Protein 3A28 (pdb70)

Solvent-accessible surface area: 66334 Å² total; per-residue (Å²): 100,103,0,0,0,0,1,16,0,0,84,24,32,0,45,11,0,0,73,54,0,1,71,70,29,17,11,0,0,0,1,17,71,87,157,43,96,156,79,0,56,79,0,37,141,51,0,96,82,36,134,38,118,20,33,22,1,32,3,54,11,30,63,68,74,40,1,34,59,1,1,72,66,0,10,136,99,14,71,13,0,18,3,0,0,7,21,23,26,57,6,26,15,66,34,0,52,104,8,63,63,135,22,0,118,90,0,0,23,31,2,0,8,4,6,0,0,0,0,1,2,0,1,106,18,0,62,128,76,67,48,154,2,20,1,1,0,11,3,10,7,4,0,8,34,0,32,38,42,14,0,4,24,0,0,0,13,0,0,1,1,0,0,0,0,0,0,0,32,39,5,4,109,127,20,0,8,0,4,0,1,0,10,11,5,8,49,20,43,64,18,132,77,9,7,38,61,2,14,166,75,66,62,78,96,133,25,52,2,47,143,78,54,12,90,78,5,22,33,66,103,50,1,78,35,130,17,0,1,4,0,0,10,6,2,3,37,111,37,0,67,2,0,0,0,8,18,7,5,0,0,0,2,30,19,10,38,100,96,2,0,0,0,2,14,0,0,75,24,32,0,48,14,0,0,74,52,0,0,72,67,27,15,15,0,0,0,0,17,75,77,136,51,89,138,72,0,55,75,0,37,136,40,0,101,85,31,126,37,109,17,27,23,0,30,3,56,13,28,68,70,71,43,0,40,60,1,2,66,60,0,8,136,95,15,70,15,1,20,2,0,0,9,21,25,27,61,5,33,17,62,35,0,77,108,4,55,59,138,24,0,120,94,0,0,23,16,2,0,8,4,7,0,2,0,0,1,4,0,0,92,14,0,64,122,78,65,48,146,2,19,1,2,0,10,3,8,8,5,0,10,32,0,37,37,45,12,0,4,21,0,0,0,12,0,0,1,1,0,0,0,0,0,0,0,33,30,0,2,110,92,17,1,9,0,5,0,0,0,10,11,4,8,46,19,37,60,19,126,79,7,4,33,56,3,17,160,83,69,61,77,94,132,27,67,1,44,139,92,53,14,84,76,7,22,39,64,98,55,3,74,33,136,14,0,2,4,0,0,8,6,4,3,39,109,40,1,60,2,0,0,0,8,17,7,6,0,0,0,1,29,20,11,35,120,81,3,0,0,0,1,14,0,0,80,23,32,1,48,14,0,0,74,59,0,1,74,65,28,17,19,0,0,0,0,18,65,85,142,42,99,150,74,0,58,68,0,30,135,45,0,98,80,36,125,43,105,13,28,26,0,31,3,52,12,32,65,57,68,37,1,47,61,2,1,72,62,0,14,137,93,16,70,13,1,16,3,0,0,6,20,22,29,54,6,25,17,64,31,0,52,105,8,63,58,118,28,0,99,104,0,0,23,27,2,0,7,4,4,0,0,0,0,0,6,0,0,84,14,0,56,48,57,38,40,156,1,16,2,1,0,10,4,9,8,4,0,8,34,0,38,36,39,14,0,5,20,0,0,0,12,0,0,1,1,0,0,0,0,0,0,0,35,29,2,4,113,78,17,1,10,0,4,0,1,0,10,11,5,8,48,21,39,62,19,128,81,6,6,36,60,2,14,159,78,59,57,72,84,131,22,64,1,49,128,80,52,17,102,74,8,22,33,65,100,55,2,74,35,132,14,0,2,4,0,1,7,6,3,3,35,118,39,1,64,2,1,0,0,9,10,8,3,0,0,0,0,27,17,11,33,96,112,0,0,0,0,1,14,0,0,74,20,31,0,50,11,0,0,73,54,0,1,70,68,28,16,8,0,0,0,0,17,93,86,166,47,96,156,77,0,60,74,0,35,136,54,0,98,88,33,136,39,116,19,24,24,1,32,2,52,12,32,69,56,70,40,1,40,61,1,2,69,57,0,10,152,113,15,70,14,1,20,2,0,0,9,21,24,28,54,5,29,16,62,38,0,50,103,6,58,54,138,26,0,117,103,0,0,22,24,2,0,7,4,6,0,2,0,0,1,4,0,0,96,15,0,73,123,75,67,54,154,2,19,1,1,0,11,4,8,7,4,0,12,32,0,39,36,45,12,0,5,20,0,0,0,11,0,0,1,2,0,0,0,0,0,0,0,36,28,1,3,112,76,17,0,9,0,4,0,1,0,11,12,6,7,48,19,37,58,19,125,77,6,5,36,57,3,17,164,84,69,64,71,98,132,26,58,3,41,140,85,60,10,85,88,6,22,41,66,100,52,2,70,34,133,16,0,1,4,0,0,7,7,2,4,37,110,38,1,67,4,0,0,0,8,15,8,4,0,0,0,2,37,20,13,36,103,108,2,0,0,0,1,15,0,0,76,22,31,0,52,14,0,0,72,48,0,1,69,67,28,21,10,0,0,0,0,16,68,85,133,41,88,135,90,0,55,78,0,35,136,44,0,97,75,36,124,44,117,20,28,26,1,29,2,51,11,32,65,79,71,40,1,43,61,1,2,69,58,0,9,142,108,14,67,14,0,18,4,0,0,8,22,20,27,55,5,23,19,62,35,1,49,105,5,56,59,133,23,0,118,90,0,0,22,24,2,0,7,4,6,0,2,0,0,4,4,0,0,95,14,0,74,124,73,70,44,112,2,20,1,1,0,10,4,9,7,3,0,8,33,0,29,39,42,11,0,5,19,0,0,0,13,0,0,1,1,0,0,0,0,0,0,0,36,30,2,5,98,72,18,2,8,0,3,0,0,0,10,12,5,8,42,22,39,66,18,126,76,6,6,35,58,1,14,165,76,66,62,66,95,136,24,75,1,47,148,74,48,11,94,78,5,21,34,64,103,51,1,72,32,122,18,0,2,4,0,0,9,5,1,4,40,116,38,0,72,4,0,0,0,8,18,6,4,0,0,0,1,29,17,11,32,103,100,0,0,0,0,1,14,0,0,74,22,32,0,47,12,0,0,77,59,0,1,71,70,26,15,8,0,0,0,1,16,65,89,138,41,90,139,72,0,58,70,0,35,138,49,0,96,85,35,134,35,107,17,30,25,1,33,2,54,12,32,66,61,75,37,1,47,59,2,1,72,69,0,10,128,96,15,70,11,0,20,2,0,0,9,21,24,29,54,6,28,18,65,37,1,47,103,8,58,57,135,22,0,116,101,0,0,21,28,2,0,6,4,7,0,2,0,0,1,5,0,0,91,17,0,70,126,78,68,54,157,2,19,1,1,0,12,4,10,8,5,0,7,30,0,41,35,46,12,0,5,21,0,0,0,11,0,0,1,1,0,0,0,0,0,0,0,36,28,1,2,110,79,19,1,9,0,4,0,0,0,11,11,5,8,43,19,37,61,21,131,78,8,8,39,59,3,17,168,86,68,62,78,91,137,21,74,2,43,137,91,61,12,81,83,6,25,38,65,100,54,1,71,32,136,14,0,2,5,0,0,9,7,3,4,36,104,39,2,63,2,1,0,0,9,16,6,5,0,0,0,1,31,20,12,39,99,127,0,0,0,0,2,13,0,0,81,24,33,0,49,11,0,0,76,53,0,1,72,66,30,18,14,0,0,0,0,18,68,86,146,44,102,154,74,0,56,72,0,32,143,46,0,94,82,34,132,38,112,16,29,33,0,32,3,53,12,32,66,60,68,40,1,44,62,2,1,73,64,0,10,129,98,14,71,13,1,25,3,0,0,8,22,25,27,53,5,25,15,65,29,1,54,101,4,54,60,133,20,0,117,99,0,0,19,24,2,0,5,3,5,0,3,0,0,1,5,0,0,94,20,0,66,124,79,69,52,159,3,17,1,1,0,12,4,9,7,5,0,6,33,0,33,38,42,10,0,4,22,0,0,0,11,0,0,1,2,0,0,0,0,0,0,0,35,30,1,4,110,79,18,1,9,0,3,0,1,0,12,12,3,7,49,19,39,61,19,127,79,10,8,35,56,3,15,155,74,61,63,80,99,132,22,64,3,48,145,84,55,14,79,79,5,23,38,64,96,54,2,85,29,138,21,0,1,3,0,0,7,6,2,4,38,122,39,1,61,2,0,0,0,9,17,7,3,0,0,0,0,29,20,10,30,141,85,3,0,0,0,0,14,0,0,79,22,31,0,47,13,0,0,70,56,0,0,72,71,32,17,21,0,0,0,0,15,69,87,145,50,94,160,69,0,57,66,0,38,134,47,0,97,88,28,126,40,122,23,23,22,0,33,2,52,11,32,67,60,73,36,1,39,60,2,2,66,85,0,4,132,129,16,71,13,0,15,3,0,0,8,22,24,25,61,6,26,17,64,36,0,52,105,7,56,63,135,21,0,120,101,0,0,22,28,2,0,9,3,7,1,2,0,0,1,5,0,0,97,8,0,59,123,79,65,48,146,2,18,1,1,0,11,4,10,7,5,0,8,33,0,37,39,48,12,0,4,20,0,0,0,12,0,0,1,3,0,0,0,0,0,0,0,36,29,2,4,109,87,20,1,8,0,4,0,1,0,11,12,5,8,47,22,41,61,21,134,81,7,5,34,53,2,17,160,75,67,58,77,95,130,30,74,2,44,124,91,53,10,88,81,11,22,25,28,64,30,2,74,35,133,16,0,2,4,0,0,8,8,3,4,40,109,40,1,66,4,0,0,0,8,17,6,3,0,0,0,1,30,19,10,39

Organism: Corynebacterium glutamicum (NCBI:txid1718)

Structure (mmCIF, N/CA/C/O backbone):
data_3A28
#
_entry.id   3A28
#
_cell.length_a   60.8
_cell.length_b   69.2
_cell.length_c   127.4
_cell.angle_alpha   96.1
_cell.angle_beta   100.2
_cell.angle_gamma   109.6
#
_symmetry.space_group_name_H-M   'P 1'
#
loop_
_entity.id
_entity.type
_entity.pdbx_description
1 polymer 'L-2.3-butanediol dehydrogenase'
2 non-polymer NICOTINAMIDE-ADENINE-DINUCLEOTIDE
3 non-polymer BETA-MERCAPTOETHANOL
4 non-polymer 'MAGNESIUM ION'
5 water water
#
loop_
_atom_site.group_PDB
_atom_site.id
_atom_site.type_symbol
_atom_site.label_atom_id
_atom_site.label_alt_id
_atom_site.label_comp_id
_atom_site.label_asym_id
_atom_site.label_entity_id
_atom_site.label_seq_id
_atom_site.pdbx_PDB_ins_code
_atom_site.Cartn_x
_atom_site.Cartn_y
_atom_site.Cartn_z
_atom_site.occupancy
_atom_site.B_iso_or_equiv
_atom_site.auth_seq_id
_atom_site.auth_comp_id
_atom_site.auth_asym_id
_atom_site.auth_atom_id
_atom_site.pdbx_PDB_model_num
ATOM 1 N N . SER A 1 2 ? 21.077 -5.157 -31.965 1.00 28.26 2 SER C N 1
ATOM 2 C CA . SER A 1 2 ? 20.019 -4.408 -31.233 1.00 28.24 2 SER C CA 1
ATOM 3 C C . SER A 1 2 ? 19.491 -5.249 -30.058 1.00 27.83 2 SER C C 1
ATOM 4 O O . SER A 1 2 ? 19.512 -6.481 -30.112 1.00 26.41 2 SER C O 1
ATOM 7 N N . LYS A 1 3 ? 19.041 -4.583 -28.994 1.00 26.24 3 LYS C N 1
ATOM 8 C CA . LYS A 1 3 ? 18.490 -5.271 -27.825 1.00 25.33 3 LYS C CA 1
ATOM 9 C C . LYS A 1 3 ? 17.168 -5.924 -28.236 1.00 24.28 3 LYS C C 1
ATOM 10 O O . LYS A 1 3 ? 16.499 -5.445 -29.157 1.00 23.35 3 LYS C O 1
ATOM 16 N N . VAL A 1 4 ? 16.780 -6.997 -27.551 1.00 21.76 4 VAL C N 1
ATOM 17 C CA . VAL A 1 4 ? 15.545 -7.706 -27.898 1.00 20.50 4 VAL C CA 1
ATOM 18 C C . VAL A 1 4 ? 14.519 -7.775 -26.777 1.00 19.65 4 VAL C C 1
ATOM 19 O O . VAL A 1 4 ? 14.858 -8.017 -25.622 1.00 19.24 4 VAL C O 1
ATOM 23 N N . ALA A 1 5 ? 13.255 -7.568 -27.137 1.00 19.39 5 ALA C N 1
ATOM 24 C CA . ALA A 1 5 ? 12.166 -7.629 -26.181 1.00 19.09 5 ALA C CA 1
ATOM 25 C C . ALA A 1 5 ? 10.996 -8.433 -26.733 1.00 19.72 5 ALA C C 1
ATOM 26 O O . ALA A 1 5 ? 10.668 -8.339 -27.918 1.00 19.57 5 ALA C O 1
ATOM 28 N N . MET A 1 6 ? 10.381 -9.238 -25.871 1.00 20.57 6 MET C N 1
ATOM 29 C CA . MET A 1 6 ? 9.207 -10.016 -26.255 1.00 20.11 6 MET C CA 1
ATOM 30 C C . MET A 1 6 ? 8.020 -9.377 -25.565 1.00 19.54 6 MET C C 1
ATOM 31 O O . MET A 1 6 ? 8.075 -9.093 -24.368 1.00 20.54 6 MET C O 1
ATOM 36 N N . VAL A 1 7 ? 6.958 -9.128 -26.321 1.00 18.18 7 VAL C N 1
ATOM 37 C CA . VAL A 1 7 ? 5.746 -8.556 -25.755 1.00 18.25 7 VAL C CA 1
ATOM 38 C C . VAL A 1 7 ? 4.634 -9.572 -25.980 1.00 18.18 7 VAL C C 1
ATOM 39 O O . VAL A 1 7 ? 4.232 -9.815 -27.123 1.00 19.86 7 VAL C O 1
ATOM 43 N N . THR A 1 8 ? 4.154 -10.193 -24.908 1.00 16.34 8 THR C N 1
ATOM 44 C CA . THR A 1 8 ? 3.079 -11.164 -25.055 1.00 16.17 8 THR C CA 1
ATOM 45 C C . THR A 1 8 ? 1.783 -10.381 -25.216 1.00 15.10 8 THR C C 1
ATOM 46 O O . THR A 1 8 ? 1.646 -9.278 -24.682 1.00 15.07 8 THR C O 1
ATOM 50 N N . GLY A 1 9 ? 0.838 -10.943 -25.963 1.00 16.57 9 GLY C N 1
ATOM 51 C CA . GLY A 1 9 ? -0.416 -10.253 -26.203 1.00 14.79 9 GLY C CA 1
ATOM 52 C C . GLY A 1 9 ? -0.155 -8.991 -27.010 1.00 15.81 9 GLY C C 1
ATOM 53 O O . GLY A 1 9 ? -0.906 -8.021 -26.938 1.00 16.86 9 GLY C O 1
ATOM 54 N N . GLY A 1 10 ? 0.917 -9.010 -27.793 1.00 16.09 10 GLY C N 1
ATOM 55 C CA . GLY A 1 10 ? 1.270 -7.852 -28.588 1.00 18.60 10 GLY C CA 1
ATOM 56 C C . GLY A 1 10 ? 0.573 -7.695 -29.929 1.00 19.79 10 GLY C C 1
ATOM 57 O O . GLY A 1 10 ? 0.912 -6.788 -30.680 1.00 19.71 10 GLY C O 1
ATOM 58 N N . ALA A 1 11 ? -0.396 -8.560 -30.230 1.00 21.84 11 ALA C N 1
ATOM 59 C CA . ALA A 1 11 ? -1.124 -8.493 -31.499 1.00 23.02 11 ALA C CA 1
ATOM 60 C C . ALA A 1 11 ? -2.077 -7.307 -31.545 1.00 23.39 11 ALA C C 1
ATOM 61 O O . ALA A 1 11 ? -2.528 -6.906 -32.617 1.00 24.88 11 ALA C O 1
ATOM 63 N N . GLN A 1 12 ? -2.383 -6.739 -30.384 1.00 22.67 12 GLN C N 1
ATOM 64 C CA . GLN A 1 12 ? -3.302 -5.615 -30.341 1.00 21.22 12 GLN C CA 1
ATOM 65 C C . GLN A 1 12 ? -3.307 -4.941 -28.974 1.00 21.33 12 GLN C C 1
ATOM 66 O O . GLN A 1 12 ? -2.633 -5.388 -28.049 1.00 20.32 12 GLN C O 1
ATOM 72 N N . GLY A 1 13 ? -4.093 -3.874 -28.865 1.00 19.26 13 GLY C N 1
ATOM 73 C CA . GLY A 1 13 ? -4.231 -3.147 -27.616 1.00 19.65 13 GLY C CA 1
ATOM 74 C C . GLY A 1 13 ? -2.950 -2.556 -27.054 1.00 18.20 13 GLY C C 1
ATOM 75 O O . GLY A 1 13 ? -2.089 -2.080 -27.792 1.00 17.81 13 GLY C O 1
ATOM 76 N N . ILE A 1 14 ? -2.835 -2.582 -25.732 1.00 18.29 14 ILE C N 1
ATOM 77 C CA . ILE A 1 14 ? -1.661 -2.040 -25.065 1.00 18.11 14 ILE C CA 1
ATOM 78 C C . ILE A 1 14 ? -0.407 -2.793 -25.505 1.00 18.23 14 ILE C C 1
ATOM 79 O O . ILE A 1 14 ? 0.666 -2.206 -25.615 1.00 20.78 14 ILE C O 1
ATOM 84 N N . GLY A 1 15 ? -0.541 -4.089 -25.769 1.00 17.17 15 GLY C N 1
ATOM 85 C CA . GLY A 1 15 ? 0.604 -4.866 -26.207 1.00 18.00 15 GLY C CA 1
ATOM 86 C C . GLY A 1 15 ? 1.154 -4.318 -27.514 1.00 19.36 15 GLY C C 1
ATOM 87 O O . GLY A 1 15 ? 2.369 -4.221 -27.707 1.00 19.91 15 GLY C O 1
ATOM 88 N N . ARG A 1 16 ? 0.257 -3.954 -28.423 1.00 18.95 16 ARG C N 1
ATOM 89 C CA . ARG A 1 16 ? 0.684 -3.399 -29.695 1.00 19.01 16 ARG C CA 1
ATOM 90 C C . ARG A 1 16 ? 1.353 -2.054 -29.449 1.00 17.54 16 ARG C C 1
ATOM 91 O O . ARG A 1 16 ? 2.379 -1.749 -30.048 1.00 16.37 16 ARG C O 1
ATOM 99 N N . GLY A 1 17 ? 0.751 -1.249 -28.575 1.00 17.93 17 GLY C N 1
ATOM 100 C CA . GLY A 1 17 ? 1.307 0.056 -28.259 1.00 18.08 17 GLY C CA 1
ATOM 101 C C . GLY A 1 17 ? 2.710 -0.041 -27.683 1.00 17.38 17 GLY C C 1
ATOM 102 O O . GLY A 1 17 ? 3.579 0.771 -28.000 1.00 18.31 17 GLY C O 1
ATOM 103 N N . ILE A 1 18 ? 2.933 -1.040 -26.835 1.00 17.03 18 ILE C N 1
ATOM 104 C CA . ILE A 1 18 ? 4.241 -1.251 -26.226 1.00 16.39 18 ILE C CA 1
ATOM 105 C C . ILE A 1 18 ? 5.262 -1.693 -27.269 1.00 17.76 18 ILE C C 1
ATOM 106 O O . ILE A 1 18 ? 6.386 -1.191 -27.314 1.00 16.65 18 ILE C O 1
ATOM 111 N N . SER A 1 19 ? 4.868 -2.640 -28.110 1.00 18.40 19 SER C N 1
ATOM 112 C CA . SER A 1 19 ? 5.759 -3.137 -29.149 1.00 18.47 19 SER C CA 1
ATOM 113 C C . SER A 1 19 ? 6.246 -1.991 -30.029 1.00 18.83 19 SER C C 1
ATOM 114 O O . SER A 1 19 ? 7.441 -1.881 -30.316 1.00 18.84 19 SER C O 1
ATOM 117 N N . GLU A 1 20 ? 5.319 -1.136 -30.451 1.00 18.60 20 GLU C N 1
ATOM 118 C CA . GLU A 1 20 ? 5.670 0.006 -31.285 1.00 19.07 20 GLU C CA 1
ATOM 119 C C . GLU A 1 20 ? 6.635 0.955 -30.573 1.00 17.94 20 GLU C C 1
ATOM 120 O O . GLU A 1 20 ? 7.634 1.388 -31.147 1.00 16.65 20 GLU C O 1
ATOM 126 N N . LYS A 1 21 ? 6.329 1.275 -29.320 1.00 18.68 21 LYS C N 1
ATOM 127 C CA . LYS A 1 21 ? 7.170 2.178 -28.535 1.00 19.67 21 LYS C CA 1
ATOM 128 C C . LYS A 1 21 ? 8.580 1.619 -28.328 1.00 18.69 21 LYS C C 1
ATOM 129 O O . LYS A 1 21 ? 9.577 2.314 -28.566 1.00 19.92 21 LYS C O 1
ATOM 135 N N . LEU A 1 22 ? 8.671 0.371 -27.883 1.00 18.02 22 LEU C N 1
ATOM 136 C CA . LEU A 1 22 ? 9.981 -0.239 -27.664 1.00 18.46 22 LEU C CA 1
ATOM 137 C C . LEU A 1 22 ? 10.760 -0.282 -28.972 1.00 18.26 22 LEU C C 1
ATOM 138 O O . LEU A 1 22 ? 11.974 -0.069 -28.990 1.00 17.19 22 LEU C O 1
ATOM 143 N N . ALA A 1 23 ? 10.058 -0.549 -30.069 1.00 18.34 23 ALA C N 1
ATOM 144 C CA . ALA A 1 23 ? 10.696 -0.591 -31.382 1.00 17.44 23 ALA C CA 1
ATOM 145 C C . ALA A 1 23 ? 11.306 0.785 -31.624 1.00 17.45 23 ALA C C 1
ATOM 146 O O . ALA A 1 23 ? 12.443 0.905 -32.082 1.00 17.33 23 ALA C O 1
ATOM 148 N N . ALA A 1 24 ? 10.539 1.818 -31.297 1.00 17.07 24 ALA C N 1
ATOM 149 C CA . ALA A 1 24 ? 10.982 3.191 -31.466 1.00 17.82 24 ALA C CA 1
ATOM 150 C C . ALA A 1 24 ? 12.177 3.506 -30.567 1.00 19.13 24 ALA C C 1
ATOM 151 O O . ALA A 1 24 ? 12.991 4.358 -30.904 1.00 19.21 24 ALA C O 1
ATOM 153 N N . ASP A 1 25 ? 12.273 2.822 -29.427 1.00 20.11 25 ASP C N 1
ATOM 154 C CA . ASP A 1 25 ? 13.383 3.035 -28.498 1.00 19.08 25 ASP C CA 1
ATOM 155 C C . ASP A 1 25 ? 14.643 2.304 -28.947 1.00 19.02 25 ASP C C 1
ATOM 156 O O . ASP A 1 25 ? 15.714 2.512 -28.384 1.00 19.03 25 ASP C O 1
ATOM 161 N N . GLY A 1 26 ? 14.513 1.432 -29.943 1.00 18.43 26 GLY C N 1
ATOM 162 C CA . GLY A 1 26 ? 15.677 0.718 -30.429 1.00 17.56 26 GLY C CA 1
ATOM 163 C C . GLY A 1 26 ? 15.716 -0.791 -30.269 1.00 17.24 26 GLY C C 1
ATOM 164 O O . GLY A 1 26 ? 16.728 -1.401 -30.602 1.00 16.13 26 GLY C O 1
ATOM 165 N N . PHE A 1 27 ? 14.633 -1.391 -29.773 1.00 17.97 27 PHE C N 1
ATOM 166 C CA . PHE A 1 27 ? 14.558 -2.842 -29.589 1.00 18.64 27 PHE C CA 1
ATOM 167 C C . PHE A 1 27 ? 13.990 -3.577 -30.804 1.00 19.52 27 PHE C C 1
ATOM 168 O O . PHE A 1 27 ? 13.133 -3.051 -31.510 1.00 16.87 27 PHE C O 1
ATOM 176 N N . ASP A 1 28 ? 14.476 -4.796 -31.030 1.00 19.71 28 ASP C N 1
ATOM 177 C CA . ASP A 1 28 ? 13.935 -5.651 -32.080 1.00 21.24 28 ASP C CA 1
ATOM 178 C C . ASP A 1 28 ? 12.827 -6.310 -31.268 1.00 22.06 28 ASP C C 1
ATOM 179 O O . ASP A 1 28 ? 13.024 -6.578 -30.080 1.00 22.94 28 ASP C O 1
ATOM 184 N N . ILE A 1 29 ? 11.674 -6.569 -31.878 1.00 22.23 29 ILE C N 1
ATOM 185 C CA . ILE A 1 29 ? 10.555 -7.123 -31.128 1.00 21.48 29 ILE C CA 1
ATOM 186 C C . ILE A 1 29 ? 10.008 -8.486 -31.531 1.00 22.25 29 ILE C C 1
ATOM 187 O O . ILE A 1 29 ? 9.887 -8.822 -32.712 1.00 21.74 29 ILE C O 1
ATOM 192 N N . ALA A 1 30 ? 9.666 -9.269 -30.517 1.00 20.81 30 ALA C N 1
ATOM 193 C CA . ALA A 1 30 ? 9.079 -10.575 -30.732 1.00 20.14 30 ALA C CA 1
ATOM 194 C C . ALA A 1 30 ? 7.639 -10.397 -30.288 1.00 20.41 30 ALA C C 1
ATOM 195 O O . ALA A 1 30 ? 7.369 -10.210 -29.102 1.00 19.71 30 ALA C O 1
ATOM 197 N N . VAL A 1 31 ? 6.718 -10.397 -31.246 1.00 21.75 31 VAL C N 1
ATOM 198 C CA . VAL A 1 31 ? 5.306 -10.238 -30.924 1.00 20.18 31 VAL C CA 1
ATOM 199 C C . VAL A 1 31 ? 4.760 -11.623 -30.660 1.00 21.07 31 VAL C C 1
ATOM 200 O O . VAL A 1 31 ? 4.608 -12.417 -31.583 1.00 21.51 31 VAL C O 1
ATOM 204 N N . ALA A 1 32 ? 4.486 -11.915 -29.393 1.00 20.55 32 ALA C N 1
ATOM 205 C CA . ALA A 1 32 ? 3.973 -13.217 -29.004 1.00 21.65 32 ALA C CA 1
ATOM 206 C C . ALA A 1 32 ? 2.488 -13.118 -28.686 1.00 22.21 32 ALA C C 1
ATOM 207 O O . ALA A 1 32 ? 2.069 -12.275 -27.889 1.00 23.55 32 ALA C O 1
ATOM 209 N N . ASP A 1 33 ? 1.696 -13.987 -29.309 1.00 20.73 33 ASP C N 1
ATOM 210 C CA . ASP A 1 33 ? 0.254 -13.984 -29.113 1.00 19.83 33 ASP C CA 1
ATOM 211 C C . ASP A 1 33 ? -0.295 -15.305 -29.646 1.00 20.57 33 ASP C C 1
ATOM 212 O O . ASP A 1 33 ? 0.441 -16.100 -30.229 1.00 20.55 33 ASP C O 1
ATOM 217 N N . LEU A 1 34 ? -1.583 -15.538 -29.436 1.00 20.68 34 LEU C N 1
ATOM 218 C CA . LEU A 1 34 ? -2.222 -16.759 -29.903 1.00 22.48 34 LEU C CA 1
ATOM 219 C C . LEU A 1 34 ? -2.049 -16.912 -31.411 1.00 21.58 34 LEU C C 1
ATOM 220 O O . LEU A 1 34 ? -2.099 -15.933 -32.156 1.00 21.45 34 LEU C O 1
ATOM 225 N N . PRO A 1 35 ? -1.833 -18.147 -31.881 1.00 22.51 35 PRO C N 1
ATOM 226 C CA . PRO A 1 35 ? -1.661 -18.354 -33.322 1.00 23.17 35 PRO C CA 1
ATOM 227 C C . PRO A 1 35 ? -2.751 -17.659 -34.143 1.00 23.25 35 PRO C C 1
ATOM 228 O O . PRO A 1 35 ? -2.456 -16.991 -35.125 1.00 22.48 35 PRO C O 1
ATOM 232 N N . GLN A 1 36 ? -4.005 -17.796 -33.723 1.00 25.22 36 GLN C N 1
ATOM 233 C CA . GLN A 1 36 ? -5.114 -17.180 -34.450 1.00 27.78 36 GLN C CA 1
ATOM 234 C C . GLN A 1 36 ? -4.985 -15.668 -34.613 1.00 28.90 36 GLN C C 1
ATOM 235 O O . GLN A 1 36 ? -5.613 -15.072 -35.495 1.00 29.37 36 GLN C O 1
ATOM 241 N N . GLN A 1 37 ? -4.159 -15.050 -33.776 1.00 28.44 37 GLN C N 1
ATOM 242 C CA . GLN A 1 37 ? -3.958 -13.606 -33.827 1.00 28.06 37 GLN C CA 1
ATOM 243 C C . GLN A 1 37 ? -2.839 -13.162 -34.759 1.00 28.23 37 GLN C C 1
ATOM 244 O O . GLN A 1 37 ? -2.588 -11.965 -34.889 1.00 28.73 37 GLN C O 1
ATOM 250 N N . GLU A 1 38 ? -2.169 -14.109 -35.413 1.00 29.05 38 GLU C N 1
ATOM 251 C CA . GLU A 1 38 ? -1.060 -13.748 -36.288 1.00 29.72 38 GLU C CA 1
ATOM 252 C C . GLU A 1 38 ? -1.405 -12.670 -37.300 1.00 30.70 38 GLU C C 1
ATOM 253 O O . GLU A 1 38 ? -0.720 -11.651 -37.387 1.00 30.35 38 GLU C O 1
ATOM 259 N N . GLU A 1 39 ? -2.464 -12.893 -38.070 1.00 31.76 39 GLU C N 1
ATOM 260 C CA . GLU A 1 39 ? -2.886 -11.926 -39.077 1.00 32.13 39 GLU C CA 1
ATOM 261 C C . GLU A 1 39 ? -3.079 -10.567 -38.410 1.00 31.79 39 GLU C C 1
ATOM 262 O O . GLU A 1 39 ? -2.624 -9.536 -38.909 1.00 31.04 39 GLU C O 1
ATOM 268 N N . GLN A 1 40 ? -3.764 -10.581 -37.275 1.00 32.53 40 GLN C N 1
ATOM 269 C CA . GLN A 1 40 ? -4.021 -9.368 -36.510 1.00 34.16 40 GLN C CA 1
ATOM 270 C C . GLN A 1 40 ? -2.700 -8.699 -36.134 1.00 34.04 40 GLN C C 1
ATOM 271 O O . GLN A 1 40 ? -2.555 -7.485 -36.245 1.00 34.29 40 GLN C O 1
ATOM 277 N N . ALA A 1 41 ? -1.741 -9.507 -35.688 1.00 33.75 41 ALA C N 1
ATOM 278 C CA . ALA A 1 41 ? -0.427 -9.014 -35.284 1.00 34.28 41 ALA C CA 1
ATOM 279 C C . ALA A 1 41 ? 0.357 -8.385 -36.425 1.00 34.89 41 ALA C C 1
ATOM 280 O O . ALA A 1 41 ? 1.303 -7.634 -36.187 1.00 35.21 41 ALA C O 1
ATOM 282 N N . ALA A 1 42 ? -0.021 -8.695 -37.663 1.00 35.24 42 ALA C N 1
ATOM 283 C CA . ALA A 1 42 ? 0.668 -8.140 -38.824 1.00 35.09 42 ALA C CA 1
ATOM 284 C C . ALA A 1 42 ? 0.712 -6.617 -38.748 1.00 34.52 42 ALA C C 1
ATOM 285 O O . ALA A 1 42 ? 1.605 -5.985 -39.314 1.00 34.66 42 ALA C O 1
ATOM 287 N N . GLU A 1 43 ? -0.262 -6.032 -38.057 1.00 34.30 43 GLU C N 1
ATOM 288 C CA . GLU A 1 43 ? -0.329 -4.582 -37.901 1.00 34.40 43 GLU C CA 1
ATOM 289 C C . GLU A 1 43 ? 0.763 -4.126 -36.937 1.00 32.86 43 GLU C C 1
ATOM 290 O O . GLU A 1 43 ? 1.413 -3.104 -37.153 1.00 32.89 43 GLU C O 1
ATOM 296 N N . THR A 1 44 ? 0.948 -4.891 -35.866 1.00 31.32 44 THR C N 1
ATOM 297 C CA . THR A 1 44 ? 1.965 -4.589 -34.870 1.00 29.48 44 THR C CA 1
ATOM 298 C C . THR A 1 44 ? 3.332 -4.705 -35.525 1.00 29.66 44 THR C C 1
ATOM 299 O O . THR A 1 44 ? 4.204 -3.869 -35.316 1.00 29.60 44 THR C O 1
ATOM 303 N N . ILE A 1 45 ? 3.512 -5.752 -36.322 1.00 30.06 45 ILE C N 1
ATOM 304 C CA . ILE A 1 45 ? 4.773 -5.976 -37.015 1.00 30.38 45 ILE C CA 1
ATOM 305 C C . ILE A 1 45 ? 5.111 -4.804 -37.931 1.00 30.62 45 ILE C C 1
ATOM 306 O O . ILE A 1 45 ? 6.278 -4.426 -38.064 1.00 29.80 45 ILE C O 1
ATOM 311 N N . LYS A 1 46 ? 4.090 -4.223 -38.554 1.00 31.00 46 LYS C N 1
ATOM 312 C CA . LYS A 1 46 ? 4.309 -3.089 -39.444 1.00 31.37 46 LYS C CA 1
ATOM 313 C C . LYS A 1 46 ? 4.808 -1.877 -38.656 1.00 30.17 46 LYS C C 1
ATOM 314 O O . LYS A 1 46 ? 5.748 -1.203 -39.072 1.00 29.62 46 LYS C O 1
ATOM 320 N N . LEU A 1 47 ? 4.178 -1.603 -37.516 1.00 28.99 47 LEU C N 1
ATOM 321 C CA . LEU A 1 47 ? 4.582 -0.472 -36.686 1.00 28.19 47 LEU C CA 1
ATOM 322 C C . LEU A 1 47 ? 6.030 -0.627 -36.213 1.00 27.59 47 LEU C C 1
ATOM 323 O O . LEU A 1 47 ? 6.763 0.353 -36.091 1.00 28.28 47 LEU C O 1
ATOM 328 N N . ILE A 1 48 ? 6.445 -1.862 -35.953 1.00 26.71 48 ILE C N 1
ATOM 329 C CA . ILE A 1 48 ? 7.811 -2.124 -35.497 1.00 25.89 48 ILE C CA 1
ATOM 330 C C . ILE A 1 48 ? 8.840 -1.947 -36.616 1.00 25.99 48 ILE C C 1
ATOM 331 O O . ILE A 1 48 ? 9.857 -1.270 -36.435 1.00 22.80 48 ILE C O 1
ATOM 336 N N . GLU A 1 49 ? 8.570 -2.551 -37.771 1.00 25.30 49 GLU C N 1
ATOM 337 C CA . GLU A 1 49 ? 9.484 -2.460 -38.907 1.00 27.74 49 GLU C CA 1
ATOM 338 C C . GLU A 1 49 ? 9.596 -1.032 -39.425 1.00 28.10 49 GLU C C 1
ATOM 339 O O . GLU A 1 49 ? 10.608 -0.658 -40.017 1.00 27.41 49 GLU C O 1
ATOM 345 N N . ALA A 1 50 ? 8.558 -0.235 -39.191 1.00 29.14 50 ALA C N 1
ATOM 346 C CA . ALA A 1 50 ? 8.555 1.158 -39.629 1.00 31.15 50 ALA C CA 1
ATOM 347 C C . ALA A 1 50 ? 9.567 1.973 -38.826 1.00 31.65 50 ALA C C 1
ATOM 348 O O . ALA A 1 50 ? 9.839 3.133 -39.142 1.00 32.30 50 ALA C O 1
ATOM 350 N N . ALA A 1 51 ? 10.120 1.359 -37.784 1.00 32.25 51 ALA C N 1
ATOM 351 C CA . ALA A 1 51 ? 11.102 2.020 -36.933 1.00 31.32 51 ALA C CA 1
ATOM 352 C C . ALA A 1 51 ? 12.489 1.490 -37.268 1.00 31.82 51 ALA C C 1
ATOM 353 O O . ALA A 1 51 ? 13.468 1.770 -36.569 1.00 31.67 51 ALA C O 1
ATOM 355 N N . ASP A 1 52 ? 12.560 0.730 -38.355 1.00 31.09 52 ASP C N 1
ATOM 356 C CA . ASP A 1 52 ? 13.807 0.135 -38.808 1.00 30.58 52 ASP C CA 1
ATOM 357 C C . ASP A 1 52 ? 14.351 -0.833 -37.768 1.00 28.16 52 ASP C C 1
ATOM 358 O O . ASP A 1 52 ? 15.547 -0.863 -37.491 1.00 27.08 52 ASP C O 1
ATOM 363 N N . GLN A 1 53 ? 13.445 -1.610 -37.186 1.00 26.22 53 GLN C N 1
ATOM 364 C CA . GLN A 1 53 ? 13.793 -2.620 -36.197 1.00 24.85 53 GLN C CA 1
ATOM 365 C C . GLN A 1 53 ? 13.237 -3.930 -36.720 1.00 25.58 53 GLN C C 1
ATOM 366 O O . GLN A 1 53 ? 12.267 -3.934 -37.479 1.00 26.05 53 GLN C O 1
ATOM 372 N N . LYS A 1 54 ? 13.851 -5.037 -36.324 1.00 26.69 54 LYS C N 1
ATOM 373 C CA . LYS A 1 54 ? 13.390 -6.347 -36.754 1.00 27.32 54 LYS C CA 1
ATOM 374 C C . LYS A 1 54 ? 12.249 -6.808 -35.867 1.00 27.00 54 LYS C C 1
ATOM 375 O O . LYS A 1 54 ? 12.193 -6.474 -34.680 1.00 25.72 54 LYS C O 1
ATOM 381 N N . ALA A 1 55 ? 11.338 -7.578 -36.450 1.00 24.86 55 ALA C N 1
ATOM 382 C CA . ALA A 1 55 ? 10.198 -8.084 -35.710 1.00 24.69 55 ALA C CA 1
ATOM 383 C C . ALA A 1 55 ? 9.830 -9.466 -36.206 1.00 24.19 55 ALA C C 1
ATOM 384 O O . ALA A 1 55 ? 10.125 -9.830 -37.345 1.00 25.07 55 ALA C O 1
ATOM 386 N N . VAL A 1 56 ? 9.193 -10.239 -35.339 1.00 23.15 56 VAL C N 1
ATOM 387 C CA . VAL A 1 56 ? 8.760 -11.576 -35.695 1.00 23.71 56 VAL C CA 1
ATOM 388 C C . VAL A 1 56 ? 7.567 -11.940 -34.831 1.00 23.63 56 VAL C C 1
ATOM 389 O O . VAL A 1 56 ? 7.435 -11.451 -33.708 1.00 23.19 56 VAL C O 1
ATOM 393 N N . PHE A 1 57 ? 6.682 -12.778 -35.360 1.00 22.90 57 PHE C N 1
ATOM 394 C CA . PHE A 1 57 ? 5.532 -13.210 -34.589 1.00 21.96 57 PHE C CA 1
ATOM 395 C C . PHE A 1 57 ? 5.862 -14.568 -34.006 1.00 21.95 57 PHE C C 1
ATOM 396 O O . PHE A 1 57 ? 6.497 -15.398 -34.656 1.00 21.99 57 PHE C O 1
ATOM 404 N N . VAL A 1 58 ? 5.457 -14.786 -32.765 1.00 21.69 58 VAL C N 1
ATOM 405 C CA . VAL A 1 58 ? 5.680 -16.068 -32.134 1.00 22.34 58 VAL C CA 1
ATOM 406 C C . VAL A 1 58 ? 4.346 -16.528 -31.591 1.00 21.97 58 VAL C C 1
ATOM 407 O O . VAL A 1 58 ? 3.713 -15.826 -30.805 1.00 23.04 58 VAL C O 1
ATOM 411 N N . GLY A 1 59 ? 3.907 -17.696 -32.051 1.00 23.31 59 GLY C N 1
ATOM 412 C CA . GLY A 1 59 ? 2.647 -18.246 -31.598 1.00 22.32 59 GLY C CA 1
ATOM 413 C C . GLY A 1 59 ? 2.801 -18.699 -30.168 1.00 22.55 59 GLY C C 1
ATOM 414 O O . GLY A 1 59 ? 3.611 -19.574 -29.868 1.00 23.76 59 GLY C O 1
ATOM 415 N N . LEU A 1 60 ? 2.020 -18.110 -29.274 1.00 22.71 60 LEU C N 1
ATOM 416 C CA . LEU A 1 60 ? 2.122 -18.467 -27.871 1.00 22.26 60 LEU C CA 1
ATOM 417 C C . LEU A 1 60 ? 0.843 -18.322 -27.067 1.00 21.24 60 LEU C C 1
ATOM 418 O O . LEU A 1 60 ? 0.197 -17.283 -27.083 1.00 21.74 60 LEU C O 1
ATOM 423 N N . ASP A 1 61 ? 0.487 -19.387 -26.365 1.00 21.84 61 ASP C N 1
ATOM 424 C CA . ASP A 1 61 ? -0.659 -19.375 -25.476 1.00 21.76 61 ASP C CA 1
ATOM 425 C C . ASP A 1 61 ? 0.071 -19.343 -24.131 1.00 21.37 61 ASP C C 1
ATOM 426 O O . ASP A 1 61 ? 0.600 -20.356 -23.682 1.00 20.22 61 ASP C O 1
ATOM 431 N N . VAL A 1 62 ? 0.126 -18.167 -23.509 1.00 21.25 62 VAL C N 1
ATOM 432 C CA . VAL A 1 62 ? 0.851 -18.012 -22.248 1.00 20.97 62 VAL C CA 1
ATOM 433 C C . VAL A 1 62 ? 0.455 -18.962 -21.122 1.00 20.98 62 VAL C C 1
ATOM 434 O O . VAL A 1 62 ? 1.218 -19.128 -20.174 1.00 19.71 62 VAL C O 1
ATOM 438 N N . THR A 1 63 ? -0.717 -19.589 -21.217 1.00 20.50 63 THR C N 1
ATOM 439 C CA . THR A 1 63 ? -1.152 -20.518 -20.168 1.00 20.99 63 THR C CA 1
ATOM 440 C C . THR A 1 63 ? -0.381 -21.832 -20.228 1.00 22.25 63 THR C C 1
ATOM 441 O O . THR A 1 63 ? -0.391 -22.615 -19.279 1.00 23.09 63 THR C O 1
ATOM 445 N N . ASP A 1 64 ? 0.283 -22.065 -21.352 1.00 24.12 64 ASP C N 1
ATOM 446 C CA . ASP A 1 64 ? 1.055 -23.289 -21.571 1.00 25.02 64 ASP C CA 1
ATOM 447 C C . ASP A 1 64 ? 2.531 -23.059 -21.262 1.00 24.36 64 ASP C C 1
ATOM 448 O O . ASP A 1 64 ? 3.219 -22.382 -22.024 1.00 25.13 64 ASP C O 1
ATOM 453 N N . LYS A 1 65 ? 3.025 -23.622 -20.163 1.00 24.72 65 LYS C N 1
ATOM 454 C CA . LYS A 1 65 ? 4.428 -23.435 -19.805 1.00 24.92 65 LYS C CA 1
ATOM 455 C C . LYS A 1 65 ? 5.393 -23.928 -20.883 1.00 24.31 65 LYS C C 1
ATOM 456 O O . LYS A 1 65 ? 6.371 -23.255 -21.205 1.00 22.52 65 LYS C O 1
ATOM 462 N N . ALA A 1 66 ? 5.125 -25.105 -21.435 1.00 23.94 66 ALA C N 1
ATOM 463 C CA . ALA A 1 66 ? 5.990 -25.656 -22.474 1.00 24.26 66 ALA C CA 1
ATOM 464 C C . ALA A 1 66 ? 6.082 -24.694 -23.655 1.00 23.79 66 ALA C C 1
ATOM 465 O O . ALA A 1 66 ? 7.162 -24.446 -24.184 1.00 24.39 66 ALA C O 1
ATOM 467 N N . ASN A 1 67 ? 4.937 -24.157 -24.061 1.00 23.12 67 ASN C N 1
ATOM 468 C CA . ASN A 1 67 ? 4.870 -23.226 -25.179 1.00 22.56 67 ASN C CA 1
ATOM 469 C C . ASN A 1 67 ? 5.661 -21.943 -24.886 1.00 21.82 67 ASN C C 1
ATOM 470 O O . ASN A 1 67 ? 6.298 -21.377 -25.779 1.00 20.66 67 ASN C O 1
ATOM 475 N N . PHE A 1 68 ? 5.630 -21.495 -23.633 1.00 20.53 68 PHE C N 1
ATOM 476 C CA . PHE A 1 68 ? 6.342 -20.280 -23.246 1.00 20.21 68 PHE C CA 1
ATOM 477 C C . PHE A 1 68 ? 7.851 -20.509 -23.307 1.00 19.69 68 PHE C C 1
ATOM 478 O O . PHE A 1 68 ? 8.606 -19.620 -23.693 1.00 20.94 68 PHE C O 1
ATOM 486 N N . ASP A 1 69 ? 8.302 -21.698 -22.932 1.00 19.82 69 ASP C N 1
ATOM 487 C CA . ASP A 1 69 ? 9.726 -21.972 -22.992 1.00 20.26 69 ASP C CA 1
ATOM 488 C C . ASP A 1 69 ? 10.191 -21.980 -24.443 1.00 20.19 69 ASP C C 1
ATOM 489 O O . ASP A 1 69 ? 11.213 -21.384 -24.777 1.00 20.37 69 ASP C O 1
ATOM 494 N N . SER A 1 70 ? 9.428 -22.633 -25.314 1.00 21.35 70 SER C N 1
ATOM 495 C CA . SER A 1 70 ? 9.804 -22.700 -26.726 1.00 22.00 70 SER C CA 1
ATOM 496 C C . SER A 1 70 ? 9.666 -21.354 -27.432 1.00 20.49 70 SER C C 1
ATOM 497 O O . SER A 1 70 ? 10.412 -21.060 -28.367 1.00 22.28 70 SER C O 1
ATOM 500 N N . ALA A 1 71 ? 8.711 -20.540 -26.990 1.00 18.96 71 ALA C N 1
ATOM 501 C CA . ALA A 1 71 ? 8.488 -19.226 -27.583 1.00 17.98 71 ALA C CA 1
ATOM 502 C C . ALA A 1 71 ? 9.682 -18.308 -27.310 1.00 17.80 71 ALA C C 1
ATOM 503 O O . ALA A 1 71 ? 10.130 -17.571 -28.193 1.00 16.65 71 ALA C O 1
ATOM 505 N N . ILE A 1 72 ? 10.199 -18.348 -26.087 1.00 17.93 72 ILE C N 1
ATOM 506 C CA . ILE A 1 72 ? 11.345 -17.514 -25.748 1.00 19.41 72 ILE C CA 1
ATOM 507 C C . ILE A 1 72 ? 12.570 -18.047 -26.481 1.00 19.23 72 ILE C C 1
ATOM 508 O O . ILE A 1 72 ? 13.402 -17.278 -26.948 1.00 19.49 72 ILE C O 1
ATOM 513 N N . ASP A 1 73 ? 12.677 -19.363 -26.605 1.00 21.16 73 ASP C N 1
ATOM 514 C CA . ASP A 1 73 ? 13.800 -19.929 -27.348 1.00 23.59 73 ASP C CA 1
ATOM 515 C C . ASP A 1 73 ? 13.717 -19.442 -28.789 1.00 23.91 73 ASP C C 1
ATOM 516 O O . ASP A 1 73 ? 14.692 -18.940 -29.347 1.00 24.37 73 ASP C O 1
ATOM 521 N N . GLU A 1 74 ? 12.540 -19.597 -29.385 1.00 24.67 74 GLU C N 1
ATOM 522 C CA . GLU A 1 74 ? 12.330 -19.176 -30.764 1.00 24.96 74 GLU C CA 1
ATOM 523 C C . GLU A 1 74 ? 12.616 -17.685 -30.919 1.00 23.99 74 GLU C C 1
ATOM 524 O O . GLU A 1 74 ? 13.272 -17.265 -31.874 1.00 25.51 74 GLU C O 1
ATOM 530 N N . ALA A 1 75 ? 12.133 -16.889 -29.972 1.00 23.25 75 ALA C N 1
ATOM 531 C CA . ALA A 1 75 ? 12.346 -15.448 -30.003 1.00 22.16 75 ALA C CA 1
ATOM 532 C C . ALA A 1 75 ? 13.835 -15.119 -29.973 1.00 22.00 75 ALA C C 1
ATOM 533 O O . ALA A 1 75 ? 14.336 -14.407 -30.836 1.00 22.86 75 ALA C O 1
ATOM 535 N N . ALA A 1 76 ? 14.542 -15.643 -28.979 1.00 22.39 76 ALA C N 1
ATOM 536 C CA . ALA A 1 76 ? 15.970 -15.385 -28.844 1.00 23.29 76 ALA C CA 1
ATOM 537 C C . ALA A 1 76 ? 16.766 -15.865 -30.052 1.00 24.47 76 ALA C C 1
ATOM 538 O O . ALA A 1 76 ? 17.749 -15.237 -30.452 1.00 22.93 76 ALA C O 1
ATOM 540 N N . GLU A 1 77 ? 16.337 -16.983 -30.630 1.00 26.50 77 GLU C N 1
ATOM 541 C CA . GLU A 1 77 ? 17.025 -17.554 -31.780 1.00 28.30 77 GLU C CA 1
ATOM 542 C C . GLU A 1 77 ? 16.782 -16.729 -33.037 1.00 27.90 77 GLU C C 1
ATOM 543 O O . GLU A 1 77 ? 17.714 -16.448 -33.790 1.00 27.90 77 GLU C O 1
ATOM 549 N N . LYS A 1 78 ? 15.531 -16.333 -33.254 1.00 27.92 78 LYS C N 1
ATOM 550 C CA . LYS A 1 78 ? 15.165 -15.535 -34.421 1.00 27.20 78 LYS C CA 1
ATOM 551 C C . LYS A 1 78 ? 15.738 -14.116 -34.396 1.00 26.90 78 LYS C C 1
ATOM 552 O O . LYS A 1 78 ? 16.141 -13.586 -35.429 1.00 25.47 78 LYS C O 1
ATOM 558 N N . LEU A 1 79 ? 15.783 -13.503 -33.217 1.00 26.51 79 LEU C N 1
ATOM 559 C CA . LEU A 1 79 ? 16.280 -12.136 -33.104 1.00 24.94 79 LEU C CA 1
ATOM 560 C C . LEU A 1 79 ? 17.727 -11.991 -32.636 1.00 24.72 79 LEU C C 1
ATOM 561 O O . LEU A 1 79 ? 18.260 -10.885 -32.612 1.00 24.47 79 LEU C O 1
ATOM 566 N N . GLY A 1 80 ? 18.358 -13.103 -32.267 1.00 23.82 80 GLY C N 1
ATOM 567 C CA . GLY A 1 80 ? 19.744 -13.063 -31.832 1.00 22.33 80 GLY C CA 1
ATOM 568 C C . GLY A 1 80 ? 19.973 -12.440 -30.469 1.00 22.88 80 GLY C C 1
ATOM 569 O O . GLY A 1 80 ? 21.008 -11.821 -30.226 1.00 22.69 80 GLY C O 1
ATOM 570 N N . GLY A 1 81 ? 19.008 -12.598 -29.573 1.00 22.40 81 GLY C N 1
ATOM 571 C CA . GLY A 1 81 ? 19.155 -12.036 -28.247 1.00 21.49 81 GLY C CA 1
ATOM 572 C C . GLY A 1 81 ? 17.853 -12.095 -27.486 1.00 21.00 81 GLY C C 1
ATOM 573 O O . GLY A 1 81 ? 16.824 -12.491 -28.034 1.00 21.10 81 GLY C O 1
ATOM 574 N N . PHE A 1 82 ? 17.898 -11.707 -26.216 1.00 19.94 82 PHE C N 1
ATOM 575 C CA . PHE A 1 82 ? 16.711 -11.705 -25.373 1.00 18.91 82 PHE C CA 1
ATOM 576 C C . PHE A 1 82 ? 17.078 -10.945 -24.103 1.00 19.03 82 PHE C C 1
ATOM 577 O O . PHE A 1 82 ? 17.749 -11.478 -23.225 1.00 18.85 82 PHE C O 1
ATOM 585 N N . ASP A 1 83 ? 16.621 -9.702 -24.012 1.00 18.79 83 ASP C N 1
ATOM 586 C CA . ASP A 1 83 ? 16.943 -8.845 -22.880 1.00 18.66 83 ASP C CA 1
ATOM 587 C C . ASP A 1 83 ? 15.745 -8.379 -22.079 1.00 17.48 83 ASP C C 1
ATOM 588 O O . ASP A 1 83 ? 15.886 -7.993 -20.917 1.00 18.43 83 ASP C O 1
ATOM 593 N N . VAL A 1 84 ? 14.567 -8.404 -22.693 1.00 14.82 84 VAL C N 1
ATOM 594 C CA . VAL A 1 84 ? 13.366 -7.942 -22.015 1.00 14.92 84 VAL C CA 1
ATOM 595 C C . VAL A 1 84 ? 12.143 -8.797 -22.313 1.00 16.20 84 VAL C C 1
ATOM 596 O O . VAL A 1 84 ? 11.918 -9.205 -23.459 1.00 17.14 84 VAL C O 1
ATOM 600 N N . LEU A 1 85 ? 11.366 -9.078 -21.274 1.00 14.65 85 LEU C N 1
ATOM 601 C CA . LEU A 1 85 ? 10.132 -9.833 -21.423 1.00 15.44 85 LEU C CA 1
ATOM 602 C C . LEU A 1 85 ? 8.993 -9.026 -20.819 1.00 15.91 85 LEU C C 1
ATOM 603 O O . LEU A 1 85 ? 9.037 -8.662 -19.641 1.00 16.88 85 LEU C O 1
ATOM 608 N N . VAL A 1 86 ? 7.975 -8.735 -21.619 1.00 15.38 86 VAL C N 1
ATOM 609 C CA . VAL A 1 86 ? 6.826 -8.003 -21.110 1.00 15.47 86 VAL C CA 1
ATOM 610 C C . VAL A 1 86 ? 5.634 -8.967 -21.053 1.00 16.78 86 VAL C C 1
ATOM 611 O O . VAL A 1 86 ? 5.122 -9.401 -22.088 1.00 16.45 86 VAL C O 1
ATOM 615 N N . ASN A 1 87 ? 5.230 -9.324 -19.835 1.00 15.85 87 ASN C N 1
ATOM 616 C CA . ASN A 1 87 ? 4.098 -10.217 -19.600 1.00 16.83 87 ASN C CA 1
ATOM 617 C C . ASN A 1 87 ? 2.845 -9.366 -19.614 1.00 15.60 87 ASN C C 1
ATOM 618 O O . ASN A 1 87 ? 2.315 -8.977 -18.574 1.00 17.23 87 ASN C O 1
ATOM 623 N N . ASN A 1 88 ? 2.373 -9.094 -20.819 1.00 16.42 88 ASN C N 1
ATOM 624 C CA . ASN A 1 88 ? 1.220 -8.241 -21.046 1.00 15.38 88 ASN C CA 1
ATOM 625 C C . ASN A 1 88 ? -0.078 -9.007 -21.325 1.00 16.33 88 ASN C C 1
ATOM 626 O O . ASN A 1 88 ? -1.174 -8.498 -21.077 1.00 14.91 88 ASN C O 1
ATOM 631 N N . ALA A 1 89 ? 0.047 -10.226 -21.842 1.00 17.30 89 ALA C N 1
ATOM 632 C CA . ALA A 1 89 ? -1.117 -11.051 -22.154 1.00 17.58 89 ALA C CA 1
ATOM 633 C C . ALA A 1 89 ? -2.001 -11.250 -20.934 1.00 18.56 89 ALA C C 1
ATOM 634 O O . ALA A 1 89 ? -1.520 -11.575 -19.852 1.00 18.71 89 ALA C O 1
ATOM 636 N N . GLY A 1 90 ? -3.302 -11.061 -21.119 1.00 18.75 90 GLY C N 1
ATOM 637 C CA . GLY A 1 90 ? -4.241 -11.232 -20.026 1.00 18.47 90 GLY C CA 1
ATOM 638 C C . GLY A 1 90 ? -5.675 -11.035 -20.483 1.00 19.83 90 GLY C C 1
ATOM 639 O O . GLY A 1 90 ? -5.928 -10.535 -21.576 1.00 19.19 90 GLY C O 1
ATOM 640 N N . ILE A 1 91 ? -6.623 -11.438 -19.650 1.00 20.87 91 ILE C N 1
ATOM 641 C CA . ILE A 1 91 ? -8.026 -11.275 -19.985 1.00 22.25 91 ILE C CA 1
ATOM 642 C C . ILE A 1 91 ? -8.748 -10.632 -18.817 1.00 23.26 91 ILE C C 1
ATOM 643 O O . ILE A 1 91 ? -8.217 -10.539 -17.704 1.00 22.54 91 ILE C O 1
ATOM 648 N N . ALA A 1 92 ? -9.962 -10.183 -19.083 1.00 23.00 92 ALA C N 1
ATOM 649 C CA . ALA A 1 92 ? -10.785 -9.579 -18.060 1.00 23.93 92 ALA C CA 1
ATOM 650 C C . ALA A 1 92 ? -12.076 -10.382 -17.957 1.00 24.43 92 ALA C C 1
ATOM 651 O O . ALA A 1 92 ? -12.503 -11.017 -18.925 1.00 24.51 92 ALA C O 1
ATOM 653 N N . GLN A 1 93 ? -12.668 -10.380 -16.770 1.00 24.47 93 GLN C N 1
ATOM 654 C CA . GLN A 1 93 ? -13.939 -11.050 -16.535 1.00 24.91 93 GLN C CA 1
ATOM 655 C C . GLN A 1 93 ? -14.794 -10.015 -15.819 1.00 26.24 93 GLN C C 1
ATOM 656 O O . GLN A 1 93 ? -14.283 -9.216 -15.025 1.00 24.38 93 GLN C O 1
ATOM 662 N N . ILE A 1 94 ? -16.085 -10.002 -16.127 1.00 25.46 94 ILE C N 1
ATOM 663 C CA . ILE A 1 94 ? -16.996 -9.058 -15.505 1.00 26.45 94 ILE C CA 1
ATOM 664 C C . ILE A 1 94 ? -18.178 -9.859 -14.996 1.00 27.62 94 ILE C C 1
ATOM 665 O O . ILE A 1 94 ? -18.966 -10.372 -15.786 1.00 26.25 94 ILE C O 1
ATOM 670 N N . LYS A 1 95 ? -18.296 -9.974 -13.678 1.00 28.31 95 LYS C N 1
ATOM 671 C CA . LYS A 1 95 ? -19.381 -10.745 -13.094 1.00 29.05 95 LYS C CA 1
ATOM 672 C C . LYS A 1 95 ? -19.474 -10.558 -11.587 1.00 28.99 95 LYS C C 1
ATOM 673 O O . LYS A 1 95 ? -18.461 -10.540 -10.892 1.00 28.36 95 LYS C O 1
ATOM 679 N N . PRO A 1 96 ? -20.701 -10.423 -11.063 1.00 29.14 96 PRO C N 1
ATOM 680 C CA . PRO A 1 96 ? -20.912 -10.241 -9.624 1.00 28.22 96 PRO C CA 1
ATOM 681 C C . PRO A 1 96 ? -20.197 -11.336 -8.841 1.00 27.55 96 PRO C C 1
ATOM 682 O O . PRO A 1 96 ? -20.162 -12.486 -9.268 1.00 26.63 96 PRO C O 1
ATOM 686 N N . LEU A 1 97 ? -19.631 -10.973 -7.696 1.00 27.40 97 LEU C N 1
ATOM 687 C CA . LEU A 1 97 ? -18.909 -11.926 -6.861 1.00 26.87 97 LEU C CA 1
ATOM 688 C C . LEU A 1 97 ? -19.717 -13.197 -6.582 1.00 26.40 97 LEU C C 1
ATOM 689 O O . LEU A 1 97 ? -19.212 -14.310 -6.726 1.00 24.92 97 LEU C O 1
ATOM 694 N N . LEU A 1 98 ? -20.974 -13.030 -6.187 1.00 26.97 98 LEU C N 1
ATOM 695 C CA . LEU A 1 98 ? -21.828 -14.172 -5.877 1.00 27.67 98 LEU C CA 1
ATOM 696 C C . LEU A 1 98 ? -22.081 -15.118 -7.055 1.00 27.59 98 LEU C C 1
ATOM 697 O O . LEU A 1 98 ? -22.631 -16.202 -6.874 1.00 28.53 98 LEU C O 1
ATOM 702 N N . GLU A 1 99 ? -21.677 -14.716 -8.256 1.00 27.77 99 GLU C N 1
ATOM 703 C CA . GLU A 1 99 ? -21.877 -15.550 -9.437 1.00 28.02 99 GLU C CA 1
ATOM 704 C C . GLU A 1 99 ? -20.585 -16.168 -9.982 1.00 27.66 99 GLU C C 1
ATOM 705 O O . GLU A 1 99 ? -20.626 -17.002 -10.889 1.00 26.71 99 GLU C O 1
ATOM 711 N N . VAL A 1 100 ? -19.440 -15.758 -9.440 1.00 26.60 100 VAL C N 1
ATOM 712 C CA . VAL A 1 100 ? -18.160 -16.291 -9.899 1.00 25.02 100 VAL C CA 1
ATOM 713 C C . VAL A 1 100 ? -18.093 -17.796 -9.667 1.00 24.60 100 VAL C C 1
ATOM 714 O O . VAL A 1 100 ? -18.360 -18.280 -8.567 1.00 24.31 100 VAL C O 1
ATOM 718 N N . THR A 1 101 ? -17.731 -18.532 -10.712 1.00 24.38 101 THR C N 1
ATOM 719 C CA . THR A 1 101 ? -17.643 -19.986 -10.630 1.00 24.92 101 THR C CA 1
ATOM 720 C C . THR A 1 101 ? -16.197 -20.442 -10.580 1.00 25.09 101 THR C C 1
ATOM 721 O O . THR A 1 101 ? -15.282 -19.680 -10.894 1.00 26.10 101 THR C O 1
ATOM 725 N N . GLU A 1 102 ? -15.992 -21.697 -10.203 1.00 25.87 102 GLU C N 1
ATOM 726 C CA . GLU A 1 102 ? -14.645 -22.233 -10.134 1.00 26.74 102 GLU C CA 1
ATOM 727 C C . GLU A 1 102 ? -14.041 -22.258 -11.535 1.00 26.41 102 GLU C C 1
ATOM 728 O O . GLU A 1 102 ? -12.832 -22.085 -11.706 1.00 24.03 102 GLU C O 1
ATOM 734 N N . GLU A 1 103 ? -14.890 -22.459 -12.540 1.00 26.22 103 GLU C N 1
ATOM 735 C CA . GLU A 1 103 ? -14.417 -22.497 -13.915 1.00 26.73 103 GLU C CA 1
ATOM 736 C C . GLU A 1 103 ? -13.889 -21.123 -14.300 1.00 24.74 103 GLU C C 1
ATOM 737 O O . GLU A 1 103 ? -12.883 -21.007 -15.003 1.00 24.66 103 GLU C O 1
ATOM 743 N N . ASP A 1 104 ? -14.572 -20.080 -13.839 1.00 22.55 104 ASP C N 1
ATOM 744 C CA . ASP A 1 104 ? -14.133 -18.724 -14.130 1.00 23.10 104 ASP C CA 1
ATOM 745 C C . ASP A 1 104 ? -12.747 -18.508 -13.511 1.00 21.67 104 ASP C C 1
ATOM 746 O O . ASP A 1 104 ? -11.837 -18.015 -14.173 1.00 22.67 104 ASP C O 1
ATOM 751 N N . LEU A 1 105 ? -12.603 -18.894 -12.247 1.00 20.66 105 LEU C N 1
ATOM 752 C CA . LEU A 1 105 ? -11.350 -18.740 -11.510 1.00 21.28 105 LEU C CA 1
ATOM 753 C C . LEU A 1 105 ? -10.179 -19.500 -12.128 1.00 22.07 105 LEU C C 1
ATOM 754 O O . LEU A 1 105 ? -9.109 -18.928 -12.337 1.00 22.26 105 LEU C O 1
ATOM 759 N N . LYS A 1 106 ? -10.370 -20.786 -12.406 1.00 23.31 106 LYS C N 1
ATOM 760 C CA . LYS A 1 106 ? -9.304 -21.587 -13.005 1.00 24.09 106 LYS C CA 1
ATOM 761 C C . LYS A 1 106 ? -8.875 -20.927 -14.299 1.00 23.59 106 LYS C C 1
ATOM 762 O O . LYS A 1 106 ? -7.691 -20.818 -14.609 1.00 21.41 106 LYS C O 1
ATOM 768 N N . GLN A 1 107 ? -9.867 -20.488 -15.058 1.00 24.10 107 GLN C N 1
ATOM 769 C CA . GLN A 1 107 ? -9.621 -19.847 -16.334 1.00 24.68 107 GLN C CA 1
ATOM 770 C C . GLN A 1 107 ? -8.809 -18.558 -16.213 1.00 23.28 107 GLN C C 1
ATOM 771 O O . GLN A 1 107 ? -7.739 -18.435 -16.801 1.00 22.75 107 GLN C O 1
ATOM 777 N N . ILE A 1 108 ? -9.307 -17.605 -15.435 1.00 21.86 108 ILE C N 1
ATOM 778 C CA . ILE A 1 108 ? -8.626 -16.324 -15.312 1.00 22.00 108 ILE C CA 1
ATOM 779 C C . ILE A 1 108 ? -7.270 -16.369 -14.608 1.00 21.62 108 ILE C C 1
ATOM 780 O O . ILE A 1 108 ? -6.383 -15.571 -14.912 1.00 22.81 108 ILE C O 1
ATOM 785 N N . TYR A 1 109 ? -7.095 -17.290 -13.671 1.00 20.71 109 TYR C N 1
ATOM 786 C CA . TYR A 1 109 ? -5.812 -17.393 -12.998 1.00 19.90 109 TYR C CA 1
ATOM 787 C C . TYR A 1 109 ? -4.754 -18.023 -13.897 1.00 19.83 109 TYR C C 1
ATOM 788 O O . TYR A 1 109 ? -3.575 -17.665 -13.837 1.00 18.90 109 TYR C O 1
ATOM 797 N N . SER A 1 110 ? -5.171 -18.960 -14.737 1.00 18.35 110 SER C N 1
ATOM 798 C CA . SER A 1 110 ? -4.232 -19.599 -15.646 1.00 20.08 110 SER C CA 1
ATOM 799 C C . SER A 1 110 ? -3.645 -18.560 -16.601 1.00 19.36 110 SER C C 1
ATOM 800 O O . SER A 1 110 ? -2.423 -18.447 -16.755 1.00 19.09 110 SER C O 1
ATOM 803 N N . VAL A 1 111 ? -4.526 -17.784 -17.224 1.00 18.96 111 VAL C N 1
ATOM 804 C CA . VAL A 1 111 ? -4.102 -16.778 -18.182 1.00 19.25 111 VAL C CA 1
ATOM 805 C C . VAL A 1 111 ? -3.453 -15.543 -17.571 1.00 17.58 111 VAL C C 1
ATOM 806 O O . VAL A 1 111 ? -2.480 -15.032 -18.115 1.00 17.45 111 VAL C O 1
ATOM 810 N N . ASN A 1 112 ? -3.982 -15.073 -16.446 1.00 17.41 112 ASN C N 1
ATOM 811 C CA . ASN A 1 112 ? -3.465 -13.864 -15.809 1.00 16.60 112 ASN C CA 1
ATOM 812 C C . ASN A 1 112 ? -2.369 -14.013 -14.753 1.00 16.59 112 ASN C C 1
ATOM 813 O O . ASN A 1 112 ? -1.618 -13.066 -14.509 1.00 16.65 112 ASN C O 1
ATOM 818 N N . VAL A 1 113 ? -2.270 -15.176 -14.125 1.00 16.70 113 VAL C N 1
ATOM 819 C CA . VAL A 1 113 ? -1.264 -15.367 -13.086 1.00 16.98 113 VAL C CA 1
ATOM 820 C C . VAL A 1 113 ? -0.238 -16.462 -13.379 1.00 17.52 113 VAL C C 1
ATOM 821 O O . VAL A 1 113 ? 0.971 -16.209 -13.369 1.00 17.36 113 VAL C O 1
ATOM 825 N N . PHE A 1 114 ? -0.712 -17.676 -13.636 1.00 16.33 114 PHE C N 1
ATOM 826 C CA . PHE A 1 114 ? 0.194 -18.790 -13.901 1.00 16.97 114 PHE C CA 1
ATOM 827 C C . PHE A 1 114 ? 1.118 -18.487 -15.067 1.00 15.68 114 PHE C C 1
ATOM 828 O O . PHE A 1 114 ? 2.308 -18.799 -15.021 1.00 15.64 114 PHE C O 1
ATOM 836 N N . SER A 1 115 ? 0.566 -17.854 -16.098 1.00 15.86 115 SER C N 1
ATOM 837 C CA . SER A 1 115 ? 1.336 -17.485 -17.282 1.00 16.07 115 SER C CA 1
ATOM 838 C C . SER A 1 115 ? 2.522 -16.602 -16.904 1.00 15.93 115 SER C C 1
ATOM 839 O O . SER A 1 115 ? 3.597 -16.727 -17.481 1.00 15.24 115 SER C O 1
ATOM 842 N N . VAL A 1 116 ? 2.307 -15.706 -15.941 1.00 14.77 116 VAL C N 1
ATOM 843 C CA . VAL A 1 116 ? 3.355 -14.788 -15.503 1.00 15.24 116 VAL C CA 1
ATOM 844 C C . VAL A 1 116 ? 4.475 -15.539 -14.779 1.00 14.32 116 VAL C C 1
ATOM 845 O O . VAL A 1 116 ? 5.654 -15.203 -14.924 1.00 16.53 116 VAL C O 1
ATOM 849 N N . PHE A 1 117 ? 4.106 -16.547 -13.995 1.00 15.30 117 PHE C N 1
ATOM 850 C CA . PHE A 1 117 ? 5.097 -17.379 -13.320 1.00 15.96 117 PHE C CA 1
ATOM 851 C C . PHE A 1 117 ? 5.927 -18.023 -14.440 1.00 16.40 117 PHE C C 1
ATOM 852 O O . PHE A 1 117 ? 7.162 -17.986 -14.425 1.00 15.49 117 PHE C O 1
ATOM 860 N N . PHE A 1 118 ? 5.231 -18.587 -15.426 1.00 15.43 118 PHE C N 1
ATOM 861 C CA . PHE A 1 118 ? 5.871 -19.259 -16.565 1.00 16.99 118 PHE C CA 1
ATOM 862 C C . PHE A 1 118 ? 6.803 -18.340 -17.347 1.00 15.67 118 PHE C C 1
ATOM 863 O O . PHE A 1 118 ? 7.904 -18.738 -17.727 1.00 16.60 118 PHE C O 1
ATOM 871 N N . GLY A 1 119 ? 6.342 -17.123 -17.609 1.00 15.93 119 GLY C N 1
ATOM 872 C CA . GLY A 1 119 ? 7.154 -16.174 -18.347 1.00 15.81 119 GLY C CA 1
ATOM 873 C C . GLY A 1 119 ? 8.403 -15.787 -17.578 1.00 14.66 119 GLY C C 1
ATOM 874 O O . GLY A 1 119 ? 9.491 -15.738 -18.144 1.00 14.84 119 GLY C O 1
ATOM 875 N N . ILE A 1 120 ? 8.247 -15.495 -16.291 1.00 14.45 120 ILE C N 1
ATOM 876 C CA . ILE A 1 120 ? 9.387 -15.123 -15.453 1.00 14.77 120 ILE C CA 1
ATOM 877 C C . ILE A 1 120 ? 10.414 -16.242 -15.454 1.00 14.98 120 ILE C C 1
ATOM 878 O O . ILE A 1 120 ? 11.607 -15.997 -15.609 1.00 17.49 120 ILE C O 1
ATOM 883 N N . GLN A 1 121 ? 9.947 -17.476 -15.291 1.00 16.18 121 GLN C N 1
ATOM 884 C CA . GLN A 1 121 ? 10.848 -18.620 -15.269 1.00 15.80 121 GLN C CA 1
ATOM 885 C C . GLN A 1 121 ? 11.577 -18.796 -16.590 1.00 17.13 121 GLN C C 1
ATOM 886 O O . GLN A 1 121 ? 12.787 -18.994 -16.603 1.00 17.91 121 GLN C O 1
ATOM 892 N N . ALA A 1 122 ? 10.847 -18.719 -17.699 1.00 16.86 122 ALA C N 1
ATOM 893 C CA . ALA A 1 122 ? 11.461 -18.876 -19.016 1.00 17.08 122 ALA C CA 1
ATOM 894 C C . ALA A 1 122 ? 12.406 -17.714 -19.310 1.00 16.24 122 ALA C C 1
ATOM 895 O O . ALA A 1 122 ? 13.474 -17.908 -19.880 1.00 17.07 122 ALA C O 1
ATOM 897 N N . ALA A 1 123 ? 12.014 -16.508 -18.910 1.00 16.88 123 ALA C N 1
ATOM 898 C CA . ALA A 1 123 ? 12.844 -15.329 -19.122 1.00 16.70 123 ALA C CA 1
ATOM 899 C C . ALA A 1 123 ? 14.154 -15.465 -18.344 1.00 17.79 123 ALA C C 1
ATOM 900 O O . ALA A 1 123 ? 15.243 -15.276 -18.891 1.00 17.30 123 ALA C O 1
ATOM 902 N N . SER A 1 124 ? 14.035 -15.794 -17.064 1.00 17.17 124 SER C N 1
ATOM 903 C CA . SER A 1 124 ? 15.194 -15.962 -16.198 1.00 18.72 124 SER C CA 1
ATOM 904 C C . SER A 1 124 ? 16.151 -16.993 -16.780 1.00 18.32 124 SER C C 1
ATOM 905 O O . SER A 1 124 ? 17.358 -16.763 -16.866 1.00 17.97 124 SER C O 1
ATOM 908 N N . ARG A 1 125 ? 15.612 -18.138 -17.176 1.00 19.15 125 ARG C N 1
ATOM 909 C CA . ARG A 1 125 ? 16.449 -19.177 -17.745 1.00 21.65 125 ARG C CA 1
ATOM 910 C C . ARG A 1 125 ? 17.172 -18.703 -18.997 1.00 20.69 125 ARG C C 1
ATOM 911 O O . ARG A 1 125 ? 18.349 -18.996 -19.170 1.00 20.91 125 ARG C O 1
ATOM 919 N N . LYS A 1 126 ? 16.483 -17.963 -19.865 1.00 20.79 126 LYS C N 1
ATOM 920 C CA . LYS A 1 126 ? 17.122 -17.472 -21.087 1.00 19.98 126 LYS C CA 1
ATOM 921 C C . LYS A 1 126 ? 18.156 -16.387 -20.781 1.00 19.04 126 LYS C C 1
ATOM 922 O O . LYS A 1 126 ? 19.229 -16.362 -21.389 1.00 17.99 126 LYS C O 1
ATOM 928 N N . PHE A 1 127 ? 17.829 -15.485 -19.856 1.00 19.08 127 PHE C N 1
ATOM 929 C CA . PHE A 1 127 ? 18.761 -14.420 -19.479 1.00 18.36 127 PHE C CA 1
ATOM 930 C C . PHE A 1 127 ? 20.084 -15.047 -19.054 1.00 18.66 127 PHE C C 1
ATOM 931 O O . PHE A 1 127 ? 21.143 -14.691 -19.565 1.00 18.18 127 PHE C O 1
ATOM 939 N N . ASP A 1 128 ? 20.020 -15.988 -18.119 1.00 19.88 128 ASP C N 1
ATOM 940 C CA . ASP A 1 128 ? 21.233 -16.636 -17.637 1.00 21.79 128 ASP C CA 1
ATOM 941 C C . ASP A 1 128 ? 21.976 -17.390 -18.742 1.00 22.69 128 ASP C C 1
ATOM 942 O O . ASP A 1 128 ? 23.201 -17.327 -18.820 1.00 22.17 128 ASP C O 1
ATOM 947 N N . GLU A 1 129 ? 21.232 -18.081 -19.602 1.00 22.25 129 GLU C N 1
ATOM 948 C CA . GLU A 1 129 ? 21.830 -18.838 -20.699 1.00 23.06 129 GLU C CA 1
ATOM 949 C C . GLU A 1 129 ? 22.662 -17.924 -21.596 1.00 23.35 129 GLU C C 1
ATOM 950 O O . GLU A 1 129 ? 23.740 -18.302 -22.063 1.00 23.12 129 GLU C O 1
ATOM 956 N N . LEU A 1 130 ? 22.157 -16.716 -21.828 1.00 22.57 130 LEU C N 1
ATOM 957 C CA . LEU A 1 130 ? 22.848 -15.749 -22.668 1.00 21.92 130 LEU C CA 1
ATOM 958 C C . LEU A 1 130 ? 23.888 -14.963 -21.870 1.00 21.48 130 LEU C C 1
ATOM 959 O O . LEU A 1 130 ? 24.672 -14.202 -22.434 1.00 22.26 130 LEU C O 1
ATOM 964 N N . GLY A 1 131 ? 23.892 -15.146 -20.556 1.00 22.06 131 GLY C N 1
ATOM 965 C CA . GLY A 1 131 ? 24.853 -14.442 -19.725 1.00 21.19 131 GLY C CA 1
ATOM 966 C C . GLY A 1 131 ? 24.573 -12.955 -19.606 1.00 21.09 131 GLY C C 1
ATOM 967 O O . GLY A 1 131 ? 25.490 -12.157 -19.451 1.00 21.64 131 GLY C O 1
ATOM 968 N N . VAL A 1 132 ? 23.302 -12.577 -19.667 1.00 19.96 132 VAL C N 1
ATOM 969 C CA . VAL A 1 132 ? 22.920 -11.176 -19.563 1.00 18.21 132 VAL C CA 1
ATOM 970 C C . VAL A 1 132 ? 22.019 -10.924 -18.353 1.00 17.98 132 VAL C C 1
ATOM 971 O O . VAL A 1 132 ? 21.476 -11.853 -17.752 1.00 16.98 132 VAL C O 1
ATOM 975 N N . LYS A 1 133 ? 21.877 -9.654 -18.006 1.00 16.94 133 LYS C N 1
ATOM 976 C CA . LYS A 1 133 ? 21.005 -9.248 -16.917 1.00 18.12 133 LYS C CA 1
ATOM 977 C C . LYS A 1 133 ? 19.769 -8.769 -17.666 1.00 17.71 133 LYS C C 1
ATOM 978 O O . LYS A 1 133 ? 19.874 -7.959 -18.586 1.00 17.46 133 LYS C O 1
ATOM 984 N N . GLY A 1 134 ? 18.608 -9.294 -17.303 1.00 17.29 134 GLY C N 1
ATOM 985 C CA . GLY A 1 134 ? 17.400 -8.913 -18.008 1.00 16.74 134 GLY C CA 1
ATOM 986 C C . GLY A 1 134 ? 16.374 -8.159 -17.202 1.00 16.47 134 GLY C C 1
ATOM 987 O O . GLY A 1 134 ? 16.498 -7.999 -15.988 1.00 15.67 134 GLY C O 1
ATOM 988 N N . LYS A 1 135 ? 15.350 -7.686 -17.903 1.00 15.41 135 LYS C N 1
ATOM 989 C CA . LYS A 1 135 ? 14.263 -6.951 -17.287 1.00 15.52 135 LYS C CA 1
ATOM 990 C C . LYS A 1 135 ? 12.957 -7.671 -17.577 1.00 16.16 135 LYS C C 1
ATOM 991 O O . LYS A 1 135 ? 12.681 -8.035 -18.727 1.00 12.87 135 LYS C O 1
ATOM 997 N N . ILE A 1 136 ? 12.170 -7.890 -16.527 1.00 16.18 136 ILE C N 1
ATOM 998 C CA . ILE A 1 136 ? 10.869 -8.528 -16.675 1.00 15.03 136 ILE C CA 1
ATOM 999 C C . ILE A 1 136 ? 9.854 -7.468 -16.277 1.00 15.49 136 ILE C C 1
ATOM 1000 O O . ILE A 1 136 ? 9.950 -6.878 -15.197 1.00 16.22 136 ILE C O 1
ATOM 1005 N N . ILE A 1 137 ? 8.893 -7.215 -17.158 1.00 14.11 137 ILE C N 1
ATOM 1006 C CA . ILE A 1 137 ? 7.876 -6.196 -16.920 1.00 14.21 137 ILE C CA 1
ATOM 1007 C C . ILE A 1 137 ? 6.486 -6.815 -17.012 1.00 15.28 137 ILE C C 1
ATOM 1008 O O . ILE A 1 137 ? 6.090 -7.318 -18.068 1.00 13.71 137 ILE C O 1
ATOM 1013 N N . ASN A 1 138 ? 5.750 -6.770 -15.902 1.00 15.13 138 ASN C N 1
ATOM 1014 C CA . ASN A 1 138 ? 4.419 -7.354 -15.834 1.00 16.25 138 ASN C CA 1
ATOM 1015 C C . ASN A 1 138 ? 3.262 -6.359 -15.909 1.00 17.36 138 ASN C C 1
ATOM 1016 O O . ASN A 1 138 ? 3.346 -5.239 -15.399 1.00 16.78 138 ASN C O 1
ATOM 1021 N N . ALA A 1 139 ? 2.171 -6.784 -16.542 1.00 18.55 139 ALA C N 1
ATOM 1022 C CA . ALA A 1 139 ? 0.984 -5.946 -16.652 1.00 17.73 139 ALA C CA 1
ATOM 1023 C C . ALA A 1 139 ? 0.113 -6.104 -15.410 1.00 18.61 139 ALA C C 1
ATOM 1024 O O . ALA A 1 139 ? -0.606 -7.096 -15.268 1.00 18.11 139 ALA C O 1
ATOM 1026 N N . ALA A 1 140 ? 0.193 -5.135 -14.505 1.00 17.07 140 ALA C N 1
ATOM 1027 C CA . ALA A 1 140 ? -0.634 -5.143 -13.313 1.00 16.61 140 ALA C CA 1
ATOM 1028 C C . ALA A 1 140 ? -1.849 -4.325 -13.734 1.00 16.76 140 ALA C C 1
ATOM 1029 O O . ALA A 1 140 ? -2.301 -4.434 -14.870 1.00 16.01 140 ALA C O 1
ATOM 1031 N N . SER A 1 141 ? -2.345 -3.479 -12.836 1.00 16.45 141 SER C N 1
ATOM 1032 C CA . SER A 1 141 ? -3.519 -2.661 -13.125 1.00 15.78 141 SER C CA 1
ATOM 1033 C C . SER A 1 141 ? -3.888 -1.880 -11.878 1.00 16.05 141 SER C C 1
ATOM 1034 O O . SER A 1 141 ? -3.365 -2.152 -10.799 1.00 16.70 141 SER C O 1
ATOM 1037 N N . ILE A 1 142 ? -4.778 -0.903 -12.013 1.00 16.24 142 ILE C N 1
ATOM 1038 C CA . ILE A 1 142 ? -5.211 -0.178 -10.827 1.00 16.63 142 ILE C CA 1
ATOM 1039 C C . ILE A 1 142 ? -5.996 -1.185 -9.985 1.00 15.95 142 ILE C C 1
ATOM 1040 O O . ILE A 1 142 ? -6.136 -1.024 -8.773 1.00 15.99 142 ILE C O 1
ATOM 1045 N N . ALA A 1 143 ? -6.508 -2.230 -10.639 1.00 14.69 143 ALA C N 1
ATOM 1046 C CA . ALA A 1 143 ? -7.264 -3.270 -9.945 1.00 12.56 143 ALA C CA 1
ATOM 1047 C C . ALA A 1 143 ? -6.311 -4.137 -9.109 1.00 12.50 143 ALA C C 1
ATOM 1048 O O . ALA A 1 143 ? -6.744 -5.015 -8.364 1.00 11.51 143 ALA C O 1
ATOM 1050 N N . ALA A 1 144 ? -5.012 -3.896 -9.253 1.00 12.72 144 ALA C N 1
ATOM 1051 C CA . ALA A 1 144 ? -4.015 -4.624 -8.475 1.00 12.94 144 ALA C CA 1
ATOM 1052 C C . ALA A 1 144 ? -3.736 -3.818 -7.205 1.00 13.87 144 ALA C C 1
ATOM 1053 O O . ALA A 1 144 ? -3.136 -4.331 -6.253 1.00 13.35 144 ALA C O 1
ATOM 1055 N N . ILE A 1 145 ? -4.171 -2.555 -7.208 1.00 14.06 145 ILE C N 1
ATOM 1056 C CA . ILE A 1 145 ? -3.971 -1.650 -6.073 1.00 15.02 145 ILE C CA 1
ATOM 1057 C C . ILE A 1 145 ? -5.235 -1.482 -5.232 1.00 15.46 145 ILE C C 1
ATOM 1058 O O . ILE A 1 145 ? -5.171 -1.265 -4.021 1.00 13.13 145 ILE C O 1
ATOM 1063 N N . GLN A 1 146 ? -6.389 -1.558 -5.882 1.00 15.21 146 GLN C N 1
ATOM 1064 C CA . GLN A 1 146 ? -7.653 -1.478 -5.172 1.00 16.66 146 GLN C CA 1
ATOM 1065 C C . GLN A 1 146 ? -8.589 -2.428 -5.899 1.00 16.71 146 GLN C C 1
ATOM 1066 O O . GLN A 1 146 ? -8.767 -2.316 -7.113 1.00 15.86 146 GLN C O 1
ATOM 1072 N N . GLY A 1 147 ? -9.160 -3.371 -5.159 1.00 17.14 147 GLY C N 1
ATOM 1073 C CA . GLY A 1 147 ? -10.069 -4.327 -5.759 1.00 18.32 147 GLY C CA 1
ATOM 1074 C C . GLY A 1 147 ? -11.352 -3.644 -6.193 1.00 20.47 147 GLY C C 1
ATOM 1075 O O . GLY A 1 147 ? -11.909 -2.825 -5.458 1.00 20.10 147 GLY C O 1
ATOM 1076 N N . PHE A 1 148 ? -11.826 -3.981 -7.386 1.00 22.29 148 PHE C N 1
ATOM 1077 C CA . PHE A 1 148 ? -13.055 -3.386 -7.909 1.00 23.68 148 PHE C CA 1
ATOM 1078 C C . PHE A 1 148 ? -14.251 -4.324 -7.863 1.00 22.70 148 PHE C C 1
ATOM 1079 O O . PHE A 1 148 ? -14.152 -5.496 -8.225 1.00 20.83 148 PHE C O 1
ATOM 1087 N N . PRO A 1 149 ? -15.402 -3.813 -7.412 1.00 23.35 149 PRO C N 1
ATOM 1088 C CA . PRO A 1 149 ? -16.621 -4.618 -7.330 1.00 24.18 149 PRO C CA 1
ATOM 1089 C C . PRO A 1 149 ? -16.993 -5.038 -8.750 1.00 23.56 149 PRO C C 1
ATOM 1090 O O . PRO A 1 149 ? -16.735 -4.297 -9.696 1.00 23.59 149 PRO C O 1
ATOM 1094 N N . ILE A 1 150 ? -17.591 -6.218 -8.886 1.00 24.50 150 ILE C N 1
ATOM 1095 C CA . ILE A 1 150 ? -18.008 -6.762 -10.178 1.00 24.78 150 ILE C CA 1
ATOM 1096 C C . ILE A 1 150 ? -16.813 -7.227 -11.013 1.00 24.95 150 ILE C C 1
ATOM 1097 O O . ILE A 1 150 ? -16.977 -7.838 -12.069 1.00 23.72 150 ILE C O 1
ATOM 1102 N N . LEU A 1 151 ? -15.608 -6.937 -10.532 1.00 24.39 151 LEU C N 1
ATOM 1103 C CA . LEU A 1 151 ? -14.395 -7.354 -11.219 1.00 24.17 151 LEU C CA 1
ATOM 1104 C C . LEU A 1 151 ? -13.495 -8.051 -10.205 1.00 24.51 151 LEU C C 1
ATOM 1105 O O . LEU A 1 151 ? -12.265 -7.988 -10.290 1.00 22.69 151 LEU C O 1
ATOM 1110 N N . SER A 1 152 ? -14.131 -8.722 -9.250 1.00 23.37 152 SER C N 1
ATOM 1111 C CA . SER A 1 152 ? -13.426 -9.422 -8.188 1.00 23.14 152 SER C CA 1
ATOM 1112 C C . SER A 1 152 ? -12.408 -10.438 -8.676 1.00 22.14 152 SER C C 1
ATOM 1113 O O . SER A 1 152 ? -11.257 -10.405 -8.257 1.00 21.04 152 SER C O 1
ATOM 1116 N N . ALA A 1 153 ? -12.824 -11.347 -9.552 1.00 21.24 153 ALA C N 1
ATOM 1117 C CA . ALA A 1 153 ? -11.902 -12.367 -10.041 1.00 20.72 153 ALA C CA 1
ATOM 1118 C C . ALA A 1 153 ? -10.680 -11.716 -10.675 1.00 20.33 153 ALA C C 1
ATOM 1119 O O . ALA A 1 153 ? -9.542 -12.015 -10.317 1.00 19.40 153 ALA C O 1
ATOM 1121 N N . TYR A 1 154 ? -10.928 -10.819 -11.619 1.00 19.08 154 TYR C N 1
ATOM 1122 C CA . TYR A 1 154 ? -9.862 -10.117 -12.313 1.00 18.22 154 TYR C CA 1
ATOM 1123 C C . TYR A 1 154 ? -8.959 -9.340 -11.344 1.00 18.43 154 TYR C C 1
ATOM 1124 O O . TYR A 1 154 ? -7.731 -9.379 -11.459 1.00 17.41 154 TYR C O 1
ATOM 1133 N N . SER A 1 155 ? -9.572 -8.624 -10.406 1.00 17.77 155 SER C N 1
ATOM 1134 C CA . SER A 1 155 ? -8.816 -7.851 -9.427 1.00 17.98 155 SER C CA 1
ATOM 1135 C C . SER A 1 155 ? -7.863 -8.765 -8.667 1.00 17.55 155 SER C C 1
ATOM 1136 O O . SER A 1 155 ? -6.673 -8.479 -8.561 1.00 17.93 155 SER C O 1
ATOM 1139 N N . THR A 1 156 ? -8.385 -9.867 -8.138 1.00 17.26 156 THR C N 1
ATOM 1140 C CA . THR A 1 156 ? -7.547 -10.781 -7.379 1.00 18.40 156 THR C CA 1
ATOM 1141 C C . THR A 1 156 ? -6.361 -11.303 -8.187 1.00 17.64 156 THR C C 1
ATOM 1142 O O . THR A 1 156 ? -5.290 -11.522 -7.626 1.00 17.83 156 THR C O 1
ATOM 1146 N N . THR A 1 157 ? -6.528 -11.491 -9.495 1.00 17.75 157 THR C N 1
ATOM 1147 C CA . THR A 1 157 ? -5.404 -11.974 -10.298 1.00 16.13 157 THR C CA 1
ATOM 1148 C C . THR A 1 157 ? -4.343 -10.888 -10.408 1.00 15.93 157 THR C C 1
ATOM 1149 O O . THR A 1 157 ? -3.146 -11.171 -10.376 1.00 16.79 157 THR C O 1
ATOM 1153 N N . LYS A 1 158 ? -4.779 -9.640 -10.532 1.00 15.23 158 LYS C N 1
ATOM 1154 C CA . LYS A 1 158 ? -3.833 -8.543 -10.656 1.00 15.53 158 LYS C CA 1
ATOM 1155 C C . LYS A 1 158 ? -3.086 -8.297 -9.347 1.00 15.70 158 LYS C C 1
ATOM 1156 O O . LYS A 1 158 ? -1.917 -7.900 -9.359 1.00 16.29 158 LYS C O 1
ATOM 1162 N N . PHE A 1 159 ? -3.753 -8.537 -8.220 1.00 15.91 159 PHE C N 1
ATOM 1163 C CA . PHE A 1 159 ? -3.109 -8.392 -6.920 1.00 15.68 159 PHE C CA 1
ATOM 1164 C C . PHE A 1 159 ? -2.012 -9.456 -6.865 1.00 16.39 159 PHE C C 1
ATOM 1165 O O . PHE A 1 159 ? -0.900 -9.197 -6.404 1.00 16.45 159 PHE C O 1
ATOM 1173 N N . ALA A 1 160 ? -2.337 -10.654 -7.345 1.00 15.72 160 ALA C N 1
ATOM 1174 C CA . ALA A 1 160 ? -1.384 -11.750 -7.368 1.00 15.75 160 ALA C CA 1
ATOM 1175 C C . ALA A 1 160 ? -0.174 -11.362 -8.222 1.00 15.59 160 ALA C C 1
ATOM 1176 O O . ALA A 1 160 ? 0.968 -11.664 -7.867 1.00 15.47 160 ALA C O 1
ATOM 1178 N N . VAL A 1 161 ? -0.422 -10.685 -9.342 1.00 13.38 161 VAL C N 1
ATOM 1179 C CA . VAL A 1 161 ? 0.672 -10.265 -10.206 1.00 13.94 161 VAL C CA 1
ATOM 1180 C C . VAL A 1 161 ? 1.547 -9.261 -9.443 1.00 13.26 161 VAL C C 1
ATOM 1181 O O . VAL A 1 161 ? 2.769 -9.275 -9.563 1.00 12.39 161 VAL C O 1
ATOM 1185 N N . ARG A 1 162 ? 0.900 -8.404 -8.661 1.00 13.00 162 ARG C N 1
ATOM 1186 C CA . ARG A 1 162 ? 1.585 -7.409 -7.843 1.00 13.92 162 ARG C CA 1
ATOM 1187 C C . ARG A 1 162 ? 2.518 -8.148 -6.873 1.00 14.11 162 ARG C C 1
ATOM 1188 O O . ARG A 1 162 ? 3.715 -7.870 -6.814 1.00 16.00 162 ARG C O 1
ATOM 1196 N N . GLY A 1 163 ? 1.960 -9.096 -6.127 1.00 13.25 163 GLY C N 1
ATOM 1197 C CA . GLY A 1 163 ? 2.747 -9.875 -5.189 1.00 13.58 163 GLY C CA 1
ATOM 1198 C C . GLY A 1 163 ? 3.882 -10.616 -5.877 1.00 14.03 163 GLY C C 1
ATOM 1199 O O . GLY A 1 163 ? 5.017 -10.632 -5.393 1.00 13.30 163 GLY C O 1
ATOM 1200 N N . LEU A 1 164 ? 3.575 -11.230 -7.014 1.00 11.53 164 LEU C N 1
ATOM 1201 C CA . LEU A 1 164 ? 4.562 -11.978 -7.781 1.00 12.23 164 LEU C CA 1
ATOM 1202 C C . LEU A 1 164 ? 5.730 -11.092 -8.203 1.00 12.98 164 LEU C C 1
ATOM 1203 O O . LEU A 1 164 ? 6.893 -11.499 -8.127 1.00 12.28 164 LEU C O 1
ATOM 1208 N N . THR A 1 165 ? 5.408 -9.882 -8.648 1.00 11.89 165 THR C N 1
ATOM 1209 C CA . THR A 1 165 ? 6.409 -8.931 -9.094 1.00 12.99 165 THR C CA 1
ATOM 1210 C C . THR A 1 165 ? 7.393 -8.617 -7.961 1.00 13.56 165 THR C C 1
ATOM 1211 O O . THR A 1 165 ? 8.592 -8.519 -8.196 1.00 13.52 165 THR C O 1
ATOM 1215 N N . GLN A 1 166 ? 6.875 -8.483 -6.739 1.00 13.21 166 GLN C N 1
ATOM 1216 C CA . GLN A 1 166 ? 7.689 -8.200 -5.558 1.00 13.55 166 GLN C CA 1
ATOM 1217 C C . GLN A 1 166 ? 8.579 -9.384 -5.189 1.00 13.79 166 GLN C C 1
ATOM 1218 O O . GLN A 1 166 ? 9.783 -9.232 -4.989 1.00 13.65 166 GLN C O 1
ATOM 1224 N N . ALA A 1 167 ? 7.969 -10.561 -5.083 1.00 13.95 167 ALA C N 1
ATOM 1225 C CA . ALA A 1 167 ? 8.690 -11.779 -4.727 1.00 13.12 167 ALA C CA 1
ATOM 1226 C C . ALA A 1 167 ? 9.738 -12.167 -5.764 1.00 13.29 167 ALA C C 1
ATOM 1227 O O . ALA A 1 167 ? 10.857 -12.538 -5.403 1.00 13.96 167 ALA C O 1
ATOM 1229 N N . ALA A 1 168 ? 9.388 -12.080 -7.046 1.00 11.16 168 ALA C N 1
ATOM 1230 C CA . ALA A 1 168 ? 10.329 -12.431 -8.109 1.00 12.59 168 ALA C CA 1
ATOM 1231 C C . ALA A 1 168 ? 11.505 -11.462 -8.113 1.00 12.72 168 ALA C C 1
ATOM 1232 O O . ALA A 1 168 ? 12.653 -11.866 -8.291 1.00 9.75 168 ALA C O 1
ATOM 1234 N N . ALA A 1 169 ? 11.207 -10.180 -7.917 1.00 12.61 169 ALA C N 1
ATOM 1235 C CA . ALA A 1 169 ? 12.242 -9.155 -7.877 1.00 13.13 169 ALA C CA 1
ATOM 1236 C C . ALA A 1 169 ? 13.292 -9.512 -6.827 1.00 12.63 169 ALA C C 1
ATOM 1237 O O . ALA A 1 169 ? 14.484 -9.495 -7.103 1.00 12.91 169 ALA C O 1
ATOM 1239 N N . GLN A 1 170 ? 12.841 -9.846 -5.622 1.00 14.32 170 GLN C N 1
ATOM 1240 C CA . GLN A 1 170 ? 13.760 -10.203 -4.552 1.00 13.58 170 GLN C CA 1
ATOM 1241 C C . GLN A 1 170 ? 14.520 -11.503 -4.841 1.00 14.69 170 GLN C C 1
ATOM 1242 O O . GLN A 1 170 ? 15.703 -11.608 -4.548 1.00 13.05 170 GLN C O 1
ATOM 1248 N N . GLU A 1 171 ? 13.852 -12.487 -5.434 1.00 14.68 171 GLU C N 1
ATOM 1249 C CA . GLU A 1 171 ? 14.513 -13.753 -5.728 1.00 15.71 171 GLU C CA 1
ATOM 1250 C C . GLU A 1 171 ? 15.515 -13.711 -6.882 1.00 17.47 171 GLU C C 1
ATOM 1251 O O . GLU A 1 171 ? 16.538 -14.402 -6.855 1.00 18.68 171 GLU C O 1
ATOM 1257 N N . LEU A 1 172 ? 15.241 -12.891 -7.887 1.00 16.57 172 LEU C N 1
ATOM 1258 C CA . LEU A 1 172 ? 16.130 -12.808 -9.035 1.00 16.80 172 LEU C CA 1
ATOM 1259 C C . LEU A 1 172 ? 17.164 -11.687 -8.932 1.00 15.60 172 LEU C C 1
ATOM 1260 O O . LEU A 1 172 ? 18.075 -11.616 -9.744 1.00 15.43 172 LEU C O 1
ATOM 1265 N N . ALA A 1 173 ? 17.026 -10.826 -7.927 1.00 16.14 173 ALA C N 1
ATOM 1266 C CA . ALA A 1 173 ? 17.944 -9.702 -7.752 1.00 16.86 173 ALA C CA 1
ATOM 1267 C C . ALA A 1 173 ? 19.422 -10.114 -7.681 1.00 17.07 173 ALA C C 1
ATOM 1268 O O . ALA A 1 173 ? 20.282 -9.443 -8.244 1.00 16.39 173 ALA C O 1
ATOM 1270 N N . PRO A 1 174 ? 19.736 -11.221 -6.993 1.00 18.83 174 PRO C N 1
ATOM 1271 C CA . PRO A 1 174 ? 21.144 -11.632 -6.919 1.00 19.96 174 PRO C CA 1
ATOM 1272 C C . PRO A 1 174 ? 21.769 -11.869 -8.300 1.00 21.11 174 PRO C C 1
ATOM 1273 O O . PRO A 1 174 ? 22.966 -11.682 -8.491 1.00 20.88 174 PRO C O 1
ATOM 1277 N N . LYS A 1 175 ? 20.953 -12.276 -9.264 1.00 21.77 175 LYS C N 1
ATOM 1278 C CA . LYS A 1 175 ? 21.454 -12.522 -10.610 1.00 22.19 175 LYS C CA 1
ATOM 1279 C C . LYS A 1 175 ? 21.525 -11.246 -11.436 1.00 21.19 175 LYS C C 1
ATOM 1280 O O . LYS A 1 175 ? 22.081 -11.236 -12.533 1.00 22.24 175 LYS C O 1
ATOM 1286 N N . GLY A 1 176 ? 20.958 -10.166 -10.911 1.00 19.17 176 GLY C N 1
ATOM 1287 C CA . GLY A 1 176 ? 20.997 -8.908 -11.630 1.00 17.66 176 GLY C CA 1
ATOM 1288 C C . GLY A 1 176 ? 19.752 -8.594 -12.448 1.00 17.32 176 GLY C C 1
ATOM 1289 O O . GLY A 1 176 ? 19.663 -7.531 -13.058 1.00 17.70 176 GLY C O 1
ATOM 1290 N N . HIS A 1 177 ? 18.793 -9.511 -12.477 1.00 15.14 177 HIS C N 1
ATOM 1291 C CA . HIS A 1 177 ? 17.557 -9.271 -13.220 1.00 15.11 177 HIS C CA 1
ATOM 1292 C C . HIS A 1 177 ? 16.607 -8.488 -12.337 1.00 14.58 177 HIS C C 1
ATOM 1293 O O . HIS A 1 177 ? 16.633 -8.625 -11.113 1.00 12.96 177 HIS C O 1
ATOM 1300 N N . THR A 1 178 ? 15.783 -7.649 -12.953 1.00 14.21 178 THR C N 1
ATOM 1301 C CA . THR A 1 178 ? 14.808 -6.881 -12.203 1.00 13.53 178 THR C CA 1
ATOM 1302 C C . THR A 1 178 ? 13.429 -7.280 -12.690 1.00 13.66 178 THR C C 1
ATOM 1303 O O . THR A 1 178 ? 13.273 -7.788 -13.805 1.00 12.27 178 THR C O 1
ATOM 1307 N N . VAL A 1 179 ? 12.436 -7.055 -11.839 1.00 13.08 179 VAL C N 1
ATOM 1308 C CA . VAL A 1 179 ? 11.054 -7.359 -12.169 1.00 12.10 179 VAL C CA 1
ATOM 1309 C C . VAL A 1 179 ? 10.197 -6.211 -11.665 1.00 12.75 179 VAL C C 1
ATOM 1310 O O . VAL A 1 179 ? 10.198 -5.910 -10.467 1.00 13.52 179 VAL C O 1
ATOM 1314 N N . ASN A 1 180 ? 9.482 -5.560 -12.580 1.00 11.01 180 ASN C N 1
ATOM 1315 C CA . ASN A 1 180 ? 8.595 -4.462 -12.225 1.00 11.01 180 ASN C CA 1
ATOM 1316 C C . ASN A 1 180 ? 7.259 -4.657 -12.940 1.00 12.31 180 ASN C C 1
ATOM 1317 O O . ASN A 1 180 ? 7.105 -5.574 -13.749 1.00 14.24 180 ASN C O 1
ATOM 1322 N N . ALA A 1 181 ? 6.297 -3.797 -12.643 1.00 12.78 181 ALA C N 1
ATOM 1323 C CA . ALA A 1 181 ? 4.991 -3.900 -13.281 1.00 13.40 181 ALA C CA 1
ATOM 1324 C C . ALA A 1 181 ? 4.395 -2.527 -13.522 1.00 14.42 181 ALA C C 1
ATOM 1325 O O . ALA A 1 181 ? 4.677 -1.574 -12.784 1.00 14.20 181 ALA C O 1
ATOM 1327 N N . TYR A 1 182 ? 3.601 -2.427 -14.585 1.00 14.85 182 TYR C N 1
ATOM 1328 C CA . TYR A 1 182 ? 2.912 -1.195 -14.927 1.00 13.73 182 TYR C CA 1
ATOM 1329 C C . TYR A 1 182 ? 1.449 -1.405 -14.559 1.00 14.35 182 TYR C C 1
ATOM 1330 O O . TYR A 1 182 ? 0.911 -2.500 -14.707 1.00 14.67 182 TYR C O 1
ATOM 1339 N N . ALA A 1 183 ? 0.817 -0.372 -14.023 1.00 14.48 183 ALA C N 1
ATOM 1340 C CA . ALA A 1 183 ? -0.581 -0.482 -13.626 1.00 15.62 183 ALA C CA 1
ATOM 1341 C C . ALA A 1 183 ? -1.416 0.554 -14.366 1.00 14.62 183 ALA C C 1
ATOM 1342 O O . ALA A 1 183 ? -1.552 1.687 -13.924 1.00 15.65 183 ALA C O 1
ATOM 1344 N N . PRO A 1 184 ? -1.968 0.179 -15.531 1.00 16.42 184 PRO C N 1
ATOM 1345 C CA . PRO A 1 184 ? -2.790 1.111 -16.313 1.00 15.62 184 PRO C CA 1
ATOM 1346 C C . PRO A 1 184 ? -4.113 1.419 -15.624 1.00 15.87 184 PRO C C 1
ATOM 1347 O O . PRO A 1 184 ? -4.527 0.694 -14.722 1.00 17.30 184 PRO C O 1
ATOM 1351 N N . GLY A 1 185 ? -4.773 2.493 -16.053 1.00 15.78 185 GLY C N 1
ATOM 1352 C CA . GLY A 1 185 ? -6.048 2.863 -15.465 1.00 17.74 185 GLY C CA 1
ATOM 1353 C C . GLY A 1 185 ? -7.199 2.357 -16.324 1.00 18.98 185 GLY C C 1
ATOM 1354 O O . GLY A 1 185 ? -7.514 1.165 -16.313 1.00 18.62 185 GLY C O 1
ATOM 1355 N N . ILE A 1 186 ? -7.821 3.265 -17.072 1.00 19.74 186 ILE C N 1
ATOM 1356 C CA . ILE A 1 186 ? -8.927 2.915 -17.963 1.00 20.32 186 ILE C CA 1
ATOM 1357 C C . ILE A 1 186 ? -8.426 3.113 -19.390 1.00 20.65 186 ILE C C 1
ATOM 1358 O O . ILE A 1 186 ? -8.373 4.240 -19.876 1.00 22.64 186 ILE C O 1
ATOM 1363 N N . VAL A 1 187 ? -8.039 2.027 -20.054 1.00 20.22 187 VAL C N 1
ATOM 1364 C CA . VAL A 1 187 ? -7.538 2.120 -21.423 1.00 19.75 187 VAL C CA 1
ATOM 1365 C C . VAL A 1 187 ? -8.620 1.633 -22.385 1.00 20.86 187 VAL C C 1
ATOM 1366 O O . VAL A 1 187 ? -9.117 0.517 -22.251 1.00 19.85 187 VAL C O 1
ATOM 1370 N N . GLY A 1 188 ? -8.972 2.479 -23.350 1.00 22.77 188 GLY C N 1
ATOM 1371 C CA . GLY A 1 188 ? -10.013 2.144 -24.306 1.00 24.27 188 GLY C CA 1
ATOM 1372 C C . GLY A 1 188 ? -9.623 1.154 -25.385 1.00 24.78 188 GLY C C 1
ATOM 1373 O O . GLY A 1 188 ? -9.561 1.498 -26.561 1.00 28.04 188 GLY C O 1
ATOM 1374 N N . THR A 1 189 ? -9.366 -0.082 -24.985 1.00 23.94 189 THR C N 1
ATOM 1375 C CA . THR A 1 189 ? -8.990 -1.129 -25.924 1.00 22.85 189 THR C CA 1
ATOM 1376 C C . THR A 1 189 ? -10.190 -2.060 -26.055 1.00 23.37 189 THR C C 1
ATOM 1377 O O . THR A 1 189 ? -11.268 -1.784 -25.516 1.00 23.76 189 THR C O 1
ATOM 1381 N N . GLY A 1 190 ? -9.995 -3.172 -26.750 1.00 23.35 190 GLY C N 1
ATOM 1382 C CA . GLY A 1 190 ? -11.073 -4.129 -26.893 1.00 23.05 190 GLY C CA 1
ATOM 1383 C C . GLY A 1 190 ? -11.482 -4.649 -25.526 1.00 23.29 190 GLY C C 1
ATOM 1384 O O . GLY A 1 190 ? -12.623 -5.075 -25.336 1.00 22.29 190 GLY C O 1
ATOM 1385 N N . MET A 1 191 ? -10.560 -4.604 -24.561 1.00 21.26 191 MET C N 1
ATOM 1386 C CA . MET A 1 191 ? -10.863 -5.093 -23.218 1.00 20.58 191 MET C CA 1
ATOM 1387 C C . MET A 1 191 ? -11.924 -4.269 -22.515 1.00 19.40 191 MET C C 1
ATOM 1388 O O . MET A 1 191 ? -12.786 -4.815 -21.822 1.00 19.81 191 MET C O 1
ATOM 1393 N N . TRP A 1 192 ? -11.864 -2.952 -22.664 1.00 20.25 192 TRP C N 1
ATOM 1394 C CA . TRP A 1 192 ? -12.870 -2.131 -22.014 1.00 20.96 192 TRP C CA 1
ATOM 1395 C C . TRP A 1 192 ? -14.161 -2.116 -22.819 1.00 21.40 192 TRP C C 1
ATOM 1396 O O . TRP A 1 192 ? -15.218 -1.773 -22.295 1.00 20.86 192 TRP C O 1
ATOM 1407 N N . GLU A 1 193 ? -14.065 -2.485 -24.093 1.00 22.21 193 GLU C N 1
ATOM 1408 C CA . GLU A 1 193 ? -15.245 -2.559 -24.952 1.00 24.50 193 GLU C CA 1
ATOM 1409 C C . GLU A 1 193 ? -16.067 -3.670 -24.323 1.00 23.38 193 GLU C C 1
ATOM 1410 O O . GLU A 1 193 ? -17.284 -3.576 -24.168 1.00 23.07 193 GLU C O 1
ATOM 1416 N N . GLN A 1 194 ? -15.347 -4.722 -23.958 1.00 23.50 194 GLN C N 1
ATOM 1417 C CA . GLN A 1 194 ? -15.897 -5.906 -23.328 1.00 23.99 194 GLN C CA 1
ATOM 1418 C C . GLN A 1 194 ? -16.433 -5.585 -21.936 1.00 24.17 194 GLN C C 1
ATOM 1419 O O . GLN A 1 194 ? -17.571 -5.913 -21.614 1.00 23.45 194 GLN C O 1
ATOM 1425 N N . ILE A 1 195 ? -15.608 -4.950 -21.107 1.00 23.37 195 ILE C N 1
ATOM 1426 C CA . ILE A 1 195 ? -16.029 -4.620 -19.752 1.00 22.36 195 ILE C CA 1
ATOM 1427 C C . ILE A 1 195 ? -17.284 -3.753 -19.744 1.00 22.82 195 ILE C C 1
ATOM 1428 O O . ILE A 1 195 ? -18.202 -3.986 -18.961 1.00 22.92 195 ILE C O 1
ATOM 1433 N N . ASP A 1 196 ? -17.306 -2.745 -20.607 1.00 23.91 196 ASP C N 1
ATOM 1434 C CA . ASP A 1 196 ? -18.446 -1.844 -20.695 1.00 24.88 196 ASP C CA 1
ATOM 1435 C C . ASP A 1 196 ? -19.680 -2.628 -21.141 1.00 26.14 196 ASP C C 1
ATOM 1436 O O . ASP A 1 196 ? -20.748 -2.515 -20.538 1.00 27.20 196 ASP C O 1
ATOM 1441 N N . ALA A 1 197 ? -19.519 -3.438 -22.182 1.00 26.62 197 ALA C N 1
ATOM 1442 C CA . ALA A 1 197 ? -20.617 -4.245 -22.701 1.00 27.34 197 ALA C CA 1
ATOM 1443 C C . ALA A 1 197 ? -21.204 -5.141 -21.612 1.00 28.40 197 ALA C C 1
ATOM 1444 O O . ALA A 1 197 ? -22.423 -5.251 -21.485 1.00 27.30 197 ALA C O 1
ATOM 1446 N N . GLU A 1 198 ? -20.340 -5.774 -20.820 1.00 28.36 198 GLU C N 1
ATOM 1447 C CA . GLU A 1 198 ? -20.808 -6.651 -19.751 1.00 29.46 198 GLU C CA 1
ATOM 1448 C C . GLU A 1 198 ? -21.444 -5.882 -18.603 1.00 30.33 198 GLU C C 1
ATOM 1449 O O . GLU A 1 198 ? -22.437 -6.327 -18.021 1.00 29.62 198 GLU C O 1
ATOM 1455 N N . LEU A 1 199 ? -20.862 -4.736 -18.266 1.00 30.27 199 LEU C N 1
ATOM 1456 C CA . LEU A 1 199 ? -21.398 -3.900 -17.200 1.00 31.72 199 LEU C CA 1
ATOM 1457 C C . LEU A 1 199 ? -22.804 -3.452 -17.617 1.00 32.46 199 LEU C C 1
ATOM 1458 O O . LEU A 1 199 ? -23.732 -3.432 -16.808 1.00 31.92 199 LEU C O 1
ATOM 1463 N N . SER A 1 200 ? -22.947 -3.111 -18.894 1.00 33.45 200 SER C N 1
ATOM 1464 C CA . SER A 1 200 ? -24.220 -2.657 -19.450 1.00 34.59 200 SER C CA 1
ATOM 1465 C C . SER A 1 200 ? -25.357 -3.654 -19.204 1.00 34.56 200 SER C C 1
ATOM 1466 O O . SER A 1 200 ? -26.458 -3.268 -18.809 1.00 34.00 200 SER C O 1
ATOM 1469 N N . LYS A 1 201 ? -25.083 -4.934 -19.445 1.00 34.71 201 LYS C N 1
ATOM 1470 C CA . LYS A 1 201 ? -26.079 -5.987 -19.255 1.00 35.46 201 LYS C CA 1
ATOM 1471 C C . LYS A 1 201 ? -26.435 -6.150 -17.780 1.00 35.16 201 LYS C C 1
ATOM 1472 O O . LYS A 1 201 ? -27.524 -6.619 -17.444 1.00 35.08 201 LYS C O 1
ATOM 1478 N N . ILE A 1 202 ? -25.512 -5.765 -16.904 1.00 34.08 202 ILE C N 1
ATOM 1479 C CA . ILE A 1 202 ? -25.725 -5.888 -15.466 1.00 34.01 202 ILE C CA 1
ATOM 1480 C C . ILE A 1 202 ? -26.496 -4.729 -14.839 1.00 34.27 202 ILE C C 1
ATOM 1481 O O . ILE A 1 202 ? -27.475 -4.946 -14.121 1.00 33.38 202 ILE C O 1
ATOM 1486 N N . ASN A 1 203 ? -26.062 -3.500 -15.104 1.00 35.12 203 ASN C N 1
ATOM 1487 C CA . ASN A 1 203 ? -26.721 -2.340 -14.517 1.00 35.25 203 ASN C CA 1
ATOM 1488 C C . ASN A 1 203 ? -27.660 -1.605 -15.467 1.00 35.50 203 ASN C C 1
ATOM 1489 O O . ASN A 1 203 ? -28.210 -0.555 -15.126 1.00 34.62 203 ASN C O 1
ATOM 1494 N N . GLY A 1 204 ? -27.837 -2.162 -16.661 1.00 35.91 204 GLY C N 1
ATOM 1495 C CA . GLY A 1 204 ? -28.741 -1.569 -17.633 1.00 36.12 204 GLY C CA 1
ATOM 1496 C C . GLY A 1 204 ? -28.327 -0.286 -18.334 1.00 36.17 204 GLY C C 1
ATOM 1497 O O . GLY A 1 204 ? -28.962 0.099 -19.320 1.00 35.65 204 GLY C O 1
ATOM 1498 N N . LYS A 1 205 ? -27.282 0.381 -17.845 1.00 35.29 205 LYS C N 1
ATOM 1499 C CA . LYS A 1 205 ? -26.832 1.621 -18.469 1.00 36.06 205 LYS C CA 1
ATOM 1500 C C . LYS A 1 205 ? -26.534 1.390 -19.947 1.00 36.46 205 LYS C C 1
ATOM 1501 O O . LYS A 1 205 ? -26.038 0.330 -20.329 1.00 37.51 205 LYS C O 1
ATOM 1507 N N . PRO A 1 206 ? -26.842 2.378 -20.802 1.00 36.33 206 PRO C N 1
ATOM 1508 C CA . PRO A 1 206 ? -26.590 2.246 -22.241 1.00 35.84 206 PRO C CA 1
ATOM 1509 C C . PRO A 1 206 ? -25.124 1.994 -22.560 1.00 35.51 206 PRO C C 1
ATOM 1510 O O . PRO A 1 206 ? -24.244 2.276 -21.747 1.00 34.49 206 PRO C O 1
ATOM 1514 N N . ILE A 1 207 ? -24.870 1.463 -23.752 1.00 35.54 207 ILE C N 1
ATOM 1515 C CA . ILE A 1 207 ? -23.511 1.177 -24.193 1.00 35.10 207 ILE C CA 1
ATOM 1516 C C . ILE A 1 207 ? -22.655 2.440 -24.150 1.00 34.97 207 ILE C C 1
ATOM 1517 O O . ILE A 1 207 ? -23.112 3.523 -24.516 1.00 33.82 207 ILE C O 1
ATOM 1522 N N . GLY A 1 208 ? -21.415 2.296 -23.690 1.00 34.62 208 GLY C N 1
ATOM 1523 C CA . GLY A 1 208 ? -20.513 3.432 -23.618 1.00 34.01 208 GLY C CA 1
ATOM 1524 C C . GLY A 1 208 ? -20.571 4.234 -22.332 1.00 34.36 208 GLY C C 1
ATOM 1525 O O . GLY A 1 208 ? -19.578 4.845 -21.939 1.00 35.16 208 GLY C O 1
ATOM 1526 N N . GLU A 1 209 ? -21.724 4.237 -21.673 1.00 34.17 209 GLU C N 1
ATOM 1527 C CA . GLU A 1 209 ? -21.890 4.987 -20.434 1.00 35.41 209 GLU C CA 1
ATOM 1528 C C . GLU A 1 209 ? -21.021 4.475 -19.285 1.00 34.65 209 GLU C C 1
ATOM 1529 O O . GLU A 1 209 ? -20.549 5.259 -18.459 1.00 33.87 209 GLU C O 1
ATOM 1535 N N . ASN A 1 210 ? -20.818 3.165 -19.222 1.00 33.34 210 ASN C N 1
ATOM 1536 C CA . ASN A 1 210 ? -19.999 2.600 -18.160 1.00 32.75 210 ASN C CA 1
ATOM 1537 C C . ASN A 1 210 ? -18.539 3.007 -18.321 1.00 32.06 210 ASN C C 1
ATOM 1538 O O . ASN A 1 210 ? -17.840 3.235 -17.338 1.00 32.47 210 ASN C O 1
ATOM 1543 N N . PHE A 1 211 ? -18.091 3.113 -19.566 1.00 31.57 211 PHE C N 1
ATOM 1544 C CA . PHE A 1 211 ? -16.727 3.525 -19.854 1.00 31.21 211 PHE C CA 1
ATOM 1545 C C . PHE A 1 211 ? -16.561 4.979 -19.396 1.00 33.09 211 PHE C C 1
ATOM 1546 O O . PHE A 1 211 ? -15.581 5.328 -18.727 1.00 31.32 211 PHE C O 1
ATOM 1554 N N . LYS A 1 212 ? -17.523 5.826 -19.759 1.00 33.77 212 LYS C N 1
ATOM 1555 C CA . LYS A 1 212 ? -17.474 7.233 -19.372 1.00 36.49 212 LYS C CA 1
ATOM 1556 C C . LYS A 1 212 ? -17.531 7.337 -17.858 1.00 36.32 212 LYS C C 1
ATOM 1557 O O . LYS A 1 212 ? -16.732 8.043 -17.244 1.00 36.78 212 LYS C O 1
ATOM 1563 N N . GLU A 1 213 ? -18.485 6.626 -17.265 1.00 36.26 213 GLU C N 1
ATOM 1564 C CA . GLU A 1 213 ? -18.668 6.637 -15.819 1.00 37.15 213 GLU C CA 1
ATOM 1565 C C . GLU A 1 213 ? -17.374 6.323 -15.075 1.00 36.17 213 GLU C C 1
ATOM 1566 O O . GLU A 1 213 ? -16.958 7.076 -14.196 1.00 35.80 213 GLU C O 1
ATOM 1572 N N . TYR A 1 214 ? -16.741 5.209 -15.425 1.00 35.41 214 TYR C N 1
ATOM 1573 C CA . TYR A 1 214 ? -15.495 4.817 -14.778 1.00 34.84 214 TYR C CA 1
ATOM 1574 C C . TYR A 1 214 ? -14.366 5.808 -15.066 1.00 33.63 214 TYR C C 1
ATOM 1575 O O . TYR A 1 214 ? -13.452 5.965 -14.257 1.00 33.70 214 TYR C O 1
ATOM 1584 N N . SER A 1 215 ? -14.439 6.477 -16.213 1.00 32.40 215 SER C N 1
ATOM 1585 C CA . SER A 1 215 ? -13.422 7.448 -16.604 1.00 32.52 215 SER C CA 1
ATOM 1586 C C . SER A 1 215 ? -13.598 8.814 -15.949 1.00 33.16 215 SER C C 1
ATOM 1587 O O . SER A 1 215 ? -12.625 9.540 -15.743 1.00 33.91 215 SER C O 1
ATOM 1590 N N . SER A 1 216 ? -14.836 9.162 -15.624 1.00 33.61 216 SER C N 1
ATOM 1591 C CA . SER A 1 216 ? -15.143 10.460 -15.024 1.00 34.15 216 SER C CA 1
ATOM 1592 C C . SER A 1 216 ? -14.161 10.926 -13.947 1.00 33.63 216 SER C C 1
ATOM 1593 O O . SER A 1 216 ? -13.827 12.105 -13.875 1.00 34.86 216 SER C O 1
ATOM 1596 N N . SER A 1 217 ? -13.693 9.993 -13.126 1.00 33.51 217 SER C N 1
ATOM 1597 C CA . SER A 1 217 ? -12.785 10.296 -12.027 1.00 32.52 217 SER C CA 1
ATOM 1598 C C . SER A 1 217 ? -11.297 10.538 -12.338 1.00 30.77 217 SER C C 1
ATOM 1599 O O . SER A 1 217 ? -10.560 11.024 -11.476 1.00 31.74 217 SER C O 1
ATOM 1602 N N . ILE A 1 218 ? -10.849 10.210 -13.546 1.00 28.37 218 ILE C N 1
ATOM 1603 C CA . ILE A 1 218 ? -9.443 10.393 -13.919 1.00 25.49 218 ILE C CA 1
ATOM 1604 C C . ILE A 1 218 ? -8.967 11.839 -13.780 1.00 24.90 218 ILE C C 1
ATOM 1605 O O . ILE A 1 218 ? -9.461 12.735 -14.462 1.00 25.65 218 ILE C O 1
ATOM 1610 N N . ALA A 1 219 ? -7.987 12.058 -12.911 1.00 22.91 219 ALA C N 1
ATOM 1611 C CA . ALA A 1 219 ? -7.469 13.401 -12.672 1.00 21.27 219 ALA C CA 1
ATOM 1612 C C . ALA A 1 219 ? -7.128 14.186 -13.937 1.00 20.19 219 ALA C C 1
ATOM 1613 O O . ALA A 1 219 ? -7.561 15.327 -14.094 1.00 20.52 219 ALA C O 1
ATOM 1615 N N . LEU A 1 220 ? -6.360 13.587 -14.840 1.00 19.38 220 LEU C N 1
ATOM 1616 C CA . LEU A 1 220 ? -5.977 14.277 -16.063 1.00 18.97 220 LEU C CA 1
ATOM 1617 C C . LEU A 1 220 ? -7.125 14.524 -17.043 1.00 20.67 220 LEU C C 1
ATOM 1618 O O . LEU A 1 220 ? -6.904 14.961 -18.166 1.00 21.20 220 LEU C O 1
ATOM 1623 N N . GLY A 1 221 ? -8.347 14.237 -16.614 1.00 21.60 221 GLY C N 1
ATOM 1624 C CA . GLY A 1 221 ? -9.508 14.505 -17.450 1.00 24.61 221 GLY C CA 1
ATOM 1625 C C . GLY A 1 221 ? -9.822 13.704 -18.701 1.00 25.52 221 GLY C C 1
ATOM 1626 O O . GLY A 1 221 ? -10.688 14.115 -19.474 1.00 26.24 221 GLY C O 1
ATOM 1627 N N . ARG A 1 222 ? -9.141 12.586 -18.930 1.00 26.98 222 ARG C N 1
ATOM 1628 C CA . ARG A 1 222 ? -9.452 11.777 -20.102 1.00 27.05 222 ARG C CA 1
ATOM 1629 C C . ARG A 1 222 ? -8.941 10.348 -19.994 1.00 26.55 222 ARG C C 1
ATOM 1630 O O . ARG A 1 222 ? -7.923 10.086 -19.351 1.00 26.91 222 ARG C O 1
ATOM 1638 N N . PRO A 1 223 ? -9.671 9.394 -20.601 1.00 26.36 223 PRO C N 1
ATOM 1639 C CA . PRO A 1 223 ? -9.299 7.974 -20.588 1.00 24.03 223 PRO C CA 1
ATOM 1640 C C . PRO A 1 223 ? -7.943 7.763 -21.244 1.00 22.12 223 PRO C C 1
ATOM 1641 O O . PRO A 1 223 ? -7.433 8.645 -21.924 1.00 20.06 223 PRO C O 1
ATOM 1645 N N . SER A 1 224 ? -7.371 6.583 -21.044 1.00 20.38 224 SER C N 1
ATOM 1646 C CA . SER A 1 224 ? -6.056 6.278 -21.575 1.00 19.93 224 SER C CA 1
ATOM 1647 C C . SER A 1 224 ? -6.030 5.533 -22.903 1.00 19.00 224 SER C C 1
ATOM 1648 O O . SER A 1 224 ? -6.977 4.842 -23.259 1.00 18.67 224 SER C O 1
ATOM 1651 N N . VAL A 1 225 ? -4.931 5.696 -23.631 1.00 19.30 225 VAL C N 1
ATOM 1652 C CA . VAL A 1 225 ? -4.721 4.999 -24.893 1.00 20.53 225 VAL C CA 1
ATOM 1653 C C . VAL A 1 225 ? -3.418 4.219 -24.717 1.00 21.70 225 VAL C C 1
ATOM 1654 O O . VAL A 1 225 ? -2.604 4.554 -23.855 1.00 21.32 225 VAL C O 1
ATOM 1658 N N . PRO A 1 226 ? -3.212 3.158 -25.514 1.00 22.58 226 PRO C N 1
ATOM 1659 C CA . PRO A 1 226 ? -1.999 2.339 -25.423 1.00 22.50 226 PRO C CA 1
ATOM 1660 C C . PRO A 1 226 ? -0.698 3.120 -25.252 1.00 23.06 226 PRO C C 1
ATOM 1661 O O . PRO A 1 226 ? 0.180 2.723 -24.479 1.00 22.56 226 PRO C O 1
ATOM 1665 N N . GLU A 1 227 ? -0.571 4.226 -25.972 1.00 23.08 227 GLU C N 1
ATOM 1666 C CA . GLU A 1 227 ? 0.634 5.039 -25.896 1.00 23.92 227 GLU C CA 1
ATOM 1667 C C . GLU A 1 227 ? 0.918 5.583 -24.494 1.00 22.35 227 GLU C C 1
ATOM 1668 O O . GLU A 1 227 ? 2.079 5.742 -24.121 1.00 21.02 227 GLU C O 1
ATOM 1674 N N . ASP A 1 228 ? -0.129 5.865 -23.721 1.00 21.20 228 ASP C N 1
ATOM 1675 C CA . ASP A 1 228 ? 0.045 6.372 -22.358 1.00 21.58 228 ASP C CA 1
ATOM 1676 C C . ASP A 1 228 ? 0.786 5.354 -21.503 1.00 21.01 228 ASP C C 1
ATOM 1677 O O . ASP A 1 228 ? 1.623 5.711 -20.671 1.00 20.99 228 ASP C O 1
ATOM 1682 N N . VAL A 1 229 ? 0.448 4.086 -21.713 1.00 20.60 229 VAL C N 1
ATOM 1683 C CA . VAL A 1 229 ? 1.041 2.970 -20.984 1.00 19.09 229 VAL C CA 1
ATOM 1684 C C . VAL A 1 229 ? 2.438 2.666 -21.509 1.00 18.69 229 VAL C C 1
ATOM 1685 O O . VAL A 1 229 ? 3.354 2.378 -20.733 1.00 18.56 229 VAL C O 1
ATOM 1689 N N . ALA A 1 230 ? 2.591 2.724 -22.831 1.00 16.99 230 ALA C N 1
ATOM 1690 C CA . ALA A 1 230 ? 3.872 2.468 -23.470 1.00 16.88 230 ALA C CA 1
ATOM 1691 C C . ALA A 1 230 ? 4.946 3.419 -22.931 1.00 16.88 230 ALA C C 1
ATOM 1692 O O . ALA A 1 230 ? 6.125 3.074 -22.898 1.00 16.10 230 ALA C O 1
ATOM 1694 N N . GLY A 1 231 ? 4.528 4.614 -22.517 1.00 17.37 231 GLY C N 1
ATOM 1695 C CA . GLY A 1 231 ? 5.466 5.589 -21.980 1.00 17.17 231 GLY C CA 1
ATOM 1696 C C . GLY A 1 231 ? 6.185 5.071 -20.744 1.00 17.18 231 GLY C C 1
ATOM 1697 O O . GLY A 1 231 ? 7.407 5.222 -20.620 1.00 16.60 231 GLY C O 1
ATOM 1698 N N . LEU A 1 232 ? 5.432 4.460 -19.830 1.00 16.03 232 LEU C N 1
ATOM 1699 C CA . LEU A 1 232 ? 6.012 3.900 -18.614 1.00 15.09 232 LEU C CA 1
ATOM 1700 C C . LEU A 1 232 ? 6.814 2.641 -18.924 1.00 16.21 232 LEU C C 1
ATOM 1701 O O . LEU A 1 232 ? 7.889 2.422 -18.354 1.00 15.78 232 LEU C O 1
ATOM 1706 N N . VAL A 1 233 ? 6.298 1.808 -19.824 1.00 15.76 233 VAL C N 1
ATOM 1707 C CA . VAL A 1 233 ? 6.999 0.585 -20.181 1.00 14.67 233 VAL C CA 1
ATOM 1708 C C . VAL A 1 233 ? 8.345 0.935 -20.803 1.00 15.77 233 VAL C C 1
ATOM 1709 O O . VAL A 1 233 ? 9.333 0.226 -20.597 1.00 14.06 233 VAL C O 1
ATOM 1713 N N . SER A 1 234 ? 8.383 2.033 -21.555 1.00 13.96 234 SER C N 1
ATOM 1714 C CA . SER A 1 234 ? 9.624 2.477 -22.171 1.00 14.81 234 SER C CA 1
ATOM 1715 C C . SER A 1 234 ? 10.658 2.707 -21.059 1.00 14.74 234 SER C C 1
ATOM 1716 O O . SER A 1 234 ? 11.813 2.298 -21.178 1.00 13.12 234 SER C O 1
ATOM 1719 N N . PHE A 1 235 ? 10.239 3.361 -19.978 1.00 14.97 235 PHE C N 1
ATOM 1720 C CA . PHE A 1 235 ? 11.146 3.599 -18.853 1.00 16.64 235 PHE C CA 1
ATOM 1721 C C . PHE A 1 235 ? 11.579 2.257 -18.270 1.00 15.57 235 PHE C C 1
ATOM 1722 O O . PHE A 1 235 ? 12.766 2.012 -18.050 1.00 16.89 235 PHE C O 1
ATOM 1730 N N . LEU A 1 236 ? 10.599 1.386 -18.048 1.00 15.47 236 LEU C N 1
ATOM 1731 C CA . LEU A 1 236 ? 10.838 0.073 -17.475 1.00 14.55 236 LEU C CA 1
ATOM 1732 C C . LEU A 1 236 ? 11.747 -0.829 -18.299 1.00 15.09 236 LEU C C 1
ATOM 1733 O O . LEU A 1 236 ? 12.398 -1.725 -17.757 1.00 12.48 236 LEU C O 1
ATOM 1738 N N . ALA A 1 237 ? 11.810 -0.582 -19.602 1.00 13.43 237 ALA C N 1
ATOM 1739 C CA . ALA A 1 237 ? 12.654 -1.387 -20.476 1.00 15.18 237 ALA C CA 1
ATOM 1740 C C . ALA A 1 237 ? 14.020 -0.738 -20.700 1.00 14.77 237 ALA C C 1
ATOM 1741 O O . ALA A 1 237 ? 14.930 -1.376 -21.228 1.00 13.84 237 ALA C O 1
ATOM 1743 N N . SER A 1 238 ? 14.156 0.525 -20.296 1.00 14.59 238 SER C N 1
ATOM 1744 C CA . SER A 1 238 ? 15.411 1.262 -20.477 1.00 15.32 238 SER C CA 1
ATOM 1745 C C . SER A 1 238 ? 16.385 1.131 -19.314 1.00 14.49 238 SER C C 1
ATOM 1746 O O . SER A 1 238 ? 16.039 0.650 -18.235 1.00 13.09 238 SER C O 1
ATOM 1749 N N . GLU A 1 239 ? 17.607 1.590 -19.559 1.00 16.23 239 GLU C N 1
ATOM 1750 C CA . GLU A 1 239 ? 18.669 1.565 -18.566 1.00 16.71 239 GLU C CA 1
ATOM 1751 C C . GLU A 1 239 ? 18.371 2.538 -17.433 1.00 15.73 239 GLU C C 1
ATOM 1752 O O . GLU A 1 239 ? 18.942 2.421 -16.360 1.00 15.98 239 GLU C O 1
ATOM 1758 N N . ASN A 1 240 ? 17.483 3.501 -17.677 1.00 16.17 240 ASN C N 1
ATOM 1759 C CA . ASN A 1 240 ? 17.124 4.483 -16.649 1.00 15.19 240 ASN C CA 1
ATOM 1760 C C . ASN A 1 240 ? 16.456 3.817 -15.440 1.00 14.53 240 ASN C C 1
ATOM 1761 O O . ASN A 1 240 ? 16.489 4.351 -14.329 1.00 14.90 240 ASN C O 1
ATOM 1766 N N . SER A 1 241 ? 15.845 2.657 -15.655 1.00 13.49 241 SER C N 1
ATOM 1767 C CA . SER A 1 241 ? 15.175 1.944 -14.573 1.00 12.98 241 SER C CA 1
ATOM 1768 C C . SER A 1 241 ? 16.039 0.861 -13.916 1.00 11.93 241 SER C C 1
ATOM 1769 O O . SER A 1 241 ? 15.535 0.040 -13.153 1.00 11.65 241 SER C O 1
ATOM 1772 N N . ASN A 1 242 ? 17.337 0.864 -14.197 1.00 13.43 242 ASN C N 1
ATOM 1773 C CA . ASN A 1 242 ? 18.235 -0.148 -13.642 1.00 13.80 242 ASN C CA 1
ATOM 1774 C C . ASN A 1 242 ? 18.226 -0.322 -12.123 1.00 13.96 242 ASN C C 1
ATOM 1775 O O . ASN A 1 242 ? 18.479 -1.417 -11.627 1.00 16.23 242 ASN C O 1
ATOM 1780 N N . TYR A 1 243 ? 17.926 0.734 -11.379 1.00 14.59 243 TYR C N 1
ATOM 1781 C CA . TYR A 1 243 ? 17.924 0.623 -9.923 1.00 14.02 243 TYR C CA 1
ATOM 1782 C C . TYR A 1 243 ? 16.508 0.581 -9.340 1.00 14.11 243 TYR C C 1
ATOM 1783 O O . TYR A 1 243 ? 16.305 0.866 -8.158 1.00 12.51 243 TYR C O 1
ATOM 1792 N N . VAL A 1 244 ? 15.533 0.223 -10.177 1.00 12.96 244 VAL C N 1
ATOM 1793 C CA . VAL A 1 244 ? 14.140 0.097 -9.753 1.00 12.78 244 VAL C CA 1
ATOM 1794 C C . VAL A 1 244 ? 13.753 -1.376 -9.884 1.00 14.17 244 VAL C C 1
ATOM 1795 O O . VAL A 1 244 ? 13.929 -1.976 -10.949 1.00 12.49 244 VAL C O 1
ATOM 1799 N N . THR A 1 245 ? 13.216 -1.962 -8.820 1.00 14.26 245 THR C N 1
ATOM 1800 C CA . THR A 1 245 ? 12.816 -3.357 -8.902 1.00 13.78 245 THR C CA 1
ATOM 1801 C C . THR A 1 245 ? 11.760 -3.705 -7.859 1.00 14.46 245 THR C C 1
ATOM 1802 O O . THR A 1 245 ? 11.743 -3.135 -6.773 1.00 15.64 245 THR C O 1
ATOM 1806 N N . GLY A 1 246 ? 10.865 -4.624 -8.219 1.00 14.16 246 GLY C N 1
ATOM 1807 C CA . GLY A 1 246 ? 9.803 -5.060 -7.332 1.00 13.50 246 GLY C CA 1
ATOM 1808 C C . GLY A 1 246 ? 8.662 -4.073 -7.206 1.00 13.09 246 GLY C C 1
ATOM 1809 O O . GLY A 1 246 ? 7.795 -4.228 -6.353 1.00 14.73 246 GLY C O 1
ATOM 1810 N N . GLN A 1 247 ? 8.650 -3.071 -8.076 1.00 11.58 247 GLN C N 1
ATOM 1811 C CA . GLN A 1 247 ? 7.637 -2.028 -8.034 1.00 11.62 247 GLN C CA 1
ATOM 1812 C C . GLN A 1 247 ? 6.486 -2.189 -9.019 1.00 12.77 247 GLN C C 1
ATOM 1813 O O . GLN A 1 247 ? 6.636 -2.764 -10.092 1.00 12.70 247 GLN C O 1
ATOM 1819 N N . VAL A 1 248 ? 5.335 -1.664 -8.632 1.00 13.71 248 VAL C N 1
ATOM 1820 C CA . VAL A 1 248 ? 4.158 -1.672 -9.484 1.00 15.22 248 VAL C CA 1
ATOM 1821 C C . VAL A 1 248 ? 3.848 -0.196 -9.640 1.00 13.96 248 VAL C C 1
ATOM 1822 O O . VAL A 1 248 ? 3.332 0.432 -8.727 1.00 13.95 248 VAL C O 1
ATOM 1826 N N . MET A 1 249 ? 4.195 0.363 -10.794 1.00 14.57 249 MET C N 1
ATOM 1827 C CA . MET A 1 249 ? 3.984 1.780 -11.034 1.00 14.69 249 MET C CA 1
ATOM 1828 C C . MET A 1 249 ? 2.688 2.071 -11.785 1.00 15.60 249 MET C C 1
ATOM 1829 O O . MET A 1 249 ? 2.414 1.474 -12.818 1.00 15.61 249 MET C O 1
ATOM 1834 N N . LEU A 1 250 ? 1.911 3.002 -11.248 1.00 14.51 250 LEU C N 1
ATOM 1835 C CA . LEU A 1 250 ? 0.628 3.393 -11.824 1.00 17.08 250 LEU C CA 1
ATOM 1836 C C . LEU A 1 250 ? 0.728 4.429 -12.940 1.00 17.04 250 LEU C C 1
ATOM 1837 O O . LEU A 1 250 ? 1.384 5.460 -12.773 1.00 16.76 250 LEU C O 1
ATOM 1842 N N . VAL A 1 251 ? 0.080 4.140 -14.070 1.00 16.56 251 VAL C N 1
ATOM 1843 C CA . VAL A 1 251 ? 0.011 5.054 -15.223 1.00 17.46 251 VAL C CA 1
ATOM 1844 C C . VAL A 1 251 ? -1.485 5.125 -15.449 1.00 17.36 251 VAL C C 1
ATOM 1845 O O . VAL A 1 251 ? -1.981 4.609 -16.447 1.00 17.84 251 VAL C O 1
ATOM 1849 N N . ASP A 1 252 ? -2.199 5.751 -14.524 1.00 17.78 252 ASP C N 1
ATOM 1850 C CA . ASP A 1 252 ? -3.649 5.806 -14.601 1.00 18.09 252 ASP C CA 1
ATOM 1851 C C . ASP A 1 252 ? -4.239 7.199 -14.774 1.00 18.88 252 ASP C C 1
ATOM 1852 O O . ASP A 1 252 ? -5.450 7.377 -14.639 1.00 19.83 252 ASP C O 1
ATOM 1857 N N . GLY A 1 253 ? -3.393 8.182 -15.066 1.00 18.37 253 GLY C N 1
ATOM 1858 C CA . GLY A 1 253 ? -3.878 9.538 -15.239 1.00 17.89 253 GLY C CA 1
ATOM 1859 C C . GLY A 1 253 ? -4.360 10.145 -13.933 1.00 17.20 253 GLY C C 1
ATOM 1860 O O . GLY A 1 253 ? -4.933 11.229 -13.921 1.00 17.42 253 GLY C O 1
ATOM 1861 N N . GLY A 1 254 ? -4.130 9.445 -12.829 1.00 17.36 254 GLY C N 1
ATOM 1862 C CA . GLY A 1 254 ? -4.545 9.961 -11.536 1.00 17.93 254 GLY C CA 1
ATOM 1863 C C . GLY A 1 254 ? -5.855 9.376 -11.041 1.00 17.91 254 GLY C C 1
ATOM 1864 O O . GLY A 1 254 ? -6.880 10.058 -11.000 1.00 18.38 254 GLY C O 1
ATOM 1865 N N . MET A 1 255 ? -5.821 8.103 -10.667 1.00 17.51 255 MET C N 1
ATOM 1866 C CA . MET A 1 255 ? -7.004 7.424 -10.170 1.00 16.81 255 MET C CA 1
ATOM 1867 C C . MET A 1 255 ? -6.724 6.897 -8.777 1.00 16.73 255 MET C C 1
ATOM 1868 O O . MET A 1 255 ? -7.523 7.094 -7.859 1.00 16.02 255 MET C O 1
ATOM 1873 N N . LEU A 1 256 ? -5.588 6.214 -8.636 1.00 15.39 256 LEU C N 1
ATOM 1874 C CA . LEU A 1 256 ? -5.157 5.673 -7.354 1.00 15.86 256 LEU C CA 1
ATOM 1875 C C . LEU A 1 256 ? -3.759 6.247 -7.096 1.00 16.84 256 LEU C C 1
ATOM 1876 O O . LEU A 1 256 ? -3.042 6.579 -8.040 1.00 15.98 256 LEU C O 1
ATOM 1881 N N . TYR A 1 257 ? -3.373 6.355 -5.827 1.00 18.14 257 TYR C N 1
ATOM 1882 C CA . TYR A 1 257 ? -2.072 6.919 -5.486 1.00 20.15 257 TYR C CA 1
ATOM 1883 C C . TYR A 1 257 ? -1.208 6.029 -4.598 1.00 22.39 257 TYR C C 1
ATOM 1884 O O . TYR A 1 257 ? -0.019 6.285 -4.424 1.00 24.67 257 TYR C O 1
ATOM 1893 N N . ASN A 1 258 ? -1.808 4.986 -4.038 1.00 23.90 258 ASN C N 1
ATOM 1894 C CA . ASN A 1 258 ? -1.068 4.033 -3.219 1.00 24.98 258 ASN C CA 1
ATOM 1895 C C . ASN A 1 258 ? -0.258 4.738 -2.130 1.00 26.24 258 ASN C C 1
ATOM 1896 O O . ASN A 1 258 ? -0.891 5.384 -1.270 1.00 26.43 258 ASN C O 1
ATOM 1902 N N . SER B 1 2 ? -26.527 -17.146 21.883 1.00 36.86 2 SER D N 1
ATOM 1903 C CA . SER B 1 2 ? -25.158 -16.655 21.554 1.00 36.91 2 SER D CA 1
ATOM 1904 C C . SER B 1 2 ? -25.033 -16.442 20.056 1.00 36.96 2 SER D C 1
ATOM 1905 O O . SER B 1 2 ? -25.774 -17.035 19.263 1.00 37.31 2 SER D O 1
ATOM 1908 N N . LYS B 1 3 ? -24.095 -15.585 19.673 1.00 35.23 3 LYS D N 1
ATOM 1909 C CA . LYS B 1 3 ? -23.834 -15.329 18.267 1.00 33.12 3 LYS D CA 1
ATOM 1910 C C . LYS B 1 3 ? -23.127 -16.585 17.767 1.00 30.09 3 LYS D C 1
ATOM 1911 O O . LYS B 1 3 ? -22.550 -17.332 18.564 1.00 28.67 3 LYS D O 1
ATOM 1917 N N . VAL B 1 4 ? -23.171 -16.822 16.462 1.00 26.92 4 VAL D N 1
ATOM 1918 C CA . VAL B 1 4 ? -22.539 -18.004 15.894 1.00 24.41 4 VAL D CA 1
ATOM 1919 C C . VAL B 1 4 ? -21.451 -17.665 14.878 1.00 23.58 4 VAL D C 1
ATOM 1920 O O . VAL B 1 4 ? -21.646 -16.848 13.983 1.00 22.85 4 VAL D O 1
ATOM 1924 N N . ALA B 1 5 ? -20.302 -18.306 15.028 1.00 23.63 5 ALA D N 1
ATOM 1925 C CA . ALA B 1 5 ? -19.188 -18.075 14.125 1.00 24.14 5 ALA D CA 1
ATOM 1926 C C . ALA B 1 5 ? -18.540 -19.388 13.712 1.00 22.66 5 ALA D C 1
ATOM 1927 O O . ALA B 1 5 ? -18.384 -20.293 14.523 1.00 23.55 5 ALA D O 1
ATOM 1929 N N . MET B 1 6 ? -18.176 -19.492 12.441 1.00 22.50 6 MET D N 1
ATOM 1930 C CA . MET B 1 6 ? -17.500 -20.685 11.948 1.00 21.77 6 MET D CA 1
ATOM 1931 C C . MET B 1 6 ? -16.042 -20.328 11.706 1.00 20.59 6 MET D C 1
ATOM 1932 O O . MET B 1 6 ? -15.743 -19.295 11.117 1.00 20.98 6 MET D O 1
ATOM 1937 N N . VAL B 1 7 ? -15.138 -21.173 12.175 1.00 20.28 7 VAL D N 1
ATOM 1938 C CA . VAL B 1 7 ? -13.716 -20.946 11.964 1.00 19.74 7 VAL D CA 1
ATOM 1939 C C . VAL B 1 7 ? -13.159 -22.129 11.182 1.00 19.88 7 VAL D C 1
ATOM 1940 O O . VAL B 1 7 ? -13.068 -23.239 11.708 1.00 20.64 7 VAL D O 1
ATOM 1944 N N . THR B 1 8 ? -12.817 -21.903 9.916 1.00 19.51 8 THR D N 1
ATOM 1945 C CA . THR B 1 8 ? -12.263 -22.973 9.100 1.00 18.65 8 THR D CA 1
ATOM 1946 C C . THR B 1 8 ? -10.809 -23.133 9.523 1.00 18.32 8 THR D C 1
ATOM 1947 O O . THR B 1 8 ? -10.179 -22.168 9.954 1.00 18.57 8 THR D O 1
ATOM 1951 N N . GLY B 1 9 ? -10.287 -24.350 9.414 1.00 19.05 9 GLY D N 1
ATOM 1952 C CA . GLY B 1 9 ? -8.923 -24.613 9.833 1.00 19.70 9 GLY D CA 1
ATOM 1953 C C . GLY B 1 9 ? -8.841 -24.446 11.339 1.00 20.61 9 GLY D C 1
ATOM 1954 O O . GLY B 1 9 ? -7.766 -24.222 11.897 1.00 21.67 9 GLY D O 1
ATOM 1955 N N . GLY B 1 10 ? -9.991 -24.563 11.998 1.00 20.97 10 GLY D N 1
ATOM 1956 C CA . GLY B 1 10 ? -10.054 -24.398 13.439 1.00 21.44 10 GLY D CA 1
ATOM 1957 C C . GLY B 1 10 ? -9.611 -25.591 14.264 1.00 22.79 10 GLY D C 1
ATOM 1958 O O . GLY B 1 10 ? -9.667 -25.553 15.494 1.00 22.87 10 GLY D O 1
ATOM 1959 N N . ALA B 1 11 ? -9.159 -26.647 13.600 1.00 22.38 11 ALA D N 1
ATOM 1960 C CA . ALA B 1 11 ? -8.713 -27.841 14.303 1.00 24.02 11 ALA D CA 1
ATOM 1961 C C . ALA B 1 11 ? -7.422 -27.586 15.080 1.00 24.61 11 ALA D C 1
ATOM 1962 O O . ALA B 1 11 ? -7.170 -28.222 16.104 1.00 23.83 11 ALA D O 1
ATOM 1964 N N . GLN B 1 12 ? -6.609 -26.647 14.602 1.00 23.57 12 GLN D N 1
ATOM 1965 C CA . GLN B 1 12 ? -5.346 -26.357 15.267 1.00 23.85 12 GLN D CA 1
ATOM 1966 C C . GLN B 1 12 ? -4.819 -24.964 14.925 1.00 23.19 12 GLN D C 1
ATOM 1967 O O . GLN B 1 12 ? -5.506 -24.167 14.287 1.00 23.13 12 GLN D O 1
ATOM 1973 N N . GLY B 1 13 ? -3.593 -24.691 15.368 1.00 22.61 13 GLY D N 1
ATOM 1974 C CA . GLY B 1 13 ? -2.939 -23.421 15.100 1.00 20.77 13 GLY D CA 1
ATOM 1975 C C . GLY B 1 13 ? -3.738 -22.156 15.354 1.00 19.85 13 GLY D C 1
ATOM 1976 O O . GLY B 1 13 ? -4.448 -22.038 16.348 1.00 18.86 13 GLY D O 1
ATOM 1977 N N . ILE B 1 14 ? -3.604 -21.194 14.450 1.00 19.21 14 ILE D N 1
ATOM 1978 C CA . ILE B 1 14 ? -4.315 -19.930 14.579 1.00 18.89 14 ILE D CA 1
ATOM 1979 C C . ILE B 1 14 ? -5.825 -20.162 14.656 1.00 19.36 14 ILE D C 1
ATOM 1980 O O . ILE B 1 14 ? -6.522 -19.493 15.418 1.00 19.66 14 ILE D O 1
ATOM 1985 N N . GLY B 1 15 ? -6.323 -21.113 13.869 1.00 19.66 15 GLY D N 1
ATOM 1986 C CA . GLY B 1 15 ? -7.747 -21.412 13.876 1.00 19.28 15 GLY D CA 1
ATOM 1987 C C . GLY B 1 15 ? -8.266 -21.749 15.269 1.00 20.74 15 GLY D C 1
ATOM 1988 O O . GLY B 1 15 ? -9.282 -21.206 15.709 1.00 19.79 15 GLY D O 1
ATOM 1989 N N . ARG B 1 16 ? -7.568 -22.643 15.968 1.00 20.96 16 ARG D N 1
ATOM 1990 C CA . ARG B 1 16 ? -7.964 -23.034 17.314 1.00 21.60 16 ARG D CA 1
ATOM 1991 C C . ARG B 1 16 ? -7.905 -21.843 18.266 1.00 21.81 16 ARG D C 1
ATOM 1992 O O . ARG B 1 16 ? -8.804 -21.650 19.087 1.00 22.40 16 ARG D O 1
ATOM 2000 N N . GLY B 1 17 ? -6.840 -21.051 18.162 1.00 21.87 17 GLY D N 1
ATOM 2001 C CA . GLY B 1 17 ? -6.703 -19.891 19.028 1.00 22.16 17 GLY D CA 1
ATOM 2002 C C . GLY B 1 17 ? -7.855 -18.924 18.838 1.00 21.79 17 GLY D C 1
ATOM 2003 O O . GLY B 1 17 ? -8.377 -18.351 19.797 1.00 21.90 17 GLY D O 1
ATOM 2004 N N . ILE B 1 18 ? -8.252 -18.736 17.585 1.00 21.75 18 ILE D N 1
ATOM 2005 C CA . ILE B 1 18 ? -9.355 -17.840 17.266 1.00 21.09 18 ILE D CA 1
ATOM 2006 C C . ILE B 1 18 ? -10.647 -18.405 17.849 1.00 21.41 18 ILE D C 1
ATOM 2007 O O . ILE B 1 18 ? -11.437 -17.680 18.453 1.00 21.76 18 ILE D O 1
ATOM 2012 N N . SER B 1 19 ? -10.848 -19.706 17.671 1.00 21.31 19 SER D N 1
ATOM 2013 C CA . SER B 1 19 ? -12.040 -20.375 18.184 1.00 21.61 19 SER D CA 1
ATOM 2014 C C . SER B 1 19 ? -12.169 -20.208 19.699 1.00 21.11 19 SER D C 1
ATOM 2015 O O . SER B 1 19 ? -13.242 -19.876 20.198 1.00 20.54 19 SER D O 1
ATOM 2018 N N . GLU B 1 20 ? -11.076 -20.429 20.428 1.00 21.94 20 GLU D N 1
ATOM 2019 C CA . GLU B 1 20 ? -11.102 -20.287 21.877 1.00 22.30 20 GLU D CA 1
ATOM 2020 C C . GLU B 1 20 ? -11.445 -18.858 22.274 1.00 22.88 20 GLU D C 1
ATOM 2021 O O . GLU B 1 20 ? -12.262 -18.633 23.164 1.00 23.27 20 GLU D O 1
ATOM 2027 N N . LYS B 1 21 ? -10.824 -17.894 21.602 1.00 23.18 21 LYS D N 1
ATOM 2028 C CA . LYS B 1 21 ? -11.060 -16.487 21.892 1.00 22.19 21 LYS D CA 1
ATOM 2029 C C . LYS B 1 21 ? -12.491 -16.056 21.581 1.00 21.37 21 LYS D C 1
ATOM 2030 O O . LYS B 1 21 ? -13.141 -15.419 22.405 1.00 20.91 21 LYS D O 1
ATOM 2036 N N . LEU B 1 22 ? -12.985 -16.390 20.393 1.00 21.28 22 LEU D N 1
ATOM 2037 C CA . LEU B 1 22 ? -14.346 -16.005 20.041 1.00 21.64 22 LEU D CA 1
ATOM 2038 C C . LEU B 1 22 ? -15.358 -16.616 21.012 1.00 23.42 22 LEU D C 1
ATOM 2039 O O . LEU B 1 22 ? -16.416 -16.035 21.265 1.00 25.07 22 LEU D O 1
ATOM 2044 N N . ALA B 1 23 ? -15.027 -17.780 21.564 1.00 23.89 23 ALA D N 1
ATOM 2045 C CA . ALA B 1 23 ? -15.909 -18.443 22.523 1.00 24.89 23 ALA D CA 1
ATOM 2046 C C . ALA B 1 23 ? -15.923 -17.625 23.811 1.00 24.46 23 ALA D C 1
ATOM 2047 O O . ALA B 1 23 ? -16.975 -17.399 24.405 1.00 24.99 23 ALA D O 1
ATOM 2049 N N . ALA B 1 24 ? -14.748 -17.179 24.241 1.00 25.28 24 ALA D N 1
ATOM 2050 C CA . ALA B 1 24 ? -14.652 -16.377 25.452 1.00 25.63 24 ALA D CA 1
ATOM 2051 C C . ALA B 1 24 ? -15.456 -15.089 25.264 1.00 25.69 24 ALA D C 1
ATOM 2052 O O . ALA B 1 24 ? -15.973 -14.519 26.225 1.00 25.69 24 ALA D O 1
ATOM 2054 N N . ASP B 1 25 ? -15.567 -14.643 24.016 1.00 26.11 25 ASP D N 1
ATOM 2055 C CA . ASP B 1 25 ? -16.308 -13.430 23.699 1.00 26.51 25 ASP D CA 1
ATOM 2056 C C . ASP B 1 25 ? -17.810 -13.654 23.647 1.00 26.78 25 ASP D C 1
ATOM 2057 O O . ASP B 1 25 ? -18.569 -12.707 23.453 1.00 27.37 25 ASP D O 1
ATOM 2062 N N . GLY B 1 26 ? -18.241 -14.900 23.801 1.00 26.27 26 GLY D N 1
ATOM 2063 C CA . GLY B 1 26 ? -19.665 -15.180 23.778 1.00 26.71 26 GLY D CA 1
ATOM 2064 C C . GLY B 1 26 ? -20.218 -15.817 22.515 1.00 27.23 26 GLY D C 1
ATOM 2065 O O . GLY B 1 26 ? -21.437 -15.874 22.336 1.00 27.46 26 GLY D O 1
ATOM 2066 N N . PHE B 1 27 ? -19.344 -16.288 21.631 1.00 26.74 27 PHE D N 1
ATOM 2067 C CA . PHE B 1 27 ? -19.799 -16.927 20.398 1.00 24.86 27 PHE D CA 1
ATOM 2068 C C . PHE B 1 27 ? -19.862 -18.436 20.553 1.00 23.74 27 PHE D C 1
ATOM 2069 O O . PHE B 1 27 ? -19.046 -19.033 21.256 1.00 22.80 27 PHE D O 1
ATOM 2077 N N . ASP B 1 28 ? -20.845 -19.051 19.911 1.00 23.99 28 ASP D N 1
ATOM 2078 C CA . ASP B 1 28 ? -20.923 -20.503 19.902 1.00 24.13 28 ASP D CA 1
ATOM 2079 C C . ASP B 1 28 ? -20.078 -20.757 18.666 1.00 24.65 28 ASP D C 1
ATOM 2080 O O . ASP B 1 28 ? -20.157 -19.991 17.700 1.00 24.26 28 ASP D O 1
ATOM 2085 N N . ILE B 1 29 ? -19.274 -21.812 18.678 1.00 24.40 29 ILE D N 1
ATOM 2086 C CA . ILE B 1 29 ? -18.386 -22.048 17.552 1.00 24.97 29 ILE D CA 1
ATOM 2087 C C . ILE B 1 29 ? -18.579 -23.305 16.721 1.00 24.82 29 ILE D C 1
ATOM 2088 O O . ILE B 1 29 ? -18.812 -24.387 17.244 1.00 25.72 29 ILE D O 1
ATOM 2093 N N . ALA B 1 30 ? -18.463 -23.132 15.412 1.00 24.48 30 ALA D N 1
ATOM 2094 C CA . ALA B 1 30 ? -18.561 -24.222 14.465 1.00 24.41 30 ALA D CA 1
ATOM 2095 C C . ALA B 1 30 ? -17.128 -24.423 14.003 1.00 25.08 30 ALA D C 1
ATOM 2096 O O . ALA B 1 30 ? -16.610 -23.628 13.219 1.00 26.35 30 ALA D O 1
ATOM 2098 N N . VAL B 1 31 ? -16.475 -25.459 14.517 1.00 24.65 31 VAL D N 1
ATOM 2099 C CA . VAL B 1 31 ? -15.098 -25.749 14.144 1.00 24.83 31 VAL D CA 1
ATOM 2100 C C . VAL B 1 31 ? -15.093 -26.533 12.839 1.00 25.34 31 VAL D C 1
ATOM 2101 O O . VAL B 1 31 ? -15.385 -27.726 12.828 1.00 24.93 31 VAL D O 1
ATOM 2105 N N . ALA B 1 32 ? -14.766 -25.854 11.742 1.00 25.62 32 ALA D N 1
ATOM 2106 C CA . ALA B 1 32 ? -14.731 -26.485 10.428 1.00 25.01 32 ALA D CA 1
ATOM 2107 C C . ALA B 1 32 ? -13.295 -26.785 10.019 1.00 25.19 32 ALA D C 1
ATOM 2108 O O . ALA B 1 32 ? -12.414 -25.926 10.121 1.00 25.62 32 ALA D O 1
ATOM 2110 N N . ASP B 1 33 ? -13.063 -28.006 9.552 1.00 24.07 33 ASP D N 1
ATOM 2111 C CA . ASP B 1 33 ? -11.728 -28.427 9.138 1.00 23.14 33 ASP D CA 1
ATOM 2112 C C . ASP B 1 33 ? -11.882 -29.766 8.429 1.00 23.79 33 ASP D C 1
ATOM 2113 O O . ASP B 1 33 ? -12.964 -30.347 8.433 1.00 22.53 33 ASP D O 1
ATOM 2118 N N . LEU B 1 34 ? -10.809 -30.249 7.811 1.00 24.05 34 LEU D N 1
ATOM 2119 C CA . LEU B 1 34 ? -10.859 -31.527 7.114 1.00 25.27 34 LEU D CA 1
ATOM 2120 C C . LEU B 1 34 ? -11.416 -32.617 8.039 1.00 26.96 34 LEU D C 1
ATOM 2121 O O . LEU B 1 34 ? -11.132 -32.636 9.240 1.00 26.47 34 LEU D O 1
ATOM 2126 N N . PRO B 1 35 ? -12.236 -33.530 7.491 1.00 27.90 35 PRO D N 1
ATOM 2127 C CA . PRO B 1 35 ? -12.819 -34.609 8.297 1.00 28.84 35 PRO D CA 1
ATOM 2128 C C . PRO B 1 35 ? -11.800 -35.406 9.120 1.00 29.03 35 PRO D C 1
ATOM 2129 O O . PRO B 1 35 ? -12.064 -35.758 10.271 1.00 28.47 35 PRO D O 1
ATOM 2133 N N . GLN B 1 36 ? -10.636 -35.677 8.536 1.00 29.23 36 GLN D N 1
ATOM 2134 C CA . GLN B 1 36 ? -9.594 -36.432 9.230 1.00 30.90 36 GLN D CA 1
ATOM 2135 C C . GLN B 1 36 ? -9.028 -35.690 10.441 1.00 31.21 36 GLN D C 1
ATOM 2136 O O . GLN B 1 36 ? -8.372 -36.296 11.293 1.00 30.57 36 GLN D O 1
ATOM 2142 N N . GLN B 1 37 ? -9.273 -34.382 10.506 1.00 31.35 37 GLN D N 1
ATOM 2143 C CA . GLN B 1 37 ? -8.784 -33.541 11.600 1.00 31.42 37 GLN D CA 1
ATOM 2144 C C . GLN B 1 37 ? -9.744 -33.457 12.784 1.00 31.81 37 GLN D C 1
ATOM 2145 O O . GLN B 1 37 ? -9.527 -32.668 13.701 1.00 30.96 37 GLN D O 1
ATOM 2151 N N . GLU B 1 38 ? -10.796 -34.270 12.777 1.00 33.34 38 GLU D N 1
ATOM 2152 C CA . GLU B 1 38 ? -11.766 -34.228 13.866 1.00 33.49 38 GLU D CA 1
ATOM 2153 C C . GLU B 1 38 ? -11.175 -34.562 15.228 1.00 33.90 38 GLU D C 1
ATOM 2154 O O . GLU B 1 38 ? -11.483 -33.897 16.220 1.00 33.78 38 GLU D O 1
ATOM 2160 N N . GLU B 1 39 ? -10.331 -35.587 15.286 1.00 34.35 39 GLU D N 1
ATOM 2161 C CA . GLU B 1 39 ? -9.716 -35.969 16.553 1.00 35.04 39 GLU D CA 1
ATOM 2162 C C . GLU B 1 39 ? -8.842 -34.826 17.038 1.00 34.14 39 GLU D C 1
ATOM 2163 O O . GLU B 1 39 ? -8.839 -34.493 18.219 1.00 33.30 39 GLU D O 1
ATOM 2169 N N . GLN B 1 40 ? -8.101 -34.223 16.113 1.00 34.18 40 GLN D N 1
ATOM 2170 C CA . GLN B 1 40 ? -7.236 -33.099 16.443 1.00 33.38 40 GLN D CA 1
ATOM 2171 C C . GLN B 1 40 ? -8.082 -31.947 16.964 1.00 32.43 40 GLN D C 1
ATOM 2172 O O . GLN B 1 40 ? -7.684 -31.245 17.886 1.00 33.04 40 GLN D O 1
ATOM 2178 N N . ALA B 1 41 ? -9.253 -31.764 16.363 1.00 32.38 41 ALA D N 1
ATOM 2179 C CA . ALA B 1 41 ? -10.170 -30.696 16.743 1.00 32.45 41 ALA D CA 1
ATOM 2180 C C . ALA B 1 41 ? -10.736 -30.874 18.150 1.00 32.83 41 ALA D C 1
ATOM 2181 O O . ALA B 1 41 ? -11.239 -29.922 18.750 1.00 33.08 41 ALA D O 1
ATOM 2183 N N . ALA B 1 42 ? -10.655 -32.093 18.670 1.00 32.29 42 ALA D N 1
ATOM 2184 C CA . ALA B 1 42 ? -11.167 -32.390 19.998 1.00 32.13 42 ALA D CA 1
ATOM 2185 C C . ALA B 1 42 ? -10.718 -31.351 21.021 1.00 32.30 42 ALA D C 1
ATOM 2186 O O . ALA B 1 42 ? -11.531 -30.836 21.791 1.00 32.75 42 ALA D O 1
ATOM 2188 N N . GLU B 1 43 ? -9.425 -31.044 21.037 1.00 32.59 43 GLU D N 1
ATOM 2189 C CA . GLU B 1 43 ? -8.898 -30.064 21.982 1.00 33.21 43 GLU D CA 1
ATOM 2190 C C . GLU B 1 43 ? -9.551 -28.707 21.768 1.00 31.70 43 GLU D C 1
ATOM 2191 O O . GLU B 1 43 ? -9.968 -28.049 22.719 1.00 32.44 43 GLU D O 1
ATOM 2197 N N . THR B 1 44 ? -9.632 -28.283 20.514 1.00 30.42 44 THR D N 1
ATOM 2198 C CA . THR B 1 44 ? -10.251 -27.003 20.200 1.00 28.69 44 THR D CA 1
ATOM 2199 C C . THR B 1 44 ? -11.662 -26.994 20.781 1.00 28.22 44 THR D C 1
ATOM 2200 O O . THR B 1 44 ? -12.097 -26.011 21.380 1.00 27.56 44 THR D O 1
ATOM 2204 N N . ILE B 1 45 ? -12.376 -28.097 20.592 1.00 28.28 45 ILE D N 1
ATOM 2205 C CA . ILE B 1 45 ? -13.733 -28.218 21.109 1.00 28.74 45 ILE D CA 1
ATOM 2206 C C . ILE B 1 45 ? -13.732 -28.107 22.632 1.00 27.94 45 ILE D C 1
ATOM 2207 O O . ILE B 1 45 ? -14.558 -27.405 23.217 1.00 27.40 45 ILE D O 1
ATOM 2212 N N . LYS B 1 46 ? -12.793 -28.789 23.273 1.00 28.49 46 LYS D N 1
ATOM 2213 C CA . LYS B 1 46 ? -12.701 -28.742 24.722 1.00 29.80 46 LYS D CA 1
ATOM 2214 C C . LYS B 1 46 ? -12.501 -27.306 25.200 1.00 30.04 46 LYS D C 1
ATOM 2215 O O . LYS B 1 46 ? -13.036 -26.908 26.232 1.00 30.65 46 LYS D O 1
ATOM 2221 N N . LEU B 1 47 ? -11.734 -26.526 24.444 1.00 30.78 47 LEU D N 1
ATOM 2222 C CA . LEU B 1 47 ? -11.466 -25.140 24.814 1.00 31.00 47 LEU D CA 1
ATOM 2223 C C . LEU B 1 47 ? -12.709 -24.275 24.688 1.00 30.40 47 LEU D C 1
ATOM 2224 O O . LEU B 1 47 ? -12.966 -23.412 25.527 1.00 31.71 47 LEU D O 1
ATOM 2229 N N . ILE B 1 48 ? -13.484 -24.509 23.639 1.00 29.74 48 ILE D N 1
ATOM 2230 C CA . ILE B 1 48 ? -14.706 -23.754 23.428 1.00 29.03 48 ILE D CA 1
ATOM 2231 C C . ILE B 1 48 ? -15.668 -24.016 24.584 1.00 30.18 48 ILE D C 1
ATOM 2232 O O . ILE B 1 48 ? -16.260 -23.087 25.138 1.00 29.76 48 ILE D O 1
ATOM 2237 N N . GLU B 1 49 ? -15.807 -25.286 24.953 1.00 30.69 49 GLU D N 1
ATOM 2238 C CA . GLU B 1 49 ? -16.710 -25.672 26.029 1.00 31.89 49 GLU D CA 1
ATOM 2239 C C . GLU B 1 49 ? -16.225 -25.218 27.402 1.00 31.87 49 GLU D C 1
ATOM 2240 O O . GLU B 1 49 ? -17.023 -25.053 28.319 1.00 32.88 49 GLU D O 1
ATOM 2246 N N . ALA B 1 50 ? -14.920 -25.010 27.545 1.00 32.53 50 ALA D N 1
ATOM 2247 C CA . ALA B 1 50 ? -14.375 -24.542 28.816 1.00 32.87 50 ALA D CA 1
ATOM 2248 C C . ALA B 1 50 ? -14.729 -23.060 28.965 1.00 33.64 50 ALA D C 1
ATOM 2249 O O . ALA B 1 50 ? -14.726 -22.515 30.071 1.00 34.11 50 ALA D O 1
ATOM 2251 N N . ALA B 1 51 ? -15.035 -22.416 27.840 1.00 33.84 51 ALA D N 1
ATOM 2252 C CA . ALA B 1 51 ? -15.406 -21.003 27.828 1.00 34.26 51 ALA D CA 1
ATOM 2253 C C . ALA B 1 51 ? -16.916 -20.872 27.966 1.00 34.12 51 ALA D C 1
ATOM 2254 O O . ALA B 1 51 ? -17.482 -19.792 27.784 1.00 34.95 51 ALA D O 1
ATOM 2256 N N . ASP B 1 52 ? -17.565 -21.991 28.267 1.00 34.61 52 ASP D N 1
ATOM 2257 C CA . ASP B 1 52 ? -19.008 -22.028 28.468 1.00 34.13 52 ASP D CA 1
ATOM 2258 C C . ASP B 1 52 ? -19.838 -21.695 27.222 1.00 33.32 52 ASP D C 1
ATOM 2259 O O . ASP B 1 52 ? -20.847 -20.991 27.305 1.00 32.48 52 ASP D O 1
ATOM 2264 N N . GLN B 1 53 ? -19.413 -22.213 26.071 1.00 32.47 53 GLN D N 1
ATOM 2265 C CA . GLN B 1 53 ? -20.126 -21.990 24.813 1.00 30.97 53 GLN D CA 1
ATOM 2266 C C . GLN B 1 53 ? -20.357 -23.313 24.072 1.00 30.91 53 GLN D C 1
ATOM 2267 O O . GLN B 1 53 ? -19.730 -24.326 24.384 1.00 30.21 53 GLN D O 1
ATOM 2273 N N . LYS B 1 54 ? -21.250 -23.291 23.087 1.00 30.58 54 LYS D N 1
ATOM 2274 C CA . LYS B 1 54 ? -21.583 -24.481 22.303 1.00 32.04 54 LYS D CA 1
ATOM 2275 C C . LYS B 1 54 ? -20.616 -24.677 21.133 1.00 31.78 54 LYS D C 1
ATOM 2276 O O . LYS B 1 54 ? -20.358 -23.751 20.366 1.00 32.06 54 LYS D O 1
ATOM 2282 N N . ALA B 1 55 ? -20.084 -25.884 20.989 1.00 30.95 55 ALA D N 1
ATOM 2283 C CA . ALA B 1 55 ? -19.150 -26.148 19.903 1.00 31.52 55 ALA D CA 1
ATOM 2284 C C . ALA B 1 55 ? -19.504 -27.403 19.126 1.00 31.62 55 ALA D C 1
ATOM 2285 O O . ALA B 1 55 ? -19.974 -28.390 19.691 1.00 33.15 55 ALA D O 1
ATOM 2287 N N . VAL B 1 56 ? -19.277 -27.353 17.820 1.00 30.43 56 VAL D N 1
ATOM 2288 C CA . VAL B 1 56 ? -19.543 -28.486 16.955 1.00 29.40 56 VAL D CA 1
ATOM 2289 C C . VAL B 1 56 ? -18.508 -28.530 15.843 1.00 29.07 56 VAL D C 1
ATOM 2290 O O . VAL B 1 56 ? -18.114 -27.495 15.301 1.00 28.30 56 VAL D O 1
ATOM 2294 N N . PHE B 1 57 ? -18.056 -29.734 15.523 1.00 28.37 57 PHE D N 1
ATOM 2295 C CA . PHE B 1 57 ? -17.091 -29.916 14.455 1.00 27.89 57 PHE D CA 1
ATOM 2296 C C . PHE B 1 57 ? -17.879 -30.109 13.167 1.00 27.95 57 PHE D C 1
ATOM 2297 O O . PHE B 1 57 ? -18.899 -30.797 13.154 1.00 27.40 57 PHE D O 1
ATOM 2305 N N . VAL B 1 58 ? -17.409 -29.491 12.089 1.00 26.91 58 VAL D N 1
ATOM 2306 C CA . VAL B 1 58 ? -18.069 -29.609 10.797 1.00 26.39 58 VAL D CA 1
ATOM 2307 C C . VAL B 1 58 ? -17.020 -30.006 9.770 1.00 25.28 58 VAL D C 1
ATOM 2308 O O . VAL B 1 58 ? -16.077 -29.256 9.520 1.00 24.26 58 VAL D O 1
ATOM 2312 N N . GLY B 1 59 ? -17.182 -31.191 9.190 1.00 24.37 59 GLY D N 1
ATOM 2313 C CA . GLY B 1 59 ? -16.234 -31.667 8.199 1.00 23.22 59 GLY D CA 1
ATOM 2314 C C . GLY B 1 59 ? -16.294 -30.830 6.942 1.00 22.99 59 GLY D C 1
ATOM 2315 O O . GLY B 1 59 ? -17.368 -30.641 6.364 1.00 22.28 59 GLY D O 1
ATOM 2316 N N . LEU B 1 60 ? -15.145 -30.323 6.510 1.00 23.08 60 LEU D N 1
ATOM 2317 C CA . LEU B 1 60 ? -15.107 -29.488 5.315 1.00 23.69 60 LEU D CA 1
ATOM 2318 C C . LEU B 1 60 ? -13.763 -29.394 4.617 1.00 23.38 60 LEU D C 1
ATOM 2319 O O . LEU B 1 60 ? -12.712 -29.309 5.257 1.00 24.73 60 LEU D O 1
ATOM 2324 N N . ASP B 1 61 ? -13.821 -29.413 3.292 1.00 22.14 61 ASP D N 1
ATOM 2325 C CA . ASP B 1 61 ? -12.645 -29.248 2.450 1.00 21.52 61 ASP D CA 1
ATOM 2326 C C . ASP B 1 61 ? -13.019 -27.955 1.737 1.00 20.45 61 ASP D C 1
ATOM 2327 O O . ASP B 1 61 ? -13.832 -27.963 0.817 1.00 20.26 61 ASP D O 1
ATOM 2332 N N . VAL B 1 62 ? -12.447 -26.846 2.201 1.00 18.93 62 VAL D N 1
ATOM 2333 C CA . VAL B 1 62 ? -12.743 -25.529 1.661 1.00 18.43 62 VAL D CA 1
ATOM 2334 C C . VAL B 1 62 ? -12.529 -25.364 0.165 1.00 18.54 62 VAL D C 1
ATOM 2335 O O . VAL B 1 62 ? -13.045 -24.421 -0.432 1.00 18.31 62 VAL D O 1
ATOM 2339 N N . THR B 1 63 ? -11.787 -26.280 -0.445 1.00 18.75 63 THR D N 1
ATOM 2340 C CA . THR B 1 63 ? -11.538 -26.204 -1.881 1.00 18.81 63 THR D CA 1
ATOM 2341 C C . THR B 1 63 ? -12.779 -26.599 -2.678 1.00 19.43 63 THR D C 1
ATOM 2342 O O . THR B 1 63 ? -12.827 -26.406 -3.889 1.00 21.28 63 THR D O 1
ATOM 2346 N N . ASP B 1 64 ? -13.785 -27.131 -1.991 1.00 19.31 64 ASP D N 1
ATOM 2347 C CA . ASP B 1 64 ? -15.012 -27.599 -2.638 1.00 18.39 64 ASP D CA 1
ATOM 2348 C C . ASP B 1 64 ? -16.227 -26.764 -2.248 1.00 18.49 64 ASP D C 1
ATOM 2349 O O . ASP B 1 64 ? -16.702 -26.830 -1.113 1.00 17.60 64 ASP D O 1
ATOM 2354 N N . LYS B 1 65 ? -16.732 -25.996 -3.208 1.00 19.15 65 LYS D N 1
ATOM 2355 C CA . LYS B 1 65 ? -17.885 -25.130 -2.998 1.00 20.81 65 LYS D CA 1
ATOM 2356 C C . LYS B 1 65 ? -19.080 -25.846 -2.371 1.00 21.73 65 LYS D C 1
ATOM 2357 O O . LYS B 1 65 ? -19.600 -25.414 -1.340 1.00 20.33 65 LYS D O 1
ATOM 2363 N N . ALA B 1 66 ? -19.521 -26.935 -3.000 1.00 21.63 66 ALA D N 1
ATOM 2364 C CA . ALA B 1 66 ? -20.665 -27.681 -2.491 1.00 22.17 66 ALA D CA 1
ATOM 2365 C C . ALA B 1 66 ? -20.449 -28.062 -1.034 1.00 21.43 66 ALA D C 1
ATOM 2366 O O . ALA B 1 66 ? -21.351 -27.941 -0.211 1.00 21.46 66 ALA D O 1
ATOM 2368 N N . ASN B 1 67 ? -19.251 -28.526 -0.710 1.00 22.37 67 ASN D N 1
ATOM 2369 C CA . ASN B 1 67 ? -18.961 -28.911 0.660 1.00 23.01 67 ASN D CA 1
ATOM 2370 C C . ASN B 1 67 ? -19.039 -27.682 1.570 1.00 25.05 67 ASN D C 1
ATOM 2371 O O . ASN B 1 67 ? -19.516 -27.768 2.702 1.00 26.38 67 ASN D O 1
ATOM 2376 N N . PHE B 1 68 ? -18.587 -26.533 1.072 1.00 26.01 68 PHE D N 1
ATOM 2377 C CA . PHE B 1 68 ? -18.623 -25.314 1.872 1.00 25.98 68 PHE D CA 1
ATOM 2378 C C . PHE B 1 68 ? -20.072 -24.894 2.123 1.00 27.05 68 PHE D C 1
ATOM 2379 O O . PHE B 1 68 ? -20.422 -24.498 3.235 1.00 26.62 68 PHE D O 1
ATOM 2387 N N . ASP B 1 69 ? -20.918 -24.991 1.100 1.00 27.13 69 ASP D N 1
ATOM 2388 C CA . ASP B 1 69 ? -22.326 -24.625 1.260 1.00 27.61 69 ASP D CA 1
ATOM 2389 C C . ASP B 1 69 ? -23.029 -25.489 2.311 1.00 27.13 69 ASP D C 1
ATOM 2390 O O . ASP B 1 69 ? -23.746 -24.971 3.162 1.00 26.70 69 ASP D O 1
ATOM 2395 N N . SER B 1 70 ? -22.827 -26.802 2.257 1.00 27.88 70 SER D N 1
ATOM 2396 C CA . SER B 1 70 ? -23.453 -27.690 3.232 1.00 28.52 70 SER D CA 1
ATOM 2397 C C . SER B 1 70 ? -22.769 -27.545 4.592 1.00 28.95 70 SER D C 1
ATOM 2398 O O . SER B 1 70 ? -23.394 -27.731 5.638 1.00 28.09 70 SER D O 1
ATOM 2401 N N . ALA B 1 71 ? -21.484 -27.202 4.577 1.00 28.86 71 ALA D N 1
ATOM 2402 C CA . ALA B 1 71 ? -20.751 -27.015 5.821 1.00 28.33 71 ALA D CA 1
ATOM 2403 C C . ALA B 1 71 ? -21.378 -25.859 6.595 1.00 27.58 71 ALA D C 1
ATOM 2404 O O . ALA B 1 71 ? -21.545 -25.934 7.812 1.00 28.55 71 ALA D O 1
ATOM 2406 N N . ILE B 1 72 ? -21.732 -24.789 5.891 1.00 27.77 72 ILE D N 1
ATOM 2407 C CA . ILE B 1 72 ? -22.343 -23.638 6.545 1.00 28.07 72 ILE D CA 1
ATOM 2408 C C . ILE B 1 72 ? -23.799 -23.897 6.944 1.00 29.32 72 ILE D C 1
ATOM 2409 O O . ILE B 1 72 ? -24.260 -23.394 7.972 1.00 29.55 72 ILE D O 1
ATOM 2414 N N . ASP B 1 73 ? -24.524 -24.680 6.147 1.00 30.54 73 ASP D N 1
ATOM 2415 C CA . ASP B 1 73 ? -25.913 -24.998 6.487 1.00 31.09 73 ASP D CA 1
ATOM 2416 C C . ASP B 1 73 ? -25.917 -25.841 7.760 1.00 30.89 73 ASP D C 1
ATOM 2417 O O . ASP B 1 73 ? -26.692 -25.588 8.679 1.00 31.15 73 ASP D O 1
ATOM 2422 N N . GLU B 1 74 ? -25.044 -26.844 7.810 1.00 31.22 74 GLU D N 1
ATOM 2423 C CA . GLU B 1 74 ? -24.958 -27.711 8.980 1.00 31.22 74 GLU D CA 1
ATOM 2424 C C . GLU B 1 74 ? -24.621 -26.900 10.225 1.00 30.73 74 GLU D C 1
ATOM 2425 O O . GLU B 1 74 ? -25.258 -27.053 11.264 1.00 30.04 74 GLU D O 1
ATOM 2431 N N . ALA B 1 75 ? -23.619 -26.032 10.114 1.00 30.44 75 ALA D N 1
ATOM 2432 C CA . ALA B 1 75 ? -23.207 -25.197 11.235 1.00 29.67 75 ALA D CA 1
ATOM 2433 C C . ALA B 1 75 ? -24.366 -24.346 11.754 1.00 29.77 75 ALA D C 1
ATOM 2434 O O . ALA B 1 75 ? -24.620 -24.302 12.956 1.00 29.99 75 ALA D O 1
ATOM 2436 N N . ALA B 1 76 ? -25.070 -23.673 10.849 1.00 29.05 76 ALA D N 1
ATOM 2437 C CA . ALA B 1 76 ? -26.191 -22.830 11.245 1.00 30.82 76 ALA D CA 1
ATOM 2438 C C . ALA B 1 76 ? -27.305 -23.655 11.892 1.00 32.16 76 ALA D C 1
ATOM 2439 O O . ALA B 1 76 ? -27.918 -23.232 12.874 1.00 32.12 76 ALA D O 1
ATOM 2441 N N . GLU B 1 77 ? -27.556 -24.835 11.336 1.00 33.80 77 GLU D N 1
ATOM 2442 C CA . GLU B 1 77 ? -28.593 -25.727 11.849 1.00 35.29 77 GLU D CA 1
ATOM 2443 C C . GLU B 1 77 ? -28.270 -26.191 13.270 1.00 34.93 77 GLU D C 1
ATOM 2444 O O . GLU B 1 77 ? -29.080 -26.038 14.184 1.00 35.10 77 GLU D O 1
ATOM 2450 N N . LYS B 1 78 ? -27.082 -26.757 13.456 1.00 35.03 78 LYS D N 1
ATOM 2451 C CA . LYS B 1 78 ? -26.677 -27.240 14.768 1.00 35.98 78 LYS D CA 1
ATOM 2452 C C . LYS B 1 78 ? -26.581 -26.152 15.831 1.00 35.11 78 LYS D C 1
ATOM 2453 O O . LYS B 1 78 ? -26.999 -26.362 16.966 1.00 35.57 78 LYS D O 1
ATOM 2459 N N . LEU B 1 79 ? -26.033 -24.994 15.470 1.00 34.01 79 LEU D N 1
ATOM 2460 C CA . LEU B 1 79 ? -25.873 -23.906 16.431 1.00 32.89 79 LEU D CA 1
ATOM 2461 C C . LEU B 1 79 ? -27.008 -22.885 16.441 1.00 32.43 79 LEU D C 1
ATOM 2462 O O . LEU B 1 79 ? -27.023 -21.972 17.267 1.00 32.57 79 LEU D O 1
ATOM 2467 N N . GLY B 1 80 ? -27.960 -23.044 15.526 1.00 32.25 80 GLY D N 1
ATOM 2468 C CA . GLY B 1 80 ? -29.103 -22.147 15.474 1.00 31.90 80 GLY D CA 1
ATOM 2469 C C . GLY B 1 80 ? -28.826 -20.714 15.072 1.00 32.03 80 GLY D C 1
ATOM 2470 O O . GLY B 1 80 ? -29.422 -19.783 15.618 1.00 32.77 80 GLY D O 1
ATOM 2471 N N . GLY B 1 81 ? -27.930 -20.536 14.107 1.00 31.27 81 GLY D N 1
ATOM 2472 C CA . GLY B 1 81 ? -27.598 -19.204 13.643 1.00 30.20 81 GLY D CA 1
ATOM 2473 C C . GLY B 1 81 ? -26.278 -19.176 12.895 1.00 29.69 81 GLY D C 1
ATOM 2474 O O . GLY B 1 81 ? -25.559 -20.175 12.839 1.00 30.02 81 GLY D O 1
ATOM 2475 N N . PHE B 1 82 ? -25.963 -18.029 12.309 1.00 28.61 82 PHE D N 1
ATOM 2476 C CA . PHE B 1 82 ? -24.718 -17.863 11.573 1.00 27.53 82 PHE D CA 1
ATOM 2477 C C . PHE B 1 82 ? -24.467 -16.364 11.426 1.00 26.30 82 PHE D C 1
ATOM 2478 O O . PHE B 1 82 ? -25.170 -15.678 10.687 1.00 25.35 82 PHE D O 1
ATOM 2486 N N . ASP B 1 83 ? -23.452 -15.862 12.122 1.00 25.33 83 ASP D N 1
ATOM 2487 C CA . ASP B 1 83 ? -23.167 -14.435 12.097 1.00 24.88 83 ASP D CA 1
ATOM 2488 C C . ASP B 1 83 ? -21.769 -14.068 11.606 1.00 24.47 83 ASP D C 1
ATOM 2489 O O . ASP B 1 83 ? -21.568 -13.007 11.019 1.00 24.56 83 ASP D O 1
ATOM 2494 N N . VAL B 1 84 ? -20.804 -14.944 11.850 1.00 22.70 84 VAL D N 1
ATOM 2495 C CA . VAL B 1 84 ? -19.435 -14.680 11.440 1.00 22.29 84 VAL D CA 1
ATOM 2496 C C . VAL B 1 84 ? -18.811 -15.885 10.742 1.00 20.96 84 VAL D C 1
ATOM 2497 O O . VAL B 1 84 ? -19.084 -17.030 11.091 1.00 21.85 84 VAL D O 1
ATOM 2501 N N . LEU B 1 85 ? -18.003 -15.605 9.726 1.00 20.55 85 LEU D N 1
ATOM 2502 C CA . LEU B 1 85 ? -17.280 -16.632 8.999 1.00 19.54 85 LEU D CA 1
ATOM 2503 C C . LEU B 1 85 ? -15.824 -16.202 9.015 1.00 19.67 85 LEU D C 1
ATOM 2504 O O . LEU B 1 85 ? -15.500 -15.077 8.632 1.00 20.05 85 LEU D O 1
ATOM 2509 N N . VAL B 1 86 ? -14.949 -17.082 9.477 1.00 20.05 86 VAL D N 1
ATOM 2510 C CA . VAL B 1 86 ? -13.526 -16.772 9.499 1.00 19.31 86 VAL D CA 1
ATOM 2511 C C . VAL B 1 86 ? -12.854 -17.739 8.536 1.00 18.22 86 VAL D C 1
ATOM 2512 O O . VAL B 1 86 ? -12.717 -18.923 8.837 1.00 18.29 86 VAL D O 1
ATOM 2516 N N . ASN B 1 87 ? -12.474 -17.241 7.362 1.00 18.60 87 ASN D N 1
ATOM 2517 C CA . ASN B 1 87 ? -11.794 -18.069 6.369 1.00 19.41 87 ASN D CA 1
ATOM 2518 C C . ASN B 1 87 ? -10.329 -18.159 6.773 1.00 19.48 87 ASN D C 1
ATOM 2519 O O . ASN B 1 87 ? -9.478 -17.425 6.259 1.00 20.29 87 ASN D O 1
ATOM 2524 N N . ASN B 1 88 ? -10.050 -19.076 7.692 1.00 17.96 88 ASN D N 1
ATOM 2525 C CA . ASN B 1 88 ? -8.712 -19.267 8.232 1.00 17.68 88 ASN D CA 1
ATOM 2526 C C . ASN B 1 88 ? -7.946 -20.407 7.573 1.00 18.48 88 ASN D C 1
ATOM 2527 O O . ASN B 1 88 ? -6.726 -20.366 7.497 1.00 17.86 88 ASN D O 1
ATOM 2532 N N . ALA B 1 89 ? -8.662 -21.418 7.088 1.00 17.80 89 ALA D N 1
ATOM 2533 C CA . ALA B 1 89 ? -8.015 -22.565 6.451 1.00 19.34 89 ALA D CA 1
ATOM 2534 C C . ALA B 1 89 ? -7.096 -22.164 5.301 1.00 18.71 89 ALA D C 1
ATOM 2535 O O . ALA B 1 89 ? -7.460 -21.364 4.445 1.00 19.19 89 ALA D O 1
ATOM 2537 N N . GLY B 1 90 ? -5.896 -22.729 5.298 1.00 19.06 90 GLY D N 1
ATOM 2538 C CA . GLY B 1 90 ? -4.944 -22.433 4.250 1.00 19.29 90 GLY D CA 1
ATOM 2539 C C . GLY B 1 90 ? -3.684 -23.248 4.431 1.00 20.12 90 GLY D C 1
ATOM 2540 O O . GLY B 1 90 ? -3.475 -23.854 5.482 1.00 20.85 90 GLY D O 1
ATOM 2541 N N . ILE B 1 91 ? -2.844 -23.272 3.403 1.00 19.92 91 ILE D N 1
ATOM 2542 C CA . ILE B 1 91 ? -1.592 -24.006 3.467 1.00 20.88 91 ILE D CA 1
ATOM 2543 C C . ILE B 1 91 ? -0.458 -23.113 3.008 1.00 20.79 91 ILE D C 1
ATOM 2544 O O . ILE B 1 91 ? -0.676 -22.022 2.481 1.00 20.15 91 ILE D O 1
ATOM 2549 N N . ALA B 1 92 ? 0.760 -23.596 3.202 1.00 21.09 92 ALA D N 1
ATOM 2550 C CA . ALA B 1 92 ? 1.935 -22.858 2.792 1.00 21.55 92 ALA D CA 1
ATOM 2551 C C . ALA B 1 92 ? 2.785 -23.726 1.881 1.00 21.79 92 ALA D C 1
ATOM 2552 O O . ALA B 1 92 ? 2.773 -24.953 1.981 1.00 22.25 92 ALA D O 1
ATOM 2554 N N . GLN B 1 93 ? 3.498 -23.082 0.969 1.00 20.51 93 GLN D N 1
ATOM 2555 C CA . GLN B 1 93 ? 4.401 -23.792 0.090 1.00 19.63 93 GLN D CA 1
ATOM 2556 C C . GLN B 1 93 ? 5.725 -23.046 0.174 1.00 19.21 93 GLN D C 1
ATOM 2557 O O . GLN B 1 93 ? 5.754 -21.813 0.197 1.00 19.28 93 GLN D O 1
ATOM 2563 N N . ILE B 1 94 ? 6.814 -23.795 0.271 1.00 19.53 94 ILE D N 1
ATOM 2564 C CA . ILE B 1 94 ? 8.137 -23.195 0.330 1.00 21.16 94 ILE D CA 1
ATOM 2565 C C . ILE B 1 94 ? 8.909 -23.794 -0.829 1.00 22.46 94 ILE D C 1
ATOM 2566 O O . ILE B 1 94 ? 9.157 -25.000 -0.858 1.00 23.92 94 ILE D O 1
ATOM 2571 N N . LYS B 1 95 ? 9.278 -22.958 -1.791 1.00 22.16 95 LYS D N 1
ATOM 2572 C CA . LYS B 1 95 ? 10.005 -23.441 -2.952 1.00 23.45 95 LYS D CA 1
ATOM 2573 C C . LYS B 1 95 ? 10.521 -22.301 -3.820 1.00 22.72 95 LYS D C 1
ATOM 2574 O O . LYS B 1 95 ? 9.793 -21.355 -4.107 1.00 23.05 95 LYS D O 1
ATOM 2580 N N . PRO B 1 96 ? 11.792 -22.376 -4.243 1.00 23.08 96 PRO D N 1
ATOM 2581 C CA . PRO B 1 96 ? 12.353 -21.321 -5.088 1.00 22.38 96 PRO D CA 1
ATOM 2582 C C . PRO B 1 96 ? 11.453 -21.051 -6.294 1.00 21.58 96 PRO D C 1
ATOM 2583 O O . PRO B 1 96 ? 10.885 -21.974 -6.888 1.00 19.54 96 PRO D O 1
ATOM 2587 N N . LEU B 1 97 ? 11.321 -19.777 -6.635 1.00 20.32 97 LEU D N 1
ATOM 2588 C CA . LEU B 1 97 ? 10.487 -19.352 -7.751 1.00 22.33 97 LEU D CA 1
ATOM 2589 C C . LEU B 1 97 ? 10.697 -20.158 -9.039 1.00 22.11 97 LEU D C 1
ATOM 2590 O O . LEU B 1 97 ? 9.736 -20.586 -9.674 1.00 21.51 97 LEU D O 1
ATOM 2595 N N . LEU B 1 98 ? 11.953 -20.360 -9.422 1.00 22.98 98 LEU D N 1
ATOM 2596 C CA . LEU B 1 98 ? 12.262 -21.089 -10.647 1.00 22.80 98 LEU D CA 1
ATOM 2597 C C . LEU B 1 98 ? 11.886 -22.568 -10.599 1.00 23.65 98 LEU D C 1
ATOM 2598 O O . LEU B 1 98 ? 11.987 -23.276 -11.606 1.00 23.17 98 LEU D O 1
ATOM 2603 N N . GLU B 1 99 ? 11.445 -23.033 -9.434 1.00 23.86 99 GLU D N 1
ATOM 2604 C CA . GLU B 1 99 ? 11.059 -24.431 -9.277 1.00 24.60 99 GLU D CA 1
ATOM 2605 C C . GLU B 1 99 ? 9.554 -24.664 -9.139 1.00 23.33 99 GLU D C 1
ATOM 2606 O O . GLU B 1 99 ? 9.091 -25.805 -9.195 1.00 23.87 99 GLU D O 1
ATOM 2612 N N . VAL B 1 100 ? 8.793 -23.586 -8.969 1.00 22.17 100 VAL D N 1
ATOM 2613 C CA . VAL B 1 100 ? 7.340 -23.682 -8.833 1.00 20.55 100 VAL D CA 1
ATOM 2614 C C . VAL B 1 100 ? 6.699 -24.272 -10.097 1.00 21.48 100 VAL D C 1
ATOM 2615 O O . VAL B 1 100 ? 6.982 -23.824 -11.210 1.00 21.00 100 VAL D O 1
ATOM 2619 N N . THR B 1 101 ? 5.834 -25.271 -9.920 1.00 20.72 101 THR D N 1
ATOM 2620 C CA . THR B 1 101 ? 5.167 -25.925 -11.048 1.00 21.74 101 THR D CA 1
ATOM 2621 C C . THR B 1 101 ? 3.707 -25.512 -11.166 1.00 21.35 101 THR D C 1
ATOM 2622 O O . THR B 1 101 ? 3.135 -24.922 -10.248 1.00 20.88 101 THR D O 1
ATOM 2626 N N . GLU B 1 102 ? 3.101 -25.820 -12.304 1.00 22.26 102 GLU D N 1
ATOM 2627 C CA . GLU B 1 102 ? 1.699 -25.494 -12.497 1.00 23.89 102 GLU D CA 1
ATOM 2628 C C . GLU B 1 102 ? 0.892 -26.288 -11.466 1.00 24.66 102 GLU D C 1
ATOM 2629 O O . GLU B 1 102 ? -0.137 -25.823 -10.975 1.00 24.90 102 GLU D O 1
ATOM 2635 N N . GLU B 1 103 ? 1.373 -27.482 -11.133 1.00 25.14 103 GLU D N 1
ATOM 2636 C CA . GLU B 1 103 ? 0.693 -28.317 -10.146 1.00 25.58 103 GLU D CA 1
ATOM 2637 C C . GLU B 1 103 ? 0.663 -27.596 -8.798 1.00 23.80 103 GLU D C 1
ATOM 2638 O O . GLU B 1 103 ? -0.376 -27.541 -8.139 1.00 22.44 103 GLU D O 1
ATOM 2644 N N . ASP B 1 104 ? 1.805 -27.053 -8.386 1.00 22.82 104 ASP D N 1
ATOM 2645 C CA . ASP B 1 104 ? 1.875 -26.324 -7.122 1.00 22.78 104 ASP D CA 1
ATOM 2646 C C . ASP B 1 104 ? 0.840 -25.204 -7.138 1.00 22.01 104 ASP D C 1
ATOM 2647 O O . ASP B 1 104 ? 0.016 -25.085 -6.236 1.00 22.77 104 ASP D O 1
ATOM 2652 N N . LEU B 1 105 ? 0.906 -24.382 -8.179 1.00 21.19 105 LEU D N 1
ATOM 2653 C CA . LEU B 1 105 ? 0.005 -23.252 -8.349 1.00 20.29 105 LEU D CA 1
ATOM 2654 C C . LEU B 1 105 ? -1.463 -23.642 -8.242 1.00 20.89 105 LEU D C 1
ATOM 2655 O O . LEU B 1 105 ? -2.201 -23.088 -7.422 1.00 21.03 105 LEU D O 1
ATOM 2660 N N . LYS B 1 106 ? -1.884 -24.596 -9.068 1.00 20.81 106 LYS D N 1
ATOM 2661 C CA . LYS B 1 106 ? -3.272 -25.040 -9.054 1.00 21.38 106 LYS D CA 1
ATOM 2662 C C . LYS B 1 106 ? -3.717 -25.376 -7.638 1.00 20.18 106 LYS D C 1
ATOM 2663 O O . LYS B 1 106 ? -4.743 -24.885 -7.173 1.00 19.79 106 LYS D O 1
ATOM 2669 N N . GLN B 1 107 ? -2.918 -26.189 -6.954 1.00 19.47 107 GLN D N 1
ATOM 2670 C CA . GLN B 1 107 ? -3.213 -26.627 -5.591 1.00 21.55 107 GLN D CA 1
ATOM 2671 C C . GLN B 1 107 ? -3.308 -25.511 -4.543 1.00 20.38 107 GLN D C 1
ATOM 2672 O O . GLN B 1 107 ? -4.298 -25.427 -3.815 1.00 20.21 107 GLN D O 1
ATOM 2678 N N . ILE B 1 108 ? -2.293 -24.653 -4.456 1.00 18.69 108 ILE D N 1
ATOM 2679 C CA . ILE B 1 108 ? -2.326 -23.595 -3.456 1.00 16.53 108 ILE D CA 1
ATOM 2680 C C . ILE B 1 108 ? -3.403 -22.533 -3.739 1.00 16.72 108 ILE D C 1
ATOM 2681 O O . ILE B 1 108 ? -3.992 -21.977 -2.811 1.00 15.61 108 ILE D O 1
ATOM 2686 N N . TYR B 1 109 ? -3.677 -22.252 -5.008 1.00 16.88 109 TYR D N 1
ATOM 2687 C CA . TYR B 1 109 ? -4.707 -21.268 -5.309 1.00 18.22 109 TYR D CA 1
ATOM 2688 C C . TYR B 1 109 ? -6.088 -21.810 -4.979 1.00 19.08 109 TYR D C 1
ATOM 2689 O O . TYR B 1 109 ? -7.000 -21.055 -4.636 1.00 20.18 109 TYR D O 1
ATOM 2698 N N . SER B 1 110 ? -6.231 -23.127 -5.074 1.00 19.52 110 SER D N 1
ATOM 2699 C CA . SER B 1 110 ? -7.498 -23.776 -4.774 1.00 19.36 110 SER D CA 1
ATOM 2700 C C . SER B 1 110 ? -7.783 -23.689 -3.274 1.00 18.47 110 SER D C 1
ATOM 2701 O O . SER B 1 110 ? -8.866 -23.280 -2.861 1.00 16.59 110 SER D O 1
ATOM 2704 N N . VAL B 1 111 ? -6.794 -24.053 -2.464 1.00 18.70 111 VAL D N 1
ATOM 2705 C CA . VAL B 1 111 ? -6.928 -24.028 -1.008 1.00 19.88 111 VAL D CA 1
ATOM 2706 C C . VAL B 1 111 ? -6.885 -22.626 -0.388 1.00 19.39 111 VAL D C 1
ATOM 2707 O O . VAL B 1 111 ? -7.580 -22.346 0.586 1.00 19.17 111 VAL D O 1
ATOM 2711 N N . ASN B 1 112 ? -6.072 -21.742 -0.951 1.00 20.21 112 ASN D N 1
ATOM 2712 C CA . ASN B 1 112 ? -5.921 -20.408 -0.382 1.00 19.46 112 ASN D CA 1
ATOM 2713 C C . ASN B 1 112 ? -6.757 -19.277 -0.941 1.00 19.26 112 ASN D C 1
ATOM 2714 O O . ASN B 1 112 ? -7.019 -18.299 -0.239 1.00 20.54 112 ASN D O 1
ATOM 2719 N N . VAL B 1 113 ? -7.166 -19.397 -2.194 1.00 17.74 113 VAL D N 1
ATOM 2720 C CA . VAL B 1 113 ? -7.933 -18.343 -2.829 1.00 17.82 113 VAL D CA 1
ATOM 2721 C C . VAL B 1 113 ? -9.356 -18.751 -3.204 1.00 18.71 113 VAL D C 1
ATOM 2722 O O . VAL B 1 113 ? -10.326 -18.137 -2.753 1.00 17.81 113 VAL D O 1
ATOM 2726 N N . PHE B 1 114 ? -9.479 -19.784 -4.029 1.00 18.26 114 PHE D N 1
ATOM 2727 C CA . PHE B 1 114 ? -10.793 -20.241 -4.464 1.00 18.92 114 PHE D CA 1
ATOM 2728 C C . PHE B 1 114 ? -11.697 -20.484 -3.258 1.00 18.78 114 PHE D C 1
ATOM 2729 O O . PHE B 1 114 ? -12.860 -20.094 -3.254 1.00 18.77 114 PHE D O 1
ATOM 2737 N N . SER B 1 115 ? -11.141 -21.122 -2.234 1.00 19.32 115 SER D N 1
ATOM 2738 C CA . SER B 1 115 ? -11.866 -21.420 -1.005 1.00 18.95 115 SER D CA 1
ATOM 2739 C C . SER B 1 115 ? -12.484 -20.163 -0.394 1.00 20.28 115 SER D C 1
ATOM 2740 O O . SER B 1 115 ? -13.619 -20.190 0.087 1.00 21.05 115 SER D O 1
ATOM 2743 N N . VAL B 1 116 ? -11.734 -19.064 -0.413 1.00 19.25 116 VAL D N 1
ATOM 2744 C CA . VAL B 1 116 ? -12.217 -17.811 0.158 1.00 18.56 116 VAL D CA 1
ATOM 2745 C C . VAL B 1 116 ? -13.400 -17.278 -0.644 1.00 17.86 116 VAL D C 1
ATOM 2746 O O . VAL B 1 116 ? -14.330 -16.708 -0.075 1.00 18.41 116 VAL D O 1
ATOM 2750 N N . PHE B 1 117 ? -13.357 -17.455 -1.963 1.00 17.03 117 PHE D N 1
ATOM 2751 C CA . PHE B 1 117 ? -14.467 -17.033 -2.822 1.00 18.29 117 PHE D CA 1
ATOM 2752 C C . PHE B 1 117 ? -15.709 -17.839 -2.429 1.00 17.32 117 PHE D C 1
ATOM 2753 O O . PHE B 1 117 ? -16.800 -17.296 -2.301 1.00 17.73 117 PHE D O 1
ATOM 2761 N N . PHE B 1 118 ? -15.525 -19.146 -2.256 1.00 18.02 118 PHE D N 1
ATOM 2762 C CA . PHE B 1 118 ? -16.615 -20.057 -1.901 1.00 18.73 118 PHE D CA 1
ATOM 2763 C C . PHE B 1 118 ? -17.172 -19.761 -0.516 1.00 19.25 118 PHE D C 1
ATOM 2764 O O . PHE B 1 118 ? -18.387 -19.756 -0.313 1.00 19.13 118 PHE D O 1
ATOM 2772 N N . GLY B 1 119 ? -16.276 -19.523 0.439 1.00 19.05 119 GLY D N 1
ATOM 2773 C CA . GLY B 1 119 ? -16.701 -19.225 1.793 1.00 19.12 119 GLY D CA 1
ATOM 2774 C C . GLY B 1 119 ? -17.445 -17.908 1.866 1.00 20.15 119 GLY D C 1
ATOM 2775 O O . GLY B 1 119 ? -18.428 -17.770 2.612 1.00 18.63 119 GLY D O 1
ATOM 2776 N N . ILE B 1 120 ? -16.972 -16.931 1.097 1.00 20.58 120 ILE D N 1
ATOM 2777 C CA . ILE B 1 120 ? -17.612 -15.621 1.063 1.00 21.41 120 ILE D CA 1
ATOM 2778 C C . ILE B 1 120 ? -19.021 -15.754 0.479 1.00 22.98 120 ILE D C 1
ATOM 2779 O O . ILE B 1 120 ? -19.975 -15.174 1.005 1.00 22.25 120 ILE D O 1
ATOM 2784 N N . GLN B 1 121 ? -19.140 -16.513 -0.609 1.00 22.47 121 GLN D N 1
ATOM 2785 C CA . GLN B 1 121 ? -20.430 -16.718 -1.262 1.00 23.94 121 GLN D CA 1
ATOM 2786 C C . GLN B 1 121 ? -21.415 -17.449 -0.355 1.00 23.82 121 GLN D C 1
ATOM 2787 O O . GLN B 1 121 ? -22.561 -17.044 -0.232 1.00 25.47 121 GLN D O 1
ATOM 2793 N N . ALA B 1 122 ? -20.960 -18.522 0.285 1.00 24.92 122 ALA D N 1
ATOM 2794 C CA . ALA B 1 122 ? -21.813 -19.303 1.176 1.00 25.30 122 ALA D CA 1
ATOM 2795 C C . ALA B 1 122 ? -22.228 -18.491 2.395 1.00 25.79 122 ALA D C 1
ATOM 2796 O O . ALA B 1 122 ? -23.384 -18.534 2.815 1.00 24.66 122 ALA D O 1
ATOM 2798 N N . ALA B 1 123 ? -21.279 -17.756 2.967 1.00 25.92 123 ALA D N 1
ATOM 2799 C CA . ALA B 1 123 ? -21.557 -16.938 4.141 1.00 26.03 123 ALA D CA 1
ATOM 2800 C C . ALA B 1 123 ? -22.641 -15.929 3.797 1.00 26.63 123 ALA D C 1
ATOM 2801 O O . ALA B 1 123 ? -23.574 -15.710 4.571 1.00 27.43 123 ALA D O 1
ATOM 2803 N N . SER B 1 124 ? -22.510 -15.332 2.619 1.00 26.39 124 SER D N 1
ATOM 2804 C CA . SER B 1 124 ? -23.451 -14.337 2.131 1.00 26.76 124 SER D CA 1
ATOM 2805 C C . SER B 1 124 ? -24.866 -14.906 2.002 1.00 28.23 124 SER D C 1
ATOM 2806 O O . SER B 1 124 ? -25.832 -14.290 2.449 1.00 27.98 124 SER D O 1
ATOM 2809 N N . ARG B 1 125 ? -24.984 -16.078 1.382 1.00 30.16 125 ARG D N 1
ATOM 2810 C CA . ARG B 1 125 ? -26.286 -16.717 1.196 1.00 31.66 125 ARG D CA 1
ATOM 2811 C C . ARG B 1 125 ? -26.924 -16.962 2.550 1.00 30.99 125 ARG D C 1
ATOM 2812 O O . ARG B 1 125 ? -28.091 -16.647 2.766 1.00 31.98 125 ARG D O 1
ATOM 2820 N N . LYS B 1 126 ? -26.148 -17.530 3.465 1.00 30.34 126 LYS D N 1
ATOM 2821 C CA . LYS B 1 126 ? -26.657 -17.825 4.794 1.00 29.79 126 LYS D CA 1
ATOM 2822 C C . LYS B 1 126 ? -27.096 -16.564 5.524 1.00 29.66 126 LYS D C 1
ATOM 2823 O O . LYS B 1 126 ? -28.215 -16.502 6.030 1.00 30.63 126 LYS D O 1
ATOM 2829 N N . PHE B 1 127 ? -26.221 -15.560 5.577 1.00 29.31 127 PHE D N 1
ATOM 2830 C CA . PHE B 1 127 ? -26.541 -14.295 6.243 1.00 28.59 127 PHE D CA 1
ATOM 2831 C C . PHE B 1 127 ? -27.912 -13.786 5.794 1.00 29.47 127 PHE D C 1
ATOM 2832 O O . PHE B 1 127 ? -28.795 -13.527 6.613 1.00 28.94 127 PHE D O 1
ATOM 2840 N N . ASP B 1 128 ? -28.076 -13.634 4.484 1.00 30.43 128 ASP D N 1
ATOM 2841 C CA . ASP B 1 128 ? -29.331 -13.138 3.935 1.00 31.59 128 ASP D CA 1
ATOM 2842 C C . ASP B 1 128 ? -30.497 -14.054 4.293 1.00 32.46 128 ASP D C 1
ATOM 2843 O O . ASP B 1 128 ? -31.541 -13.589 4.743 1.00 33.15 128 ASP D O 1
ATOM 2848 N N . GLU B 1 129 ? -30.309 -15.353 4.095 1.00 33.22 129 GLU D N 1
ATOM 2849 C CA . GLU B 1 129 ? -31.338 -16.336 4.406 1.00 33.56 129 GLU D CA 1
ATOM 2850 C C . GLU B 1 129 ? -31.857 -16.123 5.832 1.00 32.75 129 GLU D C 1
ATOM 2851 O O . GLU B 1 129 ? -33.067 -16.058 6.061 1.00 31.58 129 GLU D O 1
ATOM 2857 N N . LEU B 1 130 ? -30.936 -16.014 6.785 1.00 30.24 130 LEU D N 1
ATOM 2858 C CA . LEU B 1 130 ? -31.300 -15.819 8.185 1.00 29.18 130 LEU D CA 1
ATOM 2859 C C . LEU B 1 130 ? -31.750 -14.387 8.454 1.00 28.60 130 LEU D C 1
ATOM 2860 O O . LEU B 1 130 ? -32.219 -14.069 9.544 1.00 29.38 130 LEU D O 1
ATOM 2865 N N . GLY B 1 131 ? -31.606 -13.528 7.453 1.00 29.37 131 GLY D N 1
ATOM 2866 C CA . GLY B 1 131 ? -32.006 -12.142 7.600 1.00 30.73 131 GLY D CA 1
ATOM 2867 C C . GLY B 1 131 ? -31.169 -11.392 8.618 1.00 31.71 131 GLY D C 1
ATOM 2868 O O . GLY B 1 131 ? -31.708 -10.763 9.529 1.00 31.29 131 GLY D O 1
ATOM 2869 N N . VAL B 1 132 ? -29.849 -11.450 8.461 1.00 31.67 132 VAL D N 1
ATOM 2870 C CA . VAL B 1 132 ? -28.943 -10.775 9.384 1.00 31.42 132 VAL D CA 1
ATOM 2871 C C . VAL B 1 132 ? -27.725 -10.201 8.662 1.00 31.57 132 VAL D C 1
ATOM 2872 O O . VAL B 1 132 ? -27.410 -10.600 7.537 1.00 31.29 132 VAL D O 1
ATOM 2876 N N . LYS B 1 133 ? -27.052 -9.255 9.312 1.00 31.26 133 LYS D N 1
ATOM 2877 C CA . LYS B 1 133 ? -25.845 -8.644 8.763 1.00 30.39 133 LYS D CA 1
ATOM 2878 C C . LYS B 1 133 ? -24.693 -9.461 9.318 1.00 29.53 133 LYS D C 1
ATOM 2879 O O . LYS B 1 133 ? -24.547 -9.586 10.535 1.00 28.78 133 LYS D O 1
ATOM 2885 N N . GLY B 1 134 ? -23.874 -10.017 8.431 1.00 28.56 134 GLY D N 1
ATOM 2886 C CA . GLY B 1 134 ? -22.769 -10.839 8.886 1.00 27.07 134 GLY D CA 1
ATOM 2887 C C . GLY B 1 134 ? -21.384 -10.241 8.764 1.00 26.36 134 GLY D C 1
ATOM 2888 O O . GLY B 1 134 ? -21.189 -9.174 8.179 1.00 25.87 134 GLY D O 1
ATOM 2889 N N . LYS B 1 135 ? -20.419 -10.948 9.341 1.00 25.60 135 LYS D N 1
ATOM 2890 C CA . LYS B 1 135 ? -19.024 -10.542 9.305 1.00 23.76 135 LYS D CA 1
ATOM 2891 C C . LYS B 1 135 ? -18.184 -11.668 8.714 1.00 23.20 135 LYS D C 1
ATOM 2892 O O . LYS B 1 135 ? -18.215 -12.798 9.196 1.00 21.40 135 LYS D O 1
ATOM 2898 N N . ILE B 1 136 ? -17.448 -11.351 7.655 1.00 23.98 136 ILE D N 1
ATOM 2899 C CA . ILE B 1 136 ? -16.567 -12.311 7.015 1.00 22.67 136 ILE D CA 1
ATOM 2900 C C . ILE B 1 136 ? -15.132 -11.847 7.305 1.00 21.88 136 ILE D C 1
ATOM 2901 O O . ILE B 1 136 ? -14.771 -10.694 7.055 1.00 23.13 136 ILE D O 1
ATOM 2906 N N . ILE B 1 137 ? -14.331 -12.752 7.852 1.00 21.68 137 ILE D N 1
ATOM 2907 C CA . ILE B 1 137 ? -12.955 -12.458 8.226 1.00 20.41 137 ILE D CA 1
ATOM 2908 C C . ILE B 1 137 ? -12.005 -13.438 7.545 1.00 19.96 137 ILE D C 1
ATOM 2909 O O . ILE B 1 137 ? -12.057 -14.641 7.798 1.00 19.84 137 ILE D O 1
ATOM 2914 N N . ASN B 1 138 ? -11.141 -12.921 6.677 1.00 18.62 138 ASN D N 1
ATOM 2915 C CA . ASN B 1 138 ? -10.196 -13.769 5.963 1.00 19.11 138 ASN D CA 1
ATOM 2916 C C . ASN B 1 138 ? -8.778 -13.680 6.507 1.00 18.83 138 ASN D C 1
ATOM 2917 O O . ASN B 1 138 ? -8.352 -12.649 7.026 1.00 19.46 138 ASN D O 1
ATOM 2922 N N . ALA B 1 139 ? -8.047 -14.777 6.377 1.00 17.97 139 ALA D N 1
ATOM 2923 C CA . ALA B 1 139 ? -6.676 -14.818 6.839 1.00 16.99 139 ALA D CA 1
ATOM 2924 C C . ALA B 1 139 ? -5.730 -14.367 5.735 1.00 17.00 139 ALA D C 1
ATOM 2925 O O . ALA B 1 139 ? -5.510 -15.087 4.752 1.00 17.01 139 ALA D O 1
ATOM 2927 N N . ALA B 1 140 ? -5.205 -13.157 5.883 1.00 15.25 140 ALA D N 1
ATOM 2928 C CA . ALA B 1 140 ? -4.235 -12.640 4.936 1.00 14.50 140 ALA D CA 1
ATOM 2929 C C . ALA B 1 140 ? -2.908 -13.032 5.578 1.00 15.16 140 ALA D C 1
ATOM 2930 O O . ALA B 1 140 ? -2.802 -14.110 6.158 1.00 15.13 140 ALA D O 1
ATOM 2932 N N . SER B 1 141 ? -1.920 -12.147 5.515 1.00 15.23 141 SER D N 1
ATOM 2933 C CA . SER B 1 141 ? -0.602 -12.427 6.062 1.00 15.93 141 SER D CA 1
ATOM 2934 C C . SER B 1 141 ? 0.304 -11.272 5.713 1.00 16.23 141 SER D C 1
ATOM 2935 O O . SER B 1 141 ? -0.049 -10.438 4.882 1.00 17.14 141 SER D O 1
ATOM 2938 N N . ILE B 1 142 ? 1.474 -11.226 6.337 1.00 15.66 142 ILE D N 1
ATOM 2939 C CA . ILE B 1 142 ? 2.430 -10.179 6.006 1.00 15.89 142 ILE D CA 1
ATOM 2940 C C . ILE B 1 142 ? 2.854 -10.438 4.552 1.00 14.81 142 ILE D C 1
ATOM 2941 O O . ILE B 1 142 ? 3.339 -9.541 3.871 1.00 16.02 142 ILE D O 1
ATOM 2946 N N . ALA B 1 143 ? 2.665 -11.675 4.093 1.00 13.16 143 ALA D N 1
ATOM 2947 C CA . ALA B 1 143 ? 3.020 -12.060 2.732 1.00 12.99 143 ALA D CA 1
ATOM 2948 C C . ALA B 1 143 ? 1.974 -11.547 1.743 1.00 13.91 143 ALA D C 1
ATOM 2949 O O . ALA B 1 143 ? 2.107 -11.737 0.537 1.00 12.27 143 ALA D O 1
ATOM 2951 N N . ALA B 1 144 ? 0.926 -10.919 2.268 1.00 13.02 144 ALA D N 1
ATOM 2952 C CA . ALA B 1 144 ? -0.107 -10.334 1.426 1.00 15.04 144 ALA D CA 1
ATOM 2953 C C . ALA B 1 144 ? 0.239 -8.849 1.239 1.00 15.78 144 ALA D C 1
ATOM 2954 O O . ALA B 1 144 ? -0.289 -8.190 0.346 1.00 14.57 144 ALA D O 1
ATOM 2956 N N . ILE B 1 145 ? 1.145 -8.340 2.078 1.00 15.30 145 ILE D N 1
ATOM 2957 C CA . ILE B 1 145 ? 1.556 -6.937 2.020 1.00 15.31 145 ILE D CA 1
ATOM 2958 C C . ILE B 1 145 ? 2.914 -6.771 1.325 1.00 15.86 145 ILE D C 1
ATOM 2959 O O . ILE B 1 145 ? 3.172 -5.761 0.671 1.00 14.61 145 ILE D O 1
ATOM 2964 N N . GLN B 1 146 ? 3.780 -7.765 1.487 1.00 16.31 146 GLN D N 1
ATOM 2965 C CA . GLN B 1 146 ? 5.084 -7.766 0.846 1.00 16.50 146 GLN D CA 1
ATOM 2966 C C . GLN B 1 146 ? 5.354 -9.191 0.394 1.00 16.85 146 GLN D C 1
ATOM 2967 O O . GLN B 1 146 ? 5.300 -10.115 1.203 1.00 17.11 146 GLN D O 1
ATOM 2973 N N . GLY B 1 147 ? 5.645 -9.370 -0.893 1.00 16.32 147 GLY D N 1
ATOM 2974 C CA . GLY B 1 147 ? 5.928 -10.702 -1.395 1.00 16.07 147 GLY D CA 1
ATOM 2975 C C . GLY B 1 147 ? 7.208 -11.212 -0.754 1.00 17.85 147 GLY D C 1
ATOM 2976 O O . GLY B 1 147 ? 8.158 -10.450 -0.582 1.00 17.48 147 GLY D O 1
ATOM 2977 N N . PHE B 1 148 ? 7.241 -12.490 -0.395 1.00 18.53 148 PHE D N 1
ATOM 2978 C CA . PHE B 1 148 ? 8.432 -13.054 0.231 1.00 21.03 148 PHE D CA 1
ATOM 2979 C C . PHE B 1 148 ? 9.143 -14.068 -0.645 1.00 21.16 148 PHE D C 1
ATOM 2980 O O . PHE B 1 148 ? 8.526 -15.016 -1.137 1.00 21.22 148 PHE D O 1
ATOM 2988 N N . PRO B 1 149 ? 10.462 -13.878 -0.847 1.00 20.97 149 PRO D N 1
ATOM 2989 C CA . PRO B 1 149 ? 11.282 -14.773 -1.669 1.00 19.90 149 PRO D CA 1
ATOM 2990 C C . PRO B 1 149 ? 11.168 -16.187 -1.123 1.00 18.83 149 PRO D C 1
ATOM 2991 O O . PRO B 1 149 ? 11.025 -16.377 0.089 1.00 18.61 149 PRO D O 1
ATOM 2995 N N . ILE B 1 150 ? 11.232 -17.164 -2.024 1.00 18.31 150 ILE D N 1
ATOM 2996 C CA . ILE B 1 150 ? 11.143 -18.582 -1.682 1.00 19.01 150 ILE D CA 1
ATOM 2997 C C . ILE B 1 150 ? 9.718 -18.989 -1.323 1.00 19.60 150 ILE D C 1
ATOM 2998 O O . ILE B 1 150 ? 9.404 -20.178 -1.265 1.00 20.21 150 ILE D O 1
ATOM 3003 N N . LEU B 1 151 ? 8.859 -18.002 -1.078 1.00 19.43 151 LEU D N 1
ATOM 3004 C CA . LEU B 1 151 ? 7.454 -18.263 -0.772 1.00 18.24 151 LEU D CA 1
ATOM 3005 C C . LEU B 1 151 ? 6.575 -17.488 -1.758 1.00 17.03 151 LEU D C 1
ATOM 3006 O O . LEU B 1 151 ? 5.524 -16.969 -1.390 1.00 17.18 151 LEU D O 1
ATOM 3011 N N . SER B 1 152 ? 7.019 -17.421 -3.014 1.00 15.80 152 SER D N 1
ATOM 3012 C CA . SER B 1 152 ? 6.301 -16.694 -4.062 1.00 15.51 152 SER D CA 1
ATOM 3013 C C . SER B 1 152 ? 4.869 -17.174 -4.326 1.00 15.29 152 SER D C 1
ATOM 3014 O O . SER B 1 152 ? 3.948 -16.363 -4.450 1.00 14.97 152 SER D O 1
ATOM 3017 N N . ALA B 1 153 ? 4.679 -18.482 -4.437 1.00 14.77 153 ALA D N 1
ATOM 3018 C CA . ALA B 1 153 ? 3.336 -19.010 -4.695 1.00 14.05 153 ALA D CA 1
ATOM 3019 C C . ALA B 1 153 ? 2.414 -18.620 -3.544 1.00 14.12 153 ALA D C 1
ATOM 3020 O O . ALA B 1 153 ? 1.334 -18.087 -3.754 1.00 13.09 153 ALA D O 1
ATOM 3022 N N . TYR B 1 154 ? 2.857 -18.886 -2.322 1.00 14.50 154 TYR D N 1
ATOM 3023 C CA . TYR B 1 154 ? 2.079 -18.558 -1.135 1.00 14.79 154 TYR D CA 1
ATOM 3024 C C . TYR B 1 154 ? 1.783 -17.062 -1.079 1.00 15.26 154 TYR D C 1
ATOM 3025 O O . TYR B 1 154 ? 0.636 -16.660 -0.878 1.00 14.29 154 TYR D O 1
ATOM 3034 N N . SER B 1 155 ? 2.822 -16.244 -1.254 1.00 14.55 155 SER D N 1
ATOM 3035 C CA . SER B 1 155 ? 2.662 -14.794 -1.218 1.00 14.64 155 SER D CA 1
ATOM 3036 C C . SER B 1 155 ? 1.578 -14.330 -2.199 1.00 14.64 155 SER D C 1
ATOM 3037 O O . SER B 1 155 ? 0.697 -13.554 -1.832 1.00 13.50 155 SER D O 1
ATOM 3040 N N . THR B 1 156 ? 1.644 -14.806 -3.443 1.00 13.60 156 THR D N 1
ATOM 3041 C CA . THR B 1 156 ? 0.663 -14.398 -4.442 1.00 14.36 156 THR D CA 1
ATOM 3042 C C . THR B 1 156 ? -0.776 -14.753 -4.065 1.00 13.31 156 THR D C 1
ATOM 3043 O O . THR B 1 156 ? -1.687 -13.997 -4.382 1.00 14.91 156 THR D O 1
ATOM 3047 N N . THR B 1 157 ? -0.993 -15.880 -3.389 1.00 13.80 157 THR D N 1
ATOM 3048 C CA . THR B 1 157 ? -2.364 -16.240 -2.996 1.00 13.43 157 THR D CA 1
ATOM 3049 C C . THR B 1 157 ? -2.858 -15.313 -1.883 1.00 14.14 157 THR D C 1
ATOM 3050 O O . THR B 1 157 ? -4.049 -15.003 -1.804 1.00 11.95 157 THR D O 1
ATOM 3054 N N . LYS B 1 158 ? -1.939 -14.875 -1.024 1.00 12.53 158 LYS D N 1
ATOM 3055 C CA . LYS B 1 158 ? -2.309 -13.981 0.067 1.00 12.19 158 LYS D CA 1
ATOM 3056 C C . LYS B 1 158 ? -2.590 -12.591 -0.481 1.00 11.59 158 LYS D C 1
ATOM 3057 O O . LYS B 1 158 ? -3.451 -11.887 0.036 1.00 14.06 158 LYS D O 1
ATOM 3063 N N . PHE B 1 159 ? -1.864 -12.188 -1.524 1.00 11.93 159 PHE D N 1
ATOM 3064 C CA . PHE B 1 159 ? -2.130 -10.902 -2.137 1.00 12.11 159 PHE D CA 1
ATOM 3065 C C . PHE B 1 159 ? -3.546 -11.010 -2.718 1.00 13.20 159 PHE D C 1
ATOM 3066 O O . PHE B 1 159 ? -4.357 -10.097 -2.587 1.00 13.54 159 PHE D O 1
ATOM 3074 N N . ALA B 1 160 ? -3.832 -12.140 -3.355 1.00 13.84 160 ALA D N 1
ATOM 3075 C CA . ALA B 1 160 ? -5.153 -12.366 -3.948 1.00 14.60 160 ALA D CA 1
ATOM 3076 C C . ALA B 1 160 ? -6.246 -12.242 -2.891 1.00 14.01 160 ALA D C 1
ATOM 3077 O O . ALA B 1 160 ? -7.306 -11.669 -3.154 1.00 14.79 160 ALA D O 1
ATOM 3079 N N . VAL B 1 161 ? -5.984 -12.769 -1.694 1.00 15.26 161 VAL D N 1
ATOM 3080 C CA . VAL B 1 161 ? -6.953 -12.702 -0.600 1.00 14.83 161 VAL D CA 1
ATOM 3081 C C . VAL B 1 161 ? -7.170 -11.245 -0.203 1.00 15.42 161 VAL D C 1
ATOM 3082 O O . VAL B 1 161 ? -8.294 -10.823 0.082 1.00 15.44 161 VAL D O 1
ATOM 3086 N N . ARG B 1 162 ? -6.083 -10.481 -0.194 1.00 14.41 162 ARG D N 1
ATOM 3087 C CA . ARG B 1 162 ? -6.136 -9.062 0.141 1.00 14.30 162 ARG D CA 1
ATOM 3088 C C . ARG B 1 162 ? -7.064 -8.365 -0.858 1.00 14.48 162 ARG D C 1
ATOM 3089 O O . ARG B 1 162 ? -7.975 -7.631 -0.473 1.00 13.37 162 ARG D O 1
ATOM 3097 N N . GLY B 1 163 ? -6.824 -8.619 -2.143 1.00 14.28 163 GLY D N 1
ATOM 3098 C CA . GLY B 1 163 ? -7.629 -8.019 -3.192 1.00 14.18 163 GLY D CA 1
ATOM 3099 C C . GLY B 1 163 ? -9.080 -8.464 -3.150 1.00 14.62 163 GLY D C 1
ATOM 3100 O O . GLY B 1 163 ? -9.982 -7.695 -3.487 1.00 14.63 163 GLY D O 1
ATOM 3101 N N . LEU B 1 164 ? -9.299 -9.710 -2.745 1.00 15.32 164 LEU D N 1
ATOM 3102 C CA . LEU B 1 164 ? -10.646 -10.264 -2.639 1.00 16.36 164 LEU D CA 1
ATOM 3103 C C . LEU B 1 164 ? -11.389 -9.611 -1.475 1.00 17.31 164 LEU D C 1
ATOM 3104 O O . LEU B 1 164 ? -12.582 -9.311 -1.578 1.00 18.34 164 LEU D O 1
ATOM 3109 N N . THR B 1 165 ? -10.681 -9.397 -0.371 1.00 16.62 165 THR D N 1
ATOM 3110 C CA . THR B 1 165 ? -11.263 -8.767 0.810 1.00 16.49 165 THR D CA 1
ATOM 3111 C C . THR B 1 165 ? -11.812 -7.392 0.453 1.00 17.37 165 THR D C 1
ATOM 3112 O O . THR B 1 165 ? -12.878 -6.996 0.925 1.00 19.15 165 THR D O 1
ATOM 3116 N N . GLN B 1 166 ? -11.073 -6.672 -0.385 1.00 17.27 166 GLN D N 1
ATOM 3117 C CA . GLN B 1 166 ? -11.454 -5.334 -0.815 1.00 17.83 166 GLN D CA 1
ATOM 3118 C C . GLN B 1 166 ? -12.653 -5.328 -1.753 1.00 18.60 166 GLN D C 1
ATOM 3119 O O . GLN B 1 166 ? -13.608 -4.581 -1.539 1.00 19.82 166 GLN D O 1
ATOM 3125 N N . ALA B 1 167 ? -12.594 -6.151 -2.793 1.00 18.71 167 ALA D N 1
ATOM 3126 C CA . ALA B 1 167 ? -13.672 -6.224 -3.768 1.00 19.43 167 ALA D CA 1
ATOM 3127 C C . ALA B 1 167 ? -14.954 -6.759 -3.147 1.00 19.60 167 ALA D C 1
ATOM 3128 O O . ALA B 1 167 ? -16.032 -6.209 -3.362 1.00 20.62 167 ALA D O 1
ATOM 3130 N N . ALA B 1 168 ? -14.833 -7.832 -2.374 1.00 20.99 168 ALA D N 1
ATOM 3131 C CA . ALA B 1 168 ? -15.991 -8.439 -1.737 1.00 20.86 168 ALA D CA 1
ATOM 3132 C C . ALA B 1 168 ? -16.663 -7.503 -0.744 1.00 21.52 168 ALA D C 1
ATOM 3133 O O . ALA B 1 168 ? -17.885 -7.462 -0.672 1.00 20.87 168 ALA D O 1
ATOM 3135 N N . ALA B 1 169 ? -15.875 -6.752 0.023 1.00 21.60 169 ALA D N 1
ATOM 3136 C CA . ALA B 1 169 ? -16.447 -5.827 1.002 1.00 21.86 169 ALA D CA 1
ATOM 3137 C C . ALA B 1 169 ? -17.275 -4.762 0.296 1.00 21.59 169 ALA D C 1
ATOM 3138 O O . ALA B 1 169 ? -18.304 -4.312 0.807 1.00 21.94 169 ALA D O 1
ATOM 3140 N N . GLN B 1 170 ? -16.823 -4.359 -0.884 1.00 22.31 170 GLN D N 1
ATOM 3141 C CA . GLN B 1 170 ? -17.538 -3.348 -1.648 1.00 23.60 170 GLN D CA 1
ATOM 3142 C C . GLN B 1 170 ? -18.825 -3.903 -2.261 1.00 23.52 170 GLN D C 1
ATOM 3143 O O . GLN B 1 170 ? -19.833 -3.208 -2.311 1.00 22.86 170 GLN D O 1
ATOM 3149 N N . GLU B 1 171 ? -18.800 -5.152 -2.715 1.00 23.67 171 GLU D N 1
ATOM 3150 C CA . GLU B 1 171 ? -20.005 -5.736 -3.311 1.00 24.81 171 GLU D CA 1
ATOM 3151 C C . GLU B 1 171 ? -21.049 -6.133 -2.273 1.00 24.19 171 GLU D C 1
ATOM 3152 O O . GLU B 1 171 ? -22.246 -6.075 -2.538 1.00 25.32 171 GLU D O 1
ATOM 3158 N N . LEU B 1 172 ? -20.601 -6.533 -1.088 1.00 23.46 172 LEU D N 1
ATOM 3159 C CA . LEU B 1 172 ? -21.534 -6.945 -0.047 1.00 23.84 172 LEU D CA 1
ATOM 3160 C C . LEU B 1 172 ? -21.960 -5.826 0.900 1.00 24.53 172 LEU D C 1
ATOM 3161 O O . LEU B 1 172 ? -22.896 -6.001 1.681 1.00 24.06 172 LEU D O 1
ATOM 3166 N N . ALA B 1 173 ? -21.281 -4.682 0.831 1.00 24.91 173 ALA D N 1
ATOM 3167 C CA . ALA B 1 173 ? -21.588 -3.550 1.706 1.00 25.65 173 ALA D CA 1
ATOM 3168 C C . ALA B 1 173 ? -23.053 -3.092 1.687 1.00 27.16 173 ALA D C 1
ATOM 3169 O O . ALA B 1 173 ? -23.655 -2.885 2.742 1.00 27.10 173 ALA D O 1
ATOM 3171 N N . PRO B 1 174 ? -23.644 -2.913 0.494 1.00 28.89 174 PRO D N 1
ATOM 3172 C CA . PRO B 1 174 ? -25.046 -2.476 0.491 1.00 30.20 174 PRO D CA 1
ATOM 3173 C C . PRO B 1 174 ? -25.990 -3.412 1.250 1.00 32.14 174 PRO D C 1
ATOM 3174 O O . PRO B 1 174 ? -27.049 -2.988 1.715 1.00 32.57 174 PRO D O 1
ATOM 3178 N N . LYS B 1 175 ? -25.603 -4.677 1.396 1.00 32.51 175 LYS D N 1
ATOM 3179 C CA . LYS B 1 175 ? -26.431 -5.617 2.139 1.00 32.70 175 LYS D CA 1
ATOM 3180 C C . LYS B 1 175 ? -26.096 -5.554 3.632 1.00 31.76 175 LYS D C 1
ATOM 3181 O O . LYS B 1 175 ? -26.725 -6.232 4.444 1.00 32.05 175 LYS D O 1
ATOM 3187 N N . GLY B 1 176 ? -25.097 -4.746 3.988 1.00 30.26 176 GLY D N 1
ATOM 3188 C CA . GLY B 1 176 ? -24.723 -4.600 5.388 1.00 26.81 176 GLY D CA 1
ATOM 3189 C C . GLY B 1 176 ? -23.691 -5.580 5.921 1.00 25.85 176 GLY D C 1
ATOM 3190 O O . GLY B 1 176 ? -23.411 -5.599 7.124 1.00 23.67 176 GLY D O 1
ATOM 3191 N N . HIS B 1 177 ? -23.132 -6.405 5.038 1.00 24.37 177 HIS D N 1
ATOM 3192 C CA . HIS B 1 177 ? -22.116 -7.376 5.442 1.00 22.31 177 HIS D CA 1
ATOM 3193 C C . HIS B 1 177 ? -20.746 -6.721 5.286 1.00 21.27 177 HIS D C 1
ATOM 3194 O O . HIS B 1 177 ? -20.544 -5.907 4.394 1.00 20.03 177 HIS D O 1
ATOM 3201 N N . THR B 1 178 ? -19.810 -7.077 6.156 1.00 20.66 178 THR D N 1
ATOM 3202 C CA . THR B 1 178 ? -18.477 -6.510 6.078 1.00 20.35 178 THR D CA 1
ATOM 3203 C C . THR B 1 178 ? -17.451 -7.613 5.857 1.00 20.23 178 THR D C 1
ATOM 3204 O O . THR B 1 178 ? -17.634 -8.748 6.297 1.00 20.96 178 THR D O 1
ATOM 3208 N N . VAL B 1 179 ? -16.374 -7.277 5.157 1.00 19.95 179 VAL D N 1
ATOM 3209 C CA . VAL B 1 179 ? -15.323 -8.248 4.888 1.00 17.57 179 VAL D CA 1
ATOM 3210 C C . VAL B 1 179 ? -13.978 -7.606 5.205 1.00 16.93 179 VAL D C 1
ATOM 3211 O O . VAL B 1 179 ? -13.617 -6.591 4.622 1.00 16.38 179 VAL D O 1
ATOM 3215 N N . ASN B 1 180 ? -13.249 -8.210 6.132 1.00 17.51 180 ASN D N 1
ATOM 3216 C CA . ASN B 1 180 ? -11.941 -7.714 6.538 1.00 18.21 180 ASN D CA 1
ATOM 3217 C C . ASN B 1 180 ? -11.016 -8.914 6.637 1.00 17.62 180 ASN D C 1
ATOM 3218 O O . ASN B 1 180 ? -11.462 -10.051 6.552 1.00 17.40 180 ASN D O 1
ATOM 3223 N N . ALA B 1 181 ? -9.728 -8.662 6.812 1.00 17.63 181 ALA D N 1
ATOM 3224 C CA . ALA B 1 181 ? -8.771 -9.743 6.924 1.00 18.06 181 ALA D CA 1
ATOM 3225 C C . ALA B 1 181 ? -7.716 -9.376 7.949 1.00 18.38 181 ALA D C 1
ATOM 3226 O O . ALA B 1 181 ? -7.456 -8.192 8.201 1.00 18.05 181 ALA D O 1
ATOM 3228 N N . TYR B 1 182 ? -7.137 -10.399 8.561 1.00 17.99 182 TYR D N 1
ATOM 3229 C CA . TYR B 1 182 ? -6.083 -10.202 9.546 1.00 18.82 182 TYR D CA 1
ATOM 3230 C C . TYR B 1 182 ? -4.795 -10.703 8.912 1.00 18.16 182 TYR D C 1
ATOM 3231 O O . TYR B 1 182 ? -4.798 -11.685 8.166 1.00 16.78 182 TYR D O 1
ATOM 3240 N N . ALA B 1 183 ? -3.695 -10.014 9.185 1.00 17.33 183 ALA D N 1
ATOM 3241 C CA . ALA B 1 183 ? -2.424 -10.411 8.612 1.00 16.95 183 ALA D CA 1
ATOM 3242 C C . ALA B 1 183 ? -1.391 -10.663 9.694 1.00 16.69 183 ALA D C 1
ATOM 3243 O O . ALA B 1 183 ? -0.747 -9.736 10.182 1.00 16.21 183 ALA D O 1
ATOM 3245 N N . PRO B 1 184 ? -1.241 -11.924 10.106 1.00 17.19 184 PRO D N 1
ATOM 3246 C CA . PRO B 1 184 ? -0.239 -12.182 11.146 1.00 17.05 184 PRO D CA 1
ATOM 3247 C C . PRO B 1 184 ? 1.194 -12.214 10.613 1.00 17.91 184 PRO D C 1
ATOM 3248 O O . PRO B 1 184 ? 1.427 -12.254 9.397 1.00 17.79 184 PRO D O 1
ATOM 3252 N N . GLY B 1 185 ? 2.153 -12.168 11.531 1.00 17.68 185 GLY D N 1
ATOM 3253 C CA . GLY B 1 185 ? 3.548 -12.184 11.138 1.00 18.73 185 GLY D CA 1
ATOM 3254 C C . GLY B 1 185 ? 4.124 -13.582 11.144 1.00 19.62 185 GLY D C 1
ATOM 3255 O O . GLY B 1 185 ? 3.838 -14.384 10.252 1.00 19.23 185 GLY D O 1
ATOM 3256 N N . ILE B 1 186 ? 4.947 -13.868 12.149 1.00 19.09 186 ILE D N 1
ATOM 3257 C CA . ILE B 1 186 ? 5.582 -15.173 12.287 1.00 21.17 186 ILE D CA 1
ATOM 3258 C C . ILE B 1 186 ? 4.962 -15.825 13.515 1.00 21.37 186 ILE D C 1
ATOM 3259 O O . ILE B 1 186 ? 5.293 -15.466 14.649 1.00 21.65 186 ILE D O 1
ATOM 3264 N N . VAL B 1 187 ? 4.054 -16.769 13.279 1.00 21.52 187 VAL D N 1
ATOM 3265 C CA . VAL B 1 187 ? 3.349 -17.465 14.357 1.00 21.41 187 VAL D CA 1
ATOM 3266 C C . VAL B 1 187 ? 3.863 -18.895 14.466 1.00 22.71 187 VAL D C 1
ATOM 3267 O O . VAL B 1 187 ? 3.773 -19.674 13.511 1.00 21.60 187 VAL D O 1
ATOM 3271 N N . GLY B 1 188 ? 4.402 -19.233 15.635 1.00 22.81 188 GLY D N 1
ATOM 3272 C CA . GLY B 1 188 ? 4.951 -20.562 15.847 1.00 23.59 188 GLY D CA 1
ATOM 3273 C C . GLY B 1 188 ? 3.949 -21.700 15.841 1.00 25.02 188 GLY D C 1
ATOM 3274 O O . GLY B 1 188 ? 3.680 -22.293 16.885 1.00 26.95 188 GLY D O 1
ATOM 3275 N N . THR B 1 189 ? 3.404 -22.007 14.667 1.00 23.86 189 THR D N 1
ATOM 3276 C CA . THR B 1 189 ? 2.436 -23.083 14.512 1.00 22.52 189 THR D CA 1
ATOM 3277 C C . THR B 1 189 ? 3.045 -24.162 13.628 1.00 22.42 189 THR D C 1
ATOM 3278 O O . THR B 1 189 ? 4.215 -24.087 13.259 1.00 22.01 189 THR D O 1
ATOM 3282 N N . GLY B 1 190 ? 2.234 -25.158 13.283 1.00 23.04 190 GLY D N 1
ATOM 3283 C CA . GLY B 1 190 ? 2.702 -26.232 12.431 1.00 23.49 190 GLY D CA 1
ATOM 3284 C C . GLY B 1 190 ? 3.099 -25.693 11.070 1.00 24.36 190 GLY D C 1
ATOM 3285 O O . GLY B 1 190 ? 3.974 -26.251 10.400 1.00 24.62 190 GLY D O 1
ATOM 3286 N N . MET B 1 191 ? 2.459 -24.605 10.653 1.00 23.45 191 MET D N 1
ATOM 3287 C CA . MET B 1 191 ? 2.783 -24.019 9.361 1.00 23.85 191 MET D CA 1
ATOM 3288 C C . MET B 1 191 ? 4.228 -23.547 9.338 1.00 23.81 191 MET D C 1
ATOM 3289 O O . MET B 1 191 ? 4.902 -23.663 8.316 1.00 25.16 191 MET D O 1
ATOM 3294 N N . TRP B 1 192 ? 4.714 -23.015 10.456 1.00 23.61 192 TRP D N 1
ATOM 3295 C CA . TRP B 1 192 ? 6.096 -22.561 10.480 1.00 24.15 192 TRP D CA 1
ATOM 3296 C C . TRP B 1 192 ? 7.091 -23.681 10.759 1.00 24.78 192 TRP D C 1
ATOM 3297 O O . TRP B 1 192 ? 8.259 -23.595 10.372 1.00 24.72 192 TRP D O 1
ATOM 3308 N N . GLU B 1 193 ? 6.641 -24.738 11.424 1.00 26.38 193 GLU D N 1
ATOM 3309 C CA . GLU B 1 193 ? 7.536 -25.861 11.672 1.00 26.70 193 GLU D CA 1
ATOM 3310 C C . GLU B 1 193 ? 7.848 -26.406 10.276 1.00 25.41 193 GLU D C 1
ATOM 3311 O O . GLU B 1 193 ? 8.976 -26.807 9.983 1.00 25.11 193 GLU D O 1
ATOM 3317 N N . GLN B 1 194 ? 6.836 -26.391 9.411 1.00 24.09 194 GLN D N 1
ATOM 3318 C CA . GLN B 1 194 ? 6.993 -26.847 8.035 1.00 24.26 194 GLN D CA 1
ATOM 3319 C C . GLN B 1 194 ? 7.862 -25.869 7.245 1.00 23.23 194 GLN D C 1
ATOM 3320 O O . GLN B 1 194 ? 8.798 -26.274 6.561 1.00 24.19 194 GLN D O 1
ATOM 3326 N N . ILE B 1 195 ? 7.539 -24.582 7.326 1.00 22.69 195 ILE D N 1
ATOM 3327 C CA . ILE B 1 195 ? 8.304 -23.567 6.606 1.00 22.80 195 ILE D CA 1
ATOM 3328 C C . ILE B 1 195 ? 9.770 -23.641 7.008 1.00 23.15 195 ILE D C 1
ATOM 3329 O O . ILE B 1 195 ? 10.659 -23.689 6.157 1.00 22.06 195 ILE D O 1
ATOM 3334 N N . ASP B 1 196 ? 10.007 -23.636 8.314 1.00 23.95 196 ASP D N 1
ATOM 3335 C CA . ASP B 1 196 ? 11.358 -23.706 8.851 1.00 24.12 196 ASP D CA 1
ATOM 3336 C C . ASP B 1 196 ? 12.048 -24.990 8.396 1.00 24.42 196 ASP D C 1
ATOM 3337 O O . ASP B 1 196 ? 13.239 -24.988 8.081 1.00 24.71 196 ASP D O 1
ATOM 3342 N N . ALA B 1 197 ? 11.292 -26.084 8.355 1.00 25.05 197 ALA D N 1
ATOM 3343 C CA . ALA B 1 197 ? 11.843 -27.369 7.939 1.00 24.98 197 ALA D CA 1
ATOM 3344 C C . ALA B 1 197 ? 12.205 -27.343 6.460 1.00 25.26 197 ALA D C 1
ATOM 3345 O O . ALA B 1 197 ? 13.264 -27.828 6.069 1.00 25.93 197 ALA D O 1
ATOM 3347 N N . GLU B 1 198 ? 11.327 -26.775 5.639 1.00 24.89 198 GLU D N 1
ATOM 3348 C CA . GLU B 1 198 ? 11.586 -26.696 4.206 1.00 25.17 198 GLU D CA 1
ATOM 3349 C C . GLU B 1 198 ? 12.696 -25.703 3.879 1.00 25.71 198 GLU D C 1
ATOM 3350 O O . GLU B 1 198 ? 13.444 -25.889 2.917 1.00 25.92 198 GLU D O 1
ATOM 3356 N N . LEU B 1 199 ? 12.801 -24.650 4.683 1.00 25.42 199 LEU D N 1
ATOM 3357 C CA . LEU B 1 199 ? 13.831 -23.638 4.488 1.00 26.97 199 LEU D CA 1
ATOM 3358 C C . LEU B 1 199 ? 15.190 -24.266 4.780 1.00 27.48 199 LEU D C 1
ATOM 3359 O O . LEU B 1 199 ? 16.161 -24.047 4.058 1.00 26.98 199 LEU D O 1
ATOM 3364 N N . SER B 1 200 ? 15.236 -25.048 5.852 1.00 28.45 200 SER D N 1
ATOM 3365 C CA . SER B 1 200 ? 16.449 -25.735 6.275 1.00 30.29 200 SER D CA 1
ATOM 3366 C C . SER B 1 200 ? 16.998 -26.625 5.165 1.00 30.22 200 SER D C 1
ATOM 3367 O O . SER B 1 200 ? 18.205 -26.672 4.933 1.00 30.67 200 SER D O 1
ATOM 3370 N N . LYS B 1 201 ? 16.106 -27.328 4.479 1.00 30.54 201 LYS D N 1
ATOM 3371 C CA . LYS B 1 201 ? 16.507 -28.212 3.395 1.00 31.72 201 LYS D CA 1
ATOM 3372 C C . LYS B 1 201 ? 17.141 -27.430 2.253 1.00 32.29 201 LYS D C 1
ATOM 3373 O O . LYS B 1 201 ? 17.874 -27.990 1.442 1.00 32.90 201 LYS D O 1
ATOM 3379 N N . ILE B 1 202 ? 16.876 -26.129 2.203 1.00 32.51 202 ILE D N 1
ATOM 3380 C CA . ILE B 1 202 ? 17.428 -25.289 1.147 1.00 33.25 202 ILE D CA 1
ATOM 3381 C C . ILE B 1 202 ? 18.694 -24.538 1.547 1.00 34.30 202 ILE D C 1
ATOM 3382 O O . ILE B 1 202 ? 19.721 -24.664 0.881 1.00 35.46 202 ILE D O 1
ATOM 3387 N N . ASN B 1 203 ? 18.630 -23.762 2.626 1.00 35.09 203 ASN D N 1
ATOM 3388 C CA . ASN B 1 203 ? 19.794 -22.991 3.063 1.00 35.85 203 ASN D CA 1
ATOM 3389 C C . ASN B 1 203 ? 20.745 -23.729 3.996 1.00 36.84 203 ASN D C 1
ATOM 3390 O O . ASN B 1 203 ? 21.837 -23.238 4.284 1.00 37.81 203 ASN D O 1
ATOM 3395 N N . GLY B 1 204 ? 20.339 -24.900 4.470 1.00 37.65 204 GLY D N 1
ATOM 3396 C CA . GLY B 1 204 ? 21.202 -25.672 5.346 1.00 39.23 204 GLY D CA 1
ATOM 3397 C C . GLY B 1 204 ? 21.206 -25.292 6.817 1.00 40.64 204 GLY D C 1
ATOM 3398 O O . GLY B 1 204 ? 21.795 -26.002 7.636 1.00 41.19 204 GLY D O 1
ATOM 3399 N N . LYS B 1 205 ? 20.569 -24.179 7.169 1.00 40.21 205 LYS D N 1
ATOM 3400 C CA . LYS B 1 205 ? 20.525 -23.767 8.567 1.00 40.17 205 LYS D CA 1
ATOM 3401 C C . LYS B 1 205 ? 19.836 -24.870 9.365 1.00 39.42 205 LYS D C 1
ATOM 3402 O O . LYS B 1 205 ? 18.902 -25.502 8.880 1.00 40.00 205 LYS D O 1
ATOM 3408 N N . PRO B 1 206 ? 20.292 -25.118 10.601 1.00 39.23 206 PRO D N 1
ATOM 3409 C CA . PRO B 1 206 ? 19.692 -26.161 11.438 1.00 38.83 206 PRO D CA 1
ATOM 3410 C C . PRO B 1 206 ? 18.221 -25.894 11.762 1.00 38.65 206 PRO D C 1
ATOM 3411 O O . PRO B 1 206 ? 17.781 -24.746 11.792 1.00 38.26 206 PRO D O 1
ATOM 3415 N N . ILE B 1 207 ? 17.467 -26.963 11.999 1.00 38.76 207 ILE D N 1
ATOM 3416 C CA . ILE B 1 207 ? 16.045 -26.855 12.315 1.00 38.24 207 ILE D CA 1
ATOM 3417 C C . ILE B 1 207 ? 15.762 -25.815 13.399 1.00 38.30 207 ILE D C 1
ATOM 3418 O O . ILE B 1 207 ? 16.461 -25.751 14.417 1.00 38.57 207 ILE D O 1
ATOM 3423 N N . GLY B 1 208 ? 14.734 -25.000 13.168 1.00 36.83 208 GLY D N 1
ATOM 3424 C CA . GLY B 1 208 ? 14.362 -23.968 14.119 1.00 34.88 208 GLY D CA 1
ATOM 3425 C C . GLY B 1 208 ? 15.123 -22.670 13.927 1.00 34.13 208 GLY D C 1
ATOM 3426 O O . GLY B 1 208 ? 14.665 -21.608 14.346 1.00 33.37 208 GLY D O 1
ATOM 3427 N N . GLU B 1 209 ? 16.282 -22.748 13.281 1.00 33.38 209 GLU D N 1
ATOM 3428 C CA . GLU B 1 209 ? 17.111 -21.570 13.055 1.00 32.87 209 GLU D CA 1
ATOM 3429 C C . GLU B 1 209 ? 16.503 -20.557 12.087 1.00 31.41 209 GLU D C 1
ATOM 3430 O O . GLU B 1 209 ? 16.665 -19.348 12.260 1.00 30.29 209 GLU D O 1
ATOM 3436 N N . ASN B 1 210 ? 15.823 -21.041 11.056 1.00 29.80 210 ASN D N 1
ATOM 3437 C CA . ASN B 1 210 ? 15.198 -20.130 10.107 1.00 28.39 210 ASN D CA 1
ATOM 3438 C C . ASN B 1 210 ? 14.073 -19.376 10.810 1.00 27.68 210 ASN D C 1
ATOM 3439 O O . ASN B 1 210 ? 13.901 -18.180 10.610 1.00 27.22 210 ASN D O 1
ATOM 3444 N N . PHE B 1 211 ? 13.322 -20.082 11.645 1.00 28.33 211 PHE D N 1
ATOM 3445 C CA . PHE B 1 211 ? 12.232 -19.470 12.397 1.00 29.03 211 PHE D CA 1
ATOM 3446 C C . PHE B 1 211 ? 12.752 -18.275 13.191 1.00 29.45 211 PHE D C 1
ATOM 3447 O O . PHE B 1 211 ? 12.116 -17.225 13.224 1.00 28.97 211 PHE D O 1
ATOM 3455 N N . LYS B 1 212 ? 13.909 -18.449 13.827 1.00 30.51 212 LYS D N 1
ATOM 3456 C CA . LYS B 1 212 ? 14.526 -17.400 14.636 1.00 32.19 212 LYS D CA 1
ATOM 3457 C C . LYS B 1 212 ? 14.983 -16.199 13.820 1.00 32.05 212 LYS D C 1
ATOM 3458 O O . LYS B 1 212 ? 14.838 -15.060 14.259 1.00 33.00 212 LYS D O 1
ATOM 3464 N N . GLU B 1 213 ? 15.542 -16.454 12.640 1.00 32.29 213 GLU D N 1
ATOM 3465 C CA . GLU B 1 213 ? 16.019 -15.382 11.771 1.00 32.90 213 GLU D CA 1
ATOM 3466 C C . GLU B 1 213 ? 14.854 -14.547 11.240 1.00 32.22 213 GLU D C 1
ATOM 3467 O O . GLU B 1 213 ? 14.900 -13.315 11.267 1.00 32.09 213 GLU D O 1
ATOM 3473 N N . TYR B 1 214 ? 13.813 -15.213 10.749 1.00 31.12 214 TYR D N 1
ATOM 3474 C CA . TYR B 1 214 ? 12.650 -14.499 10.238 1.00 29.97 214 TYR D CA 1
ATOM 3475 C C . TYR B 1 214 ? 11.958 -13.755 11.378 1.00 29.72 214 TYR D C 1
ATOM 3476 O O . TYR B 1 214 ? 11.197 -12.818 11.142 1.00 29.59 214 TYR D O 1
ATOM 3485 N N . SER B 1 215 ? 12.235 -14.180 12.611 1.00 30.56 215 SER D N 1
ATOM 3486 C CA . SER B 1 215 ? 11.652 -13.583 13.819 1.00 31.08 215 SER D CA 1
ATOM 3487 C C . SER B 1 215 ? 12.492 -12.473 14.438 1.00 32.04 215 SER D C 1
ATOM 3488 O O . SER B 1 215 ? 12.009 -11.735 15.298 1.00 32.31 215 SER D O 1
ATOM 3491 N N . SER B 1 216 ? 13.746 -12.362 14.015 1.00 33.17 216 SER D N 1
ATOM 3492 C CA . SER B 1 216 ? 14.661 -11.364 14.570 1.00 34.30 216 SER D CA 1
ATOM 3493 C C . SER B 1 216 ? 14.311 -9.907 14.286 1.00 34.21 216 SER D C 1
ATOM 3494 O O . SER B 1 216 ? 14.855 -9.003 14.917 1.00 35.00 216 SER D O 1
ATOM 3497 N N . SER B 1 217 ? 13.398 -9.680 13.350 1.00 34.07 217 SER D N 1
ATOM 3498 C CA . SER B 1 217 ? 13.010 -8.325 12.974 1.00 31.84 217 SER D CA 1
ATOM 3499 C C . SER B 1 217 ? 11.748 -7.777 13.641 1.00 29.47 217 SER D C 1
ATOM 3500 O O . SER B 1 217 ? 11.436 -6.595 13.499 1.00 29.97 217 SER D O 1
ATOM 3503 N N . ILE B 1 218 ? 11.016 -8.618 14.360 1.00 26.44 218 ILE D N 1
ATOM 3504 C CA . ILE B 1 218 ? 9.795 -8.160 15.007 1.00 23.79 218 ILE D CA 1
ATOM 3505 C C . ILE B 1 218 ? 10.081 -7.049 16.024 1.00 23.76 218 ILE D C 1
ATOM 3506 O O . ILE B 1 218 ? 10.863 -7.227 16.956 1.00 22.51 218 ILE D O 1
ATOM 3511 N N . ALA B 1 219 ? 9.439 -5.900 15.832 1.00 21.67 219 ALA D N 1
ATOM 3512 C CA . ALA B 1 219 ? 9.639 -4.753 16.704 1.00 22.12 219 ALA D CA 1
ATOM 3513 C C . ALA B 1 219 ? 9.469 -5.092 18.175 1.00 23.45 219 ALA D C 1
ATOM 3514 O O . ALA B 1 219 ? 10.326 -4.752 18.993 1.00 21.83 219 ALA D O 1
ATOM 3516 N N . LEU B 1 220 ? 8.371 -5.767 18.508 1.00 23.46 220 LEU D N 1
ATOM 3517 C CA . LEU B 1 220 ? 8.104 -6.140 19.892 1.00 24.43 220 LEU D CA 1
ATOM 3518 C C . LEU B 1 220 ? 9.054 -7.211 20.419 1.00 25.06 220 LEU D C 1
ATOM 3519 O O . LEU B 1 220 ? 8.916 -7.661 21.554 1.00 26.11 220 LEU D O 1
ATOM 3524 N N . GLY B 1 221 ? 10.010 -7.612 19.582 1.00 26.00 221 GLY D N 1
ATOM 3525 C CA . GLY B 1 221 ? 11.020 -8.588 19.968 1.00 25.82 221 GLY D CA 1
ATOM 3526 C C . GLY B 1 221 ? 10.584 -9.976 20.391 1.00 26.43 221 GLY D C 1
ATOM 3527 O O . GLY B 1 221 ? 11.250 -10.619 21.204 1.00 26.20 221 GLY D O 1
ATOM 3528 N N . ARG B 1 222 ? 9.492 -10.463 19.818 1.00 25.88 222 ARG D N 1
ATOM 3529 C CA . ARG B 1 222 ? 8.987 -11.774 20.174 1.00 25.21 222 ARG D CA 1
ATOM 3530 C C . ARG B 1 222 ? 8.151 -12.399 19.058 1.00 24.42 222 ARG D C 1
ATOM 3531 O O . ARG B 1 222 ? 7.307 -11.734 18.464 1.00 23.46 222 ARG D O 1
ATOM 3539 N N . PRO B 1 223 ? 8.392 -13.684 18.747 1.00 23.02 223 PRO D N 1
ATOM 3540 C CA . PRO B 1 223 ? 7.601 -14.322 17.694 1.00 23.03 223 PRO D CA 1
ATOM 3541 C C . PRO B 1 223 ? 6.156 -14.377 18.189 1.00 22.67 223 PRO D C 1
ATOM 3542 O O . PRO B 1 223 ? 5.894 -14.132 19.366 1.00 22.83 223 PRO D O 1
ATOM 3546 N N . SER B 1 224 ? 5.221 -14.713 17.310 1.00 21.29 224 SER D N 1
ATOM 3547 C CA . SER B 1 224 ? 3.818 -14.727 17.693 1.00 20.75 224 SER D CA 1
ATOM 3548 C C . SER B 1 224 ? 3.222 -16.086 18.051 1.00 20.88 224 SER D C 1
ATOM 3549 O O . SER B 1 224 ? 3.745 -17.133 17.679 1.00 20.66 224 SER D O 1
ATOM 3552 N N . VAL B 1 225 ? 2.122 -16.037 18.795 1.00 22.40 225 VAL D N 1
ATOM 3553 C CA . VAL B 1 225 ? 1.364 -17.217 19.200 1.00 22.80 225 VAL D CA 1
ATOM 3554 C C . VAL B 1 225 ? -0.068 -16.901 18.769 1.00 23.47 225 VAL D C 1
ATOM 3555 O O . VAL B 1 225 ? -0.434 -15.731 18.663 1.00 21.83 225 VAL D O 1
ATOM 3559 N N . PRO B 1 226 ? -0.891 -17.935 18.515 1.00 24.19 226 PRO D N 1
ATOM 3560 C CA . PRO B 1 226 ? -2.284 -17.760 18.090 1.00 24.55 226 PRO D CA 1
ATOM 3561 C C . PRO B 1 226 ? -3.073 -16.716 18.874 1.00 24.89 226 PRO D C 1
ATOM 3562 O O . PRO B 1 226 ? -3.917 -16.018 18.312 1.00 24.53 226 PRO D O 1
ATOM 3566 N N . GLU B 1 227 ? -2.800 -16.606 20.168 1.00 25.67 227 GLU D N 1
ATOM 3567 C CA . GLU B 1 227 ? -3.498 -15.639 21.005 1.00 25.93 227 GLU D CA 1
ATOM 3568 C C . GLU B 1 227 ? -3.330 -14.208 20.479 1.00 23.95 227 GLU D C 1
ATOM 3569 O O . GLU B 1 227 ? -4.275 -13.420 20.504 1.00 22.19 227 GLU D O 1
ATOM 3575 N N . ASP B 1 228 ? -2.132 -13.871 20.006 1.00 23.68 228 ASP D N 1
ATOM 3576 C CA . ASP B 1 228 ? -1.893 -12.528 19.476 1.00 21.72 228 ASP D CA 1
ATOM 3577 C C . ASP B 1 228 ? -2.839 -12.260 18.307 1.00 20.97 228 ASP D C 1
ATOM 3578 O O . ASP B 1 228 ? -3.460 -11.201 18.225 1.00 19.16 228 ASP D O 1
ATOM 3583 N N . VAL B 1 229 ? -2.946 -13.226 17.401 1.00 20.20 229 VAL D N 1
ATOM 3584 C CA . VAL B 1 229 ? -3.819 -13.071 16.246 1.00 19.69 229 VAL D CA 1
ATOM 3585 C C . VAL B 1 229 ? -5.272 -13.055 16.691 1.00 19.48 229 VAL D C 1
ATOM 3586 O O . VAL B 1 229 ? -6.094 -12.325 16.138 1.00 18.61 229 VAL D O 1
ATOM 3590 N N . ALA B 1 230 ? -5.583 -13.864 17.698 1.00 18.99 230 ALA D N 1
ATOM 3591 C CA . ALA B 1 230 ? -6.946 -13.944 18.210 1.00 19.29 230 ALA D CA 1
ATOM 3592 C C . ALA B 1 230 ? -7.451 -12.583 18.671 1.00 19.10 230 ALA D C 1
ATOM 3593 O O . ALA B 1 230 ? -8.620 -12.247 18.467 1.00 19.11 230 ALA D O 1
ATOM 3595 N N . GLY B 1 231 ? -6.566 -11.804 19.288 1.00 18.19 231 GLY D N 1
ATOM 3596 C CA . GLY B 1 231 ? -6.940 -10.486 19.774 1.00 18.19 231 GLY D CA 1
ATOM 3597 C C . GLY B 1 231 ? -7.507 -9.583 18.697 1.00 18.70 231 GLY D C 1
ATOM 3598 O O . GLY B 1 231 ? -8.478 -8.861 18.935 1.00 18.19 231 GLY D O 1
ATOM 3599 N N . LEU B 1 232 ? -6.901 -9.611 17.513 1.00 18.15 232 LEU D N 1
ATOM 3600 C CA . LEU B 1 232 ? -7.378 -8.791 16.405 1.00 18.00 232 LEU D CA 1
ATOM 3601 C C . LEU B 1 232 ? -8.671 -9.364 15.850 1.00 17.77 232 LEU D C 1
ATOM 3602 O O . LEU B 1 232 ? -9.606 -8.624 15.537 1.00 18.81 232 LEU D O 1
ATOM 3607 N N . VAL B 1 233 ? -8.714 -10.684 15.702 1.00 18.11 233 VAL D N 1
ATOM 3608 C CA . VAL B 1 233 ? -9.910 -11.325 15.173 1.00 18.91 233 VAL D CA 1
ATOM 3609 C C . VAL B 1 233 ? -11.081 -11.092 16.121 1.00 19.59 233 VAL D C 1
ATOM 3610 O O . VAL B 1 233 ? -12.224 -10.964 15.688 1.00 19.35 233 VAL D O 1
ATOM 3614 N N . SER B 1 234 ? -10.792 -11.026 17.417 1.00 20.15 234 SER D N 1
ATOM 3615 C CA . SER B 1 234 ? -11.842 -10.772 18.397 1.00 20.62 234 SER D CA 1
ATOM 3616 C C . SER B 1 234 ? -12.498 -9.443 18.024 1.00 20.33 234 SER D C 1
ATOM 3617 O O . SER B 1 234 ? -13.720 -9.334 17.979 1.00 20.87 234 SER D O 1
ATOM 3620 N N . PHE B 1 235 ? -11.670 -8.437 17.744 1.00 19.55 235 PHE D N 1
ATOM 3621 C CA . PHE B 1 235 ? -12.161 -7.120 17.356 1.00 19.14 235 PHE D CA 1
ATOM 3622 C C . PHE B 1 235 ? -12.964 -7.196 16.054 1.00 19.33 235 PHE D C 1
ATOM 3623 O O . PHE B 1 235 ? -14.036 -6.597 15.936 1.00 19.60 235 PHE D O 1
ATOM 3631 N N . LEU B 1 236 ? -12.440 -7.936 15.079 1.00 18.69 236 LEU D N 1
ATOM 3632 C CA . LEU B 1 236 ? -13.093 -8.059 13.780 1.00 19.20 236 LEU D CA 1
ATOM 3633 C C . LEU B 1 236 ? -14.435 -8.779 13.835 1.00 20.41 236 LEU D C 1
ATOM 3634 O O . LEU B 1 236 ? -15.257 -8.640 12.930 1.00 20.84 236 LEU D O 1
ATOM 3639 N N . ALA B 1 237 ? -14.658 -9.546 14.896 1.00 21.56 237 ALA D N 1
ATOM 3640 C CA . ALA B 1 237 ? -15.916 -10.265 15.045 1.00 22.98 237 ALA D CA 1
ATOM 3641 C C . ALA B 1 237 ? -16.897 -9.508 15.944 1.00 23.41 237 ALA D C 1
ATOM 3642 O O . ALA B 1 237 ? -18.100 -9.760 15.905 1.00 24.01 237 ALA D O 1
ATOM 3644 N N . SER B 1 238 ? -16.386 -8.574 16.741 1.00 23.63 238 SER D N 1
ATOM 3645 C CA . SER B 1 238 ? -17.238 -7.810 17.654 1.00 23.79 238 SER D CA 1
ATOM 3646 C C . SER B 1 238 ? -17.950 -6.643 16.984 1.00 23.34 238 SER D C 1
ATOM 3647 O O . SER B 1 238 ? -17.669 -6.306 15.834 1.00 22.83 238 SER D O 1
ATOM 3650 N N . GLU B 1 239 ? -18.870 -6.026 17.722 1.00 22.30 239 GLU D N 1
ATOM 3651 C CA . GLU B 1 239 ? -19.622 -4.884 17.218 1.00 22.52 239 GLU D CA 1
ATOM 3652 C C . GLU B 1 239 ? -18.727 -3.652 17.063 1.00 22.18 239 GLU D C 1
ATOM 3653 O O . GLU B 1 239 ? -19.041 -2.741 16.302 1.00 22.14 239 GLU D O 1
ATOM 3659 N N . ASN B 1 240 ? -17.610 -3.628 17.784 1.00 21.79 240 ASN D N 1
ATOM 3660 C CA . ASN B 1 240 ? -16.677 -2.502 17.722 1.00 21.71 240 ASN D CA 1
ATOM 3661 C C . ASN B 1 240 ? -16.085 -2.270 16.329 1.00 21.47 240 ASN D C 1
ATOM 3662 O O . ASN B 1 240 ? -15.578 -1.183 16.039 1.00 21.05 240 ASN D O 1
ATOM 3667 N N . SER B 1 241 ? -16.148 -3.285 15.470 1.00 20.71 241 SER D N 1
ATOM 3668 C CA . SER B 1 241 ? -15.601 -3.168 14.124 1.00 21.12 241 SER D CA 1
ATOM 3669 C C . SER B 1 241 ? -16.674 -2.978 13.058 1.00 20.94 241 SER D C 1
ATOM 3670 O O . SER B 1 241 ? -16.397 -3.097 11.868 1.00 21.06 241 SER D O 1
ATOM 3673 N N . ASN B 1 242 ? -17.894 -2.670 13.482 1.00 23.18 242 ASN D N 1
ATOM 3674 C CA . ASN B 1 242 ? -18.997 -2.486 12.543 1.00 23.43 242 ASN D CA 1
ATOM 3675 C C . ASN B 1 242 ? -18.752 -1.490 11.415 1.00 24.38 242 ASN D C 1
ATOM 3676 O O . ASN B 1 242 ? -19.334 -1.626 10.336 1.00 24.17 242 ASN D O 1
ATOM 3681 N N . TYR B 1 243 ? -17.898 -0.496 11.642 1.00 23.15 243 TYR D N 1
ATOM 3682 C CA . TYR B 1 243 ? -17.642 0.487 10.596 1.00 22.13 243 TYR D CA 1
ATOM 3683 C C . TYR B 1 243 ? -16.322 0.269 9.851 1.00 21.25 243 TYR D C 1
ATOM 3684 O O . TYR B 1 243 ? -15.869 1.139 9.110 1.00 22.98 243 TYR D O 1
ATOM 3693 N N . VAL B 1 244 ? -15.710 -0.892 10.054 1.00 21.15 244 VAL D N 1
ATOM 3694 C CA . VAL B 1 244 ? -14.471 -1.244 9.372 1.00 19.52 244 VAL D CA 1
ATOM 3695 C C . VAL B 1 244 ? -14.788 -2.297 8.314 1.00 19.57 244 VAL D C 1
ATOM 3696 O O . VAL B 1 244 ? -15.368 -3.336 8.629 1.00 19.17 244 VAL D O 1
ATOM 3700 N N . THR B 1 245 ? -14.427 -2.035 7.062 1.00 19.15 245 THR D N 1
ATOM 3701 C CA . THR B 1 245 ? -14.673 -3.017 6.012 1.00 17.89 245 THR D CA 1
ATOM 3702 C C . THR B 1 245 ? -13.705 -2.865 4.840 1.00 17.87 245 THR D C 1
ATOM 3703 O O . THR B 1 245 ? -13.300 -1.754 4.486 1.00 16.94 245 THR D O 1
ATOM 3707 N N . GLY B 1 246 ? -13.321 -3.995 4.257 1.00 16.49 246 GLY D N 1
ATOM 3708 C CA . GLY B 1 246 ? -12.400 -3.979 3.133 1.00 17.22 246 GLY D CA 1
ATOM 3709 C C . GLY B 1 246 ? -10.941 -3.804 3.538 1.00 16.65 246 GLY D C 1
ATOM 3710 O O . GLY B 1 246 ? -10.081 -3.600 2.687 1.00 16.63 246 GLY D O 1
ATOM 3711 N N . GLN B 1 247 ? -10.653 -3.909 4.832 1.00 17.60 247 GLN D N 1
ATOM 3712 C CA . GLN B 1 247 ? -9.288 -3.728 5.312 1.00 17.26 247 GLN D CA 1
ATOM 3713 C C . GLN B 1 247 ? -8.549 -5.026 5.626 1.00 18.88 247 GLN D C 1
ATOM 3714 O O . GLN B 1 247 ? -9.158 -6.054 5.912 1.00 18.27 247 GLN D O 1
ATOM 3720 N N . VAL B 1 248 ? -7.222 -4.962 5.558 1.00 18.88 248 VAL D N 1
ATOM 3721 C CA . VAL B 1 248 ? -6.363 -6.093 5.894 1.00 19.03 248 VAL D CA 1
ATOM 3722 C C . VAL B 1 248 ? -5.486 -5.542 7.014 1.00 20.22 248 VAL D C 1
ATOM 3723 O O . VAL B 1 248 ? -4.561 -4.773 6.764 1.00 20.05 248 VAL D O 1
ATOM 3727 N N . MET B 1 249 ? -5.781 -5.932 8.246 1.00 19.21 249 MET D N 1
ATOM 3728 C CA . MET B 1 249 ? -5.032 -5.431 9.385 1.00 20.07 249 MET D CA 1
ATOM 3729 C C . MET B 1 249 ? -3.883 -6.304 9.860 1.00 17.72 249 MET D C 1
ATOM 3730 O O . MET B 1 249 ? -4.043 -7.494 10.094 1.00 17.88 249 MET D O 1
ATOM 3735 N N . LEU B 1 250 ? -2.721 -5.685 10.013 1.00 16.54 250 LEU D N 1
ATOM 3736 C CA . LEU B 1 250 ? -1.524 -6.383 10.460 1.00 15.60 250 LEU D CA 1
ATOM 3737 C C . LEU B 1 250 ? -1.458 -6.556 11.973 1.00 15.84 250 LEU D C 1
ATOM 3738 O O . LEU B 1 250 ? -1.679 -5.608 12.723 1.00 15.77 250 LEU D O 1
ATOM 3743 N N . VAL B 1 251 ? -1.159 -7.782 12.400 1.00 16.95 251 VAL D N 1
ATOM 3744 C CA . VAL B 1 251 ? -0.986 -8.146 13.814 1.00 18.30 251 VAL D CA 1
ATOM 3745 C C . VAL B 1 251 ? 0.337 -8.878 13.742 1.00 17.65 251 VAL D C 1
ATOM 3746 O O . VAL B 1 251 ? 0.372 -10.093 13.935 1.00 18.92 251 VAL D O 1
ATOM 3750 N N . ASP B 1 252 ? 1.414 -8.157 13.442 1.00 16.91 252 ASP D N 1
ATOM 3751 C CA . ASP B 1 252 ? 2.705 -8.803 13.284 1.00 16.72 252 ASP D CA 1
ATOM 3752 C C . ASP B 1 252 ? 3.775 -8.412 14.286 1.00 16.56 252 ASP D C 1
ATOM 3753 O O . ASP B 1 252 ? 4.951 -8.693 14.067 1.00 18.10 252 ASP D O 1
ATOM 3758 N N . GLY B 1 253 ? 3.373 -7.777 15.382 1.00 14.79 253 GLY D N 1
ATOM 3759 C CA . GLY B 1 253 ? 4.339 -7.381 16.391 1.00 15.99 253 GLY D CA 1
ATOM 3760 C C . GLY B 1 253 ? 5.285 -6.309 15.901 1.00 17.52 253 GLY D C 1
ATOM 3761 O O . GLY B 1 253 ? 6.254 -5.966 16.584 1.00 17.72 253 GLY D O 1
ATOM 3762 N N . GLY B 1 254 ? 4.989 -5.771 14.719 1.00 17.86 254 GLY D N 1
ATOM 3763 C CA . GLY B 1 254 ? 5.818 -4.740 14.128 1.00 17.38 254 GLY D CA 1
ATOM 3764 C C . GLY B 1 254 ? 6.789 -5.297 13.096 1.00 17.16 254 GLY D C 1
ATOM 3765 O O . GLY B 1 254 ? 7.968 -5.495 13.391 1.00 16.16 254 GLY D O 1
ATOM 3766 N N . MET B 1 255 ? 6.298 -5.567 11.890 1.00 17.05 255 MET D N 1
ATOM 3767 C CA . MET B 1 255 ? 7.147 -6.089 10.814 1.00 15.98 255 MET D CA 1
ATOM 3768 C C . MET B 1 255 ? 6.959 -5.270 9.541 1.00 16.04 255 MET D C 1
ATOM 3769 O O . MET B 1 255 ? 7.929 -4.849 8.914 1.00 15.44 255 MET D O 1
ATOM 3774 N N . LEU B 1 256 ? 5.706 -5.067 9.150 1.00 15.07 256 LEU D N 1
ATOM 3775 C CA . LEU B 1 256 ? 5.397 -4.259 7.976 1.00 16.20 256 LEU D CA 1
ATOM 3776 C C . LEU B 1 256 ? 4.468 -3.174 8.499 1.00 16.23 256 LEU D C 1
ATOM 3777 O O . LEU B 1 256 ? 3.822 -3.362 9.525 1.00 16.29 256 LEU D O 1
ATOM 3782 N N . TYR B 1 257 ? 4.396 -2.045 7.808 1.00 15.38 257 TYR D N 1
ATOM 3783 C CA . TYR B 1 257 ? 3.553 -0.973 8.288 1.00 18.93 257 TYR D CA 1
ATOM 3784 C C . TYR B 1 257 ? 2.526 -0.475 7.285 1.00 21.11 257 TYR D C 1
ATOM 3785 O O . TYR B 1 257 ? 1.670 0.320 7.625 1.00 23.88 257 TYR D O 1
ATOM 3794 N N . ASN B 1 258 ? 2.614 -0.974 6.058 1.00 27.18 258 ASN D N 1
ATOM 3795 C CA . ASN B 1 258 ? 1.678 -0.631 4.981 1.00 30.51 258 ASN D CA 1
ATOM 3796 C C . ASN B 1 258 ? 1.120 0.793 5.038 1.00 31.67 258 ASN D C 1
ATOM 3797 O O . ASN B 1 258 ? 1.670 1.666 4.336 1.00 32.09 258 ASN D O 1
ATOM 3803 N N . SER C 1 2 ? -7.005 0.157 38.634 1.00 42.27 2 SER A N 1
ATOM 3804 C CA . SER C 1 2 ? -7.703 0.362 37.328 1.00 42.01 2 SER A CA 1
ATOM 3805 C C . SER C 1 2 ? -6.723 0.826 36.248 1.00 41.47 2 SER A C 1
ATOM 3806 O O . SER C 1 2 ? -5.507 0.843 36.458 1.00 41.90 2 SER A O 1
ATOM 3809 N N . LYS C 1 3 ? -7.259 1.188 35.088 1.00 40.03 3 LYS A N 1
ATOM 3810 C CA . LYS C 1 3 ? -6.438 1.662 33.981 1.00 37.65 3 LYS A CA 1
ATOM 3811 C C . LYS C 1 3 ? -6.802 3.107 33.684 1.00 35.59 3 LYS A C 1
ATOM 3812 O O . LYS C 1 3 ? -7.975 3.488 33.733 1.00 34.03 3 LYS A O 1
ATOM 3818 N N . VAL C 1 4 ? -5.786 3.906 33.374 1.00 33.43 4 VAL A N 1
ATOM 3819 C CA . VAL C 1 4 ? -5.971 5.325 33.101 1.00 31.26 4 VAL A CA 1
ATOM 3820 C C . VAL C 1 4 ? -5.612 5.715 31.667 1.00 30.34 4 VAL A C 1
ATOM 3821 O O . VAL C 1 4 ? -4.567 5.330 31.151 1.00 29.16 4 VAL A O 1
ATOM 3825 N N . ALA C 1 5 ? -6.483 6.495 31.038 1.00 29.27 5 ALA A N 1
ATOM 3826 C CA . ALA C 1 5 ? -6.249 6.943 29.676 1.00 28.94 5 ALA A CA 1
ATOM 3827 C C . ALA C 1 5 ? -6.531 8.429 29.529 1.00 28.60 5 ALA A C 1
ATOM 3828 O O . ALA C 1 5 ? -7.470 8.955 30.131 1.00 29.18 5 ALA A O 1
ATOM 3830 N N . MET C 1 6 ? -5.702 9.106 28.741 1.00 27.62 6 MET A N 1
ATOM 3831 C CA . MET C 1 6 ? -5.898 10.526 28.469 1.00 26.30 6 MET A CA 1
ATOM 3832 C C . MET C 1 6 ? -6.361 10.665 27.024 1.00 24.74 6 MET A C 1
ATOM 3833 O O . MET C 1 6 ? -5.814 10.030 26.118 1.00 24.44 6 MET A O 1
ATOM 3838 N N . VAL C 1 7 ? -7.374 11.490 26.810 1.00 24.09 7 VAL A N 1
ATOM 3839 C CA . VAL C 1 7 ? -7.890 11.713 25.469 1.00 23.54 7 VAL A CA 1
ATOM 3840 C C . VAL C 1 7 ? -7.852 13.212 25.187 1.00 23.54 7 VAL A C 1
ATOM 3841 O O . VAL C 1 7 ? -8.655 13.968 25.735 1.00 24.14 7 VAL A O 1
ATOM 3845 N N . THR C 1 8 ? -6.906 13.649 24.358 1.00 21.21 8 THR A N 1
ATOM 3846 C CA . THR C 1 8 ? -6.815 15.065 24.027 1.00 21.30 8 THR A CA 1
ATOM 3847 C C . THR C 1 8 ? -7.965 15.393 23.081 1.00 21.54 8 THR A C 1
ATOM 3848 O O . THR C 1 8 ? -8.410 14.533 22.324 1.00 21.50 8 THR A O 1
ATOM 3852 N N . GLY C 1 9 ? -8.448 16.631 23.136 1.00 21.13 9 GLY A N 1
ATOM 3853 C CA . GLY C 1 9 ? -9.564 17.018 22.294 1.00 22.23 9 GLY A CA 1
ATOM 3854 C C . GLY C 1 9 ? -10.784 16.208 22.694 1.00 24.57 9 GLY A C 1
ATOM 3855 O O . GLY C 1 9 ? -11.672 15.946 21.879 1.00 24.11 9 GLY A O 1
ATOM 3856 N N . GLY C 1 10 ? -10.825 15.812 23.964 1.00 24.90 10 GLY A N 1
ATOM 3857 C CA . GLY C 1 10 ? -11.932 15.012 24.458 1.00 26.03 10 GLY A CA 1
ATOM 3858 C C . GLY C 1 10 ? -13.167 15.772 24.903 1.00 26.30 10 GLY A C 1
ATOM 3859 O O . GLY C 1 10 ? -14.125 15.166 25.376 1.00 25.57 10 GLY A O 1
ATOM 3860 N N . ALA C 1 11 ? -13.159 17.092 24.750 1.00 27.46 11 ALA A N 1
ATOM 3861 C CA . ALA C 1 11 ? -14.303 17.905 25.152 1.00 28.18 11 ALA A CA 1
ATOM 3862 C C . ALA C 1 11 ? -15.477 17.765 24.192 1.00 28.62 11 ALA A C 1
ATOM 3863 O O . ALA C 1 11 ? -16.602 18.135 24.527 1.00 29.24 11 ALA A O 1
ATOM 3865 N N . GLN C 1 12 ? -15.228 17.221 23.003 1.00 28.15 12 GLN A N 1
ATOM 3866 C CA . GLN C 1 12 ? -16.301 17.081 22.024 1.00 27.09 12 GLN A CA 1
ATOM 3867 C C . GLN C 1 12 ? -15.937 16.176 20.854 1.00 27.24 12 GLN A C 1
ATOM 3868 O O . GLN C 1 12 ? -14.833 15.628 20.788 1.00 28.60 12 GLN A O 1
ATOM 3874 N N . GLY C 1 13 ? -16.883 16.047 19.929 1.00 26.67 13 GLY A N 1
ATOM 3875 C CA . GLY C 1 13 ? -16.696 15.238 18.738 1.00 25.08 13 GLY A CA 1
ATOM 3876 C C . GLY C 1 13 ? -16.165 13.843 18.983 1.00 24.56 13 GLY A C 1
ATOM 3877 O O . GLY C 1 13 ? -16.537 13.177 19.951 1.00 24.41 13 GLY A O 1
ATOM 3878 N N . ILE C 1 14 ? -15.289 13.399 18.088 1.00 23.46 14 ILE A N 1
ATOM 3879 C CA . ILE C 1 14 ? -14.690 12.079 18.192 1.00 22.60 14 ILE A CA 1
ATOM 3880 C C . ILE C 1 14 ? -14.032 11.883 19.551 1.00 22.53 14 ILE A C 1
ATOM 3881 O O . ILE C 1 14 ? -14.113 10.803 20.127 1.00 22.26 14 ILE A O 1
ATOM 3886 N N . GLY C 1 15 ? -13.389 12.930 20.064 1.00 23.20 15 GLY A N 1
ATOM 3887 C CA . GLY C 1 15 ? -12.731 12.839 21.357 1.00 24.19 15 GLY A CA 1
ATOM 3888 C C . GLY C 1 15 ? -13.676 12.468 22.490 1.00 26.19 15 GLY A C 1
ATOM 3889 O O . GLY C 1 15 ? -13.328 11.667 23.362 1.00 26.16 15 GLY A O 1
ATOM 3890 N N . ARG C 1 16 ? -14.872 13.053 22.491 1.00 26.53 16 ARG A N 1
ATOM 3891 C CA . ARG C 1 16 ? -15.857 12.752 23.528 1.00 27.31 16 ARG A CA 1
ATOM 3892 C C . ARG C 1 16 ? -16.287 11.291 23.418 1.00 27.53 16 ARG A C 1
ATOM 3893 O O . ARG C 1 16 ? -16.299 10.564 24.409 1.00 29.50 16 ARG A O 1
ATOM 3901 N N . GLY C 1 17 ? -16.639 10.869 22.207 1.00 27.34 17 GLY A N 1
ATOM 3902 C CA . GLY C 1 17 ? -17.056 9.494 21.990 1.00 26.49 17 GLY A CA 1
ATOM 3903 C C . GLY C 1 17 ? -16.018 8.484 22.446 1.00 25.51 17 GLY A C 1
ATOM 3904 O O . GLY C 1 17 ? -16.355 7.448 23.023 1.00 25.10 17 GLY A O 1
ATOM 3905 N N . ILE C 1 18 ? -14.748 8.779 22.186 1.00 25.21 18 ILE A N 1
ATOM 3906 C CA . ILE C 1 18 ? -13.667 7.886 22.584 1.00 24.27 18 ILE A CA 1
ATOM 3907 C C . ILE C 1 18 ? -13.593 7.812 24.106 1.00 24.95 18 ILE A C 1
ATOM 3908 O O . ILE C 1 18 ? -13.361 6.744 24.673 1.00 25.72 18 ILE A O 1
ATOM 3913 N N . SER C 1 19 ? -13.796 8.950 24.761 1.00 26.01 19 SER A N 1
ATOM 3914 C CA . SER C 1 19 ? -13.743 9.016 26.222 1.00 25.50 19 SER A CA 1
ATOM 3915 C C . SER C 1 19 ? -14.879 8.203 26.834 1.00 26.15 19 SER A C 1
ATOM 3916 O O . SER C 1 19 ? -14.688 7.486 27.813 1.00 25.65 19 SER A O 1
ATOM 3919 N N . GLU C 1 20 ? -16.063 8.325 26.250 1.00 27.29 20 GLU A N 1
ATOM 3920 C CA . GLU C 1 20 ? -17.232 7.598 26.730 1.00 29.10 20 GLU A CA 1
ATOM 3921 C C . GLU C 1 20 ? -17.034 6.099 26.518 1.00 28.10 20 GLU A C 1
ATOM 3922 O O . GLU C 1 20 ? -17.360 5.290 27.387 1.00 27.51 20 GLU A O 1
ATOM 3928 N N . LYS C 1 21 ? -16.489 5.736 25.361 1.00 28.18 21 LYS A N 1
ATOM 3929 C CA . LYS C 1 21 ? -16.250 4.333 25.038 1.00 27.13 21 LYS A CA 1
ATOM 3930 C C . LYS C 1 21 ? -15.254 3.691 25.990 1.00 27.09 21 LYS A C 1
ATOM 3931 O O . LYS C 1 21 ? -15.513 2.622 26.546 1.00 26.38 21 LYS A O 1
ATOM 3937 N N . LEU C 1 22 ? -14.108 4.338 26.165 1.00 26.91 22 LEU A N 1
ATOM 3938 C CA . LEU C 1 22 ? -13.077 3.824 27.053 1.00 27.75 22 LEU A CA 1
ATOM 3939 C C . LEU C 1 22 ? -13.558 3.790 28.505 1.00 27.78 22 LEU A C 1
ATOM 3940 O O . LEU C 1 22 ? -13.101 2.970 29.296 1.00 28.41 22 LEU A O 1
ATOM 3945 N N . ALA C 1 23 ? -14.471 4.689 28.856 1.00 28.87 23 ALA A N 1
ATOM 3946 C CA . ALA C 1 23 ? -15.006 4.719 30.213 1.00 29.13 23 ALA A CA 1
ATOM 3947 C C . ALA C 1 23 ? -15.803 3.430 30.383 1.00 29.50 23 ALA A C 1
ATOM 3948 O O . ALA C 1 23 ? -15.666 2.720 31.383 1.00 29.98 23 ALA A O 1
ATOM 3950 N N . ALA C 1 24 ? -16.620 3.124 29.382 1.00 29.86 24 ALA A N 1
ATOM 3951 C CA . ALA C 1 24 ? -17.432 1.914 29.400 1.00 30.89 24 ALA A CA 1
ATOM 3952 C C . ALA C 1 24 ? -16.518 0.693 29.484 1.00 30.74 24 ALA A C 1
ATOM 3953 O O . ALA C 1 24 ? -16.871 -0.318 30.093 1.00 31.50 24 ALA A O 1
ATOM 3955 N N . ASP C 1 25 ? -15.337 0.795 28.882 1.00 29.79 25 ASP A N 1
ATOM 3956 C CA . ASP C 1 25 ? -14.384 -0.303 28.903 1.00 29.69 25 ASP A CA 1
ATOM 3957 C C . ASP C 1 25 ? -13.735 -0.445 30.266 1.00 30.33 25 ASP A C 1
ATOM 3958 O O . ASP C 1 25 ? -12.995 -1.395 30.508 1.00 30.74 25 ASP A O 1
ATOM 3963 N N . GLY C 1 26 ? -14.003 0.509 31.152 1.00 30.95 26 GLY A N 1
ATOM 3964 C CA . GLY C 1 26 ? -13.428 0.452 32.483 1.00 31.34 26 GLY A CA 1
ATOM 3965 C C . GLY C 1 26 ? -12.189 1.303 32.684 1.00 31.38 26 GLY A C 1
ATOM 3966 O O . GLY C 1 26 ? -11.341 0.975 33.515 1.00 31.31 26 GLY A O 1
ATOM 3967 N N . PHE C 1 27 ? -12.073 2.391 31.926 1.00 31.12 27 PHE A N 1
ATOM 3968 C CA . PHE C 1 27 ? -10.924 3.286 32.052 1.00 30.42 27 PHE A CA 1
ATOM 3969 C C . PHE C 1 27 ? -11.285 4.571 32.796 1.00 30.40 27 PHE A C 1
ATOM 3970 O O . PHE C 1 27 ? -12.353 5.146 32.573 1.00 29.26 27 PHE A O 1
ATOM 3978 N N . ASP C 1 28 ? -10.400 5.015 33.685 1.00 30.60 28 ASP A N 1
ATOM 3979 C CA . ASP C 1 28 ? -10.613 6.291 34.356 1.00 31.18 28 ASP A CA 1
ATOM 3980 C C . ASP C 1 28 ? -10.066 7.244 33.292 1.00 31.10 28 ASP A C 1
ATOM 3981 O O . ASP C 1 28 ? -9.000 6.991 32.725 1.00 30.42 28 ASP A O 1
ATOM 3986 N N . ILE C 1 29 ? -10.795 8.321 33.008 1.00 30.98 29 ILE A N 1
ATOM 3987 C CA . ILE C 1 29 ? -10.398 9.246 31.949 1.00 30.34 29 ILE A CA 1
ATOM 3988 C C . ILE C 1 29 ? -9.961 10.657 32.336 1.00 30.43 29 ILE A C 1
ATOM 3989 O O . ILE C 1 29 ? -10.508 11.278 33.250 1.00 29.52 29 ILE A O 1
ATOM 3994 N N . ALA C 1 30 ? -8.960 11.150 31.614 1.00 29.54 30 ALA A N 1
ATOM 3995 C CA . ALA C 1 30 ? -8.461 12.501 31.801 1.00 28.65 30 ALA A CA 1
ATOM 3996 C C . ALA C 1 30 ? -8.829 13.188 30.496 1.00 29.43 30 ALA A C 1
ATOM 3997 O O . ALA C 1 30 ? -8.258 12.886 29.441 1.00 29.24 30 ALA A O 1
ATOM 3999 N N . VAL C 1 31 ? -9.818 14.074 30.558 1.00 28.80 31 VAL A N 1
ATOM 4000 C CA . VAL C 1 31 ? -10.262 14.797 29.376 1.00 28.65 31 VAL A CA 1
ATOM 4001 C C . VAL C 1 31 ? -9.388 16.031 29.203 1.00 28.81 31 VAL A C 1
ATOM 4002 O O . VAL C 1 31 ? -9.581 17.049 29.875 1.00 28.33 31 VAL A O 1
ATOM 4006 N N . ALA C 1 32 ? -8.420 15.924 28.298 1.00 28.73 32 ALA A N 1
ATOM 4007 C CA . ALA C 1 32 ? -7.499 17.015 28.022 1.00 27.87 32 ALA A CA 1
ATOM 4008 C C . ALA C 1 32 ? -7.994 17.833 26.835 1.00 28.70 32 ALA A C 1
ATOM 4009 O O . ALA C 1 32 ? -8.241 17.295 25.759 1.00 27.91 32 ALA A O 1
ATOM 4011 N N . ASP C 1 33 ? -8.156 19.136 27.039 1.00 29.07 33 ASP A N 1
ATOM 4012 C CA . ASP C 1 33 ? -8.610 20.014 25.968 1.00 29.71 33 ASP A CA 1
ATOM 4013 C C . ASP C 1 33 ? -8.210 21.440 26.327 1.00 29.63 33 ASP A C 1
ATOM 4014 O O . ASP C 1 33 ? -7.594 21.672 27.371 1.00 29.01 33 ASP A O 1
ATOM 4019 N N . LEU C 1 34 ? -8.548 22.391 25.464 1.00 29.29 34 LEU A N 1
ATOM 4020 C CA . LEU C 1 34 ? -8.211 23.782 25.722 1.00 29.81 34 LEU A CA 1
ATOM 4021 C C . LEU C 1 34 ? -9.003 24.290 26.926 1.00 30.90 34 LEU A C 1
ATOM 4022 O O . LEU C 1 34 ? -10.192 23.998 27.067 1.00 29.40 34 LEU A O 1
ATOM 4027 N N . PRO C 1 35 ? -8.346 25.049 27.821 1.00 32.09 35 PRO A N 1
ATOM 4028 C CA . PRO C 1 35 ? -9.021 25.582 29.009 1.00 33.03 35 PRO A CA 1
ATOM 4029 C C . PRO C 1 35 ? -10.423 26.098 28.685 1.00 33.92 35 PRO A C 1
ATOM 4030 O O . PRO C 1 35 ? -11.379 25.814 29.400 1.00 33.81 35 PRO A O 1
ATOM 4034 N N . GLN C 1 36 ? -10.528 26.842 27.589 1.00 35.88 36 GLN A N 1
ATOM 4035 C CA . GLN C 1 36 ? -11.788 27.422 27.122 1.00 37.08 36 GLN A CA 1
ATOM 4036 C C . GLN C 1 36 ? -12.903 26.395 26.939 1.00 37.40 36 GLN A C 1
ATOM 4037 O O . GLN C 1 36 ? -14.083 26.739 26.960 1.00 36.89 36 GLN A O 1
ATOM 4043 N N . GLN C 1 37 ? -12.521 25.137 26.753 1.00 38.28 37 GLN A N 1
ATOM 4044 C CA . GLN C 1 37 ? -13.481 24.056 26.541 1.00 39.01 37 GLN A CA 1
ATOM 4045 C C . GLN C 1 37 ? -13.868 23.284 27.801 1.00 39.79 37 GLN A C 1
ATOM 4046 O O . GLN C 1 37 ? -14.615 22.312 27.718 1.00 39.26 37 GLN A O 1
ATOM 4052 N N . GLU C 1 38 ? -13.373 23.712 28.962 1.00 40.81 38 GLU A N 1
ATOM 4053 C CA . GLU C 1 38 ? -13.679 23.020 30.212 1.00 41.92 38 GLU A CA 1
ATOM 4054 C C . GLU C 1 38 ? -15.178 22.887 30.435 1.00 43.15 38 GLU A C 1
ATOM 4055 O O . GLU C 1 38 ? -15.646 21.912 31.026 1.00 43.21 38 GLU A O 1
ATOM 4061 N N . GLU C 1 39 ? -15.930 23.873 29.965 1.00 44.10 39 GLU A N 1
ATOM 4062 C CA . GLU C 1 39 ? -17.374 23.846 30.114 1.00 45.26 39 GLU A CA 1
ATOM 4063 C C . GLU C 1 39 ? -17.949 22.853 29.107 1.00 45.47 39 GLU A C 1
ATOM 4064 O O . GLU C 1 39 ? -18.739 21.972 29.459 1.00 45.58 39 GLU A O 1
ATOM 4070 N N . GLN C 1 40 ? -17.541 23.002 27.851 1.00 44.63 40 GLN A N 1
ATOM 4071 C CA . GLN C 1 40 ? -17.990 22.121 26.782 1.00 44.12 40 GLN A CA 1
ATOM 4072 C C . GLN C 1 40 ? -17.666 20.672 27.143 1.00 43.37 40 GLN A C 1
ATOM 4073 O O . GLN C 1 40 ? -18.366 19.743 26.734 1.00 43.12 40 GLN A O 1
ATOM 4079 N N . ALA C 1 41 ? -16.608 20.493 27.928 1.00 42.17 41 ALA A N 1
ATOM 4080 C CA . ALA C 1 41 ? -16.165 19.171 28.348 1.00 41.71 41 ALA A CA 1
ATOM 4081 C C . ALA C 1 41 ? -16.955 18.626 29.536 1.00 41.98 41 ALA A C 1
ATOM 4082 O O . ALA C 1 41 ? -16.746 17.481 29.953 1.00 41.36 41 ALA A O 1
ATOM 4084 N N . ALA C 1 42 ? -17.855 19.438 30.083 1.00 41.30 42 ALA A N 1
ATOM 4085 C CA . ALA C 1 42 ? -18.657 19.006 31.222 1.00 41.50 42 ALA A CA 1
ATOM 4086 C C . ALA C 1 42 ? -19.441 17.756 30.855 1.00 41.56 42 ALA A C 1
ATOM 4087 O O . ALA C 1 42 ? -19.415 16.760 31.578 1.00 41.25 42 ALA A O 1
ATOM 4089 N N . GLU C 1 43 ? -20.133 17.815 29.721 1.00 41.59 43 GLU A N 1
ATOM 4090 C CA . GLU C 1 43 ? -20.930 16.692 29.245 1.00 42.01 43 GLU A CA 1
ATOM 4091 C C . GLU C 1 43 ? -20.076 15.431 29.141 1.00 41.60 43 GLU A C 1
ATOM 4092 O O . GLU C 1 43 ? -20.478 14.361 29.595 1.00 41.40 43 GLU A O 1
ATOM 4098 N N . THR C 1 44 ? -18.895 15.559 28.543 1.00 41.33 44 THR A N 1
ATOM 4099 C CA . THR C 1 44 ? -18.000 14.417 28.390 1.00 40.94 44 THR A CA 1
ATOM 4100 C C . THR C 1 44 ? -17.709 13.757 29.735 1.00 41.11 44 THR A C 1
ATOM 4101 O O . THR C 1 44 ? -17.809 12.536 29.869 1.00 40.93 44 THR A O 1
ATOM 4105 N N . ILE C 1 45 ? -17.352 14.564 30.729 1.00 41.47 45 ILE A N 1
ATOM 4106 C CA . ILE C 1 45 ? -17.056 14.044 32.060 1.00 41.47 45 ILE A CA 1
ATOM 4107 C C . ILE C 1 45 ? -18.316 13.441 32.674 1.00 41.51 45 ILE A C 1
ATOM 4108 O O . ILE C 1 45 ? -18.247 12.532 33.503 1.00 40.96 45 ILE A O 1
ATOM 4113 N N . LYS C 1 46 ? -19.465 13.954 32.247 1.00 41.34 46 LYS A N 1
ATOM 4114 C CA . LYS C 1 46 ? -20.759 13.483 32.722 1.00 41.86 46 LYS A CA 1
ATOM 4115 C C . LYS C 1 46 ? -20.995 12.077 32.184 1.00 41.48 46 LYS A C 1
ATOM 4116 O O . LYS C 1 46 ? -21.435 11.185 32.909 1.00 42.44 46 LYS A O 1
ATOM 4122 N N . LEU C 1 47 ? -20.688 11.890 30.906 1.00 40.66 47 LEU A N 1
ATOM 4123 C CA . LEU C 1 47 ? -20.849 10.603 30.247 1.00 39.54 47 LEU A CA 1
ATOM 4124 C C . LEU C 1 47 ? -19.910 9.562 30.836 1.00 39.09 47 LEU A C 1
ATOM 4125 O O . LEU C 1 47 ? -20.234 8.378 30.879 1.00 39.65 47 LEU A O 1
ATOM 4130 N N . ILE C 1 48 ? -18.747 10.012 31.296 1.00 38.26 48 ILE A N 1
A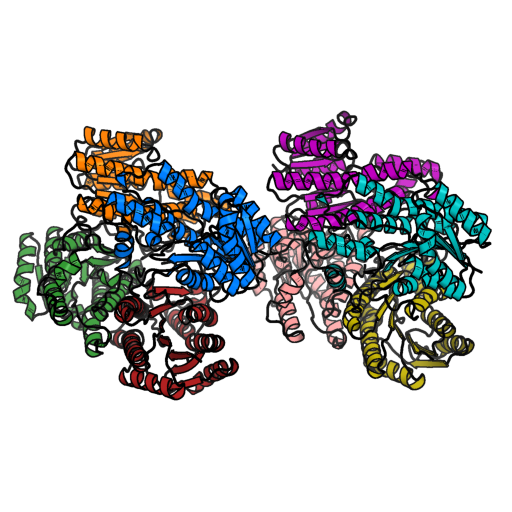TOM 4131 C CA . ILE C 1 48 ? -17.751 9.123 31.884 1.00 37.64 48 ILE A CA 1
ATOM 4132 C C . ILE C 1 48 ? -18.174 8.643 33.271 1.00 38.94 48 ILE A C 1
ATOM 4133 O O . ILE C 1 48 ? -18.154 7.444 33.558 1.00 38.94 48 ILE A O 1
ATOM 4138 N N . GLU C 1 49 ? -18.552 9.584 34.131 1.00 39.27 49 GLU A N 1
ATOM 4139 C CA . GLU C 1 49 ? -18.967 9.252 35.490 1.00 39.73 49 GLU A CA 1
ATOM 4140 C C . GLU C 1 49 ? -20.239 8.403 35.481 1.00 40.42 49 GLU A C 1
ATOM 4141 O O . GLU C 1 49 ? -20.495 7.639 36.415 1.00 40.83 49 GLU A O 1
ATOM 4147 N N . ALA C 1 50 ? -21.020 8.528 34.412 1.00 40.67 50 ALA A N 1
ATOM 4148 C CA . ALA C 1 50 ? -22.250 7.759 34.264 1.00 41.02 50 ALA A CA 1
ATOM 4149 C C . ALA C 1 50 ? -21.912 6.288 34.024 1.00 41.42 50 ALA A C 1
ATOM 4150 O O . ALA C 1 50 ? -22.712 5.400 34.322 1.00 42.43 50 ALA A O 1
ATOM 4152 N N . ALA C 1 51 ? -20.727 6.038 33.475 1.00 41.06 51 ALA A N 1
ATOM 4153 C CA . ALA C 1 51 ? -20.270 4.678 33.217 1.00 40.43 51 ALA A CA 1
ATOM 4154 C C . ALA C 1 51 ? -19.479 4.224 34.439 1.00 40.74 51 ALA A C 1
ATOM 4155 O O . ALA C 1 51 ? -18.750 3.233 34.400 1.00 40.77 51 ALA A O 1
ATOM 4157 N N . ASP C 1 52 ? -19.634 4.979 35.523 1.00 40.56 52 ASP A N 1
ATOM 4158 C CA . ASP C 1 52 ? -18.970 4.711 36.791 1.00 40.60 52 ASP A CA 1
ATOM 4159 C C . ASP C 1 52 ? -17.451 4.625 36.771 1.00 40.23 52 ASP A C 1
ATOM 4160 O O . ASP C 1 52 ? -16.858 3.685 37.303 1.00 40.27 52 ASP A O 1
ATOM 4165 N N . GLN C 1 53 ? -16.828 5.625 36.164 1.00 39.23 53 GLN A N 1
ATOM 4166 C CA . GLN C 1 53 ? -15.380 5.697 36.100 1.00 38.52 53 GLN A CA 1
ATOM 4167 C C . GLN C 1 53 ? -14.995 7.098 36.566 1.00 38.16 53 GLN A C 1
ATOM 4168 O O . GLN C 1 53 ? -15.827 8.003 36.574 1.00 37.20 53 GLN A O 1
ATOM 4174 N N . LYS C 1 54 ? -13.743 7.272 36.969 1.00 38.36 54 LYS A N 1
ATOM 4175 C CA . LYS C 1 54 ? -13.277 8.570 37.438 1.00 38.36 54 LYS A CA 1
ATOM 4176 C C . LYS C 1 54 ? -12.878 9.461 36.263 1.00 37.96 54 LYS A C 1
ATOM 4177 O O . LYS C 1 54 ? -12.196 9.016 35.339 1.00 37.86 54 LYS A O 1
ATOM 4183 N N . ALA C 1 55 ? -13.314 10.717 36.293 1.00 37.22 55 ALA A N 1
ATOM 4184 C CA . ALA C 1 55 ? -12.994 11.653 35.220 1.00 36.22 55 ALA A CA 1
ATOM 4185 C C . ALA C 1 55 ? -12.560 13.011 35.753 1.00 35.79 55 ALA A C 1
ATOM 4186 O O . ALA C 1 55 ? -13.171 13.552 36.676 1.00 35.53 55 ALA A O 1
ATOM 4188 N N . VAL C 1 56 ? -11.501 13.557 35.165 1.00 34.20 56 VAL A N 1
ATOM 4189 C CA . VAL C 1 56 ? -10.993 14.861 35.565 1.00 33.28 56 VAL A CA 1
ATOM 4190 C C . VAL C 1 56 ? -10.599 15.657 34.328 1.00 33.01 56 VAL A C 1
ATOM 4191 O O . VAL C 1 56 ? -10.076 15.097 33.358 1.00 32.03 56 VAL A O 1
ATOM 4195 N N . PHE C 1 57 ? -10.861 16.960 34.357 1.00 32.00 57 PHE A N 1
ATOM 4196 C CA . PHE C 1 57 ? -10.509 17.815 33.235 1.00 31.73 57 PHE A CA 1
ATOM 4197 C C . PHE C 1 57 ? -9.085 18.299 33.415 1.00 31.24 57 PHE A C 1
ATOM 4198 O O . PHE C 1 57 ? -8.648 18.583 34.532 1.00 31.13 57 PHE A O 1
ATOM 4206 N N . VAL C 1 58 ? -8.367 18.388 32.304 1.00 30.33 58 VAL A N 1
ATOM 4207 C CA . VAL C 1 58 ? -6.989 18.846 32.318 1.00 29.83 58 VAL A CA 1
ATOM 4208 C C . VAL C 1 58 ? -6.806 19.886 31.215 1.00 28.76 58 VAL A C 1
ATOM 4209 O O . VAL C 1 58 ? -6.977 19.589 30.032 1.00 27.99 58 VAL A O 1
ATOM 4213 N N . GLY C 1 59 ? -6.478 21.110 31.616 1.00 27.42 59 GLY A N 1
ATOM 4214 C CA . GLY C 1 59 ? -6.274 22.172 30.648 1.00 26.19 59 GLY A CA 1
ATOM 4215 C C . GLY C 1 59 ? -5.045 21.850 29.825 1.00 25.15 59 GLY A C 1
ATOM 4216 O O . GLY C 1 59 ? -3.957 21.669 30.373 1.00 24.09 59 GLY A O 1
ATOM 4217 N N . LEU C 1 60 ? -5.205 21.758 28.511 1.00 24.55 60 LEU A N 1
ATOM 4218 C CA . LEU C 1 60 ? -4.064 21.445 27.664 1.00 23.76 60 LEU A CA 1
ATOM 4219 C C . LEU C 1 60 ? -4.136 21.988 26.254 1.00 24.11 60 LEU A C 1
ATOM 4220 O O . LEU C 1 60 ? -5.137 21.838 25.562 1.00 23.44 60 LEU A O 1
ATOM 4225 N N . ASP C 1 61 ? -3.058 22.644 25.847 1.00 24.40 61 ASP A N 1
ATOM 4226 C CA . ASP C 1 61 ? -2.937 23.155 24.494 1.00 24.31 61 ASP A CA 1
ATOM 4227 C C . ASP C 1 61 ? -1.857 22.215 24.007 1.00 23.24 61 ASP A C 1
ATOM 4228 O O . ASP C 1 61 ? -0.686 22.360 24.366 1.00 24.29 61 ASP A O 1
ATOM 4233 N N . VAL C 1 62 ? -2.262 21.219 23.230 1.00 20.74 62 VAL A N 1
ATOM 4234 C CA . VAL C 1 62 ? -1.326 20.227 22.730 1.00 19.79 62 VAL A CA 1
ATOM 4235 C C . VAL C 1 62 ? -0.130 20.787 21.971 1.00 19.34 62 VAL A C 1
ATOM 4236 O O . VAL C 1 62 ? 0.857 20.076 21.784 1.00 20.42 62 VAL A O 1
ATOM 4240 N N . THR C 1 63 ? -0.203 22.047 21.545 1.00 21.30 63 THR A N 1
ATOM 4241 C CA . THR C 1 63 ? 0.900 22.657 20.798 1.00 21.66 63 THR A CA 1
ATOM 4242 C C . THR C 1 63 ? 2.027 23.114 21.711 1.00 23.75 63 THR A C 1
ATOM 4243 O O . THR C 1 63 ? 3.117 23.454 21.243 1.00 22.32 63 THR A O 1
ATOM 4247 N N . ASP C 1 64 ? 1.764 23.122 23.015 1.00 25.31 64 ASP A N 1
ATOM 4248 C CA . ASP C 1 64 ? 2.760 23.556 23.991 1.00 26.16 64 ASP A CA 1
ATOM 4249 C C . ASP C 1 64 ? 3.355 22.365 24.730 1.00 25.84 64 ASP A C 1
ATOM 4250 O O . ASP C 1 64 ? 2.708 21.764 25.590 1.00 25.95 64 ASP A O 1
ATOM 4255 N N . LYS C 1 65 ? 4.596 22.035 24.394 1.00 24.63 65 LYS A N 1
ATOM 4256 C CA . LYS C 1 65 ? 5.276 20.902 24.998 1.00 25.90 65 LYS A CA 1
ATOM 4257 C C . LYS C 1 65 ? 5.212 20.875 26.519 1.00 26.00 65 LYS A C 1
ATOM 4258 O O . LYS C 1 65 ? 4.866 19.853 27.105 1.00 25.51 65 LYS A O 1
ATOM 4264 N N . ALA C 1 66 ? 5.558 21.993 27.151 1.00 25.94 66 ALA A N 1
ATOM 4265 C CA . ALA C 1 66 ? 5.555 22.089 28.609 1.00 26.39 66 ALA A CA 1
ATOM 4266 C C . ALA C 1 66 ? 4.190 21.741 29.188 1.00 25.58 66 ALA A C 1
ATOM 4267 O O . ALA C 1 66 ? 4.085 20.994 30.161 1.00 25.85 66 ALA A O 1
ATOM 4269 N N . ASN C 1 67 ? 3.147 22.294 28.584 1.00 25.27 67 ASN A N 1
ATOM 4270 C CA . ASN C 1 67 ? 1.788 22.049 29.037 1.00 26.04 67 ASN A CA 1
ATOM 4271 C C . ASN C 1 67 ? 1.448 20.563 28.917 1.00 26.33 67 ASN A C 1
ATOM 4272 O O . ASN C 1 67 ? 0.733 20.018 29.759 1.00 26.79 67 ASN A O 1
ATOM 4277 N N . PHE C 1 68 ? 1.971 19.902 27.885 1.00 26.74 68 PHE A N 1
ATOM 4278 C CA . PHE C 1 68 ? 1.693 18.481 27.692 1.00 26.16 68 PHE A CA 1
ATOM 4279 C C . PHE C 1 68 ? 2.417 17.650 28.748 1.00 27.00 68 PHE A C 1
ATOM 4280 O O . PHE C 1 68 ? 1.889 16.647 29.229 1.00 26.36 68 PHE A O 1
ATOM 4288 N N . ASP C 1 69 ? 3.623 18.063 29.122 1.00 28.29 69 ASP A N 1
ATOM 4289 C CA . ASP C 1 69 ? 4.361 17.324 30.140 1.00 30.18 69 ASP A CA 1
ATOM 4290 C C . ASP C 1 69 ? 3.606 17.400 31.469 1.00 30.42 69 ASP A C 1
ATOM 4291 O O . ASP C 1 69 ? 3.320 16.380 32.099 1.00 30.60 69 ASP A O 1
ATOM 4296 N N . SER C 1 70 ? 3.269 18.615 31.883 1.00 30.14 70 SER A N 1
ATOM 4297 C CA . SER C 1 70 ? 2.559 18.805 33.139 1.00 29.96 70 SER A CA 1
ATOM 4298 C C . SER C 1 70 ? 1.135 18.248 33.080 1.00 29.73 70 SER A C 1
ATOM 4299 O O . SER C 1 70 ? 0.604 17.778 34.086 1.00 29.09 70 SER A O 1
ATOM 4302 N N . ALA C 1 71 ? 0.522 18.294 31.901 1.00 29.98 71 ALA A N 1
ATOM 4303 C CA . ALA C 1 71 ? -0.836 17.784 31.732 1.00 29.30 71 ALA A CA 1
ATOM 4304 C C . ALA C 1 71 ? -0.886 16.304 32.106 1.00 29.80 71 ALA A C 1
ATOM 4305 O O . ALA C 1 71 ? -1.803 15.856 32.806 1.00 30.63 71 ALA A O 1
ATOM 4307 N N . ILE C 1 72 ? 0.109 15.554 31.639 1.00 28.61 72 ILE A N 1
ATOM 4308 C CA . ILE C 1 72 ? 0.198 14.128 31.917 1.00 28.45 72 ILE A CA 1
ATOM 4309 C C . ILE C 1 72 ? 0.606 13.858 33.365 1.00 29.34 72 ILE A C 1
ATOM 4310 O O . ILE C 1 72 ? 0.197 12.857 33.957 1.00 27.98 72 ILE A O 1
ATOM 4315 N N . ASP C 1 73 ? 1.423 14.735 33.939 1.00 30.32 73 ASP A N 1
ATOM 4316 C CA . ASP C 1 73 ? 1.811 14.547 35.330 1.00 31.49 73 ASP A CA 1
ATOM 4317 C C . ASP C 1 73 ? 0.544 14.677 36.171 1.00 32.25 73 ASP A C 1
ATOM 4318 O O . ASP C 1 73 ? 0.301 13.881 37.074 1.00 32.58 73 ASP A O 1
ATOM 4323 N N . GLU C 1 74 ? -0.264 15.681 35.847 1.00 33.21 74 GLU A N 1
ATOM 4324 C CA . GLU C 1 74 ? -1.513 15.949 36.551 1.00 34.41 74 GLU A CA 1
ATOM 4325 C C . GLU C 1 74 ? -2.498 14.792 36.421 1.00 35.04 74 GLU A C 1
ATOM 4326 O O . GLU C 1 74 ? -3.093 14.356 37.407 1.00 35.17 74 GLU A O 1
ATOM 4332 N N . ALA C 1 75 ? -2.675 14.302 35.199 1.00 34.88 75 ALA A N 1
ATOM 4333 C CA . ALA C 1 75 ? -3.593 13.202 34.946 1.00 34.74 75 ALA A CA 1
ATOM 4334 C C . ALA C 1 75 ? -3.170 11.959 35.712 1.00 35.24 75 ALA A C 1
ATOM 4335 O O . ALA C 1 75 ? -4.007 11.258 36.282 1.00 35.42 75 ALA A O 1
ATOM 4337 N N . ALA C 1 76 ? -1.869 11.689 35.729 1.00 34.92 76 ALA A N 1
ATOM 4338 C CA . ALA C 1 76 ? -1.348 10.514 36.416 1.00 35.89 76 ALA A CA 1
ATOM 4339 C C . ALA C 1 76 ? -1.455 10.644 37.931 1.00 37.14 76 ALA A C 1
ATOM 4340 O O . ALA C 1 76 ? -1.516 9.640 38.642 1.00 37.48 76 ALA A O 1
ATOM 4342 N N . GLU C 1 77 ? -1.471 11.880 38.421 1.00 38.08 77 GLU A N 1
ATOM 4343 C CA . GLU C 1 77 ? -1.565 12.126 39.854 1.00 38.73 77 GLU A CA 1
ATOM 4344 C C . GLU C 1 77 ? -3.017 12.099 40.316 1.00 37.85 77 GLU A C 1
ATOM 4345 O O . GLU C 1 77 ? -3.337 11.530 41.358 1.00 38.04 77 GLU A O 1
ATOM 4351 N N . LYS C 1 78 ? -3.895 12.712 39.531 1.00 37.02 78 LYS A N 1
ATOM 4352 C CA . LYS C 1 78 ? -5.313 12.754 39.856 1.00 36.42 78 LYS A CA 1
ATOM 4353 C C . LYS C 1 78 ? -5.983 11.385 39.777 1.00 35.96 78 LYS A C 1
ATOM 4354 O O . LYS C 1 78 ? -6.767 11.017 40.654 1.00 35.01 78 LYS A O 1
ATOM 4360 N N . LEU C 1 79 ? -5.672 10.637 38.722 1.00 34.31 79 LEU A N 1
ATOM 4361 C CA . LEU C 1 79 ? -6.277 9.328 38.508 1.00 33.20 79 LEU A CA 1
ATOM 4362 C C . LEU C 1 79 ? -5.478 8.143 39.041 1.00 32.67 79 LEU A C 1
ATOM 4363 O O . LEU C 1 79 ? -5.933 7.006 38.969 1.00 33.08 79 LEU A O 1
ATOM 4368 N N . GLY C 1 80 ? -4.289 8.407 39.569 1.00 32.30 80 GLY A N 1
ATOM 4369 C CA . GLY C 1 80 ? -3.473 7.342 40.128 1.00 32.21 80 GLY A CA 1
ATOM 4370 C C . GLY C 1 80 ? -2.770 6.427 39.141 1.00 32.51 80 GLY A C 1
ATOM 4371 O O . GLY C 1 80 ? -2.271 5.368 39.524 1.00 31.56 80 GLY A O 1
ATOM 4372 N N . GLY C 1 81 ? -2.721 6.827 37.874 1.00 32.00 81 GLY A N 1
ATOM 4373 C CA . GLY C 1 81 ? -2.058 6.004 36.879 1.00 30.91 81 GLY A CA 1
ATOM 4374 C C . GLY C 1 81 ? -2.066 6.630 35.498 1.00 30.12 81 GLY A C 1
ATOM 4375 O O . GLY C 1 81 ? -2.674 7.678 35.293 1.00 30.08 81 GLY A O 1
ATOM 4376 N N . PHE C 1 82 ? -1.379 5.989 34.555 1.00 29.31 82 PHE A N 1
ATOM 4377 C CA . PHE C 1 82 ? -1.308 6.466 33.174 1.00 29.12 82 PHE A CA 1
ATOM 4378 C C . PHE C 1 82 ? -0.931 5.282 32.291 1.00 27.97 82 PHE A C 1
ATOM 4379 O O . PHE C 1 82 ? 0.220 4.839 32.283 1.00 28.38 82 PHE A O 1
ATOM 4387 N N . ASP C 1 83 ? -1.899 4.773 31.543 1.00 27.32 83 ASP A N 1
ATOM 4388 C CA . ASP C 1 83 ? -1.653 3.611 30.705 1.00 26.97 83 ASP A CA 1
ATOM 4389 C C . ASP C 1 83 ? -1.897 3.830 29.215 1.00 26.31 83 ASP A C 1
ATOM 4390 O O . ASP C 1 83 ? -1.307 3.146 28.380 1.00 25.73 83 ASP A O 1
ATOM 4395 N N . VAL C 1 84 ? -2.761 4.782 28.884 1.00 25.46 84 VAL A N 1
ATOM 4396 C CA . VAL C 1 84 ? -3.087 5.043 27.488 1.00 25.54 84 VAL A CA 1
ATOM 4397 C C . VAL C 1 84 ? -3.211 6.528 27.168 1.00 24.97 84 VAL A C 1
ATOM 4398 O O . VAL C 1 84 ? -3.784 7.295 27.942 1.00 25.14 84 VAL A O 1
ATOM 4402 N N . LEU C 1 85 ? -2.659 6.924 26.025 1.00 23.88 85 LEU A N 1
ATOM 4403 C CA . LEU C 1 85 ? -2.739 8.306 25.570 1.00 21.94 85 LEU A CA 1
ATOM 4404 C C . LEU C 1 85 ? -3.323 8.301 24.170 1.00 21.79 85 LEU A C 1
ATOM 4405 O O . LEU C 1 85 ? -2.860 7.561 23.297 1.00 20.58 85 LEU A O 1
ATOM 4410 N N . VAL C 1 86 ? -4.336 9.130 23.956 1.00 20.77 86 VAL A N 1
ATOM 4411 C CA . VAL C 1 86 ? -4.966 9.222 22.651 1.00 20.99 86 VAL A CA 1
ATOM 4412 C C . VAL C 1 86 ? -4.789 10.632 22.111 1.00 21.50 86 VAL A C 1
ATOM 4413 O O . VAL C 1 86 ? -5.499 11.553 22.530 1.00 22.83 86 VAL A O 1
ATOM 4417 N N . ASN C 1 87 ? -3.841 10.799 21.191 1.00 21.72 87 ASN A N 1
ATOM 4418 C CA . ASN C 1 87 ? -3.573 12.100 20.576 1.00 20.14 87 ASN A CA 1
ATOM 4419 C C . ASN C 1 87 ? -4.663 12.390 19.554 1.00 19.98 87 ASN A C 1
ATOM 4420 O O . ASN C 1 87 ? -4.445 12.281 18.345 1.00 21.22 87 ASN A O 1
ATOM 4425 N N . ASN C 1 88 ? -5.831 12.774 20.056 1.00 19.74 88 ASN A N 1
ATOM 4426 C CA . ASN C 1 88 ? -6.999 13.057 19.226 1.00 19.43 88 ASN A CA 1
ATOM 4427 C C . ASN C 1 88 ? -7.148 14.526 18.843 1.00 19.70 88 ASN A C 1
ATOM 4428 O O . ASN C 1 88 ? -7.660 14.839 17.772 1.00 19.71 88 ASN A O 1
ATOM 4433 N N . ALA C 1 89 ? -6.713 15.427 19.720 1.00 20.87 89 ALA A N 1
ATOM 4434 C CA . ALA C 1 89 ? -6.801 16.857 19.442 1.00 20.87 89 ALA A CA 1
ATOM 4435 C C . ALA C 1 89 ? -6.228 17.138 18.058 1.00 21.74 89 ALA A C 1
ATOM 4436 O O . ALA C 1 89 ? -5.207 16.568 17.681 1.00 21.72 89 ALA A O 1
ATOM 4438 N N . GLY C 1 90 ? -6.896 18.012 17.310 1.00 21.69 90 GLY A N 1
ATOM 4439 C CA . GLY C 1 90 ? -6.444 18.356 15.973 1.00 22.89 90 GLY A CA 1
ATOM 4440 C C . GLY C 1 90 ? -7.401 19.322 15.299 1.00 22.98 90 GLY A C 1
ATOM 4441 O O . GLY C 1 90 ? -8.516 19.526 15.773 1.00 23.06 90 GLY A O 1
ATOM 4442 N N . ILE C 1 91 ? -6.974 19.918 14.188 1.00 23.50 91 ILE A N 1
ATOM 4443 C CA . ILE C 1 91 ? -7.816 20.864 13.468 1.00 22.84 91 ILE A CA 1
ATOM 4444 C C . ILE C 1 91 ? -7.795 20.617 11.971 1.00 22.97 91 ILE A C 1
ATOM 4445 O O . ILE C 1 91 ? -6.930 19.911 11.448 1.00 23.37 91 ILE A O 1
ATOM 4450 N N . ALA C 1 92 ? -8.753 21.217 11.280 1.00 22.87 92 ALA A N 1
ATOM 4451 C CA . ALA C 1 92 ? -8.835 21.086 9.837 1.00 22.90 92 ALA A CA 1
ATOM 4452 C C . ALA C 1 92 ? -8.738 22.446 9.166 1.00 22.82 92 ALA A C 1
ATOM 4453 O O . ALA C 1 92 ? -9.116 23.469 9.739 1.00 23.57 92 ALA A O 1
ATOM 4455 N N . GLN C 1 93 ? -8.199 22.457 7.955 1.00 22.61 93 GLN A N 1
ATOM 4456 C CA . GLN C 1 93 ? -8.113 23.678 7.175 1.00 21.72 93 GLN A CA 1
ATOM 4457 C C . GLN C 1 93 ? -8.668 23.305 5.817 1.00 20.97 93 GLN A C 1
ATOM 4458 O O . GLN C 1 93 ? -8.445 22.189 5.333 1.00 19.50 93 GLN A O 1
ATOM 4464 N N . ILE C 1 94 ? -9.413 24.227 5.221 1.00 20.98 94 ILE A N 1
ATOM 4465 C CA . ILE C 1 94 ? -9.996 24.013 3.904 1.00 21.08 94 ILE A CA 1
ATOM 4466 C C . ILE C 1 94 ? -9.536 25.195 3.072 1.00 21.43 94 ILE A C 1
ATOM 4467 O O . ILE C 1 94 ? -9.945 26.323 3.325 1.00 22.16 94 ILE A O 1
ATOM 4472 N N . LYS C 1 95 ? -8.682 24.943 2.086 1.00 21.49 95 LYS A N 1
ATOM 4473 C CA . LYS C 1 95 ? -8.160 26.019 1.254 1.00 22.92 95 LYS A CA 1
ATOM 4474 C C . LYS C 1 95 ? -7.416 25.482 0.042 1.00 22.21 95 LYS A C 1
ATOM 4475 O O . LYS C 1 95 ? -6.622 24.559 0.159 1.00 23.65 95 LYS A O 1
ATOM 4481 N N . PRO C 1 96 ? -7.660 26.063 -1.141 1.00 22.78 96 PRO A N 1
ATOM 4482 C CA . PRO C 1 96 ? -6.984 25.613 -2.362 1.00 22.89 96 PRO A CA 1
ATOM 4483 C C . PRO C 1 96 ? -5.475 25.709 -2.158 1.00 22.91 96 PRO A C 1
ATOM 4484 O O . PRO C 1 96 ? -4.987 26.676 -1.572 1.00 23.71 96 PRO A O 1
ATOM 4488 N N . LEU C 1 97 ? -4.749 24.708 -2.643 1.00 22.33 97 LEU A N 1
ATOM 4489 C CA . LEU C 1 97 ? -3.298 24.651 -2.500 1.00 23.07 97 LEU A CA 1
ATOM 4490 C C . LEU C 1 97 ? -2.622 25.993 -2.783 1.00 23.20 97 LEU A C 1
ATOM 4491 O O . LEU C 1 97 ? -1.867 26.508 -1.958 1.00 22.29 97 LEU A O 1
ATOM 4496 N N . LEU C 1 98 ? -2.903 26.557 -3.951 1.00 23.12 98 LEU A N 1
ATOM 4497 C CA . LEU C 1 98 ? -2.313 27.825 -4.355 1.00 24.44 98 LEU A CA 1
ATOM 4498 C C . LEU C 1 98 ? -2.578 28.998 -3.413 1.00 24.34 98 LEU A C 1
ATOM 4499 O O . LEU C 1 98 ? -1.973 30.055 -3.563 1.00 24.89 98 LEU A O 1
ATOM 4504 N N . GLU C 1 99 ? -3.468 28.812 -2.443 1.00 24.42 99 GLU A N 1
ATOM 4505 C CA . GLU C 1 99 ? -3.785 29.870 -1.485 1.00 25.05 99 GLU A CA 1
ATOM 4506 C C . GLU C 1 99 ? -3.186 29.619 -0.098 1.00 23.56 99 GLU A C 1
ATOM 4507 O O . GLU C 1 99 ? -3.177 30.508 0.752 1.00 24.65 99 GLU A O 1
ATOM 4513 N N . VAL C 1 100 ? -2.686 28.412 0.129 1.00 21.24 100 VAL A N 1
ATOM 4514 C CA . VAL C 1 100 ? -2.097 28.073 1.420 1.00 20.39 100 VAL A CA 1
ATOM 4515 C C . VAL C 1 100 ? -0.911 28.980 1.748 1.00 19.55 100 VAL A C 1
ATOM 4516 O O . VAL C 1 100 ? -0.013 29.153 0.929 1.00 17.86 100 VAL A O 1
ATOM 4520 N N . THR C 1 101 ? -0.914 29.541 2.955 1.00 18.13 101 THR A N 1
ATOM 4521 C CA . THR C 1 101 ? 0.151 30.438 3.398 1.00 18.22 101 THR A CA 1
ATOM 4522 C C . THR C 1 101 ? 1.097 29.751 4.381 1.00 18.34 101 THR A C 1
ATOM 4523 O O . THR C 1 101 ? 0.797 28.678 4.913 1.00 18.62 101 THR A O 1
ATOM 4527 N N . GLU C 1 102 ? 2.244 30.375 4.621 1.00 18.27 102 GLU A N 1
ATOM 4528 C CA . GLU C 1 102 ? 3.213 29.815 5.550 1.00 19.08 102 GLU A CA 1
ATOM 4529 C C . GLU C 1 102 ? 2.614 29.809 6.950 1.00 19.86 102 GLU A C 1
ATOM 4530 O O . GLU C 1 102 ? 2.919 28.936 7.759 1.00 19.86 102 GLU A O 1
ATOM 4536 N N . GLU C 1 103 ? 1.754 30.786 7.226 1.00 20.02 103 GLU A N 1
ATOM 4537 C CA . GLU C 1 103 ? 1.107 30.880 8.525 1.00 21.76 103 GLU A CA 1
ATOM 4538 C C . GLU C 1 103 ? 0.106 29.733 8.696 1.00 21.04 103 GLU A C 1
ATOM 4539 O O . GLU C 1 103 ? -0.034 29.180 9.791 1.00 19.89 103 GLU A O 1
ATOM 4545 N N . ASP C 1 104 ? -0.592 29.382 7.615 1.00 21.17 104 ASP A N 1
ATOM 4546 C CA . ASP C 1 104 ? -1.544 28.278 7.668 1.00 20.97 104 ASP A CA 1
ATOM 4547 C C . ASP C 1 104 ? -0.741 27.038 8.027 1.00 19.71 104 ASP A C 1
ATOM 4548 O O . ASP C 1 104 ? -1.115 26.275 8.914 1.00 18.62 104 ASP A O 1
ATOM 4553 N N . LEU C 1 105 ? 0.379 26.860 7.330 1.00 19.32 105 LEU A N 1
ATOM 4554 C CA . LEU C 1 105 ? 1.251 25.713 7.538 1.00 18.39 105 LEU A CA 1
ATOM 4555 C C . LEU C 1 105 ? 1.796 25.633 8.956 1.00 18.17 105 LEU A C 1
ATOM 4556 O O . LEU C 1 105 ? 1.721 24.585 9.587 1.00 14.84 105 LEU A O 1
ATOM 4561 N N . LYS C 1 106 ? 2.346 26.737 9.456 1.00 19.26 106 LYS A N 1
ATOM 4562 C CA . LYS C 1 106 ? 2.897 26.752 10.805 1.00 21.06 106 LYS A CA 1
ATOM 4563 C C . LYS C 1 106 ? 1.817 26.402 11.826 1.00 20.52 106 LYS A C 1
ATOM 4564 O O . LYS C 1 106 ? 2.046 25.620 12.744 1.00 19.01 106 LYS A O 1
ATOM 4570 N N . GLN C 1 107 ? 0.632 26.974 11.651 1.00 21.09 107 GLN A N 1
ATOM 4571 C CA . GLN C 1 107 ? -0.468 26.729 12.575 1.00 23.24 107 GLN A CA 1
ATOM 4572 C C . GLN C 1 107 ? -0.918 25.274 12.583 1.00 22.35 107 GLN A C 1
ATOM 4573 O O . GLN C 1 107 ? -0.939 24.622 13.632 1.00 21.88 107 GLN A O 1
ATOM 4579 N N . ILE C 1 108 ? -1.264 24.755 11.412 1.00 20.99 108 ILE A N 1
ATOM 4580 C CA . ILE C 1 108 ? -1.754 23.390 11.347 1.00 19.65 108 ILE A CA 1
ATOM 4581 C C . ILE C 1 108 ? -0.717 22.341 11.728 1.00 19.44 108 ILE A C 1
ATOM 4582 O O . ILE C 1 108 ? -1.047 21.369 12.398 1.00 19.43 108 ILE A O 1
ATOM 4587 N N . TYR C 1 109 ? 0.536 22.524 11.328 1.00 19.95 109 TYR A N 1
ATOM 4588 C CA . TYR C 1 109 ? 1.547 21.539 11.694 1.00 19.88 109 TYR A CA 1
ATOM 4589 C C . TYR C 1 109 ? 1.826 21.519 13.196 1.00 19.87 109 TYR A C 1
ATOM 4590 O O . TYR C 1 109 ? 2.195 20.486 13.750 1.00 18.80 109 TYR A O 1
ATOM 4599 N N . SER C 1 110 ? 1.644 22.657 13.856 1.00 20.58 110 SER A N 1
ATOM 4600 C CA . SER C 1 110 ? 1.876 22.711 15.292 1.00 21.72 110 SER A CA 1
ATOM 4601 C C . SER C 1 110 ? 0.821 21.894 16.030 1.00 21.03 110 SER A C 1
ATOM 4602 O O . SER C 1 110 ? 1.150 21.070 16.879 1.00 21.31 110 SER A O 1
ATOM 4605 N N . VAL C 1 111 ? -0.444 22.119 15.690 1.00 21.41 111 VAL A N 1
ATOM 4606 C CA . VAL C 1 111 ? -1.556 21.426 16.338 1.00 21.29 111 VAL A CA 1
ATOM 4607 C C . VAL C 1 111 ? -1.739 19.973 15.909 1.00 20.49 111 VAL A C 1
ATOM 4608 O O . VAL C 1 111 ? -2.087 19.119 16.725 1.00 21.77 111 VAL A O 1
ATOM 4612 N N . ASN C 1 112 ? -1.515 19.693 14.630 1.00 18.61 112 ASN A N 1
ATOM 4613 C CA . ASN C 1 112 ? -1.706 18.348 14.104 1.00 17.58 112 ASN A CA 1
ATOM 4614 C C . ASN C 1 112 ? -0.522 17.409 14.097 1.00 17.37 112 ASN A C 1
ATOM 4615 O O . ASN C 1 112 ? -0.710 16.197 14.052 1.00 17.00 112 ASN A O 1
ATOM 4620 N N . VAL C 1 113 ? 0.689 17.954 14.139 1.00 17.53 113 VAL A N 1
ATOM 4621 C CA . VAL C 1 113 ? 1.883 17.124 14.095 1.00 16.37 113 VAL A CA 1
ATOM 4622 C C . VAL C 1 113 ? 2.841 17.271 15.275 1.00 16.47 113 VAL A C 1
ATOM 4623 O O . VAL C 1 113 ? 3.175 16.289 15.921 1.00 16.58 113 VAL A O 1
ATOM 4627 N N . PHE C 1 114 ? 3.296 18.490 15.550 1.00 17.72 114 PHE A N 1
ATOM 4628 C CA . PHE C 1 114 ? 4.240 18.702 16.647 1.00 18.11 114 PHE A CA 1
ATOM 4629 C C . PHE C 1 114 ? 3.649 18.224 17.972 1.00 18.73 114 PHE A C 1
ATOM 4630 O O . PHE C 1 114 ? 4.362 17.713 18.838 1.00 20.72 114 PHE A O 1
ATOM 4638 N N . SER C 1 115 ? 2.341 18.395 18.113 1.00 18.83 115 SER A N 1
ATOM 4639 C CA . SER C 1 115 ? 1.620 17.998 19.316 1.00 19.31 115 SER A CA 1
ATOM 4640 C C . SER C 1 115 ? 1.704 16.495 19.559 1.00 20.23 115 SER A C 1
ATOM 4641 O O . SER C 1 115 ? 1.836 16.044 20.700 1.00 21.89 115 SER A O 1
ATOM 4644 N N . VAL C 1 116 ? 1.622 15.717 18.484 1.00 18.76 116 VAL A N 1
ATOM 4645 C CA . VAL C 1 116 ? 1.692 14.270 18.598 1.00 18.14 116 VAL A CA 1
ATOM 4646 C C . VAL C 1 116 ? 3.095 13.870 19.045 1.00 18.11 116 VAL A C 1
ATOM 4647 O O . VAL C 1 116 ? 3.255 12.922 19.806 1.00 19.65 116 VAL A O 1
ATOM 4651 N N . PHE C 1 117 ? 4.111 14.596 18.580 1.00 18.66 117 PHE A N 1
ATOM 4652 C CA . PHE C 1 117 ? 5.484 14.314 18.995 1.00 16.82 117 PHE A CA 1
ATOM 4653 C C . PHE C 1 117 ? 5.568 14.568 20.510 1.00 17.22 117 PHE A C 1
ATOM 4654 O O . PHE C 1 117 ? 6.081 13.744 21.262 1.00 17.40 117 PHE A O 1
ATOM 4662 N N . PHE C 1 118 ? 5.057 15.719 20.943 1.00 17.98 118 PHE A N 1
ATOM 4663 C CA . PHE C 1 118 ? 5.079 16.091 22.359 1.00 18.95 118 PHE A CA 1
ATOM 4664 C C . PHE C 1 118 ? 4.334 15.067 23.211 1.00 19.42 118 PHE A C 1
ATOM 4665 O O . PHE C 1 118 ? 4.834 14.627 24.247 1.00 20.59 118 PHE A O 1
ATOM 4673 N N . GLY C 1 119 ? 3.138 14.694 22.770 1.00 19.14 119 GLY A N 1
ATOM 4674 C CA . GLY C 1 119 ? 2.358 13.713 23.500 1.00 19.01 119 GLY A CA 1
ATOM 4675 C C . GLY C 1 119 ? 3.080 12.382 23.584 1.00 18.73 119 GLY A C 1
ATOM 4676 O O . GLY C 1 119 ? 3.166 11.781 24.654 1.00 18.27 119 GLY A O 1
ATOM 4677 N N . ILE C 1 120 ? 3.606 11.911 22.456 1.00 18.49 120 ILE A N 1
ATOM 4678 C CA . ILE C 1 120 ? 4.320 10.642 22.445 1.00 17.94 120 ILE A CA 1
ATOM 4679 C C . ILE C 1 120 ? 5.503 10.651 23.425 1.00 19.10 120 ILE A C 1
ATOM 4680 O O . ILE C 1 120 ? 5.750 9.660 24.113 1.00 19.67 120 ILE A O 1
ATOM 4685 N N . GLN C 1 121 ? 6.230 11.765 23.485 1.00 19.06 121 GLN A N 1
ATOM 4686 C CA . GLN C 1 121 ? 7.387 11.879 24.380 1.00 19.98 121 GLN A CA 1
ATOM 4687 C C . GLN C 1 121 ? 6.987 11.871 25.854 1.00 19.67 121 GLN A C 1
ATOM 4688 O O . GLN C 1 121 ? 7.566 11.147 26.655 1.00 20.23 121 GLN A O 1
ATOM 4694 N N . ALA C 1 122 ? 6.001 12.685 26.209 1.00 21.08 122 ALA A N 1
ATOM 4695 C CA . ALA C 1 122 ? 5.543 12.750 27.591 1.00 21.36 122 ALA A CA 1
ATOM 4696 C C . ALA C 1 122 ? 4.974 11.405 28.044 1.00 22.72 122 ALA A C 1
ATOM 4697 O O . ALA C 1 122 ? 5.299 10.921 29.129 1.00 22.05 122 ALA A O 1
ATOM 4699 N N . ALA C 1 123 ? 4.133 10.801 27.206 1.00 23.00 123 ALA A N 1
ATOM 4700 C CA . ALA C 1 123 ? 3.521 9.514 27.525 1.00 23.44 123 ALA A CA 1
ATOM 4701 C C . ALA C 1 123 ? 4.571 8.437 27.758 1.00 23.58 123 ALA A C 1
ATOM 4702 O O . ALA C 1 123 ? 4.491 7.675 28.726 1.00 22.97 123 ALA A O 1
ATOM 4704 N N . SER C 1 124 ? 5.546 8.372 26.858 1.00 23.75 124 SER A N 1
ATOM 4705 C CA . SER C 1 124 ? 6.630 7.399 26.940 1.00 24.77 124 SER A CA 1
ATOM 4706 C C . SER C 1 124 ? 7.425 7.556 28.247 1.00 25.86 124 SER A C 1
ATOM 4707 O O . SER C 1 124 ? 7.809 6.570 28.881 1.00 25.28 124 SER A O 1
ATOM 4710 N N . ARG C 1 125 ? 7.670 8.801 28.642 1.00 26.17 125 ARG A N 1
ATOM 4711 C CA . ARG C 1 125 ? 8.407 9.073 29.871 1.00 26.91 125 ARG A CA 1
ATOM 4712 C C . ARG C 1 125 ? 7.579 8.684 31.094 1.00 26.65 125 ARG A C 1
ATOM 4713 O O . ARG C 1 125 ? 8.108 8.121 32.046 1.00 25.51 125 ARG A O 1
ATOM 4721 N N . LYS C 1 126 ? 6.283 8.981 31.057 1.00 26.55 126 LYS A N 1
ATOM 4722 C CA . LYS C 1 126 ? 5.395 8.651 32.167 1.00 27.31 126 LYS A CA 1
ATOM 4723 C C . LYS C 1 126 ? 5.221 7.133 32.295 1.00 27.37 126 LYS A C 1
ATOM 4724 O O . LYS C 1 126 ? 5.124 6.606 33.405 1.00 26.56 126 LYS A O 1
ATOM 4730 N N . PHE C 1 127 ? 5.178 6.431 31.163 1.00 26.57 127 PHE A N 1
ATOM 4731 C CA . PHE C 1 127 ? 5.045 4.975 31.187 1.00 26.50 127 PHE A CA 1
ATOM 4732 C C . PHE C 1 127 ? 6.275 4.397 31.876 1.00 26.72 127 PHE A C 1
ATOM 4733 O O . PHE C 1 127 ? 6.160 3.546 32.758 1.00 27.82 127 PHE A O 1
ATOM 4741 N N . ASP C 1 128 ? 7.453 4.863 31.469 1.00 26.45 128 ASP A N 1
ATOM 4742 C CA . ASP C 1 128 ? 8.705 4.378 32.044 1.00 27.99 128 ASP A CA 1
ATOM 4743 C C . ASP C 1 128 ? 8.851 4.660 33.543 1.00 29.44 128 ASP A C 1
ATOM 4744 O O . ASP C 1 128 ? 9.358 3.818 34.282 1.00 30.49 128 ASP A O 1
ATOM 4749 N N . GLU C 1 129 ? 8.426 5.840 33.988 1.00 30.44 129 GLU A N 1
ATOM 4750 C CA . GLU C 1 129 ? 8.521 6.196 35.406 1.00 32.69 129 GLU A CA 1
ATOM 4751 C C . GLU C 1 129 ? 7.658 5.256 36.241 1.00 32.91 129 GLU A C 1
ATOM 4752 O O . GLU C 1 129 ? 8.073 4.788 37.299 1.00 33.51 129 GLU A O 1
ATOM 4758 N N . LEU C 1 130 ? 6.446 4.997 35.757 1.00 33.27 130 LEU A N 1
ATOM 4759 C CA . LEU C 1 130 ? 5.497 4.137 36.457 1.00 33.30 130 LEU A CA 1
ATOM 4760 C C . LEU C 1 130 ? 5.816 2.653 36.339 1.00 33.75 130 LEU A C 1
ATOM 4761 O O . LEU C 1 130 ? 5.383 1.853 37.171 1.00 34.35 130 LEU A O 1
ATOM 4766 N N . GLY C 1 131 ? 6.579 2.288 35.314 1.00 33.85 131 GLY A N 1
ATOM 4767 C CA . GLY C 1 131 ? 6.914 0.891 35.112 1.00 33.43 131 GLY A CA 1
ATOM 4768 C C . GLY C 1 131 ? 5.781 0.206 34.379 1.00 34.47 131 GLY A C 1
ATOM 4769 O O . GLY C 1 131 ? 5.444 -0.944 34.657 1.00 34.85 131 GLY A O 1
ATOM 4770 N N . VAL C 1 132 ? 5.190 0.925 33.431 1.00 34.30 132 VAL A N 1
ATOM 4771 C CA . VAL C 1 132 ? 4.078 0.401 32.654 1.00 34.27 132 VAL A CA 1
ATOM 4772 C C . VAL C 1 132 ? 4.397 0.349 31.159 1.00 33.73 132 VAL A C 1
ATOM 4773 O O . VAL C 1 132 ? 5.200 1.136 30.657 1.00 32.71 132 VAL A O 1
ATOM 4777 N N . LYS C 1 133 ? 3.784 -0.602 30.459 1.00 33.01 133 LYS A N 1
ATOM 4778 C CA . LYS C 1 133 ? 3.951 -0.710 29.014 1.00 32.30 133 LYS A CA 1
ATOM 4779 C C . LYS C 1 133 ? 2.691 -0.050 28.474 1.00 31.31 133 LYS A C 1
ATOM 4780 O O . LYS C 1 133 ? 1.603 -0.626 28.529 1.00 32.48 133 LYS A O 1
ATOM 4786 N N . GLY C 1 134 ? 2.837 1.172 27.973 1.00 29.69 134 GLY A N 1
ATOM 4787 C CA . GLY C 1 134 ? 1.683 1.906 27.493 1.00 27.13 134 GLY A CA 1
ATOM 4788 C C . GLY C 1 134 ? 1.272 1.788 26.043 1.00 25.97 134 GLY A C 1
ATOM 4789 O O . GLY C 1 134 ? 1.958 1.190 25.216 1.00 26.06 134 GLY A O 1
ATOM 4790 N N . LYS C 1 135 ? 0.118 2.375 25.750 1.00 24.96 135 LYS A N 1
ATOM 4791 C CA . LYS C 1 135 ? -0.433 2.385 24.408 1.00 23.88 135 LYS A CA 1
ATOM 4792 C C . LYS C 1 135 ? -0.682 3.827 23.989 1.00 23.20 135 LYS A C 1
ATOM 4793 O O . LYS C 1 135 ? -1.360 4.590 24.691 1.00 22.29 135 LYS A O 1
ATOM 4799 N N . ILE C 1 136 ? -0.121 4.202 22.848 1.00 20.89 136 ILE A N 1
ATOM 4800 C CA . ILE C 1 136 ? -0.311 5.536 22.311 1.00 20.04 136 ILE A CA 1
ATOM 4801 C C . ILE C 1 136 ? -1.153 5.357 21.044 1.00 19.29 136 ILE A C 1
ATOM 4802 O O . ILE C 1 136 ? -0.830 4.534 20.178 1.00 19.13 136 ILE A O 1
ATOM 4807 N N . ILE C 1 137 ? -2.238 6.118 20.955 1.00 17.91 137 ILE A N 1
ATOM 4808 C CA . ILE C 1 137 ? -3.168 6.041 19.830 1.00 18.13 137 ILE A CA 1
ATOM 4809 C C . ILE C 1 137 ? -3.299 7.414 19.189 1.00 18.41 137 ILE A C 1
ATOM 4810 O O . ILE C 1 137 ? -3.738 8.369 19.836 1.00 19.03 137 ILE A O 1
ATOM 4815 N N . ASN C 1 138 ? -2.934 7.509 17.913 1.00 17.30 138 ASN A N 1
ATOM 4816 C CA . ASN C 1 138 ? -3.001 8.783 17.214 1.00 17.56 138 ASN A CA 1
ATOM 4817 C C . ASN C 1 138 ? -4.159 8.896 16.242 1.00 17.65 138 ASN A C 1
ATOM 4818 O O . ASN C 1 138 ? -4.582 7.910 15.635 1.00 18.48 138 ASN A O 1
ATOM 4823 N N . ALA C 1 139 ? -4.667 10.115 16.098 1.00 17.47 139 ALA A N 1
ATOM 4824 C CA . ALA C 1 139 ? -5.765 10.369 15.182 1.00 16.94 139 ALA A CA 1
ATOM 4825 C C . ALA C 1 139 ? -5.270 10.610 13.756 1.00 16.70 139 ALA A C 1
ATOM 4826 O O . ALA C 1 139 ? -4.820 11.704 13.425 1.00 17.97 139 ALA A O 1
ATOM 4828 N N . ALA C 1 140 ? -5.333 9.582 12.920 1.00 16.32 140 ALA A N 1
ATOM 4829 C CA . ALA C 1 140 ? -4.944 9.733 11.527 1.00 15.61 140 ALA A CA 1
ATOM 4830 C C . ALA C 1 140 ? -6.234 10.119 10.793 1.00 16.34 140 ALA A C 1
ATOM 4831 O O . ALA C 1 140 ? -7.065 10.841 11.342 1.00 15.95 140 ALA A O 1
ATOM 4833 N N . SER C 1 141 ? -6.412 9.621 9.575 1.00 17.14 141 SER A N 1
ATOM 4834 C CA . SER C 1 141 ? -7.596 9.939 8.776 1.00 17.36 141 SER A CA 1
ATOM 4835 C C . SER C 1 141 ? -7.423 9.375 7.380 1.00 17.75 141 SER A C 1
ATOM 4836 O O . SER C 1 141 ? -6.306 9.061 6.977 1.00 16.88 141 SER A O 1
ATOM 4839 N N . ILE C 1 142 ? -8.520 9.249 6.633 1.00 17.30 142 ILE A N 1
ATOM 4840 C CA . ILE C 1 142 ? -8.408 8.753 5.265 1.00 16.79 142 ILE A CA 1
ATOM 4841 C C . ILE C 1 142 ? -7.472 9.695 4.502 1.00 16.08 142 ILE A C 1
ATOM 4842 O O . ILE C 1 142 ? -6.794 9.287 3.559 1.00 17.26 142 ILE A O 1
ATOM 4847 N N . ALA C 1 143 ? -7.441 10.958 4.926 1.00 15.92 143 ALA A N 1
ATOM 4848 C CA . ALA C 1 143 ? -6.583 11.975 4.315 1.00 15.91 143 ALA A CA 1
ATOM 4849 C C . ALA C 1 143 ? -5.099 11.689 4.574 1.00 15.88 143 ALA A C 1
ATOM 4850 O O . ALA C 1 143 ? -4.228 12.382 4.051 1.00 15.77 143 ALA A O 1
ATOM 4852 N N . ALA C 1 144 ? -4.823 10.675 5.389 1.00 16.61 144 ALA A N 1
ATOM 4853 C CA . ALA C 1 144 ? -3.450 10.267 5.695 1.00 17.89 144 ALA A CA 1
ATOM 4854 C C . ALA C 1 144 ? -3.065 9.104 4.773 1.00 18.08 144 ALA A C 1
ATOM 4855 O O . ALA C 1 144 ? -1.911 8.668 4.742 1.00 16.93 144 ALA A O 1
ATOM 4857 N N . ILE C 1 145 ? -4.045 8.609 4.024 1.00 16.82 145 ILE A N 1
ATOM 4858 C CA . ILE C 1 145 ? -3.834 7.487 3.117 1.00 16.76 145 ILE A CA 1
ATOM 4859 C C . ILE C 1 145 ? -3.909 7.956 1.670 1.00 16.15 145 ILE A C 1
ATOM 4860 O O . ILE C 1 145 ? -3.218 7.437 0.803 1.00 17.54 145 ILE A O 1
ATOM 4865 N N . GLN C 1 146 ? -4.775 8.929 1.414 1.00 16.87 146 GLN A N 1
ATOM 4866 C CA . GLN C 1 146 ? -4.918 9.508 0.087 1.00 18.45 146 GLN A CA 1
ATOM 4867 C C . GLN C 1 146 ? -5.086 11.003 0.287 1.00 19.81 146 GLN A C 1
ATOM 4868 O O . GLN C 1 146 ? -6.032 11.444 0.945 1.00 19.59 146 GLN A O 1
ATOM 4874 N N . GLY C 1 147 ? -4.163 11.778 -0.272 1.00 19.34 147 GLY A N 1
ATOM 4875 C CA . GLY C 1 147 ? -4.242 13.215 -0.136 1.00 20.76 147 GLY A CA 1
ATOM 4876 C C . GLY C 1 147 ? -5.506 13.729 -0.789 1.00 22.58 147 GLY A C 1
ATOM 4877 O O . GLY C 1 147 ? -5.933 13.208 -1.822 1.00 22.65 147 GLY A O 1
ATOM 4878 N N . PHE C 1 148 ? -6.116 14.742 -0.188 1.00 22.84 148 PHE A N 1
ATOM 4879 C CA . PHE C 1 148 ? -7.333 15.308 -0.745 1.00 24.83 148 PHE A CA 1
ATOM 4880 C C . PHE C 1 148 ? -7.156 16.736 -1.216 1.00 24.97 148 PHE A C 1
ATOM 4881 O O . PHE C 1 148 ? -6.581 17.569 -0.513 1.00 24.61 148 PHE A O 1
ATOM 4889 N N . PRO C 1 149 ? -7.657 17.038 -2.423 1.00 24.75 149 PRO A N 1
ATOM 4890 C CA . PRO C 1 149 ? -7.563 18.379 -2.997 1.00 24.18 149 PRO A CA 1
ATOM 4891 C C . PRO C 1 149 ? -8.371 19.319 -2.111 1.00 23.61 149 PRO A C 1
ATOM 4892 O O . PRO C 1 149 ? -9.376 18.909 -1.528 1.00 23.64 149 PRO A O 1
ATOM 4896 N N . ILE C 1 150 ? -7.921 20.567 -2.019 1.00 23.18 150 ILE A N 1
ATOM 4897 C CA . ILE C 1 150 ? -8.556 21.606 -1.211 1.00 23.11 150 ILE A CA 1
ATOM 4898 C C . ILE C 1 150 ? -8.283 21.416 0.281 1.00 22.91 150 ILE A C 1
ATOM 4899 O O . ILE C 1 150 ? -8.513 22.324 1.083 1.00 22.24 150 ILE A O 1
ATOM 4904 N N . LEU C 1 151 ? -7.795 20.235 0.648 1.00 22.06 151 LEU A N 1
ATOM 4905 C CA . LEU C 1 151 ? -7.450 19.940 2.035 1.00 22.23 151 LEU A CA 1
ATOM 4906 C C . LEU C 1 151 ? -6.011 19.429 2.090 1.00 20.51 151 LEU A C 1
ATOM 4907 O O . LEU C 1 151 ? -5.681 18.568 2.905 1.00 20.96 151 LEU A O 1
ATOM 4912 N N . SER C 1 152 ? -5.163 19.979 1.221 1.00 19.21 152 SER A N 1
ATOM 4913 C CA . SER C 1 152 ? -3.761 19.585 1.133 1.00 18.74 152 SER A CA 1
ATOM 4914 C C . SER C 1 152 ? -2.975 19.776 2.427 1.00 18.21 152 SER A C 1
ATOM 4915 O O . SER C 1 152 ? -2.284 18.858 2.866 1.00 17.75 152 SER A O 1
ATOM 4918 N N . ALA C 1 153 ? -3.069 20.954 3.042 1.00 18.66 153 ALA A N 1
ATOM 4919 C CA . ALA C 1 153 ? -2.341 21.195 4.291 1.00 18.10 153 ALA A CA 1
ATOM 4920 C C . ALA C 1 153 ? -2.761 20.159 5.325 1.00 17.65 153 ALA A C 1
ATOM 4921 O O . ALA C 1 153 ? -1.925 19.540 5.974 1.00 17.42 153 ALA A O 1
ATOM 4923 N N . TYR C 1 154 ? -4.068 19.976 5.474 1.00 17.35 154 TYR A N 1
ATOM 4924 C CA . TYR C 1 154 ? -4.597 19.001 6.419 1.00 16.79 154 TYR A CA 1
ATOM 4925 C C . TYR C 1 154 ? -4.095 17.601 6.065 1.00 17.41 154 TYR A C 1
ATOM 4926 O O . TYR C 1 154 ? -3.596 16.867 6.926 1.00 15.65 154 TYR A O 1
ATOM 4935 N N . SER C 1 155 ? -4.240 17.231 4.793 1.00 16.50 155 SER A N 1
ATOM 4936 C CA . SER C 1 155 ? -3.797 15.918 4.332 1.00 16.10 155 SER A CA 1
ATOM 4937 C C . SER C 1 155 ? -2.330 15.669 4.684 1.00 14.66 155 SER A C 1
ATOM 4938 O O . SER C 1 155 ? -1.980 14.616 5.212 1.00 14.77 155 SER A O 1
ATOM 4941 N N . THR C 1 156 ? -1.472 16.636 4.390 1.00 14.52 156 THR A N 1
ATOM 4942 C CA . THR C 1 156 ? -0.058 16.462 4.674 1.00 13.89 156 THR A CA 1
ATOM 4943 C C . THR C 1 156 ? 0.230 16.217 6.161 1.00 14.38 156 THR A C 1
ATOM 4944 O O . THR C 1 156 ? 1.058 15.368 6.485 1.00 14.97 156 THR A O 1
ATOM 4948 N N . THR C 1 157 ? -0.454 16.924 7.065 1.00 13.67 157 THR A N 1
ATOM 4949 C CA . THR C 1 157 ? -0.214 16.701 8.494 1.00 14.34 157 THR A CA 1
ATOM 4950 C C . THR C 1 157 ? -0.634 15.294 8.905 1.00 14.07 157 THR A C 1
ATOM 4951 O O . THR C 1 157 ? 0.016 14.661 9.730 1.00 14.02 157 THR A O 1
ATOM 4955 N N . LYS C 1 158 ? -1.727 14.804 8.331 1.00 13.40 158 LYS A N 1
ATOM 4956 C CA . LYS C 1 158 ? -2.195 13.469 8.660 1.00 12.14 158 LYS A CA 1
ATOM 4957 C C . LYS C 1 158 ? -1.241 12.411 8.112 1.00 11.68 158 LYS A C 1
ATOM 4958 O O . LYS C 1 158 ? -1.050 11.369 8.732 1.00 12.88 158 LYS A O 1
ATOM 4964 N N . PHE C 1 159 ? -0.639 12.683 6.955 1.00 11.32 159 PHE A N 1
ATOM 4965 C CA . PHE C 1 159 ? 0.340 11.772 6.391 1.00 12.09 159 PHE A CA 1
ATOM 4966 C C . PHE C 1 159 ? 1.533 11.772 7.362 1.00 12.42 159 PHE A C 1
ATOM 4967 O O . PHE C 1 159 ? 2.156 10.747 7.585 1.00 12.66 159 PHE A O 1
ATOM 4975 N N . ALA C 1 160 ? 1.833 12.932 7.943 1.00 13.47 160 ALA A N 1
ATOM 4976 C CA . ALA C 1 160 ? 2.955 13.042 8.880 1.00 14.61 160 ALA A CA 1
ATOM 4977 C C . ALA C 1 160 ? 2.686 12.188 10.121 1.00 14.76 160 ALA A C 1
ATOM 4978 O O . ALA C 1 160 ? 3.594 11.541 10.644 1.00 14.74 160 ALA A O 1
ATOM 4980 N N . VAL C 1 161 ? 1.435 12.192 10.577 1.00 14.61 161 VAL A N 1
ATOM 4981 C CA . VAL C 1 161 ? 1.027 11.414 11.751 1.00 16.09 161 VAL A CA 1
ATOM 4982 C C . VAL C 1 161 ? 1.179 9.932 11.437 1.00 15.93 161 VAL A C 1
ATOM 4983 O O . VAL C 1 161 ? 1.584 9.143 12.282 1.00 18.33 161 VAL A O 1
ATOM 4987 N N . ARG C 1 162 ? 0.846 9.566 10.209 1.00 16.34 162 ARG A N 1
ATOM 4988 C CA . ARG C 1 162 ? 0.969 8.187 9.762 1.00 15.59 162 ARG A CA 1
ATOM 4989 C C . ARG C 1 162 ? 2.433 7.778 9.857 1.00 14.78 162 ARG A C 1
ATOM 4990 O O . ARG C 1 162 ? 2.756 6.728 10.404 1.00 16.71 162 ARG A O 1
ATOM 4998 N N . GLY C 1 163 ? 3.315 8.618 9.322 1.00 15.37 163 GLY A N 1
ATOM 4999 C CA . GLY C 1 163 ? 4.737 8.327 9.364 1.00 14.45 163 GLY A CA 1
ATOM 5000 C C . GLY C 1 163 ? 5.274 8.322 10.783 1.00 13.61 163 GLY A C 1
ATOM 5001 O O . GLY C 1 163 ? 6.122 7.503 11.130 1.00 14.55 163 GLY A O 1
ATOM 5002 N N . LEU C 1 164 ? 4.787 9.242 11.607 1.00 14.32 164 LEU A N 1
ATOM 5003 C CA . LEU C 1 164 ? 5.223 9.319 12.998 1.00 13.64 164 LEU A CA 1
ATOM 5004 C C . LEU C 1 164 ? 4.828 8.054 13.748 1.00 13.05 164 LEU A C 1
ATOM 5005 O O . LEU C 1 164 ? 5.621 7.482 14.509 1.00 12.45 164 LEU A O 1
ATOM 5010 N N . THR C 1 165 ? 3.595 7.619 13.528 1.00 12.51 165 THR A N 1
ATOM 5011 C CA . THR C 1 165 ? 3.082 6.416 14.170 1.00 12.89 165 THR A CA 1
ATOM 5012 C C . THR C 1 165 ? 3.992 5.232 13.882 1.00 12.30 165 THR A C 1
ATOM 5013 O O . THR C 1 165 ? 4.298 4.451 14.780 1.00 13.27 165 THR A O 1
ATOM 5017 N N . GLN C 1 166 ? 4.442 5.103 12.634 1.00 12.70 166 GLN A N 1
ATOM 5018 C CA . GLN C 1 166 ? 5.330 4.004 12.266 1.00 12.20 166 GLN A CA 1
ATOM 5019 C C . GLN C 1 166 ? 6.715 4.134 12.916 1.00 13.34 166 GLN A C 1
ATOM 5020 O O . GLN C 1 166 ? 7.258 3.167 13.459 1.00 13.95 166 GLN A O 1
ATOM 5026 N N . ALA C 1 167 ? 7.287 5.329 12.846 1.00 11.40 167 ALA A N 1
ATOM 5027 C CA . ALA C 1 167 ? 8.615 5.569 13.406 1.00 12.97 167 ALA A CA 1
ATOM 5028 C C . ALA C 1 167 ? 8.632 5.394 14.925 1.00 12.87 167 ALA A C 1
ATOM 5029 O O . ALA C 1 167 ? 9.482 4.692 15.464 1.00 16.42 167 ALA A O 1
ATOM 5031 N N . ALA C 1 168 ? 7.698 6.041 15.609 1.00 13.39 168 ALA A N 1
ATOM 5032 C CA . ALA C 1 168 ? 7.608 5.944 17.063 1.00 15.11 168 ALA A CA 1
ATOM 5033 C C . ALA C 1 168 ? 7.376 4.501 17.522 1.00 15.90 168 ALA A C 1
ATOM 5034 O O . ALA C 1 168 ? 7.953 4.059 18.520 1.00 15.73 168 ALA A O 1
ATOM 5036 N N . ALA C 1 169 ? 6.529 3.765 16.802 1.00 15.81 169 ALA A N 1
ATOM 5037 C CA . ALA C 1 169 ? 6.258 2.375 17.165 1.00 15.35 169 ALA A CA 1
ATOM 5038 C C . ALA C 1 169 ? 7.554 1.566 17.175 1.00 15.99 169 ALA A C 1
ATOM 5039 O O . ALA C 1 169 ? 7.835 0.840 18.125 1.00 16.24 169 ALA A O 1
ATOM 5041 N N . GLN C 1 170 ? 8.349 1.692 16.115 1.00 17.36 170 GLN A N 1
ATOM 5042 C CA . GLN C 1 170 ? 9.605 0.959 16.032 1.00 15.43 170 GLN A CA 1
ATOM 5043 C C . GLN C 1 170 ? 10.608 1.427 17.084 1.00 16.43 170 GLN A C 1
ATOM 5044 O O . GLN C 1 170 ? 11.324 0.623 17.673 1.00 16.12 170 GLN A O 1
ATOM 5050 N N . GLU C 1 171 ? 10.655 2.727 17.330 1.00 16.72 171 GLU A N 1
ATOM 5051 C CA . GLU C 1 171 ? 11.604 3.242 18.306 1.00 19.94 171 GLU A CA 1
ATOM 5052 C C . GLU C 1 171 ? 11.243 2.879 19.744 1.00 19.63 171 GLU A C 1
ATOM 5053 O O . GLU C 1 171 ? 12.121 2.574 20.535 1.00 20.07 171 GLU A O 1
ATOM 5059 N N . LEU C 1 172 ? 9.954 2.870 20.073 1.00 20.87 172 LEU A N 1
ATOM 5060 C CA . LEU C 1 172 ? 9.526 2.560 21.442 1.00 21.93 172 LEU A CA 1
ATOM 5061 C C . LEU C 1 172 ? 9.238 1.083 21.722 1.00 22.45 172 LEU A C 1
ATOM 5062 O O . LEU C 1 172 ? 8.974 0.710 22.866 1.00 23.36 172 LEU A O 1
ATOM 5067 N N . ALA C 1 173 ? 9.302 0.244 20.691 1.00 22.68 173 ALA A N 1
ATOM 5068 C CA . ALA C 1 173 ? 9.031 -1.189 20.847 1.00 24.26 173 ALA A CA 1
ATOM 5069 C C . ALA C 1 173 ? 9.841 -1.890 21.947 1.00 25.25 173 ALA A C 1
ATOM 5070 O O . ALA C 1 173 ? 9.302 -2.705 22.693 1.00 25.76 173 ALA A O 1
ATOM 5072 N N . PRO C 1 174 ? 11.148 -1.601 22.048 1.00 25.49 174 PRO A N 1
ATOM 5073 C CA . PRO C 1 174 ? 11.946 -2.258 23.091 1.00 25.75 174 PRO A CA 1
ATOM 5074 C C . PRO C 1 174 ? 11.499 -1.968 24.530 1.00 26.15 174 PRO A C 1
ATOM 5075 O O . PRO C 1 174 ? 11.751 -2.771 25.429 1.00 26.27 174 PRO A O 1
ATOM 5079 N N . LYS C 1 175 ? 10.844 -0.830 24.746 1.00 25.47 175 LYS A N 1
ATOM 5080 C CA . LYS C 1 175 ? 10.338 -0.483 26.074 1.00 25.37 175 LYS A CA 1
ATOM 5081 C C . LYS C 1 175 ? 8.996 -1.190 26.271 1.00 25.47 175 LYS A C 1
ATOM 5082 O O . LYS C 1 175 ? 8.444 -1.206 27.370 1.00 25.17 175 LYS A O 1
ATOM 5088 N N . GLY C 1 176 ? 8.465 -1.754 25.188 1.00 25.26 176 GLY A N 1
ATOM 5089 C CA . GLY C 1 176 ? 7.200 -2.460 25.262 1.00 24.60 176 GLY A CA 1
ATOM 5090 C C . GLY C 1 176 ? 5.981 -1.608 24.985 1.00 24.33 176 GLY A C 1
ATOM 5091 O O . GLY C 1 176 ? 4.852 -2.070 25.124 1.00 24.89 176 GLY A O 1
ATOM 5092 N N . HIS C 1 177 ? 6.197 -0.357 24.601 1.00 24.58 177 HIS A N 1
ATOM 5093 C CA . HIS C 1 177 ? 5.087 0.538 24.303 1.00 23.94 177 HIS A CA 1
ATOM 5094 C C . HIS C 1 177 ? 4.696 0.374 22.840 1.00 23.53 177 HIS A C 1
ATOM 5095 O O . HIS C 1 177 ? 5.545 0.101 21.991 1.00 23.11 177 HIS A O 1
ATOM 5102 N N . THR C 1 178 ? 3.409 0.520 22.546 1.00 22.28 178 THR A N 1
ATOM 5103 C CA . THR C 1 178 ? 2.951 0.397 21.175 1.00 19.90 178 THR A CA 1
ATOM 5104 C C . THR C 1 178 ? 2.403 1.737 20.728 1.00 19.40 178 THR A C 1
ATOM 5105 O O . THR C 1 178 ? 1.972 2.545 21.549 1.00 19.98 178 THR A O 1
ATOM 5109 N N . VAL C 1 179 ? 2.441 1.977 19.424 1.00 18.41 179 VAL A N 1
ATOM 5110 C CA . VAL C 1 179 ? 1.935 3.216 18.860 1.00 17.98 179 VAL A CA 1
ATOM 5111 C C . VAL C 1 179 ? 1.122 2.877 17.614 1.00 17.41 179 VAL A C 1
ATOM 5112 O O . VAL C 1 179 ? 1.646 2.303 16.659 1.00 17.17 179 VAL A O 1
ATOM 5116 N N . ASN C 1 180 ? -0.162 3.217 17.634 1.00 16.67 180 ASN A N 1
ATOM 5117 C CA . ASN C 1 180 ? -1.044 2.953 16.499 1.00 15.75 180 ASN A CA 1
ATOM 5118 C C . ASN C 1 180 ? -1.906 4.163 16.207 1.00 15.45 180 ASN A C 1
ATOM 5119 O O . ASN C 1 180 ? -1.921 5.125 16.971 1.00 14.97 180 ASN A O 1
ATOM 5124 N N . ALA C 1 181 ? -2.645 4.107 15.107 1.00 14.17 181 ALA A N 1
ATOM 5125 C CA . ALA C 1 181 ? -3.500 5.218 14.746 1.00 14.95 181 ALA A CA 1
ATOM 5126 C C . ALA C 1 181 ? -4.800 4.750 14.133 1.00 13.46 181 ALA A C 1
ATOM 5127 O O . ALA C 1 181 ? -4.880 3.654 13.579 1.00 12.53 181 ALA A O 1
ATOM 5129 N N . TYR C 1 182 ? -5.823 5.584 14.273 1.00 15.09 182 TYR A N 1
ATOM 5130 C CA . TYR C 1 182 ? -7.121 5.295 13.694 1.00 16.61 182 TYR A CA 1
ATOM 5131 C C . TYR C 1 182 ? -7.317 6.290 12.572 1.00 17.66 182 TYR A C 1
ATOM 5132 O O . TYR C 1 182 ? -6.894 7.449 12.667 1.00 16.95 182 TYR A O 1
ATOM 5141 N N . ALA C 1 183 ? -7.935 5.827 11.495 1.00 17.95 183 ALA A N 1
ATOM 5142 C CA . ALA C 1 183 ? -8.161 6.675 10.341 1.00 18.63 183 ALA A CA 1
ATOM 5143 C C . ALA C 1 183 ? -9.623 6.656 9.946 1.00 19.60 183 ALA A C 1
ATOM 5144 O O . ALA C 1 183 ? -10.044 5.819 9.160 1.00 19.40 183 ALA A O 1
ATOM 5146 N N . PRO C 1 184 ? -10.420 7.577 10.500 1.00 21.94 184 PRO A N 1
ATOM 5147 C CA . PRO C 1 184 ? -11.845 7.617 10.157 1.00 22.45 184 PRO A CA 1
ATOM 5148 C C . PRO C 1 184 ? -12.117 8.310 8.827 1.00 22.28 184 PRO A C 1
ATOM 5149 O O . PRO C 1 184 ? -11.267 9.039 8.316 1.00 20.88 184 PRO A O 1
ATOM 5153 N N . GLY C 1 185 ? -13.300 8.071 8.266 1.00 22.98 185 GLY A N 1
ATOM 5154 C CA . GLY C 1 185 ? -13.663 8.684 6.997 1.00 23.55 185 GLY A CA 1
ATOM 5155 C C . GLY C 1 185 ? -14.398 10.005 7.154 1.00 24.54 185 GLY A C 1
ATOM 5156 O O . GLY C 1 185 ? -13.797 11.013 7.515 1.00 25.07 185 GLY A O 1
ATOM 5157 N N . ILE C 1 186 ? -15.699 10.007 6.873 1.00 25.21 186 ILE A N 1
ATOM 5158 C CA . ILE C 1 186 ? -16.512 11.216 6.993 1.00 25.08 186 ILE A CA 1
ATOM 5159 C C . ILE C 1 186 ? -17.312 11.150 8.291 1.00 25.72 186 ILE A C 1
ATOM 5160 O O . ILE C 1 186 ? -18.322 10.446 8.375 1.00 26.12 186 ILE A O 1
ATOM 5165 N N . VAL C 1 187 ? -16.855 11.877 9.307 1.00 25.92 187 VAL A N 1
ATOM 5166 C CA . VAL C 1 187 ? -17.530 11.878 10.603 1.00 26.27 187 VAL A CA 1
ATOM 5167 C C . VAL C 1 187 ? -18.256 13.197 10.845 1.00 27.53 187 VAL A C 1
ATOM 5168 O O . VAL C 1 187 ? -17.627 14.251 10.980 1.00 28.09 187 VAL A O 1
ATOM 5172 N N . GLY C 1 188 ? -19.584 13.127 10.900 1.00 29.11 188 GLY A N 1
ATOM 5173 C CA . GLY C 1 188 ? -20.397 14.315 11.104 1.00 30.26 188 GLY A CA 1
ATOM 5174 C C . GLY C 1 188 ? -20.241 15.042 12.429 1.00 31.20 188 GLY A C 1
ATOM 5175 O O . GLY C 1 188 ? -21.158 15.049 13.247 1.00 33.14 188 GLY A O 1
ATOM 5176 N N . THR C 1 189 ? -19.086 15.663 12.646 1.00 31.39 189 THR A N 1
ATOM 5177 C CA . THR C 1 189 ? -18.835 16.406 13.876 1.00 30.14 189 THR A CA 1
ATOM 5178 C C . THR C 1 189 ? -18.705 17.880 13.510 1.00 29.64 189 THR A C 1
ATOM 5179 O O . THR C 1 189 ? -18.983 18.273 12.375 1.00 29.59 189 THR A O 1
ATOM 5183 N N . GLY C 1 190 ? -18.270 18.691 14.468 1.00 29.40 190 GLY A N 1
ATOM 5184 C CA . GLY C 1 190 ? -18.102 20.109 14.204 1.00 29.15 190 GLY A CA 1
ATOM 5185 C C . GLY C 1 190 ? -17.093 20.364 13.099 1.00 29.10 190 GLY A C 1
ATOM 5186 O O . GLY C 1 190 ? -17.225 21.313 12.325 1.00 28.75 190 GLY A O 1
ATOM 5187 N N . MET C 1 191 ? -16.082 19.508 13.011 1.00 28.94 191 MET A N 1
ATOM 5188 C CA . MET C 1 191 ? -15.058 19.672 11.993 1.00 28.64 191 MET A CA 1
ATOM 5189 C C . MET C 1 191 ? -15.615 19.595 10.578 1.00 28.13 191 MET A C 1
ATOM 5190 O O . MET C 1 191 ? -15.145 20.306 9.690 1.00 28.91 191 MET A O 1
ATOM 5195 N N . TRP C 1 192 ? -16.606 18.738 10.353 1.00 28.44 192 TRP A N 1
ATOM 5196 C CA . TRP C 1 192 ? -17.165 18.628 9.012 1.00 28.08 192 TRP A CA 1
ATOM 5197 C C . TRP C 1 192 ? -18.208 19.696 8.723 1.00 29.14 192 TRP A C 1
ATOM 5198 O O . TRP C 1 192 ? -18.483 20.001 7.560 1.00 29.79 192 TRP A O 1
ATOM 5209 N N . GLU C 1 193 ? -18.803 20.263 9.767 1.00 30.11 193 GLU A N 1
ATOM 5210 C CA . GLU C 1 193 ? -19.762 21.339 9.546 1.00 31.21 193 GLU A CA 1
ATOM 5211 C C . GLU C 1 193 ? -18.870 22.395 8.902 1.00 30.08 193 GLU A C 1
ATOM 5212 O O . GLU C 1 193 ? -19.188 22.962 7.855 1.00 30.14 193 GLU A O 1
ATOM 5218 N N . GLN C 1 194 ? -17.725 22.618 9.543 1.00 27.91 194 GLN A N 1
ATOM 5219 C CA . GLN C 1 194 ? -16.731 23.574 9.081 1.00 27.67 194 GLN A CA 1
ATOM 5220 C C . GLN C 1 194 ? -16.254 23.269 7.666 1.00 26.36 194 GLN A C 1
ATOM 5221 O O . GLN C 1 194 ? -16.221 24.152 6.814 1.00 26.98 194 GLN A O 1
ATOM 5227 N N . ILE C 1 195 ? -15.872 22.021 7.418 1.00 25.95 195 ILE A N 1
ATOM 5228 C CA . ILE C 1 195 ? -15.398 21.642 6.095 1.00 25.17 195 ILE A CA 1
ATOM 5229 C C . ILE C 1 195 ? -16.463 21.879 5.025 1.00 25.56 195 ILE A C 1
ATOM 5230 O O . ILE C 1 195 ? -16.176 22.465 3.977 1.00 25.01 195 ILE A O 1
ATOM 5235 N N . ASP C 1 196 ? -17.688 21.430 5.288 1.00 26.58 196 ASP A N 1
ATOM 5236 C CA . ASP C 1 196 ? -18.784 21.607 4.335 1.00 26.97 196 ASP A CA 1
ATOM 5237 C C . ASP C 1 196 ? -19.069 23.086 4.111 1.00 27.54 196 ASP A C 1
ATOM 5238 O O . ASP C 1 196 ? -19.279 23.519 2.980 1.00 27.30 196 ASP A O 1
ATOM 5243 N N . ALA C 1 197 ? -19.063 23.860 5.193 1.00 29.39 197 ALA A N 1
ATOM 5244 C CA . ALA C 1 197 ? -19.316 25.297 5.108 1.00 31.20 197 ALA A CA 1
ATOM 5245 C C . ALA C 1 197 ? -18.281 25.988 4.228 1.00 31.97 197 ALA A C 1
ATOM 5246 O O . ALA C 1 197 ? -18.632 26.722 3.304 1.00 33.91 197 ALA A O 1
ATOM 5248 N N . GLU C 1 198 ? -17.003 25.755 4.512 1.00 32.15 198 GLU A N 1
ATOM 5249 C CA . GLU C 1 198 ? -15.937 26.371 3.731 1.00 31.74 198 GLU A CA 1
ATOM 5250 C C . GLU C 1 198 ? -15.901 25.885 2.286 1.00 30.67 198 GLU A C 1
ATOM 5251 O O . GLU C 1 198 ? -15.623 26.661 1.375 1.00 29.29 198 GLU A O 1
ATOM 5257 N N . LEU C 1 199 ? -16.174 24.601 2.072 1.00 30.48 199 LEU A N 1
ATOM 5258 C CA . LEU C 1 199 ? -16.171 24.063 0.717 1.00 31.07 199 LEU A CA 1
ATOM 5259 C C . LEU C 1 199 ? -17.346 24.673 -0.034 1.00 32.51 199 LEU A C 1
ATOM 5260 O O . LEU C 1 199 ? -17.294 24.851 -1.252 1.00 31.57 199 LEU A O 1
ATOM 5265 N N . SER C 1 200 ? -18.399 24.998 0.712 1.00 34.21 200 SER A N 1
ATOM 5266 C CA . SER C 1 200 ? -19.598 25.601 0.137 1.00 36.49 200 SER A CA 1
ATOM 5267 C C . SER C 1 200 ? -19.238 26.954 -0.465 1.00 37.34 200 SER A C 1
ATOM 5268 O O . SER C 1 200 ? -19.554 27.231 -1.621 1.00 38.82 200 SER A O 1
ATOM 5271 N N . LYS C 1 201 ? -18.569 27.788 0.326 1.00 38.13 201 LYS A N 1
ATOM 5272 C CA . LYS C 1 201 ? -18.158 29.113 -0.125 1.00 38.56 201 LYS A CA 1
ATOM 5273 C C . LYS C 1 201 ? -17.310 29.004 -1.385 1.00 38.44 201 LYS A C 1
ATOM 5274 O O . LYS C 1 201 ? -17.453 29.802 -2.315 1.00 38.16 201 LYS A O 1
ATOM 5280 N N . ILE C 1 202 ? -16.430 28.008 -1.408 1.00 37.45 202 ILE A N 1
ATOM 5281 C CA . ILE C 1 202 ? -15.537 27.795 -2.537 1.00 36.82 202 ILE A CA 1
ATOM 5282 C C . ILE C 1 202 ? -16.226 27.329 -3.821 1.00 37.35 202 ILE A C 1
ATOM 5283 O O . ILE C 1 202 ? -16.181 28.024 -4.834 1.00 36.78 202 ILE A O 1
ATOM 5288 N N . ASN C 1 203 ? -16.859 26.159 -3.783 1.00 38.24 203 ASN A N 1
ATOM 5289 C CA . ASN C 1 203 ? -17.512 25.627 -4.975 1.00 39.06 203 ASN A CA 1
ATOM 5290 C C . ASN C 1 203 ? -18.952 26.093 -5.179 1.00 40.14 203 ASN A C 1
ATOM 5291 O O . ASN C 1 203 ? -19.539 25.853 -6.233 1.00 40.82 203 ASN A O 1
ATOM 5296 N N . GLY C 1 204 ? -19.520 26.748 -4.172 1.00 41.12 204 GLY A N 1
ATOM 5297 C CA . GLY C 1 204 ? -20.876 27.252 -4.297 1.00 42.32 204 GLY A CA 1
ATOM 5298 C C . GLY C 1 204 ? -22.008 26.309 -3.932 1.00 43.20 204 GLY A C 1
ATOM 5299 O O . GLY C 1 204 ? -23.125 26.761 -3.667 1.00 43.32 204 GLY A O 1
ATOM 5300 N N . LYS C 1 205 ? -21.742 25.007 -3.918 1.00 43.01 205 LYS A N 1
ATOM 5301 C CA . LYS C 1 205 ? -22.781 24.039 -3.578 1.00 42.87 205 LYS A CA 1
ATOM 5302 C C . LYS C 1 205 ? -23.480 24.416 -2.274 1.00 42.45 205 LYS A C 1
ATOM 5303 O O . LYS C 1 205 ? -22.871 24.996 -1.373 1.00 42.17 205 LYS A O 1
ATOM 5309 N N . PRO C 1 206 ? -24.779 24.101 -2.162 1.00 42.18 206 PRO A N 1
ATOM 5310 C CA . PRO C 1 206 ? -25.547 24.420 -0.954 1.00 41.37 206 PRO A CA 1
ATOM 5311 C C . PRO C 1 206 ? -25.012 23.740 0.303 1.00 40.57 206 PRO A C 1
ATOM 5312 O O . PRO C 1 206 ? -24.328 22.722 0.225 1.00 40.65 206 PRO A O 1
ATOM 5316 N N . ILE C 1 207 ? -25.327 24.314 1.458 1.00 39.42 207 ILE A N 1
ATOM 5317 C CA . ILE C 1 207 ? -24.884 23.762 2.729 1.00 39.11 207 ILE A CA 1
ATOM 5318 C C . ILE C 1 207 ? -25.335 22.313 2.868 1.00 39.04 207 ILE A C 1
ATOM 5319 O O . ILE C 1 207 ? -26.472 21.965 2.529 1.00 38.43 207 ILE A O 1
ATOM 5324 N N . GLY C 1 208 ? -24.425 21.474 3.356 1.00 37.58 208 GLY A N 1
ATOM 5325 C CA . GLY C 1 208 ? -24.726 20.069 3.545 1.00 37.23 208 GLY A CA 1
ATOM 5326 C C . GLY C 1 208 ? -24.455 19.222 2.318 1.00 36.60 208 GLY A C 1
ATOM 5327 O O . GLY C 1 208 ? -24.142 18.038 2.438 1.00 36.80 208 GLY A O 1
ATOM 5328 N N . GLU C 1 209 ? -24.564 19.827 1.139 1.00 35.99 209 GLU A N 1
ATOM 5329 C CA . GLU C 1 209 ? -24.349 19.109 -0.113 1.00 36.14 209 GLU A CA 1
ATOM 5330 C C . GLU C 1 209 ? -22.940 18.522 -0.223 1.00 35.49 209 GLU A C 1
ATOM 5331 O O . GLU C 1 209 ? -22.774 17.386 -0.671 1.00 35.22 209 GLU A O 1
ATOM 5337 N N . ASN C 1 210 ? -21.924 19.288 0.171 1.00 34.40 210 ASN A N 1
ATOM 5338 C CA . ASN C 1 210 ? -20.557 18.777 0.117 1.00 33.47 210 ASN A CA 1
ATOM 5339 C C . ASN C 1 210 ? -20.438 17.551 1.015 1.00 33.35 210 ASN A C 1
ATOM 5340 O O . ASN C 1 210 ? -19.876 16.527 0.617 1.00 33.96 210 ASN A O 1
ATOM 5345 N N . PHE C 1 211 ? -20.976 17.660 2.225 1.00 33.43 211 PHE A N 1
ATOM 5346 C CA . PHE C 1 211 ? -20.952 16.558 3.180 1.00 34.06 211 PHE A CA 1
ATOM 5347 C C . PHE C 1 211 ? -21.529 15.301 2.528 1.00 35.17 211 PHE A C 1
ATOM 5348 O O . PHE C 1 211 ? -20.961 14.213 2.650 1.00 35.33 211 PHE A O 1
ATOM 5356 N N . LYS C 1 212 ? -22.659 15.457 1.838 1.00 35.39 212 LYS A N 1
ATOM 5357 C CA . LYS C 1 212 ? -23.308 14.338 1.158 1.00 36.82 212 LYS A CA 1
ATOM 5358 C C . LYS C 1 212 ? -22.419 13.849 0.023 1.00 37.03 212 LYS A C 1
ATOM 5359 O O . LYS C 1 212 ? -22.258 12.647 -0.192 1.00 36.62 212 LYS A O 1
ATOM 5365 N N . GLU C 1 213 ? -21.858 14.806 -0.707 1.00 37.12 213 GLU A N 1
ATOM 5366 C CA . GLU C 1 213 ? -20.987 14.531 -1.840 1.00 38.04 213 GLU A CA 1
ATOM 5367 C C . GLU C 1 213 ? -19.814 13.639 -1.433 1.00 37.35 213 GLU A C 1
ATOM 5368 O O . GLU C 1 213 ? -19.582 12.591 -2.036 1.00 36.47 213 GLU A O 1
ATOM 5374 N N . TYR C 1 214 ? -19.084 14.058 -0.404 1.00 36.09 214 TYR A N 1
ATOM 5375 C CA . TYR C 1 214 ? -17.937 13.301 0.076 1.00 36.18 214 TYR A CA 1
ATOM 5376 C C . TYR C 1 214 ? -18.325 11.971 0.713 1.00 36.10 214 TYR A C 1
ATOM 5377 O O . TYR C 1 214 ? -17.465 11.131 0.976 1.00 36.24 214 TYR A O 1
ATOM 5386 N N . SER C 1 215 ? -19.619 11.772 0.942 1.00 36.23 215 SER A N 1
ATOM 5387 C CA . SER C 1 215 ? -20.101 10.541 1.561 1.00 36.38 215 SER A CA 1
ATOM 5388 C C . SER C 1 215 ? -20.651 9.508 0.579 1.00 36.06 215 SER A C 1
ATOM 5389 O O . SER C 1 215 ? -20.810 8.337 0.931 1.00 35.96 215 SER A O 1
ATOM 5392 N N . SER C 1 216 ? -20.933 9.933 -0.646 1.00 36.17 216 SER A N 1
ATOM 5393 C CA . SER C 1 216 ? -21.500 9.041 -1.655 1.00 36.22 216 SER A CA 1
ATOM 5394 C C . SER C 1 216 ? -20.602 7.875 -2.073 1.00 36.16 216 SER A C 1
ATOM 5395 O O . SER C 1 216 ? -21.002 7.043 -2.884 1.00 36.81 216 SER A O 1
ATOM 5398 N N . SER C 1 217 ? -19.394 7.810 -1.528 1.00 34.90 217 SER A N 1
ATOM 5399 C CA . SER C 1 217 ? -18.474 6.734 -1.886 1.00 34.16 217 SER A CA 1
ATOM 5400 C C . SER C 1 217 ? -18.337 5.660 -0.804 1.00 31.99 217 SER A C 1
ATOM 5401 O O . SER C 1 217 ? -17.791 4.587 -1.057 1.00 33.52 217 SER A O 1
ATOM 5404 N N . ILE C 1 218 ? -18.841 5.953 0.390 1.00 28.71 218 ILE A N 1
ATOM 5405 C CA . ILE C 1 218 ? -18.766 5.034 1.525 1.00 25.75 218 ILE A CA 1
ATOM 5406 C C . ILE C 1 218 ? -19.523 3.732 1.264 1.00 26.98 218 ILE A C 1
ATOM 5407 O O . ILE C 1 218 ? -20.758 3.715 1.192 1.00 26.16 218 ILE A O 1
ATOM 5412 N N . ALA C 1 219 ? -18.774 2.642 1.131 1.00 25.25 219 ALA A N 1
ATOM 5413 C CA . ALA C 1 219 ? -19.365 1.340 0.856 1.00 25.30 219 ALA A CA 1
ATOM 5414 C C . ALA C 1 219 ? -20.573 1.032 1.728 1.00 24.90 219 ALA A C 1
ATOM 5415 O O . ALA C 1 219 ? -21.607 0.622 1.221 1.00 25.50 219 ALA A O 1
ATOM 5417 N N . LEU C 1 220 ? -20.453 1.234 3.036 1.00 24.83 220 LEU A N 1
ATOM 5418 C CA . LEU C 1 220 ? -21.561 0.934 3.925 1.00 25.93 220 LEU A CA 1
ATOM 5419 C C . LEU C 1 220 ? -22.773 1.840 3.741 1.00 26.87 220 LEU A C 1
ATOM 5420 O O . LEU C 1 220 ? -23.813 1.620 4.359 1.00 26.73 220 LEU A O 1
ATOM 5425 N N . GLY C 1 221 ? -22.629 2.856 2.895 1.00 27.37 221 GLY A N 1
ATOM 5426 C CA . GLY C 1 221 ? -23.734 3.756 2.608 1.00 28.43 221 GLY A CA 1
ATOM 5427 C C . GLY C 1 221 ? -24.210 4.746 3.658 1.00 28.56 221 GLY A C 1
ATOM 5428 O O . GLY C 1 221 ? -25.315 5.273 3.534 1.00 29.53 221 GLY A O 1
ATOM 5429 N N . ARG C 1 222 ? -23.407 5.004 4.686 1.00 27.69 222 ARG A N 1
ATOM 5430 C CA . ARG C 1 222 ? -23.791 5.964 5.719 1.00 26.32 222 ARG A CA 1
ATOM 5431 C C . ARG C 1 222 ? -22.557 6.677 6.258 1.00 26.15 222 ARG A C 1
ATOM 5432 O O . ARG C 1 222 ? -21.498 6.073 6.380 1.00 24.45 222 ARG A O 1
ATOM 5440 N N . PRO C 1 223 ? -22.679 7.979 6.571 1.00 26.35 223 PRO A N 1
ATOM 5441 C CA . PRO C 1 223 ? -21.539 8.727 7.104 1.00 25.79 223 PRO A CA 1
ATOM 5442 C C . PRO C 1 223 ? -21.229 8.161 8.481 1.00 25.51 223 PRO A C 1
ATOM 5443 O O . PRO C 1 223 ? -21.945 7.284 8.970 1.00 26.09 223 PRO A O 1
ATOM 5447 N N . SER C 1 224 ? -20.186 8.668 9.119 1.00 24.58 224 SER A N 1
ATOM 5448 C CA . SER C 1 224 ? -19.786 8.149 10.416 1.00 23.56 224 SER A CA 1
ATOM 5449 C C . SER C 1 224 ? -20.133 9.029 11.609 1.00 23.02 224 SER A C 1
ATOM 5450 O O . SER C 1 224 ? -20.320 10.229 11.469 1.00 22.81 224 SER A O 1
ATOM 5453 N N . VAL C 1 225 ? -20.221 8.402 12.779 1.00 23.93 225 VAL A N 1
ATOM 5454 C CA . VAL C 1 225 ? -20.487 9.096 14.037 1.00 24.10 225 VAL A CA 1
ATOM 5455 C C . VAL C 1 225 ? -19.325 8.758 14.969 1.00 23.72 225 VAL A C 1
ATOM 5456 O O . VAL C 1 225 ? -18.621 7.766 14.764 1.00 22.40 225 VAL A O 1
ATOM 5460 N N . PRO C 1 226 ? -19.101 9.582 16.003 1.00 24.68 226 PRO A N 1
ATOM 5461 C CA . PRO C 1 226 ? -18.004 9.332 16.942 1.00 24.43 226 PRO A CA 1
ATOM 5462 C C . PRO C 1 226 ? -17.962 7.893 17.447 1.00 24.90 226 PRO A C 1
ATOM 5463 O O . PRO C 1 226 ? -16.889 7.350 17.725 1.00 24.67 226 PRO A O 1
ATOM 5467 N N . GLU C 1 227 ? -19.136 7.277 17.554 1.00 24.44 227 GLU A N 1
ATOM 5468 C CA . GLU C 1 227 ? -19.233 5.907 18.034 1.00 24.33 227 GLU A CA 1
ATOM 5469 C C . GLU C 1 227 ? -18.485 4.934 17.124 1.00 21.89 227 GLU A C 1
ATOM 5470 O O . GLU C 1 227 ? -17.794 4.048 17.607 1.00 20.41 227 GLU A O 1
ATOM 5476 N N . ASP C 1 228 ? -18.623 5.101 15.811 1.00 22.16 228 ASP A N 1
ATOM 5477 C CA . ASP C 1 228 ? -17.940 4.218 14.861 1.00 22.91 228 ASP A CA 1
ATOM 5478 C C . ASP C 1 228 ? -16.437 4.218 15.111 1.00 22.01 228 ASP A C 1
ATOM 5479 O O . ASP C 1 228 ? -15.804 3.167 15.139 1.00 21.59 228 ASP A O 1
ATOM 5484 N N . VAL C 1 229 ? -15.868 5.407 15.292 1.00 22.64 229 VAL A N 1
ATOM 5485 C CA . VAL C 1 229 ? -14.434 5.531 15.531 1.00 22.08 229 VAL A CA 1
ATOM 5486 C C . VAL C 1 229 ? -14.093 4.987 16.904 1.00 21.83 229 VAL A C 1
ATOM 5487 O O . VAL C 1 229 ? -13.065 4.333 17.083 1.00 22.00 229 VAL A O 1
ATOM 5491 N N . ALA C 1 230 ? -14.965 5.249 17.872 1.00 21.23 230 ALA A N 1
ATOM 5492 C CA . ALA C 1 230 ? -14.749 4.776 19.231 1.00 21.16 230 ALA A CA 1
ATOM 5493 C C . ALA C 1 230 ? -14.548 3.263 19.254 1.00 20.31 230 ALA A C 1
ATOM 5494 O O . ALA C 1 230 ? -13.771 2.746 20.054 1.00 19.79 230 ALA A O 1
ATOM 5496 N N . GLY C 1 231 ? -15.251 2.557 18.372 1.00 19.98 231 GLY A N 1
ATOM 5497 C CA . GLY C 1 231 ? -15.133 1.109 18.325 1.00 19.52 231 GLY A CA 1
ATOM 5498 C C . GLY C 1 231 ? -13.713 0.651 18.055 1.00 20.55 231 GLY A C 1
ATOM 5499 O O . GLY C 1 231 ? -13.205 -0.250 18.719 1.00 19.96 231 GLY A O 1
ATOM 5500 N N . LEU C 1 232 ? -13.068 1.274 17.073 1.00 20.29 232 LEU A N 1
ATOM 5501 C CA . LEU C 1 232 ? -11.698 0.927 16.732 1.00 20.29 232 LEU A CA 1
ATOM 5502 C C . LEU C 1 232 ? -10.760 1.297 17.871 1.00 20.36 232 LEU A C 1
ATOM 5503 O O . LEU C 1 232 ? -9.904 0.510 18.258 1.00 21.83 232 LEU A O 1
ATOM 5508 N N . VAL C 1 233 ? -10.921 2.500 18.408 1.00 21.38 233 VAL A N 1
ATOM 5509 C CA . VAL C 1 233 ? -10.069 2.957 19.501 1.00 21.19 233 VAL A CA 1
ATOM 5510 C C . VAL C 1 233 ? -10.196 2.036 20.716 1.00 21.92 233 VAL A C 1
ATOM 5511 O O . VAL C 1 233 ? -9.228 1.837 21.460 1.00 21.11 233 VAL A O 1
ATOM 5515 N N . SER C 1 234 ? -11.384 1.460 20.905 1.00 21.43 234 SER A N 1
ATOM 5516 C CA . SER C 1 234 ? -11.617 0.540 22.018 1.00 20.98 234 SER A CA 1
ATOM 5517 C C . SER C 1 234 ? -10.669 -0.647 21.873 1.00 20.19 234 SER A C 1
ATOM 5518 O O . SER C 1 234 ? -10.040 -1.082 22.839 1.00 20.26 234 SER A O 1
ATOM 5521 N N . PHE C 1 235 ? -10.573 -1.170 20.657 1.00 19.26 235 PHE A N 1
ATOM 5522 C CA . PHE C 1 235 ? -9.678 -2.286 20.381 1.00 18.31 235 PHE A CA 1
ATOM 5523 C C . PHE C 1 235 ? -8.225 -1.855 20.576 1.00 17.38 235 PHE A C 1
ATOM 5524 O O . PHE C 1 235 ? -7.423 -2.598 21.131 1.00 18.33 235 PHE A O 1
ATOM 5532 N N . LEU C 1 236 ? -7.892 -0.652 20.119 1.00 18.03 236 LEU A N 1
ATOM 5533 C CA . LEU C 1 236 ? -6.524 -0.151 20.236 1.00 18.06 236 LEU A CA 1
ATOM 5534 C C . LEU C 1 236 ? -6.096 0.133 21.671 1.00 19.80 236 LEU A C 1
ATOM 5535 O O . LEU C 1 236 ? -4.907 0.103 21.986 1.00 19.93 236 LEU A O 1
ATOM 5540 N N . ALA C 1 237 ? -7.060 0.407 22.544 1.00 21.45 237 ALA A N 1
ATOM 5541 C CA . ALA C 1 237 ? -6.748 0.675 23.945 1.00 23.14 237 ALA A CA 1
ATOM 5542 C C . ALA C 1 237 ? -6.813 -0.614 24.769 1.00 24.21 237 ALA A C 1
ATOM 5543 O O . ALA C 1 237 ? -6.303 -0.672 25.890 1.00 24.15 237 ALA A O 1
ATOM 5545 N N . SER C 1 238 ? -7.430 -1.648 24.200 1.00 24.98 238 SER A N 1
ATOM 5546 C CA . SER C 1 238 ? -7.586 -2.931 24.888 1.00 26.41 238 SER A CA 1
ATOM 5547 C C . SER C 1 238 ? -6.380 -3.853 24.759 1.00 26.76 238 SER A C 1
ATOM 5548 O O . SER C 1 238 ? -5.491 -3.626 23.935 1.00 26.58 238 SER A O 1
ATOM 5551 N N . GLU C 1 239 ? -6.380 -4.910 25.567 1.00 25.88 239 GLU A N 1
ATOM 5552 C CA . GLU C 1 239 ? -5.307 -5.899 25.564 1.00 25.89 239 GLU A CA 1
ATOM 5553 C C . GLU C 1 239 ? -5.293 -6.727 24.285 1.00 24.59 239 GLU A C 1
ATOM 5554 O O . GLU C 1 239 ? -4.275 -7.336 23.949 1.00 24.11 239 GLU A O 1
ATOM 5560 N N . ASN C 1 240 ? -6.429 -6.759 23.589 1.00 23.26 240 ASN A N 1
ATOM 5561 C CA . ASN C 1 240 ? -6.563 -7.518 22.347 1.00 22.53 240 ASN A CA 1
ATOM 5562 C C . ASN C 1 240 ? -5.644 -6.995 21.255 1.00 22.36 240 ASN A C 1
ATOM 5563 O O . ASN C 1 240 ? -5.320 -7.713 20.309 1.00 21.51 240 ASN A O 1
ATOM 5568 N N . SER C 1 241 ? -5.230 -5.740 21.378 1.00 22.03 241 SER A N 1
ATOM 5569 C CA . SER C 1 241 ? -4.360 -5.145 20.369 1.00 22.27 241 SER A CA 1
ATOM 5570 C C . SER C 1 241 ? -2.882 -5.173 20.744 1.00 21.31 241 SER A C 1
ATOM 5571 O O . SER C 1 241 ? -2.066 -4.552 20.068 1.00 21.17 241 SER A O 1
ATOM 5574 N N . ASN C 1 242 ? -2.535 -5.906 21.800 1.00 20.75 242 ASN A N 1
ATOM 5575 C CA . ASN C 1 242 ? -1.147 -5.977 22.263 1.00 21.55 242 ASN A CA 1
ATOM 5576 C C . ASN C 1 242 ? -0.070 -6.283 21.217 1.00 21.64 242 ASN A C 1
ATOM 5577 O O . ASN C 1 242 ? 1.027 -5.742 21.296 1.00 22.00 242 ASN A O 1
ATOM 5582 N N . TYR C 1 243 ? -0.365 -7.147 20.248 1.00 21.09 243 TYR A N 1
ATOM 5583 C CA . TYR C 1 243 ? 0.636 -7.500 19.236 1.00 20.59 243 TYR A CA 1
ATOM 5584 C C . TYR C 1 243 ? 0.492 -6.691 17.949 1.00 19.93 243 TYR A C 1
ATOM 5585 O O . TYR C 1 243 ? 0.957 -7.103 16.882 1.00 21.18 243 TYR A O 1
ATOM 5594 N N . VAL C 1 244 ? -0.158 -5.540 18.059 1.00 18.93 244 VAL A N 1
ATOM 5595 C CA . VAL C 1 244 ? -0.349 -4.641 16.931 1.00 17.38 244 VAL A CA 1
ATOM 5596 C C . VAL C 1 244 ? 0.387 -3.335 17.241 1.00 17.84 244 VAL A C 1
ATOM 5597 O O . VAL C 1 244 ? 0.165 -2.731 18.289 1.00 16.08 244 VAL A O 1
ATOM 5601 N N . THR C 1 245 ? 1.258 -2.901 16.334 1.00 16.90 245 THR A N 1
ATOM 5602 C CA . THR C 1 245 ? 1.987 -1.656 16.547 1.00 14.78 245 THR A CA 1
ATOM 5603 C C . THR C 1 245 ? 2.454 -1.055 15.216 1.00 15.24 245 THR A C 1
ATOM 5604 O O . THR C 1 245 ? 2.712 -1.778 14.245 1.00 14.63 245 THR A O 1
ATOM 5608 N N . GLY C 1 246 ? 2.525 0.274 15.186 1.00 12.70 246 GLY A N 1
ATOM 5609 C CA . GLY C 1 246 ? 2.946 0.999 14.001 1.00 13.11 246 GLY A CA 1
ATOM 5610 C C . GLY C 1 246 ? 1.890 1.051 12.908 1.00 13.24 246 GLY A C 1
ATOM 5611 O O . GLY C 1 246 ? 2.153 1.533 11.821 1.00 11.17 246 GLY A O 1
ATOM 5612 N N . GLN C 1 247 ? 0.685 0.583 13.199 1.00 14.31 247 GLN A N 1
ATOM 5613 C CA . GLN C 1 247 ? -0.368 0.556 12.186 1.00 14.61 247 GLN A CA 1
ATOM 5614 C C . GLN C 1 247 ? -1.325 1.743 12.175 1.00 15.74 247 GLN A C 1
ATOM 5615 O O . GLN C 1 247 ? -1.584 2.362 13.208 1.00 16.21 247 GLN A O 1
ATOM 5621 N N . VAL C 1 248 ? -1.828 2.064 10.985 1.00 16.86 248 VAL A N 1
ATOM 5622 C CA . VAL C 1 248 ? -2.808 3.134 10.794 1.00 18.50 248 VAL A CA 1
ATOM 5623 C C . VAL C 1 248 ? -4.030 2.390 10.260 1.00 19.30 248 VAL A C 1
ATOM 5624 O O . VAL C 1 248 ? -4.069 1.999 9.097 1.00 18.87 248 VAL A O 1
ATOM 5628 N N . MET C 1 249 ? -5.015 2.181 11.123 1.00 18.78 249 MET A N 1
ATOM 5629 C CA . MET C 1 249 ? -6.206 1.430 10.754 1.00 19.72 249 MET A CA 1
ATOM 5630 C C . MET C 1 249 ? -7.417 2.259 10.359 1.00 19.30 249 MET A C 1
ATOM 5631 O O . MET C 1 249 ? -7.890 3.111 11.115 1.00 19.98 249 MET A O 1
ATOM 5636 N N . LEU C 1 250 ? -7.920 1.982 9.162 1.00 17.19 250 LEU A N 1
ATOM 5637 C CA . LEU C 1 250 ? -9.069 2.682 8.615 1.00 17.41 250 LEU A CA 1
ATOM 5638 C C . LEU C 1 250 ? -10.419 2.222 9.175 1.00 17.54 250 LEU A C 1
ATOM 5639 O O . LEU C 1 250 ? -10.719 1.028 9.201 1.00 17.02 250 LEU A O 1
ATOM 5644 N N . VAL C 1 251 ? -11.206 3.190 9.639 1.00 18.24 251 VAL A N 1
ATOM 5645 C CA . VAL C 1 251 ? -12.561 2.974 10.156 1.00 18.98 251 VAL A CA 1
ATOM 5646 C C . VAL C 1 251 ? -13.381 3.962 9.347 1.00 18.12 251 VAL A C 1
ATOM 5647 O O . VAL C 1 251 ? -13.920 4.921 9.893 1.00 18.46 251 VAL A O 1
ATOM 5651 N N . ASP C 1 252 ? -13.470 3.720 8.045 1.00 17.31 252 ASP A N 1
ATOM 5652 C CA . ASP C 1 252 ? -14.163 4.627 7.148 1.00 17.43 252 ASP A CA 1
ATOM 5653 C C . ASP C 1 252 ? -15.419 4.104 6.465 1.00 16.38 252 ASP A C 1
ATOM 5654 O O . ASP C 1 252 ? -15.893 4.720 5.520 1.00 16.40 252 ASP A O 1
ATOM 5659 N N . GLY C 1 253 ? -15.951 2.981 6.934 1.00 17.25 253 GLY A N 1
ATOM 5660 C CA . GLY C 1 253 ? -17.143 2.428 6.318 1.00 17.31 253 GLY A CA 1
ATOM 5661 C C . GLY C 1 253 ? -16.896 1.947 4.897 1.00 17.88 253 GLY A C 1
ATOM 5662 O O . GLY C 1 253 ? -17.831 1.543 4.206 1.00 17.76 253 GLY A O 1
ATOM 5663 N N . GLY C 1 254 ? -15.635 1.988 4.465 1.00 17.11 254 GLY A N 1
ATOM 5664 C CA . GLY C 1 254 ? -15.278 1.558 3.123 1.00 19.00 254 GLY A CA 1
ATOM 5665 C C . GLY C 1 254 ? -15.078 2.702 2.142 1.00 19.70 254 GLY A C 1
ATOM 5666 O O . GLY C 1 254 ? -15.971 3.016 1.360 1.00 21.00 254 GLY A O 1
ATOM 5667 N N . MET C 1 255 ? -13.909 3.339 2.184 1.00 18.77 255 MET A N 1
ATOM 5668 C CA . MET C 1 255 ? -13.614 4.450 1.283 1.00 18.47 255 MET A CA 1
ATOM 5669 C C . MET C 1 255 ? -12.256 4.209 0.649 1.00 18.22 255 MET A C 1
ATOM 5670 O O . MET C 1 255 ? -12.087 4.327 -0.564 1.00 16.88 255 MET A O 1
ATOM 5675 N N . LEU C 1 256 ? -11.284 3.880 1.491 1.00 18.86 256 LEU A N 1
ATOM 5676 C CA . LEU C 1 256 ? -9.932 3.577 1.032 1.00 19.00 256 LEU A CA 1
ATOM 5677 C C . LEU C 1 256 ? -9.634 2.186 1.557 1.00 19.02 256 LEU A C 1
ATOM 5678 O O . LEU C 1 256 ? -10.151 1.792 2.603 1.00 18.23 256 LEU A O 1
ATOM 5683 N N . TYR C 1 257 ? -8.798 1.446 0.842 1.00 19.16 257 TYR A N 1
ATOM 5684 C CA . TYR C 1 257 ? -8.486 0.093 1.255 1.00 21.61 257 TYR A CA 1
ATOM 5685 C C . TYR C 1 257 ? -7.013 -0.146 1.559 1.00 22.41 257 TYR A C 1
ATOM 5686 O O . TYR C 1 257 ? -6.651 -1.145 2.163 1.00 24.20 257 TYR A O 1
ATOM 5695 N N . ASN C 1 258 ? -6.173 0.793 1.153 1.00 26.30 258 ASN A N 1
ATOM 5696 C CA . ASN C 1 258 ? -4.739 0.725 1.436 1.00 28.51 258 ASN A CA 1
ATOM 5697 C C . ASN C 1 258 ? -4.048 -0.530 0.901 1.00 29.40 258 ASN A C 1
ATOM 5698 O O . ASN C 1 258 ? -3.856 -0.608 -0.331 1.00 29.84 258 ASN A O 1
ATOM 5704 N N . SER D 1 2 ? 15.212 25.643 -25.677 1.00 31.00 2 SER B N 1
ATOM 5705 C CA . SER D 1 2 ? 15.414 24.318 -25.035 1.00 28.85 2 SER B CA 1
ATOM 5706 C C . SER D 1 2 ? 14.503 24.199 -23.818 1.00 27.60 2 SER B C 1
ATOM 5707 O O . SER D 1 2 ? 14.179 25.201 -23.189 1.00 26.26 2 SER B O 1
ATOM 5710 N N . LYS D 1 3 ? 14.070 22.977 -23.513 1.00 26.55 3 LYS B N 1
ATOM 5711 C CA . LYS D 1 3 ? 13.221 22.729 -22.352 1.00 25.28 3 LYS B CA 1
ATOM 5712 C C . LYS D 1 3 ? 13.996 23.166 -21.111 1.00 23.54 3 LYS B C 1
ATOM 5713 O O . LYS D 1 3 ? 15.217 23.023 -21.049 1.00 21.05 3 LYS B O 1
ATOM 5719 N N . VAL D 1 4 ? 13.292 23.692 -20.118 1.00 21.60 4 VAL B N 1
ATOM 5720 C CA . VAL D 1 4 ? 13.973 24.161 -18.923 1.00 19.75 4 VAL B CA 1
ATOM 5721 C C . VAL D 1 4 ? 13.493 23.516 -17.638 1.00 18.42 4 VAL B C 1
ATOM 5722 O O . VAL D 1 4 ? 12.289 23.345 -17.414 1.00 16.09 4 VAL B O 1
ATOM 5726 N N . ALA D 1 5 ? 14.455 23.167 -16.795 1.00 16.52 5 ALA B N 1
ATOM 5727 C CA . ALA D 1 5 ? 14.166 22.552 -15.509 1.00 15.50 5 ALA B CA 1
ATOM 5728 C C . ALA D 1 5 ? 14.962 23.205 -14.390 1.00 14.79 5 ALA B C 1
ATOM 5729 O O . ALA D 1 5 ? 16.140 23.511 -14.550 1.00 15.41 5 ALA B O 1
ATOM 5731 N N . MET D 1 6 ? 14.306 23.440 -13.262 1.00 14.85 6 MET B N 1
ATOM 5732 C CA . MET D 1 6 ? 15.004 23.980 -12.107 1.00 14.77 6 MET B CA 1
ATOM 5733 C C . MET D 1 6 ? 15.200 22.815 -11.147 1.00 13.21 6 MET B C 1
ATOM 5734 O O . MET D 1 6 ? 14.272 22.052 -10.887 1.00 12.72 6 MET B O 1
ATOM 5739 N N . VAL D 1 7 ? 16.409 22.675 -10.626 1.00 13.81 7 VAL B N 1
ATOM 5740 C CA . VAL D 1 7 ? 16.690 21.614 -9.673 1.00 13.50 7 VAL B CA 1
ATOM 5741 C C . VAL D 1 7 ? 17.176 22.266 -8.385 1.00 13.95 7 VAL B C 1
ATOM 5742 O O . VAL D 1 7 ? 18.301 22.764 -8.325 1.00 14.58 7 VAL B O 1
ATOM 5746 N N . THR D 1 8 ? 16.323 22.292 -7.368 1.00 13.90 8 THR B N 1
ATOM 5747 C CA . THR D 1 8 ? 16.712 22.890 -6.099 1.00 13.97 8 THR B CA 1
ATOM 5748 C C . THR D 1 8 ? 17.674 21.915 -5.431 1.00 12.64 8 THR B C 1
ATOM 5749 O O . THR D 1 8 ? 17.607 20.715 -5.663 1.00 12.69 8 THR B O 1
ATOM 5753 N N . GLY D 1 9 ? 18.588 22.429 -4.619 1.00 13.74 9 GLY B N 1
ATOM 5754 C CA . GLY D 1 9 ? 19.562 21.557 -3.987 1.00 11.96 9 GLY B CA 1
ATOM 5755 C C . GLY D 1 9 ? 20.470 20.940 -5.046 1.00 12.35 9 GLY B C 1
ATOM 5756 O O . GLY D 1 9 ? 21.091 19.900 -4.826 1.00 12.49 9 GLY B O 1
ATOM 5757 N N . GLY D 1 10 ? 20.568 21.594 -6.198 1.00 12.66 10 GLY B N 1
ATOM 5758 C CA . GLY D 1 10 ? 21.388 21.062 -7.272 1.00 14.91 10 GLY B CA 1
ATOM 5759 C C . GLY D 1 10 ? 22.897 21.234 -7.195 1.00 16.11 10 GLY B C 1
ATOM 5760 O O . GLY D 1 10 ? 23.604 20.821 -8.107 1.00 15.77 10 GLY B O 1
ATOM 5761 N N . ALA D 1 11 ? 23.405 21.819 -6.117 1.00 14.68 11 ALA B N 1
ATOM 5762 C CA . ALA D 1 11 ? 24.843 22.028 -6.003 1.00 15.98 11 ALA B CA 1
ATOM 5763 C C . ALA D 1 11 ? 25.652 20.753 -5.768 1.00 15.15 11 ALA B C 1
ATOM 5764 O O . ALA D 1 11 ? 26.846 20.715 -6.060 1.00 15.77 11 ALA B O 1
ATOM 5766 N N . GLN D 1 12 ? 25.001 19.710 -5.257 1.00 15.35 12 GLN B N 1
ATOM 5767 C CA . GLN D 1 12 ? 25.696 18.471 -4.949 1.00 14.76 12 GLN B CA 1
ATOM 5768 C C . GLN D 1 12 ? 24.743 17.278 -4.810 1.00 14.40 12 GLN B C 1
ATOM 5769 O O . GLN D 1 12 ? 23.534 17.398 -5.006 1.00 14.57 12 GLN B O 1
ATOM 5775 N N . GLY D 1 13 ? 25.314 16.127 -4.465 1.00 13.14 13 GLY B N 1
ATOM 5776 C CA . GLY D 1 13 ? 24.537 14.916 -4.270 1.00 14.15 13 GLY B CA 1
ATOM 5777 C C . GLY D 1 13 ? 23.558 14.584 -5.383 1.00 14.99 13 GLY B C 1
ATOM 5778 O O . GLY D 1 13 ? 23.855 14.745 -6.567 1.00 14.18 13 GLY B O 1
ATOM 5779 N N . ILE D 1 14 ? 22.380 14.115 -4.990 1.00 15.18 14 ILE B N 1
ATOM 5780 C CA . ILE D 1 14 ? 21.339 13.741 -5.938 1.00 15.26 14 ILE B CA 1
ATOM 5781 C C . ILE D 1 14 ? 20.943 14.897 -6.861 1.00 14.76 14 ILE B C 1
ATOM 5782 O O . ILE D 1 14 ? 20.706 14.693 -8.053 1.00 17.56 14 ILE B O 1
ATOM 5787 N N . GLY D 1 15 ? 20.869 16.106 -6.312 1.00 13.69 15 GLY B N 1
ATOM 5788 C CA . GLY D 1 15 ? 20.514 17.263 -7.115 1.00 13.66 15 GLY B CA 1
ATOM 5789 C C . GLY D 1 15 ? 21.479 17.448 -8.278 1.00 14.44 15 GLY B C 1
ATOM 5790 O O . GLY D 1 15 ? 21.064 17.755 -9.397 1.00 14.85 15 GLY B O 1
ATOM 5791 N N . ARG D 1 16 ? 22.770 17.272 -8.015 1.00 12.82 16 ARG B N 1
ATOM 5792 C CA . ARG D 1 16 ? 23.780 17.392 -9.063 1.00 12.88 16 ARG B CA 1
ATOM 5793 C C . ARG D 1 16 ? 23.622 16.289 -10.115 1.00 13.35 16 ARG B C 1
ATOM 5794 O O . ARG D 1 16 ? 23.766 16.536 -11.314 1.00 13.10 16 ARG B O 1
ATOM 5802 N N . GLY D 1 17 ? 23.357 15.068 -9.655 1.00 14.09 17 GLY B N 1
ATOM 5803 C CA . GLY D 1 17 ? 23.186 13.949 -10.564 1.00 14.39 17 GLY B CA 1
ATOM 5804 C C . GLY D 1 17 ? 21.989 14.158 -11.469 1.00 15.42 17 GLY B C 1
ATOM 5805 O O . GLY D 1 17 ? 22.045 13.864 -12.660 1.00 15.46 17 GLY B O 1
ATOM 5806 N N . ILE D 1 18 ? 20.899 14.662 -10.895 1.00 16.37 18 ILE B N 1
ATOM 5807 C CA . ILE D 1 18 ? 19.677 14.935 -11.645 1.00 15.05 18 ILE B CA 1
ATOM 5808 C C . ILE D 1 18 ? 19.926 16.029 -12.684 1.00 17.54 18 ILE B C 1
ATOM 5809 O O . ILE D 1 18 ? 19.467 15.934 -13.828 1.00 17.20 18 ILE B O 1
ATOM 5814 N N . SER D 1 19 ? 20.646 17.071 -12.280 1.00 17.26 19 SER B N 1
ATOM 5815 C CA . SER D 1 19 ? 20.962 18.170 -13.179 1.00 17.89 19 SER B CA 1
ATOM 5816 C C . SER D 1 19 ? 21.726 17.673 -14.409 1.00 19.45 19 SER B C 1
ATOM 5817 O O . SER D 1 19 ? 21.347 17.960 -15.547 1.00 20.07 19 SER B O 1
ATOM 5820 N N . GLU D 1 20 ? 22.801 16.930 -14.178 1.00 19.50 20 GLU B N 1
ATOM 5821 C CA . GLU D 1 20 ? 23.605 16.407 -15.272 1.00 20.49 20 GLU B CA 1
ATOM 5822 C C . GLU D 1 20 ? 22.781 15.507 -16.187 1.00 20.80 20 GLU B C 1
ATOM 5823 O O . GLU D 1 20 ? 22.908 15.571 -17.413 1.00 19.31 20 GLU B O 1
ATOM 5829 N N . LYS D 1 21 ? 21.943 14.667 -15.586 1.00 18.15 21 LYS B N 1
ATOM 5830 C CA . LYS D 1 21 ? 21.107 13.757 -16.352 1.00 19.04 21 LYS B CA 1
ATOM 5831 C C . LYS D 1 21 ? 20.093 14.509 -17.212 1.00 18.50 21 LYS B C 1
ATOM 5832 O O . LYS D 1 21 ? 19.972 14.241 -18.408 1.00 19.43 21 LYS B O 1
ATOM 5838 N N . LEU D 1 22 ? 19.369 15.447 -16.609 1.00 17.57 22 LEU B N 1
ATOM 5839 C CA . LEU D 1 22 ? 18.379 16.217 -17.351 1.00 18.06 22 LEU B CA 1
ATOM 5840 C C . LEU D 1 22 ? 19.039 17.032 -18.464 1.00 17.99 22 LEU B C 1
ATOM 5841 O O . LEU D 1 22 ? 18.419 17.304 -19.489 1.00 17.53 22 LEU B O 1
ATOM 5846 N N . ALA D 1 23 ? 20.293 17.424 -18.258 1.00 16.51 23 ALA B N 1
ATOM 5847 C CA . ALA D 1 23 ? 21.024 18.173 -19.279 1.00 17.71 23 ALA B CA 1
ATOM 5848 C C . ALA D 1 23 ? 21.254 17.218 -20.445 1.00 17.34 23 ALA B C 1
ATOM 5849 O O . ALA D 1 23 ? 21.003 17.554 -21.602 1.00 19.08 23 ALA B O 1
ATOM 5851 N N . ALA D 1 24 ? 21.731 16.022 -20.127 1.00 16.17 24 ALA B N 1
ATOM 5852 C CA . ALA D 1 24 ? 21.976 15.013 -21.139 1.00 16.45 24 ALA B CA 1
ATOM 5853 C C . ALA D 1 24 ? 20.681 14.774 -21.920 1.00 17.61 24 ALA B C 1
ATOM 5854 O O . ALA D 1 24 ? 20.719 14.509 -23.114 1.00 17.68 24 ALA B O 1
ATOM 5856 N N . ASP D 1 25 ? 19.542 14.875 -21.241 1.00 17.74 25 ASP B N 1
ATOM 5857 C CA . ASP D 1 25 ? 18.245 14.673 -21.888 1.00 18.76 25 ASP B CA 1
ATOM 5858 C C . ASP D 1 25 ? 17.816 15.860 -22.747 1.00 20.02 25 ASP B C 1
ATOM 5859 O O . ASP D 1 25 ? 16.800 15.785 -23.440 1.00 19.89 25 ASP B O 1
ATOM 5864 N N . GLY D 1 26 ? 18.562 16.961 -22.674 1.00 19.94 26 GLY B N 1
ATOM 5865 C CA . GLY D 1 26 ? 18.233 18.130 -23.473 1.00 19.81 26 GLY B CA 1
ATOM 5866 C C . GLY D 1 26 ? 17.716 19.344 -22.723 1.00 20.21 26 GLY B C 1
ATOM 5867 O O . GLY D 1 26 ? 17.332 20.343 -23.335 1.00 20.05 26 GLY B O 1
ATOM 5868 N N . PHE D 1 27 ? 17.696 19.279 -21.397 1.00 19.91 27 PHE B N 1
ATOM 5869 C CA . PHE D 1 27 ? 17.218 20.412 -20.620 1.00 18.98 27 PHE B CA 1
ATOM 5870 C C . PHE D 1 27 ? 18.319 21.399 -20.282 1.00 17.49 27 PHE B C 1
ATOM 5871 O O . PHE D 1 27 ? 19.475 21.012 -20.088 1.00 17.38 27 PHE B O 1
ATOM 5879 N N . ASP D 1 28 ? 17.951 22.673 -20.228 1.00 16.35 28 ASP B N 1
ATOM 5880 C CA . ASP D 1 28 ? 18.866 23.713 -19.781 1.00 17.28 28 ASP B CA 1
ATOM 5881 C C . ASP D 1 28 ? 18.514 23.641 -18.294 1.00 17.16 28 ASP B C 1
ATOM 5882 O O . ASP D 1 28 ? 17.356 23.381 -17.951 1.00 17.07 28 ASP B O 1
ATOM 5887 N N . ILE D 1 29 ? 19.480 23.860 -17.412 1.00 16.81 29 ILE B N 1
ATOM 5888 C CA . ILE D 1 29 ? 19.210 23.719 -15.984 1.00 16.24 29 ILE B CA 1
ATOM 5889 C C . ILE D 1 29 ? 19.460 24.940 -15.104 1.00 17.43 29 ILE B C 1
ATOM 5890 O O . ILE D 1 29 ? 20.478 25.619 -15.227 1.00 16.28 29 ILE B O 1
ATOM 5895 N N . ALA D 1 30 ? 18.517 25.202 -14.206 1.00 17.33 30 ALA B N 1
ATOM 5896 C CA . ALA D 1 30 ? 18.665 26.290 -13.255 1.00 18.08 30 ALA B CA 1
ATOM 5897 C C . ALA D 1 30 ? 19.025 25.585 -11.953 1.00 18.59 30 ALA B C 1
ATOM 5898 O O . ALA D 1 30 ? 18.165 24.974 -11.310 1.00 19.11 30 ALA B O 1
ATOM 5900 N N . VAL D 1 31 ? 20.303 25.640 -11.594 1.00 18.37 31 VAL B N 1
ATOM 5901 C CA . VAL D 1 31 ? 20.796 25.007 -10.375 1.00 18.36 31 VAL B CA 1
ATOM 5902 C C . VAL D 1 31 ? 20.522 25.925 -9.198 1.00 18.32 31 VAL B C 1
ATOM 5903 O O . VAL D 1 31 ? 21.279 26.860 -8.943 1.00 19.13 31 VAL B O 1
ATOM 5907 N N . ALA D 1 32 ? 19.440 25.641 -8.483 1.00 17.35 32 ALA B N 1
ATOM 5908 C CA . ALA D 1 32 ? 19.028 26.447 -7.347 1.00 17.59 32 ALA B CA 1
ATOM 5909 C C . ALA D 1 32 ? 19.534 25.862 -6.037 1.00 16.91 32 ALA B C 1
ATOM 5910 O O . ALA D 1 32 ? 19.309 24.689 -5.740 1.00 16.20 32 ALA B O 1
ATOM 5912 N N . ASP D 1 33 ? 20.214 26.688 -5.252 1.00 16.06 33 ASP B N 1
ATOM 5913 C CA . ASP D 1 33 ? 20.749 26.233 -3.983 1.00 15.96 33 ASP B CA 1
ATOM 5914 C C . ASP D 1 33 ? 21.111 27.433 -3.116 1.00 16.47 33 ASP B C 1
ATOM 5915 O O . ASP D 1 33 ? 21.061 28.574 -3.569 1.00 16.99 33 ASP B O 1
ATOM 5920 N N . LEU D 1 34 ? 21.472 27.173 -1.866 1.00 17.19 34 LEU B N 1
ATOM 5921 C CA . LEU D 1 34 ? 21.844 28.246 -0.956 1.00 17.74 34 LEU B CA 1
ATOM 5922 C C . LEU D 1 34 ? 23.018 29.022 -1.539 1.00 16.74 34 LEU B C 1
ATOM 5923 O O . LEU D 1 34 ? 23.920 28.447 -2.141 1.00 16.93 34 LEU B O 1
ATOM 5928 N N . PRO D 1 35 ? 23.012 30.348 -1.374 1.00 17.15 35 PRO B N 1
ATOM 5929 C CA . PRO D 1 35 ? 24.076 31.222 -1.878 1.00 17.74 35 PRO B CA 1
ATOM 5930 C C . PRO D 1 35 ? 25.499 30.710 -1.609 1.00 17.64 35 PRO B C 1
ATOM 5931 O O . PRO D 1 35 ? 26.342 30.716 -2.500 1.00 18.08 35 PRO B O 1
ATOM 5935 N N . GLN D 1 36 ? 25.769 30.274 -0.385 1.00 18.51 36 GLN B N 1
ATOM 5936 C CA . GLN D 1 36 ? 27.107 29.785 -0.049 1.00 18.80 36 GLN B CA 1
ATOM 5937 C C . GLN D 1 36 ? 27.498 28.498 -0.772 1.00 19.35 36 GLN B C 1
ATOM 5938 O O . GLN D 1 36 ? 28.641 28.052 -0.678 1.00 19.34 36 GLN B O 1
ATOM 5944 N N . GLN D 1 37 ? 26.554 27.917 -1.509 1.00 18.18 37 GLN B N 1
ATOM 5945 C CA . GLN D 1 37 ? 26.798 26.676 -2.239 1.00 18.26 37 GLN B CA 1
ATOM 5946 C C . GLN D 1 37 ? 27.173 26.878 -3.706 1.00 18.35 37 GLN B C 1
ATOM 5947 O O . GLN D 1 37 ? 27.303 25.904 -4.449 1.00 19.07 37 GLN B O 1
ATOM 5953 N N . GLU D 1 38 ? 27.343 28.128 -4.131 1.00 19.28 38 GLU B N 1
ATOM 5954 C CA . GLU D 1 38 ? 27.680 28.393 -5.528 1.00 20.30 38 GLU B CA 1
ATOM 5955 C C . GLU D 1 38 ? 29.008 27.772 -5.931 1.00 21.14 38 GLU B C 1
ATOM 5956 O O . GLU D 1 38 ? 29.118 27.177 -7.004 1.00 20.26 38 GLU B O 1
ATOM 5962 N N . GLU D 1 39 ? 30.017 27.908 -5.076 1.00 21.86 39 GLU B N 1
ATOM 5963 C CA . GLU D 1 39 ? 31.325 27.331 -5.369 1.00 23.81 39 GLU B CA 1
ATOM 5964 C C . GLU D 1 39 ? 31.177 25.829 -5.579 1.00 22.30 39 GLU B C 1
ATOM 5965 O O . GLU D 1 39 ? 31.713 25.265 -6.529 1.00 22.90 39 GLU B O 1
ATOM 5971 N N . GLN D 1 40 ? 30.438 25.189 -4.683 1.00 21.75 40 GLN B N 1
ATOM 5972 C CA . GLN D 1 40 ? 30.203 23.753 -4.750 1.00 21.19 40 GLN B CA 1
ATOM 5973 C C . GLN D 1 40 ? 29.444 23.411 -6.034 1.00 20.69 40 GLN B C 1
ATOM 5974 O O . GLN D 1 40 ? 29.693 22.384 -6.656 1.00 21.08 40 GLN B O 1
ATOM 5980 N N . ALA D 1 41 ? 28.528 24.290 -6.427 1.00 21.40 41 ALA B N 1
ATOM 5981 C CA . ALA D 1 41 ? 27.722 24.095 -7.629 1.00 22.45 41 ALA B CA 1
ATOM 5982 C C . ALA D 1 41 ? 28.540 24.230 -8.906 1.00 23.47 41 ALA B C 1
ATOM 5983 O O . ALA D 1 41 ? 28.059 23.905 -9.994 1.00 22.34 41 ALA B O 1
ATOM 5985 N N . ALA D 1 42 ? 29.771 24.713 -8.775 1.00 23.55 42 ALA B N 1
ATOM 5986 C CA . ALA D 1 42 ? 30.638 24.892 -9.931 1.00 24.85 42 ALA B CA 1
ATOM 5987 C C . ALA D 1 42 ? 30.779 23.596 -10.707 1.00 25.55 42 ALA B C 1
ATOM 5988 O O . ALA D 1 42 ? 30.796 23.603 -11.937 1.00 26.03 42 ALA B O 1
ATOM 5990 N N . GLU D 1 43 ? 30.882 22.478 -9.999 1.00 26.05 43 GLU B N 1
ATOM 5991 C CA . GLU D 1 43 ? 31.016 21.203 -10.686 1.00 27.60 43 GLU B CA 1
ATOM 5992 C C . GLU D 1 43 ? 29.717 20.823 -11.389 1.00 26.12 43 GLU B C 1
ATOM 5993 O O . GLU D 1 43 ? 29.747 20.372 -12.529 1.00 25.68 43 GLU B O 1
ATOM 5999 N N . THR D 1 44 ? 28.583 21.003 -10.712 1.00 25.06 44 THR B N 1
ATOM 6000 C CA . THR D 1 44 ? 27.283 20.695 -11.313 1.00 23.76 44 THR B CA 1
ATOM 6001 C C . THR D 1 44 ? 27.172 21.445 -12.639 1.00 24.67 44 THR B C 1
ATOM 6002 O O . THR D 1 44 ? 26.823 20.866 -13.667 1.00 24.82 44 THR B O 1
ATOM 6006 N N . ILE D 1 45 ? 27.476 22.739 -12.606 1.00 24.85 45 ILE B N 1
ATOM 6007 C CA . ILE D 1 45 ? 27.405 23.576 -13.801 1.00 25.46 45 ILE B CA 1
ATOM 6008 C C . ILE D 1 45 ? 28.340 23.096 -14.902 1.00 26.76 45 ILE B C 1
ATOM 6009 O O . ILE D 1 45 ? 28.019 23.185 -16.090 1.00 25.86 45 ILE B O 1
ATOM 6014 N N . LYS D 1 46 ? 29.503 22.597 -14.502 1.00 27.92 46 LYS B N 1
ATOM 6015 C CA . LYS D 1 46 ? 30.482 22.105 -15.453 1.00 30.08 46 LYS B CA 1
ATOM 6016 C C . LYS D 1 46 ? 29.879 20.908 -16.183 1.00 29.37 46 LYS B C 1
ATOM 6017 O O . LYS D 1 46 ? 29.858 20.857 -17.411 1.00 28.90 46 LYS B O 1
ATOM 6023 N N . LEU D 1 47 ? 29.377 19.954 -15.405 1.00 29.09 47 LEU B N 1
ATOM 6024 C CA . LEU D 1 47 ? 28.765 18.747 -15.941 1.00 29.16 47 LEU B CA 1
ATOM 6025 C C . LEU D 1 47 ? 27.624 19.058 -16.910 1.00 29.54 47 LEU B C 1
ATOM 6026 O O . LEU D 1 47 ? 27.446 18.363 -17.911 1.00 30.40 47 LEU B O 1
ATOM 6031 N N . ILE D 1 48 ? 26.857 20.103 -16.606 1.00 29.16 48 ILE B N 1
ATOM 6032 C CA . ILE D 1 48 ? 25.726 20.503 -17.440 1.00 27.76 48 ILE B CA 1
ATOM 6033 C C . ILE D 1 48 ? 26.159 21.110 -18.768 1.00 29.99 48 ILE B C 1
ATOM 6034 O O . ILE D 1 48 ? 25.630 20.758 -19.825 1.00 30.03 48 ILE B O 1
ATOM 6039 N N . GLU D 1 49 ? 27.117 22.030 -18.715 1.00 30.12 49 GLU B N 1
ATOM 6040 C CA . GLU D 1 49 ? 27.593 22.685 -19.927 1.00 31.65 49 GLU B CA 1
ATOM 6041 C C . GLU D 1 49 ? 28.284 21.712 -20.881 1.00 32.07 49 GLU B C 1
ATOM 6042 O O . GLU D 1 49 ? 28.331 21.947 -22.089 1.00 33.00 49 GLU B O 1
ATOM 6048 N N . ALA D 1 50 ? 28.803 20.615 -20.334 1.00 32.78 50 ALA B N 1
ATOM 6049 C CA . ALA D 1 50 ? 29.489 19.597 -21.127 1.00 32.93 50 ALA B CA 1
ATOM 6050 C C . ALA D 1 50 ? 28.526 18.806 -22.017 1.00 33.46 50 ALA B C 1
ATOM 6051 O O . ALA D 1 50 ? 28.953 18.012 -22.858 1.00 34.26 50 ALA B O 1
ATOM 6053 N N . ALA D 1 51 ? 27.230 19.011 -21.820 1.00 32.94 51 ALA B N 1
ATOM 6054 C CA . ALA D 1 51 ? 26.218 18.326 -22.616 1.00 33.12 51 ALA B CA 1
ATOM 6055 C C . ALA D 1 51 ? 25.583 19.326 -23.573 1.00 33.04 51 ALA B C 1
ATOM 6056 O O . ALA D 1 51 ? 24.444 19.148 -24.008 1.00 33.47 51 ALA B O 1
ATOM 6058 N N . ASP D 1 52 ? 26.335 20.378 -23.889 1.00 32.80 52 ASP B N 1
ATOM 6059 C CA . ASP D 1 52 ? 25.882 21.441 -24.779 1.00 33.09 52 ASP B CA 1
ATOM 6060 C C . ASP D 1 52 ? 24.571 22.043 -24.295 1.00 31.09 52 ASP B C 1
ATOM 6061 O O . ASP D 1 52 ? 23.663 22.284 -25.083 1.00 30.91 52 ASP B O 1
ATOM 6066 N N . GLN D 1 53 ? 24.471 22.280 -22.993 1.00 30.07 53 GLN B N 1
ATOM 6067 C CA . GLN D 1 53 ? 23.263 22.862 -22.424 1.00 27.58 53 GLN B CA 1
ATOM 6068 C C . GLN D 1 53 ? 23.609 24.047 -21.540 1.00 26.57 53 GLN B C 1
ATOM 6069 O O . GLN D 1 53 ? 24.718 24.141 -21.021 1.00 25.28 53 GLN B O 1
ATOM 6075 N N . LYS D 1 54 ? 22.648 24.946 -21.369 1.00 26.26 54 LYS B N 1
ATOM 6076 C CA . LYS D 1 54 ? 22.850 26.117 -20.531 1.00 26.75 54 LYS B CA 1
ATOM 6077 C C . LYS D 1 54 ? 22.615 25.729 -19.079 1.00 26.45 54 LYS B C 1
ATOM 6078 O O . LYS D 1 54 ? 21.787 24.869 -18.781 1.00 25.16 54 LYS B O 1
ATOM 6084 N N . ALA D 1 55 ? 23.365 26.360 -18.186 1.00 25.68 55 ALA B N 1
ATOM 6085 C CA . ALA D 1 55 ? 23.247 26.117 -16.756 1.00 26.12 55 ALA B CA 1
ATOM 6086 C C . ALA D 1 55 ? 23.416 27.457 -16.064 1.00 26.22 55 ALA B C 1
ATOM 6087 O O . ALA D 1 55 ? 24.285 28.244 -16.431 1.00 28.12 55 ALA B O 1
ATOM 6089 N N . VAL D 1 56 ? 22.583 27.723 -15.069 1.00 25.94 56 VAL B N 1
ATOM 6090 C CA . VAL D 1 56 ? 22.674 28.973 -14.340 1.00 24.90 56 VAL B CA 1
ATOM 6091 C C . VAL D 1 56 ? 22.394 28.749 -12.864 1.00 24.88 56 VAL B C 1
ATOM 6092 O O . VAL D 1 56 ? 21.396 28.122 -12.499 1.00 23.95 56 VAL B O 1
ATOM 6096 N N . PHE D 1 57 ? 23.282 29.253 -12.014 1.00 23.97 57 PHE B N 1
ATOM 6097 C CA . PHE D 1 57 ? 23.080 29.111 -10.586 1.00 22.43 57 PHE B CA 1
ATOM 6098 C C . PHE D 1 57 ? 22.128 30.200 -10.126 1.00 22.82 57 PHE B C 1
ATOM 6099 O O . PHE D 1 57 ? 22.252 31.353 -10.531 1.00 22.94 57 PHE B O 1
ATOM 6107 N N . VAL D 1 58 ? 21.173 29.828 -9.284 1.00 21.24 58 VAL B N 1
ATOM 6108 C CA . VAL D 1 58 ? 20.220 30.784 -8.752 1.00 21.02 58 VAL B CA 1
ATOM 6109 C C . VAL D 1 58 ? 20.198 30.643 -7.238 1.00 21.06 58 VAL B C 1
ATOM 6110 O O . VAL D 1 58 ? 19.884 29.578 -6.714 1.00 22.11 58 VAL B O 1
ATOM 6114 N N . GLY D 1 59 ? 20.549 31.718 -6.539 1.00 21.20 59 GLY B N 1
ATOM 6115 C CA . GLY D 1 59 ? 20.554 31.681 -5.093 1.00 19.73 59 GLY B CA 1
ATOM 6116 C C . GLY D 1 59 ? 19.145 31.467 -4.584 1.00 19.55 59 GLY B C 1
ATOM 6117 O O . GLY D 1 59 ? 18.246 32.252 -4.881 1.00 20.23 59 GLY B O 1
ATOM 6118 N N . LEU D 1 60 ? 18.948 30.409 -3.807 1.00 18.06 60 LEU B N 1
ATOM 6119 C CA . LEU D 1 60 ? 17.624 30.114 -3.283 1.00 17.63 60 LEU B CA 1
ATOM 6120 C C . LEU D 1 60 ? 17.632 29.368 -1.965 1.00 15.69 60 LEU B C 1
ATOM 6121 O O . LEU D 1 60 ? 18.322 28.360 -1.813 1.00 16.89 60 LEU B O 1
ATOM 6126 N N . ASP D 1 61 ? 16.872 29.888 -1.009 1.00 14.65 61 ASP B N 1
ATOM 6127 C CA . ASP D 1 61 ? 16.700 29.235 0.280 1.00 15.86 61 ASP B CA 1
ATOM 6128 C C . ASP D 1 61 ? 15.226 28.835 0.179 1.00 15.04 61 ASP B C 1
ATOM 6129 O O . ASP D 1 61 ? 14.335 29.660 0.373 1.00 15.00 61 ASP B O 1
ATOM 6134 N N . VAL D 1 62 ? 14.985 27.572 -0.159 1.00 13.90 62 VAL B N 1
ATOM 6135 C CA . VAL D 1 62 ? 13.630 27.067 -0.361 1.00 13.20 62 VAL B CA 1
ATOM 6136 C C . VAL D 1 62 ? 12.650 27.289 0.783 1.00 14.95 62 VAL B C 1
ATOM 6137 O O . VAL D 1 62 ? 11.445 27.150 0.597 1.00 15.57 62 VAL B O 1
ATOM 6141 N N . THR D 1 63 ? 13.157 27.649 1.959 1.00 16.73 63 THR B N 1
ATOM 6142 C CA . THR D 1 63 ? 12.300 27.874 3.122 1.00 18.56 63 THR B CA 1
ATOM 6143 C C . THR D 1 63 ? 11.598 29.221 3.067 1.00 20.02 63 THR B C 1
ATOM 6144 O O . THR D 1 63 ? 10.701 29.499 3.867 1.00 19.53 63 THR B O 1
ATOM 6148 N N . ASP D 1 64 ? 12.021 30.061 2.130 1.00 20.49 64 ASP B N 1
ATOM 6149 C CA . ASP D 1 64 ? 11.432 31.380 1.983 1.00 21.89 64 ASP B CA 1
ATOM 6150 C C . ASP D 1 64 ? 10.583 31.463 0.723 1.00 20.71 64 ASP B C 1
ATOM 6151 O O . ASP D 1 64 ? 11.090 31.361 -0.394 1.00 20.71 64 ASP B O 1
ATOM 6156 N N . LYS D 1 65 ? 9.285 31.659 0.923 1.00 21.46 65 LYS B N 1
ATOM 6157 C CA . LYS D 1 65 ? 8.313 31.762 -0.158 1.00 21.43 65 LYS B CA 1
ATOM 6158 C C . LYS D 1 65 ? 8.707 32.783 -1.231 1.00 21.18 65 LYS B C 1
ATOM 6159 O O . LYS D 1 65 ? 8.774 32.454 -2.418 1.00 20.90 65 LYS B O 1
ATOM 6165 N N . ALA D 1 66 ? 8.969 34.016 -0.809 1.00 19.22 66 ALA B N 1
ATOM 6166 C CA . ALA D 1 66 ? 9.335 35.087 -1.734 1.00 19.97 66 ALA B CA 1
ATOM 6167 C C . ALA D 1 66 ? 10.568 34.751 -2.570 1.00 18.95 66 ALA B C 1
ATOM 6168 O O . ALA D 1 66 ? 10.624 35.062 -3.754 1.00 19.63 66 ALA B O 1
ATOM 6170 N N . ASN D 1 67 ? 11.558 34.118 -1.952 1.00 18.07 67 ASN B N 1
ATOM 6171 C CA . ASN D 1 67 ? 12.779 33.759 -2.662 1.00 17.29 67 ASN B CA 1
ATOM 6172 C C . ASN D 1 67 ? 12.502 32.697 -3.724 1.00 16.39 67 ASN B C 1
ATOM 6173 O O . ASN D 1 67 ? 13.100 32.703 -4.800 1.00 16.18 67 ASN B O 1
ATOM 6178 N N . PHE D 1 68 ? 11.589 31.781 -3.424 1.00 17.27 68 PHE B N 1
ATOM 6179 C CA . PHE D 1 68 ? 11.261 30.731 -4.374 1.00 17.84 68 PHE B CA 1
ATOM 6180 C C . PHE D 1 68 ? 10.589 31.365 -5.595 1.00 18.90 68 PHE B C 1
ATOM 6181 O O . PHE D 1 68 ? 10.890 31.007 -6.734 1.00 18.14 68 PHE B O 1
ATOM 6189 N N . ASP D 1 69 ? 9.700 32.327 -5.362 1.00 20.19 69 ASP B N 1
ATOM 6190 C CA . ASP D 1 69 ? 9.036 33.000 -6.475 1.00 20.32 69 ASP B CA 1
ATOM 6191 C C . ASP D 1 69 ? 10.044 33.731 -7.349 1.00 20.07 69 ASP B C 1
ATOM 6192 O O . ASP D 1 69 ? 10.047 33.577 -8.569 1.00 18.54 69 ASP B O 1
ATOM 6197 N N . SER D 1 70 ? 10.913 34.518 -6.720 1.00 20.34 70 SER B N 1
ATOM 6198 C CA . SER D 1 70 ? 11.899 35.280 -7.472 1.00 20.41 70 SER B CA 1
ATOM 6199 C C . SER D 1 70 ? 12.870 34.369 -8.201 1.00 19.62 70 SER B C 1
ATOM 6200 O O . SER D 1 70 ? 13.293 34.676 -9.316 1.00 17.76 70 SER B O 1
ATOM 6203 N N . ALA D 1 71 ? 13.209 33.249 -7.565 1.00 18.56 71 ALA B N 1
ATOM 6204 C CA . ALA D 1 71 ? 14.137 32.283 -8.140 1.00 17.81 71 ALA B CA 1
ATOM 6205 C C . ALA D 1 71 ? 13.580 31.666 -9.417 1.00 17.53 71 ALA B C 1
ATOM 6206 O O . ALA D 1 71 ? 14.288 31.541 -10.414 1.00 16.75 71 ALA B O 1
ATOM 6208 N N . ILE D 1 72 ? 12.312 31.279 -9.390 1.00 18.05 72 ILE B N 1
ATOM 6209 C CA . ILE D 1 72 ? 11.706 30.691 -10.570 1.00 20.03 72 ILE B CA 1
ATOM 6210 C C . ILE D 1 72 ? 11.533 31.764 -11.641 1.00 20.84 72 ILE B C 1
ATOM 6211 O O . ILE D 1 72 ? 11.657 31.482 -12.833 1.00 22.30 72 ILE B O 1
ATOM 6216 N N . ASP D 1 73 ? 11.272 33.001 -11.226 1.00 21.99 73 ASP B N 1
ATOM 6217 C CA . ASP D 1 73 ? 11.145 34.082 -12.198 1.00 22.12 73 ASP B CA 1
ATOM 6218 C C . ASP D 1 73 ? 12.498 34.289 -12.862 1.00 22.78 73 ASP B C 1
ATOM 6219 O O . ASP D 1 73 ? 12.585 34.434 -14.084 1.00 22.75 73 ASP B O 1
ATOM 6224 N N . GLU D 1 74 ? 13.559 34.293 -12.056 1.00 22.21 74 GLU B N 1
ATOM 6225 C CA . GLU D 1 74 ? 14.903 34.485 -12.587 1.00 22.54 74 GLU B CA 1
ATOM 6226 C C . GLU D 1 74 ? 15.284 33.345 -13.525 1.00 23.25 74 GLU B C 1
ATOM 6227 O O . GLU D 1 74 ? 15.866 33.568 -14.586 1.00 23.07 74 GLU B O 1
ATOM 6233 N N . ALA D 1 75 ? 14.960 32.120 -13.127 1.00 23.19 75 ALA B N 1
ATOM 6234 C CA . ALA D 1 75 ? 15.273 30.958 -13.951 1.00 23.92 75 ALA B CA 1
ATOM 6235 C C . ALA D 1 75 ? 14.533 31.035 -15.292 1.00 23.41 75 ALA B C 1
ATOM 6236 O O . ALA D 1 75 ? 15.131 30.839 -16.353 1.00 23.34 75 ALA B O 1
ATOM 6238 N N . ALA D 1 76 ? 13.238 31.328 -15.238 1.00 23.37 76 ALA B N 1
ATOM 6239 C CA . ALA D 1 76 ? 12.426 31.422 -16.446 1.00 24.35 76 ALA B CA 1
ATOM 6240 C C . ALA D 1 76 ? 12.941 32.491 -17.404 1.00 26.08 76 ALA B C 1
ATOM 6241 O O . ALA D 1 76 ? 12.978 32.279 -18.622 1.00 25.64 76 ALA B O 1
ATOM 6243 N N . GLU D 1 77 ? 13.346 33.636 -16.858 1.00 26.72 77 GLU B N 1
ATOM 6244 C CA . GLU D 1 77 ? 13.843 34.719 -17.694 1.00 28.06 77 GLU B CA 1
ATOM 6245 C C . GLU D 1 77 ? 15.219 34.447 -18.302 1.00 27.51 77 GLU B C 1
ATOM 6246 O O . GLU D 1 77 ? 15.449 34.755 -19.468 1.00 27.89 77 GLU B O 1
ATOM 6252 N N . LYS D 1 78 ? 16.126 33.856 -17.531 1.00 25.97 78 LYS B N 1
ATOM 6253 C CA . LYS D 1 78 ? 17.468 33.580 -18.039 1.00 25.52 78 LYS B CA 1
ATOM 6254 C C . LYS D 1 78 ? 17.579 32.385 -18.977 1.00 25.33 78 LYS B C 1
ATOM 6255 O O . LYS D 1 78 ? 18.484 32.331 -19.812 1.00 25.77 78 LYS B O 1
ATOM 6261 N N . LEU D 1 79 ? 16.670 31.428 -18.848 1.00 24.83 79 LEU B N 1
ATOM 6262 C CA . LEU D 1 79 ? 16.711 30.250 -19.702 1.00 24.93 79 LEU B CA 1
ATOM 6263 C C . LEU D 1 79 ? 15.623 30.282 -20.777 1.00 25.32 79 LEU B C 1
ATOM 6264 O O . LEU D 1 79 ? 15.594 29.437 -21.672 1.00 24.22 79 LEU B O 1
ATOM 6269 N N . GLY D 1 80 ? 14.730 31.265 -20.681 1.00 25.01 80 GLY B N 1
ATOM 6270 C CA . GLY D 1 80 ? 13.681 31.427 -21.675 1.00 23.67 80 GLY B CA 1
ATOM 6271 C C . GLY D 1 80 ? 12.506 30.477 -21.616 1.00 23.95 80 GLY B C 1
ATOM 6272 O O . GLY D 1 80 ? 11.862 30.216 -22.636 1.00 22.78 80 GLY B O 1
ATOM 6273 N N . GLY D 1 81 ? 12.217 29.974 -20.422 1.00 23.14 81 GLY B N 1
ATOM 6274 C CA . GLY D 1 81 ? 11.109 29.055 -20.249 1.00 22.42 81 GLY B CA 1
ATOM 6275 C C . GLY D 1 81 ? 11.165 28.407 -18.878 1.00 21.90 81 GLY B C 1
ATOM 6276 O O . GLY D 1 81 ? 12.085 28.660 -18.100 1.00 21.07 81 GLY B O 1
ATOM 6277 N N . PHE D 1 82 ? 10.172 27.579 -18.577 1.00 21.12 82 PHE B N 1
ATOM 6278 C CA . PHE D 1 82 ? 10.111 26.884 -17.298 1.00 19.16 82 PHE B CA 1
ATOM 6279 C C . PHE D 1 82 ? 9.147 25.715 -17.460 1.00 19.07 82 PHE B C 1
ATOM 6280 O O . PHE D 1 82 ? 7.931 25.881 -17.398 1.00 17.78 82 PHE B O 1
ATOM 6288 N N . ASP D 1 83 ? 9.708 24.529 -17.654 1.00 17.86 83 ASP B N 1
ATOM 6289 C CA . ASP D 1 83 ? 8.924 23.325 -17.880 1.00 18.57 83 ASP B CA 1
ATOM 6290 C C . ASP D 1 83 ? 8.906 22.283 -16.769 1.00 18.32 83 ASP B C 1
ATOM 6291 O O . ASP D 1 83 ? 7.940 21.530 -16.646 1.00 16.66 83 ASP B O 1
ATOM 6296 N N . VAL D 1 84 ? 9.971 22.234 -15.971 1.00 17.54 84 VAL B N 1
ATOM 6297 C CA . VAL D 1 84 ? 10.074 21.240 -14.912 1.00 16.80 84 VAL B CA 1
ATOM 6298 C C . VAL D 1 84 ? 10.695 21.778 -13.631 1.00 17.38 84 VAL B C 1
ATOM 6299 O O . VAL D 1 84 ? 11.709 22.472 -13.676 1.00 17.62 84 VAL B O 1
ATOM 6303 N N . LEU D 1 85 ? 10.082 21.460 -12.492 1.00 16.12 85 LEU B N 1
ATOM 6304 C CA . LEU D 1 85 ? 10.637 21.859 -11.202 1.00 15.28 85 LEU B CA 1
ATOM 6305 C C . LEU D 1 85 ? 10.875 20.604 -10.379 1.00 14.40 85 LEU B C 1
ATOM 6306 O O . LEU D 1 85 ? 9.967 19.807 -10.166 1.00 14.29 85 LEU B O 1
ATOM 6311 N N . VAL D 1 86 ? 12.111 20.420 -9.945 1.00 14.69 86 VAL B N 1
ATOM 6312 C CA . VAL D 1 86 ? 12.461 19.284 -9.116 1.00 13.24 86 VAL B CA 1
ATOM 6313 C C . VAL D 1 86 ? 12.711 19.837 -7.707 1.00 13.64 86 VAL B C 1
ATOM 6314 O O . VAL D 1 86 ? 13.685 20.555 -7.470 1.00 13.83 86 VAL B O 1
ATOM 6318 N N . ASN D 1 87 ? 11.804 19.532 -6.790 1.00 12.54 87 ASN B N 1
ATOM 6319 C CA . ASN D 1 87 ? 11.929 19.976 -5.408 1.00 13.10 87 ASN B CA 1
ATOM 6320 C C . ASN D 1 87 ? 12.784 18.953 -4.681 1.00 12.44 87 ASN B C 1
ATOM 6321 O O . ASN D 1 87 ? 12.280 18.128 -3.931 1.00 12.61 87 ASN B O 1
ATOM 6326 N N . ASN D 1 88 ? 14.090 19.028 -4.920 1.00 12.57 88 ASN B N 1
ATOM 6327 C CA . ASN D 1 88 ? 15.060 18.100 -4.348 1.00 10.93 88 ASN B CA 1
ATOM 6328 C C . ASN D 1 88 ? 15.739 18.578 -3.057 1.00 13.05 88 ASN B C 1
ATOM 6329 O O . ASN D 1 88 ? 16.147 17.762 -2.238 1.00 13.07 88 ASN B O 1
ATOM 6334 N N . ALA D 1 89 ? 15.870 19.890 -2.876 1.00 14.47 89 ALA B N 1
ATOM 6335 C CA . ALA D 1 89 ? 16.516 20.418 -1.679 1.00 14.46 89 ALA B CA 1
ATOM 6336 C C . ALA D 1 89 ? 15.856 19.891 -0.412 1.00 14.48 89 ALA B C 1
ATOM 6337 O O . ALA D 1 89 ? 14.633 19.802 -0.327 1.00 15.00 89 ALA B O 1
ATOM 6339 N N . GLY D 1 90 ? 16.680 19.540 0.569 1.00 14.43 90 GLY B N 1
ATOM 6340 C CA . GLY D 1 90 ? 16.171 19.032 1.831 1.00 15.10 90 GLY B CA 1
ATOM 6341 C C . GLY D 1 90 ? 17.298 18.697 2.794 1.00 15.16 90 GLY B C 1
ATOM 6342 O O . GLY D 1 90 ? 18.468 18.679 2.405 1.00 15.98 90 GLY B O 1
ATOM 6343 N N . ILE D 1 91 ? 16.946 18.432 4.047 1.00 15.00 91 ILE B N 1
ATOM 6344 C CA . ILE D 1 91 ? 17.932 18.088 5.069 1.00 13.96 91 ILE B CA 1
ATOM 6345 C C . ILE D 1 91 ? 17.510 16.859 5.865 1.00 15.59 91 ILE B C 1
ATOM 6346 O O . ILE D 1 91 ? 16.339 16.458 5.867 1.00 14.60 91 ILE B O 1
ATOM 6351 N N . ALA D 1 92 ? 18.482 16.277 6.558 1.00 15.36 92 ALA B N 1
ATOM 6352 C CA . ALA D 1 92 ? 18.234 15.125 7.395 1.00 15.59 92 ALA B CA 1
ATOM 6353 C C . ALA D 1 92 ? 18.546 15.495 8.841 1.00 17.88 92 ALA B C 1
ATOM 6354 O O . ALA D 1 92 ? 19.382 16.365 9.118 1.00 17.62 92 ALA B O 1
ATOM 6356 N N . GLN D 1 93 ? 17.842 14.843 9.756 1.00 17.26 93 GLN B N 1
ATOM 6357 C CA . GLN D 1 93 ? 18.062 15.029 11.181 1.00 16.61 93 GLN B CA 1
ATOM 6358 C C . GLN D 1 93 ? 18.147 13.620 11.735 1.00 16.55 93 GLN B C 1
ATOM 6359 O O . GLN D 1 93 ? 17.404 12.734 11.316 1.00 15.44 93 GLN B O 1
ATOM 6365 N N . ILE D 1 94 ? 19.083 13.397 12.647 1.00 16.29 94 ILE B N 1
ATOM 6366 C CA . ILE D 1 94 ? 19.247 12.083 13.244 1.00 16.35 94 ILE B CA 1
ATOM 6367 C C . ILE D 1 94 ? 19.223 12.301 14.746 1.00 18.11 94 ILE B C 1
ATOM 6368 O O . ILE D 1 94 ? 20.109 12.951 15.296 1.00 16.93 94 ILE B O 1
ATOM 6373 N N . LYS D 1 95 ? 18.206 11.760 15.406 1.00 19.25 95 LYS B N 1
ATOM 6374 C CA . LYS D 1 95 ? 18.070 11.941 16.842 1.00 21.47 95 LYS B CA 1
ATOM 6375 C C . LYS D 1 95 ? 16.932 11.117 17.416 1.00 21.88 95 LYS B C 1
ATOM 6376 O O . LYS D 1 95 ? 15.824 11.102 16.868 1.00 22.19 95 LYS B O 1
ATOM 6382 N N . PRO D 1 96 ? 17.187 10.419 18.533 1.00 22.06 96 PRO B N 1
ATOM 6383 C CA . PRO D 1 96 ? 16.136 9.610 19.149 1.00 22.11 96 PRO B CA 1
ATOM 6384 C C . PRO D 1 96 ? 14.879 10.458 19.295 1.00 21.19 96 PRO B C 1
ATOM 6385 O O . PRO D 1 96 ? 14.954 11.650 19.605 1.00 20.77 96 PRO B O 1
ATOM 6389 N N . LEU D 1 97 ? 13.731 9.839 19.050 1.00 20.75 97 LEU B N 1
ATOM 6390 C CA . LEU D 1 97 ? 12.438 10.507 19.131 1.00 21.52 97 LEU B CA 1
ATOM 6391 C C . LEU D 1 97 ? 12.264 11.317 20.418 1.00 22.11 97 LEU B C 1
ATOM 6392 O O . LEU D 1 97 ? 11.747 12.436 20.394 1.00 21.49 97 LEU B O 1
ATOM 6397 N N . LEU D 1 98 ? 12.690 10.748 21.540 1.00 23.54 98 LEU B N 1
ATOM 6398 C CA . LEU D 1 98 ? 12.550 11.413 22.832 1.00 25.22 98 LEU B CA 1
ATOM 6399 C C . LEU D 1 98 ? 13.376 12.687 22.970 1.00 25.73 98 LEU B C 1
ATOM 6400 O O . LEU D 1 98 ? 13.113 13.502 23.852 1.00 27.50 98 LEU B O 1
ATOM 6405 N N . GLU D 1 99 ? 14.357 12.871 22.091 1.00 25.84 99 GLU B N 1
ATOM 6406 C CA . GLU D 1 99 ? 15.203 14.063 22.134 1.00 25.38 99 GLU B CA 1
ATOM 6407 C C . GLU D 1 99 ? 14.794 15.144 21.134 1.00 24.96 99 GLU B C 1
ATOM 6408 O O . GLU D 1 99 ? 15.300 16.266 21.185 1.00 26.33 99 GLU B O 1
ATOM 6414 N N . VAL D 1 100 ? 13.880 14.810 20.229 1.00 23.11 100 VAL B N 1
ATOM 6415 C CA . VAL D 1 100 ? 13.417 15.762 19.222 1.00 21.73 100 VAL B CA 1
ATOM 6416 C C . VAL D 1 100 ? 12.769 16.990 19.855 1.00 21.47 100 VAL B C 1
ATOM 6417 O O . VAL D 1 100 ? 11.790 16.878 20.595 1.00 22.61 100 VAL B O 1
ATOM 6421 N N . THR D 1 101 ? 13.312 18.162 19.543 1.00 20.43 101 THR B N 1
ATOM 6422 C CA . THR D 1 101 ? 12.810 19.416 20.085 1.00 19.72 101 THR B CA 1
ATOM 6423 C C . THR D 1 101 ? 11.859 20.098 19.123 1.00 20.23 101 THR B C 1
ATOM 6424 O O . THR D 1 101 ? 11.768 19.735 17.944 1.00 20.16 101 THR B O 1
ATOM 6428 N N . GLU D 1 102 ? 11.155 21.099 19.632 1.00 19.42 102 GLU B N 1
ATOM 6429 C CA . GLU D 1 102 ? 10.235 21.858 18.807 1.00 20.73 102 GLU B CA 1
ATOM 6430 C C . GLU D 1 102 ? 11.055 22.650 17.786 1.00 20.61 102 GLU B C 1
ATOM 6431 O O . GLU D 1 102 ? 10.614 22.868 16.653 1.00 18.73 102 GLU B O 1
ATOM 6437 N N . GLU D 1 103 ? 12.257 23.065 18.181 1.00 20.17 103 GLU B N 1
ATOM 6438 C CA . GLU D 1 103 ? 13.123 23.810 17.267 1.00 20.97 103 GLU B CA 1
ATOM 6439 C C . GLU D 1 103 ? 13.508 22.925 16.073 1.00 19.32 103 GLU B C 1
ATOM 6440 O O . GLU D 1 103 ? 13.491 23.379 14.928 1.00 20.61 103 GLU B O 1
ATOM 6446 N N . ASP D 1 104 ? 13.847 21.666 16.345 1.00 18.25 104 ASP B N 1
ATOM 6447 C CA . ASP D 1 104 ? 14.216 20.728 15.290 1.00 18.43 104 ASP B CA 1
ATOM 6448 C C . ASP D 1 104 ? 13.044 20.574 14.320 1.00 17.78 104 ASP B C 1
ATOM 6449 O O . ASP D 1 104 ? 13.222 20.587 13.102 1.00 17.63 104 ASP B O 1
ATOM 6454 N N . LEU D 1 105 ? 11.851 20.414 14.879 1.00 17.24 105 LEU B N 1
ATOM 6455 C CA . LEU D 1 105 ? 10.638 20.236 14.085 1.00 18.66 105 LEU B CA 1
ATOM 6456 C C . LEU D 1 105 ? 10.346 21.411 13.170 1.00 18.21 105 LEU B C 1
ATOM 6457 O O . LEU D 1 105 ? 10.090 21.227 11.982 1.00 18.44 105 LEU B O 1
ATOM 6462 N N . LYS D 1 106 ? 10.380 22.621 13.718 1.00 19.15 106 LYS B N 1
ATOM 6463 C CA . LYS D 1 106 ? 10.110 23.800 12.909 1.00 20.02 106 LYS B CA 1
ATOM 6464 C C . LYS D 1 106 ? 11.118 23.910 11.772 1.00 19.44 106 LYS B C 1
ATOM 6465 O O . LYS D 1 106 ? 10.753 24.241 10.647 1.00 17.58 106 LYS B O 1
ATOM 6471 N N . GLN D 1 107 ? 12.382 23.620 12.063 1.00 17.72 107 GLN B N 1
ATOM 6472 C CA . GLN D 1 107 ? 13.419 23.709 11.044 1.00 19.41 107 GLN B CA 1
ATOM 6473 C C . GLN D 1 107 ? 13.277 22.691 9.916 1.00 17.92 107 GLN B C 1
ATOM 6474 O O . GLN D 1 107 ? 13.316 23.053 8.747 1.00 19.52 107 GLN B O 1
ATOM 6480 N N . ILE D 1 108 ? 13.120 21.419 10.263 1.00 16.36 108 ILE B N 1
ATOM 6481 C CA . ILE D 1 108 ? 13.022 20.388 9.244 1.00 15.69 108 ILE B CA 1
ATOM 6482 C C . ILE D 1 108 ? 11.729 20.478 8.442 1.00 15.51 108 ILE B C 1
ATOM 6483 O O . ILE D 1 108 ? 11.722 20.231 7.235 1.00 15.24 108 ILE B O 1
ATOM 6488 N N . TYR D 1 109 ? 10.636 20.857 9.088 1.00 15.95 109 TYR B N 1
ATOM 6489 C CA . TYR D 1 109 ? 9.396 20.980 8.341 1.00 16.95 109 TYR B CA 1
ATOM 6490 C C . TYR D 1 109 ? 9.459 22.158 7.379 1.00 17.77 109 TYR B C 1
ATOM 6491 O O . TYR D 1 109 ? 8.905 22.105 6.281 1.00 17.07 109 TYR B O 1
ATOM 6500 N N . SER D 1 110 ? 10.165 23.208 7.784 1.00 16.52 110 SER B N 1
ATOM 6501 C CA . SER D 1 110 ? 10.312 24.383 6.945 1.00 15.50 110 SER B CA 1
ATOM 6502 C C . SER D 1 110 ? 11.057 24.003 5.661 1.00 15.59 110 SER B C 1
ATOM 6503 O O . SER D 1 110 ? 10.575 24.247 4.552 1.00 13.89 110 SER B O 1
ATOM 6506 N N . VAL D 1 111 ? 12.218 23.377 5.827 1.00 13.18 111 VAL B N 1
ATOM 6507 C CA . VAL D 1 111 ? 13.056 22.985 4.700 1.00 14.60 111 VAL B CA 1
ATOM 6508 C C . VAL D 1 111 ? 12.532 21.837 3.828 1.00 12.46 111 VAL B C 1
ATOM 6509 O O . VAL D 1 111 ? 12.635 21.890 2.610 1.00 13.18 111 VAL B O 1
ATOM 6513 N N . ASN D 1 112 ? 11.990 20.798 4.452 1.00 11.88 112 ASN B N 1
ATOM 6514 C CA . ASN D 1 112 ? 11.513 19.627 3.715 1.00 12.21 112 ASN B CA 1
ATOM 6515 C C . ASN D 1 112 ? 10.061 19.634 3.292 1.00 12.98 112 ASN B C 1
ATOM 6516 O O . ASN D 1 112 ? 9.684 18.885 2.399 1.00 12.86 112 ASN B O 1
ATOM 6521 N N . VAL D 1 113 ? 9.237 20.451 3.936 1.00 14.23 113 VAL B N 1
ATOM 6522 C CA . VAL D 1 113 ? 7.818 20.463 3.593 1.00 14.40 113 VAL B CA 1
ATOM 6523 C C . VAL D 1 113 ? 7.253 21.796 3.109 1.00 15.53 113 VAL B C 1
ATOM 6524 O O . VAL D 1 113 ? 6.692 21.872 2.011 1.00 16.11 113 VAL B O 1
ATOM 6528 N N . PHE D 1 114 ? 7.375 22.843 3.918 1.00 15.31 114 PHE B N 1
ATOM 6529 C CA . PHE D 1 114 ? 6.840 24.141 3.515 1.00 15.60 114 PHE B CA 1
ATOM 6530 C C . PHE D 1 114 ? 7.436 24.534 2.170 1.00 15.30 114 PHE B C 1
ATOM 6531 O O . PHE D 1 114 ? 6.742 25.064 1.294 1.00 15.77 114 PHE B O 1
ATOM 6539 N N . SER D 1 115 ? 8.728 24.253 2.018 1.00 15.14 115 SER B N 1
ATOM 6540 C CA . SER D 1 115 ? 9.465 24.539 0.794 1.00 14.82 115 SER B CA 1
ATOM 6541 C C . SER D 1 115 ? 8.795 23.921 -0.437 1.00 16.13 115 SER B C 1
ATOM 6542 O O . SER D 1 115 ? 8.764 24.528 -1.505 1.00 17.21 115 SER B O 1
ATOM 6545 N N . VAL D 1 116 ? 8.272 22.709 -0.289 1.00 17.20 116 VAL B N 1
ATOM 6546 C CA . VAL D 1 116 ? 7.625 22.028 -1.408 1.00 17.43 116 VAL B CA 1
ATOM 6547 C C . VAL D 1 116 ? 6.286 22.684 -1.754 1.00 17.59 116 VAL B C 1
ATOM 6548 O O . VAL D 1 116 ? 5.897 22.728 -2.925 1.00 17.55 116 VAL B O 1
ATOM 6552 N N . PHE D 1 117 ? 5.582 23.193 -0.741 1.00 16.64 117 PHE B N 1
ATOM 6553 C CA . PHE D 1 117 ? 4.327 23.889 -0.991 1.00 16.99 117 PHE B CA 1
ATOM 6554 C C . PHE D 1 117 ? 4.676 25.109 -1.843 1.00 16.61 117 PHE B C 1
ATOM 6555 O O . PHE D 1 117 ? 4.105 25.316 -2.912 1.00 15.75 117 PHE B O 1
ATOM 6563 N N . PHE D 1 118 ? 5.633 25.902 -1.355 1.00 16.00 118 PHE B N 1
ATOM 6564 C CA . PHE D 1 118 ? 6.073 27.115 -2.040 1.00 14.68 118 PHE B CA 1
ATOM 6565 C C . PHE D 1 118 ? 6.536 26.805 -3.450 1.00 14.99 118 PHE B C 1
ATOM 6566 O O . PHE D 1 118 ? 6.186 27.517 -4.389 1.00 15.73 118 PHE B O 1
ATOM 6574 N N . GLY D 1 119 ? 7.340 25.751 -3.589 1.00 15.49 119 GLY B N 1
ATOM 6575 C CA . GLY D 1 119 ? 7.840 25.362 -4.893 1.00 14.28 119 GLY B CA 1
ATOM 6576 C C . GLY D 1 119 ? 6.702 25.043 -5.850 1.00 15.48 119 GLY B C 1
ATOM 6577 O O . GLY D 1 119 ? 6.682 25.522 -6.985 1.00 14.12 119 GLY B O 1
ATOM 6578 N N . ILE D 1 120 ? 5.756 24.229 -5.391 1.00 14.08 120 ILE B N 1
ATOM 6579 C CA . ILE D 1 120 ? 4.612 23.847 -6.213 1.00 15.53 120 ILE B CA 1
ATOM 6580 C C . ILE D 1 120 ? 3.815 25.079 -6.643 1.00 16.38 120 ILE B C 1
ATOM 6581 O O . ILE D 1 120 ? 3.443 25.214 -7.811 1.00 16.62 120 ILE B O 1
ATOM 6586 N N . GLN D 1 121 ? 3.561 25.972 -5.691 1.00 16.50 121 GLN B N 1
ATOM 6587 C CA . GLN D 1 121 ? 2.806 27.185 -5.965 1.00 17.35 121 GLN B CA 1
ATOM 6588 C C . GLN D 1 121 ? 3.506 28.044 -7.008 1.00 18.42 121 GLN B C 1
ATOM 6589 O O . GLN D 1 121 ? 2.882 28.491 -7.967 1.00 17.65 121 GLN B O 1
ATOM 6595 N N . ALA D 1 122 ? 4.807 28.259 -6.822 1.00 17.10 122 ALA B N 1
ATOM 6596 C CA . ALA D 1 122 ? 5.590 29.069 -7.743 1.00 18.81 122 ALA B CA 1
ATOM 6597 C C . ALA D 1 122 ? 5.671 28.433 -9.128 1.00 18.31 122 ALA B C 1
ATOM 6598 O O . ALA D 1 122 ? 5.566 29.124 -10.142 1.00 18.19 122 ALA B O 1
ATOM 6600 N N . ALA D 1 123 ? 5.861 27.118 -9.170 1.00 18.01 123 ALA B N 1
ATOM 6601 C CA . ALA D 1 123 ? 5.956 26.417 -10.445 1.00 17.77 123 ALA B CA 1
ATOM 6602 C C . ALA D 1 123 ? 4.630 26.520 -11.195 1.00 18.97 123 ALA B C 1
ATOM 6603 O O . ALA D 1 123 ? 4.604 26.811 -12.391 1.00 17.50 123 ALA B O 1
ATOM 6605 N N . SER D 1 124 ? 3.534 26.282 -10.483 1.00 20.49 124 SER B N 1
ATOM 6606 C CA . SER D 1 124 ? 2.199 26.349 -11.071 1.00 22.61 124 SER B CA 1
ATOM 6607 C C . SER D 1 124 ? 1.922 27.722 -11.692 1.00 24.03 124 SER B C 1
ATOM 6608 O O . SER D 1 124 ? 1.363 27.815 -12.788 1.00 24.84 124 SER B O 1
ATOM 6611 N N . ARG D 1 125 ? 2.303 28.781 -10.980 1.00 25.09 125 ARG B N 1
ATOM 6612 C CA . ARG D 1 125 ? 2.115 30.150 -11.458 1.00 24.99 125 ARG B CA 1
ATOM 6613 C C . ARG D 1 125 ? 2.866 30.357 -12.763 1.00 23.76 125 ARG B C 1
ATOM 6614 O O . ARG D 1 125 ? 2.291 30.798 -13.755 1.00 22.47 125 ARG B O 1
ATOM 6622 N N . LYS D 1 126 ? 4.161 30.049 -12.747 1.00 21.94 126 LYS B N 1
ATOM 6623 C CA . LYS D 1 126 ? 5.002 30.221 -13.925 1.00 22.25 126 LYS B CA 1
ATOM 6624 C C . LYS D 1 126 ? 4.487 29.423 -15.115 1.00 22.72 126 LYS B C 1
ATOM 6625 O O . LYS D 1 126 ? 4.431 29.933 -16.235 1.00 24.27 126 LYS B O 1
ATOM 6631 N N . PHE D 1 127 ? 4.116 28.170 -14.880 1.00 21.81 127 PHE B N 1
ATOM 6632 C CA . PHE D 1 127 ? 3.595 27.346 -15.960 1.00 20.65 127 PHE B CA 1
ATOM 6633 C C . PHE D 1 127 ? 2.432 28.088 -16.618 1.00 21.23 127 PHE B C 1
ATOM 6634 O O . PHE D 1 127 ? 2.450 28.333 -17.821 1.00 19.33 127 PHE B O 1
ATOM 6642 N N . ASP D 1 128 ? 1.436 28.454 -15.812 1.00 22.16 128 ASP B N 1
ATOM 6643 C CA . ASP D 1 128 ? 0.253 29.157 -16.303 1.00 24.03 128 ASP B CA 1
ATOM 6644 C C . ASP D 1 128 ? 0.605 30.468 -16.986 1.00 25.96 128 ASP B C 1
ATOM 6645 O O . ASP D 1 128 ? 0.031 30.822 -18.018 1.00 26.43 128 ASP B O 1
ATOM 6650 N N . GLU D 1 129 ? 1.545 31.192 -16.395 1.00 26.74 129 GLU B N 1
ATOM 6651 C CA . GLU D 1 129 ? 1.980 32.462 -16.942 1.00 28.12 129 GLU B CA 1
ATOM 6652 C C . GLU D 1 129 ? 2.527 32.236 -18.346 1.00 27.96 129 GLU B C 1
ATOM 6653 O O . GLU D 1 129 ? 2.264 33.015 -19.259 1.00 26.86 129 GLU B O 1
ATOM 6659 N N . LEU D 1 130 ? 3.276 31.150 -18.512 1.00 27.51 130 LEU B N 1
ATOM 6660 C CA . LEU D 1 130 ? 3.868 30.814 -19.799 1.00 27.57 130 LEU B CA 1
ATOM 6661 C C . LEU D 1 130 ? 2.900 30.085 -20.719 1.00 27.61 130 LEU B C 1
ATOM 6662 O O . LEU D 1 130 ? 3.202 29.863 -21.889 1.00 28.05 130 LEU B O 1
ATOM 6667 N N . GLY D 1 131 ? 1.742 29.709 -20.183 1.00 28.18 131 GLY B N 1
ATOM 6668 C CA . GLY D 1 131 ? 0.742 29.016 -20.976 1.00 28.38 131 GLY B CA 1
ATOM 6669 C C . GLY D 1 131 ? 1.125 27.590 -21.314 1.00 28.92 131 GLY B C 1
ATOM 6670 O O . GLY D 1 131 ? 0.701 27.055 -22.341 1.00 30.25 131 GLY B O 1
ATOM 6671 N N . VAL D 1 132 ? 1.929 26.969 -20.455 1.00 27.31 132 VAL B N 1
ATOM 6672 C CA . VAL D 1 132 ? 2.369 25.599 -20.683 1.00 25.20 132 VAL B CA 1
ATOM 6673 C C . VAL D 1 132 ? 1.886 24.654 -19.591 1.00 24.03 132 VAL B C 1
ATOM 6674 O O . VAL D 1 132 ? 1.426 25.083 -18.534 1.00 22.99 132 VAL B O 1
ATOM 6678 N N . LYS D 1 133 ? 1.977 23.360 -19.868 1.00 23.08 133 LYS B N 1
ATOM 6679 C CA . LYS D 1 133 ? 1.608 22.349 -18.894 1.00 23.34 133 LYS B CA 1
ATOM 6680 C C . LYS D 1 133 ? 2.968 21.923 -18.348 1.00 22.86 133 LYS B C 1
ATOM 6681 O O . LYS D 1 133 ? 3.872 21.579 -19.115 1.00 21.99 133 LYS B O 1
ATOM 6687 N N . GLY D 1 134 ? 3.128 21.973 -17.032 1.00 20.63 134 GLY B N 1
ATOM 6688 C CA . GLY D 1 134 ? 4.419 21.631 -16.463 1.00 19.77 134 GLY B CA 1
ATOM 6689 C C . GLY D 1 134 ? 4.490 20.347 -15.673 1.00 18.64 134 GLY B C 1
ATOM 6690 O O . GLY D 1 134 ? 3.485 19.670 -15.455 1.00 19.12 134 GLY B O 1
ATOM 6691 N N . LYS D 1 135 ? 5.701 20.014 -15.244 1.00 16.83 135 LYS B N 1
ATOM 6692 C CA . LYS D 1 135 ? 5.934 18.818 -14.459 1.00 16.09 135 LYS B CA 1
ATOM 6693 C C . LYS D 1 135 ? 6.640 19.203 -13.164 1.00 15.51 135 LYS B C 1
ATOM 6694 O O . LYS D 1 135 ? 7.687 19.850 -13.196 1.00 15.41 135 LYS B O 1
ATOM 6700 N N . ILE D 1 136 ? 6.048 18.830 -12.036 1.00 15.19 136 ILE B N 1
ATOM 6701 C CA . ILE D 1 136 ? 6.650 19.093 -10.734 1.00 15.56 136 ILE B CA 1
ATOM 6702 C C . ILE D 1 136 ? 7.051 17.724 -10.181 1.00 14.63 136 ILE B C 1
ATOM 6703 O O . ILE D 1 136 ? 6.229 16.813 -10.099 1.00 14.77 136 ILE B O 1
ATOM 6708 N N . ILE D 1 137 ? 8.322 17.587 -9.818 1.00 13.70 137 ILE B N 1
ATOM 6709 C CA . ILE D 1 137 ? 8.863 16.331 -9.320 1.00 12.35 137 ILE B CA 1
ATOM 6710 C C . ILE D 1 137 ? 9.475 16.547 -7.935 1.00 14.31 137 ILE B C 1
ATOM 6711 O O . ILE D 1 137 ? 10.445 17.297 -7.797 1.00 12.77 137 ILE B O 1
ATOM 6716 N N . ASN D 1 138 ? 8.913 15.894 -6.916 1.00 13.36 138 ASN B N 1
ATOM 6717 C CA . ASN D 1 138 ? 9.416 16.064 -5.554 1.00 13.32 138 ASN B CA 1
ATOM 6718 C C . ASN D 1 138 ? 10.291 14.932 -5.034 1.00 11.94 138 ASN B C 1
ATOM 6719 O O . ASN D 1 138 ? 10.163 13.786 -5.450 1.00 10.66 138 ASN B O 1
ATOM 6724 N N . ALA D 1 139 ? 11.186 15.274 -4.114 1.00 11.27 139 ALA B N 1
ATOM 6725 C CA . ALA D 1 139 ? 12.066 14.292 -3.508 1.00 11.71 139 ALA B CA 1
ATOM 6726 C C . ALA D 1 139 ? 11.407 13.675 -2.281 1.00 12.85 139 ALA B C 1
ATOM 6727 O O . ALA D 1 139 ? 11.251 14.329 -1.245 1.00 12.04 139 ALA B O 1
ATOM 6729 N N . ALA D 1 140 ? 10.991 12.420 -2.422 1.00 12.07 140 ALA B N 1
ATOM 6730 C CA . ALA D 1 140 ? 10.404 11.681 -1.321 1.00 12.92 140 ALA B CA 1
ATOM 6731 C C . ALA D 1 140 ? 11.562 10.834 -0.805 1.00 12.93 140 ALA B C 1
ATOM 6732 O O . ALA D 1 140 ? 12.712 11.276 -0.826 1.00 14.64 140 ALA B O 1
ATOM 6734 N N . SER D 1 141 ? 11.273 9.617 -0.378 1.00 12.70 141 SER B N 1
ATOM 6735 C CA . SER D 1 141 ? 12.302 8.734 0.168 1.00 13.52 141 SER B CA 1
ATOM 6736 C C . SER D 1 141 ? 11.638 7.451 0.607 1.00 13.08 141 SER B C 1
ATOM 6737 O O . SER D 1 141 ? 10.417 7.400 0.732 1.00 14.71 141 SER B O 1
ATOM 6740 N N . ILE D 1 142 ? 12.439 6.418 0.835 1.00 13.17 142 ILE B N 1
ATOM 6741 C CA . ILE D 1 142 ? 11.899 5.166 1.334 1.00 13.15 142 ILE B CA 1
ATOM 6742 C C . ILE D 1 142 ? 11.274 5.534 2.694 1.00 13.51 142 ILE B C 1
ATOM 6743 O O . ILE D 1 142 ? 10.311 4.910 3.150 1.00 10.52 142 ILE B O 1
ATOM 6748 N N . ALA D 1 143 ? 11.829 6.571 3.321 1.00 11.52 143 ALA B N 1
ATOM 6749 C CA . ALA D 1 143 ? 11.355 7.042 4.622 1.00 11.50 143 ALA B CA 1
ATOM 6750 C C . ALA D 1 143 ? 9.969 7.671 4.536 1.00 10.99 143 ALA B C 1
ATOM 6751 O O . ALA D 1 143 ? 9.379 8.024 5.553 1.00 12.29 143 ALA B O 1
ATOM 6753 N N . ALA D 1 144 ? 9.464 7.841 3.320 1.00 11.26 144 ALA B N 1
ATOM 6754 C CA . ALA D 1 144 ? 8.130 8.395 3.136 1.00 10.85 144 ALA B CA 1
ATOM 6755 C C . ALA D 1 144 ? 7.149 7.229 3.005 1.00 11.44 144 ALA B C 1
ATOM 6756 O O . ALA D 1 144 ? 5.935 7.418 3.066 1.00 11.63 144 ALA B O 1
ATOM 6758 N N . ILE D 1 145 ? 7.684 6.023 2.828 1.00 12.24 145 ILE B N 1
ATOM 6759 C CA . ILE D 1 145 ? 6.854 4.829 2.675 1.00 13.41 145 ILE B CA 1
ATOM 6760 C C . ILE D 1 145 ? 6.854 4.013 3.980 1.00 14.39 145 ILE B C 1
ATOM 6761 O O . ILE D 1 145 ? 5.858 3.376 4.335 1.00 12.32 145 ILE B O 1
ATOM 6766 N N . GLN D 1 146 ? 7.981 4.030 4.685 1.00 14.09 146 GLN B N 1
ATOM 6767 C CA . GLN D 1 146 ? 8.097 3.358 5.974 1.00 16.15 146 GLN B CA 1
ATOM 6768 C C . GLN D 1 146 ? 8.916 4.258 6.886 1.00 16.18 146 GLN B C 1
ATOM 6769 O O . GLN D 1 146 ? 10.054 4.593 6.569 1.00 15.58 146 GLN B O 1
ATOM 6775 N N . GLY D 1 147 ? 8.335 4.656 8.010 1.00 16.19 147 GLY B N 1
ATOM 6776 C CA . GLY D 1 147 ? 9.058 5.513 8.930 1.00 17.25 147 GLY B CA 1
ATOM 6777 C C . GLY D 1 147 ? 10.241 4.776 9.526 1.00 16.70 147 GLY B C 1
ATOM 6778 O O . GLY D 1 147 ? 10.163 3.577 9.786 1.00 16.97 147 GLY B O 1
ATOM 6779 N N . PHE D 1 148 ? 11.350 5.477 9.726 1.00 17.98 148 PHE B N 1
ATOM 6780 C CA . PHE D 1 148 ? 12.529 4.848 10.311 1.00 18.84 148 PHE B CA 1
ATOM 6781 C C . PHE D 1 148 ? 12.803 5.391 11.704 1.00 18.71 148 PHE B C 1
ATOM 6782 O O . PHE D 1 148 ? 12.710 6.597 11.938 1.00 15.96 148 PHE B O 1
ATOM 6790 N N . PRO D 1 149 ? 13.157 4.503 12.648 1.00 19.21 149 PRO B N 1
ATOM 6791 C CA . PRO D 1 149 ? 13.446 4.928 14.018 1.00 19.21 149 PRO B CA 1
ATOM 6792 C C . PRO D 1 149 ? 14.741 5.737 13.959 1.00 18.50 149 PRO B C 1
ATOM 6793 O O . PRO D 1 149 ? 15.572 5.497 13.083 1.00 18.92 149 PRO B O 1
ATOM 6797 N N . ILE D 1 150 ? 14.897 6.679 14.884 1.00 17.97 150 ILE B N 1
ATOM 6798 C CA . ILE D 1 150 ? 16.080 7.543 14.964 1.00 18.72 150 ILE B CA 1
ATOM 6799 C C . ILE D 1 150 ? 16.044 8.669 13.932 1.00 19.41 150 ILE B C 1
ATOM 6800 O O . ILE D 1 150 ? 16.738 9.668 14.062 1.00 17.66 150 ILE B O 1
ATOM 6805 N N . LEU D 1 151 ? 15.216 8.502 12.905 1.00 20.19 151 LEU B N 1
ATOM 6806 C CA . LEU D 1 151 ? 15.047 9.523 11.890 1.00 18.67 151 LEU B CA 1
ATOM 6807 C C . LEU D 1 151 ? 13.551 9.798 11.800 1.00 18.74 151 LEU B C 1
ATOM 6808 O O . LEU D 1 151 ? 12.993 9.930 10.713 1.00 17.72 151 LEU B O 1
ATOM 6813 N N . SER D 1 152 ? 12.903 9.891 12.960 1.00 18.45 152 SER B N 1
ATOM 6814 C CA . SER D 1 152 ? 11.466 10.121 13.004 1.00 17.38 152 SER B CA 1
ATOM 6815 C C . SER D 1 152 ? 11.051 11.472 12.428 1.00 16.49 152 SER B C 1
ATOM 6816 O O . SER D 1 152 ? 10.107 11.547 11.647 1.00 14.69 152 SER B O 1
ATOM 6819 N N . ALA D 1 153 ? 11.749 12.538 12.804 1.00 13.70 153 ALA B N 1
ATOM 6820 C CA . ALA D 1 153 ? 11.399 13.856 12.288 1.00 13.82 153 ALA B CA 1
ATOM 6821 C C . ALA D 1 153 ? 11.544 13.850 10.766 1.00 13.52 153 ALA B C 1
ATOM 6822 O O . ALA D 1 153 ? 10.654 14.298 10.042 1.00 12.38 153 ALA B O 1
ATOM 6824 N N . TYR D 1 154 ? 12.666 13.330 10.289 1.00 12.89 154 TYR B N 1
ATOM 6825 C CA . TYR D 1 154 ? 12.916 13.264 8.854 1.00 13.71 154 TYR B CA 1
ATOM 6826 C C . TYR D 1 154 ? 11.804 12.485 8.147 1.00 12.45 154 TYR B C 1
ATOM 6827 O O . TYR D 1 154 ? 11.247 12.947 7.161 1.00 11.83 154 TYR B O 1
ATOM 6836 N N . SER D 1 155 ? 11.508 11.296 8.660 1.00 13.01 155 SER B N 1
ATOM 6837 C CA . SER D 1 155 ? 10.483 10.438 8.085 1.00 13.93 155 SER B CA 1
ATOM 6838 C C . SER D 1 155 ? 9.138 11.130 7.975 1.00 13.50 155 SER B C 1
ATOM 6839 O O . SER D 1 155 ? 8.491 11.065 6.934 1.00 13.25 155 SER B O 1
ATOM 6842 N N . THR D 1 156 ? 8.708 11.791 9.045 1.00 13.24 156 THR B N 1
ATOM 6843 C CA . THR D 1 156 ? 7.423 12.463 9.005 1.00 14.58 156 THR B CA 1
ATOM 6844 C C . THR D 1 156 ? 7.380 13.547 7.928 1.00 13.96 156 THR B C 1
ATOM 6845 O O . THR D 1 156 ? 6.334 13.767 7.312 1.00 13.19 156 THR B O 1
ATOM 6849 N N . THR D 1 157 ? 8.502 14.221 7.682 1.00 12.50 157 THR B N 1
ATOM 6850 C CA . THR D 1 157 ? 8.496 15.246 6.648 1.00 13.01 157 THR B CA 1
ATOM 6851 C C . THR D 1 157 ? 8.344 14.588 5.277 1.00 11.75 157 THR B C 1
ATOM 6852 O O . THR D 1 157 ? 7.639 15.103 4.417 1.00 14.30 157 THR B O 1
ATOM 6856 N N . LYS D 1 158 ? 8.988 13.442 5.072 1.00 13.11 158 LYS B N 1
ATOM 6857 C CA . LYS D 1 158 ? 8.888 12.762 3.777 1.00 11.99 158 LYS B CA 1
ATOM 6858 C C . LYS D 1 158 ? 7.479 12.198 3.532 1.00 12.49 158 LYS B C 1
ATOM 6859 O O . LYS D 1 158 ? 7.009 12.158 2.397 1.00 11.35 158 LYS B O 1
ATOM 6865 N N . PHE D 1 159 ? 6.808 11.774 4.597 1.00 12.15 159 PHE B N 1
ATOM 6866 C CA . PHE D 1 159 ? 5.441 11.285 4.471 1.00 11.94 159 PHE B CA 1
ATOM 6867 C C . PHE D 1 159 ? 4.572 12.467 4.073 1.00 11.51 159 PHE B C 1
ATOM 6868 O O . PHE D 1 159 ? 3.642 12.330 3.278 1.00 14.30 159 PHE B O 1
ATOM 6876 N N . ALA D 1 160 ? 4.871 13.632 4.637 1.00 11.88 160 ALA B N 1
ATOM 6877 C CA . ALA D 1 160 ? 4.116 14.836 4.329 1.00 11.63 160 ALA B CA 1
ATOM 6878 C C . ALA D 1 160 ? 4.308 15.165 2.849 1.00 12.81 160 ALA B C 1
ATOM 6879 O O . ALA D 1 160 ? 3.345 15.518 2.160 1.00 11.14 160 ALA B O 1
ATOM 6881 N N . VAL D 1 161 ? 5.545 15.034 2.362 1.00 11.99 161 VAL B N 1
ATOM 6882 C CA . VAL D 1 161 ? 5.837 15.306 0.950 1.00 12.29 161 VAL B CA 1
ATOM 6883 C C . VAL D 1 161 ? 5.062 14.332 0.062 1.00 13.57 161 VAL B C 1
ATOM 6884 O O . VAL D 1 161 ? 4.599 14.692 -1.027 1.00 12.89 161 VAL B O 1
ATOM 6888 N N . ARG D 1 162 ? 4.938 13.097 0.539 1.00 13.86 162 ARG B N 1
ATOM 6889 C CA . ARG D 1 162 ? 4.211 12.052 -0.171 1.00 14.92 162 ARG B CA 1
ATOM 6890 C C . ARG D 1 162 ? 2.749 12.478 -0.322 1.00 15.82 162 ARG B C 1
ATOM 6891 O O . ARG D 1 162 ? 2.181 12.414 -1.411 1.00 15.54 162 ARG B O 1
ATOM 6899 N N . GLY D 1 163 ? 2.153 12.911 0.784 1.00 15.37 163 GLY B N 1
ATOM 6900 C CA . GLY D 1 163 ? 0.772 13.344 0.770 1.00 15.75 163 GLY B CA 1
ATOM 6901 C C . GLY D 1 163 ? 0.591 14.584 -0.080 1.00 16.84 163 GLY B C 1
ATOM 6902 O O . GLY D 1 163 ? -0.405 14.705 -0.800 1.00 16.90 163 GLY B O 1
ATOM 6903 N N . LEU D 1 164 ? 1.548 15.508 0.006 1.00 13.90 164 LEU B N 1
ATOM 6904 C CA . LEU D 1 164 ? 1.494 16.738 -0.773 1.00 14.23 164 LEU B CA 1
ATOM 6905 C C . LEU D 1 164 ? 1.494 16.428 -2.267 1.00 13.31 164 LEU B C 1
ATOM 6906 O O . LEU D 1 164 ? 0.771 17.067 -3.032 1.00 13.13 164 LEU B O 1
ATOM 6911 N N . THR D 1 165 ? 2.304 15.448 -2.665 1.00 11.99 165 THR B N 1
ATOM 6912 C CA . THR D 1 165 ? 2.411 15.049 -4.068 1.00 12.48 165 THR B CA 1
ATOM 6913 C C . THR D 1 165 ? 1.052 14.569 -4.578 1.00 13.27 165 THR B C 1
ATOM 6914 O O . THR D 1 165 ? 0.649 14.890 -5.693 1.00 14.07 165 THR B O 1
ATOM 6918 N N . GLN D 1 166 ? 0.353 13.804 -3.748 1.00 14.19 166 GLN B N 1
ATOM 6919 C CA . GLN D 1 166 ? -0.973 13.286 -4.100 1.00 15.37 166 GLN B CA 1
ATOM 6920 C C . GLN D 1 166 ? -2.013 14.410 -4.186 1.00 15.35 166 GLN B C 1
ATOM 6921 O O . GLN D 1 166 ? -2.703 14.558 -5.198 1.00 15.84 166 GLN B O 1
ATOM 6927 N N . ALA D 1 167 ? -2.120 15.200 -3.122 1.00 15.38 167 ALA B N 1
ATOM 6928 C CA . ALA D 1 167 ? -3.080 16.300 -3.080 1.00 15.51 167 ALA B CA 1
ATOM 6929 C C . ALA D 1 167 ? -2.881 17.291 -4.215 1.00 17.10 167 ALA B C 1
ATOM 6930 O O . ALA D 1 167 ? -3.842 17.676 -4.891 1.00 17.31 167 ALA B O 1
ATOM 6932 N N . ALA D 1 168 ? -1.634 17.707 -4.418 1.00 15.63 168 ALA B N 1
ATOM 6933 C CA . ALA D 1 168 ? -1.309 18.662 -5.467 1.00 17.11 168 ALA B CA 1
ATOM 6934 C C . ALA D 1 168 ? -1.597 18.113 -6.867 1.00 16.94 168 ALA B C 1
ATOM 6935 O O . ALA D 1 168 ? -2.102 18.830 -7.733 1.00 14.44 168 ALA B O 1
ATOM 6937 N N . ALA D 1 169 ? -1.271 16.847 -7.092 1.00 17.09 169 ALA B N 1
ATOM 6938 C CA . ALA D 1 169 ? -1.503 16.251 -8.406 1.00 16.86 169 ALA B CA 1
ATOM 6939 C C . ALA D 1 169 ? -2.974 16.357 -8.772 1.00 16.76 169 ALA B C 1
ATOM 6940 O O . ALA D 1 169 ? -3.316 16.715 -9.897 1.00 16.77 169 ALA B O 1
ATOM 6942 N N . GLN D 1 170 ? -3.839 16.050 -7.811 1.00 17.59 170 GLN B N 1
ATOM 6943 C CA . GLN D 1 170 ? -5.273 16.100 -8.040 1.00 18.68 170 GLN B CA 1
ATOM 6944 C C . GLN D 1 170 ? -5.759 17.526 -8.225 1.00 19.37 170 GLN B C 1
ATOM 6945 O O . GLN D 1 170 ? -6.611 17.785 -9.068 1.00 18.59 170 GLN B O 1
ATOM 6951 N N . GLU D 1 171 ? -5.210 18.454 -7.448 1.00 17.92 171 GLU B N 1
ATOM 6952 C CA . GLU D 1 171 ? -5.623 19.843 -7.558 1.00 19.40 171 GLU B CA 1
ATOM 6953 C C . GLU D 1 171 ? -5.151 20.553 -8.821 1.00 18.90 171 GLU B C 1
ATOM 6954 O O . GLU D 1 171 ? -5.868 21.394 -9.362 1.00 17.11 171 GLU B O 1
ATOM 6960 N N . LEU D 1 172 ? -3.960 20.217 -9.302 1.00 17.33 172 LEU B N 1
ATOM 6961 C CA . LEU D 1 172 ? -3.444 20.875 -10.496 1.00 17.74 172 LEU B CA 1
ATOM 6962 C C . LEU D 1 172 ? -3.743 20.145 -11.807 1.00 17.35 172 LEU B C 1
ATOM 6963 O O . LEU D 1 172 ? -3.495 20.682 -12.885 1.00 16.49 172 LEU B O 1
ATOM 6968 N N . ALA D 1 173 ? -4.279 18.930 -11.718 1.00 18.08 173 ALA B N 1
ATOM 6969 C CA . ALA D 1 173 ? -4.574 18.139 -12.913 1.00 20.11 173 ALA B CA 1
ATOM 6970 C C . ALA D 1 173 ? -5.419 18.870 -13.974 1.00 22.33 173 ALA B C 1
ATOM 6971 O O . ALA D 1 173 ? -5.092 18.842 -15.155 1.00 21.69 173 ALA B O 1
ATOM 6973 N N . PRO D 1 174 ? -6.516 19.529 -13.567 1.00 23.88 174 PRO B N 1
ATOM 6974 C CA . PRO D 1 174 ? -7.327 20.230 -14.577 1.00 25.09 174 PRO B CA 1
ATOM 6975 C C . PRO D 1 174 ? -6.554 21.245 -15.429 1.00 25.99 174 PRO B C 1
ATOM 6976 O O . PRO D 1 174 ? -6.967 21.566 -16.543 1.00 25.56 174 PRO B O 1
ATOM 6980 N N . LYS D 1 175 ? -5.426 21.735 -14.913 1.00 26.02 175 LYS B N 1
ATOM 6981 C CA . LYS D 1 175 ? -4.602 22.682 -15.660 1.00 24.15 175 LYS B CA 1
ATOM 6982 C C . LYS D 1 175 ? -3.593 21.929 -16.525 1.00 23.29 175 LYS B C 1
ATOM 6983 O O . LYS D 1 175 ? -2.847 22.533 -17.290 1.00 23.18 175 LYS B O 1
ATOM 6989 N N . GLY D 1 176 ? -3.562 20.608 -16.393 1.00 21.70 176 GLY B N 1
ATOM 6990 C CA . GLY D 1 176 ? -2.641 19.817 -17.188 1.00 20.46 176 GLY B CA 1
ATOM 6991 C C . GLY D 1 176 ? -1.261 19.616 -16.573 1.00 19.90 176 GLY B C 1
ATOM 6992 O O . GLY D 1 176 ? -0.378 19.044 -17.207 1.00 19.11 176 GLY B O 1
ATOM 6993 N N . HIS D 1 177 ? -1.066 20.092 -15.347 1.00 19.25 177 HIS B N 1
ATOM 6994 C CA . HIS D 1 177 ? 0.219 19.925 -14.671 1.00 18.66 177 HIS B CA 1
ATOM 6995 C C . HIS D 1 177 ? 0.176 18.620 -13.894 1.00 18.03 177 HIS B C 1
ATOM 6996 O O . HIS D 1 177 ? -0.885 18.210 -13.421 1.00 19.32 177 HIS B O 1
ATOM 7003 N N . THR D 1 178 ? 1.323 17.958 -13.780 1.00 17.97 178 THR B N 1
ATOM 7004 C CA . THR D 1 178 ? 1.411 16.704 -13.043 1.00 16.58 178 THR B CA 1
ATOM 7005 C C . THR D 1 178 ? 2.397 16.878 -11.895 1.00 16.76 178 THR B C 1
ATOM 7006 O O . THR D 1 178 ? 3.336 17.664 -11.987 1.00 16.07 178 THR B O 1
ATOM 7010 N N . VAL D 1 179 ? 2.168 16.148 -10.812 1.00 16.21 179 VAL B N 1
ATOM 7011 C CA . VAL D 1 179 ? 3.041 16.208 -9.652 1.00 15.99 179 VAL B CA 1
ATOM 7012 C C . VAL D 1 179 ? 3.348 14.789 -9.223 1.00 14.52 179 VAL B C 1
ATOM 7013 O O . VAL D 1 179 ? 2.444 14.046 -8.837 1.00 14.29 179 VAL B O 1
ATOM 7017 N N . ASN D 1 180 ? 4.623 14.418 -9.298 1.00 12.74 180 ASN B N 1
ATOM 7018 C CA . ASN D 1 180 ? 5.074 13.087 -8.916 1.00 11.93 180 ASN B CA 1
ATOM 7019 C C . ASN D 1 180 ? 6.311 13.228 -8.042 1.00 11.96 180 ASN B C 1
ATOM 7020 O O . ASN D 1 180 ? 6.866 14.317 -7.921 1.00 11.11 180 ASN B O 1
ATOM 7025 N N . ALA D 1 181 ? 6.743 12.124 -7.444 1.00 11.90 181 ALA B N 1
ATOM 7026 C CA . ALA D 1 181 ? 7.921 12.151 -6.586 1.00 12.03 181 ALA B CA 1
ATOM 7027 C C . ALA D 1 181 ? 8.782 10.909 -6.770 1.00 12.82 181 ALA B C 1
ATOM 7028 O O . ALA D 1 181 ? 8.300 9.863 -7.206 1.00 12.46 181 ALA B O 1
ATOM 7030 N N . TYR D 1 182 ? 10.068 11.042 -6.460 1.00 13.07 182 TYR B N 1
ATOM 7031 C CA . TYR D 1 182 ? 10.996 9.921 -6.531 1.00 12.42 182 TYR B CA 1
ATOM 7032 C C . TYR D 1 182 ? 11.366 9.574 -5.095 1.00 13.21 182 TYR B C 1
ATOM 7033 O O . TYR D 1 182 ? 11.485 10.458 -4.238 1.00 13.30 182 TYR B O 1
ATOM 7042 N N . ALA D 1 183 ? 11.507 8.284 -4.826 1.00 12.89 183 ALA B N 1
ATOM 7043 C CA . ALA D 1 183 ? 11.837 7.822 -3.487 1.00 15.14 183 ALA B CA 1
ATOM 7044 C C . ALA D 1 183 ? 13.098 6.971 -3.501 1.00 13.19 183 ALA B C 1
ATOM 7045 O O . ALA D 1 183 ? 13.040 5.763 -3.676 1.00 12.29 183 ALA B O 1
ATOM 7047 N N . PRO D 1 184 ? 14.267 7.605 -3.338 1.00 15.79 184 PRO B N 1
ATOM 7048 C CA . PRO D 1 184 ? 15.500 6.812 -3.340 1.00 14.93 184 PRO B CA 1
ATOM 7049 C C . PRO D 1 184 ? 15.708 6.031 -2.044 1.00 14.98 184 PRO B C 1
ATOM 7050 O O . PRO D 1 184 ? 14.997 6.254 -1.065 1.00 15.04 184 PRO B O 1
ATOM 7054 N N . GLY D 1 185 ? 16.665 5.103 -2.050 1.00 13.50 185 GLY B N 1
ATOM 7055 C CA . GLY D 1 185 ? 16.930 4.296 -0.872 1.00 13.45 185 GLY B CA 1
ATOM 7056 C C . GLY D 1 185 ? 18.081 4.853 -0.051 1.00 13.67 185 GLY B C 1
ATOM 7057 O O . GLY D 1 185 ? 17.912 5.844 0.653 1.00 13.42 185 GLY B O 1
ATOM 7058 N N . ILE D 1 186 ? 19.239 4.201 -0.131 1.00 14.47 186 ILE B N 1
ATOM 7059 C CA . ILE D 1 186 ? 20.438 4.642 0.585 1.00 13.82 186 ILE B CA 1
ATOM 7060 C C . ILE D 1 186 ? 21.407 5.124 -0.491 1.00 13.14 186 ILE B C 1
ATOM 7061 O O . ILE D 1 186 ? 21.975 4.316 -1.225 1.00 13.29 186 ILE B O 1
ATOM 7066 N N . VAL D 1 187 ? 21.575 6.439 -0.594 1.00 12.90 187 VAL B N 1
ATOM 7067 C CA . VAL D 1 187 ? 22.455 7.021 -1.601 1.00 14.38 187 VAL B CA 1
ATOM 7068 C C . VAL D 1 187 ? 23.659 7.662 -0.918 1.00 13.47 187 VAL B C 1
ATOM 7069 O O . VAL D 1 187 ? 23.503 8.471 -0.005 1.00 14.80 187 VAL B O 1
ATOM 7073 N N . GLY D 1 188 ? 24.853 7.294 -1.365 1.00 16.04 188 GLY B N 1
ATOM 7074 C CA . GLY D 1 188 ? 26.066 7.831 -0.767 1.00 16.30 188 GLY B CA 1
ATOM 7075 C C . GLY D 1 188 ? 26.349 9.282 -1.105 1.00 18.15 188 GLY B C 1
ATOM 7076 O O . GLY D 1 188 ? 27.087 9.574 -2.041 1.00 19.73 188 GLY B O 1
ATOM 7077 N N . THR D 1 189 ? 25.757 10.195 -0.343 1.00 16.89 189 THR B N 1
ATOM 7078 C CA . THR D 1 189 ? 25.954 11.624 -0.553 1.00 17.16 189 THR B CA 1
ATOM 7079 C C . THR D 1 189 ? 26.361 12.237 0.776 1.00 17.14 189 THR B C 1
ATOM 7080 O O . THR D 1 189 ? 26.533 11.531 1.762 1.00 18.48 189 THR B O 1
ATOM 7084 N N . GLY D 1 190 ? 26.493 13.559 0.789 1.00 18.34 190 GLY B N 1
ATOM 7085 C CA . GLY D 1 190 ? 26.845 14.255 2.009 1.00 18.01 190 GLY B CA 1
ATOM 7086 C C . GLY D 1 190 ? 25.774 14.033 3.062 1.00 18.92 190 GLY B C 1
ATOM 7087 O O . GLY D 1 190 ? 26.059 14.081 4.260 1.00 17.12 190 GLY B O 1
ATOM 7088 N N . MET D 1 191 ? 24.536 13.789 2.628 1.00 16.13 191 MET B N 1
ATOM 7089 C CA . MET D 1 191 ? 23.459 13.551 3.581 1.00 15.22 191 MET B CA 1
ATOM 7090 C C . MET D 1 191 ? 23.655 12.234 4.314 1.00 14.04 191 MET B C 1
ATOM 7091 O O . MET D 1 191 ? 23.359 12.143 5.505 1.00 16.08 191 MET B O 1
ATOM 7096 N N . TRP D 1 192 ? 24.118 11.197 3.620 1.00 12.89 192 TRP B N 1
ATOM 7097 C CA . TRP D 1 192 ? 24.341 9.952 4.331 1.00 13.84 192 TRP B CA 1
ATOM 7098 C C . TRP D 1 192 ? 25.665 10.000 5.102 1.00 14.42 192 TRP B C 1
ATOM 7099 O O . TRP D 1 192 ? 25.867 9.240 6.046 1.00 13.31 192 TRP B O 1
ATOM 7110 N N . GLU D 1 193 ? 26.565 10.895 4.708 1.00 15.40 193 GLU B N 1
ATOM 7111 C CA . GLU D 1 193 ? 27.810 11.031 5.455 1.00 18.23 193 GLU B CA 1
ATOM 7112 C C . GLU D 1 193 ? 27.386 11.536 6.844 1.00 17.62 193 GLU B C 1
ATOM 7113 O O . GLU D 1 193 ? 27.862 11.054 7.871 1.00 18.47 193 GLU B O 1
ATOM 7119 N N . GLN D 1 194 ? 26.465 12.497 6.854 1.00 18.20 194 GLN B N 1
ATOM 7120 C CA . GLN D 1 194 ? 25.936 13.086 8.090 1.00 17.84 194 GLN B CA 1
ATOM 7121 C C . GLN D 1 194 ? 25.090 12.094 8.902 1.00 17.94 194 GLN B C 1
ATOM 7122 O O . GLN D 1 194 ? 25.153 12.069 10.133 1.00 17.61 194 GLN B O 1
ATOM 7128 N N . ILE D 1 195 ? 24.287 11.285 8.217 1.00 17.40 195 ILE B N 1
ATOM 7129 C CA . ILE D 1 195 ? 23.444 10.314 8.907 1.00 16.69 195 ILE B CA 1
ATOM 7130 C C . ILE D 1 195 ? 24.316 9.256 9.578 1.00 16.60 195 ILE B C 1
ATOM 7131 O O . ILE D 1 195 ? 24.116 8.918 10.744 1.00 14.66 195 ILE B O 1
ATOM 7136 N N . ASP D 1 196 ? 25.274 8.737 8.818 1.00 16.28 196 ASP B N 1
ATOM 7137 C CA . ASP D 1 196 ? 26.208 7.735 9.299 1.00 17.28 196 ASP B CA 1
ATOM 7138 C C . ASP D 1 196 ? 27.005 8.286 10.489 1.00 19.08 196 ASP B C 1
ATOM 7139 O O . ASP D 1 196 ? 27.195 7.602 11.502 1.00 18.03 196 ASP B O 1
ATOM 7144 N N . ALA D 1 197 ? 27.459 9.528 10.360 1.00 18.72 197 ALA B N 1
ATOM 7145 C CA . ALA D 1 197 ? 28.233 10.171 11.412 1.00 19.19 197 ALA B CA 1
ATOM 7146 C C . ALA D 1 197 ? 27.421 10.335 12.690 1.00 19.66 197 ALA B C 1
ATOM 7147 O O . ALA D 1 197 ? 27.930 10.088 13.778 1.00 18.07 197 ALA B O 1
ATOM 7149 N N . GLU D 1 198 ? 26.159 10.742 12.568 1.00 19.45 198 GLU B N 1
ATOM 7150 C CA . GLU D 1 198 ? 25.326 10.930 13.753 1.00 21.29 198 GLU B CA 1
ATOM 7151 C C . GLU D 1 198 ? 24.944 9.596 14.362 1.00 21.68 198 GLU B C 1
ATOM 7152 O O . GLU D 1 198 ? 24.839 9.475 15.576 1.00 23.84 198 GLU B O 1
ATOM 7158 N N . LEU D 1 199 ? 24.747 8.592 13.515 1.00 21.72 199 LEU B N 1
ATOM 7159 C CA . LEU D 1 199 ? 24.407 7.262 13.990 1.00 20.93 199 LEU B CA 1
ATOM 7160 C C . LEU D 1 199 ? 25.610 6.724 14.766 1.00 21.88 199 LEU B C 1
ATOM 7161 O O . LEU D 1 199 ? 25.459 6.118 15.829 1.00 21.20 199 LEU B O 1
ATOM 7166 N N . SER D 1 200 ? 26.803 6.962 14.227 1.00 20.76 200 SER B N 1
ATOM 7167 C CA . SER D 1 200 ? 28.037 6.518 14.860 1.00 22.20 200 SER B CA 1
ATOM 7168 C C . SER D 1 200 ? 28.138 7.061 16.291 1.00 22.17 200 SER B C 1
ATOM 7169 O O . SER D 1 200 ? 28.486 6.331 17.215 1.00 22.53 200 SER B O 1
ATOM 7172 N N . LYS D 1 201 ? 27.824 8.339 16.471 1.00 24.49 201 LYS B N 1
ATOM 7173 C CA . LYS D 1 201 ? 27.876 8.951 17.796 1.00 26.39 201 LYS B CA 1
ATOM 7174 C C . LYS D 1 201 ? 26.949 8.218 18.759 1.00 27.20 201 LYS B C 1
ATOM 7175 O O . LYS D 1 201 ? 27.225 8.123 19.956 1.00 27.02 201 LYS B O 1
ATOM 7181 N N . ILE D 1 202 ? 25.850 7.693 18.221 1.00 27.56 202 ILE B N 1
ATOM 7182 C CA . ILE D 1 202 ? 24.860 6.982 19.016 1.00 26.35 202 ILE B CA 1
ATOM 7183 C C . ILE D 1 202 ? 25.199 5.527 19.329 1.00 26.79 202 ILE B C 1
ATOM 7184 O O . ILE D 1 202 ? 25.078 5.098 20.476 1.00 27.09 202 ILE B O 1
ATOM 7189 N N . ASN D 1 203 ? 25.619 4.763 18.326 1.00 25.31 203 ASN B N 1
ATOM 7190 C CA . ASN D 1 203 ? 25.919 3.358 18.561 1.00 25.02 203 ASN B CA 1
ATOM 7191 C C . ASN D 1 203 ? 27.395 2.974 18.569 1.00 24.48 203 ASN B C 1
ATOM 7192 O O . ASN D 1 203 ? 27.730 1.795 18.659 1.00 24.62 203 ASN B O 1
ATOM 7197 N N . GLY D 1 204 ? 28.272 3.970 18.479 1.00 24.58 204 GLY B N 1
ATOM 7198 C CA . GLY D 1 204 ? 29.703 3.710 18.525 1.00 23.27 204 GLY B CA 1
ATOM 7199 C C . GLY D 1 204 ? 30.343 2.965 17.369 1.00 23.59 204 GLY B C 1
ATOM 7200 O O . GLY D 1 204 ? 31.548 2.702 17.403 1.00 21.46 204 GLY B O 1
ATOM 7201 N N . LYS D 1 205 ? 29.567 2.617 16.345 1.00 22.05 205 LYS B N 1
ATOM 7202 C CA . LYS D 1 205 ? 30.146 1.910 15.206 1.00 22.79 205 LYS B CA 1
ATOM 7203 C C . LYS D 1 205 ? 31.131 2.821 14.483 1.00 22.44 205 LYS B C 1
ATOM 7204 O O . LYS D 1 205 ? 30.985 4.039 14.494 1.00 21.97 205 LYS B O 1
ATOM 7210 N N . PRO D 1 206 ? 32.172 2.244 13.866 1.00 23.31 206 PRO B N 1
ATOM 7211 C CA . PRO D 1 206 ? 33.114 3.122 13.168 1.00 23.39 206 PRO B CA 1
ATOM 7212 C C . PRO D 1 206 ? 32.440 3.842 12.004 1.00 23.57 206 PRO B C 1
ATOM 7213 O O . PRO D 1 206 ? 31.371 3.436 11.541 1.00 22.96 206 PRO B O 1
ATOM 7217 N N . ILE D 1 207 ? 33.058 4.927 11.556 1.00 22.84 207 ILE B N 1
ATOM 7218 C CA . ILE D 1 207 ? 32.524 5.703 10.451 1.00 22.92 207 ILE B CA 1
ATOM 7219 C C . ILE D 1 207 ? 32.380 4.806 9.222 1.00 22.14 207 ILE B C 1
ATOM 7220 O O . ILE D 1 207 ? 33.265 3.999 8.932 1.00 20.46 207 ILE B O 1
ATOM 7225 N N . GLY D 1 208 ? 31.251 4.940 8.526 1.00 21.57 208 GLY B N 1
ATOM 7226 C CA . GLY D 1 208 ? 30.999 4.149 7.331 1.00 21.83 208 GLY B CA 1
ATOM 7227 C C . GLY D 1 208 ? 30.236 2.854 7.562 1.00 22.30 208 GLY B C 1
ATOM 7228 O O . GLY D 1 208 ? 29.615 2.315 6.639 1.00 22.44 208 GLY B O 1
ATOM 7229 N N . GLU D 1 209 ? 30.267 2.352 8.793 1.00 21.53 209 GLU B N 1
ATOM 7230 C CA . GLU D 1 209 ? 29.590 1.102 9.115 1.00 21.45 209 GLU B CA 1
ATOM 7231 C C . GLU D 1 209 ? 28.065 1.198 9.165 1.00 20.08 209 GLU B C 1
ATOM 7232 O O . GLU D 1 209 ? 27.366 0.246 8.818 1.00 19.41 209 GLU B O 1
ATOM 7238 N N . ASN D 1 210 ? 27.541 2.329 9.619 1.00 18.13 210 ASN B N 1
ATOM 7239 C CA . ASN D 1 210 ? 26.097 2.480 9.672 1.00 18.15 210 ASN B CA 1
ATOM 7240 C C . ASN D 1 210 ? 25.576 2.528 8.235 1.00 17.87 210 ASN B C 1
ATOM 7241 O O . ASN D 1 210 ? 24.548 1.932 7.920 1.00 18.02 210 ASN B O 1
ATOM 7246 N N . PHE D 1 211 ? 26.309 3.214 7.363 1.00 17.35 211 PHE B N 1
ATOM 7247 C CA . PHE D 1 211 ? 25.930 3.306 5.957 1.00 18.77 211 PHE B CA 1
ATOM 7248 C C . PHE D 1 211 ? 25.909 1.888 5.386 1.00 18.82 211 PHE B C 1
ATOM 7249 O O . PHE D 1 211 ? 24.953 1.484 4.722 1.00 16.19 211 PHE B O 1
ATOM 7257 N N . LYS D 1 212 ? 26.969 1.133 5.659 1.00 19.16 212 LYS B N 1
ATOM 7258 C CA . LYS D 1 212 ? 27.077 -0.236 5.176 1.00 21.59 212 LYS B CA 1
ATOM 7259 C C . LYS D 1 212 ? 25.953 -1.120 5.707 1.00 23.06 212 LYS B C 1
ATOM 7260 O O . LYS D 1 212 ? 25.359 -1.899 4.955 1.00 23.36 212 LYS B O 1
ATOM 7266 N N . GLU D 1 213 ? 25.665 -0.998 7.000 1.00 22.11 213 GLU B N 1
ATOM 7267 C CA . GLU D 1 213 ? 24.624 -1.803 7.624 1.00 24.21 213 GLU B CA 1
ATOM 7268 C C . GLU D 1 213 ? 23.254 -1.526 7.022 1.00 22.98 213 GLU B C 1
ATOM 7269 O O . GLU D 1 213 ? 22.532 -2.450 6.659 1.00 23.98 213 GLU B O 1
ATOM 7275 N N . TYR D 1 214 ? 22.896 -0.250 6.933 1.00 22.86 214 TYR B N 1
ATOM 7276 C CA . TYR D 1 214 ? 21.610 0.144 6.374 1.00 23.31 214 TYR B CA 1
ATOM 7277 C C . TYR D 1 214 ? 21.470 -0.267 4.905 1.00 23.04 214 TYR B C 1
ATOM 7278 O O . TYR D 1 214 ? 20.355 -0.398 4.404 1.00 21.98 214 TYR B O 1
ATOM 7287 N N . SER D 1 215 ? 22.601 -0.469 4.230 1.00 22.14 215 SER B N 1
ATOM 7288 C CA . SER D 1 215 ? 22.615 -0.851 2.812 1.00 24.02 215 SER B CA 1
ATOM 7289 C C . SER D 1 215 ? 22.707 -2.351 2.567 1.00 23.92 215 SER B C 1
ATOM 7290 O O . SER D 1 215 ? 22.456 -2.816 1.453 1.00 24.16 215 SER B O 1
ATOM 7293 N N . SER D 1 216 ? 23.062 -3.102 3.605 1.00 24.63 216 SER B N 1
ATOM 7294 C CA . SER D 1 216 ? 23.241 -4.546 3.484 1.00 25.21 216 SER B CA 1
ATOM 7295 C C . SER D 1 216 ? 22.059 -5.358 2.966 1.00 25.11 216 SER B C 1
ATOM 7296 O O . SER D 1 216 ? 22.258 -6.476 2.497 1.00 26.41 216 SER B O 1
ATOM 7299 N N . SER D 1 217 ? 20.846 -4.812 3.042 1.00 23.32 217 SER B N 1
ATOM 7300 C CA . SER D 1 217 ? 19.661 -5.543 2.590 1.00 23.53 217 SER B CA 1
ATOM 7301 C C . SER D 1 217 ? 19.052 -5.084 1.257 1.00 21.82 217 SER B C 1
ATOM 7302 O O . SER D 1 217 ? 17.948 -5.489 0.901 1.00 22.42 217 SER B O 1
ATOM 7305 N N . ILE D 1 218 ? 19.766 -4.238 0.525 1.00 20.73 218 ILE B N 1
ATOM 7306 C CA . ILE D 1 218 ? 19.286 -3.769 -0.770 1.00 18.14 218 ILE B CA 1
ATOM 7307 C C . ILE D 1 218 ? 19.295 -4.981 -1.705 1.00 17.24 218 ILE B C 1
ATOM 7308 O O . ILE D 1 218 ? 20.324 -5.636 -1.870 1.00 15.22 218 ILE B O 1
ATOM 7313 N N . ALA D 1 219 ? 18.142 -5.286 -2.299 1.00 15.92 219 ALA B N 1
ATOM 7314 C CA . ALA D 1 219 ? 18.017 -6.437 -3.187 1.00 15.26 219 ALA B CA 1
ATOM 7315 C C . ALA D 1 219 ? 19.066 -6.490 -4.293 1.00 14.25 219 ALA B C 1
ATOM 7316 O O . ALA D 1 219 ? 19.646 -7.537 -4.549 1.00 15.39 219 ALA B O 1
ATOM 7318 N N . LEU D 1 220 ? 19.318 -5.367 -4.948 1.00 13.13 220 LEU B N 1
ATOM 7319 C CA . LEU D 1 220 ? 20.293 -5.368 -6.023 1.00 14.40 220 LEU B CA 1
ATOM 7320 C C . LEU D 1 220 ? 21.730 -5.462 -5.508 1.00 15.83 220 LEU B C 1
ATOM 7321 O O . LEU D 1 220 ? 22.677 -5.442 -6.288 1.00 14.15 220 LEU B O 1
ATOM 7326 N N . GLY D 1 221 ? 21.865 -5.580 -4.187 1.00 16.43 221 GLY B N 1
ATOM 7327 C CA . GLY D 1 221 ? 23.167 -5.754 -3.553 1.00 18.77 221 GLY B CA 1
ATOM 7328 C C . GLY D 1 221 ? 24.183 -4.636 -3.583 1.00 19.03 221 GLY B C 1
ATOM 7329 O O . GLY D 1 221 ? 25.388 -4.880 -3.447 1.00 20.21 221 GLY B O 1
ATOM 7330 N N . ARG D 1 222 ? 23.716 -3.404 -3.711 1.00 19.05 222 ARG B N 1
ATOM 7331 C CA . ARG D 1 222 ? 24.630 -2.275 -3.773 1.00 20.42 222 ARG B CA 1
ATOM 7332 C C . ARG D 1 222 ? 23.965 -0.979 -3.333 1.00 19.75 222 ARG B C 1
ATOM 7333 O O . ARG D 1 222 ? 22.787 -0.763 -3.611 1.00 19.75 222 ARG B O 1
ATOM 7341 N N . PRO D 1 223 ? 24.703 -0.115 -2.607 1.00 19.58 223 PRO B N 1
ATOM 7342 C CA . PRO D 1 223 ? 24.117 1.156 -2.176 1.00 18.71 223 PRO B CA 1
ATOM 7343 C C . PRO D 1 223 ? 23.916 1.974 -3.448 1.00 18.26 223 PRO B C 1
ATOM 7344 O O . PRO D 1 223 ? 24.437 1.625 -4.508 1.00 17.63 223 PRO B O 1
ATOM 7348 N N . SER D 1 224 ? 23.183 3.072 -3.343 1.00 17.77 224 SER B N 1
ATOM 7349 C CA . SER D 1 224 ? 22.891 3.889 -4.507 1.00 16.25 224 SER B CA 1
ATOM 7350 C C . SER D 1 224 ? 23.815 5.077 -4.755 1.00 17.20 224 SER B C 1
ATOM 7351 O O . SER D 1 224 ? 24.498 5.556 -3.852 1.00 15.89 224 SER B O 1
ATOM 7354 N N . VAL D 1 225 ? 23.842 5.519 -6.011 1.00 16.73 225 VAL B N 1
ATOM 7355 C CA . VAL D 1 225 ? 24.604 6.691 -6.426 1.00 17.30 225 VAL B CA 1
ATOM 7356 C C . VAL D 1 225 ? 23.574 7.600 -7.103 1.00 18.64 225 VAL B C 1
ATOM 7357 O O . VAL D 1 225 ? 22.539 7.122 -7.580 1.00 19.41 225 VAL B O 1
ATOM 7361 N N . PRO D 1 226 ? 23.828 8.919 -7.131 1.00 18.08 226 PRO B N 1
ATOM 7362 C CA . PRO D 1 226 ? 22.921 9.895 -7.740 1.00 17.56 226 PRO B CA 1
ATOM 7363 C C . PRO D 1 226 ? 22.371 9.469 -9.094 1.00 18.08 226 PRO B C 1
ATOM 7364 O O . PRO D 1 226 ? 21.188 9.660 -9.388 1.00 16.69 226 PRO B O 1
ATOM 7368 N N . GLU D 1 227 ? 23.242 8.887 -9.908 1.00 18.80 227 GLU B N 1
ATOM 7369 C CA . GLU D 1 227 ? 22.880 8.423 -11.242 1.00 19.99 227 GLU B CA 1
ATOM 7370 C C . GLU D 1 227 ? 21.674 7.487 -11.231 1.00 19.65 227 GLU B C 1
ATOM 7371 O O . GLU D 1 227 ? 20.845 7.525 -12.142 1.00 18.60 227 GLU B O 1
ATOM 7377 N N . ASP D 1 228 ? 21.580 6.641 -10.208 1.00 19.20 228 ASP B N 1
ATOM 7378 C CA . ASP D 1 228 ? 20.460 5.708 -10.108 1.00 18.34 228 ASP B CA 1
ATOM 7379 C C . ASP D 1 228 ? 19.155 6.470 -9.999 1.00 17.89 228 ASP B C 1
ATOM 7380 O O . ASP D 1 228 ? 18.173 6.144 -10.663 1.00 16.79 228 ASP B O 1
ATOM 7385 N N . VAL D 1 229 ? 19.152 7.489 -9.148 1.00 17.37 229 VAL B N 1
ATOM 7386 C CA . VAL D 1 229 ? 17.965 8.296 -8.940 1.00 15.56 229 VAL B CA 1
ATOM 7387 C C . VAL D 1 229 ? 17.654 9.123 -10.178 1.00 15.52 229 VAL B C 1
ATOM 7388 O O . VAL D 1 229 ? 16.491 9.262 -10.572 1.00 15.50 229 VAL B O 1
ATOM 7392 N N . ALA D 1 230 ? 18.703 9.671 -10.783 1.00 13.94 230 ALA B N 1
ATOM 7393 C CA . ALA D 1 230 ? 18.563 10.477 -11.982 1.00 13.83 230 ALA B CA 1
ATOM 7394 C C . ALA D 1 230 ? 17.798 9.690 -13.050 1.00 13.18 230 ALA B C 1
ATOM 7395 O O . ALA D 1 230 ? 17.052 10.269 -13.832 1.00 13.90 230 ALA B O 1
ATOM 7397 N N . GLY D 1 231 ? 17.988 8.373 -13.061 1.00 14.73 231 GLY B N 1
ATOM 7398 C CA . GLY D 1 231 ? 17.324 7.514 -14.031 1.00 15.30 231 GLY B CA 1
ATOM 7399 C C . GLY D 1 231 ? 15.817 7.649 -13.999 1.00 15.79 231 GLY B C 1
ATOM 7400 O O . GLY D 1 231 ? 15.175 7.744 -15.044 1.00 16.29 231 GLY B O 1
ATOM 7401 N N . LEU D 1 232 ? 15.257 7.651 -12.792 1.00 15.06 232 LEU B N 1
ATOM 7402 C CA . LEU D 1 232 ? 13.819 7.785 -12.596 1.00 13.66 232 LEU B CA 1
ATOM 7403 C C . LEU D 1 232 ? 13.357 9.208 -12.875 1.00 13.83 232 LEU B C 1
ATOM 7404 O O . LEU D 1 232 ? 12.325 9.424 -13.516 1.00 10.93 232 LEU B O 1
ATOM 7409 N N . VAL D 1 233 ? 14.121 10.180 -12.388 1.00 12.89 233 VAL B N 1
ATOM 7410 C CA . VAL D 1 233 ? 13.753 11.569 -12.581 1.00 14.32 233 VAL B CA 1
ATOM 7411 C C . VAL D 1 233 ? 13.765 11.899 -14.075 1.00 14.57 233 VAL B C 1
ATOM 7412 O O . VAL D 1 233 ? 12.996 12.738 -14.531 1.00 13.78 233 VAL B O 1
ATOM 7416 N N . SER D 1 234 ? 14.632 11.225 -14.828 1.00 15.42 234 SER B N 1
ATOM 7417 C CA . SER D 1 234 ? 14.711 11.429 -16.272 1.00 15.33 234 SER B CA 1
ATOM 7418 C C . SER D 1 234 ? 13.344 11.060 -16.864 1.00 16.48 234 SER B C 1
ATOM 7419 O O . SER D 1 234 ? 12.783 11.796 -17.680 1.00 16.91 234 SER B O 1
ATOM 7422 N N . PHE D 1 235 ? 12.810 9.919 -16.438 1.00 16.28 235 PHE B N 1
ATOM 7423 C CA . PHE D 1 235 ? 11.501 9.465 -16.907 1.00 16.30 235 PHE B CA 1
ATOM 7424 C C . PHE D 1 235 ? 10.445 10.483 -16.504 1.00 16.23 235 PHE B C 1
ATOM 7425 O O . PHE D 1 235 ? 9.636 10.921 -17.328 1.00 16.90 235 PHE B O 1
ATOM 7433 N N . LEU D 1 236 ? 10.467 10.868 -15.229 1.00 15.10 236 LEU B N 1
ATOM 7434 C CA . LEU D 1 236 ? 9.504 11.819 -14.698 1.00 14.53 236 LEU B CA 1
ATOM 7435 C C . LEU D 1 236 ? 9.546 13.197 -15.346 1.00 15.14 236 LEU B C 1
ATOM 7436 O O . LEU D 1 236 ? 8.557 13.931 -15.306 1.00 16.08 236 LEU B O 1
ATOM 7441 N N . ALA D 1 237 ? 10.681 13.554 -15.938 1.00 14.76 237 ALA B N 1
ATOM 7442 C CA . ALA D 1 237 ? 10.800 14.851 -16.599 1.00 15.76 237 ALA B CA 1
ATOM 7443 C C . ALA D 1 237 ? 10.494 14.737 -18.096 1.00 15.72 237 ALA B C 1
ATOM 7444 O O . ALA D 1 237 ? 10.339 15.748 -18.776 1.00 15.32 237 ALA B O 1
ATOM 7446 N N . SER D 1 238 ? 10.396 13.503 -18.589 1.00 15.78 238 SER B N 1
ATOM 7447 C CA . SER D 1 238 ? 10.152 13.247 -20.004 1.00 17.80 238 SER B CA 1
ATOM 7448 C C . SER D 1 238 ? 8.684 13.114 -20.387 1.00 16.85 238 SER B C 1
ATOM 7449 O O . SER D 1 238 ? 7.808 12.958 -19.541 1.00 17.26 238 SER B O 1
ATOM 7452 N N . GLU D 1 239 ? 8.434 13.160 -21.690 1.00 17.82 239 GLU B N 1
ATOM 7453 C CA . GLU D 1 239 ? 7.081 13.039 -22.217 1.00 19.17 239 GLU B CA 1
ATOM 7454 C C . GLU D 1 239 ? 6.512 11.654 -21.938 1.00 17.59 239 GLU B C 1
ATOM 7455 O O . GLU D 1 239 ? 5.300 11.462 -21.958 1.00 18.26 239 GLU B O 1
ATOM 7461 N N . ASN D 1 240 ? 7.396 10.696 -21.673 1.00 16.16 240 ASN B N 1
ATOM 7462 C CA . ASN D 1 240 ? 6.993 9.325 -21.386 1.00 16.10 240 ASN B CA 1
ATOM 7463 C C . ASN D 1 240 ? 6.150 9.186 -20.113 1.00 16.23 240 ASN B C 1
ATOM 7464 O O . ASN D 1 240 ? 5.413 8.217 -19.957 1.00 16.29 240 ASN B O 1
ATOM 7469 N N . SER D 1 241 ? 6.237 10.164 -19.219 1.00 14.22 241 SER B N 1
ATOM 7470 C CA . SER D 1 241 ? 5.483 10.119 -17.966 1.00 15.00 241 SER B CA 1
ATOM 7471 C C . SER D 1 241 ? 4.247 11.017 -17.973 1.00 14.92 241 SER B C 1
ATOM 7472 O O . SER D 1 241 ? 3.646 11.253 -16.926 1.00 13.79 241 SER B O 1
ATOM 7475 N N . ASN D 1 242 ? 3.856 11.504 -19.146 1.00 17.10 242 ASN B N 1
ATOM 7476 C CA . ASN D 1 242 ? 2.700 12.395 -19.239 1.00 18.55 242 ASN B CA 1
ATOM 7477 C C . ASN D 1 242 ? 1.415 11.890 -18.608 1.00 18.45 242 ASN B C 1
ATOM 7478 O O . ASN D 1 242 ? 0.618 12.685 -18.120 1.00 19.99 242 ASN B O 1
ATOM 7483 N N . TYR D 1 243 ? 1.195 10.581 -18.607 1.00 18.68 243 TYR B N 1
ATOM 7484 C CA . TYR D 1 243 ? -0.034 10.064 -18.021 1.00 17.20 243 TYR B CA 1
ATOM 7485 C C . TYR D 1 243 ? 0.169 9.551 -16.596 1.00 16.75 243 TYR B C 1
ATOM 7486 O O . TYR D 1 243 ? -0.657 8.805 -16.078 1.00 16.18 243 TYR B O 1
ATOM 7495 N N . VAL D 1 244 ? 1.272 9.954 -15.968 1.00 16.41 244 VAL B N 1
ATOM 7496 C CA . VAL D 1 244 ? 1.554 9.559 -14.590 1.00 15.71 244 VAL B CA 1
ATOM 7497 C C . VAL D 1 244 ? 1.442 10.777 -13.672 1.00 16.04 244 VAL B C 1
ATOM 7498 O O . VAL D 1 244 ? 2.093 11.788 -13.906 1.00 16.66 244 VAL B O 1
ATOM 7502 N N . THR D 1 245 ? 0.631 10.686 -12.625 1.00 16.83 245 THR B N 1
ATOM 7503 C CA . THR D 1 245 ? 0.520 11.804 -11.702 1.00 16.22 245 THR B CA 1
ATOM 7504 C C . THR D 1 245 ? 0.079 11.402 -10.299 1.00 15.81 245 THR B C 1
ATOM 7505 O O . THR D 1 245 ? -0.712 10.475 -10.127 1.00 16.84 245 THR B O 1
ATOM 7509 N N . GLY D 1 246 ? 0.613 12.111 -9.304 1.00 14.11 246 GLY B N 1
ATOM 7510 C CA . GLY D 1 246 ? 0.291 11.857 -7.909 1.00 13.29 246 GLY B CA 1
ATOM 7511 C C . GLY D 1 246 ? 1.011 10.656 -7.322 1.00 14.11 246 GLY B C 1
ATOM 7512 O O . GLY D 1 246 ? 0.706 10.219 -6.208 1.00 13.63 246 GLY B O 1
ATOM 7513 N N . GLN D 1 247 ? 1.982 10.130 -8.061 1.00 12.90 247 GLN B N 1
ATOM 7514 C CA . GLN D 1 247 ? 2.709 8.946 -7.626 1.00 12.37 247 GLN B CA 1
ATOM 7515 C C . GLN D 1 247 ? 4.041 9.211 -6.917 1.00 12.82 247 GLN B C 1
ATOM 7516 O O . GLN D 1 247 ? 4.697 10.221 -7.154 1.00 12.11 247 GLN B O 1
ATOM 7522 N N . VAL D 1 248 ? 4.417 8.290 -6.034 1.00 12.36 248 VAL B N 1
ATOM 7523 C CA . VAL D 1 248 ? 5.689 8.360 -5.314 1.00 13.56 248 VAL B CA 1
ATOM 7524 C C . VAL D 1 248 ? 6.390 7.076 -5.739 1.00 13.93 248 VAL B C 1
ATOM 7525 O O . VAL D 1 248 ? 6.072 5.994 -5.251 1.00 14.98 248 VAL B O 1
ATOM 7529 N N . MET D 1 249 ? 7.326 7.192 -6.673 1.00 12.70 249 MET B N 1
ATOM 7530 C CA . MET D 1 249 ? 8.005 6.018 -7.192 1.00 12.26 249 MET B CA 1
ATOM 7531 C C . MET D 1 249 ? 9.355 5.689 -6.564 1.00 13.84 249 MET B C 1
ATOM 7532 O O . MET D 1 249 ? 10.260 6.526 -6.508 1.00 12.10 249 MET B O 1
ATOM 7537 N N . LEU D 1 250 ? 9.469 4.443 -6.115 1.00 13.91 250 LEU B N 1
ATOM 7538 C CA . LEU D 1 250 ? 10.672 3.929 -5.471 1.00 15.58 250 LEU B CA 1
ATOM 7539 C C . LEU D 1 250 ? 11.790 3.532 -6.440 1.00 16.18 250 LEU B C 1
ATOM 7540 O O . LEU D 1 250 ? 11.566 2.769 -7.388 1.00 18.11 250 LEU B O 1
ATOM 7545 N N . VAL D 1 251 ? 12.985 4.067 -6.184 1.00 15.25 251 VAL B N 1
ATOM 7546 C CA . VAL D 1 251 ? 14.208 3.770 -6.945 1.00 15.44 251 VAL B CA 1
ATOM 7547 C C . VAL D 1 251 ? 15.204 3.469 -5.830 1.00 13.81 251 VAL B C 1
ATOM 7548 O O . VAL D 1 251 ? 16.140 4.236 -5.611 1.00 11.89 251 VAL B O 1
ATOM 7552 N N . ASP D 1 252 ? 14.986 2.356 -5.134 1.00 14.47 252 ASP B N 1
ATOM 7553 C CA . ASP D 1 252 ? 15.796 1.978 -3.986 1.00 13.61 252 ASP B CA 1
ATOM 7554 C C . ASP D 1 252 ? 16.587 0.681 -4.123 1.00 13.20 252 ASP B C 1
ATOM 7555 O O . ASP D 1 252 ? 17.042 0.125 -3.125 1.00 13.80 252 ASP B O 1
ATOM 7560 N N . GLY D 1 253 ? 16.738 0.197 -5.351 1.00 11.16 253 GLY B N 1
ATOM 7561 C CA . GLY D 1 253 ? 17.488 -1.026 -5.574 1.00 9.59 253 GLY B CA 1
ATOM 7562 C C . GLY D 1 253 ? 16.809 -2.242 -4.987 1.00 10.31 253 GLY B C 1
ATOM 7563 O O . GLY D 1 253 ? 17.352 -3.346 -5.027 1.00 10.44 253 GLY B O 1
ATOM 7564 N N . GLY D 1 254 ? 15.610 -2.040 -4.449 1.00 9.63 254 GLY B N 1
ATOM 7565 C CA . GLY D 1 254 ? 14.865 -3.134 -3.860 1.00 10.93 254 GLY B CA 1
ATOM 7566 C C . GLY D 1 254 ? 14.919 -3.122 -2.339 1.00 11.36 254 GLY B C 1
ATOM 7567 O O . GLY D 1 254 ? 15.668 -3.888 -1.740 1.00 12.21 254 GLY B O 1
ATOM 7568 N N . MET D 1 255 ? 14.137 -2.248 -1.717 1.00 11.75 255 MET B N 1
ATOM 7569 C CA . MET D 1 255 ? 14.106 -2.161 -0.250 1.00 13.31 255 MET B CA 1
ATOM 7570 C C . MET D 1 255 ? 12.674 -2.228 0.256 1.00 13.48 255 MET B C 1
ATOM 7571 O O . MET D 1 255 ? 12.359 -3.001 1.158 1.00 13.92 255 MET B O 1
ATOM 7576 N N . LEU D 1 256 ? 11.814 -1.392 -0.320 1.00 14.26 256 LEU B N 1
ATOM 7577 C CA . LEU D 1 256 ? 10.400 -1.364 0.043 1.00 14.24 256 LEU B CA 1
ATOM 7578 C C . LEU D 1 256 ? 9.629 -1.577 -1.255 1.00 14.73 256 LEU B C 1
ATOM 7579 O O . LEU D 1 256 ? 10.124 -1.250 -2.334 1.00 13.75 256 LEU B O 1
ATOM 7584 N N . TYR D 1 257 ? 8.420 -2.110 -1.157 1.00 15.18 257 TYR B N 1
ATOM 7585 C CA . TYR D 1 257 ? 7.661 -2.391 -2.365 1.00 17.87 257 TYR B CA 1
ATOM 7586 C C . TYR D 1 257 ? 6.280 -1.756 -2.434 1.00 18.69 257 TYR B C 1
ATOM 7587 O O . TYR D 1 257 ? 5.636 -1.765 -3.478 1.00 20.98 257 TYR B O 1
ATOM 7596 N N . ASN D 1 258 ? 5.840 -1.181 -1.324 1.00 21.68 258 ASN B N 1
ATOM 7597 C CA . ASN D 1 258 ? 4.545 -0.512 -1.276 1.00 22.55 258 ASN B CA 1
ATOM 7598 C C . ASN D 1 258 ? 3.437 -1.465 -1.743 1.00 23.39 258 ASN B C 1
ATOM 7599 O O . ASN D 1 258 ? 3.346 -2.562 -1.160 1.00 23.49 258 ASN B O 1
ATOM 7605 N N . SER E 1 2 ? 27.079 21.313 32.507 1.00 45.68 2 SER E N 1
ATOM 7606 C CA . SER E 1 2 ? 27.679 20.828 33.781 1.00 45.01 2 SER E CA 1
ATOM 7607 C C . SER E 1 2 ? 26.668 20.971 34.921 1.00 44.06 2 SER E C 1
ATOM 7608 O O . SER E 1 2 ? 26.339 22.081 35.337 1.00 44.25 2 SER E O 1
ATOM 7611 N N . LYS E 1 3 ? 26.174 19.839 35.414 1.00 43.19 3 LYS E N 1
ATOM 7612 C CA . LYS E 1 3 ? 25.196 19.823 36.500 1.00 41.82 3 LYS E CA 1
ATOM 7613 C C . LYS E 1 3 ? 25.586 20.728 37.667 1.00 40.04 3 LYS E C 1
ATOM 7614 O O . LYS E 1 3 ? 26.768 20.998 37.896 1.00 39.39 3 LYS E O 1
ATOM 7620 N N . VAL E 1 4 ? 24.579 21.179 38.409 1.00 38.86 4 VAL E N 1
ATOM 7621 C CA . VAL E 1 4 ? 24.794 22.073 39.542 1.00 37.05 4 VAL E CA 1
ATOM 7622 C C . VAL E 1 4 ? 24.285 21.496 40.859 1.00 36.16 4 VAL E C 1
ATOM 7623 O O . VAL E 1 4 ? 23.200 20.921 40.920 1.00 35.69 4 VAL E O 1
ATOM 7627 N N . ALA E 1 5 ? 25.073 21.664 41.913 1.00 34.70 5 ALA E N 1
ATOM 7628 C CA . ALA E 1 5 ? 24.695 21.169 43.228 1.00 33.72 5 ALA E CA 1
ATOM 7629 C C . ALA E 1 5 ? 25.043 22.185 44.307 1.00 33.12 5 ALA E C 1
ATOM 7630 O O . ALA E 1 5 ? 26.161 22.708 44.349 1.00 32.12 5 ALA E O 1
ATOM 7632 N N . MET E 1 6 ? 24.076 22.471 45.174 1.00 31.69 6 MET E N 1
ATOM 7633 C CA . MET E 1 6 ? 24.298 23.407 46.266 1.00 30.60 6 MET E CA 1
ATOM 7634 C C . MET E 1 6 ? 24.689 22.638 47.511 1.00 29.48 6 MET E C 1
ATOM 7635 O O . MET E 1 6 ? 24.078 21.620 47.835 1.00 28.61 6 MET E O 1
ATOM 7640 N N . VAL E 1 7 ? 25.713 23.120 48.204 1.00 28.88 7 VAL E N 1
ATOM 7641 C CA . VAL E 1 7 ? 26.169 22.483 49.433 1.00 28.64 7 VAL E CA 1
ATOM 7642 C C . VAL E 1 7 ? 26.125 23.501 50.569 1.00 28.38 7 VAL E C 1
ATOM 7643 O O . VAL E 1 7 ? 26.936 24.426 50.609 1.00 28.36 7 VAL E O 1
ATOM 7647 N N . THR E 1 8 ? 25.176 23.339 51.487 1.00 28.36 8 THR E N 1
ATOM 7648 C CA . THR E 1 8 ? 25.067 24.260 52.610 1.00 27.01 8 THR E CA 1
ATOM 7649 C C . THR E 1 8 ? 26.166 23.928 53.604 1.00 27.14 8 THR E C 1
ATOM 7650 O O . THR E 1 8 ? 26.548 22.768 53.751 1.00 27.18 8 THR E O 1
ATOM 7654 N N . GLY E 1 9 ? 26.676 24.947 54.286 1.00 26.37 9 GLY E N 1
ATOM 7655 C CA . GLY E 1 9 ? 27.745 24.725 55.239 1.00 27.09 9 GLY E CA 1
ATOM 7656 C C . GLY E 1 9 ? 28.984 24.251 54.504 1.00 27.66 9 GLY E C 1
ATOM 7657 O O . GLY E 1 9 ? 29.825 23.556 55.069 1.00 27.72 9 GLY E O 1
ATOM 7658 N N . GLY E 1 10 ? 29.095 24.638 53.235 1.00 29.02 10 GLY E N 1
ATOM 7659 C CA . GLY E 1 10 ? 30.233 24.230 52.427 1.00 30.32 10 GLY E CA 1
ATOM 7660 C C . GLY E 1 10 ? 31.500 25.045 52.598 1.00 31.33 10 GLY E C 1
ATOM 7661 O O . GLY E 1 10 ? 32.505 24.781 51.932 1.00 30.91 10 GLY E O 1
ATOM 7662 N N . ALA E 1 11 ? 31.467 26.026 53.492 1.00 31.45 11 ALA E N 1
ATOM 7663 C CA . ALA E 1 11 ? 32.624 26.883 53.720 1.00 33.13 11 ALA E CA 1
ATOM 7664 C C . ALA E 1 11 ? 33.795 26.140 54.351 1.00 32.96 11 ALA E C 1
ATOM 7665 O O . ALA E 1 11 ? 34.946 26.552 54.203 1.00 33.46 11 ALA E O 1
ATOM 7667 N N . GLN E 1 12 ? 33.509 25.045 55.049 1.00 32.71 12 GLN E N 1
ATOM 7668 C CA . GLN E 1 12 ? 34.569 24.278 55.697 1.00 33.00 12 GLN E CA 1
ATOM 7669 C C . GLN E 1 12 ? 34.134 22.849 56.018 1.00 32.91 12 GLN E C 1
ATOM 7670 O O . GLN E 1 12 ? 33.030 22.433 55.664 1.00 32.75 12 GLN E O 1
ATOM 7676 N N . GLY E 1 13 ? 35.022 22.110 56.681 1.00 32.50 13 GLY E N 1
ATOM 7677 C CA . GLY E 1 13 ? 34.743 20.742 57.082 1.00 31.90 13 GLY E CA 1
ATOM 7678 C C . GLY E 1 13 ? 34.168 19.814 56.030 1.00 31.66 13 GLY E C 1
ATOM 7679 O O . GLY E 1 13 ? 34.602 19.811 54.879 1.00 31.80 13 GLY E O 1
ATOM 7680 N N . ILE E 1 14 ? 33.194 19.006 56.438 1.00 30.76 14 ILE E N 1
ATOM 7681 C CA . ILE E 1 14 ? 32.557 18.064 55.532 1.00 30.41 14 ILE E CA 1
ATOM 7682 C C . ILE E 1 14 ? 31.968 18.796 54.332 1.00 30.15 14 ILE E C 1
ATOM 7683 O O . ILE E 1 14 ? 31.936 18.260 53.222 1.00 29.76 14 ILE E O 1
ATOM 7688 N N . GLY E 1 15 ? 31.501 20.021 54.557 1.00 29.10 15 GLY E N 1
ATOM 7689 C CA . GLY E 1 15 ? 30.928 20.795 53.473 1.00 29.21 15 GLY E CA 1
ATOM 7690 C C . GLY E 1 15 ? 31.955 21.071 52.391 1.00 30.71 15 GLY E C 1
ATOM 7691 O O . GLY E 1 15 ? 31.669 20.963 51.196 1.00 30.35 15 GLY E O 1
ATOM 7692 N N . ARG E 1 16 ? 33.163 21.430 52.808 1.00 31.96 16 ARG E N 1
ATOM 7693 C CA . ARG E 1 16 ? 34.222 21.715 51.854 1.00 32.12 16 ARG E CA 1
ATOM 7694 C C . ARG E 1 16 ? 34.542 20.442 51.082 1.00 31.92 16 ARG E C 1
ATOM 7695 O O . ARG E 1 16 ? 34.443 20.408 49.854 1.00 32.41 16 ARG E O 1
ATOM 7703 N N . GLY E 1 17 ? 34.911 19.396 51.814 1.00 31.84 17 GLY E N 1
ATOM 7704 C CA . GLY E 1 17 ? 35.240 18.125 51.190 1.00 31.51 17 GLY E CA 1
ATOM 7705 C C . GLY E 1 17 ? 34.214 17.682 50.165 1.00 30.80 17 GLY E C 1
ATOM 7706 O O . GLY E 1 17 ? 34.568 17.239 49.072 1.00 29.92 17 GLY E O 1
ATOM 7707 N N . ILE E 1 18 ? 32.937 17.800 50.515 1.00 31.15 18 ILE E N 1
ATOM 7708 C CA . ILE E 1 18 ? 31.862 17.410 49.610 1.00 30.41 18 ILE E CA 1
ATOM 7709 C C . ILE E 1 18 ? 31.861 18.309 48.380 1.00 31.17 18 ILE E C 1
ATOM 7710 O O . ILE E 1 18 ? 31.499 17.879 47.281 1.00 31.15 18 ILE E O 1
ATOM 7715 N N . SER E 1 19 ? 32.272 19.558 48.566 1.00 31.41 19 SER E N 1
ATOM 7716 C CA . SER E 1 19 ? 32.308 20.510 47.464 1.00 32.19 19 SER E CA 1
ATOM 7717 C C . SER E 1 19 ? 33.424 20.158 46.481 1.00 32.65 19 SER E C 1
ATOM 7718 O O . SER E 1 19 ? 33.195 20.091 45.272 1.00 31.61 19 SER E O 1
ATOM 7721 N N . GLU E 1 20 ? 34.626 19.930 47.001 1.00 33.77 20 GLU E N 1
ATOM 7722 C CA . GLU E 1 20 ? 35.755 19.575 46.149 1.00 36.62 20 GLU E CA 1
ATOM 7723 C C . GLU E 1 20 ? 35.469 18.276 45.409 1.00 36.71 20 GLU E C 1
ATOM 7724 O O . GLU E 1 20 ? 35.759 18.156 44.219 1.00 37.34 20 GLU E O 1
ATOM 7730 N N . LYS E 1 21 ? 34.888 17.310 46.112 1.00 36.83 21 LYS E N 1
ATOM 7731 C CA . LYS E 1 21 ? 34.569 16.019 45.510 1.00 36.40 21 LYS E CA 1
ATOM 7732 C C . LYS E 1 21 ? 33.543 16.133 44.380 1.00 35.75 21 LYS E C 1
ATOM 7733 O O . LYS E 1 21 ? 33.749 15.594 43.287 1.00 35.25 21 LYS E O 1
ATOM 7739 N N . LEU E 1 22 ? 32.437 16.823 44.637 1.00 34.43 22 LEU E N 1
ATOM 7740 C CA . LEU E 1 22 ? 31.407 16.980 43.620 1.00 34.57 22 LEU E CA 1
ATOM 7741 C C . LEU E 1 22 ? 31.942 17.769 42.431 1.00 34.51 22 LEU E C 1
ATOM 7742 O O . LEU E 1 22 ? 31.473 17.598 41.302 1.00 33.62 22 LEU E O 1
ATOM 7747 N N . ALA E 1 23 ? 32.919 18.634 42.688 1.00 33.90 23 ALA E N 1
ATOM 7748 C CA . ALA E 1 23 ? 33.531 19.424 41.625 1.00 35.40 23 ALA E CA 1
ATOM 7749 C C . ALA E 1 23 ? 34.271 18.449 40.716 1.00 35.35 23 ALA E C 1
ATOM 7750 O O . ALA E 1 23 ? 34.152 18.499 39.493 1.00 35.82 23 ALA E O 1
ATOM 7752 N N . ALA E 1 24 ? 35.029 17.553 41.337 1.00 36.12 24 ALA E N 1
ATOM 7753 C CA . ALA E 1 24 ? 35.788 16.552 40.609 1.00 36.84 24 ALA E CA 1
ATOM 7754 C C . ALA E 1 24 ? 34.856 15.679 39.781 1.00 37.81 24 ALA E C 1
ATOM 7755 O O . ALA E 1 24 ? 35.183 15.308 38.651 1.00 38.19 24 ALA E O 1
ATOM 7757 N N . ASP E 1 25 ? 33.692 15.364 40.343 1.00 38.49 25 ASP E N 1
ATOM 7758 C CA . ASP E 1 25 ? 32.703 14.530 39.668 1.00 39.12 25 ASP E CA 1
ATOM 7759 C C . ASP E 1 25 ? 32.061 15.249 38.488 1.00 38.89 25 ASP E C 1
ATOM 7760 O O . ASP E 1 25 ? 31.237 14.671 37.776 1.00 39.30 25 ASP E O 1
ATOM 7765 N N . GLY E 1 26 ? 32.425 16.512 38.287 1.00 38.44 26 GLY E N 1
ATOM 7766 C CA . GLY E 1 26 ? 31.864 17.261 37.176 1.00 38.03 26 GLY E CA 1
ATOM 7767 C C . GLY E 1 26 ? 30.724 18.196 37.538 1.00 37.35 26 GLY E C 1
ATOM 7768 O O . GLY E 1 26 ? 29.895 18.531 36.689 1.00 37.01 26 GLY E O 1
ATOM 7769 N N . PHE E 1 27 ? 30.677 18.621 38.798 1.00 36.74 27 PHE E N 1
ATOM 7770 C CA . PHE E 1 27 ? 29.629 19.529 39.252 1.00 35.65 27 PHE E CA 1
ATOM 7771 C C . PHE E 1 27 ? 30.130 20.942 39.516 1.00 34.55 27 PHE E C 1
ATOM 7772 O O . PHE E 1 27 ? 31.245 21.134 40.007 1.00 32.89 27 PHE E O 1
ATOM 7780 N N . ASP E 1 28 ? 29.297 21.923 39.180 1.00 34.57 28 ASP E N 1
ATOM 7781 C CA . ASP E 1 28 ? 29.601 23.320 39.470 1.00 35.08 28 ASP E CA 1
ATOM 7782 C C . ASP E 1 28 ? 28.917 23.468 40.831 1.00 35.10 28 ASP E C 1
ATOM 7783 O O . ASP E 1 28 ? 27.717 23.229 40.946 1.00 35.02 28 ASP E O 1
ATOM 7788 N N . ILE E 1 29 ? 29.678 23.835 41.857 1.00 36.02 29 ILE E N 1
ATOM 7789 C CA . ILE E 1 29 ? 29.134 23.960 43.209 1.00 36.26 29 ILE E CA 1
ATOM 7790 C C . ILE E 1 29 ? 28.725 25.360 43.658 1.00 36.42 29 ILE E C 1
ATOM 7791 O O . ILE E 1 29 ? 29.433 26.341 43.425 1.00 36.54 29 ILE E O 1
ATOM 7796 N N . ALA E 1 30 ? 27.572 25.436 44.313 1.00 35.63 30 ALA E N 1
ATOM 7797 C CA . ALA E 1 30 ? 27.075 26.689 44.856 1.00 34.80 30 ALA E CA 1
ATOM 7798 C C . ALA E 1 30 ? 27.331 26.554 46.352 1.00 34.55 30 ALA E C 1
ATOM 7799 O O . ALA E 1 30 ? 26.567 25.906 47.067 1.00 35.04 30 ALA E O 1
ATOM 7801 N N . VAL E 1 31 ? 28.429 27.142 46.812 1.00 33.56 31 VAL E N 1
ATOM 7802 C CA . VAL E 1 31 ? 28.814 27.075 48.216 1.00 33.37 31 VAL E CA 1
ATOM 7803 C C . VAL E 1 31 ? 27.972 27.999 49.087 1.00 33.56 31 VAL E C 1
ATOM 7804 O O . VAL E 1 31 ? 28.252 29.195 49.180 1.00 33.50 31 VAL E O 1
ATOM 7808 N N . ALA E 1 32 ? 26.950 27.436 49.728 1.00 32.73 32 ALA E N 1
ATOM 7809 C CA . ALA E 1 32 ? 26.056 28.205 50.593 1.00 32.63 32 ALA E CA 1
ATOM 7810 C C . ALA E 1 32 ? 26.487 28.121 52.050 1.00 32.54 32 ALA E C 1
ATOM 7811 O O . ALA E 1 32 ? 26.752 27.035 52.570 1.00 32.14 32 ALA E O 1
ATOM 7813 N N . ASP E 1 33 ? 26.553 29.274 52.707 1.00 32.07 33 ASP E N 1
ATOM 7814 C CA . ASP E 1 33 ? 26.951 29.325 54.101 1.00 32.27 33 ASP E CA 1
ATOM 7815 C C . ASP E 1 33 ? 26.626 30.705 54.671 1.00 32.65 33 ASP E C 1
ATOM 7816 O O . ASP E 1 33 ? 26.103 31.568 53.966 1.00 32.37 33 ASP E O 1
ATOM 7821 N N . LEU E 1 34 ? 26.925 30.907 55.948 1.00 32.62 34 LEU E N 1
ATOM 7822 C CA . LEU E 1 34 ? 26.664 32.190 56.592 1.00 32.83 34 LEU E CA 1
ATOM 7823 C C . LEU E 1 34 ? 27.606 33.252 56.029 1.00 33.61 34 LEU E C 1
ATOM 7824 O O . LEU E 1 34 ? 28.799 32.994 55.841 1.00 32.40 34 LEU E O 1
ATOM 7829 N N . PRO E 1 35 ? 27.080 34.459 55.751 1.00 34.27 35 PRO E N 1
ATOM 7830 C CA . PRO E 1 35 ? 27.852 35.582 55.209 1.00 35.88 35 PRO E CA 1
ATOM 7831 C C . PRO E 1 35 ? 29.244 35.722 55.826 1.00 36.53 35 PRO E C 1
ATOM 7832 O O . PRO E 1 35 ? 30.230 35.853 55.113 1.00 38.20 35 PRO E O 1
ATOM 7836 N N . GLN E 1 36 ? 29.313 35.686 57.151 1.00 37.38 36 GLN E N 1
ATOM 7837 C CA . GLN E 1 36 ? 30.577 35.793 57.876 1.00 38.79 36 GLN E CA 1
ATOM 7838 C C . GLN E 1 36 ? 31.611 34.767 57.396 1.00 38.87 36 GLN E C 1
ATOM 7839 O O . GLN E 1 36 ? 32.810 34.923 57.626 1.00 37.27 36 GLN E O 1
ATOM 7845 N N . GLN E 1 37 ? 31.134 33.721 56.732 1.00 39.85 37 GLN E N 1
ATOM 7846 C CA . GLN E 1 37 ? 31.993 32.641 56.252 1.00 41.26 37 GLN E CA 1
ATOM 7847 C C . GLN E 1 37 ? 32.457 32.750 54.807 1.00 41.86 37 GLN E C 1
ATOM 7848 O O . GLN E 1 37 ? 33.075 31.819 54.286 1.00 41.66 37 GLN E O 1
ATOM 7854 N N . GLU E 1 38 ? 32.170 33.873 54.156 1.00 42.38 38 GLU E N 1
ATOM 7855 C CA . GLU E 1 38 ? 32.580 34.029 52.770 1.00 42.87 38 GLU E CA 1
ATOM 7856 C C . GLU E 1 38 ? 34.096 34.017 52.674 1.00 43.22 38 GLU E C 1
ATOM 7857 O O . GLU E 1 38 ? 34.659 33.609 51.659 1.00 43.08 38 GLU E O 1
ATOM 7863 N N . GLU E 1 39 ? 34.752 34.454 53.743 1.00 43.75 39 GLU E N 1
ATOM 7864 C CA . GLU E 1 39 ? 36.207 34.488 53.784 1.00 44.62 39 GLU E CA 1
ATOM 7865 C C . GLU E 1 39 ? 36.729 33.054 53.774 1.00 44.07 39 GLU E C 1
ATOM 7866 O O . GLU E 1 39 ? 37.449 32.649 52.860 1.00 43.66 39 GLU E O 1
ATOM 7872 N N . GLN E 1 40 ? 36.351 32.288 54.795 1.00 43.60 40 GLN E N 1
ATOM 7873 C CA . GLN E 1 40 ? 36.774 30.895 54.920 1.00 42.85 40 GLN E CA 1
ATOM 7874 C C . GLN E 1 40 ? 36.370 30.078 53.688 1.00 42.11 40 GLN E C 1
ATOM 7875 O O . GLN E 1 40 ? 37.097 29.172 53.271 1.00 41.71 40 GLN E O 1
ATOM 7881 N N . ALA E 1 41 ? 35.220 30.408 53.104 1.00 40.75 41 ALA E N 1
ATOM 7882 C CA . ALA E 1 41 ? 34.716 29.695 51.931 1.00 40.94 41 ALA E CA 1
ATOM 7883 C C . ALA E 1 41 ? 35.613 29.833 50.706 1.00 41.34 41 ALA E C 1
ATOM 7884 O O . ALA E 1 41 ? 35.537 29.020 49.784 1.00 40.87 41 ALA E O 1
ATOM 7886 N N . ALA E 1 42 ? 36.456 30.862 50.695 1.00 41.70 42 ALA E N 1
ATOM 7887 C CA . ALA E 1 42 ? 37.361 31.100 49.571 1.00 42.43 42 ALA E CA 1
ATOM 7888 C C . ALA E 1 42 ? 38.164 29.855 49.202 1.00 42.55 42 ALA E C 1
ATOM 7889 O O . ALA E 1 42 ? 38.269 29.503 48.027 1.00 42.61 42 ALA E O 1
ATOM 7891 N N . GLU E 1 43 ? 38.730 29.188 50.201 1.00 42.93 43 GLU E N 1
ATOM 7892 C CA . GLU E 1 43 ? 39.513 27.991 49.933 1.00 43.75 43 GLU E CA 1
ATOM 7893 C C . GLU E 1 43 ? 38.668 26.949 49.219 1.00 43.39 43 GLU E C 1
ATOM 7894 O O . GLU E 1 43 ? 39.123 26.313 48.265 1.00 43.92 43 GLU E O 1
ATOM 7900 N N . THR E 1 44 ? 37.433 26.782 49.680 1.00 42.81 44 THR E N 1
ATOM 7901 C CA . THR E 1 44 ? 36.522 25.818 49.080 1.00 41.92 44 THR E CA 1
ATOM 7902 C C . THR E 1 44 ? 36.314 26.168 47.611 1.00 42.11 44 THR E C 1
ATOM 7903 O O . THR E 1 44 ? 36.224 25.289 46.753 1.00 41.68 44 THR E O 1
ATOM 7907 N N . ILE E 1 45 ? 36.239 27.462 47.326 1.00 42.43 45 ILE E N 1
ATOM 7908 C CA . ILE E 1 45 ? 36.051 27.916 45.956 1.00 43.18 45 ILE E CA 1
ATOM 7909 C C . ILE E 1 45 ? 37.322 27.623 45.158 1.00 43.16 45 ILE E C 1
ATOM 7910 O O . ILE E 1 45 ? 37.260 27.283 43.976 1.00 42.60 45 ILE E O 1
ATOM 7915 N N . LYS E 1 46 ? 38.471 27.740 45.819 1.00 44.05 46 LYS E N 1
ATOM 7916 C CA . LYS E 1 46 ? 39.758 27.486 45.176 1.00 44.36 46 LYS E CA 1
ATOM 7917 C C . LYS E 1 46 ? 39.922 26.005 44.847 1.00 44.29 46 LYS E C 1
ATOM 7918 O O . LYS E 1 46 ? 40.643 25.644 43.913 1.00 44.87 46 LYS E O 1
ATOM 7924 N N . LEU E 1 47 ? 39.258 25.149 45.619 1.00 43.53 47 LEU E N 1
ATOM 7925 C CA . LEU E 1 47 ? 39.333 23.709 45.395 1.00 42.43 47 LEU E CA 1
ATOM 7926 C C . LEU E 1 47 ? 38.374 23.282 44.295 1.00 41.83 47 LEU E C 1
ATOM 7927 O O . LEU E 1 47 ? 38.607 22.286 43.611 1.00 42.43 47 LEU E O 1
ATOM 7932 N N . ILE E 1 48 ? 37.296 24.039 44.129 1.00 40.46 48 ILE E N 1
ATOM 7933 C CA . ILE E 1 48 ? 36.300 23.735 43.112 1.00 40.13 48 ILE E CA 1
ATOM 7934 C C . ILE E 1 48 ? 36.813 24.120 41.732 1.00 40.98 48 ILE E C 1
ATOM 7935 O O . ILE E 1 48 ? 36.727 23.342 40.781 1.00 40.58 48 ILE E O 1
ATOM 7940 N N . GLU E 1 49 ? 37.338 25.336 41.634 1.00 41.45 49 GLU E N 1
ATOM 7941 C CA . GLU E 1 49 ? 37.866 25.845 40.379 1.00 42.00 49 GLU E CA 1
ATOM 7942 C C . GLU E 1 49 ? 39.124 25.071 39.997 1.00 42.22 49 GLU E C 1
ATOM 7943 O O . GLU E 1 49 ? 39.380 24.839 38.818 1.00 41.66 49 GLU E O 1
ATOM 7949 N N . ALA E 1 50 ? 39.893 24.668 41.007 1.00 42.76 50 ALA E N 1
ATOM 7950 C CA . ALA E 1 50 ? 41.119 23.906 40.795 1.00 43.40 50 ALA E CA 1
ATOM 7951 C C . ALA E 1 50 ? 40.819 22.632 40.009 1.00 44.37 50 ALA E C 1
ATOM 7952 O O . ALA E 1 50 ? 41.670 22.126 39.275 1.00 45.03 50 ALA E O 1
ATOM 7954 N N . ALA E 1 51 ? 39.604 22.116 40.172 1.00 45.10 51 ALA E N 1
ATOM 7955 C CA . ALA E 1 51 ? 39.178 20.911 39.470 1.00 44.93 51 ALA E CA 1
ATOM 7956 C C . ALA E 1 51 ? 38.362 21.311 38.244 1.00 44.75 51 ALA E C 1
ATOM 7957 O O . ALA E 1 51 ? 37.397 20.641 37.879 1.00 44.54 51 ALA E O 1
ATOM 7959 N N . ASP E 1 52 ? 38.759 22.418 37.622 1.00 44.70 52 ASP E N 1
ATOM 7960 C CA . ASP E 1 52 ? 38.092 22.929 36.428 1.00 44.85 52 ASP E CA 1
ATOM 7961 C C . ASP E 1 52 ? 36.573 22.858 36.528 1.00 44.32 52 ASP E C 1
ATOM 7962 O O . ASP E 1 52 ? 35.939 22.044 35.860 1.00 44.20 52 ASP E O 1
ATOM 7967 N N . GLN E 1 53 ? 36.001 23.718 37.367 1.00 44.23 53 GLN E N 1
ATOM 7968 C CA . GLN E 1 53 ? 34.553 23.780 37.571 1.00 43.63 53 GLN E CA 1
ATOM 7969 C C . GLN E 1 53 ? 34.155 25.149 38.123 1.00 42.96 53 GLN E C 1
ATOM 7970 O O . GLN E 1 53 ? 34.919 25.777 38.859 1.00 42.60 53 GLN E O 1
ATOM 7976 N N . LYS E 1 54 ? 32.952 25.598 37.768 1.00 43.03 54 LYS E N 1
ATOM 7977 C CA . LYS E 1 54 ? 32.426 26.884 38.222 1.00 43.16 54 LYS E CA 1
ATOM 7978 C C . LYS E 1 54 ? 31.936 26.845 39.672 1.00 43.31 54 LYS E C 1
ATOM 7979 O O . LYS E 1 54 ? 31.148 25.977 40.048 1.00 42.52 54 LYS E O 1
ATOM 7985 N N . ALA E 1 55 ? 32.402 27.795 40.478 1.00 42.87 55 ALA E N 1
ATOM 7986 C CA . ALA E 1 55 ? 32.003 27.884 41.877 1.00 42.71 55 ALA E CA 1
ATOM 7987 C C . ALA E 1 55 ? 31.441 29.280 42.147 1.00 43.13 55 ALA E C 1
ATOM 7988 O O . ALA E 1 55 ? 31.753 30.232 41.426 1.00 42.75 55 ALA E O 1
ATOM 7990 N N . VAL E 1 56 ? 30.610 29.396 43.180 1.00 42.51 56 VAL E N 1
ATOM 7991 C CA . VAL E 1 56 ? 30.002 30.674 43.538 1.00 42.08 56 VAL E CA 1
ATOM 7992 C C . VAL E 1 56 ? 29.433 30.651 44.954 1.00 41.75 56 VAL E C 1
ATOM 7993 O O . VAL E 1 56 ? 28.681 29.744 45.321 1.00 41.62 56 VAL E O 1
ATOM 7997 N N . PHE E 1 57 ? 29.792 31.656 45.745 1.00 40.27 57 PHE E N 1
ATOM 7998 C CA . PHE E 1 57 ? 29.311 31.743 47.113 1.00 38.85 57 PHE E CA 1
ATOM 7999 C C . PHE E 1 57 ? 27.908 32.335 47.150 1.00 38.48 57 PHE E C 1
ATOM 8000 O O . PHE E 1 57 ? 27.545 33.170 46.317 1.00 37.95 57 PHE E O 1
ATOM 8008 N N . VAL E 1 58 ? 27.119 31.878 48.116 1.00 37.39 58 VAL E N 1
ATOM 8009 C CA . VAL E 1 58 ? 25.762 32.364 48.306 1.00 35.61 58 VAL E CA 1
ATOM 8010 C C . VAL E 1 58 ? 25.552 32.495 49.809 1.00 34.87 58 VAL E C 1
ATOM 8011 O O . VAL E 1 58 ? 25.535 31.494 50.537 1.00 34.06 58 VAL E O 1
ATOM 8015 N N . GLY E 1 59 ? 25.420 33.732 50.274 1.00 33.45 59 GLY E N 1
ATOM 8016 C CA . GLY E 1 59 ? 25.214 33.961 51.690 1.00 31.96 59 GLY E CA 1
ATOM 8017 C C . GLY E 1 59 ? 23.900 33.329 52.088 1.00 30.80 59 GLY E C 1
ATOM 8018 O O . GLY E 1 59 ? 22.870 33.591 51.462 1.00 30.21 59 GLY E O 1
ATOM 8019 N N . LEU E 1 60 ? 23.922 32.490 53.117 1.00 29.46 60 LEU E N 1
ATOM 8020 C CA . LEU E 1 60 ? 22.692 31.842 53.542 1.00 29.52 60 LEU E CA 1
ATOM 8021 C C . LEU E 1 60 ? 22.699 31.303 54.967 1.00 27.83 60 LEU E C 1
ATOM 8022 O O . LEU E 1 60 ? 23.594 30.565 55.371 1.00 28.16 60 LEU E O 1
ATOM 8027 N N . ASP E 1 61 ? 21.693 31.712 55.728 1.00 27.09 61 ASP E N 1
ATOM 8028 C CA . ASP E 1 61 ? 21.500 31.242 57.095 1.00 26.19 61 ASP E CA 1
ATOM 8029 C C . ASP E 1 61 ? 20.366 30.246 56.881 1.00 24.62 61 ASP E C 1
ATOM 8030 O O . ASP E 1 61 ? 19.248 30.658 56.581 1.00 24.04 61 ASP E O 1
ATOM 8035 N N . VAL E 1 62 ? 20.653 28.949 57.009 1.00 24.28 62 VAL E N 1
ATOM 8036 C CA . VAL E 1 62 ? 19.639 27.916 56.774 1.00 24.40 62 VAL E CA 1
ATOM 8037 C C . VAL E 1 62 ? 18.409 27.969 57.674 1.00 25.37 62 VAL E C 1
ATOM 8038 O O . VAL E 1 62 ? 17.376 27.384 57.344 1.00 25.10 62 VAL E O 1
ATOM 8042 N N . THR E 1 63 ? 18.504 28.668 58.801 1.00 25.91 63 THR E N 1
ATOM 8043 C CA . THR E 1 63 ? 17.370 28.763 59.722 1.00 26.46 63 THR E CA 1
ATOM 8044 C C . THR E 1 63 ? 16.309 29.729 59.211 1.00 26.59 63 THR E C 1
ATOM 8045 O O . THR E 1 63 ? 15.200 29.786 59.741 1.00 25.96 63 THR E O 1
ATOM 8049 N N . ASP E 1 64 ? 16.651 30.485 58.172 1.00 27.44 64 ASP E N 1
ATOM 8050 C CA . ASP E 1 64 ? 15.727 31.463 57.597 1.00 28.24 64 ASP E CA 1
ATOM 8051 C C . ASP E 1 64 ? 15.164 30.952 56.273 1.00 27.62 64 ASP E C 1
ATOM 8052 O O . ASP E 1 64 ? 15.864 30.943 55.260 1.00 26.40 64 ASP E O 1
ATOM 8057 N N . LYS E 1 65 ? 13.897 30.545 56.282 1.00 28.55 65 LYS E N 1
ATOM 8058 C CA . LYS E 1 65 ? 13.241 30.022 55.085 1.00 29.26 65 LYS E CA 1
ATOM 8059 C C . LYS E 1 65 ? 13.337 30.956 53.878 1.00 30.22 65 LYS E C 1
ATOM 8060 O O . LYS E 1 65 ? 13.650 30.522 52.771 1.00 29.57 65 LYS E O 1
ATOM 8066 N N . ALA E 1 66 ? 13.053 32.235 54.097 1.00 30.38 66 ALA E N 1
ATOM 8067 C CA . ALA E 1 66 ? 13.100 33.226 53.030 1.00 30.92 66 ALA E CA 1
ATOM 8068 C C . ALA E 1 66 ? 14.485 33.254 52.378 1.00 30.59 66 ALA E C 1
ATOM 8069 O O . ALA E 1 66 ? 14.605 33.228 51.150 1.00 30.89 66 ALA E O 1
ATOM 8071 N N . ASN E 1 67 ? 15.522 33.304 53.212 1.00 29.87 67 ASN E N 1
ATOM 8072 C CA . ASN E 1 67 ? 16.900 33.331 52.739 1.00 29.74 67 ASN E CA 1
ATOM 8073 C C . ASN E 1 67 ? 17.217 32.052 51.973 1.00 30.11 67 ASN E C 1
ATOM 8074 O O . ASN E 1 67 ? 17.903 32.085 50.952 1.00 30.12 67 ASN E O 1
ATOM 8079 N N . PHE E 1 68 ? 16.712 30.924 52.461 1.00 30.34 68 PHE E N 1
ATOM 8080 C CA . PHE E 1 68 ? 16.957 29.652 51.794 1.00 30.87 68 PHE E CA 1
ATOM 8081 C C . PHE E 1 68 ? 16.346 29.688 50.393 1.00 31.02 68 PHE E C 1
ATOM 8082 O O . PHE E 1 68 ? 16.989 29.293 49.419 1.00 31.08 68 PHE E O 1
ATOM 8090 N N . ASP E 1 69 ? 15.111 30.170 50.287 1.00 30.79 69 ASP E N 1
ATOM 8091 C CA . ASP E 1 69 ? 14.457 30.255 48.983 1.00 31.54 69 ASP E CA 1
ATOM 8092 C C . ASP E 1 69 ? 15.266 31.123 48.011 1.00 31.60 69 ASP E C 1
ATOM 8093 O O . ASP E 1 69 ? 15.536 30.714 46.884 1.00 31.08 69 ASP E O 1
ATOM 8098 N N . SER E 1 70 ? 15.660 32.314 48.448 1.00 31.04 70 SER E N 1
ATOM 8099 C CA . SER E 1 70 ? 16.432 33.193 47.585 1.00 31.49 70 SER E CA 1
ATOM 8100 C C . SER E 1 70 ? 17.839 32.644 47.345 1.00 31.72 70 SER E C 1
ATOM 8101 O O . SER E 1 70 ? 18.458 32.935 46.321 1.00 31.86 70 SER E O 1
ATOM 8104 N N . ALA E 1 71 ? 18.339 31.841 48.279 1.00 31.45 71 ALA E N 1
ATOM 8105 C CA . ALA E 1 71 ? 19.671 31.265 48.138 1.00 30.93 71 ALA E CA 1
ATOM 8106 C C . ALA E 1 71 ? 19.672 30.299 46.964 1.00 31.74 71 ALA E C 1
ATOM 8107 O O . ALA E 1 71 ? 20.623 30.254 46.181 1.00 31.00 71 ALA E O 1
ATOM 8109 N N . ILE E 1 72 ? 18.594 29.531 46.844 1.00 32.37 72 ILE E N 1
ATOM 8110 C CA . ILE E 1 72 ? 18.466 28.562 45.768 1.00 33.60 72 ILE E CA 1
ATOM 8111 C C . ILE E 1 72 ? 18.215 29.237 44.425 1.00 34.49 72 ILE E C 1
ATOM 8112 O O . ILE E 1 72 ? 18.689 28.754 43.397 1.00 35.65 72 ILE E O 1
ATOM 8117 N N . ASP E 1 73 ? 17.477 30.345 44.423 1.00 35.16 73 ASP E N 1
ATOM 8118 C CA . ASP E 1 73 ? 17.219 31.052 43.171 1.00 35.61 73 ASP E CA 1
ATOM 8119 C C . ASP E 1 73 ? 18.516 31.660 42.651 1.00 36.53 73 ASP E C 1
ATOM 8120 O O . ASP E 1 73 ? 18.792 31.627 41.454 1.00 36.50 73 ASP E O 1
ATOM 8125 N N . GLU E 1 74 ? 19.309 32.217 43.561 1.00 37.62 74 GLU E N 1
ATOM 8126 C CA . GLU E 1 74 ? 20.573 32.840 43.194 1.00 39.06 74 GLU E CA 1
ATOM 8127 C C . GLU E 1 74 ? 21.567 31.829 42.627 1.00 39.32 74 GLU E C 1
ATOM 8128 O O . GLU E 1 74 ? 22.238 32.104 41.632 1.00 38.53 74 GLU E O 1
ATOM 8134 N N . ALA E 1 75 ? 21.664 30.664 43.261 1.00 39.62 75 ALA E N 1
ATOM 8135 C CA . ALA E 1 75 ? 22.585 29.628 42.797 1.00 40.06 75 ALA E CA 1
ATOM 8136 C C . ALA E 1 75 ? 22.098 29.063 41.469 1.00 39.90 75 ALA E C 1
ATOM 8137 O O . ALA E 1 75 ? 22.894 28.757 40.585 1.00 40.22 75 ALA E O 1
ATOM 8139 N N . ALA E 1 76 ? 20.782 28.933 41.341 1.00 39.93 76 ALA E N 1
ATOM 8140 C CA . ALA E 1 76 ? 20.172 28.409 40.126 1.00 40.02 76 ALA E CA 1
ATOM 8141 C C . ALA E 1 76 ? 20.421 29.363 38.963 1.00 41.05 76 ALA E C 1
ATOM 8142 O O . ALA E 1 76 ? 20.705 28.936 37.842 1.00 41.08 76 ALA E O 1
ATOM 8144 N N . GLU E 1 77 ? 20.315 30.659 39.241 1.00 41.30 77 GLU E N 1
ATOM 8145 C CA . GLU E 1 77 ? 20.526 31.685 38.229 1.00 41.48 77 GLU E CA 1
ATOM 8146 C C . GLU E 1 77 ? 22.008 31.791 37.881 1.00 40.70 77 GLU E C 1
ATOM 8147 O O . GLU E 1 77 ? 22.390 31.674 36.719 1.00 41.13 77 GLU E O 1
ATOM 8153 N N . LYS E 1 78 ? 22.832 32.004 38.903 1.00 39.97 78 LYS E N 1
ATOM 8154 C CA . LYS E 1 78 ? 24.277 32.138 38.745 1.00 39.45 78 LYS E CA 1
ATOM 8155 C C . LYS E 1 78 ? 24.943 30.989 37.995 1.00 39.44 78 LYS E C 1
ATOM 8156 O O . LYS E 1 78 ? 25.768 31.210 37.107 1.00 39.32 78 LYS E O 1
ATOM 8162 N N . LEU E 1 79 ? 24.596 29.761 38.360 1.00 39.38 79 LEU E N 1
ATOM 8163 C CA . LEU E 1 79 ? 25.195 28.593 37.730 1.00 38.59 79 LEU E CA 1
ATOM 8164 C C . LEU E 1 79 ? 24.355 28.005 36.597 1.00 38.32 79 LEU E C 1
ATOM 8165 O O . LEU E 1 79 ? 24.734 27.007 35.990 1.00 38.98 79 LEU E O 1
ATOM 8170 N N . GLY E 1 80 ? 23.215 28.625 36.317 1.00 37.77 80 GLY E N 1
ATOM 8171 C CA . GLY E 1 80 ? 22.360 28.153 35.241 1.00 38.03 80 GLY E CA 1
ATOM 8172 C C . GLY E 1 80 ? 21.775 26.763 35.413 1.00 38.42 80 GLY E C 1
ATOM 8173 O O . GLY E 1 80 ? 21.761 25.965 34.472 1.00 37.96 80 GLY E O 1
ATOM 8174 N N . GLY E 1 81 ? 21.279 26.473 36.612 1.00 37.80 81 GLY E N 1
ATOM 8175 C CA . GLY E 1 81 ? 20.694 25.171 36.865 1.00 36.71 81 GLY E CA 1
ATOM 8176 C C . GLY E 1 81 ? 20.718 24.793 38.330 1.00 35.81 81 GLY E C 1
ATOM 8177 O O . GLY E 1 81 ? 21.358 25.457 39.143 1.00 35.74 81 GLY E O 1
ATOM 8178 N N . PHE E 1 82 ? 20.014 23.715 38.660 1.00 35.49 82 PHE E N 1
ATOM 8179 C CA . PHE E 1 82 ? 19.934 23.215 40.032 1.00 34.55 82 PHE E CA 1
ATOM 8180 C C . PHE E 1 82 ? 19.529 21.743 39.953 1.00 33.43 82 PHE E C 1
ATOM 8181 O O . PHE E 1 82 ? 18.397 21.420 39.595 1.00 32.31 82 PHE E O 1
ATOM 8189 N N . ASP E 1 83 ? 20.452 20.852 40.290 1.00 33.29 83 ASP E N 1
ATOM 8190 C CA . ASP E 1 83 ? 20.168 19.425 40.206 1.00 33.64 83 ASP E CA 1
ATOM 8191 C C . ASP E 1 83 ? 20.304 18.676 41.524 1.00 33.37 83 ASP E C 1
ATOM 8192 O O . ASP E 1 83 ? 19.660 17.645 41.728 1.00 34.68 83 ASP E O 1
ATOM 8197 N N . VAL E 1 84 ? 21.140 19.191 42.417 1.00 32.06 84 VAL E N 1
ATOM 8198 C CA . VAL E 1 84 ? 21.377 18.532 43.692 1.00 31.10 84 VAL E CA 1
ATOM 8199 C C . VAL E 1 84 ? 21.490 19.513 44.853 1.00 31.01 84 VAL E C 1
ATOM 8200 O O . VAL E 1 84 ? 22.110 20.568 44.724 1.00 31.12 84 VAL E O 1
ATOM 8204 N N . LEU E 1 85 ? 20.877 19.161 45.982 1.00 29.57 85 LEU E N 1
ATOM 8205 C CA . LEU E 1 85 ? 20.938 19.987 47.184 1.00 27.96 85 LEU E CA 1
ATOM 8206 C C . LEU E 1 85 ? 21.524 19.160 48.313 1.00 27.02 85 LEU E C 1
ATOM 8207 O O . LEU E 1 85 ? 21.039 18.067 48.609 1.00 27.79 85 LEU E O 1
ATOM 8212 N N . VAL E 1 86 ? 22.575 19.673 48.936 1.00 25.18 86 VAL E N 1
ATOM 8213 C CA . VAL E 1 86 ? 23.199 18.981 50.047 1.00 24.31 86 VAL E CA 1
ATOM 8214 C C . VAL E 1 86 ? 22.940 19.776 51.329 1.00 24.97 86 VAL E C 1
ATOM 8215 O O . VAL E 1 86 ? 23.525 20.841 51.534 1.00 24.53 86 VAL E O 1
ATOM 8219 N N . ASN E 1 87 ? 22.051 19.262 52.177 1.00 23.89 87 ASN E N 1
ATOM 8220 C CA . ASN E 1 87 ? 21.726 19.919 53.441 1.00 23.06 87 ASN E CA 1
ATOM 8221 C C . ASN E 1 87 ? 22.753 19.494 54.476 1.00 22.49 87 ASN E C 1
ATOM 8222 O O . ASN E 1 87 ? 22.478 18.675 55.355 1.00 20.78 87 ASN E O 1
ATOM 8227 N N . ASN E 1 88 ? 23.944 20.068 54.350 1.00 21.32 88 ASN E N 1
ATOM 8228 C CA . ASN E 1 88 ? 25.066 19.759 55.222 1.00 22.50 88 ASN E CA 1
ATOM 8229 C C . ASN E 1 88 ? 25.165 20.703 56.417 1.00 22.76 88 ASN E C 1
ATOM 8230 O O . ASN E 1 88 ? 25.717 20.339 57.450 1.00 22.49 88 ASN E O 1
ATOM 8235 N N . ALA E 1 89 ? 24.632 21.911 56.272 1.00 23.33 89 ALA E N 1
ATOM 8236 C CA . ALA E 1 89 ? 24.687 22.903 57.346 1.00 23.78 89 ALA E CA 1
ATOM 8237 C C . ALA E 1 89 ? 24.093 22.390 58.656 1.00 23.49 89 ALA E C 1
ATOM 8238 O O . ALA E 1 89 ? 23.027 21.777 58.675 1.00 23.22 89 ALA E O 1
ATOM 8240 N N . GLY E 1 90 ? 24.794 22.647 59.754 1.00 23.82 90 GLY E N 1
ATOM 8241 C CA . GLY E 1 90 ? 24.309 22.212 61.049 1.00 24.99 90 GLY E CA 1
ATOM 8242 C C . GLY E 1 90 ? 25.252 22.576 62.174 1.00 25.99 90 GLY E C 1
ATOM 8243 O O . GLY E 1 90 ? 26.341 23.108 61.942 1.00 26.73 90 GLY E O 1
ATOM 8244 N N . ILE E 1 91 ? 24.835 22.304 63.405 1.00 25.80 91 ILE E N 1
ATOM 8245 C CA . ILE E 1 91 ? 25.676 22.599 64.551 1.00 24.66 91 ILE E CA 1
ATOM 8246 C C . ILE E 1 91 ? 25.570 21.485 65.569 1.00 25.93 91 ILE E C 1
ATOM 8247 O O . ILE E 1 91 ? 24.657 20.661 65.519 1.00 25.78 91 ILE E O 1
ATOM 8252 N N . ALA E 1 92 ? 26.510 21.470 66.502 1.00 26.07 92 ALA E N 1
ATOM 8253 C CA . ALA E 1 92 ? 26.507 20.473 67.552 1.00 26.61 92 ALA E CA 1
ATOM 8254 C C . ALA E 1 92 ? 26.312 21.188 68.881 1.00 27.25 92 ALA E C 1
ATOM 8255 O O . ALA E 1 92 ? 26.615 22.375 69.008 1.00 28.17 92 ALA E O 1
ATOM 8257 N N . GLN E 1 93 ? 25.766 20.470 69.853 1.00 26.59 93 GLN E N 1
ATOM 8258 C CA . GLN E 1 93 ? 25.586 21.001 71.191 1.00 25.82 93 GLN E CA 1
ATOM 8259 C C . GLN E 1 93 ? 26.080 19.884 72.088 1.00 25.92 93 GLN E C 1
ATOM 8260 O O . GLN E 1 93 ? 25.833 18.709 71.817 1.00 27.44 93 GLN E O 1
ATOM 8266 N N . ILE E 1 94 ? 26.806 20.250 73.133 1.00 25.56 94 ILE E N 1
ATOM 8267 C CA . ILE E 1 94 ? 27.322 19.277 74.077 1.00 25.65 94 ILE E CA 1
ATOM 8268 C C . ILE E 1 94 ? 26.828 19.738 75.429 1.00 25.67 94 ILE E C 1
ATOM 8269 O O . ILE E 1 94 ? 27.212 20.808 75.902 1.00 26.82 94 ILE E O 1
ATOM 8274 N N . LYS E 1 95 ? 25.971 18.937 76.051 1.00 24.62 95 LYS E N 1
ATOM 8275 C CA . LYS E 1 95 ? 25.418 19.309 77.341 1.00 24.30 95 LYS E CA 1
ATOM 8276 C C . LYS E 1 95 ? 24.631 18.185 77.994 1.00 23.77 95 LYS E C 1
ATOM 8277 O O . LYS E 1 95 ? 23.799 17.545 77.351 1.00 24.62 95 LYS E O 1
ATOM 8283 N N . PRO E 1 96 ? 24.883 17.928 79.288 1.00 24.96 96 PRO E N 1
ATOM 8284 C CA . PRO E 1 96 ? 24.158 16.867 79.990 1.00 24.51 96 PRO E CA 1
ATOM 8285 C C . PRO E 1 96 ? 22.656 17.097 79.819 1.00 24.02 96 PRO E C 1
ATOM 8286 O O . PRO E 1 96 ? 22.193 18.238 79.871 1.00 22.75 96 PRO E O 1
ATOM 8290 N N . LEU E 1 97 ? 21.908 16.016 79.611 1.00 23.87 97 LEU E N 1
ATOM 8291 C CA . LEU E 1 97 ? 20.460 16.099 79.407 1.00 24.14 97 LEU E CA 1
ATOM 8292 C C . LEU E 1 97 ? 19.780 16.958 80.472 1.00 23.70 97 LEU E C 1
ATOM 8293 O O . LEU E 1 97 ? 18.935 17.791 80.156 1.00 23.19 97 LEU E O 1
ATOM 8298 N N . LEU E 1 98 ? 20.147 16.754 81.733 1.00 23.95 98 LEU E N 1
ATOM 8299 C CA . LEU E 1 98 ? 19.536 17.501 82.830 1.00 25.11 98 LEU E CA 1
ATOM 8300 C C . LEU E 1 98 ? 19.812 19.005 82.816 1.00 25.35 98 LEU E C 1
ATOM 8301 O O . LEU E 1 98 ? 19.202 19.754 83.580 1.00 27.13 98 LEU E O 1
ATOM 8306 N N . GLU E 1 99 ? 20.721 19.445 81.951 1.00 24.41 99 GLU E N 1
ATOM 8307 C CA . GLU E 1 99 ? 21.062 20.859 81.848 1.00 24.15 99 GLU E CA 1
ATOM 8308 C C . GLU E 1 99 ? 20.560 21.490 80.548 1.00 23.05 99 GLU E C 1
ATOM 8309 O O . GLU E 1 99 ? 20.653 22.706 80.369 1.00 22.52 99 GLU E O 1
ATOM 8315 N N . VAL E 1 100 ? 20.038 20.665 79.641 1.00 20.83 100 VAL E N 1
ATOM 8316 C CA . VAL E 1 100 ? 19.529 21.166 78.367 1.00 19.71 100 VAL E CA 1
ATOM 8317 C C . VAL E 1 100 ? 18.404 22.182 78.602 1.00 19.55 100 VAL E C 1
ATOM 8318 O O . VAL E 1 100 ? 17.466 21.913 79.352 1.00 18.42 100 VAL E O 1
ATOM 8322 N N . THR E 1 101 ? 18.503 23.347 77.966 1.00 19.04 101 THR E N 1
ATOM 8323 C CA . THR E 1 101 ? 17.487 24.390 78.122 1.00 19.91 101 THR E CA 1
ATOM 8324 C C . THR E 1 101 ? 16.553 24.464 76.915 1.00 19.55 101 THR E C 1
ATOM 8325 O O . THR E 1 101 ? 16.854 23.921 75.849 1.00 19.13 101 THR E O 1
ATOM 8329 N N . GLU E 1 102 ? 15.418 25.133 77.089 1.00 19.86 102 GLU E N 1
ATOM 8330 C CA . GLU E 1 102 ? 14.457 25.286 76.002 1.00 19.54 102 GLU E CA 1
ATOM 8331 C C . GLU E 1 102 ? 15.101 26.116 74.895 1.00 20.55 102 GLU E C 1
ATOM 8332 O O . GLU E 1 102 ? 14.894 25.855 73.710 1.00 18.76 102 GLU E O 1
ATOM 8338 N N . GLU E 1 103 ? 15.890 27.112 75.295 1.00 20.47 103 GLU E N 1
ATOM 8339 C CA . GLU E 1 103 ? 16.590 27.971 74.344 1.00 21.56 103 GLU E CA 1
ATOM 8340 C C . GLU E 1 103 ? 17.517 27.122 73.477 1.00 20.28 103 GLU E C 1
ATOM 8341 O O . GLU E 1 103 ? 17.587 27.310 72.265 1.00 19.04 103 GLU E O 1
ATOM 8347 N N . ASP E 1 104 ? 18.228 26.186 74.103 1.00 20.24 104 ASP E N 1
ATOM 8348 C CA . ASP E 1 104 ? 19.128 25.304 73.363 1.00 19.75 104 ASP E CA 1
ATOM 8349 C C . ASP E 1 104 ? 18.310 24.506 72.342 1.00 19.21 104 ASP E C 1
ATOM 8350 O O . ASP E 1 104 ? 18.652 24.440 71.163 1.00 19.54 104 ASP E O 1
ATOM 8355 N N . LEU E 1 105 ? 17.221 23.905 72.809 1.00 19.15 105 LEU E N 1
ATOM 8356 C CA . LEU E 1 105 ? 16.362 23.106 71.945 1.00 18.24 105 LEU E CA 1
ATOM 8357 C C . LEU E 1 105 ? 15.851 23.878 70.734 1.00 17.91 105 LEU E C 1
ATOM 8358 O O . LEU E 1 105 ? 15.960 23.408 69.602 1.00 18.51 105 LEU E O 1
ATOM 8363 N N . LYS E 1 106 ? 15.306 25.065 70.968 1.00 18.80 106 LYS E N 1
ATOM 8364 C CA . LYS E 1 106 ? 14.797 25.890 69.881 1.00 19.96 106 LYS E CA 1
ATOM 8365 C C . LYS E 1 106 ? 15.900 26.236 68.881 1.00 20.50 106 LYS E C 1
ATOM 8366 O O . LYS E 1 106 ? 15.673 26.241 67.671 1.00 17.94 106 LYS E O 1
ATOM 8372 N N . GLN E 1 107 ? 17.089 26.532 69.398 1.00 20.60 107 GLN E N 1
ATOM 8373 C CA . GLN E 1 107 ? 18.228 26.895 68.564 1.00 22.93 107 GLN E CA 1
ATOM 8374 C C . GLN E 1 107 ? 18.688 25.737 67.687 1.00 22.11 107 GLN E C 1
ATOM 8375 O O . GLN E 1 107 ? 18.753 25.857 66.460 1.00 22.00 107 GLN E O 1
ATOM 8381 N N . ILE E 1 108 ? 19.004 24.613 68.320 1.00 21.75 108 ILE E N 1
ATOM 8382 C CA . ILE E 1 108 ? 19.488 23.460 67.583 1.00 21.55 108 ILE E CA 1
ATOM 8383 C C . ILE E 1 108 ? 18.458 22.860 66.621 1.00 20.96 108 ILE E C 1
ATOM 8384 O O . ILE E 1 108 ? 18.824 22.371 65.557 1.00 21.64 108 ILE E O 1
ATOM 8389 N N . TYR E 1 109 ? 17.177 22.897 66.969 1.00 19.77 109 TYR E N 1
ATOM 8390 C CA . TYR E 1 109 ? 16.174 22.353 66.060 1.00 19.97 109 TYR E CA 1
ATOM 8391 C C . TYR E 1 109 ? 15.969 23.259 64.846 1.00 21.09 109 TYR E C 1
ATOM 8392 O O . TYR E 1 109 ? 15.744 22.786 63.730 1.00 19.75 109 TYR E O 1
ATOM 8401 N N . SER E 1 110 ? 16.052 24.564 65.063 1.00 20.99 110 SER E N 1
ATOM 8402 C CA . SER E 1 110 ? 15.893 25.508 63.975 1.00 23.40 110 SER E CA 1
ATOM 8403 C C . SER E 1 110 ? 17.001 25.278 62.942 1.00 23.68 110 SER E C 1
ATOM 8404 O O . SER E 1 110 ? 16.737 25.176 61.744 1.00 24.39 110 SER E O 1
ATOM 8407 N N . VAL E 1 111 ? 18.236 25.162 63.418 1.00 23.83 111 VAL E N 1
ATOM 8408 C CA . VAL E 1 111 ? 19.391 24.967 62.542 1.00 24.62 111 VAL E CA 1
ATOM 8409 C C . VAL E 1 111 ? 19.535 23.570 61.937 1.00 23.88 111 VAL E C 1
ATOM 8410 O O . VAL E 1 111 ? 19.828 23.433 60.749 1.00 23.80 111 VAL E O 1
ATOM 8414 N N . ASN E 1 112 ? 19.341 22.540 62.756 1.00 22.10 112 ASN E N 1
ATOM 8415 C CA . ASN E 1 112 ? 19.492 21.160 62.302 1.00 21.77 112 ASN E CA 1
ATOM 8416 C C . ASN E 1 112 ? 18.260 20.484 61.709 1.00 20.79 112 ASN E C 1
ATOM 8417 O O . ASN E 1 112 ? 18.396 19.495 60.989 1.00 21.02 112 ASN E O 1
ATOM 8422 N N . VAL E 1 113 ? 17.068 21.002 61.994 1.00 19.58 113 VAL E N 1
ATOM 8423 C CA . VAL E 1 113 ? 15.853 20.361 61.491 1.00 18.42 113 VAL E CA 1
ATOM 8424 C C . VAL E 1 113 ? 14.973 21.208 60.587 1.00 19.09 113 VAL E C 1
ATOM 8425 O O . VAL E 1 113 ? 14.726 20.842 59.440 1.00 18.89 113 VAL E O 1
ATOM 8429 N N . PHE E 1 114 ? 14.483 22.327 61.108 1.00 19.04 114 PHE E N 1
ATOM 8430 C CA . PHE E 1 114 ? 13.618 23.204 60.332 1.00 19.70 114 PHE E CA 1
ATOM 8431 C C . PHE E 1 114 ? 14.292 23.606 59.021 1.00 19.53 114 PHE E C 1
ATOM 8432 O O . PHE E 1 114 ? 13.641 23.708 57.981 1.00 19.23 114 PHE E O 1
ATOM 8440 N N . SER E 1 115 ? 15.600 23.828 59.086 1.00 20.29 115 SER E N 1
ATOM 8441 C CA . SER E 1 115 ? 16.382 24.220 57.918 1.00 21.67 115 SER E CA 1
ATOM 8442 C C . SER E 1 115 ? 16.346 23.148 56.830 1.00 22.53 115 SER E C 1
ATOM 8443 O O . SER E 1 115 ? 16.385 23.457 55.637 1.00 24.01 115 SER E O 1
ATOM 8446 N N . VAL E 1 116 ? 16.285 21.886 57.244 1.00 23.02 116 VAL E N 1
ATOM 8447 C CA . VAL E 1 116 ? 16.248 20.789 56.291 1.00 22.83 116 VAL E CA 1
ATOM 8448 C C . VAL E 1 116 ? 14.876 20.769 55.625 1.00 22.64 116 VAL E C 1
ATOM 8449 O O . VAL E 1 116 ? 14.767 20.503 54.431 1.00 23.88 116 VAL E O 1
ATOM 8453 N N . PHE E 1 117 ? 13.831 21.060 56.396 1.00 22.06 117 PHE E N 1
ATOM 8454 C CA . PHE E 1 117 ? 12.477 21.119 55.846 1.00 22.41 117 PHE E CA 1
ATOM 8455 C C . PHE E 1 117 ? 12.474 22.199 54.769 1.00 22.91 117 PHE E C 1
ATOM 8456 O O . PHE E 1 117 ? 12.052 21.972 53.635 1.00 23.32 117 PHE E O 1
ATOM 8464 N N . PHE E 1 118 ? 12.944 23.382 55.150 1.00 23.28 118 PHE E N 1
ATOM 8465 C CA . PHE E 1 118 ? 12.996 24.528 54.252 1.00 23.54 118 PHE E CA 1
ATOM 8466 C C . PHE E 1 118 ? 13.794 24.219 52.999 1.00 24.38 118 PHE E C 1
ATOM 8467 O O . PHE E 1 118 ? 13.386 24.576 51.895 1.00 24.05 118 PHE E O 1
ATOM 8475 N N . GLY E 1 119 ? 14.933 23.558 53.182 1.00 24.52 119 GLY E N 1
ATOM 8476 C CA . GLY E 1 119 ? 15.777 23.210 52.056 1.00 26.86 119 GLY E CA 1
ATOM 8477 C C . GLY E 1 119 ? 15.076 22.260 51.111 1.00 27.37 119 GLY E C 1
ATOM 8478 O O . GLY E 1 119 ? 15.053 22.479 49.896 1.00 28.40 119 GLY E O 1
ATOM 8479 N N . ILE E 1 120 ? 14.500 21.202 51.670 1.00 27.30 120 ILE E N 1
ATOM 8480 C CA . ILE E 1 120 ? 13.782 20.216 50.868 1.00 27.49 120 ILE E CA 1
ATOM 8481 C C . ILE E 1 120 ? 12.641 20.879 50.108 1.00 27.91 120 ILE E C 1
ATOM 8482 O O . ILE E 1 120 ? 12.432 20.614 48.922 1.00 29.58 120 ILE E O 1
ATOM 8487 N N . GLN E 1 121 ? 11.899 21.744 50.790 1.00 27.48 121 GLN E N 1
ATOM 8488 C CA . GLN E 1 121 ? 10.781 22.435 50.160 1.00 27.21 121 GLN E CA 1
ATOM 8489 C C . GLN E 1 121 ? 11.255 23.303 48.997 1.00 28.33 121 GLN E C 1
ATOM 8490 O O . GLN E 1 121 ? 10.706 23.238 47.898 1.00 28.97 121 GLN E O 1
ATOM 8496 N N . ALA E 1 122 ? 12.278 24.114 49.245 1.00 29.24 122 ALA E N 1
ATOM 8497 C CA . ALA E 1 122 ? 12.816 25.005 48.223 1.00 29.33 122 ALA E CA 1
ATOM 8498 C C . ALA E 1 122 ? 13.450 24.239 47.067 1.00 29.72 122 ALA E C 1
ATOM 8499 O O . ALA E 1 122 ? 13.301 24.624 45.911 1.00 29.94 122 ALA E O 1
ATOM 8501 N N . ALA E 1 123 ? 14.155 23.157 47.380 1.00 29.99 123 ALA E N 1
ATOM 8502 C CA . ALA E 1 123 ? 14.796 22.354 46.345 1.00 31.54 123 ALA E CA 1
ATOM 8503 C C . ALA E 1 123 ? 13.747 21.748 45.422 1.00 32.36 123 ALA E C 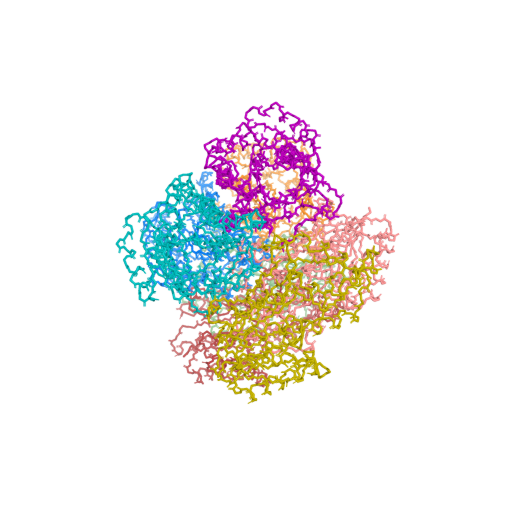1
ATOM 8504 O O . ALA E 1 123 ? 13.877 21.801 44.197 1.00 32.90 123 ALA E O 1
ATOM 8506 N N . SER E 1 124 ? 12.706 21.179 46.020 1.00 33.26 124 SER E N 1
ATOM 8507 C CA . SER E 1 124 ? 11.622 20.556 45.271 1.00 33.92 124 SER E CA 1
ATOM 8508 C C . SER E 1 124 ? 11.004 21.524 44.270 1.00 34.71 124 SER E C 1
ATOM 8509 O O . SER E 1 124 ? 10.767 21.169 43.115 1.00 33.67 124 SER E O 1
ATOM 8512 N N . ARG E 1 125 ? 10.741 22.746 44.722 1.00 35.14 125 ARG E N 1
ATOM 8513 C CA . ARG E 1 125 ? 10.147 23.771 43.869 1.00 36.20 125 ARG E CA 1
ATOM 8514 C C . ARG E 1 125 ? 11.050 24.046 42.670 1.00 35.32 125 ARG E C 1
ATOM 8515 O O . ARG E 1 125 ? 10.619 23.950 41.525 1.00 36.34 125 ARG E O 1
ATOM 8523 N N . LYS E 1 126 ? 12.305 24.388 42.944 1.00 34.52 126 LYS E N 1
ATOM 8524 C CA . LYS E 1 126 ? 13.263 24.688 41.887 1.00 34.54 126 LYS E CA 1
ATOM 8525 C C . LYS E 1 126 ? 13.370 23.551 40.881 1.00 34.93 126 LYS E C 1
ATOM 8526 O O . LYS E 1 126 ? 13.487 23.796 39.682 1.00 34.65 126 LYS E O 1
ATOM 8532 N N . PHE E 1 127 ? 13.339 22.312 41.370 1.00 34.88 127 PHE E N 1
ATOM 8533 C CA . PHE E 1 127 ? 13.410 21.143 40.497 1.00 34.66 127 PHE E CA 1
ATOM 8534 C C . PHE E 1 127 ? 12.228 21.187 39.538 1.00 35.09 127 PHE E C 1
ATOM 8535 O O . PHE E 1 127 ? 12.392 21.053 38.325 1.00 35.26 127 PHE E O 1
ATOM 8543 N N . ASP E 1 128 ? 11.035 21.368 40.095 1.00 36.00 128 ASP E N 1
ATOM 8544 C CA . ASP E 1 128 ? 9.817 21.444 39.298 1.00 37.36 128 ASP E CA 1
ATOM 8545 C C . ASP E 1 128 ? 9.903 22.637 38.358 1.00 38.61 128 ASP E C 1
ATOM 8546 O O . ASP E 1 128 ? 9.434 22.580 37.224 1.00 38.75 128 ASP E O 1
ATOM 8551 N N . GLU E 1 129 ? 10.497 23.724 38.840 1.00 39.12 129 GLU E N 1
ATOM 8552 C CA . GLU E 1 129 ? 10.640 24.918 38.025 1.00 40.16 129 GLU E CA 1
ATOM 8553 C C . GLU E 1 129 ? 11.509 24.582 36.815 1.00 39.54 129 GLU E C 1
ATOM 8554 O O . GLU E 1 129 ? 11.110 24.795 35.675 1.00 40.04 129 GLU E O 1
ATOM 8560 N N . LEU E 1 130 ? 12.693 24.041 37.075 1.00 39.10 130 LEU E N 1
ATOM 8561 C CA . LEU E 1 130 ? 13.622 23.669 36.017 1.00 39.77 130 LEU E CA 1
ATOM 8562 C C . LEU E 1 130 ? 13.194 22.371 35.331 1.00 40.32 130 LEU E C 1
ATOM 8563 O O . LEU E 1 130 ? 13.975 21.762 34.598 1.00 41.57 130 LEU E O 1
ATOM 8568 N N . GLY E 1 131 ? 11.953 21.955 35.574 1.00 40.78 131 GLY E N 1
ATOM 8569 C CA . GLY E 1 131 ? 11.435 20.733 34.980 1.00 40.73 131 GLY E CA 1
ATOM 8570 C C . GLY E 1 131 ? 12.378 19.539 35.026 1.00 40.93 131 GLY E C 1
ATOM 8571 O O . GLY E 1 131 ? 12.396 18.727 34.104 1.00 40.75 131 GLY E O 1
ATOM 8572 N N . VAL E 1 132 ? 13.158 19.421 36.097 1.00 40.73 132 VAL E N 1
ATOM 8573 C CA . VAL E 1 132 ? 14.103 18.317 36.237 1.00 40.77 132 VAL E CA 1
ATOM 8574 C C . VAL E 1 132 ? 13.833 17.477 37.489 1.00 40.57 132 VAL E C 1
ATOM 8575 O O . VAL E 1 132 ? 13.144 17.918 38.413 1.00 41.26 132 VAL E O 1
ATOM 8579 N N . LYS E 1 133 ? 14.367 16.259 37.502 1.00 38.94 133 LYS E N 1
ATOM 8580 C CA . LYS E 1 133 ? 14.235 15.368 38.647 1.00 37.42 133 LYS E CA 1
ATOM 8581 C C . LYS E 1 133 ? 15.516 15.584 39.439 1.00 36.13 133 LYS E C 1
ATOM 8582 O O . LYS E 1 133 ? 16.610 15.464 38.886 1.00 36.37 133 LYS E O 1
ATOM 8588 N N . GLY E 1 134 ? 15.396 15.900 40.724 1.00 34.49 134 GLY E N 1
ATOM 8589 C CA . GLY E 1 134 ? 16.594 16.146 41.508 1.00 32.97 134 GLY E CA 1
ATOM 8590 C C . GLY E 1 134 ? 16.885 15.218 42.668 1.00 31.56 134 GLY E C 1
ATOM 8591 O O . GLY E 1 134 ? 16.099 14.331 42.998 1.00 31.67 134 GLY E O 1
ATOM 8592 N N . LYS E 1 135 ? 18.046 15.424 43.279 1.00 30.17 135 LYS E N 1
ATOM 8593 C CA . LYS E 1 135 ? 18.471 14.638 44.428 1.00 29.83 135 LYS E CA 1
ATOM 8594 C C . LYS E 1 135 ? 18.690 15.580 45.603 1.00 28.91 135 LYS E C 1
ATOM 8595 O O . LYS E 1 135 ? 19.232 16.674 45.442 1.00 29.09 135 LYS E O 1
ATOM 8601 N N . ILE E 1 136 ? 18.255 15.151 46.781 1.00 28.15 136 ILE E N 1
ATOM 8602 C CA . ILE E 1 136 ? 18.434 15.926 47.998 1.00 26.24 136 ILE E CA 1
ATOM 8603 C C . ILE E 1 136 ? 19.186 15.000 48.945 1.00 25.91 136 ILE E C 1
ATOM 8604 O O . ILE E 1 136 ? 18.759 13.875 49.195 1.00 25.96 136 ILE E O 1
ATOM 8609 N N . ILE E 1 137 ? 20.321 15.468 49.446 1.00 25.73 137 ILE E N 1
ATOM 8610 C CA . ILE E 1 137 ? 21.159 14.679 50.333 1.00 25.78 137 ILE E CA 1
ATOM 8611 C C . ILE E 1 137 ? 21.286 15.382 51.679 1.00 25.80 137 ILE E C 1
ATOM 8612 O O . ILE E 1 137 ? 21.860 16.465 51.771 1.00 25.18 137 ILE E O 1
ATOM 8617 N N . ASN E 1 138 ? 20.751 14.754 52.721 1.00 24.74 138 ASN E N 1
ATOM 8618 C CA . ASN E 1 138 ? 20.778 15.345 54.051 1.00 23.79 138 ASN E CA 1
ATOM 8619 C C . ASN E 1 138 ? 21.883 14.787 54.932 1.00 24.03 138 ASN E C 1
ATOM 8620 O O . ASN E 1 138 ? 22.224 13.605 54.851 1.00 23.88 138 ASN E O 1
ATOM 8625 N N . ALA E 1 139 ? 22.452 15.650 55.767 1.00 22.91 139 ALA E N 1
ATOM 8626 C CA . ALA E 1 139 ? 23.513 15.234 56.665 1.00 22.12 139 ALA E CA 1
ATOM 8627 C C . ALA E 1 139 ? 22.935 14.653 57.947 1.00 23.84 139 ALA E C 1
ATOM 8628 O O . ALA E 1 139 ? 22.474 15.388 58.827 1.00 23.49 139 ALA E O 1
ATOM 8630 N N . ALA E 1 140 ? 22.952 13.327 58.040 1.00 22.36 140 ALA E N 1
ATOM 8631 C CA . ALA E 1 140 ? 22.466 12.641 59.222 1.00 21.17 140 ALA E CA 1
ATOM 8632 C C . ALA E 1 140 ? 23.704 12.433 60.080 1.00 20.18 140 ALA E C 1
ATOM 8633 O O . ALA E 1 140 ? 24.568 13.306 60.129 1.00 21.52 140 ALA E O 1
ATOM 8635 N N . SER E 1 141 ? 23.818 11.279 60.724 1.00 20.30 141 SER E N 1
ATOM 8636 C CA . SER E 1 141 ? 24.964 11.022 61.599 1.00 20.49 141 SER E CA 1
ATOM 8637 C C . SER E 1 141 ? 24.777 9.718 62.350 1.00 20.01 141 SER E C 1
ATOM 8638 O O . SER E 1 141 ? 23.662 9.212 62.440 1.00 20.72 141 SER E O 1
ATOM 8641 N N . ILE E 1 142 ? 25.857 9.173 62.902 1.00 19.79 142 ILE E N 1
ATOM 8642 C CA . ILE E 1 142 ? 25.720 7.947 63.672 1.00 19.95 142 ILE E CA 1
ATOM 8643 C C . ILE E 1 142 ? 24.769 8.256 64.830 1.00 19.62 142 ILE E C 1
ATOM 8644 O O . ILE E 1 142 ? 24.113 7.360 65.365 1.00 19.08 142 ILE E O 1
ATOM 8649 N N . ALA E 1 143 ? 24.686 9.538 65.190 1.00 17.50 143 ALA E N 1
ATOM 8650 C CA . ALA E 1 143 ? 23.822 9.989 66.276 1.00 17.04 143 ALA E CA 1
ATOM 8651 C C . ALA E 1 143 ? 22.346 9.997 65.868 1.00 16.79 143 ALA E C 1
ATOM 8652 O O . ALA E 1 143 ? 21.474 10.296 66.679 1.00 15.25 143 ALA E O 1
ATOM 8654 N N . ALA E 1 144 ? 22.078 9.683 64.605 1.00 16.31 144 ALA E N 1
ATOM 8655 C CA . ALA E 1 144 ? 20.704 9.609 64.102 1.00 16.18 144 ALA E CA 1
ATOM 8656 C C . ALA E 1 144 ? 20.276 8.145 64.133 1.00 15.60 144 ALA E C 1
ATOM 8657 O O . ALA E 1 144 ? 19.101 7.820 63.978 1.00 17.11 144 ALA E O 1
ATOM 8659 N N . ILE E 1 145 ? 21.253 7.265 64.330 1.00 16.98 145 ILE E N 1
ATOM 8660 C CA . ILE E 1 145 ? 21.015 5.829 64.371 1.00 16.47 145 ILE E CA 1
ATOM 8661 C C . ILE E 1 145 ? 21.062 5.335 65.805 1.00 17.88 145 ILE E C 1
ATOM 8662 O O . ILE E 1 145 ? 20.383 4.369 66.155 1.00 19.02 145 ILE E O 1
ATOM 8667 N N . GLN E 1 146 ? 21.872 5.994 66.630 1.00 17.65 146 GLN E N 1
ATOM 8668 C CA . GLN E 1 146 ? 21.971 5.646 68.039 1.00 20.08 146 GLN E CA 1
ATOM 8669 C C . GLN E 1 146 ? 22.141 6.925 68.843 1.00 20.32 146 GLN E C 1
ATOM 8670 O O . GLN E 1 146 ? 23.085 7.683 68.622 1.00 21.17 146 GLN E O 1
ATOM 8676 N N . GLY E 1 147 ? 21.228 7.166 69.775 1.00 19.56 147 GLY E N 1
ATOM 8677 C CA . GLY E 1 147 ? 21.319 8.367 70.582 1.00 21.16 147 GLY E CA 1
ATOM 8678 C C . GLY E 1 147 ? 22.625 8.395 71.357 1.00 21.48 147 GLY E C 1
ATOM 8679 O O . GLY E 1 147 ? 23.086 7.359 71.836 1.00 21.65 147 GLY E O 1
ATOM 8680 N N . PHE E 1 148 ? 23.238 9.566 71.470 1.00 22.13 148 PHE E N 1
ATOM 8681 C CA . PHE E 1 148 ? 24.489 9.671 72.212 1.00 23.53 148 PHE E CA 1
ATOM 8682 C C . PHE E 1 148 ? 24.363 10.459 73.495 1.00 22.91 148 PHE E C 1
ATOM 8683 O O . PHE E 1 148 ? 23.839 11.571 73.504 1.00 23.42 148 PHE E O 1
ATOM 8691 N N . PRO E 1 149 ? 24.844 9.883 74.604 1.00 23.27 149 PRO E N 1
ATOM 8692 C CA . PRO E 1 149 ? 24.796 10.535 75.913 1.00 23.11 149 PRO E CA 1
ATOM 8693 C C . PRO E 1 149 ? 25.529 11.875 75.800 1.00 22.65 149 PRO E C 1
ATOM 8694 O O . PRO E 1 149 ? 26.468 12.002 75.010 1.00 21.94 149 PRO E O 1
ATOM 8698 N N . ILE E 1 150 ? 25.090 12.866 76.572 1.00 21.96 150 ILE E N 1
ATOM 8699 C CA . ILE E 1 150 ? 25.707 14.192 76.560 1.00 22.23 150 ILE E CA 1
ATOM 8700 C C . ILE E 1 150 ? 25.466 14.972 75.257 1.00 22.21 150 ILE E C 1
ATOM 8701 O O . ILE E 1 150 ? 25.737 16.170 75.187 1.00 21.44 150 ILE E O 1
ATOM 8706 N N . LEU E 1 151 ? 24.975 14.293 74.225 1.00 21.97 151 LEU E N 1
ATOM 8707 C CA . LEU E 1 151 ? 24.666 14.944 72.949 1.00 21.30 151 LEU E CA 1
ATOM 8708 C C . LEU E 1 151 ? 23.205 14.645 72.623 1.00 21.29 151 LEU E C 1
ATOM 8709 O O . LEU E 1 151 ? 22.836 14.463 71.459 1.00 20.05 151 LEU E O 1
ATOM 8714 N N . SER E 1 152 ? 22.379 14.599 73.665 1.00 19.53 152 SER E N 1
ATOM 8715 C CA . SER E 1 152 ? 20.965 14.299 73.511 1.00 19.56 152 SER E CA 1
ATOM 8716 C C . SER E 1 152 ? 20.238 15.219 72.532 1.00 19.25 152 SER E C 1
ATOM 8717 O O . SER E 1 152 ? 19.606 14.748 71.586 1.00 19.18 152 SER E O 1
ATOM 8720 N N . ALA E 1 153 ? 20.325 16.526 72.755 1.00 19.20 153 ALA E N 1
ATOM 8721 C CA . ALA E 1 153 ? 19.657 17.484 71.878 1.00 18.99 153 ALA E CA 1
ATOM 8722 C C . ALA E 1 153 ? 20.109 17.272 70.436 1.00 18.89 153 ALA E C 1
ATOM 8723 O O . ALA E 1 153 ? 19.288 17.175 69.523 1.00 16.63 153 ALA E O 1
ATOM 8725 N N . TYR E 1 154 ? 21.420 17.196 70.240 1.00 17.62 154 TYR E N 1
ATOM 8726 C CA . TYR E 1 154 ? 21.988 16.991 68.908 1.00 18.31 154 TYR E CA 1
ATOM 8727 C C . TYR E 1 154 ? 21.460 15.694 68.298 1.00 18.64 154 TYR E C 1
ATOM 8728 O O . TYR E 1 154 ? 20.999 15.675 67.157 1.00 18.63 154 TYR E O 1
ATOM 8737 N N . SER E 1 155 ? 21.539 14.613 69.067 1.00 18.31 155 SER E N 1
ATOM 8738 C CA . SER E 1 155 ? 21.076 13.313 68.610 1.00 19.39 155 SER E CA 1
ATOM 8739 C C . SER E 1 155 ? 19.614 13.367 68.169 1.00 19.21 155 SER E C 1
ATOM 8740 O O . SER E 1 155 ? 19.271 12.890 67.085 1.00 19.05 155 SER E O 1
ATOM 8743 N N . THR E 1 156 ? 18.751 13.949 69.000 1.00 16.94 156 THR E N 1
ATOM 8744 C CA . THR E 1 156 ? 17.341 14.023 68.643 1.00 17.26 156 THR E CA 1
ATOM 8745 C C . THR E 1 156 ? 17.113 14.789 67.346 1.00 16.81 156 THR E C 1
ATOM 8746 O O . THR E 1 156 ? 16.194 14.467 66.600 1.00 15.79 156 THR E O 1
ATOM 8750 N N . THR E 1 157 ? 17.940 15.794 67.066 1.00 15.69 157 THR E N 1
ATOM 8751 C CA . THR E 1 157 ? 17.770 16.536 65.820 1.00 16.61 157 THR E CA 1
ATOM 8752 C C . THR E 1 157 ? 18.189 15.653 64.644 1.00 15.78 157 THR E C 1
ATOM 8753 O O . THR E 1 157 ? 17.555 15.660 63.590 1.00 15.99 157 THR E O 1
ATOM 8757 N N . LYS E 1 158 ? 19.256 14.885 64.826 1.00 15.31 158 LYS E N 1
ATOM 8758 C CA . LYS E 1 158 ? 19.716 14.014 63.755 1.00 16.72 158 LYS E CA 1
ATOM 8759 C C . LYS E 1 158 ? 18.718 12.892 63.483 1.00 16.52 158 LYS E C 1
ATOM 8760 O O . LYS E 1 158 ? 18.563 12.463 62.344 1.00 16.98 158 LYS E O 1
ATOM 8766 N N . PHE E 1 159 ? 18.037 12.426 64.527 1.00 17.84 159 PHE E N 1
ATOM 8767 C CA . PHE E 1 159 ? 17.023 11.396 64.357 1.00 17.16 159 PHE E CA 1
ATOM 8768 C C . PHE E 1 159 ? 15.883 12.004 63.554 1.00 17.03 159 PHE E C 1
ATOM 8769 O O . PHE E 1 159 ? 15.297 11.351 62.695 1.00 18.13 159 PHE E O 1
ATOM 8777 N N . ALA E 1 160 ? 15.566 13.258 63.851 1.00 16.11 160 ALA E N 1
ATOM 8778 C CA . ALA E 1 160 ? 14.500 13.956 63.147 1.00 16.95 160 ALA E CA 1
ATOM 8779 C C . ALA E 1 160 ? 14.823 14.000 61.650 1.00 17.49 160 ALA E C 1
ATOM 8780 O O . ALA E 1 160 ? 13.942 13.809 60.808 1.00 18.16 160 ALA E O 1
ATOM 8782 N N . VAL E 1 161 ? 16.090 14.258 61.335 1.00 16.99 161 VAL E N 1
ATOM 8783 C CA . VAL E 1 161 ? 16.567 14.324 59.954 1.00 18.54 161 VAL E CA 1
ATOM 8784 C C . VAL E 1 161 ? 16.316 12.981 59.280 1.00 19.01 161 VAL E C 1
ATOM 8785 O O . VAL E 1 161 ? 15.873 12.918 58.134 1.00 18.14 161 VAL E O 1
ATOM 8789 N N . ARG E 1 162 ? 16.607 11.918 60.022 1.00 19.54 162 ARG E N 1
ATOM 8790 C CA . ARG E 1 162 ? 16.421 10.548 59.564 1.00 19.81 162 ARG E CA 1
ATOM 8791 C C . ARG E 1 162 ? 14.967 10.328 59.179 1.00 19.81 162 ARG E C 1
ATOM 8792 O O . ARG E 1 162 ? 14.666 9.804 58.105 1.00 19.76 162 ARG E O 1
ATOM 8800 N N . GLY E 1 163 ? 14.064 10.738 60.063 1.00 19.60 163 GLY E N 1
ATOM 8801 C CA . GLY E 1 163 ? 12.646 10.596 59.786 1.00 17.77 163 GLY E CA 1
ATOM 8802 C C . GLY E 1 163 ? 12.210 11.478 58.627 1.00 17.69 163 GLY E C 1
ATOM 8803 O O . GLY E 1 163 ? 11.402 11.065 57.793 1.00 17.42 163 GLY E O 1
ATOM 8804 N N . LEU E 1 164 ? 12.737 12.698 58.565 1.00 16.56 164 LEU E N 1
ATOM 8805 C CA . LEU E 1 164 ? 12.376 13.607 57.484 1.00 17.39 164 LEU E CA 1
ATOM 8806 C C . LEU E 1 164 ? 12.824 13.048 56.132 1.00 17.26 164 LEU E C 1
ATOM 8807 O O . LEU E 1 164 ? 12.104 13.144 55.140 1.00 16.45 164 LEU E O 1
ATOM 8812 N N . THR E 1 165 ? 14.015 12.464 56.100 1.00 17.63 165 THR E N 1
ATOM 8813 C CA . THR E 1 165 ? 14.536 11.890 54.864 1.00 17.66 165 THR E CA 1
ATOM 8814 C C . THR E 1 165 ? 13.572 10.817 54.354 1.00 19.06 165 THR E C 1
ATOM 8815 O O . THR E 1 165 ? 13.295 10.731 53.156 1.00 20.34 165 THR E O 1
ATOM 8819 N N . GLN E 1 166 ? 13.058 10.007 55.275 1.00 19.49 166 GLN E N 1
ATOM 8820 C CA . GLN E 1 166 ? 12.125 8.934 54.936 1.00 19.40 166 GLN E CA 1
ATOM 8821 C C . GLN E 1 166 ? 10.789 9.445 54.426 1.00 19.40 166 GLN E C 1
ATOM 8822 O O . GLN E 1 166 ? 10.334 9.049 53.350 1.00 20.45 166 GLN E O 1
ATOM 8828 N N . ALA E 1 167 ? 10.164 10.330 55.191 1.00 18.14 167 ALA E N 1
ATOM 8829 C CA . ALA E 1 167 ? 8.870 10.866 54.813 1.00 19.92 167 ALA E CA 1
ATOM 8830 C C . ALA E 1 167 ? 8.935 11.627 53.495 1.00 21.28 167 ALA E C 1
ATOM 8831 O O . ALA E 1 167 ? 8.076 11.453 52.627 1.00 22.65 167 ALA E O 1
ATOM 8833 N N . ALA E 1 168 ? 9.956 12.469 53.360 1.00 20.83 168 ALA E N 1
ATOM 8834 C CA . ALA E 1 168 ? 10.149 13.285 52.170 1.00 21.94 168 ALA E CA 1
ATOM 8835 C C . ALA E 1 168 ? 10.385 12.439 50.924 1.00 22.29 168 ALA E C 1
ATOM 8836 O O . ALA E 1 168 ? 9.894 12.765 49.845 1.00 22.34 168 ALA E O 1
ATOM 8838 N N . ALA E 1 169 ? 11.148 11.363 51.072 1.00 21.98 169 ALA E N 1
ATOM 8839 C CA . ALA E 1 169 ? 11.424 10.495 49.943 1.00 22.17 169 ALA E CA 1
ATOM 8840 C C . ALA E 1 169 ? 10.114 9.944 49.401 1.00 21.87 169 ALA E C 1
ATOM 8841 O O . ALA E 1 169 ? 9.900 9.917 48.192 1.00 21.86 169 ALA E O 1
ATOM 8843 N N . GLN E 1 170 ? 9.237 9.516 50.303 1.00 20.93 170 GLN E N 1
ATOM 8844 C CA . GLN E 1 170 ? 7.955 8.947 49.908 1.00 22.47 170 GLN E CA 1
ATOM 8845 C C . GLN E 1 170 ? 6.997 9.959 49.297 1.00 23.07 170 GLN E C 1
ATOM 8846 O O . GLN E 1 170 ? 6.262 9.645 48.363 1.00 23.87 170 GLN E O 1
ATOM 8852 N N . GLU E 1 171 ? 7.001 11.174 49.827 1.00 24.02 171 GLU E N 1
ATOM 8853 C CA . GLU E 1 171 ? 6.117 12.209 49.321 1.00 24.97 171 GLU E CA 1
ATOM 8854 C C . GLU E 1 171 ? 6.573 12.804 47.994 1.00 24.92 171 GLU E C 1
ATOM 8855 O O . GLU E 1 171 ? 5.744 13.159 47.164 1.00 23.97 171 GLU E O 1
ATOM 8861 N N . LEU E 1 172 ? 7.885 12.907 47.794 1.00 25.19 172 LEU E N 1
ATOM 8862 C CA . LEU E 1 172 ? 8.419 13.483 46.563 1.00 25.43 172 LEU E CA 1
ATOM 8863 C C . LEU E 1 172 ? 8.732 12.448 45.480 1.00 27.19 172 LEU E C 1
ATOM 8864 O O . LEU E 1 172 ? 9.044 12.813 44.347 1.00 27.78 172 LEU E O 1
ATOM 8869 N N . ALA E 1 173 ? 8.654 11.167 45.830 1.00 28.12 173 ALA E N 1
ATOM 8870 C CA . ALA E 1 173 ? 8.938 10.086 44.885 1.00 29.89 173 ALA E CA 1
ATOM 8871 C C . ALA E 1 173 ? 8.146 10.187 43.577 1.00 30.77 173 ALA E C 1
ATOM 8872 O O . ALA E 1 173 ? 8.689 9.962 42.498 1.00 31.65 173 ALA E O 1
ATOM 8874 N N . PRO E 1 174 ? 6.851 10.517 43.652 1.00 31.63 174 PRO E N 1
ATOM 8875 C CA . PRO E 1 174 ? 6.072 10.622 42.415 1.00 33.03 174 PRO E CA 1
ATOM 8876 C C . PRO E 1 174 ? 6.533 11.725 41.455 1.00 33.97 174 PRO E C 1
ATOM 8877 O O . PRO E 1 174 ? 6.065 11.792 40.317 1.00 33.37 174 PRO E O 1
ATOM 8881 N N . LYS E 1 175 ? 7.453 12.576 41.914 1.00 34.40 175 LYS E N 1
ATOM 8882 C CA . LYS E 1 175 ? 7.983 13.662 41.092 1.00 34.82 175 LYS E CA 1
ATOM 8883 C C . LYS E 1 175 ? 9.331 13.261 40.503 1.00 34.52 175 LYS E C 1
ATOM 8884 O O . LYS E 1 175 ? 9.886 13.964 39.656 1.00 34.93 175 LYS E O 1
ATOM 8890 N N . GLY E 1 176 ? 9.864 12.138 40.969 1.00 33.31 176 GLY E N 1
ATOM 8891 C CA . GLY E 1 176 ? 11.141 11.671 40.468 1.00 32.04 176 GLY E CA 1
ATOM 8892 C C . GLY E 1 176 ? 12.291 12.189 41.301 1.00 31.70 176 GLY E C 1
ATOM 8893 O O . GLY E 1 176 ? 13.457 11.896 41.022 1.00 31.46 176 GLY E O 1
ATOM 8894 N N . HIS E 1 177 ? 11.965 12.972 42.324 1.00 30.75 177 HIS E N 1
ATOM 8895 C CA . HIS E 1 177 ? 12.981 13.522 43.210 1.00 29.68 177 HIS E CA 1
ATOM 8896 C C . HIS E 1 177 ? 13.279 12.506 44.299 1.00 29.20 177 HIS E C 1
ATOM 8897 O O . HIS E 1 177 ? 12.369 11.846 44.808 1.00 28.20 177 HIS E O 1
ATOM 8904 N N . THR E 1 178 ? 14.550 12.3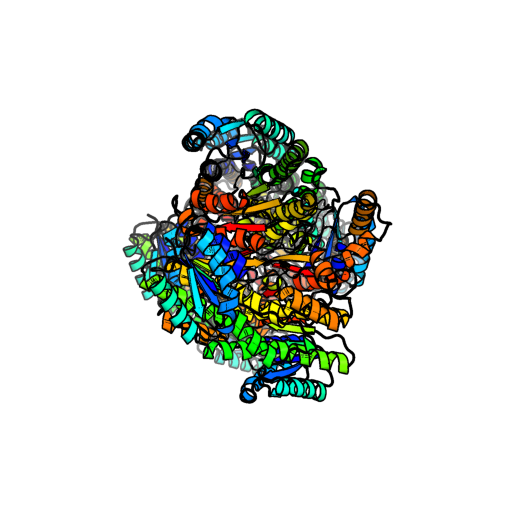84 44.658 1.00 26.91 178 THR E N 1
ATOM 8905 C CA . THR E 1 178 ? 14.943 11.444 45.692 1.00 27.19 178 THR E CA 1
ATOM 8906 C C . THR E 1 178 ? 15.525 12.173 46.900 1.00 27.16 178 THR E C 1
ATOM 8907 O O . THR E 1 178 ? 16.071 13.273 46.781 1.00 27.56 178 THR E O 1
ATOM 8911 N N . VAL E 1 179 ? 15.393 11.557 48.068 1.00 25.86 179 VAL E N 1
ATOM 8912 C CA . VAL E 1 179 ? 15.915 12.138 49.295 1.00 23.82 179 VAL E CA 1
ATOM 8913 C C . VAL E 1 179 ? 16.610 11.052 50.096 1.00 23.08 179 VAL E C 1
ATOM 8914 O O . VAL E 1 179 ? 15.973 10.094 50.537 1.00 22.49 179 VAL E O 1
ATOM 8918 N N . ASN E 1 180 ? 17.918 11.210 50.272 1.00 23.09 180 ASN E N 1
ATOM 8919 C CA . ASN E 1 180 ? 18.739 10.272 51.026 1.00 23.18 180 ASN E CA 1
ATOM 8920 C C . ASN E 1 180 ? 19.613 11.052 51.998 1.00 22.26 180 ASN E C 1
ATOM 8921 O O . ASN E 1 180 ? 19.674 12.275 51.939 1.00 23.69 180 ASN E O 1
ATOM 8926 N N . ALA E 1 181 ? 20.291 10.346 52.892 1.00 22.64 181 ALA E N 1
ATOM 8927 C CA . ALA E 1 181 ? 21.150 11.003 53.860 1.00 22.84 181 ALA E CA 1
ATOM 8928 C C . ALA E 1 181 ? 22.407 10.205 54.124 1.00 23.99 181 ALA E C 1
ATOM 8929 O O . ALA E 1 181 ? 22.430 8.979 53.976 1.00 23.76 181 ALA E O 1
ATOM 8931 N N . TYR E 1 182 ? 23.463 10.912 54.502 1.00 23.20 182 TYR E N 1
ATOM 8932 C CA . TYR E 1 182 ? 24.721 10.271 54.825 1.00 24.30 182 TYR E CA 1
ATOM 8933 C C . TYR E 1 182 ? 24.913 10.419 56.320 1.00 24.70 182 TYR E C 1
ATOM 8934 O O . TYR E 1 182 ? 24.508 11.422 56.912 1.00 26.32 182 TYR E O 1
ATOM 8943 N N . ALA E 1 183 ? 25.505 9.408 56.933 1.00 24.37 183 ALA E N 1
ATOM 8944 C CA . ALA E 1 183 ? 25.732 9.431 58.363 1.00 25.41 183 ALA E CA 1
ATOM 8945 C C . ALA E 1 183 ? 27.188 9.143 58.684 1.00 26.01 183 ALA E C 1
ATOM 8946 O O . ALA E 1 183 ? 27.600 7.984 58.788 1.00 24.20 183 ALA E O 1
ATOM 8948 N N . PRO E 1 184 ? 28.001 10.201 58.806 1.00 26.52 184 PRO E N 1
ATOM 8949 C CA . PRO E 1 184 ? 29.412 9.961 59.125 1.00 27.18 184 PRO E CA 1
ATOM 8950 C C . PRO E 1 184 ? 29.606 9.624 60.603 1.00 27.14 184 PRO E C 1
ATOM 8951 O O . PRO E 1 184 ? 28.686 9.774 61.409 1.00 25.49 184 PRO E O 1
ATOM 8955 N N . GLY E 1 185 ? 30.797 9.149 60.948 1.00 26.90 185 GLY E N 1
ATOM 8956 C CA . GLY E 1 185 ? 31.072 8.793 62.327 1.00 27.50 185 GLY E CA 1
ATOM 8957 C C . GLY E 1 185 ? 31.777 9.902 63.076 1.00 29.07 185 GLY E C 1
ATOM 8958 O O . GLY E 1 185 ? 31.159 10.899 63.449 1.00 29.23 185 GLY E O 1
ATOM 8959 N N . ILE E 1 186 ? 33.072 9.721 63.313 1.00 29.02 186 ILE E N 1
ATOM 8960 C CA . ILE E 1 186 ? 33.871 10.716 64.016 1.00 29.91 186 ILE E CA 1
ATOM 8961 C C . ILE E 1 186 ? 34.759 11.390 62.983 1.00 31.18 186 ILE E C 1
ATOM 8962 O O . ILE E 1 186 ? 35.775 10.831 62.569 1.00 31.37 186 ILE E O 1
ATOM 8967 N N . VAL E 1 187 ? 34.364 12.585 62.557 1.00 31.80 187 VAL E N 1
ATOM 8968 C CA . VAL E 1 187 ? 35.127 13.326 61.566 1.00 32.00 187 VAL E CA 1
ATOM 8969 C C . VAL E 1 187 ? 35.889 14.474 62.229 1.00 32.26 187 VAL E C 1
ATOM 8970 O O . VAL E 1 187 ? 35.292 15.372 62.827 1.00 32.80 187 VAL E O 1
ATOM 8974 N N . GLY E 1 188 ? 37.214 14.425 62.128 1.00 32.15 188 GLY E N 1
ATOM 8975 C CA . GLY E 1 188 ? 38.045 15.456 62.720 1.00 31.85 188 GLY E CA 1
ATOM 8976 C C . GLY E 1 188 ? 37.916 16.807 62.040 1.00 31.16 188 GLY E C 1
ATOM 8977 O O . GLY E 1 188 ? 38.746 17.172 61.210 1.00 31.45 188 GLY E O 1
ATOM 8978 N N . THR E 1 189 ? 36.865 17.544 62.382 1.00 30.31 189 THR E N 1
ATOM 8979 C CA . THR E 1 189 ? 36.637 18.872 61.819 1.00 30.08 189 THR E CA 1
ATOM 8980 C C . THR E 1 189 ? 36.515 19.845 62.981 1.00 29.31 189 THR E C 1
ATOM 8981 O O . THR E 1 189 ? 36.826 19.505 64.124 1.00 29.34 189 THR E O 1
ATOM 8985 N N . GLY E 1 190 ? 36.051 21.055 62.686 1.00 29.52 190 GLY E N 1
ATOM 8986 C CA . GLY E 1 190 ? 35.891 22.048 63.731 1.00 28.46 190 GLY E CA 1
ATOM 8987 C C . GLY E 1 190 ? 34.813 21.618 64.706 1.00 26.88 190 GLY E C 1
ATOM 8988 O O . GLY E 1 190 ? 34.869 21.936 65.898 1.00 24.65 190 GLY E O 1
ATOM 8989 N N . MET E 1 191 ? 33.829 20.878 64.202 1.00 26.06 191 MET E N 1
ATOM 8990 C CA . MET E 1 191 ? 32.745 20.419 65.057 1.00 26.23 191 MET E CA 1
ATOM 8991 C C . MET E 1 191 ? 33.255 19.519 66.175 1.00 25.86 191 MET E C 1
ATOM 8992 O O . MET E 1 191 ? 32.861 19.676 67.338 1.00 25.75 191 MET E O 1
ATOM 8997 N N . TRP E 1 192 ? 34.123 18.571 65.835 1.00 26.02 192 TRP E N 1
ATOM 8998 C CA . TRP E 1 192 ? 34.644 17.679 66.858 1.00 26.37 192 TRP E CA 1
ATOM 8999 C C . TRP E 1 192 ? 35.690 18.340 67.746 1.00 26.69 192 TRP E C 1
ATOM 9000 O O . TRP E 1 192 ? 35.966 17.863 68.845 1.00 27.24 192 TRP E O 1
ATOM 9011 N N . GLU E 1 193 ? 36.277 19.433 67.277 1.00 28.81 193 GLU E N 1
ATOM 9012 C CA . GLU E 1 193 ? 37.242 20.154 68.101 1.00 29.92 193 GLU E CA 1
ATOM 9013 C C . GLU E 1 193 ? 36.401 20.707 69.242 1.00 29.29 193 GLU E C 1
ATOM 9014 O O . GLU E 1 193 ? 36.782 20.652 70.411 1.00 29.01 193 GLU E O 1
ATOM 9020 N N . GLN E 1 194 ? 35.238 21.232 68.870 1.00 29.09 194 GLN E N 1
ATOM 9021 C CA . GLN E 1 194 ? 34.291 21.808 69.814 1.00 29.25 194 GLN E CA 1
ATOM 9022 C C . GLN E 1 194 ? 33.802 20.728 70.776 1.00 29.35 194 GLN E C 1
ATOM 9023 O O . GLN E 1 194 ? 33.890 20.871 71.999 1.00 28.66 194 GLN E O 1
ATOM 9029 N N . ILE E 1 195 ? 33.285 19.646 70.205 1.00 29.01 195 ILE E N 1
ATOM 9030 C CA . ILE E 1 195 ? 32.780 18.526 70.982 1.00 28.49 195 ILE E CA 1
ATOM 9031 C C . ILE E 1 195 ? 33.822 18.041 71.989 1.00 28.84 195 ILE E C 1
ATOM 9032 O O . ILE E 1 195 ? 33.530 17.896 73.175 1.00 29.28 195 ILE E O 1
ATOM 9037 N N . ASP E 1 196 ? 35.037 17.795 71.515 1.00 30.44 196 ASP E N 1
ATOM 9038 C CA . ASP E 1 196 ? 36.114 17.329 72.385 1.00 30.00 196 ASP E CA 1
ATOM 9039 C C . ASP E 1 196 ? 36.380 18.338 73.504 1.00 29.66 196 ASP E C 1
ATOM 9040 O O . ASP E 1 196 ? 36.513 17.970 74.672 1.00 29.42 196 ASP E O 1
ATOM 9045 N N . ALA E 1 197 ? 36.439 19.615 73.143 1.00 29.28 197 ALA E N 1
ATOM 9046 C CA . ALA E 1 197 ? 36.691 20.670 74.116 1.00 29.56 197 ALA E CA 1
ATOM 9047 C C . ALA E 1 197 ? 35.572 20.781 75.145 1.00 29.85 197 ALA E C 1
ATOM 9048 O O . ALA E 1 197 ? 35.833 20.973 76.335 1.00 29.55 197 ALA E O 1
ATOM 9050 N N . GLU E 1 198 ? 34.326 20.657 74.691 1.00 31.04 198 GLU E N 1
ATOM 9051 C CA . GLU E 1 198 ? 33.184 20.745 75.598 1.00 31.53 198 GLU E CA 1
ATOM 9052 C C . GLU E 1 198 ? 33.111 19.516 76.497 1.00 30.21 198 GLU E C 1
ATOM 9053 O O . GLU E 1 198 ? 32.797 19.627 77.683 1.00 29.77 198 GLU E O 1
ATOM 9059 N N . LEU E 1 199 ? 33.397 18.346 75.931 1.00 29.87 199 LEU E N 1
ATOM 9060 C CA . LEU E 1 199 ? 33.391 17.111 76.710 1.00 30.70 199 LEU E CA 1
ATOM 9061 C C . LEU E 1 199 ? 34.537 17.169 77.720 1.00 31.01 199 LEU E C 1
ATOM 9062 O O . LEU E 1 199 ? 34.433 16.633 78.821 1.00 29.56 199 LEU E O 1
ATOM 9067 N N . SER E 1 200 ? 35.632 17.822 77.336 1.00 32.26 200 SER E N 1
ATOM 9068 C CA . SER E 1 200 ? 36.786 17.935 78.224 1.00 34.11 200 SER E CA 1
ATOM 9069 C C . SER E 1 200 ? 36.408 18.674 79.500 1.00 34.06 200 SER E C 1
ATOM 9070 O O . SER E 1 200 ? 36.793 18.277 80.600 1.00 34.17 200 SER E O 1
ATOM 9073 N N . LYS E 1 201 ? 35.644 19.749 79.345 1.00 35.33 201 LYS E N 1
ATOM 9074 C CA . LYS E 1 201 ? 35.209 20.550 80.483 1.00 36.86 201 LYS E CA 1
ATOM 9075 C C . LYS E 1 201 ? 34.263 19.760 81.378 1.00 37.11 201 LYS E C 1
ATOM 9076 O O . LYS E 1 201 ? 34.193 19.995 82.585 1.00 37.86 201 LYS E O 1
ATOM 9082 N N . ILE E 1 202 ? 33.543 18.816 80.782 1.00 37.35 202 ILE E N 1
ATOM 9083 C CA . ILE E 1 202 ? 32.591 18.007 81.523 1.00 37.84 202 ILE E CA 1
ATOM 9084 C C . ILE E 1 202 ? 33.200 16.824 82.271 1.00 38.40 202 ILE E C 1
ATOM 9085 O O . ILE E 1 202 ? 33.080 16.736 83.491 1.00 38.89 202 ILE E O 1
ATOM 9090 N N . ASN E 1 203 ? 33.854 15.922 81.542 1.00 39.05 203 ASN E N 1
ATOM 9091 C CA . ASN E 1 203 ? 34.438 14.725 82.144 1.00 38.90 203 ASN E CA 1
ATOM 9092 C C . ASN E 1 203 ? 35.866 14.864 82.676 1.00 38.86 203 ASN E C 1
ATOM 9093 O O . ASN E 1 203 ? 36.375 13.962 83.340 1.00 38.34 203 ASN E O 1
ATOM 9098 N N . GLY E 1 204 ? 36.515 15.984 82.379 1.00 39.77 204 GLY E N 1
ATOM 9099 C CA . GLY E 1 204 ? 37.861 16.206 82.883 1.00 40.03 204 GLY E CA 1
ATOM 9100 C C . GLY E 1 204 ? 39.018 15.584 82.121 1.00 40.15 204 GLY E C 1
ATOM 9101 O O . GLY E 1 204 ? 40.171 15.695 82.545 1.00 40.15 204 GLY E O 1
ATOM 9102 N N . LYS E 1 205 ? 38.727 14.930 81.003 1.00 39.91 205 LYS E N 1
ATOM 9103 C CA . LYS E 1 205 ? 39.779 14.312 80.204 1.00 39.89 205 LYS E CA 1
ATOM 9104 C C . LYS E 1 205 ? 40.546 15.395 79.466 1.00 39.71 205 LYS E C 1
ATOM 9105 O O . LYS E 1 205 ? 39.946 16.308 78.897 1.00 39.46 205 LYS E O 1
ATOM 9111 N N . PRO E 1 206 ? 41.887 15.308 79.464 1.00 39.67 206 PRO E N 1
ATOM 9112 C CA . PRO E 1 206 ? 42.691 16.316 78.769 1.00 39.31 206 PRO E CA 1
ATOM 9113 C C . PRO E 1 206 ? 42.227 16.501 77.326 1.00 39.03 206 PRO E C 1
ATOM 9114 O O . PRO E 1 206 ? 41.599 15.613 76.749 1.00 38.72 206 PRO E O 1
ATOM 9118 N N . ILE E 1 207 ? 42.535 17.662 76.755 1.00 38.34 207 ILE E N 1
ATOM 9119 C CA . ILE E 1 207 ? 42.138 17.981 75.390 1.00 38.18 207 ILE E CA 1
ATOM 9120 C C . ILE E 1 207 ? 42.577 16.924 74.381 1.00 38.29 207 ILE E C 1
ATOM 9121 O O . ILE E 1 207 ? 43.732 16.494 74.374 1.00 37.39 207 ILE E O 1
ATOM 9126 N N . GLY E 1 208 ? 41.645 16.511 73.526 1.00 37.31 208 GLY E N 1
ATOM 9127 C CA . GLY E 1 208 ? 41.956 15.516 72.517 1.00 36.47 208 GLY E CA 1
ATOM 9128 C C . GLY E 1 208 ? 41.782 14.084 72.985 1.00 36.01 208 GLY E C 1
ATOM 9129 O O . GLY E 1 208 ? 41.796 13.158 72.175 1.00 36.58 208 GLY E O 1
ATOM 9130 N N . GLU E 1 209 ? 41.618 13.897 74.289 1.00 36.48 209 GLU E N 1
ATOM 9131 C CA . GLU E 1 209 ? 41.445 12.562 74.847 1.00 36.51 209 GLU E CA 1
ATOM 9132 C C . GLU E 1 209 ? 40.066 11.996 74.514 1.00 35.29 209 GLU E C 1
ATOM 9133 O O . GLU E 1 209 ? 39.923 10.795 74.280 1.00 33.78 209 GLU E O 1
ATOM 9139 N N . ASN E 1 210 ? 39.055 12.862 74.502 1.00 34.04 210 ASN E N 1
ATOM 9140 C CA . ASN E 1 210 ? 37.696 12.440 74.178 1.00 33.12 210 ASN E CA 1
ATOM 9141 C C . ASN E 1 210 ? 37.603 12.064 72.704 1.00 32.83 210 ASN E C 1
ATOM 9142 O O . ASN E 1 210 ? 36.983 11.061 72.353 1.00 32.81 210 ASN E O 1
ATOM 9147 N N . PHE E 1 211 ? 38.224 12.868 71.845 1.00 32.32 211 PHE E N 1
ATOM 9148 C CA . PHE E 1 211 ? 38.209 12.599 70.414 1.00 32.94 211 PHE E CA 1
ATOM 9149 C C . PHE E 1 211 ? 38.800 11.217 70.126 1.00 34.76 211 PHE E C 1
ATOM 9150 O O . PHE E 1 211 ? 38.232 10.445 69.356 1.00 34.79 211 PHE E O 1
ATOM 9158 N N . LYS E 1 212 ? 39.937 10.908 70.745 1.00 36.05 212 LYS E N 1
ATOM 9159 C CA . LYS E 1 212 ? 40.579 9.612 70.543 1.00 38.14 212 LYS E CA 1
ATOM 9160 C C . LYS E 1 212 ? 39.700 8.509 71.117 1.00 38.53 212 LYS E C 1
ATOM 9161 O O . LYS E 1 212 ? 39.560 7.431 70.532 1.00 38.24 212 LYS E O 1
ATOM 9167 N N . GLU E 1 213 ? 39.110 8.804 72.269 1.00 39.03 213 GLU E N 1
ATOM 9168 C CA . GLU E 1 213 ? 38.240 7.879 72.980 1.00 40.33 213 GLU E CA 1
ATOM 9169 C C . GLU E 1 213 ? 37.062 7.400 72.129 1.00 40.03 213 GLU E C 1
ATOM 9170 O O . GLU E 1 213 ? 36.775 6.203 72.073 1.00 39.11 213 GLU E O 1
ATOM 9176 N N . TYR E 1 214 ? 36.384 8.336 71.469 1.00 39.44 214 TYR E N 1
ATOM 9177 C CA . TYR E 1 214 ? 35.242 8.002 70.620 1.00 39.64 214 TYR E CA 1
ATOM 9178 C C . TYR E 1 214 ? 35.669 7.326 69.314 1.00 40.21 214 TYR E C 1
ATOM 9179 O O . TYR E 1 214 ? 34.886 6.599 68.699 1.00 40.12 214 TYR E O 1
ATOM 9188 N N . SER E 1 215 ? 36.911 7.566 68.897 1.00 40.24 215 SER E N 1
ATOM 9189 C CA . SER E 1 215 ? 37.442 6.996 67.660 1.00 40.59 215 SER E CA 1
ATOM 9190 C C . SER E 1 215 ? 37.924 5.553 67.800 1.00 40.62 215 SER E C 1
ATOM 9191 O O . SER E 1 215 ? 38.023 4.828 66.813 1.00 41.08 215 SER E O 1
ATOM 9194 N N . SER E 1 216 ? 38.224 5.136 69.022 1.00 41.64 216 SER E N 1
ATOM 9195 C CA . SER E 1 216 ? 38.733 3.789 69.259 1.00 42.46 216 SER E CA 1
ATOM 9196 C C . SER E 1 216 ? 37.878 2.627 68.744 1.00 42.45 216 SER E C 1
ATOM 9197 O O . SER E 1 216 ? 38.419 1.609 68.316 1.00 43.53 216 SER E O 1
ATOM 9200 N N . SER E 1 217 ? 36.557 2.773 68.769 1.00 41.87 217 SER E N 1
ATOM 9201 C CA . SER E 1 217 ? 35.672 1.698 68.324 1.00 40.87 217 SER E CA 1
ATOM 9202 C C . SER E 1 217 ? 35.617 1.519 66.814 1.00 39.44 217 SER E C 1
ATOM 9203 O O . SER E 1 217 ? 35.179 0.479 66.327 1.00 39.46 217 SER E O 1
ATOM 9206 N N . ILE E 1 218 ? 36.053 2.528 66.073 1.00 37.74 218 ILE E N 1
ATOM 9207 C CA . ILE E 1 218 ? 36.013 2.461 64.621 1.00 36.09 218 ILE E CA 1
ATOM 9208 C C . ILE E 1 218 ? 36.695 1.198 64.094 1.00 35.85 218 ILE E C 1
ATOM 9209 O O . ILE E 1 218 ? 37.885 0.970 64.328 1.00 35.42 218 ILE E O 1
ATOM 9214 N N . ALA E 1 219 ? 35.922 0.380 63.384 1.00 34.05 219 ALA E N 1
ATOM 9215 C CA . ALA E 1 219 ? 36.423 -0.870 62.820 1.00 32.26 219 ALA E CA 1
ATOM 9216 C C . ALA E 1 219 ? 37.674 -0.668 61.970 1.00 31.47 219 ALA E C 1
ATOM 9217 O O . ALA E 1 219 ? 38.686 -1.342 62.177 1.00 30.79 219 ALA E O 1
ATOM 9219 N N . LEU E 1 220 ? 37.607 0.256 61.015 1.00 30.37 220 LEU E N 1
ATOM 9220 C CA . LEU E 1 220 ? 38.747 0.512 60.141 1.00 30.53 220 LEU E CA 1
ATOM 9221 C C . LEU E 1 220 ? 39.935 1.185 60.833 1.00 30.91 220 LEU E C 1
ATOM 9222 O O . LEU E 1 220 ? 40.843 1.692 60.181 1.00 30.51 220 LEU E O 1
ATOM 9227 N N . GLY E 1 221 ? 39.901 1.176 62.163 1.00 32.17 221 GLY E N 1
ATOM 9228 C CA . GLY E 1 221 ? 40.979 1.699 62.987 1.00 33.12 221 GLY E CA 1
ATOM 9229 C C . GLY E 1 221 ? 41.480 3.129 62.950 1.00 34.06 221 GLY E C 1
ATOM 9230 O O . GLY E 1 221 ? 42.601 3.387 63.400 1.00 34.07 221 GLY E O 1
ATOM 9231 N N . ARG E 1 222 ? 40.685 4.062 62.445 1.00 34.58 222 ARG E N 1
ATOM 9232 C CA . ARG E 1 222 ? 41.127 5.452 62.405 1.00 35.12 222 ARG E CA 1
ATOM 9233 C C . ARG E 1 222 ? 39.956 6.424 62.313 1.00 35.01 222 ARG E C 1
ATOM 9234 O O . ARG E 1 222 ? 38.909 6.095 61.757 1.00 35.66 222 ARG E O 1
ATOM 9242 N N . PRO E 1 223 ? 40.123 7.642 62.855 1.00 34.83 223 PRO E N 1
ATOM 9243 C CA . PRO E 1 223 ? 39.051 8.638 62.802 1.00 34.06 223 PRO E CA 1
ATOM 9244 C C . PRO E 1 223 ? 38.814 9.027 61.348 1.00 33.22 223 PRO E C 1
ATOM 9245 O O . PRO E 1 223 ? 39.634 8.731 60.477 1.00 33.25 223 PRO E O 1
ATOM 9249 N N . SER E 1 224 ? 37.698 9.691 61.087 1.00 32.39 224 SER E N 1
ATOM 9250 C CA . SER E 1 224 ? 37.350 10.080 59.728 1.00 31.59 224 SER E CA 1
ATOM 9251 C C . SER E 1 224 ? 37.781 11.484 59.327 1.00 32.53 224 SER E C 1
ATOM 9252 O O . SER E 1 224 ? 38.027 12.349 60.170 1.00 33.69 224 SER E O 1
ATOM 9255 N N . VAL E 1 225 ? 37.876 11.687 58.019 1.00 32.57 225 VAL E N 1
ATOM 9256 C CA . VAL E 1 225 ? 38.237 12.971 57.442 1.00 33.12 225 VAL E CA 1
ATOM 9257 C C . VAL E 1 225 ? 37.177 13.257 56.390 1.00 32.75 225 VAL E C 1
ATOM 9258 O O . VAL E 1 225 ? 36.608 12.336 55.808 1.00 33.23 225 VAL E O 1
ATOM 9262 N N . PRO E 1 226 ? 36.893 14.541 56.135 1.00 33.47 226 PRO E N 1
ATOM 9263 C CA . PRO E 1 226 ? 35.887 14.948 55.151 1.00 33.07 226 PRO E CA 1
ATOM 9264 C C . PRO E 1 226 ? 35.853 14.157 53.847 1.00 33.54 226 PRO E C 1
ATOM 9265 O O . PRO E 1 226 ? 34.781 13.927 53.291 1.00 33.67 226 PRO E O 1
ATOM 9269 N N . GLU E 1 227 ? 37.015 13.741 53.355 1.00 34.60 227 GLU E N 1
ATOM 9270 C CA . GLU E 1 227 ? 37.057 12.990 52.104 1.00 34.99 227 GLU E CA 1
ATOM 9271 C C . GLU E 1 227 ? 36.275 11.681 52.188 1.00 33.97 227 GLU E C 1
ATOM 9272 O O . GLU E 1 227 ? 35.607 11.286 51.224 1.00 32.85 227 GLU E O 1
ATOM 9278 N N . ASP E 1 228 ? 36.360 11.017 53.340 1.00 33.36 228 ASP E N 1
ATOM 9279 C CA . ASP E 1 228 ? 35.653 9.757 53.563 1.00 32.57 228 ASP E CA 1
ATOM 9280 C C . ASP E 1 228 ? 34.158 9.943 53.334 1.00 31.82 228 ASP E C 1
ATOM 9281 O O . ASP E 1 228 ? 33.524 9.162 52.619 1.00 31.59 228 ASP E O 1
ATOM 9286 N N . VAL E 1 229 ? 33.600 10.978 53.959 1.00 30.39 229 VAL E N 1
ATOM 9287 C CA . VAL E 1 229 ? 32.183 11.286 53.834 1.00 29.00 229 VAL E CA 1
ATOM 9288 C C . VAL E 1 229 ? 31.836 11.632 52.393 1.00 28.96 229 VAL E C 1
ATOM 9289 O O . VAL E 1 229 ? 30.822 11.184 51.855 1.00 29.54 229 VAL E O 1
ATOM 9293 N N . ALA E 1 230 ? 32.685 12.440 51.773 1.00 29.66 230 ALA E N 1
ATOM 9294 C CA . ALA E 1 230 ? 32.474 12.869 50.398 1.00 29.76 230 ALA E CA 1
ATOM 9295 C C . ALA E 1 230 ? 32.346 11.691 49.433 1.00 29.70 230 ALA E C 1
ATOM 9296 O O . ALA E 1 230 ? 31.710 11.804 48.379 1.00 28.86 230 ALA E O 1
ATOM 9298 N N . GLY E 1 231 ? 32.948 10.562 49.793 1.00 30.24 231 GLY E N 1
ATOM 9299 C CA . GLY E 1 231 ? 32.870 9.392 48.935 1.00 31.69 231 GLY E CA 1
ATOM 9300 C C . GLY E 1 231 ? 31.436 8.927 48.776 1.00 32.58 231 GLY E C 1
ATOM 9301 O O . GLY E 1 231 ? 30.987 8.600 47.674 1.00 33.31 231 GLY E O 1
ATOM 9302 N N . LEU E 1 232 ? 30.706 8.907 49.888 1.00 32.32 232 LEU E N 1
ATOM 9303 C CA . LEU E 1 232 ? 29.313 8.483 49.867 1.00 31.73 232 LEU E CA 1
ATOM 9304 C C . LEU E 1 232 ? 28.433 9.488 49.146 1.00 31.03 232 LEU E C 1
ATOM 9305 O O . LEU E 1 232 ? 27.600 9.118 48.315 1.00 31.09 232 LEU E O 1
ATOM 9310 N N . VAL E 1 233 ? 28.615 10.764 49.464 1.00 30.97 233 VAL E N 1
ATOM 9311 C CA . VAL E 1 233 ? 27.807 11.803 48.845 1.00 30.06 233 VAL E CA 1
ATOM 9312 C C . VAL E 1 233 ? 28.006 11.797 47.333 1.00 30.50 233 VAL E C 1
ATOM 9313 O O . VAL E 1 233 ? 27.092 12.127 46.577 1.00 29.96 233 VAL E O 1
ATOM 9317 N N . SER E 1 234 ? 29.200 11.412 46.891 1.00 31.34 234 SER E N 1
ATOM 9318 C CA . SER E 1 234 ? 29.471 11.348 45.455 1.00 31.92 234 SER E CA 1
ATOM 9319 C C . SER E 1 234 ? 28.476 10.361 44.855 1.00 30.58 234 SER E C 1
ATOM 9320 O O . SER E 1 234 ? 27.788 10.657 43.877 1.00 31.49 234 SER E O 1
ATOM 9323 N N . PHE E 1 235 ? 28.391 9.182 45.457 1.00 30.70 235 PHE E N 1
ATOM 9324 C CA . PHE E 1 235 ? 27.460 8.172 44.981 1.00 29.93 235 PHE E CA 1
ATOM 9325 C C . PHE E 1 235 ? 26.044 8.719 45.013 1.00 29.53 235 PHE E C 1
ATOM 9326 O O . PHE E 1 235 ? 25.308 8.631 44.030 1.00 28.29 235 PHE E O 1
ATOM 9334 N N . LEU E 1 236 ? 25.667 9.286 46.157 1.00 29.45 236 LEU E N 1
ATOM 9335 C CA . LEU E 1 236 ? 24.328 9.829 46.337 1.00 28.84 236 LEU E CA 1
ATOM 9336 C C . LEU E 1 236 ? 23.967 10.917 45.345 1.00 29.30 236 LEU E C 1
ATOM 9337 O O . LEU E 1 236 ? 22.790 11.125 45.054 1.00 29.09 236 LEU E O 1
ATOM 9342 N N . ALA E 1 237 ? 24.972 11.609 44.822 1.00 30.72 237 ALA E N 1
ATOM 9343 C CA . ALA E 1 237 ? 24.721 12.676 43.860 1.00 32.19 237 ALA E CA 1
ATOM 9344 C C . ALA E 1 237 ? 24.781 12.179 42.413 1.00 32.80 237 ALA E C 1
ATOM 9345 O O . ALA E 1 237 ? 24.273 12.838 41.508 1.00 32.93 237 ALA E O 1
ATOM 9347 N N . SER E 1 238 ? 25.385 11.013 42.198 1.00 32.62 238 SER E N 1
ATOM 9348 C CA . SER E 1 238 ? 25.508 10.464 40.850 1.00 32.27 238 SER E CA 1
ATOM 9349 C C . SER E 1 238 ? 24.306 9.656 40.383 1.00 32.05 238 SER E C 1
ATOM 9350 O O . SER E 1 238 ? 23.399 9.356 41.156 1.00 32.14 238 SER E O 1
ATOM 9353 N N . GLU E 1 239 ? 24.312 9.310 39.099 1.00 30.65 239 GLU E N 1
ATOM 9354 C CA . GLU E 1 239 ? 23.238 8.531 38.499 1.00 30.01 239 GLU E CA 1
ATOM 9355 C C . GLU E 1 239 ? 23.211 7.113 39.062 1.00 28.83 239 GLU E C 1
ATOM 9356 O O . GLU E 1 239 ? 22.197 6.425 38.986 1.00 28.23 239 GLU E O 1
ATOM 9362 N N . ASN E 1 240 ? 24.334 6.683 39.625 1.00 27.96 240 ASN E N 1
ATOM 9363 C CA . ASN E 1 240 ? 24.431 5.348 40.204 1.00 28.56 240 ASN E CA 1
ATOM 9364 C C . ASN E 1 240 ? 23.468 5.157 41.384 1.00 28.81 240 ASN E C 1
ATOM 9365 O O . ASN E 1 240 ? 23.162 4.022 41.752 1.00 28.37 240 ASN E O 1
ATOM 9370 N N . SER E 1 241 ? 22.991 6.257 41.970 1.00 28.31 241 SER E N 1
ATOM 9371 C CA . SER E 1 241 ? 22.070 6.169 43.105 1.00 28.54 241 SER E CA 1
ATOM 9372 C C . SER E 1 241 ? 20.623 6.476 42.727 1.00 28.57 241 SER E C 1
ATOM 9373 O O . SER E 1 241 ? 19.785 6.700 43.597 1.00 28.64 241 SER E O 1
ATOM 9376 N N . ASN E 1 242 ? 20.330 6.474 41.431 1.00 28.72 242 ASN E N 1
ATOM 9377 C CA . ASN E 1 242 ? 18.982 6.757 40.937 1.00 28.18 242 ASN E CA 1
ATOM 9378 C C . ASN E 1 242 ? 17.842 5.913 41.517 1.00 27.52 242 ASN E C 1
ATOM 9379 O O . ASN E 1 242 ? 16.702 6.369 41.579 1.00 27.17 242 ASN E O 1
ATOM 9384 N N . TYR E 1 243 ? 18.129 4.685 41.929 1.00 26.82 243 TYR E N 1
ATOM 9385 C CA . TYR E 1 243 ? 17.072 3.835 42.460 1.00 26.79 243 TYR E CA 1
ATOM 9386 C C . TYR E 1 243 ? 17.120 3.722 43.979 1.00 27.14 243 TYR E C 1
ATOM 9387 O O . TYR E 1 243 ? 16.504 2.828 44.561 1.00 27.66 243 TYR E O 1
ATOM 9396 N N . VAL E 1 244 ? 17.859 4.629 44.612 1.00 26.34 244 VAL E N 1
ATOM 9397 C CA . VAL E 1 244 ? 17.988 4.652 46.066 1.00 26.03 244 VAL E CA 1
ATOM 9398 C C . VAL E 1 244 ? 17.278 5.904 46.574 1.00 25.95 244 VAL E C 1
ATOM 9399 O O . VAL E 1 244 ? 17.485 6.993 46.040 1.00 25.60 244 VAL E O 1
ATOM 9403 N N . THR E 1 245 ? 16.423 5.750 47.583 1.00 25.29 245 THR E N 1
ATOM 9404 C CA . THR E 1 245 ? 15.705 6.900 48.131 1.00 24.83 245 THR E CA 1
ATOM 9405 C C . THR E 1 245 ? 15.141 6.630 49.531 1.00 24.18 245 THR E C 1
ATOM 9406 O O . THR E 1 245 ? 14.670 5.529 49.822 1.00 23.85 245 THR E O 1
ATOM 9410 N N . GLY E 1 246 ? 15.211 7.641 50.392 1.00 23.70 246 GLY E N 1
ATOM 9411 C CA . GLY E 1 246 ? 14.703 7.514 51.749 1.00 22.80 246 GLY E CA 1
ATOM 9412 C C . GLY E 1 246 ? 15.643 6.775 52.679 1.00 22.36 246 GLY E C 1
ATOM 9413 O O . GLY E 1 246 ? 15.275 6.423 53.803 1.00 23.25 246 GLY E O 1
ATOM 9414 N N . GLN E 1 247 ? 16.870 6.562 52.221 1.00 21.27 247 GLN E N 1
ATOM 9415 C CA . GLN E 1 247 ? 17.866 5.833 52.995 1.00 21.49 247 GLN E CA 1
ATOM 9416 C C . GLN E 1 247 ? 18.854 6.707 53.757 1.00 22.18 247 GLN E C 1
ATOM 9417 O O . GLN E 1 247 ? 19.174 7.815 53.333 1.00 23.32 247 GLN E O 1
ATOM 9423 N N . VAL E 1 248 ? 19.323 6.196 54.892 1.00 23.78 248 VAL E N 1
ATOM 9424 C CA . VAL E 1 248 ? 20.313 6.886 55.719 1.00 24.22 248 VAL E CA 1
ATOM 9425 C C . VAL E 1 248 ? 21.512 5.949 55.732 1.00 25.14 248 VAL E C 1
ATOM 9426 O O . VAL E 1 248 ? 21.533 4.967 56.474 1.00 25.45 248 VAL E O 1
ATOM 9430 N N . MET E 1 249 ? 22.510 6.253 54.908 1.00 26.31 249 MET E N 1
ATOM 9431 C CA . MET E 1 249 ? 23.689 5.402 54.793 1.00 26.51 249 MET E CA 1
ATOM 9432 C C . MET E 1 249 ? 24.883 5.817 55.643 1.00 27.19 249 MET E C 1
ATOM 9433 O O . MET E 1 249 ? 25.339 6.961 55.597 1.00 28.13 249 MET E O 1
ATOM 9438 N N . LEU E 1 250 ? 25.389 4.858 56.412 1.00 26.34 250 LEU E N 1
ATOM 9439 C CA . LEU E 1 250 ? 26.515 5.069 57.311 1.00 27.69 250 LEU E CA 1
ATOM 9440 C C . LEU E 1 250 ? 27.901 4.975 56.677 1.00 28.95 250 LEU E C 1
ATOM 9441 O O . LEU E 1 250 ? 28.234 3.988 56.018 1.00 29.32 250 LEU E O 1
ATOM 9446 N N . VAL E 1 251 ? 28.700 6.016 56.891 1.00 29.02 251 VAL E N 1
ATOM 9447 C CA . VAL E 1 251 ? 30.077 6.077 56.414 1.00 29.31 251 VAL E CA 1
ATOM 9448 C C . VAL E 1 251 ? 30.873 6.433 57.655 1.00 29.31 251 VAL E C 1
ATOM 9449 O O . VAL E 1 251 ? 31.464 7.508 57.756 1.00 30.45 251 VAL E O 1
ATOM 9453 N N . ASP E 1 252 ? 30.867 5.510 58.605 1.00 28.81 252 ASP E N 1
ATOM 9454 C CA . ASP E 1 252 ? 31.527 5.699 59.882 1.00 28.91 252 ASP E CA 1
ATOM 9455 C C . ASP E 1 252 ? 32.738 4.800 60.069 1.00 29.56 252 ASP E C 1
ATOM 9456 O O . ASP E 1 252 ? 33.266 4.692 61.179 1.00 28.86 252 ASP E O 1
ATOM 9461 N N . GLY E 1 253 ? 33.171 4.152 58.990 1.00 29.61 253 GLY E N 1
ATOM 9462 C CA . GLY E 1 253 ? 34.317 3.267 59.077 1.00 30.02 253 GLY E CA 1
ATOM 9463 C C . GLY E 1 253 ? 34.064 2.064 59.970 1.00 30.44 253 GLY E C 1
ATOM 9464 O O . GLY E 1 253 ? 35.005 1.379 60.387 1.00 31.13 253 GLY E O 1
ATOM 9465 N N . GLY E 1 254 ? 32.793 1.810 60.271 1.00 29.16 254 GLY E N 1
ATOM 9466 C CA . GLY E 1 254 ? 32.437 0.678 61.108 1.00 27.57 254 GLY E CA 1
ATOM 9467 C C . GLY E 1 254 ? 32.244 1.002 62.578 1.00 26.79 254 GLY E C 1
ATOM 9468 O O . GLY E 1 254 ? 33.129 0.740 63.395 1.00 28.29 254 GLY E O 1
ATOM 9469 N N . MET E 1 255 ? 31.088 1.570 62.919 1.00 26.22 255 MET E N 1
ATOM 9470 C CA . MET E 1 255 ? 30.766 1.924 64.304 1.00 24.34 255 MET E CA 1
ATOM 9471 C C . MET E 1 255 ? 29.361 1.417 64.637 1.00 23.88 255 MET E C 1
ATOM 9472 O O . MET E 1 255 ? 29.134 0.835 65.698 1.00 23.80 255 MET E O 1
ATOM 9477 N N . LEU E 1 256 ? 28.428 1.662 63.720 1.00 23.00 256 LEU E N 1
ATOM 9478 C CA . LEU E 1 256 ? 27.039 1.233 63.853 1.00 23.22 256 LEU E CA 1
ATOM 9479 C C . LEU E 1 256 ? 26.686 0.480 62.573 1.00 24.33 256 LEU E C 1
ATOM 9480 O O . LEU E 1 256 ? 27.157 0.836 61.486 1.00 23.45 256 LEU E O 1
ATOM 9485 N N . TYR E 1 257 ? 25.851 -0.546 62.685 1.00 24.02 257 TYR E N 1
ATOM 9486 C CA . TYR E 1 257 ? 25.515 -1.329 61.505 1.00 27.00 257 TYR E CA 1
ATOM 9487 C C . TYR E 1 257 ? 24.041 -1.348 61.135 1.00 27.93 257 TYR E C 1
ATOM 9488 O O . TYR E 1 257 ? 23.673 -1.747 60.027 1.00 29.82 257 TYR E O 1
ATOM 9497 N N . ASN E 1 258 ? 23.202 -0.901 62.060 1.00 29.55 258 ASN E N 1
ATOM 9498 C CA . ASN E 1 258 ? 21.768 -0.820 61.823 1.00 30.17 258 ASN E CA 1
ATOM 9499 C C . ASN E 1 258 ? 21.161 -2.184 61.491 1.00 29.75 258 ASN E C 1
ATOM 9500 O O . ASN E 1 258 ? 21.206 -3.068 62.374 1.00 30.36 258 ASN E O 1
ATOM 9506 N N . SER F 1 2 ? 0.789 3.247 97.875 1.00 26.94 2 SER F N 1
ATOM 9507 C CA . SER F 1 2 ? 0.973 2.482 96.604 1.00 26.96 2 SER F CA 1
ATOM 9508 C C . SER F 1 2 ? 1.994 3.176 95.711 1.00 26.25 2 SER F C 1
ATOM 9509 O O . SER F 1 2 ? 2.386 4.315 95.970 1.00 24.35 2 SER F O 1
ATOM 9512 N N . LYS F 1 3 ? 2.421 2.470 94.666 1.00 25.57 3 LYS F N 1
ATOM 9513 C CA . LYS F 1 3 ? 3.360 2.998 93.683 1.00 24.86 3 LYS F CA 1
ATOM 9514 C C . LYS F 1 3 ? 2.660 4.179 93.008 1.00 22.37 3 LYS F C 1
ATOM 9515 O O . LYS F 1 3 ? 1.432 4.188 92.890 1.00 21.28 3 LYS F O 1
ATOM 9521 N N . VAL F 1 4 ? 3.424 5.169 92.558 1.00 20.50 4 VAL F N 1
ATOM 9522 C CA . VAL F 1 4 ? 2.805 6.332 91.931 1.00 19.87 4 VAL F CA 1
ATOM 9523 C C . VAL F 1 4 ? 3.258 6.605 90.499 1.00 18.61 4 VAL F C 1
ATOM 9524 O O . VAL F 1 4 ? 4.451 6.600 90.195 1.00 17.87 4 VAL F O 1
ATOM 9528 N N . ALA F 1 5 ? 2.293 6.858 89.623 1.00 17.58 5 ALA F N 1
ATOM 9529 C CA . ALA F 1 5 ? 2.616 7.143 88.238 1.00 17.19 5 ALA F CA 1
ATOM 9530 C C . ALA F 1 5 ? 1.806 8.313 87.690 1.00 15.86 5 ALA F C 1
ATOM 9531 O O . ALA F 1 5 ? 0.617 8.437 87.951 1.00 15.42 5 ALA F O 1
ATOM 9533 N N . MET F 1 6 ? 2.474 9.182 86.943 1.00 16.51 6 MET F N 1
ATOM 9534 C CA . MET F 1 6 ? 1.814 10.317 86.314 1.00 15.81 6 MET F CA 1
ATOM 9535 C C . MET F 1 6 ? 1.665 9.963 84.840 1.00 14.56 6 MET F C 1
ATOM 9536 O O . MET F 1 6 ? 2.602 9.449 84.229 1.00 13.03 6 MET F O 1
ATOM 9541 N N . VAL F 1 7 ? 0.491 10.227 84.281 1.00 13.86 7 VAL F N 1
ATOM 9542 C CA . VAL F 1 7 ? 0.249 9.952 82.872 1.00 13.71 7 VAL F CA 1
ATOM 9543 C C . VAL F 1 7 ? -0.173 11.263 82.209 1.00 14.03 7 VAL F C 1
ATOM 9544 O O . VAL F 1 7 ? -1.297 11.726 82.396 1.00 16.67 7 VAL F O 1
ATOM 9548 N N . THR F 1 8 ? 0.737 11.884 81.466 1.00 13.14 8 THR F N 1
ATOM 9549 C CA . THR F 1 8 ? 0.396 13.126 80.794 1.00 12.81 8 THR F CA 1
ATOM 9550 C C . THR F 1 8 ? -0.553 12.767 79.653 1.00 12.44 8 THR F C 1
ATOM 9551 O O . THR F 1 8 ? -0.504 11.659 79.122 1.00 11.30 8 THR F O 1
ATOM 9555 N N . GLY F 1 9 ? -1.426 13.698 79.290 1.00 14.17 9 GLY F N 1
ATOM 9556 C CA . GLY F 1 9 ? -2.396 13.418 78.246 1.00 14.59 9 GLY F CA 1
ATOM 9557 C C . GLY F 1 9 ? -3.326 12.297 78.693 1.00 15.13 9 GLY F C 1
ATOM 9558 O O . GLY F 1 9 ? -3.900 11.571 77.867 1.00 14.17 9 GLY F O 1
ATOM 9559 N N . GLY F 1 10 ? -3.492 12.167 80.009 1.00 13.05 10 GLY F N 1
ATOM 9560 C CA . GLY F 1 10 ? -4.335 11.117 80.553 1.00 13.72 10 GLY F CA 1
ATOM 9561 C C . GLY F 1 10 ? -5.835 11.352 80.577 1.00 15.73 10 GLY F C 1
ATOM 9562 O O . GLY F 1 10 ? -6.602 10.469 80.982 1.00 14.63 10 GLY F O 1
ATOM 9563 N N . ALA F 1 11 ? -6.265 12.533 80.149 1.00 15.13 11 ALA F N 1
ATOM 9564 C CA . ALA F 1 11 ? -7.684 12.857 80.143 1.00 15.86 11 ALA F CA 1
ATOM 9565 C C . ALA F 1 11 ? -8.493 11.983 79.182 1.00 16.48 11 ALA F C 1
ATOM 9566 O O . ALA F 1 11 ? -9.689 11.782 79.376 1.00 14.05 11 ALA F O 1
ATOM 9568 N N . GLN F 1 12 ? -7.844 11.451 78.150 1.00 17.14 12 GLN F N 1
ATOM 9569 C CA . GLN F 1 12 ? -8.568 10.633 77.182 1.00 17.16 12 GLN F CA 1
ATOM 9570 C C . GLN F 1 12 ? -7.666 9.720 76.356 1.00 16.51 12 GLN F C 1
ATOM 9571 O O . GLN F 1 12 ? -6.458 9.679 76.554 1.00 16.09 12 GLN F O 1
ATOM 9577 N N . GLY F 1 13 ? -8.278 8.988 75.429 1.00 15.88 13 GLY F N 1
ATOM 9578 C CA . GLY F 1 13 ? -7.540 8.094 74.549 1.00 14.66 13 GLY F CA 1
ATOM 9579 C C . GLY F 1 13 ? -6.563 7.129 75.199 1.00 14.60 13 GLY F C 1
ATOM 9580 O O . GLY F 1 13 ? -6.870 6.476 76.199 1.00 12.66 13 GLY F O 1
ATOM 9581 N N . ILE F 1 14 ? -5.376 7.039 74.610 1.00 13.38 14 ILE F N 1
ATOM 9582 C CA . ILE F 1 14 ? -4.341 6.144 75.098 1.00 13.94 14 ILE F CA 1
ATOM 9583 C C . ILE F 1 14 ? -3.962 6.480 76.538 1.00 13.65 14 ILE F C 1
ATOM 9584 O O . ILE F 1 14 ? -3.803 5.583 77.365 1.00 14.75 14 ILE F O 1
ATOM 9589 N N . GLY F 1 15 ? -3.839 7.771 76.831 1.00 14.89 15 GLY F N 1
ATOM 9590 C CA . GLY F 1 15 ? -3.489 8.196 78.174 1.00 15.43 15 GLY F CA 1
ATOM 9591 C C . GLY F 1 15 ? -4.485 7.669 79.187 1.00 16.62 15 GLY F C 1
ATOM 9592 O O . GLY F 1 15 ? -4.107 7.242 80.284 1.00 14.83 15 GLY F O 1
ATOM 9593 N N . ARG F 1 16 ? -5.763 7.699 78.826 1.00 16.14 16 ARG F N 1
ATOM 9594 C CA . ARG F 1 16 ? -6.798 7.194 79.717 1.00 15.55 16 ARG F CA 1
ATOM 9595 C C . ARG F 1 16 ? -6.654 5.683 79.874 1.00 15.59 16 ARG F C 1
ATOM 9596 O O . ARG F 1 16 ? -6.718 5.155 80.985 1.00 16.61 16 ARG F O 1
ATOM 9604 N N . GLY F 1 17 ? -6.463 4.991 78.754 1.00 13.96 17 GLY F N 1
ATOM 9605 C CA . GLY F 1 17 ? -6.315 3.549 78.791 1.00 12.84 17 GLY F CA 1
ATOM 9606 C C . GLY F 1 17 ? -5.140 3.158 79.671 1.00 13.01 17 GLY F C 1
ATOM 9607 O O . GLY F 1 17 ? -5.240 2.248 80.492 1.00 12.09 17 GLY F O 1
ATOM 9608 N N . ILE F 1 18 ? -4.018 3.842 79.493 1.00 12.41 18 ILE F N 1
ATOM 9609 C CA . ILE F 1 18 ? -2.838 3.558 80.299 1.00 12.70 18 ILE F CA 1
ATOM 9610 C C . ILE F 1 18 ? -3.157 3.783 81.783 1.00 13.13 18 ILE F C 1
ATOM 9611 O O . ILE F 1 18 ? -2.813 2.958 82.620 1.00 15.63 18 ILE F O 1
ATOM 9616 N N . SER F 1 19 ? -3.816 4.897 82.094 1.00 13.99 19 SER F N 1
ATOM 9617 C CA . SER F 1 19 ? -4.169 5.233 83.474 1.00 15.66 19 SER F CA 1
ATOM 9618 C C . SER F 1 19 ? -5.012 4.164 84.153 1.00 16.80 19 SER F C 1
ATOM 9619 O O . SER F 1 19 ? -4.772 3.812 85.308 1.00 18.10 19 SER F O 1
ATOM 9622 N N . GLU F 1 20 ? -6.008 3.649 83.440 1.00 18.50 20 GLU F N 1
ATOM 9623 C CA . GLU F 1 20 ? -6.867 2.625 84.010 1.00 18.08 20 GLU F CA 1
ATOM 9624 C C . GLU F 1 20 ? -6.090 1.344 84.242 1.00 17.55 20 GLU F C 1
ATOM 9625 O O . GLU F 1 20 ? -6.271 0.683 85.259 1.00 16.80 20 GLU F O 1
ATOM 9631 N N . LYS F 1 21 ? -5.236 0.994 83.284 1.00 15.96 21 LYS F N 1
ATOM 9632 C CA . LYS F 1 21 ? -4.441 -0.214 83.376 1.00 14.90 21 LYS F CA 1
ATOM 9633 C C . LYS F 1 21 ? -3.462 -0.113 84.543 1.00 16.05 21 LYS F C 1
ATOM 9634 O O . LYS F 1 21 ? -3.381 -1.023 85.369 1.00 13.86 21 LYS F O 1
ATOM 9640 N N . LEU F 1 22 ? -2.729 0.996 84.616 1.00 15.39 22 LEU F N 1
ATOM 9641 C CA . LEU F 1 22 ? -1.775 1.164 85.700 1.00 16.04 22 LEU F CA 1
ATOM 9642 C C . LEU F 1 22 ? -2.474 1.129 87.054 1.00 15.57 22 LEU F C 1
ATOM 9643 O O . LEU F 1 22 ? -1.935 0.587 88.011 1.00 16.87 22 LEU F O 1
ATOM 9648 N N . ALA F 1 23 ? -3.676 1.693 87.133 1.00 16.97 23 ALA F N 1
ATOM 9649 C CA . ALA F 1 23 ? -4.433 1.677 88.384 1.00 16.61 23 ALA F CA 1
ATOM 9650 C C . ALA F 1 23 ? -4.733 0.219 88.733 1.00 17.90 23 ALA F C 1
ATOM 9651 O O . ALA F 1 23 ? -4.614 -0.202 89.884 1.00 19.53 23 ALA F O 1
ATOM 9653 N N . ALA F 1 24 ? -5.117 -0.550 87.721 1.00 19.04 24 ALA F N 1
ATOM 9654 C CA . ALA F 1 24 ? -5.421 -1.959 87.904 1.00 19.01 24 ALA F CA 1
ATOM 9655 C C . ALA F 1 24 ? -4.181 -2.705 88.379 1.00 19.91 24 ALA F C 1
ATOM 9656 O O . ALA F 1 24 ? -4.296 -3.664 89.138 1.00 20.13 24 ALA F O 1
ATOM 9658 N N . ASP F 1 25 ? -3.000 -2.268 87.932 1.00 18.86 25 ASP F N 1
ATOM 9659 C CA . ASP F 1 25 ? -1.742 -2.909 88.329 1.00 19.68 25 ASP F CA 1
ATOM 9660 C C . ASP F 1 25 ? -1.315 -2.536 89.755 1.00 19.82 25 ASP F C 1
ATOM 9661 O O . ASP F 1 25 ? -0.378 -3.119 90.293 1.00 21.82 25 ASP F O 1
ATOM 9666 N N . GLY F 1 26 ? -1.978 -1.552 90.355 1.00 20.34 26 GLY F N 1
ATOM 9667 C CA . GLY F 1 26 ? -1.618 -1.151 91.705 1.00 19.42 26 GLY F CA 1
ATOM 9668 C C . GLY F 1 26 ? -1.078 0.264 91.874 1.00 19.11 26 GLY F C 1
ATOM 9669 O O . GLY F 1 26 ? -0.725 0.655 92.983 1.00 19.45 26 GLY F O 1
ATOM 9670 N N . PHE F 1 27 ? -1.010 1.042 90.797 1.00 18.18 27 PHE F N 1
ATOM 9671 C CA . PHE F 1 27 ? -0.514 2.418 90.898 1.00 17.68 27 PHE F CA 1
ATOM 9672 C C . PHE F 1 27 ? -1.583 3.444 91.247 1.00 17.52 27 PHE F C 1
ATOM 9673 O O . PHE F 1 27 ? -2.740 3.313 90.847 1.00 17.63 27 PHE F O 1
ATOM 9681 N N . ASP F 1 28 ? -1.193 4.465 92.006 1.00 17.45 28 ASP F N 1
ATOM 9682 C CA . ASP F 1 28 ? -2.090 5.578 92.277 1.00 17.09 28 ASP F CA 1
ATOM 9683 C C . ASP F 1 28 ? -1.756 6.414 91.043 1.00 16.96 28 ASP F C 1
ATOM 9684 O O . ASP F 1 28 ? -0.625 6.360 90.561 1.00 15.83 28 ASP F O 1
ATOM 9689 N N . ILE F 1 29 ? -2.703 7.185 90.522 1.00 16.74 29 ILE F N 1
ATOM 9690 C CA . ILE F 1 29 ? -2.412 7.934 89.297 1.00 15.44 29 ILE F CA 1
ATOM 9691 C C . ILE F 1 29 ? -2.611 9.444 89.324 1.00 14.99 29 ILE F C 1
ATOM 9692 O O . ILE F 1 29 ? -3.588 9.954 89.866 1.00 15.98 29 ILE F O 1
ATOM 9697 N N . ALA F 1 30 ? -1.654 10.146 88.729 1.00 15.08 30 ALA F N 1
ATOM 9698 C CA . ALA F 1 30 ? -1.712 11.587 88.588 1.00 14.87 30 ALA F CA 1
ATOM 9699 C C . ALA F 1 30 ? -2.079 11.794 87.111 1.00 15.43 30 ALA F C 1
ATOM 9700 O O . ALA F 1 30 ? -1.254 11.563 86.230 1.00 15.35 30 ALA F O 1
ATOM 9702 N N . VAL F 1 31 ? -3.325 12.177 86.844 1.00 15.01 31 VAL F N 1
ATOM 9703 C CA . VAL F 1 31 ? -3.767 12.419 85.470 1.00 14.59 31 VAL F CA 1
ATOM 9704 C C . VAL F 1 31 ? -3.391 13.860 85.153 1.00 13.92 31 VAL F C 1
ATOM 9705 O O . VAL F 1 31 ? -4.019 14.792 85.653 1.00 15.16 31 VAL F O 1
ATOM 9709 N N . ALA F 1 32 ? -2.351 14.037 84.345 1.00 13.87 32 ALA F N 1
ATOM 9710 C CA . ALA F 1 32 ? -1.885 15.371 83.985 1.00 15.07 32 ALA F CA 1
ATOM 9711 C C . ALA F 1 32 ? -2.293 15.708 82.560 1.00 15.06 32 ALA F C 1
ATOM 9712 O O . ALA F 1 32 ? -1.936 15.004 81.612 1.00 15.88 32 ALA F O 1
ATOM 9714 N N . ASP F 1 33 ? -3.028 16.801 82.414 1.00 14.60 33 ASP F N 1
ATOM 9715 C CA . ASP F 1 33 ? -3.509 17.211 81.110 1.00 14.62 33 ASP F CA 1
ATOM 9716 C C . ASP F 1 33 ? -3.840 18.693 81.191 1.00 16.37 33 ASP F C 1
ATOM 9717 O O . ASP F 1 33 ? -3.802 19.294 82.270 1.00 17.78 33 ASP F O 1
ATOM 9722 N N . LEU F 1 34 ? -4.147 19.285 80.045 1.00 15.92 34 LEU F N 1
ATOM 9723 C CA . LEU F 1 34 ? -4.496 20.698 79.990 1.00 15.33 34 LEU F CA 1
ATOM 9724 C C . LEU F 1 34 ? -5.678 20.974 80.917 1.00 14.99 34 LEU F C 1
ATOM 9725 O O . LEU F 1 34 ? -6.598 20.162 81.018 1.00 16.39 34 LEU F O 1
ATOM 9730 N N . PRO F 1 35 ? -5.663 22.123 81.612 1.00 14.04 35 PRO F N 1
ATOM 9731 C CA . PRO F 1 35 ? -6.752 22.483 82.527 1.00 16.31 35 PRO F CA 1
ATOM 9732 C C . PRO F 1 35 ? -8.134 22.291 81.892 1.00 17.49 35 PRO F C 1
ATOM 9733 O O . PRO F 1 35 ? -9.050 21.762 82.516 1.00 17.38 35 PRO F O 1
ATOM 9737 N N . GLN F 1 36 ? -8.267 22.720 80.640 1.00 19.69 36 GLN F N 1
ATOM 9738 C CA . GLN F 1 36 ? -9.528 22.607 79.901 1.00 21.21 36 GLN F CA 1
ATOM 9739 C C . GLN F 1 36 ? -10.041 21.168 79.832 1.00 21.10 36 GLN F C 1
ATOM 9740 O O . GLN F 1 36 ? -11.237 20.940 79.648 1.00 22.62 36 GLN F O 1
ATOM 9746 N N . GLN F 1 37 ? -9.136 20.205 79.983 1.00 20.03 37 GLN F N 1
ATOM 9747 C CA . GLN F 1 37 ? -9.481 18.786 79.913 1.00 20.19 37 GLN F CA 1
ATOM 9748 C C . GLN F 1 37 ? -9.883 18.129 81.234 1.00 20.41 37 GLN F C 1
ATOM 9749 O O . GLN F 1 37 ? -10.128 16.923 81.275 1.00 20.28 37 GLN F O 1
ATOM 9755 N N . GLU F 1 38 ? -9.961 18.901 82.311 1.00 19.62 38 GLU F N 1
ATOM 9756 C CA . GLU F 1 38 ? -10.318 18.309 83.587 1.00 19.88 38 GLU F CA 1
ATOM 9757 C C . GLU F 1 38 ? -11.652 17.575 83.540 1.00 19.60 38 GLU F C 1
ATOM 9758 O O . GLU F 1 38 ? -11.763 16.464 84.049 1.00 18.81 38 GLU F O 1
ATOM 9764 N N . GLU F 1 39 ? -12.660 18.189 82.927 1.00 21.37 39 GLU F N 1
ATOM 9765 C CA . GLU F 1 39 ? -13.976 17.562 82.820 1.00 22.65 39 GLU F CA 1
ATOM 9766 C C . GLU F 1 39 ? -13.881 16.232 82.072 1.00 22.34 39 GLU F C 1
ATOM 9767 O O . GLU F 1 39 ? -14.490 15.237 82.468 1.00 21.81 39 GLU F O 1
ATOM 9773 N N . GLN F 1 40 ? -13.112 16.221 80.988 1.00 21.74 40 GLN F N 1
ATOM 9774 C CA . GLN F 1 40 ? -12.938 15.017 80.186 1.00 22.59 40 GLN F CA 1
ATOM 9775 C C . GLN F 1 40 ? -12.245 13.954 81.024 1.00 22.52 40 GLN F C 1
ATOM 9776 O O . GLN F 1 40 ? -12.560 12.770 80.923 1.00 21.70 40 GLN F O 1
ATOM 9782 N N . ALA F 1 41 ? -11.311 14.393 81.866 1.00 22.88 41 ALA F N 1
ATOM 9783 C CA . ALA F 1 41 ? -10.554 13.491 82.730 1.00 23.51 41 ALA F CA 1
ATOM 9784 C C . ALA F 1 41 ? -11.401 12.882 83.844 1.00 23.52 41 ALA F C 1
ATOM 9785 O O . ALA F 1 41 ? -10.964 11.954 84.519 1.00 22.06 41 ALA F O 1
ATOM 9787 N N . ALA F 1 42 ? -12.608 13.405 84.041 1.00 24.93 42 ALA F N 1
ATOM 9788 C CA . ALA F 1 42 ? -13.489 12.882 85.079 1.00 25.66 42 ALA F CA 1
ATOM 9789 C C . ALA F 1 42 ? -13.662 11.381 84.891 1.00 26.23 42 ALA F C 1
ATOM 9790 O O . ALA F 1 42 ? -13.648 10.626 85.857 1.00 26.33 42 ALA F O 1
ATOM 9792 N N . GLU F 1 43 ? -13.827 10.954 83.642 1.00 27.45 43 GLU F N 1
ATOM 9793 C CA . GLU F 1 43 ? -13.985 9.533 83.346 1.00 28.77 43 GLU F CA 1
ATOM 9794 C C . GLU F 1 43 ? -12.737 8.759 83.764 1.00 27.69 43 GLU F C 1
ATOM 9795 O O . GLU F 1 43 ? -12.831 7.758 84.470 1.00 29.11 43 GLU F O 1
ATOM 9801 N N . THR F 1 44 ? -11.572 9.218 83.311 1.00 25.83 44 THR F N 1
ATOM 9802 C CA . THR F 1 44 ? -10.310 8.572 83.658 1.00 23.89 44 THR F CA 1
ATOM 9803 C C . THR F 1 44 ? -10.217 8.373 85.171 1.00 24.18 44 THR F C 1
ATOM 9804 O O . THR F 1 44 ? -9.881 7.291 85.645 1.00 25.09 44 THR F O 1
ATOM 9808 N N . ILE F 1 45 ? -10.524 9.423 85.925 1.00 25.96 45 ILE F N 1
ATOM 9809 C CA . ILE F 1 45 ? -10.476 9.374 87.388 1.00 26.31 45 ILE F CA 1
ATOM 9810 C C . ILE F 1 45 ? -11.455 8.358 87.965 1.00 26.87 45 ILE F C 1
ATOM 9811 O O . ILE F 1 45 ? -11.164 7.703 88.965 1.00 28.10 45 ILE F O 1
ATOM 9816 N N . LYS F 1 46 ? -12.618 8.235 87.338 1.00 27.41 46 LYS F N 1
ATOM 9817 C CA . LYS F 1 46 ? -13.629 7.285 87.785 1.00 28.46 46 LYS F CA 1
ATOM 9818 C C . LYS F 1 46 ? -13.090 5.871 87.573 1.00 27.57 46 LYS F C 1
ATOM 9819 O O . LYS F 1 46 ? -13.236 5.004 88.433 1.00 27.47 46 LYS F O 1
ATOM 9825 N N . LEU F 1 47 ? -12.455 5.648 86.425 1.00 26.13 47 LEU F N 1
ATOM 9826 C CA . LEU F 1 47 ? -11.882 4.346 86.104 1.00 25.86 47 LEU F CA 1
ATOM 9827 C C . LEU F 1 47 ? -10.774 3.984 87.091 1.00 25.36 47 LEU F C 1
ATOM 9828 O O . LEU F 1 47 ? -10.657 2.835 87.513 1.00 25.74 47 LEU F O 1
ATOM 9833 N N . ILE F 1 48 ? -9.962 4.966 87.466 1.00 24.90 48 ILE F N 1
ATOM 9834 C CA . ILE F 1 48 ? -8.871 4.711 88.398 1.00 23.64 48 ILE F CA 1
ATOM 9835 C C . ILE F 1 48 ? -9.410 4.355 89.777 1.00 25.17 48 ILE F C 1
ATOM 9836 O O . ILE F 1 48 ? -8.990 3.370 90.384 1.00 25.85 48 ILE F O 1
ATOM 9841 N N . GLU F 1 49 ? -10.348 5.159 90.262 1.00 26.15 49 GLU F N 1
ATOM 9842 C CA . GLU F 1 49 ? -10.946 4.948 91.573 1.00 27.32 49 GLU F CA 1
ATOM 9843 C C . GLU F 1 49 ? -11.746 3.652 91.654 1.00 27.77 49 GLU F C 1
ATOM 9844 O O . GLU F 1 49 ? -11.983 3.134 92.743 1.00 27.83 49 GLU F O 1
ATOM 9850 N N . ALA F 1 50 ? -12.157 3.128 90.502 1.00 27.81 50 ALA F N 1
ATOM 9851 C CA . ALA F 1 50 ? -12.909 1.878 90.463 1.00 27.63 50 ALA F CA 1
ATOM 9852 C C . ALA F 1 50 ? -11.972 0.718 90.782 1.00 27.52 50 ALA F C 1
ATOM 9853 O O . ALA F 1 50 ? -12.411 -0.367 91.156 1.00 28.62 50 ALA F O 1
ATOM 9855 N N . ALA F 1 51 ? -10.676 0.950 90.623 1.00 27.08 51 ALA F N 1
ATOM 9856 C CA . ALA F 1 51 ? -9.681 -0.077 90.903 1.00 27.45 51 ALA F CA 1
ATOM 9857 C C . ALA F 1 51 ? -9.133 0.088 92.321 1.00 27.26 51 ALA F C 1
ATOM 9858 O O . ALA F 1 51 ? -8.102 -0.485 92.671 1.00 27.91 51 ALA F O 1
ATOM 9860 N N . ASP F 1 52 ? -9.837 0.868 93.135 1.00 27.79 52 ASP F N 1
ATOM 9861 C CA . ASP F 1 52 ? -9.425 1.132 94.514 1.00 28.54 52 ASP F CA 1
ATOM 9862 C C . ASP F 1 52 ? -8.050 1.782 94.601 1.00 26.04 52 ASP F C 1
ATOM 9863 O O . ASP F 1 52 ? -7.228 1.408 95.428 1.00 27.05 52 ASP F O 1
ATOM 9868 N N . GLN F 1 53 ? -7.805 2.756 93.739 1.00 24.80 53 GLN F N 1
ATOM 9869 C CA . GLN F 1 53 ? -6.539 3.473 93.750 1.00 23.10 53 GLN F CA 1
ATOM 9870 C C . GLN F 1 53 ? -6.865 4.959 93.817 1.00 23.00 53 GLN F C 1
ATOM 9871 O O . GLN F 1 53 ? -7.992 5.362 93.536 1.00 23.16 53 GLN F O 1
ATOM 9877 N N . LYS F 1 54 ? -5.877 5.759 94.202 1.00 23.54 54 LYS F N 1
ATOM 9878 C CA . LYS F 1 54 ? -6.025 7.208 94.287 1.00 24.24 54 LYS F CA 1
ATOM 9879 C C . LYS F 1 54 ? -5.739 7.817 92.918 1.00 23.00 54 LYS F C 1
ATOM 9880 O O . LYS F 1 54 ? -4.813 7.402 92.231 1.00 23.10 54 LYS F O 1
ATOM 9886 N N . ALA F 1 55 ? -6.532 8.807 92.535 1.00 22.52 55 ALA F N 1
ATOM 9887 C CA . ALA F 1 55 ? -6.343 9.495 91.269 1.00 22.82 55 ALA F CA 1
ATOM 9888 C C . ALA F 1 55 ? -6.531 10.977 91.532 1.00 22.35 55 ALA F C 1
ATOM 9889 O O . ALA F 1 55 ? -7.413 11.373 92.300 1.00 22.74 55 ALA F O 1
ATOM 9891 N N . VAL F 1 56 ? -5.684 11.791 90.913 1.00 21.22 56 VAL F N 1
ATOM 9892 C CA . VAL F 1 56 ? -5.771 13.230 91.062 1.00 21.22 56 VAL F CA 1
ATOM 9893 C C . VAL F 1 56 ? -5.485 13.900 89.720 1.00 21.04 56 VAL F C 1
ATOM 9894 O O . VAL F 1 56 ? -4.580 13.489 88.991 1.00 19.90 56 VAL F O 1
ATOM 9898 N N . PHE F 1 57 ? -6.279 14.911 89.380 1.00 19.84 57 PHE F N 1
ATOM 9899 C CA . PHE F 1 57 ? -6.056 15.630 88.139 1.00 19.99 57 PHE F CA 1
ATOM 9900 C C . PHE F 1 57 ? -5.010 16.708 88.385 1.00 19.67 57 PHE F C 1
ATOM 9901 O O . PHE F 1 57 ? -5.062 17.417 89.389 1.00 19.12 57 PHE F O 1
ATOM 9909 N N . VAL F 1 58 ? -4.056 16.827 87.471 1.00 17.94 58 VAL F N 1
ATOM 9910 C CA . VAL F 1 58 ? -3.026 17.839 87.606 1.00 17.22 58 VAL F CA 1
ATOM 9911 C C . VAL F 1 58 ? -2.984 18.687 86.343 1.00 18.03 58 VAL F C 1
ATOM 9912 O O . VAL F 1 58 ? -2.641 18.198 85.266 1.00 17.67 58 VAL F O 1
ATOM 9916 N N . GLY F 1 59 ? -3.357 19.956 86.477 1.00 17.71 59 GLY F N 1
ATOM 9917 C CA . GLY F 1 59 ? -3.340 20.851 85.338 1.00 17.36 59 GLY F CA 1
ATOM 9918 C C . GLY F 1 59 ? -1.927 21.011 84.813 1.00 19.09 59 GLY F C 1
ATOM 9919 O O . GLY F 1 59 ? -1.029 21.440 85.544 1.00 18.37 59 GLY F O 1
ATOM 9920 N N . LEU F 1 60 ? -1.716 20.659 83.547 1.00 17.83 60 LEU F N 1
ATOM 9921 C CA . LEU F 1 60 ? -0.388 20.776 82.963 1.00 18.30 60 LEU F CA 1
ATOM 9922 C C . LEU F 1 60 ? -0.373 20.906 81.445 1.00 18.25 60 LEU F C 1
ATOM 9923 O O . LEU F 1 60 ? -1.057 20.167 80.733 1.00 17.57 60 LEU F O 1
ATOM 9928 N N . ASP F 1 61 ? 0.400 21.871 80.968 1.00 17.09 61 ASP F N 1
ATOM 9929 C CA . ASP F 1 61 ? 0.603 22.070 79.541 1.00 17.53 61 ASP F CA 1
ATOM 9930 C C . ASP F 1 61 ? 2.059 21.645 79.461 1.00 16.31 61 ASP F C 1
ATOM 9931 O O . ASP F 1 61 ? 2.951 22.390 79.878 1.00 15.50 61 ASP F O 1
ATOM 9936 N N . VAL F 1 62 ? 2.292 20.429 78.967 1.00 15.02 62 VAL F N 1
ATOM 9937 C CA . VAL F 1 62 ? 3.645 19.885 78.889 1.00 14.18 62 VAL F CA 1
ATOM 9938 C C . VAL F 1 62 ? 4.672 20.730 78.139 1.00 14.00 62 VAL F C 1
ATOM 9939 O O . VAL F 1 62 ? 5.866 20.445 78.212 1.00 14.91 62 VAL F O 1
ATOM 9943 N N . THR F 1 63 ? 4.231 21.759 77.423 1.00 14.71 63 THR F N 1
ATOM 9944 C CA . THR F 1 63 ? 5.177 22.609 76.689 1.00 15.19 63 THR F CA 1
ATOM 9945 C C . THR F 1 63 ? 5.775 23.665 77.622 1.00 15.89 63 THR F C 1
ATOM 9946 O O . THR F 1 63 ? 6.700 24.388 77.244 1.00 16.44 63 THR F O 1
ATOM 9950 N N . ASP F 1 64 ? 5.239 23.734 78.839 1.00 15.19 64 ASP F N 1
ATOM 9951 C CA . ASP F 1 64 ? 5.680 24.695 79.847 1.00 17.20 64 ASP F CA 1
ATOM 9952 C C . ASP F 1 64 ? 6.563 23.974 80.872 1.00 16.94 64 ASP F C 1
ATOM 9953 O O . ASP F 1 64 ? 6.055 23.248 81.723 1.00 17.39 64 ASP F O 1
ATOM 9958 N N . LYS F 1 65 ? 7.875 24.179 80.784 1.00 16.07 65 LYS F N 1
ATOM 9959 C CA . LYS F 1 65 ? 8.823 23.534 81.696 1.00 15.95 65 LYS F CA 1
ATOM 9960 C C . LYS F 1 65 ? 8.479 23.799 83.164 1.00 15.60 65 LYS F C 1
ATOM 9961 O O . LYS F 1 65 ? 8.438 22.879 83.983 1.00 15.18 65 LYS F O 1
ATOM 9967 N N . ALA F 1 66 ? 8.240 25.062 83.497 1.00 15.98 66 ALA F N 1
ATOM 9968 C CA . ALA F 1 66 ? 7.912 25.418 84.872 1.00 16.13 66 ALA F CA 1
ATOM 9969 C C . ALA F 1 66 ? 6.687 24.647 85.343 1.00 16.50 66 ALA F C 1
ATOM 9970 O O . ALA F 1 66 ? 6.650 24.145 86.465 1.00 16.83 66 ALA F O 1
ATOM 9972 N N . ASN F 1 67 ? 5.685 24.550 84.477 1.00 17.59 67 ASN F N 1
ATOM 9973 C CA . ASN F 1 67 ? 4.459 23.843 84.811 1.00 17.07 67 ASN F CA 1
ATOM 9974 C C . ASN F 1 67 ? 4.751 22.367 85.044 1.00 16.38 67 ASN F C 1
ATOM 9975 O O . ASN F 1 67 ? 4.175 21.760 85.933 1.00 17.79 67 ASN F O 1
ATOM 9980 N N . PHE F 1 68 ? 5.653 21.790 84.254 1.00 16.16 68 PHE F N 1
ATOM 9981 C CA . PHE F 1 68 ? 5.984 20.378 84.416 1.00 16.27 68 PHE F CA 1
ATOM 9982 C C . PHE F 1 68 ? 6.679 20.125 85.766 1.00 16.48 68 PHE F C 1
ATOM 9983 O O . PHE F 1 68 ? 6.381 19.154 86.454 1.00 14.44 68 PHE F O 1
ATOM 9991 N N . ASP F 1 69 ? 7.604 20.994 86.149 1.00 17.14 69 ASP F N 1
ATOM 9992 C CA . ASP F 1 69 ? 8.282 20.809 87.429 1.00 17.70 69 ASP F CA 1
ATOM 9993 C C . ASP F 1 69 ? 7.290 20.914 88.582 1.00 16.41 69 ASP F C 1
ATOM 9994 O O . ASP F 1 69 ? 7.321 20.108 89.502 1.00 16.30 69 ASP F O 1
ATOM 9999 N N . SER F 1 70 ? 6.400 21.898 88.523 1.00 17.48 70 SER F N 1
ATOM 10000 C CA . SER F 1 70 ? 5.414 22.068 89.578 1.00 18.91 70 SER F CA 1
ATOM 10001 C C . SER F 1 70 ? 4.402 20.931 89.546 1.00 18.59 70 SER F C 1
ATOM 10002 O O . SER F 1 70 ? 3.967 20.451 90.592 1.00 19.10 70 SER F O 1
ATOM 10005 N N . ALA F 1 71 ? 4.036 20.492 88.343 1.00 17.95 71 ALA F N 1
ATOM 10006 C CA . ALA F 1 71 ? 3.071 19.403 88.195 1.00 17.24 71 ALA F CA 1
ATOM 10007 C C . ALA F 1 71 ? 3.591 18.136 88.869 1.00 17.00 71 ALA F C 1
ATOM 10008 O O . ALA F 1 71 ? 2.865 17.457 89.594 1.00 15.34 71 ALA F O 1
ATOM 10010 N N . ILE F 1 72 ? 4.859 17.820 88.634 1.00 17.13 72 ILE F N 1
ATOM 10011 C CA . ILE F 1 72 ? 5.435 16.631 89.234 1.00 17.16 72 ILE F CA 1
ATOM 10012 C C . ILE F 1 72 ? 5.575 16.795 90.748 1.00 19.04 72 ILE F C 1
ATOM 10013 O O . ILE F 1 72 ? 5.437 15.821 91.480 1.00 19.87 72 ILE F O 1
ATOM 10018 N N . ASP F 1 73 ? 5.817 18.018 91.223 1.00 20.39 73 ASP F N 1
ATOM 10019 C CA . ASP F 1 73 ? 5.909 18.248 92.670 1.00 21.75 73 ASP F CA 1
ATOM 10020 C C . ASP F 1 73 ? 4.539 18.014 93.293 1.00 21.16 73 ASP F C 1
ATOM 10021 O O . ASP F 1 73 ? 4.416 17.343 94.317 1.00 21.94 73 ASP F O 1
ATOM 10026 N N . GLU F 1 74 ? 3.508 18.572 92.662 1.00 22.29 74 GLU F N 1
ATOM 10027 C CA . GLU F 1 74 ? 2.143 18.423 93.152 1.00 22.68 74 GLU F CA 1
ATOM 10028 C C . GLU F 1 74 ? 1.713 16.955 93.169 1.00 22.58 74 GLU F C 1
ATOM 10029 O O . GLU F 1 74 ? 1.089 16.494 94.126 1.00 21.27 74 GLU F O 1
ATOM 10035 N N . ALA F 1 75 ? 2.045 16.223 92.109 1.00 21.47 75 ALA F N 1
ATOM 10036 C CA . ALA F 1 75 ? 1.693 14.811 92.025 1.00 21.32 75 ALA F CA 1
ATOM 10037 C C . ALA F 1 75 ? 2.367 14.031 93.154 1.00 20.97 75 ALA F C 1
ATOM 10038 O O . ALA F 1 75 ? 1.731 13.240 93.852 1.00 21.20 75 ALA F O 1
ATOM 10040 N N . ALA F 1 76 ? 3.662 14.257 93.329 1.00 20.21 76 ALA F N 1
ATOM 10041 C CA . ALA F 1 76 ? 4.408 13.562 94.366 1.00 21.76 76 ALA F CA 1
ATOM 10042 C C . ALA F 1 76 ? 3.860 13.878 95.758 1.00 22.81 76 ALA F C 1
ATOM 10043 O O . ALA F 1 76 ? 3.750 12.989 96.603 1.00 23.53 76 ALA F O 1
ATOM 10045 N N . GLU F 1 77 ? 3.502 15.136 95.989 1.00 24.62 77 GLU F N 1
ATOM 10046 C CA . GLU F 1 77 ? 2.985 15.545 97.292 1.00 27.15 77 GLU F CA 1
ATOM 10047 C C . GLU F 1 77 ? 1.585 15.017 97.577 1.00 26.86 77 GLU F C 1
ATOM 10048 O O . GLU F 1 77 ? 1.301 14.566 98.685 1.00 27.06 77 GLU F O 1
ATOM 10054 N N . LYS F 1 78 ? 0.712 15.072 96.577 1.00 26.13 78 LYS F N 1
ATOM 10055 C CA . LYS F 1 78 ? -0.660 14.605 96.730 1.00 25.71 78 LYS F CA 1
ATOM 10056 C C . LYS F 1 78 ? -0.789 13.093 96.870 1.00 25.26 78 LYS F C 1
ATOM 10057 O O . LYS F 1 78 ? -1.622 12.599 97.639 1.00 23.86 78 LYS F O 1
ATOM 10063 N N . LEU F 1 79 ? 0.029 12.360 96.120 1.00 22.50 79 LEU F N 1
ATOM 10064 C CA . LEU F 1 79 ? -0.032 10.907 96.138 1.00 22.50 79 LEU F CA 1
ATOM 10065 C C . LEU F 1 79 ? 0.985 10.244 97.072 1.00 22.27 79 LEU F C 1
ATOM 10066 O O . LEU F 1 79 ? 0.917 9.039 97.311 1.00 22.66 79 LEU F O 1
ATOM 10071 N N . GLY F 1 80 ? 1.921 11.033 97.595 1.00 23.28 80 GLY F N 1
ATOM 10072 C CA . GLY F 1 80 ? 2.918 10.506 98.515 1.00 22.59 80 GLY F CA 1
ATOM 10073 C C . GLY F 1 80 ? 4.033 9.686 97.895 1.00 23.28 80 GLY F C 1
ATOM 10074 O O . GLY F 1 80 ? 4.588 8.792 98.544 1.00 24.55 80 GLY F O 1
ATOM 10075 N N . GLY F 1 81 ? 4.374 9.989 96.646 1.00 20.85 81 GLY F N 1
ATOM 10076 C CA . GLY F 1 81 ? 5.425 9.258 95.967 1.00 20.38 81 GLY F CA 1
ATOM 10077 C C . GLY F 1 81 ? 5.441 9.577 94.483 1.00 19.77 81 GLY F C 1
ATOM 10078 O O . GLY F 1 81 ? 4.550 10.267 93.988 1.00 20.67 81 GLY F O 1
ATOM 10079 N N . PHE F 1 82 ? 6.454 9.083 93.777 1.00 19.37 82 PHE F N 1
ATOM 10080 C CA . PHE F 1 82 ? 6.588 9.306 92.336 1.00 18.29 82 PHE F CA 1
ATOM 10081 C C . PHE F 1 82 ? 7.577 8.273 91.798 1.00 17.69 82 PHE F C 1
ATOM 10082 O O . PHE F 1 82 ? 8.783 8.406 91.972 1.00 16.96 82 PHE F O 1
ATOM 10090 N N . ASP F 1 83 ? 7.054 7.249 91.135 1.00 16.47 83 ASP F N 1
ATOM 10091 C CA . ASP F 1 83 ? 7.876 6.160 90.623 1.00 15.21 83 ASP F CA 1
ATOM 10092 C C . ASP F 1 83 ? 7.926 6.023 89.106 1.00 15.66 83 ASP F C 1
ATOM 10093 O O . ASP F 1 83 ? 8.880 5.461 88.556 1.00 15.86 83 ASP F O 1
ATOM 10098 N N . VAL F 1 84 ? 6.895 6.521 88.435 1.00 15.09 84 VAL F N 1
ATOM 10099 C CA . VAL F 1 84 ? 6.817 6.415 86.983 1.00 14.99 84 VAL F CA 1
ATOM 10100 C C . VAL F 1 84 ? 6.238 7.667 86.335 1.00 14.03 84 VAL F C 1
ATOM 10101 O O . VAL F 1 84 ? 5.351 8.310 86.899 1.00 17.26 84 VAL F O 1
ATOM 10105 N N . LEU F 1 85 ? 6.766 8.009 85.162 1.00 13.13 85 LEU F N 1
ATOM 10106 C CA . LEU F 1 85 ? 6.278 9.128 84.367 1.00 13.43 85 LEU F CA 1
ATOM 10107 C C . LEU F 1 85 ? 6.020 8.607 82.952 1.00 13.12 85 LEU F C 1
ATOM 10108 O O . LEU F 1 85 ? 6.914 8.050 82.312 1.00 12.54 85 LEU F O 1
ATOM 10113 N N . VAL F 1 86 ? 4.797 8.772 82.474 1.00 13.15 86 VAL F N 1
ATOM 10114 C CA . VAL F 1 86 ? 4.479 8.350 81.123 1.00 13.46 86 VAL F CA 1
ATOM 10115 C C . VAL F 1 86 ? 4.294 9.627 80.310 1.00 12.59 86 VAL F C 1
ATOM 10116 O O . VAL F 1 86 ? 3.323 10.345 80.505 1.00 14.48 86 VAL F O 1
ATOM 10120 N N . ASN F 1 87 ? 5.246 9.937 79.436 1.00 13.17 87 ASN F N 1
ATOM 10121 C CA . ASN F 1 87 ? 5.117 11.127 78.602 1.00 13.88 87 ASN F CA 1
ATOM 10122 C C . ASN F 1 87 ? 4.259 10.747 77.403 1.00 12.98 87 ASN F C 1
ATOM 10123 O O . ASN F 1 87 ? 4.763 10.455 76.311 1.00 11.69 87 ASN F O 1
ATOM 10128 N N . ASN F 1 88 ? 2.950 10.756 77.635 1.00 13.95 88 ASN F N 1
ATOM 10129 C CA . ASN F 1 88 ? 1.963 10.383 76.628 1.00 13.53 88 ASN F CA 1
ATOM 10130 C C . ASN F 1 88 ? 1.400 11.560 75.832 1.00 14.74 88 ASN F C 1
ATOM 10131 O O . ASN F 1 88 ? 1.070 11.409 74.654 1.00 15.16 88 ASN F O 1
ATOM 10136 N N . ALA F 1 89 ? 1.298 12.728 76.465 1.00 13.01 89 ALA F N 1
ATOM 10137 C CA . ALA F 1 89 ? 0.758 13.908 75.800 1.00 12.70 89 ALA F CA 1
ATOM 10138 C C . ALA F 1 89 ? 1.426 14.167 74.452 1.00 13.65 89 ALA F C 1
ATOM 10139 O O . ALA F 1 89 ? 2.656 14.100 74.324 1.00 12.02 89 ALA F O 1
ATOM 10141 N N . GLY F 1 90 ? 0.603 14.470 73.453 1.00 12.54 90 GLY F N 1
ATOM 10142 C CA . GLY F 1 90 ? 1.114 14.744 72.122 1.00 13.35 90 GLY F CA 1
ATOM 10143 C C . GLY F 1 90 ? 0.006 15.127 71.157 1.00 14.06 90 GLY F C 1
ATOM 10144 O O . GLY F 1 90 ? -1.177 14.969 71.460 1.00 14.10 90 GLY F O 1
ATOM 10145 N N . ILE F 1 91 ? 0.388 15.643 69.994 1.00 14.99 91 ILE F N 1
ATOM 10146 C CA . ILE F 1 91 ? -0.585 16.040 68.988 1.00 15.81 91 ILE F CA 1
ATOM 10147 C C . ILE F 1 91 ? -0.126 15.524 67.639 1.00 17.32 91 ILE F C 1
ATOM 10148 O O . ILE F 1 91 ? 1.036 15.150 67.458 1.00 15.66 91 ILE F O 1
ATOM 10153 N N . ALA F 1 92 ? -1.049 15.514 66.692 1.00 17.62 92 ALA F N 1
ATOM 10154 C CA . ALA F 1 92 ? -0.743 15.084 65.344 1.00 17.64 92 ALA F CA 1
ATOM 10155 C C . ALA F 1 92 ? -0.984 16.266 64.416 1.00 17.44 92 ALA F C 1
ATOM 10156 O O . ALA F 1 92 ? -1.711 17.199 64.754 1.00 16.56 92 ALA F O 1
ATOM 10158 N N . GLN F 1 93 ? -0.331 16.238 63.266 1.00 17.13 93 GLN F N 1
ATOM 10159 C CA . GLN F 1 93 ? -0.524 17.255 62.242 1.00 17.09 93 GLN F CA 1
ATOM 10160 C C . GLN F 1 93 ? -0.598 16.453 60.958 1.00 16.99 93 GLN F C 1
ATOM 10161 O O . GLN F 1 93 ? 0.071 15.429 60.823 1.00 14.67 93 GLN F O 1
ATOM 10167 N N . ILE F 1 94 ? -1.449 16.895 60.041 1.00 18.99 94 ILE F N 1
ATOM 10168 C CA . ILE F 1 94 ? -1.606 16.230 58.761 1.00 21.35 94 ILE F CA 1
ATOM 10169 C C . ILE F 1 94 ? -1.498 17.331 57.721 1.00 22.51 94 ILE F C 1
ATOM 10170 O O . ILE F 1 94 ? -2.337 18.233 57.668 1.00 22.84 94 ILE F O 1
ATOM 10175 N N . LYS F 1 95 ? -0.456 17.268 56.905 1.00 23.67 95 LYS F N 1
ATOM 10176 C CA . LYS F 1 95 ? -0.244 18.287 55.894 1.00 24.93 95 LYS F CA 1
ATOM 10177 C C . LYS F 1 95 ? 0.888 17.884 54.958 1.00 24.30 95 LYS F C 1
ATOM 10178 O O . LYS F 1 95 ? 1.917 17.375 55.400 1.00 24.19 95 LYS F O 1
ATOM 10184 N N . PRO F 1 96 ? 0.710 18.106 53.646 1.00 24.57 96 PRO F N 1
ATOM 10185 C CA . PRO F 1 96 ? 1.748 17.751 52.675 1.00 23.94 96 PRO F CA 1
ATOM 10186 C C . PRO F 1 96 ? 3.059 18.423 53.042 1.00 23.36 96 PRO F C 1
ATOM 10187 O O . PRO F 1 96 ? 3.079 19.585 53.433 1.00 23.12 96 PRO F O 1
ATOM 10191 N N . LEU F 1 97 ? 4.152 17.685 52.915 1.00 25.01 97 LEU F N 1
ATOM 10192 C CA . LEU F 1 97 ? 5.472 18.197 53.255 1.00 27.03 97 LEU F CA 1
ATOM 10193 C C . LEU F 1 97 ? 5.769 19.583 52.694 1.00 28.10 97 LEU F C 1
ATOM 10194 O O . LEU F 1 97 ? 6.397 20.402 53.368 1.00 28.26 97 LEU F O 1
ATOM 10199 N N . LEU F 1 98 ? 5.311 19.848 51.471 1.00 27.73 98 LEU F N 1
ATOM 10200 C CA . LEU F 1 98 ? 5.554 21.134 50.823 1.00 28.75 98 LEU F CA 1
ATOM 10201 C C . LEU F 1 98 ? 4.764 22.298 51.413 1.00 28.60 98 LEU F C 1
ATOM 10202 O O . LEU F 1 98 ? 5.039 23.458 51.098 1.00 29.16 98 LEU F O 1
ATOM 10207 N N . GLU F 1 99 ? 3.797 21.993 52.275 1.00 28.29 99 GLU F N 1
ATOM 10208 C CA . GLU F 1 99 ? 2.964 23.022 52.896 1.00 27.21 99 GLU F CA 1
ATOM 10209 C C . GLU F 1 99 ? 3.269 23.289 54.376 1.00 26.37 99 GLU F C 1
ATOM 10210 O O . GLU F 1 99 ? 2.746 24.239 54.960 1.00 26.37 99 GLU F O 1
ATOM 10216 N N . VAL F 1 100 ? 4.115 22.457 54.976 1.00 24.96 100 VAL F N 1
ATOM 10217 C CA . VAL F 1 100 ? 4.481 22.619 56.385 1.00 22.98 100 VAL F CA 1
ATOM 10218 C C . VAL F 1 100 ? 5.133 23.974 56.627 1.00 22.40 100 VAL F C 1
ATOM 10219 O O . VAL F 1 100 ? 6.040 24.366 55.895 1.00 21.77 100 VAL F O 1
ATOM 10223 N N . THR F 1 101 ? 4.682 24.676 57.665 1.00 22.10 101 THR F N 1
ATOM 10224 C CA . THR F 1 101 ? 5.219 25.999 57.986 1.00 21.79 101 THR F CA 1
ATOM 10225 C C . THR F 1 101 ? 6.128 25.984 59.214 1.00 21.78 101 THR F C 1
ATOM 10226 O O . THR F 1 101 ? 6.133 25.023 59.980 1.00 20.50 101 THR F O 1
ATOM 10230 N N . GLU F 1 102 ? 6.891 27.056 59.398 1.00 20.79 102 GLU F N 1
ATOM 10231 C CA . GLU F 1 102 ? 7.783 27.158 60.545 1.00 21.90 102 GLU F CA 1
ATOM 10232 C C . GLU F 1 102 ? 6.945 27.170 61.824 1.00 21.64 102 GLU F C 1
ATOM 10233 O O . GLU F 1 102 ? 7.378 26.666 62.862 1.00 20.68 102 GLU F O 1
ATOM 10239 N N . GLU F 1 103 ? 5.743 27.740 61.735 1.00 22.28 103 GLU F N 1
ATOM 10240 C CA . GLU F 1 103 ? 4.827 27.795 62.872 1.00 23.24 103 GLU F CA 1
ATOM 10241 C C . GLU F 1 103 ? 4.343 26.387 63.209 1.00 22.51 103 GLU F C 1
ATOM 10242 O O . GLU F 1 103 ? 4.265 26.026 64.386 1.00 20.67 103 GLU F O 1
ATOM 10248 N N . ASP F 1 104 ? 4.004 25.604 62.178 1.00 21.01 104 ASP F N 1
ATOM 10249 C CA . ASP F 1 104 ? 3.551 24.226 62.378 1.00 20.26 104 ASP F CA 1
ATOM 10250 C C . ASP F 1 104 ? 4.639 23.487 63.155 1.00 20.57 104 ASP F C 1
ATOM 10251 O O . ASP F 1 104 ? 4.379 22.835 64.171 1.00 20.56 104 ASP F O 1
ATOM 10256 N N . LEU F 1 105 ? 5.861 23.593 62.645 1.00 19.71 105 LEU F N 1
ATOM 10257 C CA . LEU F 1 105 ? 7.025 22.942 63.237 1.00 19.09 105 LEU F CA 1
ATOM 10258 C C . LEU F 1 105 ? 7.312 23.359 64.676 1.00 19.33 105 LEU F C 1
ATOM 10259 O O . LEU F 1 105 ? 7.550 22.510 65.537 1.00 20.10 105 LEU F O 1
ATOM 10264 N N . LYS F 1 106 ? 7.296 24.657 64.948 1.00 18.96 106 LYS F N 1
ATOM 10265 C CA . LYS F 1 106 ? 7.565 25.125 66.303 1.00 20.20 106 LYS F CA 1
ATOM 10266 C C . LYS F 1 106 ? 6.538 24.580 67.291 1.00 20.37 106 LYS F C 1
ATOM 10267 O O . LYS F 1 106 ? 6.884 24.210 68.411 1.00 19.59 106 LYS F O 1
ATOM 10273 N N . GLN F 1 107 ? 5.279 24.527 66.871 1.00 20.11 107 GLN F N 1
ATOM 10274 C CA . GLN F 1 107 ? 4.217 24.034 67.732 1.00 21.38 107 GLN F CA 1
ATOM 10275 C C . GLN F 1 107 ? 4.316 22.543 67.991 1.00 20.32 107 GLN F C 1
ATOM 10276 O O . GLN F 1 107 ? 4.312 22.112 69.144 1.00 19.39 107 GLN F O 1
ATOM 10282 N N . ILE F 1 108 ? 4.409 21.747 66.928 1.00 18.12 108 ILE F N 1
ATOM 10283 C CA . ILE F 1 108 ? 4.470 20.308 67.121 1.00 16.74 108 ILE F CA 1
ATOM 10284 C C . ILE F 1 108 ? 5.758 19.853 67.805 1.00 15.54 108 ILE F C 1
ATOM 10285 O O . ILE F 1 108 ? 5.750 18.874 68.546 1.00 15.75 108 ILE F O 1
ATOM 10290 N N . TYR F 1 109 ? 6.861 20.556 67.580 1.00 14.05 109 TYR F N 1
ATOM 10291 C CA . TYR F 1 109 ? 8.093 20.158 68.250 1.00 15.33 109 TYR F CA 1
ATOM 10292 C C . TYR F 1 109 ? 8.026 20.506 69.731 1.00 15.40 109 TYR F C 1
ATOM 10293 O O . TYR F 1 109 ? 8.566 19.793 70.574 1.00 17.83 109 TYR F O 1
ATOM 10302 N N . SER F 1 110 ? 7.342 21.593 70.052 1.00 15.38 110 SER F N 1
ATOM 10303 C CA . SER F 1 110 ? 7.215 22.000 71.440 1.00 16.95 110 SER F CA 1
ATOM 10304 C C . SER F 1 110 ? 6.417 20.964 72.230 1.00 17.05 110 SER F C 1
ATOM 10305 O O . SER F 1 110 ? 6.847 20.507 73.296 1.00 15.57 110 SER F O 1
ATOM 10308 N N . VAL F 1 111 ? 5.265 20.570 71.692 1.00 15.78 111 VAL F N 1
ATOM 10309 C CA . VAL F 1 111 ? 4.410 19.600 72.366 1.00 14.63 111 VAL F CA 1
ATOM 10310 C C . VAL F 1 111 ? 4.883 18.148 72.318 1.00 12.58 111 VAL F C 1
ATOM 10311 O O . VAL F 1 111 ? 4.749 17.426 73.299 1.00 13.60 111 VAL F O 1
ATOM 10315 N N . ASN F 1 112 ? 5.427 17.716 71.186 1.00 12.17 112 ASN F N 1
ATOM 10316 C CA . ASN F 1 112 ? 5.853 16.326 71.043 1.00 12.47 112 ASN F CA 1
ATOM 10317 C C . ASN F 1 112 ? 7.290 15.997 71.410 1.00 13.12 112 ASN F C 1
ATOM 10318 O O . ASN F 1 112 ? 7.612 14.832 71.639 1.00 12.72 112 ASN F O 1
ATOM 10323 N N . VAL F 1 113 ? 8.152 17.006 71.472 1.00 12.91 113 VAL F N 1
ATOM 10324 C CA . VAL F 1 113 ? 9.554 16.760 71.782 1.00 13.33 113 VAL F CA 1
ATOM 10325 C C . VAL F 1 113 ? 10.108 17.504 72.998 1.00 14.09 113 VAL F C 1
ATOM 10326 O O . VAL F 1 113 ? 10.602 16.874 73.928 1.00 14.98 113 VAL F O 1
ATOM 10330 N N . PHE F 1 114 ? 10.035 18.834 72.991 1.00 14.41 114 PHE F N 1
ATOM 10331 C CA . PHE F 1 114 ? 10.569 19.622 74.099 1.00 15.16 114 PHE F CA 1
ATOM 10332 C C . PHE F 1 114 ? 9.930 19.210 75.417 1.00 15.97 114 PHE F C 1
ATOM 10333 O O . PHE F 1 114 ? 10.586 19.189 76.455 1.00 16.45 114 PHE F O 1
ATOM 10341 N N . SER F 1 115 ? 8.642 18.885 75.361 1.00 15.12 115 SER F N 1
ATOM 10342 C CA . SER F 1 115 ? 7.892 18.474 76.537 1.00 15.01 115 SER F CA 1
ATOM 10343 C C . SER F 1 115 ? 8.487 17.219 77.165 1.00 15.05 115 SER F C 1
ATOM 10344 O O . SER F 1 115 ? 8.426 17.032 78.382 1.00 15.57 115 SER F O 1
ATOM 10347 N N . VAL F 1 116 ? 9.062 16.358 76.331 1.00 12.87 116 VAL F N 1
ATOM 10348 C CA . VAL F 1 116 ? 9.641 15.112 76.811 1.00 11.43 116 VAL F CA 1
ATOM 10349 C C . VAL F 1 116 ? 10.957 15.385 77.533 1.00 12.28 116 VAL F C 1
ATOM 10350 O O . VAL F 1 116 ? 11.264 14.733 78.525 1.00 12.83 116 VAL F O 1
ATOM 10354 N N . PHE F 1 117 ? 11.735 16.344 77.038 1.00 11.74 117 PHE F N 1
ATOM 10355 C CA . PHE F 1 117 ? 12.972 16.706 77.726 1.00 13.86 117 PHE F CA 1
ATOM 10356 C C . PHE F 1 117 ? 12.558 17.212 79.112 1.00 14.42 117 PHE F C 1
ATOM 10357 O O . PHE F 1 117 ? 13.083 16.768 80.127 1.00 15.04 117 PHE F O 1
ATOM 10365 N N . PHE F 1 118 ? 11.601 18.137 79.134 1.00 14.02 118 PHE F N 1
ATOM 10366 C CA . PHE F 1 118 ? 11.112 18.732 80.376 1.00 15.26 118 PHE F CA 1
ATOM 10367 C C . PHE F 1 118 ? 10.623 17.675 81.361 1.00 14.55 118 PHE F C 1
ATOM 10368 O O . PHE F 1 118 ? 10.957 17.714 82.545 1.00 13.42 118 PHE F O 1
ATOM 10376 N N . GLY F 1 119 ? 9.817 16.741 80.865 1.00 13.74 119 GLY F N 1
ATOM 10377 C CA . GLY F 1 119 ? 9.294 15.690 81.712 1.00 13.06 119 GLY F CA 1
ATOM 10378 C C . GLY F 1 119 ? 10.389 14.793 82.255 1.00 14.21 119 GLY F C 1
ATOM 10379 O O . GLY F 1 119 ? 10.360 14.404 83.423 1.00 13.54 119 GLY F O 1
ATOM 10380 N N . ILE F 1 120 ? 11.354 14.458 81.405 1.00 13.67 120 ILE F N 1
ATOM 10381 C CA . ILE F 1 120 ? 12.460 13.607 81.818 1.00 15.05 120 ILE F CA 1
ATOM 10382 C C . ILE F 1 120 ? 13.292 14.306 82.897 1.00 15.42 120 ILE F C 1
ATOM 10383 O O . ILE F 1 120 ? 13.693 13.685 83.878 1.00 15.51 120 ILE F O 1
ATOM 10388 N N . GLN F 1 121 ? 13.549 15.597 82.706 1.00 14.54 121 GLN F N 1
ATOM 10389 C CA . GLN F 1 121 ? 14.330 16.356 83.674 1.00 16.91 121 GLN F CA 1
ATOM 10390 C C . GLN F 1 121 ? 13.629 16.417 85.024 1.00 16.89 121 GLN F C 1
ATOM 10391 O O . GLN F 1 121 ? 14.245 16.152 86.056 1.00 16.27 121 GLN F O 1
ATOM 10397 N N . ALA F 1 122 ? 12.338 16.745 85.012 1.00 15.87 122 ALA F N 1
ATOM 10398 C CA . ALA F 1 122 ? 11.573 16.847 86.251 1.00 16.05 122 ALA F CA 1
ATOM 10399 C C . ALA F 1 122 ? 11.404 15.500 86.946 1.00 16.56 122 ALA F C 1
ATOM 10400 O O . ALA F 1 122 ? 11.439 15.423 88.177 1.00 15.71 122 ALA F O 1
ATOM 10402 N N . ALA F 1 123 ? 11.227 14.440 86.160 1.00 16.33 123 ALA F N 1
ATOM 10403 C CA . ALA F 1 123 ? 11.067 13.095 86.711 1.00 17.68 123 ALA F CA 1
ATOM 10404 C C . ALA F 1 123 ? 12.366 12.631 87.371 1.00 18.39 123 ALA F C 1
ATOM 10405 O O . ALA F 1 123 ? 12.353 12.046 88.454 1.00 18.45 123 ALA F O 1
ATOM 10407 N N . SER F 1 124 ? 13.480 12.884 86.694 1.00 18.64 124 SER F N 1
ATOM 10408 C CA . SER F 1 124 ? 14.796 12.499 87.178 1.00 21.46 124 SER F CA 1
ATOM 10409 C C . SER F 1 124 ? 15.063 13.136 88.546 1.00 22.60 124 SER F C 1
ATOM 10410 O O . SER F 1 124 ? 15.552 12.484 89.473 1.00 23.77 124 SER F O 1
ATOM 10413 N N . ARG F 1 125 ? 14.723 14.410 88.667 1.00 24.13 125 ARG F N 1
ATOM 10414 C CA . ARG F 1 125 ? 14.920 15.141 89.910 1.00 25.95 125 ARG F CA 1
ATOM 10415 C C . ARG F 1 125 ? 14.014 14.667 91.041 1.00 24.51 125 ARG F C 1
ATOM 10416 O O . ARG F 1 125 ? 14.431 14.656 92.198 1.00 24.23 125 ARG F O 1
ATOM 10424 N N . LYS F 1 126 ? 12.782 14.272 90.719 1.00 21.19 126 LYS F N 1
ATOM 10425 C CA . LYS F 1 126 ? 11.865 13.800 91.751 1.00 20.15 126 LYS F CA 1
ATOM 10426 C C . LYS F 1 126 ? 12.282 12.409 92.227 1.00 19.59 126 LYS F C 1
ATOM 10427 O O . LYS F 1 126 ? 12.205 12.101 93.417 1.00 18.30 126 LYS F O 1
ATOM 10433 N N . PHE F 1 127 ? 12.721 11.571 91.294 1.00 17.63 127 PHE F N 1
ATOM 10434 C CA . PHE F 1 127 ? 13.185 10.235 91.639 1.00 17.03 127 PHE F CA 1
ATOM 10435 C C . PHE F 1 127 ? 14.361 10.402 92.616 1.00 18.09 127 PHE F C 1
ATOM 10436 O O . PHE F 1 127 ? 14.390 9.789 93.681 1.00 16.96 127 PHE F O 1
ATOM 10444 N N . ASP F 1 128 ? 15.323 11.242 92.243 1.00 18.95 128 ASP F N 1
ATOM 10445 C CA . ASP F 1 128 ? 16.496 11.479 93.072 1.00 20.74 128 ASP F CA 1
ATOM 10446 C C . ASP F 1 128 ? 16.119 12.035 94.437 1.00 22.69 128 ASP F C 1
ATOM 10447 O O . ASP F 1 128 ? 16.582 11.531 95.454 1.00 23.84 128 ASP F O 1
ATOM 10452 N N . GLU F 1 129 ? 15.275 13.061 94.461 1.00 24.28 129 GLU F N 1
ATOM 10453 C CA . GLU F 1 129 ? 14.838 13.651 95.723 1.00 26.74 129 GLU F CA 1
ATOM 10454 C C . GLU F 1 129 ? 14.259 12.585 96.657 1.00 27.96 129 GLU F C 1
ATOM 10455 O O . GLU F 1 129 ? 14.529 12.590 97.861 1.00 28.43 129 GLU F O 1
ATOM 10461 N N . LEU F 1 130 ? 13.470 11.671 96.097 1.00 26.99 130 LEU F N 1
ATOM 10462 C CA . LEU F 1 130 ? 12.851 10.607 96.884 1.00 27.07 130 LEU F CA 1
ATOM 10463 C C . LEU F 1 130 ? 13.780 9.416 97.104 1.00 26.23 130 LEU F C 1
ATOM 10464 O O . LEU F 1 130 ? 13.441 8.481 97.828 1.00 27.08 130 LEU F O 1
ATOM 10469 N N . GLY F 1 131 ? 14.947 9.456 96.472 1.00 26.47 131 GLY F N 1
ATOM 10470 C CA . GLY F 1 131 ? 15.908 8.379 96.617 1.00 26.97 131 GLY F CA 1
ATOM 10471 C C . GLY F 1 131 ? 15.462 7.052 96.033 1.00 27.12 131 GLY F C 1
ATOM 10472 O O . GLY F 1 131 ? 15.826 5.996 96.546 1.00 27.48 131 GLY F O 1
ATOM 10473 N N . VAL F 1 132 ? 14.682 7.093 94.956 1.00 26.14 132 VAL F N 1
ATOM 10474 C CA . VAL F 1 132 ? 14.207 5.869 94.322 1.00 24.66 132 VAL F CA 1
ATOM 10475 C C . VAL F 1 132 ? 14.676 5.778 92.876 1.00 23.74 132 VAL F C 1
ATOM 10476 O O . VAL F 1 132 ? 15.116 6.768 92.293 1.00 22.99 132 VAL F O 1
ATOM 10480 N N . LYS F 1 133 ? 14.586 4.578 92.307 1.00 23.38 133 LYS F N 1
ATOM 10481 C CA . LYS F 1 133 ? 14.958 4.363 90.912 1.00 23.47 133 LYS F CA 1
ATOM 10482 C C . LYS F 1 133 ? 13.631 4.427 90.174 1.00 22.23 133 LYS F C 1
ATOM 10483 O O . LYS F 1 133 ? 12.732 3.633 90.445 1.00 22.73 133 LYS F O 1
ATOM 10489 N N . GLY F 1 134 ? 13.503 5.383 89.263 1.00 20.60 134 GLY F N 1
ATOM 10490 C CA . GLY F 1 134 ? 12.257 5.535 88.536 1.00 18.78 134 GLY F CA 1
ATOM 10491 C C . GLY F 1 134 ? 12.224 4.993 87.122 1.00 17.60 134 GLY F C 1
ATOM 10492 O O . GLY F 1 134 ? 13.246 4.590 86.556 1.00 17.29 134 GLY F O 1
ATOM 10493 N N . LYS F 1 135 ? 11.023 4.999 86.551 1.00 16.72 135 LYS F N 1
ATOM 10494 C CA . LYS F 1 135 ? 10.792 4.526 85.191 1.00 16.02 135 LYS F CA 1
ATOM 10495 C C . LYS F 1 135 ? 10.099 5.618 84.383 1.00 14.68 135 LYS F C 1
ATOM 10496 O O . LYS F 1 135 ? 9.052 6.127 84.781 1.00 13.14 135 LYS F O 1
ATOM 10502 N N . ILE F 1 136 ? 10.706 5.989 83.264 1.00 15.45 136 ILE F N 1
ATOM 10503 C CA . ILE F 1 136 ? 10.138 6.995 82.374 1.00 15.47 136 ILE F CA 1
ATOM 10504 C C . ILE F 1 136 ? 9.721 6.236 81.118 1.00 16.03 136 ILE F C 1
ATOM 10505 O O . ILE F 1 136 ? 10.495 5.440 80.576 1.00 16.01 136 ILE F O 1
ATOM 10510 N N . ILE F 1 137 ? 8.495 6.484 80.674 1.00 16.26 137 ILE F N 1
ATOM 10511 C CA . ILE F 1 137 ? 7.929 5.799 79.514 1.00 13.80 137 ILE F CA 1
ATOM 10512 C C . ILE F 1 137 ? 7.392 6.829 78.521 1.00 12.31 137 ILE F C 1
ATOM 10513 O O . ILE F 1 137 ? 6.458 7.562 78.834 1.00 11.17 137 ILE F O 1
ATOM 10518 N N . ASN F 1 138 ? 7.984 6.875 77.327 1.00 10.93 138 ASN F N 1
ATOM 10519 C CA . ASN F 1 138 ? 7.587 7.846 76.307 1.00 11.96 138 ASN F CA 1
ATOM 10520 C C . ASN F 1 138 ? 6.695 7.303 75.183 1.00 11.60 138 ASN F C 1
ATOM 10521 O O . ASN F 1 138 ? 6.837 6.162 74.746 1.00 10.60 138 ASN F O 1
ATOM 10526 N N . ALA F 1 139 ? 5.782 8.144 74.708 1.00 12.88 139 ALA F N 1
ATOM 10527 C CA . ALA F 1 139 ? 4.891 7.750 73.628 1.00 11.89 139 ALA F CA 1
ATOM 10528 C C . ALA F 1 139 ? 5.565 7.949 72.273 1.00 11.62 139 ALA F C 1
ATOM 10529 O O . ALA F 1 139 ? 5.669 9.072 71.787 1.00 12.84 139 ALA F O 1
ATOM 10531 N N . ALA F 1 140 ? 6.052 6.866 71.683 1.00 11.03 140 ALA F N 1
ATOM 10532 C CA . ALA F 1 140 ? 6.652 6.946 70.357 1.00 12.48 140 ALA F CA 1
ATOM 10533 C C . ALA F 1 140 ? 5.509 6.611 69.391 1.00 13.16 140 ALA F C 1
ATOM 10534 O O . ALA F 1 140 ? 4.361 6.969 69.649 1.00 13.08 140 ALA F O 1
ATOM 10536 N N . SER F 1 141 ? 5.811 5.910 68.304 1.00 14.43 141 SER F N 1
ATOM 10537 C CA . SER F 1 141 ? 4.789 5.561 67.309 1.00 14.51 141 SER F CA 1
ATOM 10538 C C . SER F 1 141 ? 5.431 4.818 66.152 1.00 14.74 141 SER F C 1
ATOM 10539 O O . SER F 1 141 ? 6.653 4.842 66.001 1.00 13.68 141 SER F O 1
ATOM 10542 N N . ILE F 1 142 ? 4.613 4.154 65.339 1.00 14.39 142 ILE F N 1
ATOM 10543 C CA . ILE F 1 142 ? 5.143 3.462 64.169 1.00 14.58 142 ILE F CA 1
ATOM 10544 C C . ILE F 1 142 ? 5.805 4.529 63.300 1.00 13.42 142 ILE F C 1
ATOM 10545 O O . ILE F 1 142 ? 6.753 4.248 62.569 1.00 13.72 142 ILE F O 1
ATOM 10550 N N . ALA F 1 143 ? 5.301 5.759 63.404 1.00 12.86 143 ALA F N 1
ATOM 10551 C CA . ALA F 1 143 ? 5.835 6.887 62.645 1.00 11.92 143 ALA F CA 1
ATOM 10552 C C . ALA F 1 143 ? 7.219 7.301 63.165 1.00 12.48 143 ALA F C 1
ATOM 10553 O O . ALA F 1 143 ? 7.854 8.206 62.615 1.00 12.58 143 ALA F O 1
ATOM 10555 N N . ALA F 1 144 ? 7.673 6.637 64.225 1.00 11.35 144 ALA F N 1
ATOM 10556 C CA . ALA F 1 144 ? 8.994 6.901 64.799 1.00 12.66 144 ALA F CA 1
ATOM 10557 C C . ALA F 1 144 ? 9.963 5.882 64.215 1.00 12.07 144 ALA F C 1
ATOM 10558 O O . ALA F 1 144 ? 11.176 6.037 64.323 1.00 12.44 144 ALA F O 1
ATOM 10560 N N . ILE F 1 145 ? 9.414 4.822 63.619 1.00 12.79 145 ILE F N 1
ATOM 10561 C CA . ILE F 1 145 ? 10.233 3.770 63.026 1.00 13.44 145 ILE F CA 1
ATOM 10562 C C . ILE F 1 145 ? 10.267 3.932 61.505 1.00 14.57 145 ILE F C 1
ATOM 10563 O O . ILE F 1 145 ? 11.276 3.637 60.856 1.00 14.25 145 ILE F O 1
ATOM 10568 N N . GLN F 1 146 ? 9.161 4.403 60.939 1.00 17.12 146 GLN F N 1
ATOM 10569 C CA . GLN F 1 146 ? 9.095 4.659 59.508 1.00 18.30 146 GLN F CA 1
ATOM 10570 C C . GLN F 1 146 ? 8.338 5.952 59.281 1.00 18.92 146 GLN F C 1
ATOM 10571 O O . GLN F 1 146 ? 7.158 6.045 59.600 1.00 19.58 146 GLN F O 1
ATOM 10577 N N . GLY F 1 147 ? 9.019 6.954 58.735 1.00 18.22 147 GLY F N 1
ATOM 10578 C CA . GLY F 1 147 ? 8.361 8.218 58.478 1.00 19.82 147 GLY F CA 1
ATOM 10579 C C . GLY F 1 147 ? 7.187 7.993 57.546 1.00 20.65 147 GLY F C 1
ATOM 10580 O O . GLY F 1 147 ? 7.261 7.166 56.640 1.00 20.94 147 GLY F O 1
ATOM 10581 N N . PHE F 1 148 ? 6.097 8.715 57.770 1.00 21.50 148 PHE F N 1
ATOM 10582 C CA . PHE F 1 148 ? 4.924 8.567 56.923 1.00 23.05 148 PHE F CA 1
ATOM 10583 C C . PHE F 1 148 ? 4.623 9.826 56.130 1.00 22.95 148 PHE F C 1
ATOM 10584 O O . PHE F 1 148 ? 4.680 10.938 56.658 1.00 21.92 148 PHE F O 1
ATOM 10592 N N . PRO F 1 149 ? 4.292 9.661 54.841 1.00 23.35 149 PRO F N 1
ATOM 10593 C CA . PRO F 1 149 ? 3.974 10.785 53.962 1.00 22.80 149 PRO F CA 1
ATOM 10594 C C . PRO F 1 149 ? 2.735 11.494 54.488 1.00 22.01 149 PRO F C 1
ATOM 10595 O O . PRO F 1 149 ? 1.867 10.862 55.088 1.00 22.61 149 PRO F O 1
ATOM 10599 N N . ILE F 1 150 ? 2.668 12.800 54.252 1.00 21.91 150 ILE F N 1
ATOM 10600 C CA . ILE F 1 150 ? 1.559 13.647 54.673 1.00 20.64 150 ILE F CA 1
ATOM 10601 C C . ILE F 1 150 ? 1.601 13.896 56.183 1.00 21.23 150 ILE F C 1
ATOM 10602 O O . ILE F 1 150 ? 0.887 14.755 56.702 1.00 20.24 150 ILE F O 1
ATOM 10607 N N . LEU F 1 151 ? 2.439 13.143 56.887 1.00 19.94 151 LEU F N 1
ATOM 10608 C CA . LEU F 1 151 ? 2.581 13.329 58.330 1.00 20.54 151 LEU F CA 1
ATOM 10609 C C . LEU F 1 151 ? 4.060 13.447 58.663 1.00 19.07 151 LEU F C 1
ATOM 10610 O O . LEU F 1 151 ? 4.531 12.938 59.679 1.00 17.61 151 LEU F O 1
ATOM 10615 N N . SER F 1 152 ? 4.783 14.135 57.787 1.00 19.18 152 SER F N 1
ATOM 10616 C CA . SER F 1 152 ? 6.215 14.324 57.950 1.00 18.21 152 SER F CA 1
ATOM 10617 C C . SER F 1 152 ? 6.572 15.003 59.273 1.00 17.98 152 SER F C 1
ATOM 10618 O O . SER F 1 152 ? 7.360 14.475 60.047 1.00 18.73 152 SER F O 1
ATOM 10621 N N . ALA F 1 153 ? 5.996 16.174 59.524 1.00 17.65 153 ALA F N 1
ATOM 10622 C CA . ALA F 1 153 ? 6.272 16.909 60.755 1.00 16.87 153 ALA F CA 1
ATOM 10623 C C . ALA F 1 153 ? 6.096 15.992 61.960 1.00 16.59 153 ALA F C 1
ATOM 10624 O O . ALA F 1 153 ? 6.985 15.868 62.793 1.00 15.51 153 ALA F O 1
ATOM 10626 N N . TYR F 1 154 ? 4.937 15.350 62.039 1.00 16.08 154 TYR F N 1
ATOM 10627 C CA . TYR F 1 154 ? 4.631 14.437 63.135 1.00 15.45 154 TYR F CA 1
ATOM 10628 C C . TYR F 1 154 ? 5.660 13.318 63.229 1.00 15.42 154 TYR F C 1
ATOM 10629 O O . TYR F 1 154 ? 6.178 13.022 64.305 1.00 15.23 154 TYR F O 1
ATOM 10638 N N . SER F 1 155 ? 5.949 12.690 62.095 1.00 15.83 155 SER F N 1
ATOM 10639 C CA . SER F 1 155 ? 6.906 11.599 62.066 1.00 15.10 155 SER F CA 1
ATOM 10640 C C . SER F 1 155 ? 8.267 12.032 62.605 1.00 15.65 155 SER F C 1
ATOM 10641 O O . SER F 1 155 ? 8.889 11.317 63.393 1.00 14.91 155 SER F O 1
ATOM 10644 N N . THR F 1 156 ? 8.726 13.205 62.184 1.00 15.47 156 THR F N 1
ATOM 10645 C CA . THR F 1 156 ? 10.020 13.694 62.630 1.00 15.97 156 THR F CA 1
ATOM 10646 C C . THR F 1 156 ? 10.066 13.948 64.145 1.00 15.94 156 THR F C 1
ATOM 10647 O O . THR F 1 156 ? 11.120 13.799 64.757 1.00 17.56 156 THR F O 1
ATOM 10651 N N . THR F 1 157 ? 8.939 14.321 64.755 1.00 15.14 157 THR F N 1
ATOM 10652 C CA . THR F 1 157 ? 8.943 14.544 66.203 1.00 14.64 157 THR F CA 1
ATOM 10653 C C . THR F 1 157 ? 9.026 13.198 66.911 1.00 13.86 157 THR F C 1
ATOM 10654 O O . THR F 1 157 ? 9.686 13.065 67.940 1.00 13.54 157 THR F O 1
ATOM 10658 N N . LYS F 1 158 ? 8.366 12.189 66.352 1.00 14.03 158 LYS F N 1
ATOM 10659 C CA . LYS F 1 158 ? 8.388 10.865 66.961 1.00 12.72 158 LYS F CA 1
ATOM 10660 C C . LYS F 1 158 ? 9.760 10.213 66.820 1.00 12.88 158 LYS F C 1
ATOM 10661 O O . LYS F 1 158 ? 10.187 9.458 67.699 1.00 10.84 158 LYS F O 1
ATOM 10667 N N . PHE F 1 159 ? 10.443 10.494 65.711 1.00 12.96 159 PHE F N 1
ATOM 10668 C CA . PHE F 1 159 ? 11.789 9.976 65.505 1.00 13.49 159 PHE F CA 1
ATOM 10669 C C . PHE F 1 159 ? 12.663 10.632 66.574 1.00 14.23 159 PHE F C 1
ATOM 10670 O O . PHE F 1 159 ? 13.548 9.999 67.141 1.00 15.38 159 PHE F O 1
ATOM 10678 N N . ALA F 1 160 ? 12.393 11.904 66.849 1.00 14.51 160 ALA F N 1
ATOM 10679 C CA . ALA F 1 160 ? 13.142 12.652 67.856 1.00 15.28 160 ALA F CA 1
ATOM 10680 C C . ALA F 1 160 ? 12.949 12.015 69.227 1.00 15.37 160 ALA F C 1
ATOM 10681 O O . ALA F 1 160 ? 13.903 11.877 70.002 1.00 15.67 160 ALA F O 1
ATOM 10683 N N . VAL F 1 161 ? 11.713 11.619 69.520 1.00 13.78 161 VAL F N 1
ATOM 10684 C CA . VAL F 1 161 ? 11.398 10.983 70.796 1.00 14.06 161 VAL F CA 1
ATOM 10685 C C . VAL F 1 161 ? 12.168 9.671 70.907 1.00 14.86 161 VAL F C 1
ATOM 10686 O O . VAL F 1 161 ? 12.692 9.336 71.964 1.00 14.95 161 VAL F O 1
ATOM 10690 N N . ARG F 1 162 ? 12.230 8.936 69.801 1.00 15.04 162 ARG F N 1
ATOM 10691 C CA . ARG F 1 162 ? 12.949 7.667 69.740 1.00 14.7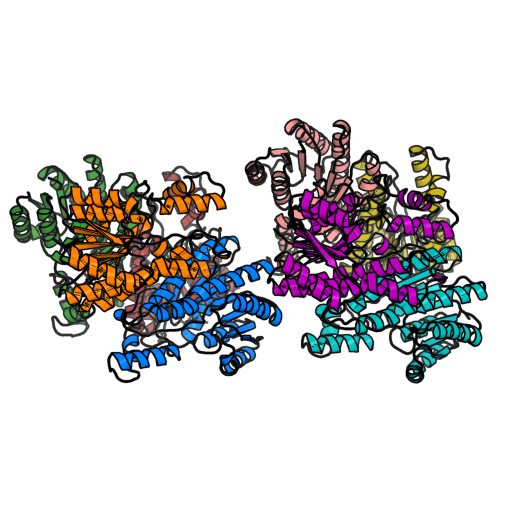4 162 ARG F CA 1
ATOM 10692 C C . ARG F 1 162 ? 14.412 7.906 70.137 1.00 14.74 162 ARG F C 1
ATOM 10693 O O . ARG F 1 162 ? 14.970 7.200 70.979 1.00 14.87 162 ARG F O 1
ATOM 10701 N N . GLY F 1 163 ? 15.027 8.909 69.522 1.00 15.54 163 GLY F N 1
ATOM 10702 C CA . GLY F 1 163 ? 16.410 9.224 69.832 1.00 15.24 163 GLY F CA 1
ATOM 10703 C C . GLY F 1 163 ? 16.598 9.690 71.266 1.00 14.61 163 GLY F C 1
ATOM 10704 O O . GLY F 1 163 ? 17.572 9.326 71.921 1.00 15.66 163 GLY F O 1
ATOM 10705 N N . LEU F 1 164 ? 15.668 10.501 71.754 1.00 14.70 164 LEU F N 1
ATOM 10706 C CA . LEU F 1 164 ? 15.743 11.018 73.115 1.00 14.90 164 LEU F CA 1
ATOM 10707 C C . LEU F 1 164 ? 15.714 9.870 74.104 1.00 15.58 164 LEU F C 1
ATOM 10708 O O . LEU F 1 164 ? 16.487 9.832 75.064 1.00 15.66 164 LEU F O 1
ATOM 10713 N N . THR F 1 165 ? 14.815 8.924 73.849 1.00 15.63 165 THR F N 1
ATOM 10714 C CA . THR F 1 165 ? 14.662 7.758 74.701 1.00 13.92 165 THR F CA 1
ATOM 10715 C C . THR F 1 165 ? 15.976 6.989 74.840 1.00 14.38 165 THR F C 1
ATOM 10716 O O . THR F 1 165 ? 16.324 6.539 75.930 1.00 13.71 165 THR F O 1
ATOM 10720 N N . GLN F 1 166 ? 16.705 6.843 73.740 1.00 14.46 166 GLN F N 1
ATOM 10721 C CA . GLN F 1 166 ? 17.977 6.126 73.773 1.00 16.39 166 GLN F CA 1
ATOM 10722 C C . GLN F 1 166 ? 19.030 6.938 74.530 1.00 16.83 166 GLN F C 1
ATOM 10723 O O . GLN F 1 166 ? 19.727 6.408 75.399 1.00 18.62 166 GLN F O 1
ATOM 10729 N N . ALA F 1 167 ? 19.132 8.225 74.208 1.00 16.98 167 ALA F N 1
ATOM 10730 C CA . ALA F 1 167 ? 20.107 9.104 74.854 1.00 17.91 167 ALA F CA 1
ATOM 10731 C C . ALA F 1 167 ? 19.849 9.248 76.353 1.00 18.94 167 ALA F C 1
ATOM 10732 O O . ALA F 1 167 ? 20.772 9.147 77.167 1.00 19.16 167 ALA F O 1
ATOM 10734 N N . ALA F 1 168 ? 18.592 9.480 76.711 1.00 19.05 168 ALA F N 1
ATOM 10735 C CA . ALA F 1 168 ? 18.212 9.643 78.105 1.00 19.33 168 ALA F CA 1
ATOM 10736 C C . ALA F 1 168 ? 18.485 8.376 78.910 1.00 20.01 168 ALA F C 1
ATOM 10737 O O . ALA F 1 168 ? 18.975 8.445 80.038 1.00 20.97 168 ALA F O 1
ATOM 10739 N N . ALA F 1 169 ? 18.169 7.220 78.333 1.00 19.51 169 ALA F N 1
ATOM 10740 C CA . ALA F 1 169 ? 18.393 5.947 79.011 1.00 18.46 169 ALA F CA 1
ATOM 10741 C C . ALA F 1 169 ? 19.861 5.785 79.419 1.00 18.96 169 ALA F C 1
ATOM 10742 O O . ALA F 1 169 ? 20.161 5.381 80.544 1.00 17.61 169 ALA F O 1
ATOM 10744 N N . GLN F 1 170 ? 20.765 6.096 78.497 1.00 18.92 170 GLN F N 1
ATOM 10745 C CA . GLN F 1 170 ? 22.194 5.985 78.753 1.00 21.40 170 GLN F CA 1
ATOM 10746 C C . GLN F 1 170 ? 22.702 6.995 79.778 1.00 22.44 170 GLN F C 1
ATOM 10747 O O . GLN F 1 170 ? 23.564 6.669 80.599 1.00 23.55 170 GLN F O 1
ATOM 10753 N N . GLU F 1 171 ? 22.171 8.214 79.747 1.00 22.78 171 GLU F N 1
ATOM 10754 C CA . GLU F 1 171 ? 22.618 9.232 80.693 1.00 23.43 171 GLU F CA 1
ATOM 10755 C C . GLU F 1 171 ? 22.094 9.010 82.104 1.00 22.84 171 GLU F C 1
ATOM 10756 O O . GLU F 1 171 ? 22.772 9.328 83.076 1.00 21.90 171 GLU F O 1
ATOM 10762 N N . LEU F 1 172 ? 20.894 8.453 82.216 1.00 21.89 172 LEU F N 1
ATOM 10763 C CA . LEU F 1 172 ? 20.298 8.222 83.522 1.00 20.97 172 LEU F CA 1
ATOM 10764 C C . LEU F 1 172 ? 20.558 6.829 84.074 1.00 20.07 172 LEU F C 1
ATOM 10765 O O . LEU F 1 172 ? 20.262 6.563 85.234 1.00 19.13 172 LEU F O 1
ATOM 10770 N N . ALA F 1 173 ? 21.112 5.944 83.251 1.00 19.97 173 ALA F N 1
ATOM 10771 C CA . ALA F 1 173 ? 21.374 4.574 83.685 1.00 21.86 173 ALA F CA 1
ATOM 10772 C C . ALA F 1 173 ? 22.198 4.518 84.979 1.00 23.47 173 ALA F C 1
ATOM 10773 O O . ALA F 1 173 ? 21.850 3.804 85.915 1.00 23.70 173 ALA F O 1
ATOM 10775 N N . PRO F 1 174 ? 23.299 5.276 85.050 1.00 24.66 174 PRO F N 1
ATOM 10776 C CA . PRO F 1 174 ? 24.090 5.228 86.287 1.00 26.13 174 PRO F CA 1
ATOM 10777 C C . PRO F 1 174 ? 23.284 5.494 87.566 1.00 26.06 174 PRO F C 1
ATOM 10778 O O . PRO F 1 174 ? 23.614 4.958 88.621 1.00 26.49 174 PRO F O 1
ATOM 10782 N N . LYS F 1 175 ? 22.229 6.303 87.471 1.00 25.96 175 LYS F N 1
ATOM 10783 C CA . LYS F 1 175 ? 21.377 6.600 88.625 1.00 26.00 175 LYS F CA 1
ATOM 10784 C C . LYS F 1 175 ? 20.378 5.462 88.855 1.00 25.98 175 LYS F C 1
ATOM 10785 O O . LYS F 1 175 ? 19.689 5.426 89.874 1.00 27.56 175 LYS F O 1
ATOM 10791 N N . GLY F 1 176 ? 20.282 4.546 87.897 1.00 23.92 176 GLY F N 1
ATOM 10792 C CA . GLY F 1 176 ? 19.362 3.434 88.037 1.00 21.52 176 GLY F CA 1
ATOM 10793 C C . GLY F 1 176 ? 18.007 3.653 87.388 1.00 20.54 176 GLY F C 1
ATOM 10794 O O . GLY F 1 176 ? 17.143 2.775 87.443 1.00 22.03 176 GLY F O 1
ATOM 10795 N N . HIS F 1 177 ? 17.807 4.819 86.783 1.00 18.44 177 HIS F N 1
ATOM 10796 C CA . HIS F 1 177 ? 16.537 5.122 86.122 1.00 17.46 177 HIS F CA 1
ATOM 10797 C C . HIS F 1 177 ? 16.554 4.593 84.693 1.00 16.81 177 HIS F C 1
ATOM 10798 O O . HIS F 1 177 ? 17.592 4.606 84.024 1.00 18.38 177 HIS F O 1
ATOM 10805 N N . THR F 1 178 ? 15.399 4.131 84.229 1.00 15.99 178 THR F N 1
ATOM 10806 C CA . THR F 1 178 ? 15.285 3.615 82.875 1.00 15.62 178 THR F CA 1
ATOM 10807 C C . THR F 1 178 ? 14.359 4.491 82.046 1.00 14.61 178 THR F C 1
ATOM 10808 O O . THR F 1 178 ? 13.448 5.129 82.575 1.00 12.99 178 THR F O 1
ATOM 10812 N N . VAL F 1 179 ? 14.614 4.514 80.742 1.00 14.95 179 VAL F N 1
ATOM 10813 C CA . VAL F 1 179 ? 13.815 5.287 79.805 1.00 14.99 179 VAL F CA 1
ATOM 10814 C C . VAL F 1 179 ? 13.511 4.402 78.601 1.00 15.22 179 VAL F C 1
ATOM 10815 O O . VAL F 1 179 ? 14.423 3.932 77.928 1.00 15.90 179 VAL F O 1
ATOM 10819 N N . ASN F 1 180 ? 12.229 4.170 78.342 1.00 14.31 180 ASN F N 1
ATOM 10820 C CA . ASN F 1 180 ? 11.805 3.347 77.212 1.00 12.87 180 ASN F CA 1
ATOM 10821 C C . ASN F 1 180 ? 10.617 4.027 76.564 1.00 12.42 180 ASN F C 1
ATOM 10822 O O . ASN F 1 180 ? 10.126 5.037 77.060 1.00 10.36 180 ASN F O 1
ATOM 10827 N N . ALA F 1 181 ? 10.140 3.456 75.467 1.00 12.61 181 ALA F N 1
ATOM 10828 C CA . ALA F 1 181 ? 9.005 4.037 74.776 1.00 11.42 181 ALA F CA 1
ATOM 10829 C C . ALA F 1 181 ? 8.125 2.983 74.123 1.00 11.87 181 ALA F C 1
ATOM 10830 O O . ALA F 1 181 ? 8.579 1.875 73.819 1.00 12.10 181 ALA F O 1
ATOM 10832 N N . TYR F 1 182 ? 6.857 3.332 73.932 1.00 12.78 182 TYR F N 1
ATOM 10833 C CA . TYR F 1 182 ? 5.904 2.436 73.285 1.00 12.54 182 TYR F CA 1
ATOM 10834 C C . TYR F 1 182 ? 5.548 3.052 71.945 1.00 13.09 182 TYR F C 1
ATOM 10835 O O . TYR F 1 182 ? 5.412 4.266 71.833 1.00 11.92 182 TYR F O 1
ATOM 10844 N N . ALA F 1 183 ? 5.424 2.209 70.924 1.00 13.94 183 ALA F N 1
ATOM 10845 C CA . ALA F 1 183 ? 5.095 2.669 69.586 1.00 13.67 183 ALA F CA 1
ATOM 10846 C C . ALA F 1 183 ? 3.780 2.037 69.126 1.00 13.83 183 ALA F C 1
ATOM 10847 O O . ALA F 1 183 ? 3.764 0.922 68.615 1.00 12.31 183 ALA F O 1
ATOM 10849 N N . PRO F 1 184 ? 2.657 2.737 69.331 1.00 14.25 184 PRO F N 1
ATOM 10850 C CA . PRO F 1 184 ? 1.353 2.208 68.915 1.00 13.75 184 PRO F CA 1
ATOM 10851 C C . PRO F 1 184 ? 1.234 2.213 67.391 1.00 13.60 184 PRO F C 1
ATOM 10852 O O . PRO F 1 184 ? 2.026 2.865 66.705 1.00 13.02 184 PRO F O 1
ATOM 10856 N N . GLY F 1 185 ? 0.251 1.483 66.866 1.00 13.32 185 GLY F N 1
ATOM 10857 C CA . GLY F 1 185 ? 0.070 1.430 65.429 1.00 12.87 185 GLY F CA 1
ATOM 10858 C C . GLY F 1 185 ? -1.004 2.414 65.016 1.00 14.84 185 GLY F C 1
ATOM 10859 O O . GLY F 1 185 ? -0.763 3.616 64.955 1.00 13.56 185 GLY F O 1
ATOM 10860 N N . ILE F 1 186 ? -2.190 1.891 64.723 1.00 15.10 186 ILE F N 1
ATOM 10861 C CA . ILE F 1 186 ? -3.338 2.711 64.342 1.00 15.99 186 ILE F CA 1
ATOM 10862 C C . ILE F 1 186 ? -4.346 2.512 65.476 1.00 15.55 186 ILE F C 1
ATOM 10863 O O . ILE F 1 186 ? -4.973 1.455 65.585 1.00 15.90 186 ILE F O 1
ATOM 10868 N N . VAL F 1 187 ? -4.482 3.523 66.324 1.00 14.61 187 VAL F N 1
ATOM 10869 C CA . VAL F 1 187 ? -5.384 3.447 67.472 1.00 15.11 187 VAL F CA 1
ATOM 10870 C C . VAL F 1 187 ? -6.572 4.375 67.273 1.00 16.00 187 VAL F C 1
ATOM 10871 O O . VAL F 1 187 ? -6.408 5.574 67.040 1.00 15.69 187 VAL F O 1
ATOM 10875 N N . GLY F 1 188 ? -7.771 3.811 67.365 1.00 18.03 188 GLY F N 1
ATOM 10876 C CA . GLY F 1 188 ? -8.970 4.606 67.187 1.00 18.92 188 GLY F CA 1
ATOM 10877 C C . GLY F 1 188 ? -9.258 5.534 68.349 1.00 19.86 188 GLY F C 1
ATOM 10878 O O . GLY F 1 188 ? -10.042 5.209 69.233 1.00 22.46 188 GLY F O 1
ATOM 10879 N N . THR F 1 189 ? -8.619 6.696 68.348 1.00 19.86 189 THR F N 1
ATOM 10880 C CA . THR F 1 189 ? -8.826 7.683 69.393 1.00 18.60 189 THR F CA 1
ATOM 10881 C C . THR F 1 189 ? -9.204 8.963 68.682 1.00 19.57 189 THR F C 1
ATOM 10882 O O . THR F 1 189 ? -9.342 8.976 67.463 1.00 20.41 189 THR F O 1
ATOM 10886 N N . GLY F 1 190 ? -9.358 10.041 69.444 1.00 18.94 190 GLY F N 1
ATOM 10887 C CA . GLY F 1 190 ? -9.693 11.315 68.842 1.00 20.06 190 GLY F CA 1
ATOM 10888 C C . GLY F 1 190 ? -8.601 11.768 67.888 1.00 20.43 190 GLY F C 1
ATOM 10889 O O . GLY F 1 190 ? -8.864 12.509 66.939 1.00 20.42 190 GLY F O 1
ATOM 10890 N N . MET F 1 191 ? -7.368 11.331 68.131 1.00 19.78 191 MET F N 1
ATOM 10891 C CA . MET F 1 191 ? -6.272 11.716 67.254 1.00 18.58 191 MET F CA 1
ATOM 10892 C C . MET F 1 191 ? -6.461 11.156 65.848 1.00 18.24 191 MET F C 1
ATOM 10893 O O . MET F 1 191 ? -6.181 11.841 64.865 1.00 18.42 191 MET F O 1
ATOM 10898 N N . TRP F 1 192 ? -6.915 9.911 65.742 1.00 18.00 192 TRP F N 1
ATOM 10899 C CA . TRP F 1 192 ? -7.126 9.340 64.418 1.00 17.61 192 TRP F CA 1
ATOM 10900 C C . TRP F 1 192 ? -8.421 9.850 63.789 1.00 17.94 192 TRP F C 1
ATOM 10901 O O . TRP F 1 192 ? -8.559 9.855 62.564 1.00 16.42 192 TRP F O 1
ATOM 10912 N N . GLU F 1 193 ? -9.364 10.283 64.624 1.00 19.19 193 GLU F N 1
ATOM 10913 C CA . GLU F 1 193 ? -10.600 10.848 64.105 1.00 21.15 193 GLU F CA 1
ATOM 10914 C C . GLU F 1 193 ? -10.133 12.084 63.346 1.00 21.19 193 GLU F C 1
ATOM 10915 O O . GLU F 1 193 ? -10.637 12.400 62.261 1.00 21.64 193 GLU F O 1
ATOM 10921 N N . GLN F 1 194 ? -9.138 12.762 63.924 1.00 20.38 194 GLN F N 1
ATOM 10922 C CA . GLN F 1 194 ? -8.552 13.965 63.340 1.00 19.54 194 GLN F CA 1
ATOM 10923 C C . GLN F 1 194 ? -7.802 13.640 62.052 1.00 20.06 194 GLN F C 1
ATOM 10924 O O . GLN F 1 194 ? -8.009 14.283 61.023 1.00 18.54 194 GLN F O 1
ATOM 10930 N N . ILE F 1 195 ? -6.914 12.652 62.121 1.00 19.99 195 ILE F N 1
ATOM 10931 C CA . ILE F 1 195 ? -6.132 12.255 60.958 1.00 20.25 195 ILE F CA 1
ATOM 10932 C C . ILE F 1 195 ? -7.048 11.804 59.818 1.00 20.85 195 ILE F C 1
ATOM 10933 O O . ILE F 1 195 ? -6.871 12.216 58.677 1.00 21.16 195 ILE F O 1
ATOM 10938 N N . ASP F 1 196 ? -8.035 10.973 60.131 1.00 21.87 196 ASP F N 1
ATOM 10939 C CA . ASP F 1 196 ? -8.953 10.495 59.104 1.00 23.06 196 ASP F CA 1
ATOM 10940 C C . ASP F 1 196 ? -9.662 11.657 58.413 1.00 24.14 196 ASP F C 1
ATOM 10941 O O . ASP F 1 196 ? -9.728 11.708 57.186 1.00 24.26 196 ASP F O 1
ATOM 10946 N N . ALA F 1 197 ? -10.179 12.589 59.209 1.00 23.70 197 ALA F N 1
ATOM 10947 C CA . ALA F 1 197 ? -10.877 13.754 58.682 1.00 23.96 197 ALA F CA 1
ATOM 10948 C C . ALA F 1 197 ? -9.957 14.620 57.828 1.00 25.12 197 ALA F C 1
ATOM 10949 O O . ALA F 1 197 ? -10.351 15.068 56.745 1.00 24.74 197 ALA F O 1
ATOM 10951 N N . GLU F 1 198 ? -8.734 14.862 58.298 1.00 24.87 198 GLU F N 1
ATOM 10952 C CA . GLU F 1 198 ? -7.802 15.685 57.532 1.00 26.09 198 GLU F CA 1
ATOM 10953 C C . GLU F 1 198 ? -7.370 15.011 56.239 1.00 27.00 198 GLU F C 1
ATOM 10954 O O . GLU F 1 198 ? -7.206 15.672 55.211 1.00 28.60 198 GLU F O 1
ATOM 10960 N N . LEU F 1 199 ? -7.175 13.698 56.290 1.00 26.82 199 LEU F N 1
ATOM 10961 C CA . LEU F 1 199 ? -6.784 12.952 55.102 1.00 27.94 199 LEU F CA 1
ATOM 10962 C C . LEU F 1 199 ? -7.938 13.038 54.112 1.00 29.41 199 LEU F C 1
ATOM 10963 O O . LEU F 1 199 ? -7.733 13.207 52.914 1.00 29.42 199 LEU F O 1
ATOM 10968 N N . SER F 1 200 ? -9.155 12.934 54.638 1.00 30.47 200 SER F N 1
ATOM 10969 C CA . SER F 1 200 ? -10.366 12.991 53.832 1.00 32.25 200 SER F CA 1
ATOM 10970 C C . SER F 1 200 ? -10.441 14.278 53.010 1.00 33.35 200 SER F C 1
ATOM 10971 O O . SER F 1 200 ? -10.744 14.249 51.814 1.00 32.87 200 SER F O 1
ATOM 10974 N N . LYS F 1 201 ? -10.158 15.408 53.652 1.00 34.29 201 LYS F N 1
ATOM 10975 C CA . LYS F 1 201 ? -10.189 16.694 52.966 1.00 35.15 201 LYS F CA 1
ATOM 10976 C C . LYS F 1 201 ? -9.137 16.755 51.862 1.00 35.80 201 LYS F C 1
ATOM 10977 O O . LYS F 1 201 ? -9.212 17.606 50.971 1.00 35.97 201 LYS F O 1
ATOM 10983 N N . ILE F 1 202 ? -8.162 15.850 51.925 1.00 35.14 202 ILE F N 1
ATOM 10984 C CA . ILE F 1 202 ? -7.082 15.807 50.942 1.00 35.33 202 ILE F CA 1
ATOM 10985 C C . ILE F 1 202 ? -7.336 14.851 49.780 1.00 35.44 202 ILE F C 1
ATOM 10986 O O . ILE F 1 202 ? -7.404 15.279 48.627 1.00 36.42 202 ILE F O 1
ATOM 10991 N N . ASN F 1 203 ? -7.478 13.562 50.074 1.00 34.89 203 ASN F N 1
ATOM 10992 C CA . ASN F 1 203 ? -7.706 12.579 49.020 1.00 34.82 203 ASN F CA 1
ATOM 10993 C C . ASN F 1 203 ? -9.176 12.346 48.690 1.00 34.78 203 ASN F C 1
ATOM 10994 O O . ASN F 1 203 ? -9.511 11.452 47.907 1.00 35.81 203 ASN F O 1
ATOM 10999 N N . GLY F 1 204 ? -10.047 13.148 49.298 1.00 34.01 204 GLY F N 1
ATOM 11000 C CA . GLY F 1 204 ? -11.475 13.045 49.044 1.00 34.08 204 GLY F CA 1
ATOM 11001 C C . GLY F 1 204 ? -12.196 11.777 49.459 1.00 34.23 204 GLY F C 1
ATOM 11002 O O . GLY F 1 204 ? -13.406 11.656 49.245 1.00 34.52 204 GLY F O 1
ATOM 11003 N N . LYS F 1 205 ? -11.484 10.825 50.052 1.00 34.21 205 LYS F N 1
ATOM 11004 C CA . LYS F 1 205 ? -12.124 9.585 50.476 1.00 33.50 205 LYS F CA 1
ATOM 11005 C C . LYS F 1 205 ? -13.164 9.891 51.548 1.00 33.51 205 LYS F C 1
ATOM 11006 O O . LYS F 1 205 ? -13.005 10.828 52.323 1.00 33.32 205 LYS F O 1
ATOM 11012 N N . PRO F 1 206 ? -14.248 9.104 51.604 1.00 32.62 206 PRO F N 1
ATOM 11013 C CA . PRO F 1 206 ? -15.295 9.328 52.602 1.00 32.51 206 PRO F CA 1
ATOM 11014 C C . PRO F 1 206 ? -14.794 9.161 54.040 1.00 32.30 206 PRO F C 1
ATOM 11015 O O . PRO F 1 206 ? -13.697 8.646 54.266 1.00 31.78 206 PRO F O 1
ATOM 11019 N N . ILE F 1 207 ? -15.609 9.596 54.999 1.00 31.07 207 ILE F N 1
ATOM 11020 C CA . ILE F 1 207 ? -15.272 9.518 56.421 1.00 30.69 207 ILE F CA 1
ATOM 11021 C C . ILE F 1 207 ? -14.990 8.107 56.920 1.00 29.82 207 ILE F C 1
ATOM 11022 O O . ILE F 1 207 ? -15.757 7.180 56.664 1.00 28.67 207 ILE F O 1
ATOM 11027 N N . GLY F 1 208 ? -13.878 7.964 57.640 1.00 29.42 208 GLY F N 1
ATOM 11028 C CA . GLY F 1 208 ? -13.493 6.679 58.194 1.00 28.62 208 GLY F CA 1
ATOM 11029 C C . GLY F 1 208 ? -12.842 5.714 57.223 1.00 28.75 208 GLY F C 1
ATOM 11030 O O . GLY F 1 208 ? -12.406 4.634 57.623 1.00 28.87 208 GLY F O 1
ATOM 11031 N N . GLU F 1 209 ? -12.765 6.087 55.950 1.00 29.17 209 GLU F N 1
ATOM 11032 C CA . GLU F 1 209 ? -12.163 5.203 54.956 1.00 28.83 209 GLU F CA 1
ATOM 11033 C C . GLU F 1 209 ? -10.636 5.218 55.042 1.00 27.71 209 GLU F C 1
ATOM 11034 O O . GLU F 1 209 ? -9.981 4.207 54.799 1.00 27.18 209 GLU F O 1
ATOM 11040 N N . ASN F 1 210 ? -10.070 6.369 55.379 1.00 25.40 210 ASN F N 1
ATOM 11041 C CA . ASN F 1 210 ? -8.626 6.478 55.509 1.00 25.30 210 ASN F CA 1
ATOM 11042 C C . ASN F 1 210 ? -8.154 5.632 56.689 1.00 23.94 210 ASN F C 1
ATOM 11043 O O . ASN F 1 210 ? -7.151 4.919 56.598 1.00 22.34 210 ASN F O 1
ATOM 11048 N N . PHE F 1 211 ? -8.900 5.701 57.785 1.00 23.33 211 PHE F N 1
ATOM 11049 C CA . PHE F 1 211 ? -8.592 4.925 58.978 1.00 23.08 211 PHE F CA 1
ATOM 11050 C C . PHE F 1 211 ? -8.563 3.447 58.588 1.00 23.64 211 PHE F C 1
ATOM 11051 O O . PHE F 1 211 ? -7.598 2.735 58.869 1.00 20.99 211 PHE F O 1
ATOM 11059 N N . LYS F 1 212 ? -9.627 2.994 57.929 1.00 23.78 212 LYS F N 1
ATOM 11060 C CA . LYS F 1 212 ? -9.713 1.604 57.504 1.00 25.18 212 LYS F CA 1
ATOM 11061 C C . LYS F 1 212 ? -8.586 1.236 56.545 1.00 24.51 212 LYS F C 1
ATOM 11062 O O . LYS F 1 212 ? -8.017 0.157 56.652 1.00 25.23 212 LYS F O 1
ATOM 11068 N N . GLU F 1 213 ? -8.259 2.134 55.620 1.00 24.12 213 GLU F N 1
ATOM 11069 C CA . GLU F 1 213 ? -7.194 1.869 54.654 1.00 24.84 213 GLU F CA 1
ATOM 11070 C C . GLU F 1 213 ? -5.834 1.762 55.345 1.00 23.93 213 GLU F C 1
ATOM 11071 O O . GLU F 1 213 ? -5.046 0.864 55.047 1.00 23.15 213 GLU F O 1
ATOM 11077 N N . TYR F 1 214 ? -5.555 2.676 56.266 1.00 23.00 214 TYR F N 1
ATOM 11078 C CA . TYR F 1 214 ? -4.284 2.640 56.994 1.00 24.33 214 TYR F CA 1
ATOM 11079 C C . TYR F 1 214 ? -4.170 1.405 57.901 1.00 23.69 214 TYR F C 1
ATOM 11080 O O . TYR F 1 214 ? -3.066 0.992 58.258 1.00 25.59 214 TYR F O 1
ATOM 11089 N N . SER F 1 215 ? -5.308 0.817 58.267 1.00 24.05 215 SER F N 1
ATOM 11090 C CA . SER F 1 215 ? -5.327 -0.357 59.138 1.00 24.49 215 SER F CA 1
ATOM 11091 C C . SER F 1 215 ? -5.349 -1.667 58.357 1.00 24.49 215 SER F C 1
ATOM 11092 O O . SER F 1 215 ? -5.169 -2.743 58.931 1.00 23.66 215 SER F O 1
ATOM 11095 N N . SER F 1 216 ? -5.557 -1.570 57.049 1.00 25.17 216 SER F N 1
ATOM 11096 C CA . SER F 1 216 ? -5.644 -2.748 56.190 1.00 25.38 216 SER F CA 1
ATOM 11097 C C . SER F 1 216 ? -4.473 -3.723 56.291 1.00 25.05 216 SER F C 1
ATOM 11098 O O . SER F 1 216 ? -4.673 -4.934 56.242 1.00 25.27 216 SER F O 1
ATOM 11101 N N . SER F 1 217 ? -3.258 -3.206 56.437 1.00 24.33 217 SER F N 1
ATOM 11102 C CA . SER F 1 217 ? -2.079 -4.062 56.509 1.00 24.64 217 SER F CA 1
ATOM 11103 C C . SER F 1 217 ? -1.718 -4.617 57.893 1.00 23.11 217 SER F C 1
ATOM 11104 O O . SER F 1 217 ? -0.698 -5.297 58.033 1.00 24.19 217 SER F O 1
ATOM 11107 N N . ILE F 1 218 ? -2.530 -4.347 58.912 1.00 20.74 218 ILE F N 1
ATOM 11108 C CA . ILE F 1 218 ? -2.214 -4.852 60.251 1.00 18.44 218 ILE F CA 1
ATOM 11109 C C . ILE F 1 218 ? -2.333 -6.370 60.290 1.00 19.77 218 ILE F C 1
ATOM 11110 O O . ILE F 1 218 ? -3.417 -6.918 60.091 1.00 19.64 218 ILE F O 1
ATOM 11115 N N . ALA F 1 219 ? -1.213 -7.040 60.558 1.00 18.89 219 ALA F N 1
ATOM 11116 C CA . ALA F 1 219 ? -1.163 -8.501 60.593 1.00 18.60 219 ALA F CA 1
ATOM 11117 C C . ALA F 1 219 ? -2.272 -9.159 61.397 1.00 19.48 219 ALA F C 1
ATOM 11118 O O . ALA F 1 219 ? -2.928 -10.083 60.906 1.00 19.43 219 ALA F O 1
ATOM 11120 N N . LEU F 1 220 ? -2.494 -8.685 62.621 1.00 17.88 220 LEU F N 1
ATOM 11121 C CA . LEU F 1 220 ? -3.517 -9.272 63.471 1.00 18.24 220 LEU F CA 1
ATOM 11122 C C . LEU F 1 220 ? -4.952 -9.008 63.018 1.00 19.41 220 LEU F C 1
ATOM 11123 O O . LEU F 1 220 ? -5.893 -9.424 63.682 1.00 19.26 220 LEU F O 1
ATOM 11128 N N . GLY F 1 221 ? -5.104 -8.300 61.901 1.00 20.51 221 GLY F N 1
ATOM 11129 C CA . GLY F 1 221 ? -6.420 -8.044 61.328 1.00 21.13 221 GLY F CA 1
ATOM 11130 C C . GLY F 1 221 ? -7.400 -7.047 61.923 1.00 21.91 221 GLY F C 1
ATOM 11131 O O . GLY F 1 221 ? -8.573 -7.040 61.537 1.00 21.02 221 GLY F O 1
ATOM 11132 N N . ARG F 1 222 ? -6.960 -6.197 62.840 1.00 20.94 222 ARG F N 1
ATOM 11133 C CA . ARG F 1 222 ? -7.885 -5.230 63.422 1.00 21.60 222 ARG F CA 1
ATOM 11134 C C . ARG F 1 222 ? -7.160 -3.996 63.903 1.00 22.16 222 ARG F C 1
ATOM 11135 O O . ARG F 1 222 ? -5.985 -4.063 64.265 1.00 21.02 222 ARG F O 1
ATOM 11143 N N . PRO F 1 223 ? -7.853 -2.845 63.902 1.00 21.65 223 PRO F N 1
ATOM 11144 C CA . PRO F 1 223 ? -7.224 -1.612 64.363 1.00 20.38 223 PRO F CA 1
ATOM 11145 C C . PRO F 1 223 ? -7.045 -1.731 65.871 1.00 18.88 223 PRO F C 1
ATOM 11146 O O . PRO F 1 223 ? -7.594 -2.635 66.503 1.00 18.12 223 PRO F O 1
ATOM 11150 N N . SER F 1 224 ? -6.287 -0.815 66.447 1.00 18.99 224 SER F N 1
ATOM 11151 C CA . SER F 1 224 ? -6.003 -0.849 67.871 1.00 17.99 224 SER F CA 1
ATOM 11152 C C . SER F 1 224 ? -6.921 0.001 68.746 1.00 16.32 224 SER F C 1
ATOM 11153 O O . SER F 1 224 ? -7.542 0.948 68.279 1.00 18.22 224 SER F O 1
ATOM 11156 N N . VAL F 1 225 ? -7.006 -0.364 70.019 1.00 16.58 225 VAL F N 1
ATOM 11157 C CA . VAL F 1 225 ? -7.783 0.387 71.010 1.00 15.59 225 VAL F CA 1
ATOM 11158 C C . VAL F 1 225 ? -6.798 0.639 72.158 1.00 15.26 225 VAL F C 1
ATOM 11159 O O . VAL F 1 225 ? -5.830 -0.098 72.307 1.00 14.00 225 VAL F O 1
ATOM 11163 N N . PRO F 1 226 ? -7.034 1.676 72.975 1.00 15.55 226 PRO F N 1
ATOM 11164 C CA . PRO F 1 226 ? -6.154 2.017 74.102 1.00 15.91 226 PRO F CA 1
ATOM 11165 C C . PRO F 1 226 ? -5.631 0.834 74.909 1.00 15.61 226 PRO F C 1
ATOM 11166 O O . PRO F 1 226 ? -4.449 0.769 75.239 1.00 16.31 226 PRO F O 1
ATOM 11170 N N . GLU F 1 227 ? -6.519 -0.096 75.228 1.00 16.59 227 GLU F N 1
ATOM 11171 C CA . GLU F 1 227 ? -6.158 -1.279 75.993 1.00 17.63 227 GLU F CA 1
ATOM 11172 C C . GLU F 1 227 ? -4.950 -2.019 75.410 1.00 16.70 227 GLU F C 1
ATOM 11173 O O . GLU F 1 227 ? -4.089 -2.497 76.161 1.00 15.16 227 GLU F O 1
ATOM 11179 N N . ASP F 1 228 ? -4.874 -2.102 74.081 1.00 14.25 228 ASP F N 1
ATOM 11180 C CA . ASP F 1 228 ? -3.760 -2.790 73.424 1.00 14.96 228 ASP F CA 1
ATOM 11181 C C . ASP F 1 228 ? -2.430 -2.171 73.837 1.00 14.02 228 ASP F C 1
ATOM 11182 O O . ASP F 1 228 ? -1.484 -2.879 74.181 1.00 14.45 228 ASP F O 1
ATOM 11187 N N . VAL F 1 229 ? -2.374 -0.845 73.794 1.00 13.94 229 VAL F N 1
ATOM 11188 C CA . VAL F 1 229 ? -1.166 -0.098 74.146 1.00 13.24 229 VAL F CA 1
ATOM 11189 C C . VAL F 1 229 ? -0.888 -0.172 75.648 1.00 12.47 229 VAL F C 1
ATOM 11190 O O . VAL F 1 229 ? 0.264 -0.287 76.072 1.00 12.45 229 VAL F O 1
ATOM 11194 N N . ALA F 1 230 ? -1.946 -0.102 76.446 1.00 12.98 230 ALA F N 1
ATOM 11195 C CA . ALA F 1 230 ? -1.795 -0.168 77.895 1.00 13.13 230 ALA F CA 1
ATOM 11196 C C . ALA F 1 230 ? -1.130 -1.481 78.288 1.00 13.61 230 ALA F C 1
ATOM 11197 O O . ALA F 1 230 ? -0.421 -1.539 79.287 1.00 11.84 230 ALA F O 1
ATOM 11199 N N . GLY F 1 231 ? -1.353 -2.527 77.492 1.00 13.52 231 GLY F N 1
ATOM 11200 C CA . GLY F 1 231 ? -0.749 -3.819 77.775 1.00 14.42 231 GLY F CA 1
ATOM 11201 C C . GLY F 1 231 ? 0.769 -3.728 77.837 1.00 15.49 231 GLY F C 1
ATOM 11202 O O . GLY F 1 231 ? 1.401 -4.271 78.747 1.00 14.63 231 GLY F O 1
ATOM 11203 N N . LEU F 1 232 ? 1.362 -3.039 76.867 1.00 15.22 232 LEU F N 1
ATOM 11204 C CA . LEU F 1 232 ? 2.811 -2.876 76.840 1.00 13.69 232 LEU F CA 1
ATOM 11205 C C . LEU F 1 232 ? 3.292 -1.915 77.915 1.00 13.75 232 LEU F C 1
ATOM 11206 O O . LEU F 1 232 ? 4.324 -2.144 78.554 1.00 14.05 232 LEU F O 1
ATOM 11211 N N . VAL F 1 233 ? 2.564 -0.826 78.111 1.00 13.68 233 VAL F N 1
ATOM 11212 C CA . VAL F 1 233 ? 2.997 0.130 79.109 1.00 15.11 233 VAL F CA 1
ATOM 11213 C C . VAL F 1 233 ? 2.976 -0.530 80.488 1.00 15.58 233 VAL F C 1
ATOM 11214 O O . VAL F 1 233 ? 3.825 -0.237 81.321 1.00 15.69 233 VAL F O 1
ATOM 11218 N N . SER F 1 234 ? 2.027 -1.442 80.710 1.00 15.25 234 SER F N 1
ATOM 11219 C CA . SER F 1 234 ? 1.936 -2.160 81.986 1.00 16.63 234 SER F CA 1
ATOM 11220 C C . SER F 1 234 ? 3.289 -2.809 82.269 1.00 16.72 234 SER F C 1
ATOM 11221 O O . SER F 1 234 ? 3.849 -2.672 83.362 1.00 13.66 234 SER F O 1
ATOM 11224 N N . PHE F 1 235 ? 3.818 -3.507 81.267 1.00 16.05 235 PHE F N 1
ATOM 11225 C CA . PHE F 1 235 ? 5.119 -4.159 81.394 1.00 15.63 235 PHE F CA 1
ATOM 11226 C C . PHE F 1 235 ? 6.210 -3.127 81.675 1.00 16.51 235 PHE F C 1
ATOM 11227 O O . PHE F 1 235 ? 7.068 -3.328 82.544 1.00 16.46 235 PHE F O 1
ATOM 11235 N N . LEU F 1 236 ? 6.170 -2.021 80.937 1.00 16.51 236 LEU F N 1
ATOM 11236 C CA . LEU F 1 236 ? 7.162 -0.961 81.085 1.00 15.40 236 LEU F CA 1
ATOM 11237 C C . LEU F 1 236 ? 7.111 -0.251 82.439 1.00 14.60 236 LEU F C 1
ATOM 11238 O O . LEU F 1 236 ? 8.094 0.354 82.870 1.00 12.63 236 LEU F O 1
ATOM 11243 N N . ALA F 1 237 ? 5.967 -0.324 83.109 1.00 14.47 237 ALA F N 1
ATOM 11244 C CA . ALA F 1 237 ? 5.828 0.309 84.415 1.00 15.56 237 ALA F CA 1
ATOM 11245 C C . ALA F 1 237 ? 6.150 -0.688 85.531 1.00 16.35 237 ALA F C 1
ATOM 11246 O O . ALA F 1 237 ? 6.393 -0.293 86.672 1.00 16.29 237 ALA F O 1
ATOM 11248 N N . SER F 1 238 ? 6.165 -1.976 85.184 1.00 16.47 238 SER F N 1
ATOM 11249 C CA . SER F 1 238 ? 6.419 -3.047 86.143 1.00 17.27 238 SER F CA 1
ATOM 11250 C C . SER F 1 238 ? 7.887 -3.388 86.355 1.00 16.50 238 SER F C 1
ATOM 11251 O O . SER F 1 238 ? 8.756 -2.987 85.581 1.00 15.23 238 SER F O 1
ATOM 11254 N N . GLU F 1 239 ? 8.142 -4.165 87.405 1.00 16.95 239 GLU F N 1
ATOM 11255 C CA . GLU F 1 239 ? 9.498 -4.592 87.736 1.00 17.88 239 GLU F CA 1
ATOM 11256 C C . GLU F 1 239 ? 10.028 -5.544 86.664 1.00 17.64 239 GLU F C 1
ATOM 11257 O O . GLU F 1 239 ? 11.235 -5.671 86.479 1.00 17.48 239 GLU F O 1
ATOM 11263 N N . ASN F 1 240 ? 9.115 -6.211 85.963 1.00 17.23 240 ASN F N 1
ATOM 11264 C CA . ASN F 1 240 ? 9.490 -7.148 84.903 1.00 16.94 240 ASN F CA 1
ATOM 11265 C C . ASN F 1 240 ? 10.395 -6.512 83.843 1.00 15.69 240 ASN F C 1
ATOM 11266 O O . ASN F 1 240 ? 11.183 -7.199 83.195 1.00 15.94 240 ASN F O 1
ATOM 11271 N N . SER F 1 241 ? 10.282 -5.199 83.672 1.00 16.42 241 SER F N 1
ATOM 11272 C CA . SER F 1 241 ? 11.075 -4.481 82.676 1.00 16.04 241 SER F CA 1
ATOM 11273 C C . SER F 1 241 ? 12.333 -3.815 83.232 1.00 17.20 241 SER F C 1
ATOM 11274 O O . SER F 1 241 ? 13.001 -3.065 82.523 1.00 17.67 241 SER F O 1
ATOM 11277 N N . ASN F 1 242 ? 12.659 -4.084 84.493 1.00 19.22 242 ASN F N 1
ATOM 11278 C CA . ASN F 1 242 ? 13.840 -3.483 85.115 1.00 18.70 242 ASN F CA 1
ATOM 11279 C C . ASN F 1 242 ? 15.138 -3.555 84.310 1.00 18.51 242 ASN F C 1
ATOM 11280 O O . ASN F 1 242 ? 15.974 -2.654 84.402 1.00 19.59 242 ASN F O 1
ATOM 11285 N N . TYR F 1 243 ? 15.325 -4.611 83.525 1.00 17.31 243 TYR F N 1
ATOM 11286 C CA . TYR F 1 243 ? 16.566 -4.736 82.757 1.00 15.62 243 TYR F CA 1
ATOM 11287 C C . TYR F 1 243 ? 16.408 -4.309 81.297 1.00 15.03 243 TYR F C 1
ATOM 11288 O O . TYR F 1 243 ? 17.225 -4.655 80.440 1.00 15.16 243 TYR F O 1
ATOM 11297 N N . VAL F 1 244 ? 15.351 -3.555 81.025 1.00 14.60 244 VAL F N 1
ATOM 11298 C CA . VAL F 1 244 ? 15.084 -3.046 79.688 1.00 14.44 244 VAL F CA 1
ATOM 11299 C C . VAL F 1 244 ? 15.214 -1.527 79.739 1.00 14.46 244 VAL F C 1
ATOM 11300 O O . VAL F 1 244 ? 14.605 -0.881 80.591 1.00 16.54 244 VAL F O 1
ATOM 11304 N N . THR F 1 245 ? 16.020 -0.953 78.852 1.00 14.57 245 THR F N 1
ATOM 11305 C CA . THR F 1 245 ? 16.158 0.493 78.837 1.00 12.37 245 THR F CA 1
ATOM 11306 C C . THR F 1 245 ? 16.582 1.026 77.484 1.00 13.06 245 THR F C 1
ATOM 11307 O O . THR F 1 245 ? 17.313 0.366 76.739 1.00 13.53 245 THR F O 1
ATOM 11311 N N . GLY F 1 246 ? 16.106 2.230 77.179 1.00 11.19 246 GLY F N 1
ATOM 11312 C CA . GLY F 1 246 ? 16.413 2.877 75.920 1.00 12.33 246 GLY F CA 1
ATOM 11313 C C . GLY F 1 246 ? 15.774 2.227 74.705 1.00 12.77 246 GLY F C 1
ATOM 11314 O O . GLY F 1 246 ? 16.195 2.474 73.585 1.00 12.77 246 GLY F O 1
ATOM 11315 N N . GLN F 1 247 ? 14.748 1.412 74.918 1.00 14.16 247 GLN F N 1
ATOM 11316 C CA . GLN F 1 247 ? 14.095 0.721 73.810 1.00 14.55 247 GLN F CA 1
ATOM 11317 C C . GLN F 1 247 ? 12.794 1.353 73.343 1.00 14.78 247 GLN F C 1
ATOM 11318 O O . GLN F 1 247 ? 12.078 1.986 74.117 1.00 12.75 247 GLN F O 1
ATOM 11324 N N . VAL F 1 248 ? 12.491 1.164 72.063 1.00 14.96 248 VAL F N 1
ATOM 11325 C CA . VAL F 1 248 ? 11.239 1.649 71.498 1.00 15.59 248 VAL F CA 1
ATOM 11326 C C . VAL F 1 248 ? 10.542 0.369 71.061 1.00 15.69 248 VAL F C 1
ATOM 11327 O O . VAL F 1 248 ? 10.927 -0.261 70.073 1.00 16.17 248 VAL F O 1
ATOM 11331 N N . MET F 1 249 ? 9.523 -0.019 71.811 1.00 15.13 249 MET F N 1
ATOM 11332 C CA . MET F 1 249 ? 8.813 -1.249 71.535 1.00 15.62 249 MET F CA 1
ATOM 11333 C C . MET F 1 249 ? 7.476 -1.050 70.822 1.00 14.55 249 MET F C 1
ATOM 11334 O O . MET F 1 249 ? 6.620 -0.301 71.271 1.00 13.47 249 MET F O 1
ATOM 11339 N N . LEU F 1 250 ? 7.327 -1.735 69.694 1.00 14.77 250 LEU F N 1
ATOM 11340 C CA . LEU F 1 250 ? 6.124 -1.666 68.874 1.00 14.70 250 LEU F CA 1
ATOM 11341 C C . LEU F 1 250 ? 4.972 -2.545 69.379 1.00 14.55 250 LEU F C 1
ATOM 11342 O O . LEU F 1 250 ? 5.150 -3.740 69.625 1.00 14.53 250 LEU F O 1
ATOM 11347 N N . VAL F 1 251 ? 3.800 -1.935 69.540 1.00 14.25 251 VAL F N 1
ATOM 11348 C CA . VAL F 1 251 ? 2.577 -2.632 69.950 1.00 14.70 251 VAL F CA 1
ATOM 11349 C C . VAL F 1 251 ? 1.664 -2.216 68.819 1.00 13.67 251 VAL F C 1
ATOM 11350 O O . VAL F 1 251 ? 0.748 -1.423 69.029 1.00 13.18 251 VAL F O 1
ATOM 11354 N N . ASP F 1 252 ? 1.912 -2.739 67.625 1.00 14.84 252 ASP F N 1
ATOM 11355 C CA . ASP F 1 252 ? 1.142 -2.322 66.471 1.00 14.38 252 ASP F CA 1
ATOM 11356 C C . ASP F 1 252 ? 0.287 -3.373 65.784 1.00 15.32 252 ASP F C 1
ATOM 11357 O O . ASP F 1 252 ? -0.313 -3.095 64.749 1.00 17.00 252 ASP F O 1
ATOM 11362 N N . GLY F 1 253 ? 0.230 -4.568 66.359 1.00 14.13 253 GLY F N 1
ATOM 11363 C CA . GLY F 1 253 ? -0.565 -5.630 65.773 1.00 14.16 253 GLY F CA 1
ATOM 11364 C C . GLY F 1 253 ? 0.106 -6.219 64.550 1.00 13.85 253 GLY F C 1
ATOM 11365 O O . GLY F 1 253 ? -0.462 -7.060 63.862 1.00 13.56 253 GLY F O 1
ATOM 11366 N N . GLY F 1 254 ? 1.324 -5.769 64.278 1.00 13.54 254 GLY F N 1
ATOM 11367 C CA . GLY F 1 254 ? 2.057 -6.278 63.140 1.00 14.16 254 GLY F CA 1
ATOM 11368 C C . GLY F 1 254 ? 1.953 -5.342 61.959 1.00 15.84 254 GLY F C 1
ATOM 11369 O O . GLY F 1 254 ? 1.122 -5.536 61.077 1.00 15.12 254 GLY F O 1
ATOM 11370 N N . MET F 1 255 ? 2.789 -4.310 61.965 1.00 16.79 255 MET F N 1
ATOM 11371 C CA . MET F 1 255 ? 2.823 -3.328 60.894 1.00 17.56 255 MET F CA 1
ATOM 11372 C C . MET F 1 255 ? 4.282 -3.107 60.522 1.00 17.66 255 MET F C 1
ATOM 11373 O O . MET F 1 255 ? 4.653 -3.177 59.351 1.00 17.84 255 MET F O 1
ATOM 11378 N N . LEU F 1 256 ? 5.105 -2.846 61.532 1.00 16.41 256 LEU F N 1
ATOM 11379 C CA . LEU F 1 256 ? 6.534 -2.639 61.327 1.00 17.59 256 LEU F CA 1
ATOM 11380 C C . LEU F 1 256 ? 7.263 -3.623 62.234 1.00 16.51 256 LEU F C 1
ATOM 11381 O O . LEU F 1 256 ? 6.748 -3.996 63.290 1.00 16.64 256 LEU F O 1
ATOM 11386 N N . TYR F 1 257 ? 8.454 -4.044 61.823 1.00 17.19 257 TYR F N 1
ATOM 11387 C CA . TYR F 1 257 ? 9.204 -5.020 62.599 1.00 19.00 257 TYR F CA 1
ATOM 11388 C C . TYR F 1 257 ? 10.610 -4.583 63.020 1.00 21.17 257 TYR F C 1
ATOM 11389 O O . TYR F 1 257 ? 11.311 -5.307 63.718 1.00 23.00 257 TYR F O 1
ATOM 11398 N N . ASN F 1 258 ? 11.007 -3.387 62.606 1.00 24.44 258 ASN F N 1
ATOM 11399 C CA . ASN F 1 258 ? 12.313 -2.833 62.969 1.00 26.15 258 ASN F CA 1
ATOM 11400 C C . ASN F 1 258 ? 13.451 -3.825 62.726 1.00 26.65 258 ASN F C 1
ATOM 11401 O O . ASN F 1 258 ? 13.728 -4.101 61.543 1.00 27.66 258 ASN F O 1
ATOM 11407 N N . SER G 1 2 ? -5.000 -24.805 84.341 1.00 29.09 2 SER G N 1
ATOM 11408 C CA . SER G 1 2 ? -3.915 -23.790 84.269 1.00 28.79 2 SER G CA 1
ATOM 11409 C C . SER G 1 2 ? -3.318 -23.687 82.862 1.00 28.28 2 SER G C 1
ATOM 11410 O O . SER G 1 2 ? -3.196 -24.687 82.151 1.00 27.00 2 SER G O 1
ATOM 11413 N N . LYS G 1 3 ? -2.963 -22.468 82.464 1.00 27.98 3 LYS G N 1
ATOM 11414 C CA . LYS G 1 3 ? -2.354 -22.236 81.158 1.00 26.88 3 LYS G CA 1
ATOM 11415 C C . LYS G 1 3 ? -1.088 -23.083 81.091 1.00 25.44 3 LYS G C 1
ATOM 11416 O O . LYS G 1 3 ? -0.470 -23.357 82.119 1.00 24.64 3 LYS G O 1
ATOM 11422 N N . VAL G 1 4 ? -0.704 -23.496 79.886 1.00 24.29 4 VAL G N 1
ATOM 11423 C CA . VAL G 1 4 ? 0.466 -24.347 79.709 1.00 22.64 4 VAL G CA 1
ATOM 11424 C C . VAL G 1 4 ? 1.515 -23.775 78.763 1.00 22.54 4 VAL G C 1
ATOM 11425 O O . VAL G 1 4 ? 1.198 -23.333 77.657 1.00 22.88 4 VAL G O 1
ATOM 11429 N N . ALA G 1 5 ? 2.769 -23.806 79.202 1.00 19.90 5 ALA G N 1
ATOM 11430 C CA . ALA G 1 5 ? 3.878 -23.303 78.406 1.00 19.55 5 ALA G CA 1
ATOM 11431 C C . ALA G 1 5 ? 5.033 -24.294 78.355 1.00 18.95 5 ALA G C 1
ATOM 11432 O O . ALA G 1 5 ? 5.377 -24.908 79.359 1.00 18.82 5 ALA G O 1
ATOM 11434 N N . MET G 1 6 ? 5.618 -24.463 77.176 1.00 20.52 6 MET G N 1
ATOM 11435 C CA . MET G 1 6 ? 6.766 -25.343 77.027 1.00 20.68 6 MET G CA 1
ATOM 11436 C C . MET G 1 6 ? 7.993 -24.454 76.888 1.00 21.53 6 MET G C 1
ATOM 11437 O O . MET G 1 6 ? 7.972 -23.470 76.147 1.00 22.24 6 MET G O 1
ATOM 11442 N N . VAL G 1 7 ? 9.055 -24.800 77.605 1.00 20.81 7 VAL G N 1
ATOM 11443 C CA . VAL G 1 7 ? 10.301 -24.044 77.545 1.00 20.57 7 VAL G CA 1
ATOM 11444 C C . VAL G 1 7 ? 11.430 -24.990 77.149 1.00 20.93 7 VAL G C 1
ATOM 11445 O O . VAL G 1 7 ? 11.896 -25.779 77.978 1.00 20.35 7 VAL G O 1
ATOM 11449 N N . THR G 1 8 ? 11.861 -24.924 75.890 1.00 20.47 8 THR G N 1
ATOM 11450 C CA . THR G 1 8 ? 12.945 -25.785 75.426 1.00 20.42 8 THR G CA 1
ATOM 11451 C C . THR G 1 8 ? 14.231 -25.266 76.067 1.00 21.38 8 THR G C 1
ATOM 11452 O O . THR G 1 8 ? 14.363 -24.067 76.320 1.00 21.22 8 THR G O 1
ATOM 11456 N N . GLY G 1 9 ? 15.169 -26.168 76.343 1.00 21.04 9 GLY G N 1
ATOM 11457 C CA . GLY G 1 9 ? 16.407 -25.763 76.983 1.00 20.08 9 GLY G CA 1
ATOM 11458 C C . GLY G 1 9 ? 16.141 -25.250 78.393 1.00 20.40 9 GLY G C 1
ATOM 11459 O O . GLY G 1 9 ? 16.941 -24.500 78.956 1.00 20.10 9 GLY G O 1
ATOM 11460 N N . GLY G 1 10 ? 15.021 -25.673 78.971 1.00 19.03 10 GLY G N 1
ATOM 11461 C CA . GLY G 1 10 ? 14.654 -25.227 80.302 1.00 20.96 10 GLY G CA 1
ATOM 11462 C C . GLY G 1 10 ? 15.365 -25.908 81.459 1.00 22.21 10 GLY G C 1
ATOM 11463 O O . GLY G 1 10 ? 15.100 -25.597 82.623 1.00 20.81 10 GLY G O 1
ATOM 11464 N N . ALA G 1 11 ? 16.268 -26.832 81.146 1.00 23.21 11 ALA G N 1
ATOM 11465 C CA . ALA G 1 11 ? 17.000 -27.567 82.170 1.00 25.11 11 ALA G CA 1
ATOM 11466 C C . ALA G 1 11 ? 17.918 -26.674 82.987 1.00 25.37 11 ALA G C 1
ATOM 11467 O O . ALA G 1 11 ? 18.159 -26.936 84.162 1.00 27.32 11 ALA G O 1
ATOM 11469 N N . GLN G 1 12 ? 18.423 -25.613 82.372 1.00 24.92 12 GLN G N 1
ATOM 11470 C CA . GLN G 1 12 ? 19.344 -24.723 83.068 1.00 24.41 12 GLN G CA 1
ATOM 11471 C C . GLN G 1 12 ? 19.355 -23.327 82.454 1.00 23.58 12 GLN G C 1
ATOM 11472 O O . GLN G 1 12 ? 18.660 -23.062 81.473 1.00 22.07 12 GLN G O 1
ATOM 11478 N N . GLY G 1 13 ? 20.162 -22.451 83.050 1.00 22.32 13 GLY G N 1
ATOM 11479 C CA . GLY G 1 13 ? 20.318 -21.090 82.568 1.00 21.16 13 GLY G CA 1
ATOM 11480 C C . GLY G 1 13 ? 19.064 -20.261 82.374 1.00 19.65 13 GLY G C 1
ATOM 11481 O O . GLY G 1 13 ? 18.160 -20.261 83.207 1.00 20.88 13 GLY G O 1
ATOM 11482 N N . ILE G 1 14 ? 19.027 -19.534 81.265 1.00 18.92 14 ILE G N 1
ATOM 11483 C CA . ILE G 1 14 ? 17.894 -18.683 80.941 1.00 18.72 14 ILE G CA 1
ATOM 11484 C C . ILE G 1 14 ? 16.585 -19.470 80.884 1.00 17.32 14 ILE G C 1
ATOM 11485 O O . ILE G 1 14 ? 15.558 -19.008 81.380 1.00 17.37 14 ILE G O 1
ATOM 11490 N N . GLY G 1 15 ? 16.629 -20.661 80.294 1.00 16.87 15 GLY G N 1
ATOM 11491 C CA . GLY G 1 15 ? 15.433 -21.482 80.205 1.00 16.46 15 GLY G CA 1
ATOM 11492 C C . GLY G 1 15 ? 14.848 -21.802 81.573 1.00 18.30 15 GLY G C 1
ATOM 11493 O O . GLY G 1 15 ? 13.627 -21.866 81.734 1.00 17.02 15 GLY G O 1
ATOM 11494 N N . ARG G 1 16 ? 15.716 -22.013 82.562 1.00 18.02 16 ARG G N 1
ATOM 11495 C CA . ARG G 1 16 ? 15.262 -22.321 83.914 1.00 19.92 16 ARG G CA 1
ATOM 11496 C C . ARG G 1 16 ? 14.604 -21.100 84.538 1.00 19.49 16 ARG G C 1
ATOM 11497 O O . ARG G 1 16 ? 13.527 -21.193 85.121 1.00 22.10 16 ARG G O 1
ATOM 11505 N N . GLY G 1 17 ? 15.257 -19.953 84.415 1.00 20.40 17 GLY G N 1
ATOM 11506 C CA . GLY G 1 17 ? 14.696 -18.739 84.976 1.00 19.31 17 GLY G CA 1
ATOM 11507 C C . GLY G 1 17 ? 13.331 -18.465 84.370 1.00 18.15 17 GLY G C 1
ATOM 11508 O O . GLY G 1 17 ? 12.406 -18.055 85.063 1.00 16.49 17 GLY G O 1
ATOM 11509 N N . ILE G 1 18 ? 13.208 -18.693 83.066 1.00 18.82 18 ILE G N 1
ATOM 11510 C CA . ILE G 1 18 ? 11.941 -18.470 82.379 1.00 18.59 18 ILE G CA 1
ATOM 11511 C C . ILE G 1 18 ? 10.878 -19.419 82.920 1.00 18.12 18 ILE G C 1
ATOM 11512 O O . ILE G 1 18 ? 9.755 -19.006 83.190 1.00 19.62 18 ILE G O 1
ATOM 11517 N N . SER G 1 19 ? 11.239 -20.687 83.090 1.00 18.35 19 SER G N 1
ATOM 11518 C CA . SER G 1 19 ? 10.304 -21.671 83.607 1.00 19.26 19 SER G CA 1
ATOM 11519 C C . SER G 1 19 ? 9.824 -21.274 85.006 1.00 20.07 19 SER G C 1
ATOM 11520 O O . SER G 1 19 ? 8.632 -21.309 85.293 1.00 19.28 19 SER G O 1
ATOM 11523 N N . GLU G 1 20 ? 10.754 -20.889 85.872 1.00 21.14 20 GLU G N 1
ATOM 11524 C CA . GLU G 1 20 ? 10.396 -20.486 87.230 1.00 22.27 20 GLU G CA 1
ATOM 11525 C C . GLU G 1 20 ? 9.444 -19.295 87.252 1.00 20.86 20 GLU G C 1
ATOM 11526 O O . GLU G 1 20 ? 8.469 -19.279 88.007 1.00 20.44 20 GLU G O 1
ATOM 11532 N N . LYS G 1 21 ? 9.739 -18.299 86.425 1.00 20.89 21 LYS G N 1
ATOM 11533 C CA . LYS G 1 21 ? 8.929 -17.094 86.345 1.00 20.74 21 LYS G CA 1
ATOM 11534 C C . LYS G 1 21 ? 7.545 -17.386 85.777 1.00 19.60 21 LYS G C 1
ATOM 11535 O O . LYS G 1 21 ? 6.535 -16.951 86.330 1.00 20.12 21 LYS G O 1
AT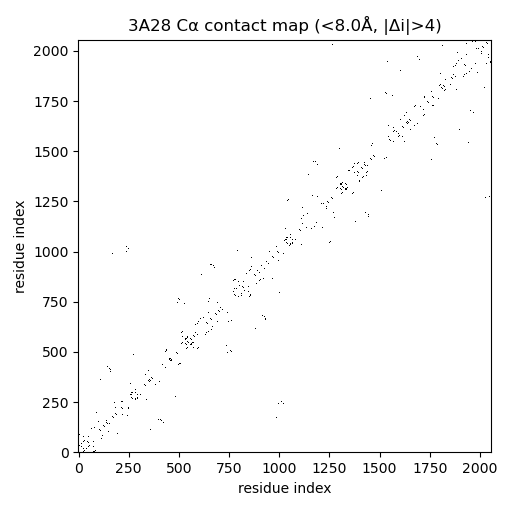OM 11541 N N . LEU G 1 22 ? 7.490 -18.125 84.677 1.00 19.67 22 LEU G N 1
ATOM 11542 C CA . LEU G 1 22 ? 6.194 -18.446 84.085 1.00 18.53 22 LEU G CA 1
ATOM 11543 C C . LEU G 1 22 ? 5.377 -19.246 85.090 1.00 18.71 22 LEU G C 1
ATOM 11544 O O . LEU G 1 22 ? 4.153 -19.160 85.120 1.00 18.36 22 LEU G O 1
ATOM 11549 N N . ALA G 1 23 ? 6.067 -20.015 85.928 1.00 19.53 23 ALA G N 1
ATOM 11550 C CA . ALA G 1 23 ? 5.392 -20.805 86.951 1.00 19.68 23 ALA G CA 1
ATOM 11551 C C . ALA G 1 23 ? 4.762 -19.836 87.950 1.00 20.12 23 ALA G C 1
ATOM 11552 O O . ALA G 1 23 ? 3.589 -19.961 88.302 1.00 20.12 23 ALA G O 1
ATOM 11554 N N . ALA G 1 24 ? 5.538 -18.852 88.393 1.00 20.02 24 ALA G N 1
ATOM 11555 C CA . ALA G 1 24 ? 5.017 -17.872 89.338 1.00 20.04 24 ALA G CA 1
ATOM 11556 C C . ALA G 1 24 ? 3.864 -17.110 88.691 1.00 20.28 24 ALA G C 1
ATOM 11557 O O . ALA G 1 24 ? 2.960 -16.644 89.380 1.00 21.20 24 ALA G O 1
ATOM 11559 N N . ASP G 1 25 ? 3.891 -16.999 87.363 1.00 20.80 25 ASP G N 1
ATOM 11560 C CA . ASP G 1 25 ? 2.836 -16.292 86.640 1.00 19.59 25 ASP G CA 1
ATOM 11561 C C . ASP G 1 25 ? 1.549 -17.104 86.540 1.00 19.37 25 ASP G C 1
ATOM 11562 O O . ASP G 1 25 ? 0.510 -16.567 86.167 1.00 19.92 25 ASP G O 1
ATOM 11567 N N . GLY G 1 26 ? 1.624 -18.400 86.839 1.00 19.90 26 GLY G N 1
ATOM 11568 C CA . GLY G 1 26 ? 0.432 -19.231 86.784 1.00 19.43 26 GLY G CA 1
ATOM 11569 C C . GLY G 1 26 ? 0.387 -20.347 85.750 1.00 19.40 26 GLY G C 1
ATOM 11570 O O . GLY G 1 26 ? -0.609 -21.054 85.667 1.00 19.29 26 GLY G O 1
ATOM 11571 N N . PHE G 1 27 ? 1.448 -20.518 84.969 1.00 19.09 27 PHE G N 1
ATOM 11572 C CA . PHE G 1 27 ? 1.486 -21.573 83.949 1.00 19.85 27 PHE G CA 1
ATOM 11573 C C . PHE G 1 27 ? 2.034 -22.888 84.497 1.00 20.07 27 PHE G C 1
ATOM 11574 O O . PHE G 1 27 ? 2.868 -22.883 85.397 1.00 19.21 27 PHE G O 1
ATOM 11582 N N . ASP G 1 28 ? 1.571 -24.011 83.953 1.00 21.06 28 ASP G N 1
ATOM 11583 C CA . ASP G 1 28 ? 2.154 -25.298 84.326 1.00 21.87 28 ASP G CA 1
ATOM 11584 C C . ASP G 1 28 ? 3.271 -25.361 83.283 1.00 21.86 28 ASP G C 1
ATOM 11585 O O . ASP G 1 28 ? 3.123 -24.810 82.191 1.00 22.67 28 ASP G O 1
ATOM 11590 N N . ILE G 1 29 ? 4.382 -26.015 83.594 1.00 22.27 29 ILE G N 1
ATOM 11591 C CA . ILE G 1 29 ? 5.507 -26.022 82.665 1.00 21.09 29 ILE G CA 1
ATOM 11592 C C . ILE G 1 29 ? 6.035 -27.358 82.158 1.00 22.09 29 ILE G C 1
ATOM 11593 O O . ILE G 1 29 ? 6.249 -28.295 82.924 1.00 21.55 29 ILE G O 1
ATOM 11598 N N . ALA G 1 30 ? 6.268 -27.420 80.853 1.00 21.41 30 ALA G N 1
ATOM 11599 C CA . ALA G 1 30 ? 6.840 -28.606 80.239 1.00 20.21 30 ALA G CA 1
ATOM 11600 C C . ALA G 1 30 ? 8.301 -28.229 80.031 1.00 20.59 30 ALA G C 1
ATOM 11601 O O . ALA G 1 30 ? 8.619 -27.435 79.149 1.00 19.49 30 ALA G O 1
ATOM 11603 N N . VAL G 1 31 ? 9.185 -28.765 80.869 1.00 21.16 31 VAL G N 1
ATOM 11604 C CA . VAL G 1 31 ? 10.610 -28.466 80.752 1.00 22.15 31 VAL G CA 1
ATOM 11605 C C . VAL G 1 31 ? 11.227 -29.376 79.702 1.00 22.89 31 VAL G C 1
ATOM 11606 O O . VAL G 1 31 ? 11.597 -30.512 79.986 1.00 24.27 31 VAL G O 1
ATOM 11610 N N . ALA G 1 32 ? 11.330 -28.862 78.484 1.00 23.78 32 ALA G N 1
ATOM 11611 C CA . ALA G 1 32 ? 11.876 -29.614 77.365 1.00 22.96 32 ALA G CA 1
ATOM 11612 C C . ALA G 1 32 ? 13.372 -29.390 77.227 1.00 22.73 32 ALA G C 1
ATOM 11613 O O . ALA G 1 32 ? 13.836 -28.254 77.204 1.00 22.82 32 ALA G O 1
ATOM 11615 N N . ASP G 1 33 ? 14.124 -30.480 77.137 1.00 22.63 33 ASP G N 1
ATOM 11616 C CA . ASP G 1 33 ? 15.572 -30.395 76.991 1.00 24.05 33 ASP G CA 1
ATOM 11617 C C . ASP G 1 33 ? 16.097 -31.774 76.584 1.00 24.18 33 ASP G C 1
ATOM 11618 O O . ASP G 1 33 ? 15.322 -32.724 76.453 1.00 23.98 33 ASP G O 1
ATOM 11623 N N . LEU G 1 34 ? 17.406 -31.882 76.369 1.00 24.26 34 LEU G N 1
ATOM 11624 C CA . LEU G 1 34 ? 18.005 -33.158 75.983 1.00 24.28 34 LEU G CA 1
ATOM 11625 C C . LEU G 1 34 ? 17.821 -34.186 77.097 1.00 24.23 34 LEU G C 1
ATOM 11626 O O . LEU G 1 34 ? 17.906 -33.855 78.284 1.00 22.52 34 LEU G O 1
ATOM 11631 N N . PRO G 1 35 ? 17.561 -35.451 76.725 1.00 25.01 35 PRO G N 1
ATOM 11632 C CA . PRO G 1 35 ? 17.357 -36.542 77.684 1.00 26.01 35 PRO G CA 1
ATOM 11633 C C . PRO G 1 35 ? 18.405 -36.549 78.792 1.00 27.06 35 PRO G C 1
ATOM 11634 O O . PRO G 1 35 ? 18.085 -36.737 79.965 1.00 27.03 35 PRO G O 1
ATOM 11638 N N . GLN G 1 36 ? 19.655 -36.333 78.405 1.00 28.92 36 GLN G N 1
ATOM 11639 C CA . GLN G 1 36 ? 20.772 -36.318 79.342 1.00 31.30 36 GLN G CA 1
ATOM 11640 C C . GLN G 1 36 ? 20.636 -35.240 80.413 1.00 31.07 36 GLN G C 1
ATOM 11641 O O . GLN G 1 36 ? 21.187 -35.367 81.508 1.00 31.07 36 GLN G O 1
ATOM 11647 N N . GLN G 1 37 ? 19.898 -34.181 80.100 1.00 29.62 37 GLN G N 1
ATOM 11648 C CA . GLN G 1 37 ? 19.723 -33.078 81.037 1.00 28.54 37 GLN G CA 1
ATOM 11649 C C . GLN G 1 37 ? 18.578 -33.262 82.024 1.00 28.60 37 GLN G C 1
ATOM 11650 O O . GLN G 1 37 ? 18.231 -32.339 82.759 1.00 28.04 37 GLN G O 1
ATOM 11656 N N . GLU G 1 38 ? 17.996 -34.456 82.050 1.00 29.19 38 GLU G N 1
ATOM 11657 C CA . GLU G 1 38 ? 16.887 -34.729 82.956 1.00 31.10 38 GLU G CA 1
ATOM 11658 C C . GLU G 1 38 ? 17.232 -34.458 84.417 1.00 31.07 38 GLU G C 1
ATOM 11659 O O . GLU G 1 38 ? 16.466 -33.808 85.131 1.00 28.24 38 GLU G O 1
ATOM 11665 N N . GLU G 1 39 ? 18.384 -34.956 84.857 1.00 32.55 39 GLU G N 1
ATOM 11666 C CA . GLU G 1 39 ? 18.813 -34.761 86.236 1.00 35.01 39 GLU G CA 1
ATOM 11667 C C . GLU G 1 39 ? 18.971 -33.277 86.550 1.00 35.27 39 GLU G C 1
ATOM 11668 O O . GLU G 1 39 ? 18.534 -32.799 87.600 1.00 34.65 39 GLU G O 1
ATOM 11674 N N . GLN G 1 40 ? 19.603 -32.552 85.635 1.00 35.49 40 GLN G N 1
ATOM 11675 C CA . GLN G 1 40 ? 19.808 -31.121 85.808 1.00 35.39 40 GLN G CA 1
ATOM 11676 C C . GLN G 1 40 ? 18.449 -30.424 85.842 1.00 34.78 40 GLN G C 1
ATOM 11677 O O . GLN G 1 40 ? 18.203 -29.565 86.689 1.00 34.61 40 GLN G O 1
ATOM 11683 N N . ALA G 1 41 ? 17.565 -30.810 84.924 1.00 34.06 41 ALA G N 1
ATOM 11684 C CA . ALA G 1 41 ? 16.230 -30.222 84.835 1.00 33.53 41 ALA G CA 1
ATOM 11685 C C . ALA G 1 41 ? 15.418 -30.462 86.101 1.00 34.12 41 ALA G C 1
ATOM 11686 O O . ALA G 1 41 ? 14.392 -29.811 86.326 1.00 34.27 41 ALA G O 1
ATOM 11688 N N . ALA G 1 42 ? 15.879 -31.398 86.924 1.00 33.54 42 ALA G N 1
ATOM 11689 C CA . ALA G 1 42 ? 15.198 -31.730 88.166 1.00 33.65 42 ALA G CA 1
ATOM 11690 C C . ALA G 1 42 ? 15.088 -30.498 89.048 1.00 32.94 42 ALA G C 1
ATOM 11691 O O . ALA G 1 42 ? 14.094 -30.316 89.746 1.00 33.10 42 ALA G O 1
ATOM 11693 N N . GLU G 1 43 ? 16.115 -29.655 89.011 1.00 32.42 43 GLU G N 1
ATOM 11694 C CA . GLU G 1 43 ? 16.131 -28.428 89.804 1.00 31.77 43 GLU G CA 1
ATOM 11695 C C . GLU G 1 43 ? 15.096 -27.447 89.248 1.00 29.49 43 GLU G C 1
ATOM 11696 O O . GLU G 1 43 ? 14.403 -26.767 90.000 1.00 27.89 43 GLU G O 1
ATOM 11702 N N . THR G 1 44 ? 15.003 -27.371 87.923 1.00 28.46 44 THR G N 1
ATOM 11703 C CA . THR G 1 44 ? 14.034 -26.483 87.281 1.00 26.35 44 THR G CA 1
ATOM 11704 C C . THR G 1 44 ? 12.637 -26.846 87.766 1.00 25.50 44 THR G C 1
ATOM 11705 O O . THR G 1 44 ? 11.882 -25.984 88.208 1.00 25.57 44 THR G O 1
ATOM 11709 N N . ILE G 1 45 ? 12.308 -28.134 87.687 1.00 25.50 45 ILE G N 1
ATOM 11710 C CA . ILE G 1 45 ? 11.004 -28.637 88.111 1.00 25.30 45 ILE G CA 1
ATOM 11711 C C . ILE G 1 45 ? 10.718 -28.345 89.580 1.00 26.41 45 ILE G C 1
ATOM 11712 O O . ILE G 1 45 ? 9.577 -28.072 89.954 1.00 25.00 45 ILE G O 1
ATOM 11717 N N . LYS G 1 46 ? 11.754 -28.410 90.411 1.00 28.03 46 LYS G N 1
ATOM 11718 C CA . LYS G 1 46 ? 11.602 -28.137 91.834 1.00 28.84 46 LYS G CA 1
ATOM 11719 C C . LYS G 1 46 ? 11.148 -26.695 92.017 1.00 27.65 46 LYS G C 1
ATOM 11720 O O . LYS G 1 46 ? 10.302 -26.403 92.856 1.00 27.45 46 LYS G O 1
ATOM 11726 N N . LEU G 1 47 ? 11.721 -25.796 91.222 1.00 26.34 47 LEU G N 1
ATOM 11727 C CA . LEU G 1 47 ? 11.379 -24.380 91.292 1.00 25.92 47 LEU G CA 1
ATOM 11728 C C . LEU G 1 47 ? 9.941 -24.124 90.825 1.00 24.75 47 LEU G C 1
ATOM 11729 O O . LEU G 1 47 ? 9.251 -23.261 91.361 1.00 23.89 47 LEU G O 1
ATOM 11734 N N . ILE G 1 48 ? 9.493 -24.876 89.825 1.00 25.30 48 ILE G N 1
ATOM 11735 C CA . ILE G 1 48 ? 8.136 -24.720 89.304 1.00 24.01 48 ILE G CA 1
ATOM 11736 C C . ILE G 1 48 ? 7.117 -25.149 90.354 1.00 25.74 48 ILE G C 1
ATOM 11737 O O . ILE G 1 48 ? 6.217 -24.389 90.709 1.00 26.33 48 ILE G O 1
ATOM 11742 N N . GLU G 1 49 ? 7.276 -26.367 90.859 1.00 27.51 49 GLU G N 1
ATOM 11743 C CA . GLU G 1 49 ? 6.363 -26.907 91.859 1.00 30.15 49 GLU G CA 1
ATOM 11744 C C . GLU G 1 49 ? 6.380 -26.084 93.144 1.00 30.84 49 GLU G C 1
ATOM 11745 O O . GLU G 1 49 ? 5.413 -26.093 93.896 1.00 30.86 49 GLU G O 1
ATOM 11751 N N . ALA G 1 50 ? 7.481 -25.378 93.393 1.00 32.22 50 ALA G N 1
ATOM 11752 C CA . ALA G 1 50 ? 7.584 -24.536 94.580 1.00 33.41 50 ALA G CA 1
ATOM 11753 C C . ALA G 1 50 ? 6.593 -23.387 94.428 1.00 34.25 50 ALA G C 1
ATOM 11754 O O . ALA G 1 50 ? 6.138 -22.806 95.412 1.00 34.56 50 ALA G O 1
ATOM 11756 N N . ALA G 1 51 ? 6.260 -23.072 93.180 1.00 35.18 51 ALA G N 1
ATOM 11757 C CA . ALA G 1 51 ? 5.315 -22.007 92.870 1.00 34.92 51 ALA G CA 1
ATOM 11758 C C . ALA G 1 51 ? 3.892 -22.563 92.787 1.00 35.26 51 ALA G C 1
ATOM 11759 O O . ALA G 1 51 ? 2.979 -21.886 92.313 1.00 34.94 51 ALA G O 1
ATOM 11761 N N . ASP G 1 52 ? 3.713 -23.796 93.251 1.00 34.61 52 ASP G N 1
ATOM 11762 C CA . ASP G 1 52 ? 2.406 -24.450 93.237 1.00 34.40 52 ASP G CA 1
ATOM 11763 C C . ASP G 1 52 ? 1.894 -24.722 91.830 1.00 32.40 52 ASP G C 1
ATOM 11764 O O . ASP G 1 52 ? 0.689 -24.677 91.575 1.00 31.97 52 ASP G O 1
ATOM 11769 N N . GLN G 1 53 ? 2.812 -25.004 90.917 1.00 29.61 53 GLN G N 1
ATOM 11770 C CA . GLN G 1 53 ? 2.428 -25.298 89.550 1.00 27.88 53 GLN G CA 1
ATOM 11771 C C . GLN G 1 53 ? 2.866 -26.711 89.190 1.00 27.77 53 GLN G C 1
ATOM 11772 O O . GLN G 1 53 ? 3.698 -27.309 89.870 1.00 26.88 53 GLN G O 1
ATOM 11778 N N . LYS G 1 54 ? 2.284 -27.238 88.119 1.00 27.74 54 LYS G N 1
ATOM 11779 C CA . LYS G 1 54 ? 2.586 -28.576 87.644 1.00 28.41 54 LYS G CA 1
ATOM 11780 C C . LYS G 1 54 ? 3.719 -28.506 86.618 1.00 28.22 54 LYS G C 1
ATOM 11781 O O . LYS G 1 54 ? 3.727 -27.635 85.753 1.00 26.90 54 LYS G O 1
ATOM 11787 N N . ALA G 1 55 ? 4.685 -29.414 86.732 1.00 28.06 55 ALA G N 1
ATOM 11788 C CA . ALA G 1 55 ? 5.812 -29.442 85.807 1.00 27.60 55 ALA G CA 1
ATOM 11789 C C . ALA G 1 55 ? 6.159 -30.864 85.373 1.00 28.21 55 ALA G C 1
ATOM 11790 O O . ALA G 1 55 ? 6.049 -31.814 86.154 1.00 26.79 55 ALA G O 1
ATOM 11792 N N . VAL G 1 56 ? 6.578 -31.001 84.121 1.00 27.12 56 VAL G N 1
ATOM 11793 C CA . VAL G 1 56 ? 6.949 -32.295 83.581 1.00 28.29 56 VAL G CA 1
ATOM 11794 C C . VAL G 1 56 ? 8.175 -32.153 82.696 1.00 27.45 56 VAL G C 1
ATOM 11795 O O . VAL G 1 56 ? 8.336 -31.147 82.003 1.00 27.18 56 VAL G O 1
ATOM 11799 N N . PHE G 1 57 ? 9.052 -33.148 82.734 1.00 26.60 57 PHE G N 1
ATOM 11800 C CA . PHE G 1 57 ? 10.232 -33.118 81.886 1.00 26.80 57 PHE G CA 1
ATOM 11801 C C . PHE G 1 57 ? 9.870 -33.805 80.582 1.00 26.22 57 PHE G C 1
ATOM 11802 O O . PHE G 1 57 ? 9.194 -34.833 80.581 1.00 26.73 57 PHE G O 1
ATOM 11810 N N . VAL G 1 58 ? 10.307 -33.230 79.470 1.00 26.59 58 VAL G N 1
ATOM 11811 C CA . VAL G 1 58 ? 10.039 -33.809 78.168 1.00 25.43 58 VAL G CA 1
ATOM 11812 C C . VAL G 1 58 ? 11.365 -33.944 77.436 1.00 25.82 58 VAL G C 1
ATOM 11813 O O . VAL G 1 58 ? 12.037 -32.947 77.171 1.00 25.35 58 VAL G O 1
ATOM 11817 N N . GLY G 1 59 ? 11.752 -35.180 77.134 1.00 25.69 59 GLY G N 1
ATOM 11818 C CA . GLY G 1 59 ? 12.996 -35.400 76.426 1.00 25.23 59 GLY G CA 1
ATOM 11819 C C . GLY G 1 59 ? 12.830 -34.846 75.030 1.00 25.50 59 GLY G C 1
ATOM 11820 O O . GLY G 1 59 ? 11.862 -35.172 74.346 1.00 26.59 59 GLY G O 1
ATOM 11821 N N . LEU G 1 60 ? 13.761 -34.005 74.598 1.00 24.88 60 LEU G N 1
ATOM 11822 C CA . LEU G 1 60 ? 13.655 -33.420 73.275 1.00 25.18 60 LEU G CA 1
ATOM 11823 C C . LEU G 1 60 ? 14.954 -32.861 72.732 1.00 25.12 60 LEU G C 1
ATOM 11824 O O . LEU G 1 60 ? 15.669 -32.147 73.425 1.00 24.80 60 LEU G O 1
ATOM 11829 N N . ASP G 1 61 ? 15.251 -33.208 71.485 1.00 25.46 61 ASP G N 1
ATOM 11830 C CA . ASP G 1 61 ? 16.421 -32.683 70.793 1.00 25.84 61 ASP G CA 1
ATOM 11831 C C . ASP G 1 61 ? 15.774 -31.840 69.701 1.00 25.39 61 ASP G C 1
ATOM 11832 O O . ASP G 1 61 ? 15.313 -32.371 68.687 1.00 24.57 61 ASP G O 1
ATOM 11837 N N . VAL G 1 62 ? 15.723 -30.530 69.932 1.00 23.60 62 VAL G N 1
ATOM 11838 C CA . VAL G 1 62 ? 15.093 -29.593 69.011 1.00 22.41 62 VAL G CA 1
ATOM 11839 C C . VAL G 1 62 ? 15.552 -29.657 67.559 1.00 22.46 62 VAL G C 1
ATOM 11840 O O . VAL G 1 62 ? 14.885 -29.119 66.679 1.00 20.48 62 VAL G O 1
ATOM 11844 N N . THR G 1 63 ? 16.683 -30.303 67.299 1.00 24.37 63 THR G N 1
ATOM 11845 C CA . THR G 1 63 ? 17.171 -30.407 65.926 1.00 25.92 63 THR G CA 1
ATOM 11846 C C . THR G 1 63 ? 16.374 -31.469 65.172 1.00 27.08 63 THR G C 1
ATOM 11847 O O . THR G 1 63 ? 16.439 -31.555 63.943 1.00 27.78 63 THR G O 1
ATOM 11851 N N . ASP G 1 64 ? 15.607 -32.259 65.919 1.00 27.77 64 ASP G N 1
ATOM 11852 C CA . ASP G 1 64 ? 14.805 -33.338 65.348 1.00 28.85 64 ASP G CA 1
ATOM 11853 C C . ASP G 1 64 ? 13.316 -32.995 65.196 1.00 28.92 64 ASP G C 1
ATOM 11854 O O . ASP G 1 64 ? 12.583 -32.868 66.179 1.00 28.79 64 ASP G O 1
ATOM 11859 N N . LYS G 1 65 ? 12.891 -32.863 63.943 1.00 28.84 65 LYS G N 1
ATOM 11860 C CA . LYS G 1 65 ? 11.512 -32.540 63.569 1.00 29.44 65 LYS G CA 1
ATOM 11861 C C . LYS G 1 65 ? 10.453 -33.406 64.258 1.00 29.00 65 LYS G C 1
ATOM 11862 O O . LYS G 1 65 ? 9.559 -32.896 64.941 1.00 27.45 65 LYS G O 1
ATOM 11868 N N . ALA G 1 66 ? 10.554 -34.716 64.063 1.00 27.77 66 ALA G N 1
ATOM 11869 C CA . ALA G 1 66 ? 9.599 -35.649 64.646 1.00 26.17 66 ALA G CA 1
ATOM 11870 C C . ALA G 1 66 ? 9.626 -35.613 66.169 1.00 25.29 66 ALA G C 1
ATOM 11871 O O . ALA G 1 66 ? 8.579 -35.710 66.816 1.00 23.42 66 ALA G O 1
ATOM 11873 N N . ASN G 1 67 ? 10.819 -35.478 66.741 1.00 23.96 67 ASN G N 1
ATOM 11874 C CA . ASN G 1 67 ? 10.947 -35.426 68.193 1.00 23.78 67 ASN G CA 1
ATOM 11875 C C . ASN G 1 67 ? 10.232 -34.193 68.735 1.00 23.19 67 ASN G C 1
ATOM 11876 O O . ASN G 1 67 ? 9.553 -34.261 69.758 1.00 23.40 67 ASN G O 1
ATOM 11881 N N . PHE G 1 68 ? 10.371 -33.069 68.040 1.00 24.03 68 PHE G N 1
ATOM 11882 C CA . PHE G 1 68 ? 9.726 -31.839 68.477 1.00 24.04 68 PHE G CA 1
ATOM 11883 C C . PHE G 1 68 ? 8.207 -32.009 68.395 1.00 25.05 68 PHE G C 1
ATOM 11884 O O . PHE G 1 68 ? 7.473 -31.573 69.286 1.00 22.54 68 PHE G O 1
ATOM 11892 N N . ASP G 1 69 ? 7.739 -32.661 67.332 1.00 26.20 69 ASP G N 1
ATOM 11893 C CA . ASP G 1 69 ? 6.307 -32.889 67.155 1.00 26.62 69 ASP G CA 1
ATOM 11894 C C . ASP G 1 69 ? 5.735 -33.704 68.314 1.00 26.77 69 ASP G C 1
ATOM 11895 O O . ASP G 1 69 ? 4.765 -33.297 68.960 1.00 25.87 69 ASP G O 1
ATOM 11900 N N . SER G 1 70 ? 6.341 -34.855 68.586 1.00 27.27 70 SER G N 1
ATOM 11901 C CA . SER G 1 70 ? 5.855 -35.710 69.661 1.00 27.95 70 SER G CA 1
ATOM 11902 C C . SER G 1 70 ? 6.054 -35.081 71.035 1.00 26.19 70 SER G C 1
ATOM 11903 O O . SER G 1 70 ? 5.241 -35.283 71.940 1.00 26.36 70 SER G O 1
ATOM 11906 N N . ALA G 1 71 ? 7.130 -34.316 71.189 1.00 25.47 71 ALA G N 1
ATOM 11907 C CA . ALA G 1 71 ? 7.417 -33.660 72.459 1.00 24.62 71 ALA G CA 1
ATOM 11908 C C . ALA G 1 71 ? 6.271 -32.724 72.826 1.00 24.19 71 ALA G C 1
ATOM 11909 O O . ALA G 1 71 ? 5.811 -32.701 73.974 1.00 22.76 71 ALA G O 1
ATOM 11911 N N . ILE G 1 72 ? 5.802 -31.957 71.847 1.00 24.49 72 ILE G N 1
ATOM 11912 C CA . ILE G 1 72 ? 4.701 -31.037 72.087 1.00 24.96 72 ILE G CA 1
ATOM 11913 C C . ILE G 1 72 ? 3.409 -31.818 72.356 1.00 25.93 72 ILE G C 1
ATOM 11914 O O . ILE G 1 72 ? 2.567 -31.372 73.135 1.00 26.69 72 ILE G O 1
ATOM 11919 N N . ASP G 1 73 ? 3.264 -32.988 71.730 1.00 26.41 73 ASP G N 1
ATOM 11920 C CA . ASP G 1 73 ? 2.085 -33.833 71.949 1.00 27.38 73 ASP G CA 1
ATOM 11921 C C . ASP G 1 73 ? 2.083 -34.327 73.394 1.00 26.91 73 ASP G C 1
ATOM 11922 O O . ASP G 1 73 ? 1.044 -34.366 74.052 1.00 27.95 73 ASP G O 1
ATOM 11927 N N . GLU G 1 74 ? 3.259 -34.713 73.876 1.00 26.69 74 GLU G N 1
ATOM 11928 C CA . GLU G 1 74 ? 3.411 -35.211 75.242 1.00 27.22 74 GLU G CA 1
ATOM 11929 C C . GLU G 1 74 ? 3.117 -34.103 76.252 1.00 26.50 74 GLU G C 1
ATOM 11930 O O . GLU G 1 74 ? 2.326 -34.287 77.181 1.00 26.72 74 GLU G O 1
ATOM 11936 N N . ALA G 1 75 ? 3.752 -32.952 76.057 1.00 26.12 75 ALA G N 1
ATOM 11937 C CA . ALA G 1 75 ? 3.559 -31.807 76.935 1.00 26.42 75 ALA G CA 1
ATOM 11938 C C . ALA G 1 75 ? 2.083 -31.459 77.027 1.00 26.20 75 ALA G C 1
ATOM 11939 O O . ALA G 1 75 ? 1.550 -31.267 78.118 1.00 26.74 75 ALA G O 1
ATOM 11941 N N . ALA G 1 76 ? 1.424 -31.381 75.877 1.00 26.75 76 ALA G N 1
ATOM 11942 C CA . ALA G 1 76 ? 0.007 -31.046 75.839 1.00 27.31 76 ALA G CA 1
ATOM 11943 C C . ALA G 1 76 ? -0.838 -32.137 76.478 1.00 27.83 76 ALA G C 1
ATOM 11944 O O . ALA G 1 76 ? -1.793 -31.856 77.200 1.00 26.80 76 ALA G O 1
ATOM 11946 N N . GLU G 1 77 ? -0.480 -33.386 76.208 1.00 29.18 77 GLU G N 1
ATOM 11947 C CA . GLU G 1 77 ? -1.223 -34.518 76.745 1.00 31.31 77 GLU G CA 1
ATOM 11948 C C . GLU G 1 77 ? -1.120 -34.556 78.268 1.00 30.89 77 GLU G C 1
ATOM 11949 O O . GLU G 1 77 ? -2.136 -34.588 78.964 1.00 30.66 77 GLU G O 1
ATOM 11955 N N . LYS G 1 78 ? 0.106 -34.528 78.782 1.00 30.42 78 LYS G N 1
ATOM 11956 C CA . LYS G 1 78 ? 0.339 -34.568 80.226 1.00 30.86 78 LYS G CA 1
ATOM 11957 C C . LYS G 1 78 ? -0.099 -33.338 81.016 1.00 29.80 78 LYS G C 1
ATOM 11958 O O . LYS G 1 78 ? -0.540 -33.465 82.155 1.00 31.01 78 LYS G O 1
ATOM 11964 N N . LEU G 1 79 ? 0.026 -32.150 80.435 1.00 28.50 79 LEU G N 1
ATOM 11965 C CA . LEU G 1 79 ? -0.360 -30.947 81.163 1.00 27.37 79 LEU G CA 1
ATOM 11966 C C . LEU G 1 79 ? -1.785 -30.478 80.888 1.00 26.39 79 LEU G C 1
ATOM 11967 O O . LEU G 1 79 ? -2.273 -29.548 81.530 1.00 26.39 79 LEU G O 1
ATOM 11972 N N . GLY G 1 80 ? -2.450 -31.127 79.934 1.00 26.37 80 GLY G N 1
ATOM 11973 C CA . GLY G 1 80 ? -3.832 -30.794 79.622 1.00 25.34 80 GLY G CA 1
ATOM 11974 C C . GLY G 1 80 ? -4.078 -29.545 78.798 1.00 25.40 80 GLY G C 1
ATOM 11975 O O . GLY G 1 80 ? -5.154 -28.951 78.866 1.00 24.21 80 GLY G O 1
ATOM 11976 N N . GLY G 1 81 ? -3.084 -29.150 78.013 1.00 24.90 81 GLY G N 1
ATOM 11977 C CA . GLY G 1 81 ? -3.221 -27.969 77.185 1.00 23.45 81 GLY G CA 1
ATOM 11978 C C . GLY G 1 81 ? -1.872 -27.552 76.642 1.00 23.44 81 GLY G C 1
ATOM 11979 O O . GLY G 1 81 ? -0.841 -28.139 76.987 1.00 22.42 81 GLY G O 1
ATOM 11980 N N . PHE G 1 82 ? -1.882 -26.549 75.775 1.00 23.10 82 PHE G N 1
ATOM 11981 C CA . PHE G 1 82 ? -0.658 -26.034 75.179 1.00 23.11 82 PHE G CA 1
ATOM 11982 C C . PHE G 1 82 ? -0.971 -24.621 74.693 1.00 23.66 82 PHE G C 1
ATOM 11983 O O . PHE G 1 82 ? -1.648 -24.436 73.674 1.00 22.14 82 PHE G O 1
ATOM 11991 N N . ASP G 1 83 ? -0.463 -23.630 75.419 1.00 22.10 83 ASP G N 1
ATOM 11992 C CA . ASP G 1 83 ? -0.733 -22.233 75.101 1.00 22.23 83 ASP G CA 1
ATOM 11993 C C . ASP G 1 83 ? 0.481 -21.403 74.720 1.00 21.66 83 ASP G C 1
ATOM 11994 O O . ASP G 1 83 ? 0.359 -20.415 74.000 1.00 21.78 83 ASP G O 1
ATOM 11999 N N . VAL G 1 84 ? 1.650 -21.798 75.208 1.00 21.65 84 VAL G N 1
ATOM 12000 C CA . VAL G 1 84 ? 2.864 -21.048 74.938 1.00 20.10 84 VAL G CA 1
ATOM 12001 C C . VAL G 1 84 ? 4.081 -21.918 74.689 1.00 20.19 84 VAL G C 1
ATOM 12002 O O . VAL G 1 84 ? 4.331 -22.878 75.408 1.00 20.85 84 VAL G O 1
ATOM 12006 N N . LEU G 1 85 ? 4.839 -21.563 73.662 1.00 19.43 85 LEU G N 1
ATOM 12007 C CA . LEU G 1 85 ? 6.057 -22.275 73.336 1.00 19.68 85 LEU G CA 1
ATOM 12008 C C . LEU G 1 85 ? 7.203 -21.284 73.356 1.00 18.71 85 LEU G C 1
ATOM 12009 O O . LEU G 1 85 ? 7.158 -20.264 72.674 1.00 19.19 85 LEU G O 1
ATOM 12014 N N . VAL G 1 86 ? 8.229 -21.585 74.141 1.00 18.42 86 VAL G N 1
ATOM 12015 C CA . VAL G 1 86 ? 9.399 -20.726 74.211 1.00 18.36 86 VAL G CA 1
ATOM 12016 C C . VAL G 1 86 ? 10.566 -21.479 73.580 1.00 18.71 86 VAL G C 1
ATOM 12017 O O . VAL G 1 86 ? 11.075 -22.436 74.155 1.00 19.07 86 VAL G O 1
ATOM 12021 N N . ASN G 1 87 ? 10.969 -21.068 72.381 1.00 18.27 87 ASN G N 1
ATOM 12022 C CA . ASN G 1 87 ? 12.089 -21.712 71.708 1.00 17.89 87 ASN G CA 1
ATOM 12023 C C . ASN G 1 87 ? 13.366 -21.091 72.260 1.00 18.72 87 ASN G C 1
ATOM 12024 O O . ASN G 1 87 ? 13.960 -20.201 71.647 1.00 20.22 87 ASN G O 1
ATOM 12029 N N . ASN G 1 88 ? 13.780 -21.584 73.424 1.00 17.98 88 ASN G N 1
ATOM 12030 C CA . ASN G 1 88 ? 14.954 -21.079 74.125 1.00 18.82 88 ASN G CA 1
ATOM 12031 C C . ASN G 1 88 ? 16.218 -21.887 73.868 1.00 19.35 88 ASN G C 1
ATOM 12032 O O . ASN G 1 88 ? 17.324 -21.339 73.883 1.00 19.03 88 ASN G O 1
ATOM 12037 N N . ALA G 1 89 ? 16.057 -23.186 73.632 1.00 20.61 89 ALA G N 1
ATOM 12038 C CA . ALA G 1 89 ? 17.202 -24.056 73.368 1.00 22.13 89 ALA G CA 1
ATOM 12039 C C . ALA G 1 89 ? 18.076 -23.506 72.242 1.00 23.02 89 ALA G C 1
ATOM 12040 O O . ALA G 1 89 ? 17.580 -23.115 71.185 1.00 24.39 89 ALA G O 1
ATOM 12042 N N . GLY G 1 90 ? 19.382 -23.490 72.481 1.00 23.75 90 GLY G N 1
ATOM 12043 C CA . GLY G 1 90 ? 20.328 -23.002 71.499 1.00 24.29 90 GLY G CA 1
ATOM 12044 C C . GLY G 1 90 ? 21.748 -23.210 71.997 1.00 26.28 90 GLY G C 1
ATOM 12045 O O . GLY G 1 90 ? 21.960 -23.490 73.179 1.00 27.02 90 GLY G O 1
ATOM 12046 N N . ILE G 1 91 ? 22.723 -23.083 71.103 1.00 25.76 91 ILE G N 1
ATOM 12047 C CA . ILE G 1 91 ? 24.120 -23.253 71.485 1.00 26.06 91 ILE G CA 1
ATOM 12048 C C . ILE G 1 91 ? 24.946 -22.082 70.985 1.00 26.97 91 ILE G C 1
ATOM 12049 O O . ILE G 1 91 ? 24.518 -21.327 70.107 1.00 26.93 91 ILE G O 1
ATOM 12054 N N . ALA G 1 92 ? 26.143 -21.951 71.540 1.00 28.04 92 ALA G N 1
ATOM 12055 C CA . ALA G 1 92 ? 27.057 -20.899 71.142 1.00 29.50 92 ALA G CA 1
ATOM 12056 C C . ALA G 1 92 ? 28.291 -21.526 70.502 1.00 30.40 92 ALA G C 1
ATOM 12057 O O . ALA G 1 92 ? 28.641 -22.672 70.785 1.00 31.21 92 ALA G O 1
ATOM 12059 N N . GLN G 1 93 ? 28.927 -20.775 69.615 1.00 31.24 93 GLN G N 1
ATOM 12060 C CA . GLN G 1 93 ? 30.153 -21.210 68.964 1.00 31.38 93 GLN G CA 1
ATOM 12061 C C . GLN G 1 93 ? 31.048 -19.985 68.952 1.00 32.28 93 GLN G C 1
ATOM 12062 O O . GLN G 1 93 ? 30.580 -18.870 68.709 1.00 32.21 93 GLN G O 1
ATOM 12068 N N . ILE G 1 94 ? 32.326 -20.189 69.237 1.00 32.72 94 ILE G N 1
ATOM 12069 C CA . ILE G 1 94 ? 33.290 -19.101 69.246 1.00 33.35 94 ILE G CA 1
ATOM 12070 C C . ILE G 1 94 ? 34.443 -19.518 68.347 1.00 34.38 94 ILE G C 1
ATOM 12071 O O . ILE G 1 94 ? 35.131 -20.500 68.623 1.00 35.13 94 ILE G O 1
ATOM 12076 N N . LYS G 1 95 ? 34.652 -18.775 67.269 1.00 35.20 95 LYS G N 1
ATOM 12077 C CA . LYS G 1 95 ? 35.719 -19.105 66.340 1.00 36.21 95 LYS G CA 1
ATOM 12078 C C . LYS G 1 95 ? 35.843 -18.044 65.257 1.00 35.72 95 LYS G C 1
ATOM 12079 O O . LYS G 1 95 ? 34.844 -17.580 64.716 1.00 35.71 95 LYS G O 1
ATOM 12085 N N . PRO G 1 96 ? 37.079 -17.644 64.928 1.00 36.02 96 PRO G N 1
ATOM 12086 C CA . PRO G 1 96 ? 37.311 -16.630 63.896 1.00 35.57 96 PRO G CA 1
ATOM 12087 C C . PRO G 1 96 ? 36.599 -16.981 62.595 1.00 35.41 96 PRO G C 1
ATOM 12088 O O . PRO G 1 96 ? 36.572 -18.139 62.182 1.00 35.27 96 PRO G O 1
ATOM 12092 N N . LEU G 1 97 ? 36.022 -15.974 61.957 1.00 35.70 97 LEU G N 1
ATOM 12093 C CA . LEU G 1 97 ? 35.305 -16.173 60.707 1.00 36.62 97 LEU G CA 1
ATOM 12094 C C . LEU G 1 97 ? 36.063 -17.094 59.746 1.00 36.64 97 LEU G C 1
ATOM 12095 O O . LEU G 1 97 ? 35.496 -18.040 59.200 1.00 36.24 97 LEU G O 1
ATOM 12100 N N . LEU G 1 98 ? 37.348 -16.819 59.552 1.00 36.62 98 LEU G N 1
ATOM 12101 C CA . LEU G 1 98 ? 38.174 -17.592 58.629 1.00 36.87 98 LEU G CA 1
ATOM 12102 C C . LEU G 1 98 ? 38.336 -19.077 58.957 1.00 37.04 98 LEU G C 1
ATOM 12103 O O . LEU G 1 98 ? 38.738 -19.859 58.097 1.00 36.90 98 LEU G O 1
ATOM 12108 N N . GLU G 1 99 ? 38.020 -19.462 60.190 1.00 37.33 99 GLU G N 1
ATOM 12109 C CA . GLU G 1 99 ? 38.147 -20.856 60.616 1.00 37.66 99 GLU G CA 1
ATOM 12110 C C . GLU G 1 99 ? 36.848 -21.659 60.513 1.00 37.19 99 GLU G C 1
ATOM 12111 O O . GLU G 1 99 ? 36.881 -22.876 60.338 1.00 37.28 99 GLU G O 1
ATOM 12117 N N . VAL G 1 100 ? 35.709 -20.983 60.628 1.00 35.69 100 VAL G N 1
ATOM 12118 C CA . VAL G 1 100 ? 34.417 -21.655 60.556 1.00 34.90 100 VAL G CA 1
ATOM 12119 C C . VAL G 1 100 ? 34.346 -22.636 59.391 1.00 35.07 100 VAL G C 1
ATOM 12120 O O . VAL G 1 100 ? 34.696 -22.297 58.258 1.00 34.04 100 VAL G O 1
ATOM 12124 N N . THR G 1 101 ? 33.891 -23.853 59.679 1.00 35.01 101 THR G N 1
ATOM 12125 C CA . THR G 1 101 ? 33.779 -24.894 58.656 1.00 35.35 101 THR G CA 1
ATOM 12126 C C . THR G 1 101 ? 32.321 -25.133 58.296 1.00 35.32 101 THR G C 1
ATOM 12127 O O . THR G 1 101 ? 31.421 -24.588 58.936 1.00 34.50 101 THR G O 1
ATOM 12131 N N . GLU G 1 102 ? 32.090 -25.945 57.268 1.00 35.88 102 GLU G N 1
ATOM 12132 C CA . GLU G 1 102 ? 30.725 -26.255 56.862 1.00 37.03 102 GLU G CA 1
ATOM 12133 C C . GLU G 1 102 ? 30.094 -27.097 57.967 1.00 37.04 102 GLU G C 1
ATOM 12134 O O . GLU G 1 102 ? 28.876 -27.105 58.140 1.00 35.86 102 GLU G O 1
ATOM 12140 N N . GLU G 1 103 ? 30.945 -27.795 58.716 1.00 37.09 103 GLU G N 1
ATOM 12141 C CA . GLU G 1 103 ? 30.504 -28.646 59.815 1.00 38.31 103 GLU G CA 1
ATOM 12142 C C . GLU G 1 103 ? 29.891 -27.793 60.922 1.00 36.84 103 GLU G C 1
ATOM 12143 O O . GLU G 1 103 ? 28.821 -28.116 61.439 1.00 37.16 103 GLU G O 1
ATOM 12149 N N . ASP G 1 104 ? 30.577 -26.711 61.285 1.00 34.79 104 ASP G N 1
ATOM 12150 C CA . ASP G 1 104 ? 30.086 -25.809 62.325 1.00 32.81 104 ASP G CA 1
ATOM 12151 C C . ASP G 1 104 ? 28.758 -25.214 61.884 1.00 31.67 104 ASP G C 1
ATOM 12152 O O . ASP G 1 104 ? 27.765 -25.282 62.609 1.00 30.73 104 ASP G O 1
ATOM 12157 N N . LEU G 1 105 ? 28.757 -24.632 60.688 1.00 30.29 105 LEU G N 1
ATOM 12158 C CA . LEU G 1 105 ? 27.563 -24.023 60.126 1.00 30.29 105 LEU G CA 1
ATOM 12159 C C . LEU G 1 105 ? 26.380 -24.987 60.136 1.00 30.44 105 LEU G C 1
ATOM 12160 O O . LEU G 1 105 ? 25.268 -24.599 60.488 1.00 30.27 105 LEU G O 1
ATOM 12165 N N . LYS G 1 106 ? 26.622 -26.238 59.749 1.00 30.35 106 LYS G N 1
ATOM 12166 C CA . LYS G 1 106 ? 25.561 -27.244 59.726 1.00 30.90 106 LYS G CA 1
ATOM 12167 C C . LYS G 1 106 ? 24.995 -27.462 61.120 1.00 29.86 106 LYS G C 1
ATOM 12168 O O . LYS G 1 106 ? 23.780 -27.448 61.318 1.00 28.45 106 LYS G O 1
ATOM 12174 N N . GLN G 1 107 ? 25.884 -27.668 62.085 1.00 29.05 107 GLN G N 1
ATOM 12175 C CA . GLN G 1 107 ? 25.471 -27.900 63.460 1.00 29.47 107 GLN G CA 1
ATOM 12176 C C . GLN G 1 107 ? 24.736 -26.725 64.097 1.00 27.75 107 GLN G C 1
ATOM 12177 O O . GLN G 1 107 ? 23.611 -26.873 64.570 1.00 28.57 107 GLN G O 1
ATOM 12183 N N . ILE G 1 108 ? 25.376 -25.562 64.119 1.00 25.85 108 ILE G N 1
ATOM 12184 C CA . ILE G 1 108 ? 24.765 -24.396 64.742 1.00 25.09 108 ILE G CA 1
ATOM 12185 C C . ILE G 1 108 ? 23.449 -23.955 64.095 1.00 23.85 108 ILE G C 1
ATOM 12186 O O . ILE G 1 108 ? 22.554 -23.467 64.780 1.00 24.23 108 ILE G O 1
ATOM 12191 N N . TYR G 1 109 ? 23.315 -24.127 62.784 1.00 23.76 109 TYR G N 1
ATOM 12192 C CA . TYR G 1 109 ? 22.072 -23.739 62.134 1.00 23.37 109 TYR G CA 1
ATOM 12193 C C . TYR G 1 109 ? 20.941 -24.710 62.433 1.00 22.91 109 TYR G C 1
ATOM 12194 O O . TYR G 1 109 ? 19.786 -24.306 62.549 1.00 22.60 109 TYR G O 1
ATOM 12203 N N . SER G 1 110 ? 21.276 -25.987 62.573 1.00 23.11 110 SER G N 1
ATOM 12204 C CA . SER G 1 110 ? 20.268 -26.992 62.875 1.00 23.98 110 SER G CA 1
ATOM 12205 C C . SER G 1 110 ? 19.741 -26.761 64.287 1.00 23.23 110 SER G C 1
ATOM 12206 O O . SER G 1 110 ? 18.533 -26.774 64.513 1.00 21.82 110 SER G O 1
ATOM 12209 N N . VAL G 1 111 ? 20.659 -26.526 65.222 1.00 22.24 111 VAL G N 1
ATOM 12210 C CA . VAL G 1 111 ? 20.317 -26.294 66.628 1.00 22.34 111 VAL G CA 1
ATOM 12211 C C . VAL G 1 111 ? 19.655 -24.946 66.914 1.00 20.97 111 VAL G C 1
ATOM 12212 O O . VAL G 1 111 ? 18.691 -24.866 67.681 1.00 20.80 111 VAL G O 1
ATOM 12216 N N . ASN G 1 112 ? 20.180 -23.888 66.307 1.00 21.04 112 ASN G N 1
ATOM 12217 C CA . ASN G 1 112 ? 19.663 -22.545 66.543 1.00 19.77 112 ASN G CA 1
ATOM 12218 C C . ASN G 1 112 ? 18.614 -22.013 65.581 1.00 19.49 112 ASN G C 1
ATOM 12219 O O . ASN G 1 112 ? 17.878 -21.086 65.927 1.00 18.74 112 ASN G O 1
ATOM 12224 N N . VAL G 1 113 ? 18.529 -22.577 64.381 1.00 18.89 113 VAL G N 1
ATOM 12225 C CA . VAL G 1 113 ? 17.554 -22.077 63.424 1.00 18.71 113 VAL G CA 1
ATOM 12226 C C . VAL G 1 113 ? 16.480 -23.061 62.966 1.00 18.86 113 VAL G C 1
ATOM 12227 O O . VAL G 1 113 ? 15.285 -22.776 63.084 1.00 18.16 113 VAL G O 1
ATOM 12231 N N . PHE G 1 114 ? 16.890 -24.209 62.436 1.00 19.46 114 PHE G N 1
ATOM 12232 C CA . PHE G 1 114 ? 15.918 -25.180 61.953 1.00 20.28 114 PHE G CA 1
ATOM 12233 C C . PHE G 1 114 ? 15.011 -25.619 63.098 1.00 20.46 114 PHE G C 1
ATOM 12234 O O . PHE G 1 114 ? 13.819 -25.857 62.903 1.00 19.73 114 PHE G O 1
ATOM 12242 N N . SER G 1 115 ? 15.580 -25.700 64.297 1.00 19.97 115 SER G N 1
ATOM 12243 C CA . SER G 1 115 ? 14.832 -26.086 65.489 1.00 21.30 115 SER G CA 1
ATOM 12244 C C . SER G 1 115 ? 13.653 -25.144 65.717 1.00 21.09 115 SER G C 1
ATOM 12245 O O . SER G 1 115 ? 12.581 -25.562 66.153 1.00 22.72 115 SER G O 1
ATOM 12248 N N . VAL G 1 116 ? 13.865 -23.869 65.420 1.00 20.31 116 VAL G N 1
ATOM 12249 C CA . VAL G 1 116 ? 12.845 -22.852 65.615 1.00 19.27 116 VAL G CA 1
ATOM 12250 C C . VAL G 1 116 ? 11.738 -22.983 64.568 1.00 19.03 116 VAL G C 1
ATOM 12251 O O . VAL G 1 116 ? 10.583 -22.680 64.847 1.00 19.26 116 VAL G O 1
ATOM 12255 N N . PHE G 1 117 ? 12.088 -23.433 63.367 1.00 19.39 117 PHE G N 1
ATOM 12256 C CA . PHE G 1 117 ? 11.077 -23.644 62.332 1.00 20.15 117 PHE G CA 1
ATOM 12257 C C . PHE G 1 117 ? 10.222 -24.806 62.827 1.00 19.98 117 PHE G C 1
ATOM 12258 O O . PHE G 1 117 ? 8.997 -24.752 62.796 1.00 20.67 117 PHE G O 1
ATOM 12266 N N . PHE G 1 118 ? 10.890 -25.862 63.281 1.00 21.09 118 PHE G N 1
ATOM 12267 C CA . PHE G 1 118 ? 10.207 -27.052 63.778 1.00 21.76 118 PHE G CA 1
ATOM 12268 C C . PHE G 1 118 ? 9.277 -26.699 64.942 1.00 22.33 118 PHE G C 1
ATOM 12269 O O . PHE G 1 118 ? 8.110 -27.119 64.975 1.00 21.79 118 PHE G O 1
ATOM 12277 N N . GLY G 1 119 ? 9.796 -25.922 65.891 1.00 21.34 119 GLY G N 1
ATOM 12278 C CA . GLY G 1 119 ? 8.995 -25.512 67.033 1.00 20.56 119 GLY G CA 1
ATOM 12279 C C . GLY G 1 119 ? 7.774 -24.711 66.618 1.00 20.92 119 GLY G C 1
ATOM 12280 O O . GLY G 1 119 ? 6.663 -24.965 67.083 1.00 20.68 119 GLY G O 1
ATOM 12281 N N . ILE G 1 120 ? 7.972 -23.739 65.736 1.00 19.85 120 ILE G N 1
ATOM 12282 C CA . ILE G 1 120 ? 6.862 -22.918 65.278 1.00 20.04 120 ILE G CA 1
ATOM 12283 C C . ILE G 1 120 ? 5.799 -23.776 64.591 1.00 19.54 120 ILE G C 1
ATOM 12284 O O . ILE G 1 120 ? 4.615 -23.645 64.878 1.00 19.82 120 ILE G O 1
ATOM 12289 N N . GLN G 1 121 ? 6.224 -24.664 63.700 1.00 20.43 121 GLN G N 1
ATOM 12290 C CA . GLN G 1 121 ? 5.287 -25.524 62.986 1.00 21.04 121 GLN G CA 1
ATOM 12291 C C . GLN G 1 121 ? 4.493 -26.396 63.942 1.00 21.35 121 GLN G C 1
ATOM 12292 O O . GLN G 1 121 ? 3.268 -26.457 63.858 1.00 21.91 121 GLN G O 1
ATOM 12298 N N . ALA G 1 122 ? 5.198 -27.065 64.851 1.00 21.51 122 ALA G N 1
ATOM 12299 C CA . ALA G 1 122 ? 4.567 -27.945 65.822 1.00 21.57 122 ALA G CA 1
ATOM 12300 C C . ALA G 1 122 ? 3.627 -27.171 66.732 1.00 21.17 122 ALA G C 1
ATOM 12301 O O . ALA G 1 122 ? 2.499 -27.594 66.959 1.00 20.58 122 ALA G O 1
ATOM 12303 N N . ALA G 1 123 ? 4.091 -26.036 67.252 1.00 20.98 123 ALA G N 1
ATOM 12304 C CA . ALA G 1 123 ? 3.265 -25.206 68.127 1.00 20.29 123 ALA G CA 1
ATOM 12305 C C . ALA G 1 123 ? 2.004 -24.750 67.389 1.00 20.72 123 ALA G C 1
ATOM 12306 O O . ALA G 1 123 ? 0.898 -24.806 67.925 1.00 21.12 123 ALA G O 1
ATOM 12308 N N . SER G 1 124 ? 2.181 -24.288 66.158 1.00 20.41 124 SER G N 1
ATOM 12309 C CA . SER G 1 124 ? 1.063 -23.817 65.353 1.00 22.22 124 SER G CA 1
ATOM 12310 C C . SER G 1 124 ? 0.029 -24.929 65.196 1.00 22.52 124 SER G C 1
ATOM 12311 O O . SER G 1 124 ? -1.164 -24.725 65.432 1.00 23.86 124 SER G O 1
ATOM 12314 N N . ARG G 1 125 ? 0.500 -26.109 64.810 1.00 23.77 125 ARG G N 1
ATOM 12315 C CA . ARG G 1 125 ? -0.372 -27.258 64.619 1.00 25.35 125 ARG G CA 1
ATOM 12316 C C . ARG G 1 125 ? -1.124 -27.635 65.894 1.00 24.55 125 ARG G C 1
ATOM 12317 O O . ARG G 1 125 ? -2.316 -27.932 65.845 1.00 24.13 125 ARG G O 1
ATOM 12325 N N . LYS G 1 126 ? -0.430 -27.616 67.030 1.00 23.38 126 LYS G N 1
ATOM 12326 C CA . LYS G 1 126 ? -1.044 -27.958 68.311 1.00 22.79 126 LYS G CA 1
ATOM 12327 C C . LYS G 1 126 ? -2.060 -26.898 68.718 1.00 22.15 126 LYS G C 1
ATOM 12328 O O . LYS G 1 126 ? -3.152 -27.222 69.189 1.00 21.98 126 LYS G O 1
ATOM 12334 N N . PHE G 1 127 ? -1.700 -25.628 68.549 1.00 21.48 127 PHE G N 1
ATOM 12335 C CA . PHE G 1 127 ? -2.617 -24.540 68.877 1.00 20.51 127 PHE G CA 1
ATOM 12336 C C . PHE G 1 127 ? -3.923 -24.776 68.103 1.00 21.54 127 PHE G C 1
ATOM 12337 O O . PHE G 1 127 ? -5.008 -24.815 68.687 1.00 19.93 127 PHE G O 1
ATOM 12345 N N . ASP G 1 128 ? -3.803 -24.953 66.788 1.00 22.57 128 ASP G N 1
ATOM 12346 C CA . ASP G 1 128 ? -4.970 -25.173 65.938 1.00 24.21 128 ASP G CA 1
ATOM 12347 C C . ASP G 1 128 ? -5.759 -26.401 66.364 1.00 25.09 128 ASP G C 1
ATOM 12348 O O . ASP G 1 128 ? -6.984 -26.361 66.431 1.00 25.47 128 ASP G O 1
ATOM 12353 N N . GLU G 1 129 ? -5.059 -27.491 66.650 1.00 26.33 129 GLU G N 1
ATOM 12354 C CA . GLU G 1 129 ? -5.728 -28.702 67.090 1.00 27.46 129 GLU G CA 1
ATOM 12355 C C . GLU G 1 129 ? -6.582 -28.441 68.332 1.00 28.00 129 GLU G C 1
ATOM 12356 O O . GLU G 1 129 ? -7.722 -28.899 68.412 1.00 27.66 129 GLU G O 1
ATOM 12362 N N . LEU G 1 130 ? -6.033 -27.702 69.294 1.00 27.96 130 LEU G N 1
ATOM 12363 C CA . LEU G 1 130 ? -6.752 -27.403 70.532 1.00 27.90 130 LEU G CA 1
ATOM 12364 C C . LEU G 1 130 ? -7.776 -26.280 70.404 1.00 27.89 130 LEU G C 1
ATOM 12365 O O . LEU G 1 130 ? -8.564 -26.041 71.320 1.00 28.64 130 LEU G O 1
ATOM 12370 N N . GLY G 1 131 ? -7.760 -25.586 69.275 1.00 27.57 131 GLY G N 1
ATOM 12371 C CA . GLY G 1 131 ? -8.707 -24.508 69.066 1.00 27.12 131 GLY G CA 1
ATOM 12372 C C . GLY G 1 131 ? -8.378 -23.231 69.815 1.00 26.96 131 GLY G C 1
ATOM 12373 O O . GLY G 1 131 ? -9.272 -22.446 70.136 1.00 26.32 131 GLY G O 1
ATOM 12374 N N . VAL G 1 132 ? -7.098 -23.007 70.090 1.00 25.99 132 VAL G N 1
ATOM 12375 C CA . VAL G 1 132 ? -6.697 -21.803 70.810 1.00 25.56 132 VAL G CA 1
ATOM 12376 C C . VAL G 1 132 ? -5.707 -20.938 70.036 1.00 24.62 132 VAL G C 1
ATOM 12377 O O . VAL G 1 132 ? -5.025 -21.406 69.121 1.00 25.03 132 VAL G O 1
ATOM 12381 N N . LYS G 1 133 ? -5.651 -19.663 70.401 1.00 23.45 133 LYS G N 1
ATOM 12382 C CA . LYS G 1 133 ? -4.713 -18.741 69.787 1.00 22.53 133 LYS G CA 1
ATOM 12383 C C . LYS G 1 133 ? -3.519 -18.835 70.723 1.00 22.21 133 LYS G C 1
ATOM 12384 O O . LYS G 1 133 ? -3.661 -18.653 71.936 1.00 22.57 133 LYS G O 1
ATOM 12390 N N . GLY G 1 134 ? -2.353 -19.142 70.173 1.00 20.11 134 GLY G N 1
ATOM 12391 C CA . GLY G 1 134 ? -1.188 -19.292 71.021 1.00 19.61 134 GLY G CA 1
ATOM 12392 C C . GLY G 1 134 ? -0.109 -18.240 70.894 1.00 18.43 134 GLY G C 1
ATOM 12393 O O . GLY G 1 134 ? -0.180 -17.330 70.070 1.00 17.28 134 GLY G O 1
ATOM 12394 N N . LYS G 1 135 ? 0.904 -18.378 71.738 1.00 18.26 135 LYS G N 1
ATOM 12395 C CA . LYS G 1 135 ? 2.027 -17.462 71.737 1.00 18.10 135 LYS G CA 1
ATOM 12396 C C . LYS G 1 135 ? 3.318 -18.246 71.552 1.00 16.75 135 LYS G C 1
ATOM 12397 O O . LYS G 1 135 ? 3.554 -19.235 72.240 1.00 17.45 135 LYS G O 1
ATOM 12403 N N . ILE G 1 136 ? 4.132 -17.815 70.598 1.00 16.42 136 ILE G N 1
ATOM 12404 C CA . ILE G 1 136 ? 5.418 -18.441 70.344 1.00 15.89 136 ILE G CA 1
ATOM 12405 C C . ILE G 1 136 ? 6.440 -17.365 70.689 1.00 14.84 136 ILE G C 1
ATOM 12406 O O . ILE G 1 136 ? 6.319 -16.231 70.240 1.00 15.80 136 ILE G O 1
ATOM 12411 N N . ILE G 1 137 ? 7.433 -17.725 71.495 1.00 15.27 137 ILE G N 1
ATOM 12412 C CA . ILE G 1 137 ? 8.461 -16.784 71.948 1.00 14.64 137 ILE G CA 1
ATOM 12413 C C . ILE G 1 137 ? 9.847 -17.364 71.688 1.00 15.25 137 ILE G C 1
ATOM 12414 O O . ILE G 1 137 ? 10.221 -18.376 72.271 1.00 14.11 137 ILE G O 1
ATOM 12419 N N . ASN G 1 138 ? 10.609 -16.704 70.820 1.00 16.42 138 ASN G N 1
ATOM 12420 C CA . ASN G 1 138 ? 11.930 -17.182 70.449 1.00 14.53 138 ASN G CA 1
ATOM 12421 C C . ASN G 1 138 ? 13.066 -16.433 71.124 1.00 16.75 138 ASN G C 1
ATOM 12422 O O . ASN G 1 138 ? 12.951 -15.249 71.432 1.00 16.05 138 ASN G O 1
ATOM 12427 N N . ALA G 1 139 ? 14.169 -17.145 71.339 1.00 16.71 139 ALA G N 1
ATOM 12428 C CA . ALA G 1 139 ? 15.350 -16.567 71.955 1.00 17.84 139 ALA G CA 1
ATOM 12429 C C . ALA G 1 139 ? 16.261 -15.955 70.900 1.00 17.85 139 ALA G C 1
ATOM 12430 O O . ALA G 1 139 ? 16.949 -16.668 70.163 1.00 16.31 139 ALA G O 1
ATOM 12432 N N . ALA G 1 140 ? 16.237 -14.631 70.809 1.00 18.35 140 ALA G N 1
ATOM 12433 C CA . ALA G 1 140 ? 17.109 -13.930 69.880 1.00 18.38 140 ALA G CA 1
ATOM 12434 C C . ALA G 1 140 ? 18.326 -13.616 70.728 1.00 19.31 140 ALA G C 1
ATOM 12435 O O . ALA G 1 140 ? 18.686 -14.395 71.608 1.00 20.57 140 ALA G O 1
ATOM 12437 N N . SER G 1 141 ? 18.922 -12.453 70.495 1.00 20.06 141 SER G N 1
ATOM 12438 C CA . SER G 1 141 ? 20.111 -12.031 71.220 1.00 20.08 141 SER G CA 1
ATOM 12439 C C . SER G 1 141 ? 20.548 -10.693 70.668 1.00 19.89 141 SER G C 1
ATOM 12440 O O . SER G 1 141 ? 20.144 -10.304 69.572 1.00 19.48 141 SER G O 1
ATOM 12443 N N . ILE G 1 142 ? 21.368 -9.979 71.427 1.00 19.54 142 ILE G N 1
ATOM 12444 C CA . ILE G 1 142 ? 21.881 -8.710 70.939 1.00 19.14 142 ILE G CA 1
ATOM 12445 C C . ILE G 1 142 ? 22.635 -9.021 69.642 1.00 19.16 142 ILE G C 1
ATOM 12446 O O . ILE G 1 142 ? 22.761 -8.168 68.761 1.00 18.50 142 ILE G O 1
ATOM 12451 N N . ALA G 1 143 ? 23.132 -10.254 69.533 1.00 19.16 143 ALA G N 1
ATOM 12452 C CA . ALA G 1 143 ? 23.860 -10.695 68.346 1.00 19.40 143 ALA G CA 1
ATOM 12453 C C . ALA G 1 143 ? 22.919 -10.844 67.149 1.00 21.13 143 ALA G C 1
ATOM 12454 O O . ALA G 1 143 ? 23.362 -11.128 66.033 1.00 21.29 143 ALA G O 1
ATOM 12456 N N . ALA G 1 144 ? 21.621 -10.669 67.386 1.00 20.90 144 ALA G N 1
ATOM 12457 C CA . ALA G 1 144 ? 20.639 -10.746 66.309 1.00 21.75 144 ALA G CA 1
ATOM 12458 C C . ALA G 1 144 ? 20.413 -9.335 65.762 1.00 21.99 144 ALA G C 1
ATOM 12459 O O . ALA G 1 144 ? 19.905 -9.160 64.656 1.00 22.29 144 ALA G O 1
ATOM 12461 N N . ILE G 1 145 ? 20.817 -8.334 66.541 1.00 22.05 145 ILE G N 1
ATOM 12462 C CA . ILE G 1 145 ? 20.654 -6.932 66.158 1.00 22.47 145 ILE G CA 1
ATOM 12463 C C . ILE G 1 145 ? 21.942 -6.342 65.575 1.00 22.81 145 ILE G C 1
ATOM 12464 O O . ILE G 1 145 ? 21.899 -5.477 64.696 1.00 21.56 145 ILE G O 1
ATOM 12469 N N . GLN G 1 146 ? 23.081 -6.821 66.068 1.00 23.92 146 GLN G N 1
ATOM 12470 C CA . GLN G 1 146 ? 24.388 -6.389 65.580 1.00 24.46 146 GLN G CA 1
ATOM 12471 C C . GLN G 1 146 ? 25.320 -7.588 65.604 1.00 24.50 146 GLN G C 1
ATOM 12472 O O . GLN G 1 146 ? 25.471 -8.235 66.640 1.00 23.33 146 GLN G O 1
ATOM 12478 N N . GLY G 1 147 ? 25.947 -7.881 64.468 1.00 23.75 147 GLY G N 1
ATOM 12479 C CA . GLY G 1 147 ? 26.857 -9.010 64.413 1.00 24.16 147 GLY G CA 1
ATOM 12480 C C . GLY G 1 147 ? 28.064 -8.810 65.310 1.00 24.98 147 GLY G C 1
ATOM 12481 O O . GLY G 1 147 ? 28.559 -7.692 65.446 1.00 24.91 147 GLY G O 1
ATOM 12482 N N . PHE G 1 148 ? 28.535 -9.892 65.923 1.00 26.18 148 PHE G N 1
ATOM 12483 C CA . PHE G 1 148 ? 29.695 -9.839 66.810 1.00 27.65 148 PHE G CA 1
ATOM 12484 C C . PHE G 1 148 ? 30.886 -10.594 66.227 1.00 27.68 148 PHE G C 1
ATOM 12485 O O . PHE G 1 148 ? 30.759 -11.745 65.810 1.00 26.31 148 PHE G O 1
ATOM 12493 N N . PRO G 1 149 ? 32.066 -9.952 66.198 1.00 27.89 149 PRO G N 1
ATOM 12494 C CA . PRO G 1 149 ? 33.272 -10.587 65.663 1.00 28.08 149 PRO G CA 1
ATOM 12495 C C . PRO G 1 149 ? 33.596 -11.819 66.497 1.00 28.25 149 PRO G C 1
ATOM 12496 O O . PRO G 1 149 ? 33.310 -11.847 67.697 1.00 29.55 149 PRO G O 1
ATOM 12500 N N . ILE G 1 150 ? 34.188 -12.828 65.864 1.00 28.65 150 ILE G N 1
ATOM 12501 C CA . ILE G 1 150 ? 34.566 -14.070 66.540 1.00 28.95 150 ILE G CA 1
ATOM 12502 C C . ILE G 1 150 ? 33.361 -14.965 66.845 1.00 29.72 150 ILE G C 1
ATOM 12503 O O . ILE G 1 150 ? 33.522 -16.121 67.246 1.00 29.73 150 ILE G O 1
ATOM 12508 N N . LEU G 1 151 ? 32.156 -14.427 66.673 1.00 28.40 151 LEU G N 1
ATOM 12509 C CA . LEU G 1 151 ? 30.945 -15.207 66.902 1.00 27.52 151 LEU G CA 1
ATOM 12510 C C . LEU G 1 151 ? 30.007 -14.979 65.727 1.00 27.12 151 LEU G C 1
ATOM 12511 O O . LEU G 1 151 ? 28.789 -14.869 65.890 1.00 26.69 151 LEU G O 1
ATOM 12516 N N . SER G 1 152 ? 30.601 -14.918 64.538 1.00 26.07 152 SER G N 1
ATOM 12517 C CA . SER G 1 152 ? 29.860 -14.693 63.308 1.00 25.48 152 SER G CA 1
ATOM 12518 C C . SER G 1 152 ? 28.837 -15.789 63.038 1.00 24.76 152 SER G C 1
ATOM 12519 O O . SER G 1 152 ? 27.701 -15.503 62.674 1.00 25.80 152 SER G O 1
ATOM 12522 N N . ALA G 1 153 ? 29.241 -17.043 63.211 1.00 24.18 153 ALA G N 1
ATOM 12523 C CA . ALA G 1 153 ? 28.338 -18.163 62.981 1.00 23.31 153 ALA G CA 1
ATOM 12524 C C . ALA G 1 153 ? 27.110 -18.012 63.865 1.00 22.66 153 ALA G C 1
ATOM 12525 O O . ALA G 1 153 ? 25.976 -18.060 63.392 1.00 23.59 153 ALA G O 1
ATOM 12527 N N . TYR G 1 154 ? 27.349 -17.826 65.156 1.00 22.29 154 TYR G N 1
ATOM 12528 C CA . TYR G 1 154 ? 26.280 -17.659 66.128 1.00 21.20 154 TYR G CA 1
ATOM 12529 C C . TYR G 1 154 ? 25.396 -16.465 65.781 1.00 21.02 154 TYR G C 1
ATOM 12530 O O . TYR G 1 154 ? 24.174 -16.571 65.762 1.00 21.02 154 TYR G O 1
ATOM 12539 N N . SER G 1 155 ? 26.024 -15.325 65.519 1.00 21.52 155 SER G N 1
ATOM 12540 C CA . SER G 1 155 ? 25.287 -14.116 65.174 1.00 20.62 155 SER G CA 1
ATOM 12541 C C . SER G 1 155 ? 24.390 -14.339 63.968 1.00 20.38 155 SER G C 1
ATOM 12542 O O . SER G 1 155 ? 23.240 -13.905 63.958 1.00 19.42 155 SER G O 1
ATOM 12545 N N . THR G 1 156 ? 24.906 -15.015 62.947 1.00 20.59 156 THR G N 1
ATOM 12546 C CA . THR G 1 156 ? 24.098 -15.246 61.761 1.00 21.11 156 THR G CA 1
ATOM 12547 C C . THR G 1 156 ? 22.846 -16.064 62.079 1.00 20.43 156 THR G C 1
ATOM 12548 O O . THR G 1 156 ? 21.787 -15.803 61.515 1.00 21.74 156 THR G O 1
ATOM 12552 N N . THR G 1 157 ? 22.948 -17.028 62.991 1.00 19.61 157 THR G N 1
ATOM 12553 C CA . THR G 1 157 ? 21.776 -17.829 63.339 1.00 18.87 157 THR G CA 1
ATOM 12554 C C . THR G 1 157 ? 20.768 -16.978 64.108 1.00 19.26 157 THR G C 1
ATOM 12555 O O . THR G 1 157 ? 19.561 -17.145 63.949 1.00 18.28 157 THR G O 1
ATOM 12559 N N . LYS G 1 158 ? 21.262 -16.052 64.926 1.00 18.44 158 LYS G N 1
ATOM 12560 C CA . LYS G 1 158 ? 20.369 -15.189 65.682 1.00 18.42 158 LYS G CA 1
ATOM 12561 C C . LYS G 1 158 ? 19.646 -14.212 64.758 1.00 18.14 158 LYS G C 1
ATOM 12562 O O . LYS G 1 158 ? 18.477 -13.908 64.976 1.00 18.61 158 LYS G O 1
ATOM 12568 N N . PHE G 1 159 ? 20.336 -13.732 63.724 1.00 18.24 159 PHE G N 1
ATOM 12569 C CA . PHE G 1 159 ? 19.712 -12.842 62.752 1.00 18.55 159 PHE G CA 1
ATOM 12570 C C . PHE G 1 159 ? 18.612 -13.619 62.027 1.00 18.57 159 PHE G C 1
ATOM 12571 O O . PHE G 1 159 ? 17.554 -13.070 61.717 1.00 18.65 159 PHE G O 1
ATOM 12579 N N . ALA G 1 160 ? 18.870 -14.898 61.751 1.00 17.53 160 ALA G N 1
ATOM 12580 C CA . ALA G 1 160 ? 17.890 -15.741 61.064 1.00 17.28 160 ALA G CA 1
ATOM 12581 C C . ALA G 1 160 ? 16.647 -15.881 61.942 1.00 16.90 160 ALA G C 1
ATOM 12582 O O . ALA G 1 160 ? 15.515 -15.799 61.456 1.00 18.14 160 ALA G O 1
ATOM 12584 N N . VAL G 1 161 ? 16.863 -16.088 63.237 1.00 15.48 161 VAL G N 1
ATOM 12585 C CA . VAL G 1 161 ? 15.754 -16.213 64.177 1.00 16.42 161 VAL G CA 1
ATOM 12586 C C . VAL G 1 161 ? 14.938 -14.920 64.183 1.00 16.40 161 VAL G C 1
ATOM 12587 O O . VAL G 1 161 ? 13.716 -14.955 64.289 1.00 17.42 161 VAL G O 1
ATOM 12591 N N . ARG G 1 162 ? 15.623 -13.785 64.063 1.00 16.15 162 ARG G N 1
ATOM 12592 C CA . ARG G 1 162 ? 14.970 -12.469 64.019 1.00 15.28 162 ARG G CA 1
ATOM 12593 C C . ARG G 1 162 ? 14.077 -12.404 62.774 1.00 15.70 162 ARG G C 1
ATOM 12594 O O . ARG G 1 162 ? 12.896 -12.059 62.857 1.00 12.27 162 ARG G O 1
ATOM 12602 N N . GLY G 1 163 ? 14.655 -12.736 61.620 1.00 15.06 163 GLY G N 1
ATOM 12603 C CA . GLY G 1 163 ? 13.891 -12.724 60.387 1.00 14.92 163 GLY G CA 1
ATOM 12604 C C . GLY G 1 163 ? 12.736 -13.714 60.412 1.00 14.60 163 GLY G C 1
ATOM 12605 O O . GLY G 1 163 ? 11.657 -13.426 59.898 1.00 14.42 163 GLY G O 1
ATOM 12606 N N . LEU G 1 164 ? 12.961 -14.878 61.015 1.00 15.27 164 LEU G N 1
ATOM 12607 C CA . LEU G 1 164 ? 11.939 -15.922 61.113 1.00 16.07 164 LEU G CA 1
ATOM 12608 C C . LEU G 1 164 ? 10.779 -15.415 61.975 1.00 17.17 164 LEU G C 1
ATOM 12609 O O . LEU G 1 164 ? 9.600 -15.596 61.631 1.00 16.85 164 LEU G O 1
ATOM 12614 N N . THR G 1 165 ? 11.121 -14.794 63.104 1.00 16.05 165 THR G N 1
ATOM 12615 C CA . THR G 1 165 ? 10.122 -14.246 64.020 1.00 15.63 165 THR G CA 1
ATOM 12616 C C . THR G 1 165 ? 9.187 -13.314 63.247 1.00 16.92 165 THR G C 1
ATOM 12617 O O . THR G 1 165 ? 7.958 -13.370 63.399 1.00 14.76 165 THR G O 1
ATOM 12621 N N . GLN G 1 166 ? 9.778 -12.470 62.405 1.00 16.07 166 GLN G N 1
ATOM 12622 C CA . GLN G 1 166 ? 9.004 -11.533 61.600 1.00 17.50 166 GLN G CA 1
ATOM 12623 C C . GLN G 1 166 ? 8.114 -12.242 60.580 1.00 16.64 166 GLN G C 1
ATOM 12624 O O . GLN G 1 166 ? 6.913 -12.011 60.536 1.00 17.85 166 GLN G O 1
ATOM 12630 N N . ALA G 1 167 ? 8.705 -13.102 59.758 1.00 17.90 167 ALA G N 1
ATOM 12631 C CA . ALA G 1 167 ? 7.943 -13.818 58.740 1.00 17.80 167 ALA G CA 1
ATOM 12632 C C . ALA G 1 167 ? 6.832 -14.657 59.359 1.00 17.31 167 ALA G C 1
ATOM 12633 O O . ALA G 1 167 ? 5.685 -14.613 58.908 1.00 18.25 167 ALA G O 1
ATOM 12635 N N . ALA G 1 168 ? 7.177 -15.411 60.399 1.00 15.51 168 ALA G N 1
ATOM 12636 C CA . ALA G 1 168 ? 6.223 -16.280 61.083 1.00 15.44 168 ALA G CA 1
ATOM 12637 C C . ALA G 1 168 ? 5.060 -15.514 61.691 1.00 15.76 168 ALA G C 1
ATOM 12638 O O . ALA G 1 168 ? 3.910 -15.948 61.597 1.00 14.15 168 ALA G O 1
ATOM 12640 N N . ALA G 1 169 ? 5.355 -14.375 62.311 1.00 14.79 169 ALA G N 1
ATOM 12641 C CA . ALA G 1 169 ? 4.309 -13.572 62.924 1.00 15.44 169 ALA G CA 1
ATOM 12642 C C . ALA G 1 169 ? 3.275 -13.182 61.862 1.00 17.02 169 ALA G C 1
ATOM 12643 O O . ALA G 1 169 ? 2.064 -13.229 62.099 1.00 16.09 169 ALA G O 1
ATOM 12645 N N . GLN G 1 170 ? 3.763 -12.811 60.683 1.00 17.26 170 GLN G N 1
ATOM 12646 C CA . GLN G 1 170 ? 2.882 -12.410 59.596 1.00 19.15 170 GLN G CA 1
ATOM 12647 C C . GLN G 1 170 ? 2.074 -13.574 59.024 1.00 18.90 170 GLN G C 1
ATOM 12648 O O . GLN G 1 170 ? 0.880 -13.439 58.773 1.00 18.88 170 GLN G O 1
ATOM 12654 N N . GLU G 1 171 ? 2.710 -14.722 58.830 1.00 20.45 171 GLU G N 1
ATOM 12655 C CA . GLU G 1 171 ? 1.992 -15.863 58.277 1.00 22.42 171 GLU G CA 1
ATOM 12656 C C . GLU G 1 171 ? 0.955 -16.420 59.235 1.00 22.71 171 GLU G C 1
ATOM 12657 O O . GLU G 1 171 ? -0.126 -16.821 58.814 1.00 23.68 171 GLU G O 1
ATOM 12663 N N . LEU G 1 172 ? 1.277 -16.436 60.525 1.00 21.53 172 LEU G N 1
ATOM 12664 C CA . LEU G 1 172 ? 0.365 -16.982 61.523 1.00 21.39 172 LEU G CA 1
ATOM 12665 C C . LEU G 1 172 ? -0.678 -16.013 62.079 1.00 21.36 172 LEU G C 1
ATOM 12666 O O . LEU G 1 172 ? -1.613 -16.437 62.766 1.00 20.23 172 LEU G O 1
ATOM 12671 N N . ALA G 1 173 ? -0.520 -14.725 61.788 1.00 20.35 173 ALA G N 1
ATOM 12672 C CA . ALA G 1 173 ? -1.452 -13.707 62.272 1.00 21.83 173 ALA G CA 1
ATOM 12673 C C . ALA G 1 173 ? -2.925 -14.030 61.987 1.00 22.18 173 ALA G C 1
ATOM 12674 O O . ALA G 1 173 ? -3.782 -13.864 62.851 1.00 21.97 173 ALA G O 1
ATOM 12676 N N . PRO G 1 174 ? -3.242 -14.489 60.770 1.00 23.58 174 PRO G N 1
ATOM 12677 C CA . PRO G 1 174 ? -4.654 -14.795 60.509 1.00 24.56 174 PRO G CA 1
ATOM 12678 C C . PRO G 1 174 ? -5.233 -15.844 61.464 1.00 24.85 174 PRO G C 1
ATOM 12679 O O . PRO G 1 174 ? -6.422 -15.823 61.767 1.00 25.22 174 PRO G O 1
ATOM 12683 N N . LYS G 1 175 ? -4.392 -16.748 61.957 1.00 25.69 175 LYS G N 1
ATOM 12684 C CA . LYS G 1 175 ? -4.857 -17.766 62.894 1.00 26.14 175 LYS G CA 1
ATOM 12685 C C . LYS G 1 175 ? -5.019 -17.193 64.303 1.00 24.80 175 LYS G C 1
ATOM 12686 O O . LYS G 1 175 ? -5.668 -17.795 65.154 1.00 25.33 175 LYS G O 1
ATOM 12692 N N . GLY G 1 176 ? -4.427 -16.031 64.549 1.00 23.64 176 GLY G N 1
ATOM 12693 C CA . GLY G 1 176 ? -4.527 -15.429 65.866 1.00 22.32 176 GLY G CA 1
ATOM 12694 C C . GLY G 1 176 ? -3.320 -15.729 66.740 1.00 22.49 176 GLY G C 1
ATOM 12695 O O . GLY G 1 176 ? -3.274 -15.332 67.905 1.00 22.99 176 GLY G O 1
ATOM 12696 N N . HIS G 1 177 ? -2.342 -16.441 66.186 1.00 21.65 177 HIS G N 1
ATOM 12697 C CA . HIS G 1 177 ? -1.129 -16.771 66.932 1.00 20.82 177 HIS G CA 1
ATOM 12698 C C . HIS G 1 177 ? -0.125 -15.644 66.724 1.00 19.77 177 HIS G C 1
ATOM 12699 O O . HIS G 1 177 ? -0.062 -15.057 65.643 1.00 20.78 177 HIS G O 1
ATOM 12706 N N . THR G 1 178 ? 0.640 -15.329 67.765 1.00 18.05 178 THR G N 1
ATOM 12707 C CA . THR G 1 178 ? 1.647 -14.280 67.672 1.00 15.78 178 THR G CA 1
ATOM 12708 C C . THR G 1 178 ? 3.021 -14.922 67.789 1.00 15.35 178 THR G C 1
ATOM 12709 O O . THR G 1 178 ? 3.162 -16.019 68.320 1.00 15.37 178 THR G O 1
ATOM 12713 N N . VAL G 1 179 ? 4.033 -14.238 67.273 1.00 16.09 179 VAL G N 1
ATOM 12714 C CA . VAL G 1 179 ? 5.393 -14.739 67.336 1.00 14.60 179 VAL G CA 1
ATOM 12715 C C . VAL G 1 179 ? 6.290 -13.558 67.668 1.00 14.47 179 VAL G C 1
ATOM 12716 O O . VAL G 1 179 ? 6.313 -12.565 66.944 1.00 14.37 179 VAL G O 1
ATOM 12720 N N . ASN G 1 180 ? 7.010 -13.662 68.782 1.00 14.95 180 ASN G N 1
ATOM 12721 C CA . ASN G 1 180 ? 7.910 -12.603 69.208 1.00 13.14 180 ASN G CA 1
ATOM 12722 C C . ASN G 1 180 ? 9.222 -13.211 69.683 1.00 13.33 180 ASN G C 1
ATOM 12723 O O . ASN G 1 180 ? 9.369 -14.428 69.782 1.00 14.10 180 ASN G O 1
ATOM 12728 N N . ALA G 1 181 ? 10.185 -12.360 69.984 1.00 13.24 181 ALA G N 1
ATOM 12729 C CA . ALA G 1 181 ? 11.459 -12.863 70.444 1.00 13.32 181 ALA G CA 1
ATOM 12730 C C . ALA G 1 181 ? 12.052 -11.949 71.505 1.00 13.70 181 ALA G C 1
ATOM 12731 O O . ALA G 1 181 ? 11.732 -10.764 71.561 1.00 12.71 181 ALA G O 1
ATOM 12733 N N . TYR G 1 182 ? 12.893 -12.517 72.364 1.00 15.40 182 TYR G N 1
ATOM 12734 C CA . TYR G 1 182 ? 13.569 -11.736 73.393 1.00 15.56 182 TYR G CA 1
ATOM 12735 C C . TYR G 1 182 ? 15.036 -11.730 73.023 1.00 16.68 182 TYR G C 1
ATOM 12736 O O . TYR G 1 182 ? 15.540 -12.682 72.419 1.00 16.57 182 TYR G O 1
ATOM 12745 N N . ALA G 1 183 ? 15.721 -10.644 73.352 1.00 17.20 183 ALA G N 1
ATOM 12746 C CA . ALA G 1 183 ? 17.131 -10.540 73.030 1.00 18.04 183 ALA G CA 1
ATOM 12747 C C . ALA G 1 183 ? 17.930 -10.084 74.242 1.00 18.72 183 ALA G C 1
ATOM 12748 O O . ALA G 1 183 ? 18.036 -8.895 74.514 1.00 19.16 183 ALA G O 1
ATOM 12750 N N . PRO G 1 184 ? 18.473 -11.035 75.006 1.00 20.39 184 PRO G N 1
ATOM 12751 C CA . PRO G 1 184 ? 19.258 -10.642 76.177 1.00 20.46 184 PRO G CA 1
ATOM 12752 C C . PRO G 1 184 ? 20.649 -10.146 75.786 1.00 20.29 184 PRO G C 1
ATOM 12753 O O . PRO G 1 184 ? 21.066 -10.276 74.631 1.00 18.56 184 PRO G O 1
ATOM 12757 N N . GLY G 1 185 ? 21.359 -9.561 76.744 1.00 20.02 185 GLY G N 1
ATOM 12758 C CA . GLY G 1 185 ? 22.682 -9.046 76.456 1.00 21.18 185 GLY G CA 1
ATOM 12759 C C . GLY G 1 185 ? 23.772 -10.011 76.870 1.00 22.36 185 GLY G C 1
ATOM 12760 O O . GLY G 1 185 ? 24.078 -10.953 76.142 1.00 21.75 185 GLY G O 1
ATOM 12761 N N . ILE G 1 186 ? 24.359 -9.766 78.039 1.00 23.56 186 ILE G N 1
ATOM 12762 C CA . ILE G 1 186 ? 25.421 -10.618 78.579 1.00 23.91 186 ILE G CA 1
ATOM 12763 C C . ILE G 1 186 ? 24.881 -11.284 79.837 1.00 24.41 186 ILE G C 1
ATOM 12764 O O . ILE G 1 186 ? 24.825 -10.657 80.897 1.00 24.15 186 ILE G O 1
ATOM 12769 N N . VAL G 1 187 ? 24.472 -12.547 79.719 1.00 23.78 187 VAL G N 1
ATOM 12770 C CA . VAL G 1 187 ? 23.929 -13.277 80.859 1.00 24.38 187 VAL G CA 1
ATOM 12771 C C . VAL G 1 187 ? 24.945 -14.306 81.362 1.00 24.67 187 VAL G C 1
ATOM 12772 O O . VAL G 1 187 ? 25.392 -15.180 80.609 1.00 24.05 187 VAL G O 1
ATOM 12776 N N . GLY G 1 188 ? 25.309 -14.182 82.637 1.00 25.41 188 GLY G N 1
ATOM 12777 C CA . GLY G 1 188 ? 26.282 -15.076 83.245 1.00 25.56 188 GLY G CA 1
ATOM 12778 C C . GLY G 1 188 ? 25.835 -16.516 83.426 1.00 26.69 188 GLY G C 1
ATOM 12779 O O . GLY G 1 188 ? 25.659 -16.983 84.551 1.00 29.11 188 GLY G O 1
ATOM 12780 N N . THR G 1 189 ? 25.656 -17.230 82.320 1.00 25.53 189 THR G N 1
ATOM 12781 C CA . THR G 1 189 ? 25.233 -18.623 82.371 1.00 24.86 189 THR G CA 1
ATOM 12782 C C . THR G 1 189 ? 26.367 -19.480 81.835 1.00 24.44 189 THR G C 1
ATOM 12783 O O . THR G 1 189 ? 27.424 -18.967 81.476 1.00 25.30 189 THR G O 1
ATOM 12787 N N . GLY G 1 190 ? 26.135 -20.786 81.765 1.00 25.17 190 GLY G N 1
ATOM 12788 C CA . GLY G 1 190 ? 27.149 -21.683 81.247 1.00 25.60 190 GLY G CA 1
ATOM 12789 C C . GLY G 1 190 ? 27.554 -21.292 79.837 1.00 26.12 190 GLY G C 1
ATOM 12790 O O . GLY G 1 190 ? 28.673 -21.569 79.400 1.00 26.16 190 GLY G O 1
ATOM 12791 N N . MET G 1 191 ? 26.650 -20.638 79.115 1.00 25.47 191 MET G N 1
ATOM 12792 C CA . MET G 1 191 ? 26.962 -20.227 77.753 1.00 25.56 191 MET G CA 1
ATOM 12793 C C . MET G 1 191 ? 28.057 -19.182 77.731 1.00 25.94 191 MET G C 1
ATOM 12794 O O . MET G 1 191 ? 28.900 -19.180 76.832 1.00 26.45 191 MET G O 1
ATOM 12799 N N . TRP G 1 192 ? 28.053 -18.281 78.707 1.00 26.62 192 TRP G N 1
ATOM 12800 C CA . TRP G 1 192 ? 29.091 -17.268 78.722 1.00 28.21 192 TRP G CA 1
ATOM 12801 C C . TRP G 1 192 ? 30.377 -17.788 79.340 1.00 29.57 192 TRP G C 1
ATOM 12802 O O . TRP G 1 192 ? 31.454 -17.257 79.077 1.00 29.44 192 TRP G O 1
ATOM 12813 N N . GLU G 1 193 ? 30.270 -18.828 80.163 1.00 31.45 193 GLU G N 1
ATOM 12814 C CA . GLU G 1 193 ? 31.465 -19.418 80.751 1.00 32.56 193 GLU G CA 1
ATOM 12815 C C . GLU G 1 193 ? 32.234 -19.986 79.563 1.00 32.36 193 GLU G C 1
ATOM 12816 O O . GLU G 1 193 ? 33.447 -19.807 79.444 1.00 32.83 193 GLU G O 1
ATOM 12822 N N . GLN G 1 194 ? 31.505 -20.655 78.673 1.00 32.41 194 GLN G N 1
ATOM 12823 C CA . GLN G 1 194 ? 32.091 -21.240 77.473 1.00 32.14 194 GLN G CA 1
ATOM 12824 C C . GLN G 1 194 ? 32.598 -20.149 76.537 1.00 32.40 194 GLN G C 1
ATOM 12825 O O . GLN G 1 194 ? 33.714 -20.233 76.022 1.00 32.73 194 GLN G O 1
ATOM 12831 N N . ILE G 1 195 ? 31.770 -19.134 76.305 1.00 31.74 195 ILE G N 1
ATOM 12832 C CA . ILE G 1 195 ? 32.155 -18.038 75.429 1.00 30.96 195 ILE G CA 1
ATOM 12833 C C . ILE G 1 195 ? 33.416 -17.373 75.964 1.00 31.34 195 ILE G C 1
ATOM 12834 O O . ILE G 1 195 ? 34.339 -17.069 75.207 1.00 31.16 195 ILE G O 1
ATOM 12839 N N . ASP G 1 196 ? 33.448 -17.149 77.273 1.00 30.70 196 ASP G N 1
ATOM 12840 C CA . ASP G 1 196 ? 34.594 -16.510 77.902 1.00 31.51 196 ASP G CA 1
ATOM 12841 C C . ASP G 1 196 ? 35.854 -17.369 77.863 1.00 32.27 196 ASP G C 1
ATOM 12842 O O . ASP G 1 196 ? 36.967 -16.844 7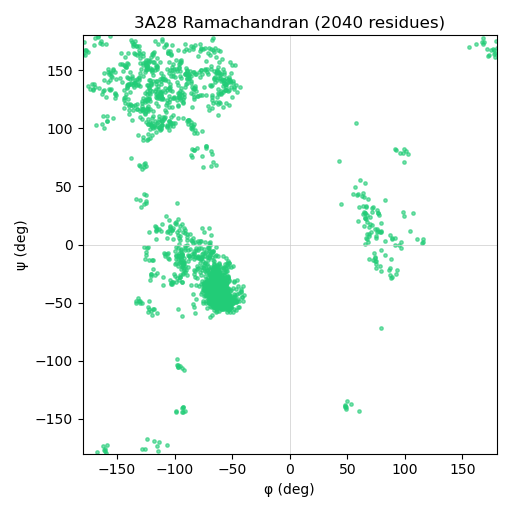7.843 1.00 32.18 196 ASP G O 1
ATOM 12847 N N . ALA G 1 197 ? 35.679 -18.688 77.849 1.00 33.92 197 ALA G N 1
ATOM 12848 C CA . ALA G 1 197 ? 36.813 -19.611 77.820 1.00 34.53 197 ALA G CA 1
ATOM 12849 C C . ALA G 1 197 ? 37.429 -19.712 76.427 1.00 34.74 197 ALA G C 1
ATOM 12850 O O . ALA G 1 197 ? 38.652 -19.719 76.278 1.00 33.73 197 ALA G O 1
ATOM 12852 N N . GLU G 1 198 ? 36.577 -19.784 75.408 1.00 34.81 198 GLU G N 1
ATOM 12853 C CA . GLU G 1 198 ? 37.048 -19.883 74.030 1.00 35.47 198 GLU G CA 1
ATOM 12854 C C . GLU G 1 198 ? 37.664 -18.577 73.575 1.00 35.84 198 GLU G C 1
ATOM 12855 O O . GLU G 1 198 ? 38.576 -18.556 72.743 1.00 35.00 198 GLU G O 1
ATOM 12861 N N . LEU G 1 199 ? 37.153 -17.485 74.133 1.00 36.42 199 LEU G N 1
ATOM 12862 C CA . LEU G 1 199 ? 37.623 -16.152 73.801 1.00 36.66 199 LEU G CA 1
ATOM 12863 C C . LEU G 1 199 ? 39.022 -15.972 74.385 1.00 37.37 199 LEU G C 1
ATOM 12864 O O . LEU G 1 199 ? 39.915 -15.415 73.739 1.00 36.81 199 LEU G O 1
ATOM 12869 N N . SER G 1 200 ? 39.200 -16.466 75.606 1.00 37.66 200 SER G N 1
ATOM 12870 C CA . SER G 1 200 ? 40.476 -16.384 76.311 1.00 39.03 200 SER G CA 1
ATOM 12871 C C . SER G 1 200 ? 41.597 -17.037 75.505 1.00 39.77 200 SER G C 1
ATOM 12872 O O . SER G 1 200 ? 42.677 -16.472 75.343 1.00 39.87 200 SER G O 1
ATOM 12875 N N . LYS G 1 201 ? 41.323 -18.233 74.999 1.00 40.60 201 LYS G N 1
ATOM 12876 C CA . LYS G 1 201 ? 42.292 -18.983 74.209 1.00 41.57 201 LYS G CA 1
ATOM 12877 C C . LYS G 1 201 ? 42.658 -18.280 72.902 1.00 41.88 201 LYS G C 1
ATOM 12878 O O . LYS G 1 201 ? 43.692 -18.571 72.306 1.00 41.46 201 LYS G O 1
ATOM 12884 N N . ILE G 1 202 ? 41.813 -17.355 72.456 1.00 42.42 202 ILE G N 1
ATOM 12885 C CA . ILE G 1 202 ? 42.070 -16.647 71.207 1.00 43.10 202 ILE G CA 1
ATOM 12886 C C . ILE G 1 202 ? 42.670 -15.255 71.407 1.00 43.69 202 ILE G C 1
ATOM 12887 O O . ILE G 1 202 ? 43.231 -14.680 70.474 1.00 44.41 202 ILE G O 1
ATOM 12892 N N . ASN G 1 203 ? 42.566 -14.719 72.619 1.00 44.06 203 ASN G N 1
ATOM 12893 C CA . ASN G 1 203 ? 43.106 -13.391 72.899 1.00 44.57 203 ASN G CA 1
ATOM 12894 C C . ASN G 1 203 ? 44.139 -13.383 74.026 1.00 44.78 203 ASN G C 1
ATOM 12895 O O . ASN G 1 203 ? 44.842 -12.391 74.221 1.00 45.14 203 ASN G O 1
ATOM 12900 N N . GLY G 1 204 ? 44.219 -14.484 74.769 1.00 45.13 204 GLY G N 1
ATOM 12901 C CA . GLY G 1 204 ? 45.175 -14.581 75.861 1.00 44.99 204 GLY G CA 1
ATOM 12902 C C . GLY G 1 204 ? 44.696 -14.048 77.200 1.00 45.00 204 GLY G C 1
ATOM 12903 O O . GLY G 1 204 ? 45.165 -14.489 78.252 1.00 44.70 204 GLY G O 1
ATOM 12904 N N . LYS G 1 205 ? 43.764 -13.100 77.167 1.00 44.50 205 LYS G N 1
ATOM 12905 C CA . LYS G 1 205 ? 43.227 -12.505 78.387 1.00 44.10 205 LYS G CA 1
ATOM 12906 C C . LYS G 1 205 ? 42.871 -13.569 79.420 1.00 44.51 205 LYS G C 1
ATOM 12907 O O . LYS G 1 205 ? 42.292 -14.605 79.085 1.00 43.87 205 LYS G O 1
ATOM 12913 N N . PRO G 1 206 ? 43.207 -13.324 80.697 1.00 44.84 206 PRO G N 1
ATOM 12914 C CA . PRO G 1 206 ? 42.910 -14.282 81.767 1.00 44.67 206 PRO G CA 1
ATOM 12915 C C . PRO G 1 206 ? 41.419 -14.570 81.920 1.00 45.03 206 PRO G C 1
ATOM 12916 O O . PRO G 1 206 ? 40.580 -13.697 81.691 1.00 44.77 206 PRO G O 1
ATOM 12920 N N . ILE G 1 207 ? 41.104 -15.804 82.305 1.00 44.94 207 ILE G N 1
ATOM 12921 C CA . ILE G 1 207 ? 39.726 -16.241 82.504 1.00 44.97 207 ILE G CA 1
ATOM 12922 C C . ILE G 1 207 ? 38.906 -15.194 83.254 1.00 44.96 207 ILE G C 1
ATOM 12923 O O . ILE G 1 207 ? 39.368 -14.629 84.246 1.00 44.62 207 ILE G O 1
ATOM 12928 N N . GLY G 1 208 ? 37.692 -14.942 82.766 1.00 44.45 208 GLY G N 1
ATOM 12929 C CA . GLY G 1 208 ? 36.817 -13.970 83.398 1.00 43.98 208 GLY G CA 1
ATOM 12930 C C . GLY G 1 208 ? 36.948 -12.569 82.824 1.00 44.03 208 GLY G C 1
ATOM 12931 O O . GLY G 1 208 ? 36.009 -11.770 82.886 1.00 43.59 208 GLY G O 1
ATOM 12932 N N . GLU G 1 209 ? 38.114 -12.268 82.261 1.00 43.44 209 GLU G N 1
ATOM 12933 C CA . GLU G 1 209 ? 38.372 -10.956 81.680 1.00 43.04 209 GLU G CA 1
ATOM 12934 C C . GLU G 1 209 ? 37.437 -10.643 80.507 1.00 42.39 209 GLU G C 1
ATOM 12935 O O . GLU G 1 209 ? 36.800 -9.592 80.481 1.00 42.04 209 GLU G O 1
ATOM 12941 N N . ASN G 1 210 ? 37.357 -11.550 79.536 1.00 40.89 210 ASN G N 1
ATOM 12942 C CA . ASN G 1 210 ? 36.488 -11.339 78.381 1.00 38.73 210 ASN G CA 1
ATOM 12943 C C . ASN G 1 210 ? 35.049 -11.054 78.814 1.00 37.06 210 ASN G C 1
ATOM 12944 O O . ASN G 1 210 ? 34.408 -10.142 78.292 1.00 35.72 210 ASN G O 1
ATOM 12949 N N . PHE G 1 211 ? 34.551 -11.836 79.767 1.00 36.00 211 PHE G N 1
ATOM 12950 C CA . PHE G 1 211 ? 33.196 -11.660 80.281 1.00 35.47 211 PHE G CA 1
ATOM 12951 C C . PHE G 1 211 ? 33.015 -10.247 80.831 1.00 36.44 211 PHE G C 1
ATOM 12952 O O . PHE G 1 211 ? 32.026 -9.577 80.521 1.00 35.62 211 PHE G O 1
ATOM 12960 N N . LYS G 1 212 ? 33.965 -9.797 81.650 1.00 36.78 212 LYS G N 1
ATOM 12961 C CA . LYS G 1 212 ? 33.899 -8.454 82.228 1.00 37.98 212 LYS G CA 1
ATOM 12962 C C . LYS G 1 212 ? 33.990 -7.371 81.155 1.00 37.87 212 LYS G C 1
ATOM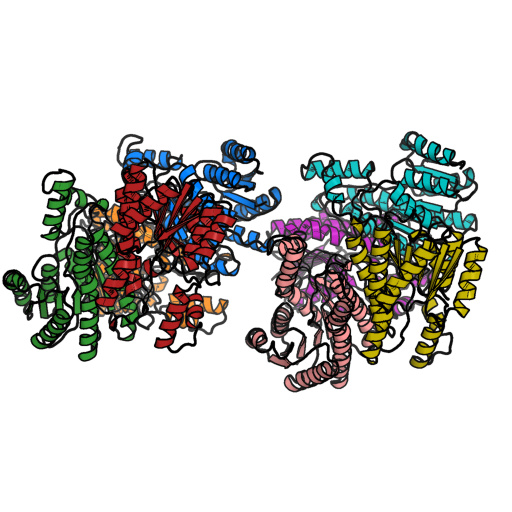 12963 O O . LYS G 1 212 ? 33.270 -6.378 81.200 1.00 38.09 212 LYS G O 1
ATOM 12969 N N . GLU G 1 213 ? 34.883 -7.569 80.193 1.00 37.90 213 GLU G N 1
ATOM 12970 C CA . GLU G 1 213 ? 35.080 -6.599 79.126 1.00 38.51 213 GLU G CA 1
ATOM 12971 C C . GLU G 1 213 ? 33.835 -6.391 78.258 1.00 38.73 213 GLU G C 1
ATOM 12972 O O . GLU G 1 213 ? 33.524 -5.264 77.872 1.00 38.95 213 GLU G O 1
ATOM 12978 N N . TYR G 1 214 ? 33.129 -7.472 77.943 1.00 37.88 214 TYR G N 1
ATOM 12979 C CA . TYR G 1 214 ? 31.924 -7.375 77.127 1.00 37.93 214 TYR G CA 1
ATOM 12980 C C . TYR G 1 214 ? 30.786 -6.766 77.946 1.00 37.41 214 TYR G C 1
ATOM 12981 O O . TYR G 1 214 ? 29.840 -6.208 77.391 1.00 37.53 214 TYR G O 1
ATOM 12990 N N . SER G 1 215 ? 30.890 -6.870 79.267 1.00 36.81 215 SER G N 1
ATOM 12991 C CA . SER G 1 215 ? 29.865 -6.350 80.167 1.00 37.05 215 SER G CA 1
ATOM 12992 C C . SER G 1 215 ? 30.102 -4.909 80.608 1.00 37.24 215 SER G C 1
ATOM 12993 O O . SER G 1 215 ? 29.277 -4.327 81.317 1.00 37.35 215 SER G O 1
ATOM 12996 N N . SER G 1 216 ? 31.218 -4.330 80.183 1.00 37.03 216 SER G N 1
ATOM 12997 C CA . SER G 1 216 ? 31.551 -2.961 80.567 1.00 36.58 216 SER G CA 1
ATOM 12998 C C . SER G 1 216 ? 30.648 -1.898 79.938 1.00 35.65 216 SER G C 1
ATOM 12999 O O . SER G 1 216 ? 30.394 -0.856 80.541 1.00 36.06 216 SER G O 1
ATOM 13002 N N . SER G 1 217 ? 30.156 -2.163 78.733 1.00 35.12 217 SER G N 1
ATOM 13003 C CA . SER G 1 217 ? 29.309 -1.197 78.042 1.00 34.11 217 SER G CA 1
ATOM 13004 C C . SER G 1 217 ? 27.827 -1.234 78.430 1.00 31.64 217 SER G C 1
ATOM 13005 O O . SER G 1 217 ? 27.026 -0.472 77.886 1.00 32.33 217 SER G O 1
ATOM 13008 N N . ILE G 1 218 ? 27.453 -2.102 79.362 1.00 28.05 218 ILE G N 1
ATOM 13009 C CA . ILE G 1 218 ? 26.054 -2.181 79.759 1.00 25.30 218 ILE G CA 1
ATOM 13010 C C . ILE G 1 218 ? 25.644 -0.935 80.539 1.00 24.60 218 ILE G C 1
ATOM 13011 O O . ILE G 1 218 ? 26.147 -0.674 81.630 1.00 23.39 218 ILE G O 1
ATOM 13016 N N . ALA G 1 219 ? 24.721 -0.172 79.969 1.00 23.16 219 ALA G N 1
ATOM 13017 C CA . ALA G 1 219 ? 24.249 1.054 80.591 1.00 21.75 219 ALA G CA 1
ATOM 13018 C C . ALA G 1 219 ? 23.912 0.901 82.068 1.00 22.06 219 ALA G C 1
ATOM 13019 O O . ALA G 1 219 ? 24.353 1.703 82.891 1.00 22.22 219 ALA G O 1
ATOM 13021 N N . LEU G 1 220 ? 23.132 -0.118 82.418 1.00 19.72 220 LEU G N 1
ATOM 13022 C CA . LEU G 1 220 ? 22.770 -0.297 83.813 1.00 21.14 220 LEU G CA 1
ATOM 13023 C C . LEU G 1 220 ? 23.934 -0.723 84.706 1.00 21.09 220 LEU G C 1
ATOM 13024 O O . LEU G 1 220 ? 23.755 -0.888 85.907 1.00 20.84 220 LEU G O 1
ATOM 13029 N N . GLY G 1 221 ? 25.113 -0.885 84.107 1.00 23.59 221 GLY G N 1
ATOM 13030 C CA . GLY G 1 221 ? 26.315 -1.255 84.848 1.00 26.23 221 GLY G CA 1
ATOM 13031 C C . GLY G 1 221 ? 26.282 -2.552 85.636 1.00 28.17 221 GLY G C 1
ATOM 13032 O O . GLY G 1 221 ? 26.791 -2.622 86.760 1.00 29.18 221 GLY G O 1
ATOM 13033 N N . ARG G 1 222 ? 25.713 -3.592 85.037 1.00 28.83 222 ARG G N 1
ATOM 13034 C CA . ARG G 1 222 ? 25.604 -4.890 85.689 1.00 28.61 222 ARG G CA 1
ATOM 13035 C C . ARG G 1 222 ? 25.329 -5.973 84.650 1.00 28.83 222 ARG G C 1
ATOM 13036 O O . ARG G 1 222 ? 24.465 -5.804 83.788 1.00 28.49 222 ARG G O 1
ATOM 13044 N N . PRO G 1 223 ? 26.072 -7.091 84.703 1.00 28.11 223 PRO G N 1
ATOM 13045 C CA . PRO G 1 223 ? 25.823 -8.156 83.726 1.00 26.91 223 PRO G CA 1
ATOM 13046 C C . PRO G 1 223 ? 24.440 -8.739 84.008 1.00 25.63 223 PRO G C 1
ATOM 13047 O O . PRO G 1 223 ? 23.861 -8.483 85.060 1.00 24.67 223 PRO G O 1
ATOM 13051 N N . SER G 1 224 ? 23.916 -9.531 83.081 1.00 26.22 224 SER G N 1
ATOM 13052 C CA . SER G 1 224 ? 22.576 -10.087 83.241 1.00 24.89 224 SER G CA 1
ATOM 13053 C C . SER G 1 224 ? 22.460 -11.442 83.937 1.00 24.61 224 SER G C 1
ATOM 13054 O O . SER G 1 224 ? 23.370 -12.265 83.892 1.00 24.03 224 SER G O 1
ATOM 13057 N N . VAL G 1 225 ? 21.313 -11.647 84.581 1.00 25.67 225 VAL G N 1
ATOM 13058 C CA . VAL G 1 225 ? 20.977 -12.884 85.286 1.00 26.43 225 VAL G CA 1
ATOM 13059 C C . VAL G 1 225 ? 19.629 -13.362 84.707 1.00 26.52 225 VAL G C 1
ATOM 13060 O O . VAL G 1 225 ? 18.807 -12.542 84.290 1.00 25.15 225 VAL G O 1
ATOM 13064 N N . PRO G 1 226 ? 19.391 -14.689 84.662 1.00 26.42 226 PRO G N 1
ATOM 13065 C CA . PRO G 1 226 ? 18.140 -15.241 84.122 1.00 25.76 226 PRO G CA 1
ATOM 13066 C C . PRO G 1 226 ? 16.843 -14.496 84.462 1.00 25.64 226 PRO G C 1
ATOM 13067 O O . PRO G 1 226 ? 15.986 -14.301 83.596 1.00 24.16 226 PRO G O 1
ATOM 13071 N N . GLU G 1 227 ? 16.699 -14.082 85.715 1.00 25.67 227 GLU G N 1
ATOM 13072 C CA . GLU G 1 227 ? 15.507 -13.370 86.144 1.00 26.57 227 GLU G CA 1
ATOM 13073 C C . GLU G 1 227 ? 15.248 -12.124 85.296 1.00 25.90 227 GLU G C 1
ATOM 13074 O O . GLU G 1 227 ? 14.093 -11.774 85.040 1.00 25.94 227 GLU G O 1
ATOM 13080 N N . ASP G 1 228 ? 16.315 -11.453 84.864 1.00 24.74 228 ASP G N 1
ATOM 13081 C CA . ASP G 1 228 ? 16.166 -10.258 84.039 1.00 23.60 228 ASP G CA 1
ATOM 13082 C C . ASP G 1 228 ? 15.447 -10.598 82.736 1.00 23.54 228 ASP G C 1
ATOM 13083 O O . ASP G 1 228 ? 14.519 -9.900 82.327 1.00 22.27 228 ASP G O 1
ATOM 13088 N N . VAL G 1 229 ? 15.897 -11.667 82.087 1.00 21.74 229 VAL G N 1
ATOM 13089 C CA . VAL G 1 229 ? 15.313 -12.103 80.826 1.00 22.93 229 VAL G CA 1
ATOM 13090 C C . VAL G 1 229 ? 13.907 -12.626 81.052 1.00 21.31 229 VAL G C 1
ATOM 13091 O O . VAL G 1 229 ? 13.009 -12.381 80.248 1.00 22.63 229 VAL G O 1
ATOM 13095 N N . ALA G 1 230 ? 13.723 -13.345 82.155 1.00 20.28 230 ALA G N 1
ATOM 13096 C CA . ALA G 1 230 ? 12.426 -13.906 82.498 1.00 18.38 230 ALA G CA 1
ATOM 13097 C C . ALA G 1 230 ? 11.363 -12.810 82.582 1.00 18.31 230 ALA G C 1
ATOM 13098 O O . ALA G 1 230 ? 10.192 -13.054 82.301 1.00 17.17 230 ALA G O 1
ATOM 13100 N N . GLY G 1 231 ? 11.778 -11.609 82.979 1.00 17.85 231 GLY G N 1
ATOM 13101 C CA . GLY G 1 231 ? 10.848 -10.498 83.087 1.00 17.42 231 GLY G CA 1
ATOM 13102 C C . GLY G 1 231 ? 10.159 -10.173 81.770 1.00 18.53 231 GLY G C 1
ATOM 13103 O O . GLY G 1 231 ? 8.937 -10.004 81.727 1.00 17.72 231 GLY G O 1
ATOM 13104 N N . LEU G 1 232 ? 10.940 -10.086 80.695 1.00 17.94 232 LEU G N 1
ATOM 13105 C CA . LEU G 1 232 ? 10.396 -9.787 79.373 1.00 18.11 232 LEU G CA 1
ATOM 13106 C C . LEU G 1 232 ? 9.550 -10.940 78.857 1.00 18.01 232 LEU G C 1
ATOM 13107 O O . LEU G 1 232 ? 8.465 -10.728 78.310 1.00 17.73 232 LEU G O 1
ATOM 13112 N N . VAL G 1 233 ? 10.048 -12.159 79.034 1.00 17.14 233 VAL G N 1
ATOM 13113 C CA . VAL G 1 233 ? 9.328 -13.333 78.569 1.00 16.88 233 VAL G CA 1
ATOM 13114 C C . VAL G 1 233 ? 8.001 -13.410 79.300 1.00 17.15 233 VAL G C 1
ATOM 13115 O O . VAL G 1 233 ? 6.988 -13.817 78.729 1.00 16.84 233 VAL G O 1
ATOM 13119 N N . SER G 1 234 ? 8.002 -13.004 80.566 1.00 14.91 234 SER G N 1
ATOM 13120 C CA . SER G 1 234 ? 6.773 -12.993 81.341 1.00 15.09 234 SER G CA 1
ATOM 13121 C C . SER G 1 234 ? 5.737 -12.138 80.598 1.00 15.94 234 SER G C 1
ATOM 13122 O O . SER G 1 234 ? 4.576 -12.527 80.464 1.00 16.02 234 SER G O 1
ATOM 13125 N N . PHE G 1 235 ? 6.166 -10.973 80.118 1.00 14.79 235 PHE G N 1
ATOM 13126 C CA . PHE G 1 235 ? 5.277 -10.073 79.375 1.00 16.61 235 PHE G CA 1
ATOM 13127 C C . PHE G 1 235 ? 4.819 -10.720 78.058 1.00 15.98 235 PHE G C 1
ATOM 13128 O O . PHE G 1 235 ? 3.633 -10.683 77.710 1.00 16.65 235 PHE G O 1
ATOM 13136 N N . LEU G 1 236 ? 5.763 -11.314 77.335 1.00 16.03 236 LEU G N 1
ATOM 13137 C CA . LEU G 1 236 ? 5.464 -11.961 76.060 1.00 16.84 236 LEU G CA 1
ATOM 13138 C C . LEU G 1 236 ? 4.546 -13.173 76.199 1.00 17.27 236 LEU G C 1
ATOM 13139 O O . LEU G 1 236 ? 3.905 -13.590 75.233 1.00 17.22 236 LEU G O 1
ATOM 13144 N N . ALA G 1 237 ? 4.475 -13.738 77.401 1.00 17.79 237 ALA G N 1
ATOM 13145 C CA . ALA G 1 237 ? 3.620 -14.896 77.638 1.00 17.02 237 ALA G CA 1
ATOM 13146 C C . ALA G 1 237 ? 2.257 -14.466 78.159 1.00 16.88 237 ALA G C 1
ATOM 13147 O O . ALA G 1 237 ? 1.295 -15.230 78.095 1.00 16.16 237 ALA G O 1
ATOM 13149 N N . SER G 1 238 ? 2.180 -13.245 78.683 1.00 17.04 238 SER G N 1
ATOM 13150 C CA . SER G 1 238 ? 0.934 -12.737 79.242 1.00 16.62 238 SER G CA 1
ATOM 13151 C C . SER G 1 238 ? -0.012 -12.123 78.210 1.00 16.14 238 SER G C 1
ATOM 13152 O O . SER G 1 238 ? 0.351 -11.901 77.057 1.00 16.25 238 SER G O 1
ATOM 13155 N N . GLU G 1 239 ? -1.233 -11.847 78.652 1.00 16.21 239 GLU G N 1
ATOM 13156 C CA . GLU G 1 239 ? -2.246 -11.252 77.795 1.00 17.68 239 GLU G CA 1
ATOM 13157 C C . GLU G 1 239 ? -1.911 -9.797 77.481 1.00 16.34 239 GLU G C 1
ATOM 13158 O O . GLU G 1 239 ? -2.421 -9.232 76.517 1.00 16.54 239 GLU G O 1
ATOM 13164 N N . ASN G 1 240 ? -1.040 -9.199 78.292 1.00 15.38 240 ASN G N 1
ATOM 13165 C CA . ASN G 1 240 ? -0.637 -7.816 78.091 1.00 13.09 240 ASN G CA 1
ATOM 13166 C C . ASN G 1 240 ? 0.077 -7.642 76.745 1.00 13.28 240 ASN G C 1
ATOM 13167 O O . ASN G 1 240 ? 0.152 -6.538 76.216 1.00 13.69 240 ASN G O 1
ATOM 13172 N N . SER G 1 241 ? 0.596 -8.731 76.188 1.00 12.17 241 SER G N 1
ATOM 13173 C CA . SER G 1 241 ? 1.305 -8.656 74.913 1.00 12.86 241 SER G CA 1
ATOM 13174 C C . SER G 1 241 ? 0.488 -9.121 73.699 1.00 13.53 241 SER G C 1
ATOM 13175 O O . SER G 1 241 ? 1.045 -9.340 72.625 1.00 12.55 241 SER G O 1
ATOM 13178 N N . ASN G 1 242 ? -0.822 -9.262 73.860 1.00 15.08 242 ASN G N 1
ATOM 13179 C CA . ASN G 1 242 ? -1.664 -9.723 72.758 1.00 15.88 242 ASN G CA 1
ATOM 13180 C C . ASN G 1 242 ? -1.595 -8.909 71.466 1.00 16.62 242 ASN G C 1
ATOM 13181 O O . ASN G 1 242 ? -1.767 -9.464 70.383 1.00 15.84 242 ASN G O 1
ATOM 13186 N N . TYR G 1 243 ? -1.351 -7.604 71.560 1.00 16.02 243 TYR G N 1
ATOM 13187 C CA . TYR G 1 243 ? -1.301 -6.792 70.348 1.00 15.57 243 TYR G CA 1
ATOM 13188 C C . TYR G 1 243 ? 0.122 -6.540 69.876 1.00 14.33 243 TYR G C 1
ATOM 13189 O O . TYR G 1 243 ? 0.376 -5.617 69.107 1.00 14.12 243 TYR G O 1
ATOM 13198 N N . VAL G 1 244 ? 1.042 -7.373 70.346 1.00 14.04 244 VAL G N 1
ATOM 13199 C CA . VAL G 1 244 ? 2.439 -7.280 69.966 1.00 12.83 244 VAL G CA 1
ATOM 13200 C C . VAL G 1 244 ? 2.832 -8.549 69.215 1.00 13.16 244 VAL G C 1
ATOM 13201 O O . VAL G 1 244 ? 2.707 -9.646 69.752 1.00 13.64 244 VAL G O 1
ATOM 13205 N N . THR G 1 245 ? 3.311 -8.411 67.984 1.00 14.13 245 THR G N 1
ATOM 13206 C CA . THR G 1 245 ? 3.738 -9.584 67.233 1.00 13.57 245 THR G CA 1
ATOM 13207 C C . THR G 1 245 ? 4.832 -9.269 66.221 1.00 13.97 245 THR G C 1
ATOM 13208 O O . THR G 1 245 ? 4.903 -8.162 65.691 1.00 13.23 245 THR G O 1
ATOM 13212 N N . GLY G 1 246 ? 5.699 -10.251 65.985 1.00 13.52 246 GLY G N 1
ATOM 13213 C CA . GLY G 1 246 ? 6.786 -10.093 65.040 1.00 13.40 246 GLY G CA 1
ATOM 13214 C C . GLY G 1 246 ? 7.938 -9.249 65.547 1.00 14.08 246 GLY G C 1
ATOM 13215 O O . GLY G 1 246 ? 8.831 -8.901 64.784 1.00 12.97 246 GLY G O 1
ATOM 13216 N N . GLN G 1 247 ? 7.927 -8.938 66.841 1.00 14.47 247 GLN G N 1
ATOM 13217 C CA . GLN G 1 247 ? 8.964 -8.100 67.430 1.00 15.12 247 GLN G CA 1
ATOM 13218 C C . GLN G 1 247 ? 10.118 -8.847 68.100 1.00 14.94 247 GLN G C 1
ATOM 13219 O O . GLN G 1 247 ? 9.960 -9.966 68.575 1.00 15.31 247 GLN G O 1
ATOM 13225 N N . VAL G 1 248 ? 11.281 -8.204 68.127 1.00 16.60 248 VAL G N 1
ATOM 13226 C CA . VAL G 1 248 ? 12.471 -8.746 68.779 1.00 16.92 248 VAL G CA 1
ATOM 13227 C C . VAL G 1 248 ? 12.836 -7.690 69.820 1.00 16.42 248 VAL G C 1
ATOM 13228 O O . VAL G 1 248 ? 13.446 -6.676 69.498 1.00 18.60 248 VAL G O 1
ATOM 13232 N N . MET G 1 249 ? 12.448 -7.927 71.065 1.00 15.94 249 MET G N 1
ATOM 13233 C CA . MET G 1 249 ? 12.695 -6.968 72.131 1.00 17.05 249 MET G CA 1
ATOM 13234 C C . MET G 1 249 ? 13.967 -7.201 72.930 1.00 15.37 249 MET G C 1
ATOM 13235 O O . MET G 1 249 ? 14.218 -8.292 73.429 1.00 15.86 249 MET G O 1
ATOM 13240 N N . LEU G 1 250 ? 14.762 -6.148 73.043 1.00 15.49 250 LEU G N 1
ATOM 13241 C CA . LEU G 1 250 ? 16.025 -6.202 73.768 1.00 15.55 250 LEU G CA 1
ATOM 13242 C C . LEU G 1 250 ? 15.870 -6.024 75.273 1.00 16.24 250 LEU G C 1
ATOM 13243 O O . LEU G 1 250 ? 15.273 -5.050 75.727 1.00 15.68 250 LEU G O 1
ATOM 13248 N N . VAL G 1 251 ? 16.392 -6.986 76.032 1.00 17.16 251 VAL G N 1
ATOM 13249 C CA . VAL G 1 251 ? 16.399 -6.943 77.497 1.00 18.04 251 VAL G CA 1
ATOM 13250 C C . VAL G 1 251 ? 17.880 -7.111 77.797 1.00 18.14 251 VAL G C 1
ATOM 13251 O O . VAL G 1 251 ? 18.304 -8.129 78.343 1.00 17.78 251 VAL G O 1
ATOM 13255 N N . ASP G 1 252 ? 18.660 -6.100 77.421 1.00 19.28 252 ASP G N 1
ATOM 13256 C CA . ASP G 1 252 ? 20.107 -6.145 77.561 1.00 19.65 252 ASP G CA 1
ATOM 13257 C C . ASP G 1 252 ? 20.743 -5.169 78.547 1.00 20.35 252 ASP G C 1
ATOM 13258 O O . ASP G 1 252 ? 21.958 -4.985 78.526 1.00 20.42 252 ASP G O 1
ATOM 13263 N N . GLY G 1 253 ? 19.940 -4.544 79.400 1.00 19.88 253 GLY G N 1
ATOM 13264 C CA . GLY G 1 253 ? 20.499 -3.598 80.353 1.00 19.80 253 GLY G CA 1
ATOM 13265 C C . GLY G 1 253 ? 21.022 -2.356 79.663 1.00 19.69 253 GLY G C 1
ATOM 13266 O O . GLY G 1 253 ? 21.671 -1.504 80.273 1.00 19.56 253 GLY G O 1
ATOM 13267 N N . GLY G 1 254 ? 20.731 -2.249 78.373 1.00 19.64 254 GLY G N 1
ATOM 13268 C CA . GLY G 1 254 ? 21.184 -1.103 77.617 1.00 20.17 254 GLY G CA 1
ATOM 13269 C C . GLY G 1 254 ? 22.524 -1.334 76.952 1.00 20.91 254 GLY G C 1
ATOM 13270 O O . GLY G 1 254 ? 23.563 -0.923 77.472 1.00 21.62 254 GLY G O 1
ATOM 13271 N N . MET G 1 255 ? 22.498 -2.001 75.802 1.00 21.05 255 MET G N 1
ATOM 13272 C CA . MET G 1 255 ? 23.706 -2.283 75.030 1.00 21.16 255 MET G CA 1
ATOM 13273 C C . MET G 1 255 ? 23.475 -1.871 73.584 1.00 20.59 255 MET G C 1
ATOM 13274 O O . MET G 1 255 ? 24.306 -1.196 72.978 1.00 21.04 255 MET G O 1
ATOM 13279 N N . LEU G 1 256 ? 22.343 -2.294 73.033 1.00 19.80 256 LEU G N 1
ATOM 13280 C CA . LEU G 1 256 ? 21.975 -1.933 71.664 1.00 20.38 256 LEU G CA 1
ATOM 13281 C C . LEU G 1 256 ? 20.602 -1.277 71.749 1.00 19.71 256 LEU G C 1
ATOM 13282 O O . LEU G 1 256 ? 19.848 -1.551 72.686 1.00 17.18 256 LEU G O 1
ATOM 13287 N N . TYR G 1 257 ? 20.282 -0.413 70.786 1.00 19.34 257 TYR G N 1
ATOM 13288 C CA . TYR G 1 257 ? 19.007 0.297 70.813 1.00 20.82 257 TYR G CA 1
ATOM 13289 C C . TYR G 1 257 ? 18.152 0.183 69.547 1.00 21.34 257 TYR G C 1
ATOM 13290 O O . TYR G 1 257 ? 17.042 0.700 69.498 1.00 23.80 257 TYR G O 1
ATOM 13299 N N . ASN G 1 258 ? 18.667 -0.513 68.539 1.00 23.93 258 ASN G N 1
ATOM 13300 C CA . ASN G 1 258 ? 17.944 -0.730 67.284 1.00 24.34 258 ASN G CA 1
ATOM 13301 C C . ASN G 1 258 ? 17.261 0.537 66.768 1.00 25.59 258 ASN G C 1
ATOM 13302 O O . ASN G 1 258 ? 17.986 1.446 66.311 1.00 26.55 258 ASN G O 1
ATOM 13308 N N . SER H 1 2 ? 44.756 -2.231 36.894 1.00 50.18 2 SER H N 1
ATOM 13309 C CA . SER H 1 2 ? 44.569 -3.556 37.555 1.00 50.15 2 SER H CA 1
ATOM 13310 C C . SER H 1 2 ? 43.100 -3.763 37.920 1.00 49.09 2 SER H C 1
ATOM 13311 O O . SER H 1 2 ? 42.211 -3.660 37.070 1.00 49.66 2 SER H O 1
ATOM 13314 N N . LYS H 1 3 ? 42.857 -4.062 39.190 1.00 47.45 3 LYS H N 1
ATOM 13315 C CA . LYS H 1 3 ? 41.509 -4.270 39.694 1.00 45.31 3 LYS H CA 1
ATOM 13316 C C . LYS H 1 3 ? 40.717 -5.361 38.984 1.00 43.79 3 LYS H C 1
ATOM 13317 O O . LYS H 1 3 ? 40.229 -5.184 37.865 1.00 43.03 3 LYS H O 1
ATOM 13323 N N . VAL H 1 4 ? 40.601 -6.498 39.663 1.00 41.90 4 VAL H N 1
ATOM 13324 C CA . VAL H 1 4 ? 39.868 -7.649 39.156 1.00 39.55 4 VAL H CA 1
ATOM 13325 C C . VAL H 1 4 ? 38.722 -7.941 40.120 1.00 38.40 4 VAL H C 1
ATOM 13326 O O . VAL H 1 4 ? 38.854 -7.748 41.329 1.00 37.44 4 VAL H O 1
ATOM 13330 N N . ALA H 1 5 ? 37.603 -8.407 39.581 1.00 36.67 5 ALA H N 1
ATOM 13331 C CA . ALA H 1 5 ? 36.448 -8.721 40.402 1.00 36.01 5 ALA H CA 1
ATOM 13332 C C . ALA H 1 5 ? 35.770 -10.006 39.952 1.00 34.65 5 ALA H C 1
ATOM 13333 O O . ALA H 1 5 ? 35.777 -10.344 38.768 1.00 35.49 5 ALA H O 1
ATOM 13335 N N . MET H 1 6 ? 35.191 -10.719 40.911 1.00 32.66 6 MET H N 1
ATOM 13336 C CA . MET H 1 6 ? 34.470 -11.950 40.631 1.00 30.96 6 MET H CA 1
ATOM 13337 C C . MET H 1 6 ? 33.022 -11.740 41.016 1.00 29.74 6 MET H C 1
ATOM 13338 O O . MET H 1 6 ? 32.730 -11.239 42.101 1.00 27.72 6 MET H O 1
ATOM 13343 N N . VAL H 1 7 ? 32.118 -12.117 40.124 1.00 28.54 7 VAL H N 1
ATOM 13344 C CA . VAL H 1 7 ? 30.695 -11.984 40.380 1.00 29.81 7 VAL H CA 1
ATOM 13345 C C . VAL H 1 7 ? 30.060 -13.366 40.327 1.00 29.64 7 VAL H C 1
ATOM 13346 O O . VAL H 1 7 ? 29.889 -13.937 39.246 1.00 30.96 7 VAL H O 1
ATOM 13350 N N . THR H 1 8 ? 29.727 -13.918 41.490 1.00 28.60 8 THR H N 1
ATOM 13351 C CA . THR H 1 8 ? 29.103 -15.233 41.518 1.00 26.95 8 THR H CA 1
ATOM 13352 C C . THR H 1 8 ? 27.694 -15.051 40.973 1.00 26.90 8 THR H C 1
ATOM 13353 O O . THR H 1 8 ? 27.086 -14.002 41.166 1.00 27.34 8 THR H O 1
ATOM 13357 N N . GLY H 1 9 ? 27.183 -16.058 40.277 1.00 26.29 9 GLY H N 1
ATOM 13358 C CA . GLY H 1 9 ? 25.852 -15.946 39.714 1.00 27.26 9 GLY H CA 1
ATOM 13359 C C . GLY H 1 9 ? 25.813 -14.893 38.623 1.00 27.75 9 GLY H C 1
ATOM 13360 O O . GLY H 1 9 ? 24.748 -14.393 38.258 1.00 28.33 9 GLY H O 1
ATOM 13361 N N . GLY H 1 10 ? 26.984 -14.563 38.089 1.00 29.42 10 GLY H N 1
ATOM 13362 C CA . GLY H 1 10 ? 27.063 -13.557 37.046 1.00 31.06 10 GLY H CA 1
ATOM 13363 C C . GLY H 1 10 ? 26.632 -14.020 35.667 1.00 32.29 10 GLY H C 1
ATOM 13364 O O . GLY H 1 10 ? 26.705 -13.257 34.703 1.00 32.79 10 GLY H O 1
ATOM 13365 N N . ALA H 1 11 ? 26.176 -15.263 35.561 1.00 33.51 11 ALA H N 1
ATOM 13366 C CA . ALA H 1 11 ? 25.746 -15.792 34.272 1.00 34.32 11 ALA H CA 1
ATOM 13367 C C . ALA H 1 11 ? 24.485 -15.099 33.767 1.00 34.57 11 ALA H C 1
ATOM 13368 O O . ALA H 1 11 ? 24.229 -15.070 32.563 1.00 35.19 11 ALA H O 1
ATOM 13370 N N . GLN H 1 12 ? 23.701 -14.535 34.684 1.00 34.44 12 GLN H N 1
ATOM 13371 C CA . GLN H 1 12 ? 22.458 -13.870 34.302 1.00 33.83 12 GLN H CA 1
ATOM 13372 C C . GLN H 1 12 ? 21.934 -12.942 35.396 1.00 33.17 12 GLN H C 1
ATOM 13373 O O . GLN H 1 12 ? 22.594 -12.723 36.407 1.00 32.97 12 GLN H O 1
ATOM 13379 N N . GLY H 1 13 ? 20.732 -12.416 35.168 1.00 32.73 13 GLY H N 1
ATOM 13380 C CA . GLY H 1 13 ? 20.077 -11.536 36.122 1.00 32.31 13 GLY H CA 1
ATOM 13381 C C . GLY H 1 13 ? 20.911 -10.406 36.688 1.00 31.47 13 GLY H C 1
ATOM 13382 O O . GLY H 1 13 ? 21.683 -9.761 35.981 1.00 32.65 13 GLY H O 1
ATOM 13383 N N . ILE H 1 14 ? 20.739 -10.163 37.981 1.00 31.11 14 ILE H N 1
ATOM 13384 C CA . ILE H 1 14 ? 21.470 -9.113 38.671 1.00 29.40 14 ILE H CA 1
ATOM 13385 C C . ILE H 1 14 ? 22.971 -9.330 38.543 1.00 29.31 14 ILE H C 1
ATOM 13386 O O . ILE H 1 14 ? 23.738 -8.373 38.461 1.00 28.67 14 ILE H O 1
ATOM 13391 N N . GLY H 1 15 ? 23.386 -10.591 38.525 1.00 29.64 15 GLY H N 1
ATOM 13392 C CA . GLY H 1 15 ? 24.801 -10.891 38.397 1.00 29.88 15 GLY H CA 1
ATOM 13393 C C . GLY H 1 15 ? 25.343 -10.395 37.067 1.00 30.45 15 GLY H C 1
ATOM 13394 O O . GLY H 1 15 ? 26.450 -9.859 37.001 1.00 30.31 15 GLY H O 1
ATOM 13395 N N . ARG H 1 16 ? 24.560 -10.566 36.004 1.00 31.56 16 ARG H N 1
ATOM 13396 C CA . ARG H 1 16 ? 24.976 -10.125 34.674 1.00 31.76 16 ARG H CA 1
ATOM 13397 C C . ARG H 1 16 ? 25.004 -8.604 34.628 1.00 32.43 16 ARG H C 1
ATOM 13398 O O . ARG H 1 16 ? 25.950 -8.005 34.114 1.00 33.95 16 ARG H O 1
ATOM 13406 N N . GLY H 1 17 ? 23.958 -7.985 35.166 1.00 32.35 17 GLY H N 1
ATOM 13407 C CA . GLY H 1 17 ? 23.889 -6.536 35.182 1.00 31.58 17 GLY H CA 1
ATOM 13408 C C . GLY H 1 17 ? 25.063 -5.962 35.951 1.00 30.38 17 GLY H C 1
ATOM 13409 O O . GLY H 1 17 ? 25.635 -4.947 35.564 1.00 31.35 17 GLY H O 1
ATOM 13410 N N . ILE H 1 18 ? 25.420 -6.617 37.048 1.00 29.54 18 ILE H N 1
ATOM 13411 C CA . ILE H 1 18 ? 26.538 -6.180 37.875 1.00 28.24 18 ILE H CA 1
ATOM 13412 C C . ILE H 1 18 ? 27.865 -6.361 37.137 1.00 29.86 18 ILE H C 1
ATOM 13413 O O . ILE H 1 18 ? 28.766 -5.526 37.246 1.00 30.64 18 ILE H O 1
ATOM 13418 N N . SER H 1 19 ? 27.984 -7.454 36.391 1.00 30.37 19 SER H N 1
ATOM 13419 C CA . SER H 1 19 ? 29.207 -7.732 35.644 1.00 31.06 19 SER H CA 1
ATOM 13420 C C . SER H 1 19 ? 29.475 -6.646 34.610 1.00 30.42 19 SER H C 1
ATOM 13421 O O . SER H 1 19 ? 30.576 -6.108 34.537 1.00 29.99 19 SER H O 1
ATOM 13424 N N . GLU H 1 20 ? 28.454 -6.335 33.819 1.00 31.26 20 GLU H N 1
ATOM 13425 C CA . GLU H 1 20 ? 28.547 -5.314 32.784 1.00 31.88 20 GLU H CA 1
ATOM 13426 C C . GLU H 1 20 ? 28.933 -3.954 33.361 1.00 32.43 20 GLU H C 1
ATOM 13427 O O . GLU H 1 20 ? 29.782 -3.254 32.809 1.00 32.27 20 GLU H O 1
ATOM 13433 N N . LYS H 1 21 ? 28.313 -3.594 34.482 1.00 31.83 21 LYS H N 1
ATOM 13434 C CA . LYS H 1 21 ? 28.575 -2.319 35.142 1.00 32.00 21 LYS H CA 1
ATOM 13435 C C . LYS H 1 21 ? 30.003 -2.219 35.662 1.00 31.69 21 LYS H C 1
ATOM 13436 O O . LYS H 1 21 ? 30.662 -1.195 35.487 1.00 31.11 21 LYS H O 1
ATOM 13442 N N . LEU H 1 22 ? 30.473 -3.280 36.309 1.00 32.17 22 LEU H N 1
ATOM 13443 C CA . LEU H 1 22 ? 31.824 -3.300 36.856 1.00 33.92 22 LEU H CA 1
ATOM 13444 C C . LEU H 1 22 ? 32.866 -3.309 35.740 1.00 34.80 22 LEU H C 1
ATOM 13445 O O . LEU H 1 22 ? 33.981 -2.819 35.916 1.00 34.74 22 LEU H O 1
ATOM 13450 N N . ALA H 1 23 ? 32.502 -3.877 34.596 1.00 35.89 23 ALA H N 1
ATOM 13451 C CA . ALA H 1 23 ? 33.414 -3.916 33.459 1.00 37.24 23 ALA H CA 1
ATOM 13452 C C . ALA H 1 23 ? 33.576 -2.473 32.990 1.00 38.43 23 ALA H C 1
ATOM 13453 O O . ALA H 1 23 ? 34.696 -1.987 32.793 1.00 39.39 23 ALA H O 1
ATOM 13455 N N . ALA H 1 24 ? 32.446 -1.792 32.832 1.00 38.16 24 ALA H N 1
ATOM 13456 C CA . ALA H 1 24 ? 32.440 -0.404 32.399 1.00 39.16 24 ALA H CA 1
ATOM 13457 C C . ALA H 1 24 ? 33.256 0.441 33.372 1.00 39.70 24 ALA H C 1
ATOM 13458 O O . ALA H 1 24 ? 33.947 1.379 32.968 1.00 40.22 24 ALA H O 1
ATOM 13460 N N . ASP H 1 25 ? 33.180 0.103 34.655 1.00 39.99 25 ASP H N 1
ATOM 13461 C CA . ASP H 1 25 ? 33.923 0.834 35.669 1.00 39.64 25 ASP H CA 1
ATOM 13462 C C . ASP H 1 25 ? 35.415 0.554 35.565 1.00 39.66 25 ASP H C 1
ATOM 13463 O O . ASP H 1 25 ? 36.221 1.248 36.176 1.00 39.63 25 ASP H O 1
ATOM 13468 N N . GLY H 1 26 ? 35.783 -0.468 34.796 1.00 39.72 26 GLY H N 1
ATOM 13469 C CA . GLY H 1 26 ? 37.193 -0.783 34.627 1.00 38.84 26 GLY H CA 1
ATOM 13470 C C . GLY H 1 26 ? 37.715 -2.028 35.322 1.00 38.41 26 GLY H C 1
ATOM 13471 O O . GLY H 1 26 ? 38.899 -2.102 35.654 1.00 38.70 26 GLY H O 1
ATOM 13472 N N . PHE H 1 27 ? 36.845 -3.007 35.548 1.00 37.55 27 PHE H N 1
ATOM 13473 C CA . PHE H 1 27 ? 37.256 -4.248 36.197 1.00 36.93 27 PHE H CA 1
ATOM 13474 C C . PHE H 1 27 ? 37.289 -5.404 35.206 1.00 36.79 27 PHE H C 1
ATOM 13475 O O . PHE H 1 27 ? 36.426 -5.498 34.328 1.00 36.18 27 PHE H O 1
ATOM 13483 N N . ASP H 1 28 ? 38.282 -6.279 35.343 1.00 37.42 28 ASP H N 1
ATOM 13484 C CA . ASP H 1 28 ? 38.350 -7.474 34.505 1.00 38.40 28 ASP H CA 1
ATOM 13485 C C . ASP H 1 28 ? 37.443 -8.424 35.292 1.00 38.71 28 ASP H C 1
ATOM 13486 O O . ASP H 1 28 ? 37.723 -8.746 36.450 1.00 38.59 28 ASP H O 1
ATOM 13491 N N . ILE H 1 29 ? 36.356 -8.861 34.666 1.00 38.49 29 ILE H N 1
ATOM 13492 C CA . ILE H 1 29 ? 35.373 -9.697 35.344 1.00 38.28 29 ILE H CA 1
ATOM 13493 C C . ILE H 1 29 ? 35.475 -11.214 35.242 1.00 38.47 29 ILE H C 1
ATOM 13494 O O . ILE H 1 29 ? 35.612 -11.786 34.157 1.00 38.18 29 ILE H O 1
ATOM 13499 N N . ALA H 1 30 ? 35.391 -11.855 36.403 1.00 38.12 30 ALA H N 1
ATOM 13500 C CA . ALA H 1 30 ? 35.421 -13.303 36.496 1.00 36.64 30 ALA H CA 1
ATOM 13501 C C . ALA H 1 30 ? 33.979 -13.731 36.758 1.00 36.29 30 ALA H C 1
ATOM 13502 O O . ALA H 1 30 ? 33.472 -13.602 37.878 1.00 36.08 30 ALA H O 1
ATOM 13504 N N . VAL H 1 31 ? 33.314 -14.213 35.715 1.00 35.65 31 VAL H N 1
ATOM 13505 C CA . VAL H 1 31 ? 31.932 -14.654 35.834 1.00 34.80 31 VAL H CA 1
ATOM 13506 C C . VAL H 1 31 ? 31.893 -16.060 36.420 1.00 35.31 31 VAL H C 1
ATOM 13507 O O . VAL H 1 31 ? 32.040 -17.045 35.694 1.00 35.48 31 VAL H O 1
ATOM 13511 N N . ALA H 1 32 ? 31.706 -16.149 37.736 1.00 34.67 32 ALA H N 1
ATOM 13512 C CA . ALA H 1 32 ? 31.644 -17.440 38.417 1.00 34.18 32 ALA H CA 1
ATOM 13513 C C . ALA H 1 32 ? 30.195 -17.907 38.492 1.00 33.50 32 ALA H C 1
ATOM 13514 O O . ALA H 1 32 ? 29.322 -17.178 38.967 1.00 33.06 32 ALA H O 1
ATOM 13516 N N . ASP H 1 33 ? 29.944 -19.126 38.029 1.00 32.71 33 ASP H N 1
ATOM 13517 C CA . ASP H 1 33 ? 28.592 -19.673 38.029 1.00 32.61 33 ASP H CA 1
ATOM 13518 C C . ASP H 1 33 ? 28.632 -21.193 37.829 1.00 32.60 33 ASP H C 1
ATOM 13519 O O . ASP H 1 33 ? 29.701 -21.772 37.624 1.00 32.50 33 ASP H O 1
ATOM 13524 N N . LEU H 1 34 ? 27.471 -21.838 37.900 1.00 32.07 34 LEU H N 1
ATOM 13525 C CA . LEU H 1 34 ? 27.394 -23.285 37.713 1.00 32.18 34 LEU H CA 1
ATOM 13526 C C . LEU H 1 34 ? 27.862 -23.617 36.291 1.00 32.87 34 LEU H C 1
ATOM 13527 O O . LEU H 1 34 ? 27.454 -22.968 35.327 1.00 32.15 34 LEU H O 1
ATOM 13532 N N . PRO H 1 35 ? 28.730 -24.631 36.146 1.00 34.09 35 PRO H N 1
ATOM 13533 C CA . PRO H 1 35 ? 29.250 -25.034 34.833 1.00 35.43 35 PRO H CA 1
ATOM 13534 C C . PRO H 1 35 ? 28.204 -25.072 33.719 1.00 36.41 35 PRO H C 1
ATOM 13535 O O . PRO H 1 35 ? 28.472 -24.664 32.587 1.00 36.02 35 PRO H O 1
ATOM 13539 N N . GLN H 1 36 ? 27.011 -25.550 34.058 1.00 37.50 36 GLN H N 1
ATOM 13540 C CA . GLN H 1 36 ? 25.903 -25.667 33.115 1.00 38.75 36 GLN H CA 1
ATOM 13541 C C . GLN H 1 36 ? 25.394 -24.329 32.588 1.00 38.71 36 GLN H C 1
ATOM 13542 O O . GLN H 1 36 ? 24.721 -24.282 31.556 1.00 37.92 36 GLN H O 1
ATOM 13548 N N . GLN H 1 37 ? 25.700 -23.249 33.302 1.00 38.64 37 GLN H N 1
ATOM 13549 C CA . GLN H 1 37 ? 25.253 -21.914 32.909 1.00 38.53 37 GLN H CA 1
ATOM 13550 C C . GLN H 1 37 ? 26.258 -21.161 32.044 1.00 39.06 37 GLN H C 1
ATOM 13551 O O . GLN H 1 37 ? 26.096 -19.962 31.807 1.00 38.80 37 GLN H O 1
ATOM 13557 N N . GLU H 1 38 ? 27.288 -21.856 31.569 1.00 40.29 38 GLU H N 1
ATOM 13558 C CA . GLU H 1 38 ? 28.304 -21.220 30.733 1.00 41.83 38 GLU H CA 1
ATOM 13559 C C . GLU H 1 38 ? 27.737 -20.761 29.390 1.00 42.41 38 GLU H C 1
ATOM 13560 O O . GLU H 1 38 ? 28.203 -19.777 28.822 1.00 42.78 38 GLU H O 1
ATOM 13566 N N . GLU H 1 39 ? 26.733 -21.474 28.888 1.00 43.78 39 GLU H N 1
ATOM 13567 C CA . GLU H 1 39 ? 26.100 -21.121 27.617 1.00 44.65 39 GLU H CA 1
ATOM 13568 C C . GLU H 1 39 ? 25.257 -19.860 27.801 1.00 44.89 39 GLU H C 1
ATOM 13569 O O . GLU H 1 39 ? 25.082 -19.065 26.874 1.00 44.77 39 GLU H O 1
ATOM 13575 N N . GLN H 1 40 ? 24.731 -19.691 29.010 1.00 44.38 40 GLN H N 1
ATOM 13576 C CA . GLN H 1 40 ? 23.920 -18.527 29.345 1.00 43.62 40 GLN H CA 1
ATOM 13577 C C . GLN H 1 40 ? 24.858 -17.347 29.599 1.00 42.39 40 GLN H C 1
ATOM 13578 O O . GLN H 1 40 ? 24.554 -16.209 29.247 1.00 42.31 40 GLN H O 1
ATOM 13584 N N . ALA H 1 41 ? 26.009 -17.642 30.196 1.00 41.50 41 ALA H N 1
ATOM 13585 C CA . ALA H 1 41 ? 27.011 -16.633 30.525 1.00 41.47 41 ALA H CA 1
ATOM 13586 C C . ALA H 1 41 ? 27.658 -15.970 29.311 1.00 41.75 41 ALA H C 1
ATOM 13587 O O . ALA H 1 41 ? 28.327 -14.942 29.446 1.00 41.27 41 ALA H O 1
ATOM 13589 N N . ALA H 1 42 ? 27.472 -16.558 28.132 1.00 41.62 42 ALA H N 1
ATOM 13590 C CA . ALA H 1 42 ? 28.051 -16.001 26.914 1.00 41.26 42 ALA H CA 1
ATOM 13591 C C . ALA H 1 42 ? 27.658 -14.537 26.758 1.00 40.67 42 ALA H C 1
ATOM 13592 O O . ALA H 1 42 ? 28.511 -13.675 26.543 1.00 40.90 42 ALA H O 1
ATOM 13594 N N . GLU H 1 43 ? 26.364 -14.259 26.875 1.00 40.20 43 GLU H N 1
ATOM 13595 C CA . GLU H 1 43 ? 25.866 -12.896 26.740 1.00 39.68 43 GLU H CA 1
ATOM 13596 C C . GLU H 1 43 ? 26.505 -11.948 27.758 1.00 39.14 43 GLU H C 1
ATOM 13597 O O . GLU H 1 43 ? 26.745 -10.778 27.459 1.00 39.13 43 GLU H O 1
ATOM 13603 N N . THR H 1 44 ? 26.779 -12.457 28.957 1.00 38.13 44 THR H N 1
ATOM 13604 C CA . THR H 1 44 ? 27.392 -11.650 30.007 1.00 36.76 44 THR H CA 1
ATOM 13605 C C . THR H 1 44 ? 28.842 -11.352 29.645 1.00 37.04 44 THR H C 1
ATOM 13606 O O . THR H 1 44 ? 29.369 -10.278 29.953 1.00 36.44 44 THR H O 1
ATOM 13610 N N . ILE H 1 45 ? 29.486 -12.315 28.993 1.00 36.99 45 ILE H N 1
ATOM 13611 C CA . ILE H 1 45 ? 30.871 -12.157 28.576 1.00 37.97 45 ILE H CA 1
ATOM 13612 C C . ILE H 1 45 ? 30.933 -11.177 27.408 1.00 37.81 45 ILE H C 1
ATOM 13613 O O . ILE H 1 45 ? 31.858 -10.376 27.306 1.00 36.99 45 ILE H O 1
ATOM 13618 N N . LYS H 1 46 ? 29.933 -11.240 26.536 1.00 38.70 46 LYS H N 1
ATOM 13619 C CA . LYS H 1 46 ? 29.871 -10.342 25.395 1.00 39.24 46 LYS H CA 1
ATOM 13620 C C . LYS H 1 46 ? 29.753 -8.900 25.898 1.00 39.93 46 LYS H C 1
ATOM 13621 O O . LYS H 1 46 ? 30.461 -8.007 25.423 1.00 40.82 46 LYS H O 1
ATOM 13627 N N . LEU H 1 47 ? 28.866 -8.678 26.867 1.00 39.60 47 LEU H N 1
ATOM 13628 C CA . LEU H 1 47 ? 28.660 -7.341 27.425 1.00 39.39 47 LEU H CA 1
ATOM 13629 C C . LEU H 1 47 ? 29.926 -6.793 28.078 1.00 39.43 47 LEU H C 1
ATOM 13630 O O . LEU H 1 47 ? 30.262 -5.619 27.910 1.00 40.38 47 LEU H O 1
ATOM 13635 N N . ILE H 1 48 ? 30.632 -7.644 28.814 1.00 38.72 48 ILE H N 1
ATOM 13636 C CA . ILE H 1 48 ? 31.863 -7.234 29.479 1.00 38.37 48 ILE H CA 1
ATOM 13637 C C . ILE H 1 48 ? 32.939 -6.851 28.465 1.00 39.30 48 ILE H C 1
ATOM 13638 O O . ILE H 1 48 ? 33.613 -5.830 28.617 1.00 39.38 48 ILE H O 1
ATOM 13643 N N . GLU H 1 49 ? 33.106 -7.677 27.437 1.00 38.91 49 GLU H N 1
ATOM 13644 C CA . GLU H 1 49 ? 34.111 -7.412 26.419 1.00 39.38 49 GLU H CA 1
ATOM 13645 C C . GLU H 1 49 ? 33.790 -6.132 25.662 1.00 39.52 49 GLU H C 1
ATOM 13646 O O . GLU H 1 49 ? 34.683 -5.332 25.382 1.00 39.62 49 GLU H O 1
ATOM 13652 N N . ALA H 1 50 ? 32.513 -5.937 25.343 1.00 40.46 50 ALA H N 1
ATOM 13653 C CA . ALA H 1 50 ? 32.075 -4.741 24.630 1.00 41.05 50 ALA H CA 1
ATOM 13654 C C . ALA H 1 50 ? 32.458 -3.497 25.425 1.00 41.83 50 ALA H C 1
ATOM 13655 O O . ALA H 1 50 ? 32.528 -2.398 24.876 1.00 42.73 50 ALA H O 1
ATOM 13657 N N . ALA H 1 51 ? 32.705 -3.679 26.719 1.00 41.88 51 ALA H N 1
ATOM 13658 C CA . ALA H 1 51 ? 33.088 -2.576 27.593 1.00 42.05 51 ALA H CA 1
ATOM 13659 C C . ALA H 1 51 ? 34.609 -2.472 27.678 1.00 42.32 51 ALA H C 1
ATOM 13660 O O . ALA H 1 51 ? 35.154 -1.849 28.592 1.00 41.37 51 ALA H O 1
ATOM 13662 N N . ASP H 1 52 ? 35.285 -3.105 26.722 1.00 42.80 52 ASP H N 1
ATOM 13663 C CA . ASP H 1 52 ? 36.742 -3.079 26.640 1.00 43.76 52 ASP H CA 1
ATOM 13664 C C . ASP H 1 52 ? 37.447 -3.724 27.834 1.00 44.41 52 ASP H C 1
ATOM 13665 O O . ASP H 1 52 ? 38.541 -3.302 28.227 1.00 44.23 52 ASP H O 1
ATOM 13670 N N . GLN H 1 53 ? 36.832 -4.753 28.405 1.00 44.48 53 GLN H N 1
ATOM 13671 C CA . GLN H 1 53 ? 37.418 -5.432 29.552 1.00 44.10 53 GLN H CA 1
ATOM 13672 C C . GLN H 1 53 ? 37.583 -6.932 29.316 1.00 44.51 53 GLN H C 1
ATOM 13673 O O . GLN H 1 53 ? 36.909 -7.514 28.464 1.00 44.41 53 GLN H O 1
ATOM 13679 N N . LYS H 1 54 ? 38.483 -7.547 30.080 1.00 44.84 54 LYS H N 1
ATOM 13680 C CA . LYS H 1 54 ? 38.756 -8.980 29.972 1.00 45.47 54 LYS H CA 1
ATOM 13681 C C . LYS H 1 54 ? 37.741 -9.773 30.792 1.00 45.58 54 LYS H C 1
ATOM 13682 O O . LYS H 1 54 ? 37.468 -9.434 31.949 1.00 45.30 54 LYS H O 1
ATOM 13688 N N . ALA H 1 55 ? 37.197 -10.833 30.196 1.00 44.43 55 ALA H N 1
ATOM 13689 C CA . ALA H 1 55 ? 36.208 -11.671 30.868 1.00 44.34 55 ALA H CA 1
ATOM 13690 C C . ALA H 1 55 ? 36.553 -13.155 30.787 1.00 44.16 55 ALA H C 1
ATOM 13691 O O . ALA H 1 55 ? 37.135 -13.621 29.807 1.00 43.99 55 ALA H O 1
ATOM 13693 N N . VAL H 1 56 ? 36.186 -13.896 31.827 1.00 43.33 56 VAL H N 1
ATOM 13694 C CA . VAL H 1 56 ? 36.444 -15.327 31.870 1.00 42.54 56 VAL H CA 1
ATOM 13695 C C . VAL H 1 56 ? 35.402 -16.048 32.711 1.00 42.35 56 VAL H C 1
ATOM 13696 O O . VAL H 1 56 ? 35.160 -15.682 33.864 1.00 41.99 56 VAL H O 1
ATOM 13700 N N . PHE H 1 57 ? 34.771 -17.064 32.130 1.00 41.60 57 PHE H N 1
ATOM 13701 C CA . PHE H 1 57 ? 33.780 -17.830 32.869 1.00 40.65 57 PHE H CA 1
ATOM 13702 C C . PHE H 1 57 ? 34.549 -18.774 33.784 1.00 40.39 57 PHE H C 1
ATOM 13703 O O . PHE H 1 57 ? 35.613 -19.277 33.415 1.00 40.41 57 PHE H O 1
ATOM 13711 N N . VAL H 1 58 ? 34.018 -19.005 34.979 1.00 39.48 58 VAL H N 1
ATOM 13712 C CA . VAL H 1 58 ? 34.672 -19.886 35.940 1.00 39.02 58 VAL H CA 1
ATOM 13713 C C . VAL H 1 58 ? 33.644 -20.804 36.601 1.00 38.43 58 VAL H C 1
ATOM 13714 O O . VAL H 1 58 ? 32.839 -20.361 37.424 1.00 37.73 58 VAL H O 1
ATOM 13718 N N . GLY H 1 59 ? 33.665 -22.078 36.220 1.00 36.90 59 GLY H N 1
ATOM 13719 C CA . GLY H 1 59 ? 32.736 -23.034 36.792 1.00 35.35 59 GLY H CA 1
ATOM 13720 C C . GLY H 1 59 ? 32.856 -23.034 38.304 1.00 35.29 59 GLY H C 1
ATOM 13721 O O . GLY H 1 59 ? 33.938 -23.269 38.847 1.00 34.18 59 GLY H O 1
ATOM 13722 N N . LEU H 1 60 ? 31.752 -22.757 38.989 1.00 34.29 60 LEU H N 1
ATOM 13723 C CA . LEU H 1 60 ? 31.769 -22.730 40.444 1.00 34.51 60 LEU H CA 1
ATOM 13724 C C . LEU H 1 60 ? 30.396 -22.954 41.076 1.00 33.49 60 LEU H C 1
ATOM 13725 O O . LEU H 1 60 ? 29.391 -22.384 40.649 1.00 32.14 60 LEU H O 1
ATOM 13730 N N . ASP H 1 61 ? 30.371 -23.820 42.083 1.00 33.15 61 ASP H N 1
ATOM 13731 C CA . ASP H 1 61 ? 29.161 -24.124 42.834 1.00 32.13 61 ASP H CA 1
ATOM 13732 C C . ASP H 1 61 ? 29.481 -23.558 44.209 1.00 31.00 61 ASP H C 1
ATOM 13733 O O . ASP H 1 61 ? 30.219 -24.164 44.986 1.00 30.48 61 ASP H O 1
ATOM 13738 N N . VAL H 1 62 ? 28.940 -22.375 44.487 1.00 30.57 62 VAL H N 1
ATOM 13739 C CA . VAL H 1 62 ? 29.195 -21.686 45.744 1.00 29.92 62 VAL H CA 1
ATOM 13740 C C . VAL H 1 62 ? 28.983 -22.508 47.010 1.00 29.75 62 VAL H C 1
ATOM 13741 O O . VAL H 1 62 ? 29.505 -22.149 48.063 1.00 28.43 62 VAL H O 1
ATOM 13745 N N . THR H 1 63 ? 28.232 -23.606 46.916 1.00 29.83 63 THR H N 1
ATOM 13746 C CA . THR H 1 63 ? 27.982 -24.448 48.088 1.00 30.55 63 THR H CA 1
ATOM 13747 C C . THR H 1 63 ? 29.188 -25.318 48.401 1.00 30.93 63 THR H C 1
ATOM 13748 O O . THR H 1 63 ? 29.338 -25.816 49.518 1.00 30.11 63 THR H O 1
ATOM 13752 N N . ASP H 1 64 ? 30.048 -25.490 47.402 1.00 31.66 64 ASP H N 1
ATOM 13753 C CA . ASP H 1 64 ? 31.259 -26.295 47.538 1.00 32.24 64 ASP H CA 1
ATOM 13754 C C . ASP H 1 64 ? 32.411 -25.380 47.942 1.00 32.93 64 ASP H C 1
ATOM 13755 O O . ASP H 1 64 ? 32.881 -24.566 47.141 1.00 31.30 64 ASP H O 1
ATOM 13760 N N . LYS H 1 65 ? 32.859 -25.510 49.186 1.00 33.09 65 LYS H N 1
ATOM 13761 C CA . LYS H 1 65 ? 33.947 -24.681 49.684 1.00 34.12 65 LYS H CA 1
ATOM 13762 C C . LYS H 1 65 ? 35.226 -24.826 48.866 1.00 34.50 65 LYS H C 1
ATOM 13763 O O . LYS H 1 65 ? 35.763 -23.837 48.367 1.00 34.45 65 LYS H O 1
ATOM 13769 N N . ALA H 1 66 ? 35.713 -26.056 48.728 1.00 34.65 66 ALA H N 1
ATOM 13770 C CA . ALA H 1 66 ? 36.937 -26.303 47.972 1.00 34.15 66 ALA H CA 1
ATOM 13771 C C . ALA H 1 66 ? 36.822 -25.755 46.553 1.00 34.15 66 ALA H C 1
ATOM 13772 O O . ALA H 1 66 ? 37.812 -25.306 45.972 1.00 33.94 66 ALA H O 1
ATOM 13774 N N . ASN H 1 67 ? 35.614 -25.797 45.997 1.00 33.78 67 ASN H N 1
ATOM 13775 C CA . ASN H 1 67 ? 35.374 -25.298 44.649 1.00 34.52 67 ASN H CA 1
ATOM 13776 C C . ASN H 1 67 ? 35.470 -23.773 44.628 1.00 35.50 67 ASN H C 1
ATOM 13777 O O . ASN H 1 67 ? 35.914 -23.185 43.642 1.00 35.62 67 ASN H O 1
ATOM 13782 N N . PHE H 1 68 ? 35.060 -23.136 45.723 1.00 35.44 68 PHE H N 1
ATOM 13783 C CA . PHE H 1 68 ? 35.104 -21.683 45.815 1.00 35.63 68 PHE H CA 1
ATOM 13784 C C . PHE H 1 68 ? 36.551 -21.214 45.982 1.00 35.63 68 PHE H C 1
ATOM 13785 O O . PHE H 1 68 ? 36.924 -20.146 45.497 1.00 35.25 68 PHE H O 1
ATOM 13793 N N . ASP H 1 69 ? 37.369 -22.010 46.663 1.00 36.20 69 ASP H N 1
ATOM 13794 C CA . ASP H 1 69 ? 38.774 -21.654 46.850 1.00 37.47 69 ASP H CA 1
ATOM 13795 C C . ASP H 1 69 ? 39.531 -21.740 45.527 1.00 38.18 69 ASP H C 1
ATOM 13796 O O . ASP H 1 69 ? 40.269 -20.827 45.160 1.00 37.83 69 ASP H O 1
ATOM 13801 N N . SER H 1 70 ? 39.349 -22.847 44.815 1.00 38.76 70 SER H N 1
ATOM 13802 C CA . SER H 1 70 ? 40.026 -23.038 43.539 1.00 39.96 70 SER H CA 1
ATOM 13803 C C . SER H 1 70 ? 39.448 -22.132 42.455 1.00 39.90 70 SER H C 1
ATOM 13804 O O . SER H 1 70 ? 40.111 -21.851 41.456 1.00 40.20 70 SER H O 1
ATOM 13807 N N . ALA H 1 71 ? 38.216 -21.671 42.654 1.00 39.44 71 ALA H N 1
ATOM 13808 C CA . ALA H 1 71 ? 37.570 -20.799 41.679 1.00 39.13 71 ALA H CA 1
ATOM 13809 C C . ALA H 1 71 ? 38.193 -19.410 41.719 1.00 39.41 71 ALA H C 1
ATOM 13810 O O . ALA H 1 71 ? 38.267 -18.722 40.696 1.00 38.97 71 ALA H O 1
ATOM 13812 N N . ILE H 1 72 ? 38.638 -19.003 42.906 1.00 39.00 72 ILE H N 1
ATOM 13813 C CA . ILE H 1 72 ? 39.269 -17.703 43.088 1.00 38.63 72 ILE H CA 1
ATOM 13814 C C . ILE H 1 72 ? 40.731 -17.782 42.656 1.00 39.29 72 ILE H C 1
ATOM 13815 O O . ILE H 1 72 ? 41.278 -16.815 42.120 1.00 38.82 72 ILE H O 1
ATOM 13820 N N . ASP H 1 73 ? 41.365 -18.930 42.887 1.00 39.26 73 ASP H N 1
ATOM 13821 C CA . ASP H 1 73 ? 42.750 -19.107 42.464 1.00 39.52 73 ASP H CA 1
ATOM 13822 C C . ASP H 1 73 ? 42.758 -18.925 40.951 1.00 38.97 73 ASP H C 1
ATOM 13823 O O . ASP H 1 73 ? 43.496 -18.100 40.416 1.00 39.14 73 ASP H O 1
ATOM 13828 N N . GLU H 1 74 ? 41.921 -19.701 40.270 1.00 39.51 74 GLU H N 1
ATOM 13829 C CA . GLU H 1 74 ? 41.813 -19.626 38.819 1.00 40.61 74 GLU H CA 1
ATOM 13830 C C . GLU H 1 74 ? 41.551 -18.187 38.377 1.00 40.61 74 GLU H C 1
ATOM 13831 O O . GLU H 1 74 ? 42.291 -17.634 37.562 1.00 40.34 74 GLU H O 1
ATOM 13837 N N . ALA H 1 75 ? 40.493 -17.588 38.920 1.00 41.09 75 ALA H N 1
ATOM 13838 C CA . ALA H 1 75 ? 40.134 -16.213 38.586 1.00 41.15 75 ALA H CA 1
ATOM 13839 C C . ALA H 1 75 ? 41.339 -15.297 38.763 1.00 41.14 75 ALA H C 1
ATOM 13840 O O . ALA H 1 75 ? 41.674 -14.523 37.867 1.00 41.02 75 ALA H O 1
ATOM 13842 N N . ALA H 1 76 ? 41.988 -15.391 39.919 1.00 40.68 76 ALA H N 1
ATOM 13843 C CA . ALA H 1 76 ? 43.157 -14.575 40.198 1.00 41.61 76 ALA H CA 1
ATOM 13844 C C . ALA H 1 76 ? 44.204 -14.744 39.094 1.00 42.70 76 ALA H C 1
ATOM 13845 O O . ALA H 1 76 ? 44.594 -13.771 38.447 1.00 42.67 76 ALA H O 1
ATOM 13847 N N . GLU H 1 77 ? 44.644 -15.983 38.880 1.00 43.37 77 GLU H N 1
ATOM 13848 C CA . GLU H 1 77 ? 45.653 -16.294 37.862 1.00 43.79 77 GLU H CA 1
ATOM 13849 C C . GLU H 1 77 ? 45.309 -15.750 36.479 1.00 42.87 77 GLU H C 1
ATOM 13850 O O . GLU H 1 77 ? 46.071 -14.978 35.894 1.00 43.33 77 GLU H O 1
ATOM 13856 N N . LYS H 1 78 ? 44.161 -16.164 35.959 1.00 41.69 78 LYS H N 1
ATOM 13857 C CA . LYS H 1 78 ? 43.716 -15.738 34.640 1.00 41.19 78 LYS H CA 1
ATOM 13858 C C . LYS H 1 78 ? 43.693 -14.222 34.450 1.00 40.27 78 LYS H C 1
ATOM 13859 O O . LYS H 1 78 ? 44.214 -13.710 33.459 1.00 39.70 78 LYS H O 1
ATOM 13865 N N . LEU H 1 79 ? 43.097 -13.505 35.397 1.00 39.62 79 LEU H N 1
ATOM 13866 C CA . LEU H 1 79 ? 42.995 -12.053 35.288 1.00 39.21 79 LEU H CA 1
ATOM 13867 C C . LEU H 1 79 ? 44.155 -11.276 35.915 1.00 39.10 79 LEU H C 1
ATOM 13868 O O . LEU H 1 79 ? 44.186 -10.046 35.864 1.00 39.30 79 LEU H O 1
ATOM 13873 N N . GLY H 1 80 ? 45.105 -11.995 36.505 1.00 38.81 80 GLY H N 1
ATOM 13874 C CA . GLY H 1 80 ? 46.266 -11.356 37.100 1.00 38.93 80 GLY H CA 1
ATOM 13875 C C . GLY H 1 80 ? 46.033 -10.534 38.354 1.00 39.42 80 GLY H C 1
ATOM 13876 O O . GLY H 1 80 ? 46.824 -9.638 38.669 1.00 38.98 80 GLY H O 1
ATOM 13877 N N . GLY H 1 81 ? 44.958 -10.835 39.076 1.00 38.91 81 GLY H N 1
ATOM 13878 C CA . GLY H 1 81 ? 44.665 -10.106 40.296 1.00 37.99 81 GLY H CA 1
ATOM 13879 C C . GLY H 1 81 ? 43.299 -10.443 40.860 1.00 37.63 81 GLY H C 1
ATOM 13880 O O . GLY H 1 81 ? 42.487 -11.090 40.199 1.00 36.86 81 GLY H O 1
ATOM 13881 N N . PHE H 1 82 ? 43.051 -10.004 42.090 1.00 36.81 82 PHE H N 1
ATOM 13882 C CA . PHE H 1 82 ? 41.776 -10.244 42.755 1.00 36.43 82 PHE H CA 1
ATOM 13883 C C . PHE H 1 82 ? 41.562 -9.124 43.772 1.00 36.16 82 PHE H C 1
ATOM 13884 O O . PHE H 1 82 ? 42.242 -9.064 44.799 1.00 37.02 82 PHE H O 1
ATOM 13892 N N . ASP H 1 83 ? 40.613 -8.240 43.487 1.00 35.50 83 ASP H N 1
ATOM 13893 C CA . ASP H 1 83 ? 40.348 -7.106 44.366 1.00 35.52 83 ASP H CA 1
ATOM 13894 C C . ASP H 1 83 ? 38.929 -7.035 44.931 1.00 34.82 83 ASP H C 1
ATOM 13895 O O . ASP H 1 83 ? 38.711 -6.448 45.987 1.00 35.16 83 ASP H O 1
ATOM 13900 N N . VAL H 1 84 ? 37.962 -7.624 44.236 1.00 34.64 84 VAL H N 1
ATOM 13901 C CA . VAL H 1 84 ? 36.583 -7.562 44.708 1.00 33.92 84 VAL H CA 1
ATOM 13902 C C . VAL H 1 84 ? 35.768 -8.823 44.450 1.00 33.13 84 VAL H C 1
ATOM 13903 O O . VAL H 1 84 ? 35.776 -9.369 43.347 1.00 32.80 84 VAL H O 1
ATOM 13907 N N . LEU H 1 85 ? 35.063 -9.274 45.482 1.00 31.57 85 LEU H N 1
ATOM 13908 C CA . LEU H 1 85 ? 34.210 -10.446 45.373 1.00 30.53 85 LEU H CA 1
ATOM 13909 C C . LEU H 1 85 ? 32.769 -10.034 45.605 1.00 29.77 85 LEU H C 1
ATOM 13910 O O . LEU H 1 85 ? 32.452 -9.364 46.587 1.00 29.44 85 LEU H O 1
ATOM 13915 N N . VAL H 1 86 ? 31.894 -10.435 44.695 1.00 29.31 86 VAL H N 1
ATOM 13916 C CA . VAL H 1 86 ? 30.490 -10.116 44.827 1.00 29.89 86 VAL H CA 1
ATOM 13917 C C . VAL H 1 86 ? 29.713 -11.413 44.994 1.00 29.73 86 VAL H C 1
ATOM 13918 O O . VAL H 1 86 ? 29.407 -12.092 44.013 1.00 29.71 86 VAL H O 1
ATOM 13922 N N . ASN H 1 87 ? 29.426 -11.770 46.242 1.00 28.88 87 ASN H N 1
ATOM 13923 C CA . ASN H 1 87 ? 28.665 -12.980 46.526 1.00 28.64 87 ASN H CA 1
ATOM 13924 C C . ASN H 1 87 ? 27.225 -12.698 46.122 1.00 28.42 87 ASN H C 1
ATOM 13925 O O . ASN H 1 87 ? 26.397 -12.307 46.947 1.00 29.49 87 ASN H O 1
ATOM 13930 N N . ASN H 1 88 ? 26.939 -12.888 44.839 1.00 27.47 88 ASN H N 1
ATOM 13931 C CA . ASN H 1 88 ? 25.616 -12.631 44.288 1.00 26.63 88 ASN H CA 1
ATOM 13932 C C . ASN H 1 88 ? 24.773 -13.894 44.112 1.00 26.75 88 ASN H C 1
ATOM 13933 O O . ASN H 1 88 ? 23.543 -13.836 44.126 1.00 26.33 88 ASN H O 1
ATOM 13938 N N . ALA H 1 89 ? 25.442 -15.029 43.929 1.00 26.83 89 ALA H N 1
ATOM 13939 C CA . ALA H 1 89 ? 24.761 -16.301 43.730 1.00 26.47 89 ALA H CA 1
ATOM 13940 C C . ALA H 1 89 ? 23.807 -16.623 44.871 1.00 26.43 89 ALA H C 1
ATOM 13941 O O . ALA H 1 89 ? 24.167 -16.520 46.043 1.00 25.05 89 ALA H O 1
ATOM 13943 N N . GLY H 1 90 ? 22.594 -17.027 44.510 1.00 25.80 90 GLY H N 1
ATOM 13944 C CA . GLY H 1 90 ? 21.596 -17.373 45.501 1.00 26.96 90 GLY H CA 1
ATOM 13945 C C . GLY H 1 90 ? 20.326 -17.849 44.830 1.00 27.52 90 GLY H C 1
ATOM 13946 O O . GLY H 1 90 ? 20.124 -17.615 43.640 1.00 28.55 90 GLY H O 1
ATOM 13947 N N . ILE H 1 91 ? 19.469 -18.519 45.588 1.00 28.01 91 ILE H N 1
ATOM 13948 C CA . ILE H 1 91 ? 18.217 -19.025 45.048 1.00 29.46 91 ILE H CA 1
ATOM 13949 C C . ILE H 1 91 ? 17.061 -18.563 45.917 1.00 30.00 91 ILE H C 1
ATOM 13950 O O . ILE H 1 91 ? 17.262 -18.117 47.046 1.00 30.61 91 ILE H O 1
ATOM 13955 N N . ALA H 1 92 ? 15.849 -18.673 45.387 1.00 29.80 92 ALA H N 1
ATOM 13956 C CA . ALA H 1 92 ? 14.667 -18.271 46.129 1.00 30.22 92 ALA H CA 1
ATOM 13957 C C . ALA H 1 92 ? 13.695 -19.438 46.264 1.00 31.09 92 ALA H C 1
ATOM 13958 O O . ALA H 1 92 ? 13.535 -20.240 45.338 1.00 32.16 92 ALA H O 1
ATOM 13960 N N . GLN H 1 93 ? 13.063 -19.543 47.429 1.00 30.47 93 GLN H N 1
ATOM 13961 C CA . GLN H 1 93 ? 12.083 -20.591 47.672 1.00 28.61 93 GLN H CA 1
ATOM 13962 C C . GLN H 1 93 ? 10.781 -19.904 48.027 1.00 28.74 93 GLN H C 1
ATOM 13963 O O . GLN H 1 93 ? 10.779 -18.884 48.719 1.00 28.04 93 GLN H O 1
ATOM 13969 N N . ILE H 1 94 ? 9.678 -20.461 47.540 1.00 28.38 94 ILE H N 1
ATOM 13970 C CA . ILE H 1 94 ? 8.358 -19.915 47.802 1.00 28.10 94 ILE H CA 1
ATOM 13971 C C . ILE H 1 94 ? 7.503 -21.055 48.332 1.00 29.00 94 ILE H C 1
ATOM 13972 O O . ILE H 1 94 ? 7.119 -21.958 47.584 1.00 28.84 94 ILE H O 1
ATOM 13977 N N . LYS H 1 95 ? 7.207 -21.015 49.626 1.00 28.32 95 LYS H N 1
ATOM 13978 C CA . LYS H 1 95 ? 6.418 -22.064 50.252 1.00 28.10 95 LYS H CA 1
ATOM 13979 C C . LYS H 1 95 ? 5.930 -21.614 51.627 1.00 27.90 95 LYS H C 1
ATOM 13980 O O . LYS H 1 95 ? 6.695 -21.045 52.409 1.00 26.97 95 LYS H O 1
ATOM 13986 N N . PRO H 1 96 ? 4.646 -21.854 51.935 1.00 27.96 96 PRO H N 1
ATOM 13987 C CA . PRO H 1 96 ? 4.103 -21.458 53.238 1.00 27.73 96 PRO H CA 1
ATOM 13988 C C . PRO H 1 96 ? 4.976 -22.047 54.339 1.00 27.46 96 PRO H C 1
ATOM 13989 O O . PRO H 1 96 ? 5.465 -23.168 54.217 1.00 27.44 96 PRO H O 1
ATOM 13993 N N . LEU H 1 97 ? 5.177 -21.275 55.401 1.00 27.40 97 LEU H N 1
ATOM 13994 C CA . LEU H 1 97 ? 6.004 -21.680 56.532 1.00 27.64 97 LEU H CA 1
ATOM 13995 C C . LEU H 1 97 ? 5.735 -23.100 57.035 1.00 27.62 97 LEU H C 1
ATOM 13996 O O . LEU H 1 97 ? 6.664 -23.888 57.236 1.00 27.32 97 LEU H O 1
ATOM 14001 N N . LEU H 1 98 ? 4.463 -23.417 57.251 1.00 28.00 98 LEU H N 1
ATOM 14002 C CA . LEU H 1 98 ? 4.083 -24.725 57.769 1.00 28.68 98 LEU H CA 1
ATOM 14003 C C . LEU H 1 98 ? 4.500 -25.908 56.899 1.00 28.76 98 LEU H C 1
ATOM 14004 O O . LEU H 1 98 ? 4.611 -27.030 57.390 1.00 29.97 98 LEU H O 1
ATOM 14009 N N . GLU H 1 99 ? 4.739 -25.655 55.616 1.00 29.08 99 GLU H N 1
ATOM 14010 C CA . GLU H 1 99 ? 5.142 -26.705 54.688 1.00 29.03 99 GLU H CA 1
ATOM 14011 C C . GLU H 1 99 ? 6.656 -26.814 54.549 1.00 28.00 99 GLU H C 1
ATOM 14012 O O . GLU H 1 99 ? 7.172 -27.835 54.088 1.00 27.70 99 GLU H O 1
ATOM 14018 N N . VAL H 1 100 ? 7.366 -25.761 54.938 1.00 26.66 100 VAL H N 1
ATOM 14019 C CA . VAL H 1 100 ? 8.823 -25.747 54.848 1.00 25.00 100 VAL H CA 1
ATOM 14020 C C . VAL H 1 100 ? 9.406 -27.007 55.474 1.00 24.14 100 VAL H C 1
ATOM 14021 O O . VAL H 1 100 ? 9.113 -27.321 56.621 1.00 23.66 100 VAL H O 1
ATOM 14025 N N . THR H 1 101 ? 10.240 -27.715 54.716 1.00 24.23 101 THR H N 1
ATOM 14026 C CA . THR H 1 101 ? 10.860 -28.957 55.179 1.00 23.83 101 THR H CA 1
ATOM 14027 C C . THR H 1 101 ? 12.321 -28.751 55.568 1.00 24.51 101 THR H C 1
ATOM 14028 O O . THR H 1 101 ? 12.937 -27.751 55.193 1.00 23.18 101 THR H O 1
ATOM 14032 N N . GLU H 1 102 ? 12.875 -29.701 56.320 1.00 25.35 102 GLU H N 1
ATOM 14033 C CA . GLU H 1 102 ? 14.273 -29.619 56.724 1.00 27.20 102 GLU H CA 1
ATOM 14034 C C . GLU H 1 102 ? 15.111 -29.673 55.448 1.00 27.71 102 GLU H C 1
ATOM 14035 O O . GLU H 1 102 ? 16.172 -29.050 55.359 1.00 26.49 102 GLU H O 1
ATOM 14041 N N . GLU H 1 103 ? 14.618 -30.417 54.459 1.00 28.11 103 GLU H N 1
ATOM 14042 C CA . GLU H 1 103 ? 15.304 -30.529 53.179 1.00 29.57 103 GLU H CA 1
ATOM 14043 C C . GLU H 1 103 ? 15.413 -29.142 52.554 1.00 28.17 103 GLU H C 1
ATOM 14044 O O . GLU H 1 103 ? 16.484 -28.745 52.106 1.00 28.15 103 GLU H O 1
ATOM 14050 N N . ASP H 1 104 ? 14.299 -28.414 52.519 1.00 27.53 104 ASP H N 1
ATOM 14051 C CA . ASP H 1 104 ? 14.293 -27.065 51.961 1.00 26.78 104 ASP H CA 1
ATOM 14052 C C . ASP H 1 104 ? 15.328 -26.209 52.683 1.00 26.29 104 ASP H C 1
ATOM 14053 O O . ASP H 1 104 ? 16.169 -25.560 52.054 1.00 26.56 104 ASP H O 1
ATOM 14058 N N . LEU H 1 105 ? 15.257 -26.218 54.011 1.00 25.52 105 LEU H N 1
ATOM 14059 C CA . LEU H 1 105 ? 16.161 -25.437 54.845 1.00 25.53 105 LEU H CA 1
ATOM 14060 C C . LEU H 1 105 ? 17.632 -25.690 54.547 1.00 25.67 105 LEU H C 1
ATOM 14061 O O . LEU H 1 105 ? 18.381 -24.750 54.289 1.00 25.23 105 LEU H O 1
ATOM 14066 N N . LYS H 1 106 ? 18.045 -26.953 54.585 1.00 26.78 106 LYS H N 1
ATOM 14067 C CA . LYS H 1 106 ? 19.435 -27.301 54.309 1.00 28.40 106 LYS H CA 1
ATOM 14068 C C . LYS H 1 106 ? 19.896 -26.803 52.943 1.00 28.01 106 LYS H C 1
ATOM 14069 O O . LYS H 1 106 ? 21.002 -26.296 52.806 1.00 27.46 106 LYS H O 1
ATOM 14075 N N . GLN H 1 107 ? 19.035 -26.942 51.940 1.00 29.39 107 GLN H N 1
ATOM 14076 C CA . GLN H 1 107 ? 19.359 -26.518 50.583 1.00 29.90 107 GLN H CA 1
ATOM 14077 C C . GLN H 1 107 ? 19.552 -25.006 50.439 1.00 29.13 107 GLN H C 1
ATOM 14078 O O . GLN H 1 107 ? 20.572 -24.548 49.919 1.00 28.60 107 GLN H O 1
ATOM 14084 N N . ILE H 1 108 ? 18.575 -24.231 50.897 1.00 27.92 108 ILE H N 1
ATOM 14085 C CA . ILE H 1 108 ? 18.662 -22.780 50.769 1.00 27.23 108 ILE H CA 1
ATOM 14086 C C . ILE H 1 108 ? 19.764 -22.163 51.635 1.00 26.63 108 ILE H C 1
ATOM 14087 O O . ILE H 1 108 ? 20.387 -21.178 51.242 1.00 25.47 108 ILE H O 1
ATOM 14092 N N . TYR H 1 109 ? 20.021 -22.737 52.805 1.00 26.31 109 TYR H N 1
ATOM 14093 C CA . TYR H 1 109 ? 21.069 -22.187 53.650 1.00 25.50 109 TYR H CA 1
ATOM 14094 C C . TYR H 1 109 ? 22.444 -22.467 53.077 1.00 26.72 109 TYR H C 1
ATOM 14095 O O . TYR H 1 109 ? 23.365 -21.661 53.220 1.00 26.20 109 TYR H O 1
ATOM 14104 N N . SER H 1 110 ? 22.586 -23.608 52.417 1.00 26.85 110 SER H N 1
ATOM 14105 C CA . SER H 1 110 ? 23.865 -23.951 51.816 1.00 27.39 110 SER H CA 1
ATOM 14106 C C . SER H 1 110 ? 24.202 -22.949 50.713 1.00 26.45 110 SER H C 1
ATOM 14107 O O . SER H 1 110 ? 25.285 -22.363 50.701 1.00 26.25 110 SER H O 1
ATOM 14110 N N . VAL H 1 111 ? 23.257 -22.744 49.798 1.00 26.93 111 VAL H N 1
ATOM 14111 C CA . VAL H 1 111 ? 23.455 -21.840 48.667 1.00 27.33 111 VAL H CA 1
ATOM 14112 C C . VAL H 1 111 ? 23.406 -20.351 49.011 1.00 27.01 111 VAL H C 1
ATOM 14113 O O . VAL H 1 111 ? 24.183 -19.562 48.473 1.00 27.99 111 VAL H O 1
ATOM 14117 N N . ASN H 1 112 ? 22.494 -19.969 49.901 1.00 26.18 112 ASN H N 1
ATOM 14118 C CA . ASN H 1 112 ? 22.337 -18.565 50.270 1.00 25.77 112 ASN H CA 1
ATOM 14119 C C . ASN H 1 112 ? 23.167 -18.049 51.438 1.00 25.18 112 ASN H C 1
ATOM 14120 O O . ASN H 1 112 ? 23.389 -16.842 51.540 1.00 25.26 112 ASN H O 1
ATOM 14125 N N . VAL H 1 113 ? 23.628 -18.940 52.314 1.00 25.21 113 VAL H N 1
ATOM 14126 C CA . VAL H 1 113 ? 24.407 -18.509 53.473 1.00 23.70 113 VAL H CA 1
ATOM 14127 C C . VAL H 1 113 ? 25.794 -19.129 53.619 1.00 24.11 113 VAL H C 1
ATOM 14128 O O . VAL H 1 113 ? 26.786 -18.409 53.758 1.00 24.49 113 VAL H O 1
ATOM 14132 N N . PHE H 1 114 ? 25.875 -20.455 53.611 1.00 23.88 114 PHE H N 1
ATOM 14133 C CA . PHE H 1 114 ? 27.173 -21.116 53.755 1.00 25.01 114 PHE H CA 1
ATOM 14134 C C . PHE H 1 114 ? 28.150 -20.641 52.675 1.00 24.01 114 PHE H C 1
ATOM 14135 O O . PHE H 1 114 ? 29.325 -20.390 52.950 1.00 24.49 114 PHE H O 1
ATOM 14143 N N . SER H 1 115 ? 27.648 -20.507 51.452 1.00 24.18 115 SER H N 1
ATOM 14144 C CA . SER H 1 115 ? 28.461 -20.067 50.326 1.00 24.44 115 SER H CA 1
ATOM 14145 C C . SER H 1 115 ? 29.109 -18.715 50.593 1.00 25.58 115 SER H C 1
ATOM 14146 O O . SER H 1 115 ? 30.285 -18.505 50.267 1.00 25.36 115 SER H O 1
ATOM 14149 N N . VAL H 1 116 ? 28.347 -17.800 51.188 1.00 25.04 116 VAL H N 1
ATOM 14150 C CA . VAL H 1 116 ? 28.874 -16.475 51.492 1.00 25.81 116 VAL H CA 1
ATOM 14151 C C . VAL H 1 116 ? 30.012 -16.570 52.507 1.00 25.32 116 VAL H C 1
ATOM 14152 O O . VAL H 1 116 ? 30.991 -15.835 52.406 1.00 25.49 116 VAL H O 1
ATOM 14156 N N . PHE H 1 117 ? 29.883 -17.460 53.490 1.00 26.03 117 PHE H N 1
ATOM 14157 C CA . PHE H 1 117 ? 30.949 -17.643 54.478 1.00 25.54 117 PHE H CA 1
ATOM 14158 C C . PHE H 1 117 ? 32.195 -18.099 53.707 1.00 26.62 117 PHE H C 1
ATOM 14159 O O . PHE H 1 117 ? 33.314 -17.656 53.979 1.00 27.07 117 PHE H O 1
ATOM 14167 N N . PHE H 1 118 ? 31.980 -19.002 52.750 1.00 27.06 118 PHE H N 1
ATOM 14168 C CA . PHE H 1 118 ? 33.051 -19.559 51.920 1.00 28.15 118 PHE H CA 1
ATOM 14169 C C . PHE H 1 118 ? 33.702 -18.485 51.056 1.00 28.05 118 PHE H C 1
ATOM 14170 O O . PHE H 1 118 ? 34.929 -18.378 51.000 1.00 26.67 118 PHE H O 1
ATOM 14178 N N . GLY H 1 119 ? 32.866 -17.705 50.375 1.00 28.87 119 GLY H N 1
ATOM 14179 C CA . GLY H 1 119 ? 33.362 -16.643 49.520 1.00 29.66 119 GLY H CA 1
ATOM 14180 C C . GLY H 1 119 ? 34.169 -15.636 50.313 1.00 30.49 119 GLY H C 1
ATOM 14181 O O . GLY H 1 119 ? 35.206 -15.162 49.855 1.00 30.91 119 GLY H O 1
ATOM 14182 N N . ILE H 1 120 ? 33.690 -15.307 51.510 1.00 30.69 120 ILE H N 1
ATOM 14183 C CA . ILE H 1 120 ? 34.381 -14.359 52.378 1.00 30.58 120 ILE H CA 1
ATOM 14184 C C . ILE H 1 120 ? 35.751 -14.904 52.798 1.00 31.82 120 ILE H C 1
ATOM 14185 O O . ILE H 1 120 ? 36.751 -14.178 52.781 1.00 31.71 120 ILE H O 1
ATOM 14190 N N . GLN H 1 121 ? 35.793 -16.180 53.178 1.00 31.89 121 GLN H N 1
ATOM 14191 C CA . GLN H 1 121 ? 37.046 -16.807 53.588 1.00 32.92 121 GLN H CA 1
ATOM 14192 C C . GLN H 1 121 ? 38.014 -16.868 52.412 1.00 33.30 121 GLN H C 1
ATOM 14193 O O . GLN H 1 121 ? 39.152 -16.413 52.511 1.00 32.88 121 GLN H O 1
ATOM 14199 N N . ALA H 1 122 ? 37.553 -17.433 51.300 1.00 33.37 122 ALA H N 1
ATOM 14200 C CA . ALA H 1 122 ? 38.378 -17.559 50.102 1.00 34.42 122 ALA H CA 1
ATOM 14201 C C . ALA H 1 122 ? 38.916 -16.207 49.637 1.00 34.84 122 ALA H C 1
ATOM 14202 O O . ALA H 1 122 ? 40.125 -16.037 49.480 1.00 35.39 122 ALA H O 1
ATOM 14204 N N . ALA H 1 123 ? 38.018 -15.250 49.416 1.00 34.85 123 ALA H N 1
ATOM 14205 C CA . ALA H 1 123 ? 38.420 -13.917 48.970 1.00 34.86 123 ALA H CA 1
ATOM 14206 C C . ALA H 1 123 ? 39.441 -13.334 49.934 1.00 34.84 123 ALA H C 1
ATOM 14207 O O . ALA H 1 123 ? 40.459 -12.783 49.518 1.00 34.70 123 ALA H O 1
ATOM 14209 N N . SER H 1 124 ? 39.159 -13.460 51.226 1.00 35.16 124 SER H N 1
ATOM 14210 C CA . SER H 1 124 ? 40.049 -12.950 52.257 1.00 35.60 124 SER H CA 1
ATOM 14211 C C . SER H 1 124 ? 41.455 -13.489 52.038 1.00 36.85 124 SER H C 1
ATOM 14212 O O . SER H 1 124 ? 42.422 -12.725 52.025 1.00 37.73 124 SER H O 1
ATOM 14215 N N . ARG H 1 125 ? 41.558 -14.807 51.867 1.00 37.14 125 ARG H N 1
ATOM 14216 C CA . ARG H 1 125 ? 42.845 -15.468 51.644 1.00 37.82 125 ARG H CA 1
ATOM 14217 C C . ARG H 1 125 ? 43.572 -14.809 50.477 1.00 36.70 125 ARG H C 1
ATOM 14218 O O . ARG H 1 125 ? 44.726 -14.399 50.597 1.00 35.88 125 ARG H O 1
ATOM 14226 N N . LYS H 1 126 ? 42.883 -14.724 49.343 1.00 36.78 126 LYS H N 1
ATOM 14227 C CA . LYS H 1 126 ? 43.462 -14.144 48.140 1.00 36.89 126 LYS H CA 1
ATOM 14228 C C . LYS H 1 126 ? 43.963 -12.723 48.364 1.00 37.32 126 LYS H C 1
ATOM 14229 O O . LYS H 1 126 ? 45.127 -12.420 48.090 1.00 36.88 126 LYS H O 1
ATOM 14235 N N . PHE H 1 127 ? 43.087 -11.852 48.861 1.00 37.54 127 PHE H N 1
ATOM 14236 C CA . PHE H 1 127 ? 43.464 -10.466 49.125 1.00 37.77 127 PHE H CA 1
ATOM 14237 C C . PHE H 1 127 ? 44.800 -10.425 49.857 1.00 38.36 127 PHE H C 1
ATOM 14238 O O . PHE H 1 127 ? 45.756 -9.800 49.396 1.00 37.41 127 PHE H O 1
ATOM 14246 N N . ASP H 1 128 ? 44.862 -11.104 50.997 1.00 39.53 128 ASP H N 1
ATOM 14247 C CA . ASP H 1 128 ? 46.080 -11.132 51.795 1.00 41.12 128 ASP H CA 1
ATOM 14248 C C . ASP H 1 128 ? 47.257 -11.728 51.022 1.00 42.37 128 ASP H C 1
ATOM 14249 O O . ASP H 1 128 ? 48.359 -11.174 51.024 1.00 42.47 128 ASP H O 1
ATOM 14254 N N . GLU H 1 129 ? 47.018 -12.856 50.362 1.00 43.21 129 GLU H N 1
ATOM 14255 C CA . GLU H 1 129 ? 48.053 -13.522 49.579 1.00 44.11 129 GLU H CA 1
ATOM 14256 C C . GLU H 1 129 ? 48.676 -12.534 48.597 1.00 44.08 129 GLU H C 1
ATOM 14257 O O . GLU H 1 129 ? 49.899 -12.456 48.471 1.00 44.40 129 GLU H O 1
ATOM 14263 N N . LEU H 1 130 ? 47.825 -11.777 47.911 1.00 43.73 130 LEU H N 1
ATOM 14264 C CA . LEU H 1 130 ? 48.280 -10.788 46.942 1.00 43.70 130 LEU H CA 1
ATOM 14265 C C . LEU H 1 130 ? 48.766 -9.521 47.645 1.00 43.39 130 LEU H C 1
ATOM 14266 O O . LEU H 1 130 ? 49.237 -8.584 46.997 1.00 43.31 130 LEU H O 1
ATOM 14271 N N . GLY H 1 131 ? 48.645 -9.499 48.969 1.00 42.94 131 GLY H N 1
ATOM 14272 C CA . GLY H 1 131 ? 49.071 -8.340 49.735 1.00 42.61 131 GLY H CA 1
ATOM 14273 C C . GLY H 1 131 ? 48.312 -7.086 49.347 1.00 42.26 131 GLY H C 1
ATOM 14274 O O . GLY H 1 131 ? 48.907 -6.072 48.985 1.00 42.80 131 GLY H O 1
ATOM 14275 N N . VAL H 1 132 ? 46.989 -7.146 49.429 1.00 41.98 132 VAL H N 1
ATOM 14276 C CA . VAL H 1 132 ? 46.164 -6.003 49.068 1.00 41.08 132 VAL H CA 1
ATOM 14277 C C . VAL H 1 132 ? 44.903 -5.933 49.927 1.00 40.82 132 VAL H C 1
ATOM 14278 O O . VAL H 1 132 ? 44.548 -6.902 50.601 1.00 40.59 132 VAL H O 1
ATOM 14282 N N . LYS H 1 133 ? 44.243 -4.777 49.911 1.00 40.42 133 LYS H N 1
ATOM 14283 C CA . LYS H 1 133 ? 43.011 -4.573 50.665 1.00 38.98 133 LYS H CA 1
ATOM 14284 C C . LYS H 1 133 ? 41.859 -4.794 49.699 1.00 38.27 133 LYS H C 1
ATOM 14285 O O . LYS H 1 133 ? 41.746 -4.098 48.687 1.00 38.62 133 LYS H O 1
ATOM 14291 N N . GLY H 1 134 ? 41.003 -5.761 50.011 1.00 36.45 134 GLY H N 1
ATOM 14292 C CA . GLY H 1 134 ? 39.893 -6.057 49.127 1.00 35.13 134 GLY H CA 1
ATOM 14293 C C . GLY H 1 134 ? 38.517 -5.673 49.623 1.00 33.82 134 GLY H C 1
ATOM 14294 O O . GLY H 1 134 ? 38.327 -5.316 50.787 1.00 33.16 134 GLY H O 1
ATOM 14295 N N . LYS H 1 135 ? 37.551 -5.753 48.715 1.00 32.93 135 LYS H N 1
ATOM 14296 C CA . LYS H 1 135 ? 36.170 -5.427 49.023 1.00 32.26 135 LYS H CA 1
ATOM 14297 C C . LYS H 1 135 ? 35.294 -6.642 48.748 1.00 31.68 135 LYS H C 1
ATOM 14298 O O . LYS H 1 135 ? 35.371 -7.254 47.674 1.00 30.87 135 LYS H O 1
ATOM 14304 N N . ILE H 1 136 ? 34.472 -6.993 49.728 1.00 29.33 136 ILE H N 1
ATOM 14305 C CA . ILE H 1 136 ? 33.557 -8.115 49.590 1.00 28.38 136 ILE H CA 1
ATOM 14306 C C . ILE H 1 136 ? 32.155 -7.524 49.598 1.00 27.37 136 ILE H C 1
ATOM 14307 O O . ILE H 1 136 ? 31.794 -6.772 50.502 1.00 26.58 136 ILE H O 1
ATOM 14312 N N . ILE H 1 137 ? 31.377 -7.857 48.576 1.00 27.00 137 ILE H N 1
ATOM 14313 C CA . ILE H 1 137 ? 30.025 -7.341 48.426 1.00 26.28 137 ILE H CA 1
ATOM 14314 C C . ILE H 1 137 ? 29.025 -8.493 48.373 1.00 26.84 137 ILE H C 1
ATOM 14315 O O . ILE H 1 137 ? 29.048 -9.309 47.446 1.00 26.05 137 ILE H O 1
ATOM 14320 N N . ASN H 1 138 ? 28.143 -8.549 49.368 1.00 26.64 138 ASN H N 1
ATOM 14321 C CA . ASN H 1 138 ? 27.153 -9.611 49.442 1.00 25.55 138 ASN H CA 1
ATOM 14322 C C . ASN H 1 138 ? 25.772 -9.185 48.979 1.00 25.13 138 ASN H C 1
ATOM 14323 O O . ASN H 1 138 ? 25.367 -8.031 49.152 1.00 24.46 138 ASN H O 1
ATOM 14328 N N . ALA H 1 139 ? 25.047 -10.135 48.395 1.00 23.93 139 ALA H N 1
ATOM 14329 C CA . ALA H 1 139 ? 23.698 -9.885 47.919 1.00 22.86 139 ALA H CA 1
ATOM 14330 C C . ALA H 1 139 ? 22.688 -10.122 49.041 1.00 23.58 139 ALA H C 1
ATOM 14331 O O . ALA H 1 139 ? 22.436 -11.265 49.434 1.00 22.07 139 ALA H O 1
ATOM 14333 N N . ALA H 1 140 ? 22.128 -9.035 49.565 1.00 23.14 140 ALA H N 1
ATOM 14334 C CA . ALA H 1 140 ? 21.123 -9.134 50.614 1.00 22.07 140 ALA H CA 1
ATOM 14335 C C . ALA H 1 140 ? 19.779 -8.998 49.907 1.00 21.24 140 ALA H C 1
ATOM 14336 O O . ALA H 1 140 ? 19.624 -9.454 48.776 1.00 22.22 140 ALA H O 1
ATOM 14338 N N . SER H 1 141 ? 18.821 -8.352 50.558 1.00 20.53 141 SER H N 1
ATOM 14339 C CA . SER H 1 141 ? 17.487 -8.177 49.991 1.00 20.15 141 SER H CA 1
ATOM 14340 C C . SER H 1 141 ? 16.623 -7.397 50.964 1.00 20.60 141 SER H C 1
ATOM 14341 O O . SER H 1 141 ? 16.968 -7.273 52.139 1.00 20.37 141 SER H O 1
ATOM 14344 N N . ILE H 1 142 ? 15.502 -6.870 50.479 1.00 20.63 142 ILE H N 1
ATOM 14345 C CA . ILE H 1 142 ? 14.590 -6.161 51.365 1.00 20.23 142 ILE H CA 1
ATOM 14346 C C . ILE H 1 142 ? 14.128 -7.229 52.361 1.00 20.54 142 ILE H C 1
ATOM 14347 O O . ILE H 1 142 ? 13.754 -6.919 53.493 1.00 19.94 142 ILE H O 1
ATOM 14352 N N . ALA H 1 143 ? 14.180 -8.490 51.927 1.00 18.45 143 ALA H N 1
ATOM 14353 C CA . ALA H 1 143 ? 13.786 -9.623 52.763 1.00 18.50 143 ALA H CA 1
ATOM 14354 C C . ALA H 1 143 ? 14.804 -9.848 53.877 1.00 18.07 143 ALA H C 1
ATOM 14355 O O . ALA H 1 143 ? 14.644 -10.739 54.701 1.00 16.67 143 ALA H O 1
ATOM 14357 N N . ALA H 1 144 ? 15.865 -9.050 53.886 1.00 18.37 144 ALA H N 1
ATOM 14358 C CA . ALA H 1 144 ? 16.873 -9.162 54.930 1.00 18.34 144 ALA H CA 1
ATOM 14359 C C . ALA H 1 144 ? 16.595 -8.087 55.980 1.00 18.66 144 ALA H C 1
ATOM 14360 O O . ALA H 1 144 ? 17.164 -8.113 57.068 1.00 18.36 144 ALA H O 1
ATOM 14362 N N . ILE H 1 145 ? 15.718 -7.148 55.632 1.00 18.45 145 ILE H N 1
ATOM 14363 C CA . ILE H 1 145 ? 15.355 -6.049 56.518 1.00 19.30 145 ILE H CA 1
ATOM 14364 C C . ILE H 1 145 ? 13.984 -6.300 57.153 1.00 20.24 145 ILE H C 1
ATOM 14365 O O . ILE H 1 145 ? 13.728 -5.887 58.285 1.00 20.38 145 ILE H O 1
ATOM 14370 N N . GLN H 1 146 ? 13.101 -6.962 56.413 1.00 20.18 146 GLN H N 1
ATOM 14371 C CA . GLN H 1 146 ? 11.775 -7.297 56.920 1.00 21.22 146 GLN H CA 1
ATOM 14372 C C . GLN H 1 146 ? 11.417 -8.672 56.381 1.00 21.84 146 GLN H C 1
ATOM 14373 O O . GLN H 1 146 ? 11.483 -8.899 55.175 1.00 21.97 146 GLN H O 1
ATOM 14379 N N . GLY H 1 147 ? 11.046 -9.586 57.274 1.00 21.32 147 GLY H N 1
ATOM 14380 C CA . GLY H 1 147 ? 10.679 -10.925 56.850 1.00 21.06 147 GLY H CA 1
ATOM 14381 C C . GLY H 1 147 ? 9.416 -10.930 56.011 1.00 21.24 147 GLY H C 1
ATOM 14382 O O . GLY H 1 147 ? 8.487 -10.152 56.254 1.00 19.46 147 GLY H O 1
ATOM 14383 N N . PHE H 1 148 ? 9.375 -11.801 55.008 1.00 22.03 148 PHE H N 1
ATOM 14384 C CA . PHE H 1 148 ? 8.205 -11.874 54.148 1.00 22.68 148 PHE H CA 1
ATOM 14385 C C . PHE H 1 148 ? 7.424 -13.164 54.268 1.00 22.70 148 PHE H C 1
ATOM 14386 O O . PHE H 1 148 ? 7.996 -14.250 54.220 1.00 22.59 148 PHE H O 1
ATOM 14394 N N . PRO H 1 149 ? 6.092 -13.057 54.430 1.00 22.92 149 PRO H N 1
ATOM 14395 C CA . PRO H 1 149 ? 5.221 -14.229 54.552 1.00 22.93 149 PRO H CA 1
ATOM 14396 C C . PRO H 1 149 ? 5.361 -15.024 53.260 1.00 22.78 149 PRO H C 1
ATOM 14397 O O . PRO H 1 149 ? 5.568 -14.438 52.203 1.00 22.58 149 PRO H O 1
ATOM 14401 N N . ILE H 1 150 ? 5.240 -16.343 53.349 1.00 24.17 150 ILE H N 1
ATOM 14402 C CA . ILE H 1 150 ? 5.347 -17.233 52.190 1.00 25.16 150 ILE H CA 1
ATOM 14403 C C . ILE H 1 150 ? 6.788 -17.416 51.709 1.00 25.23 150 ILE H C 1
ATOM 14404 O O . ILE H 1 150 ? 7.101 -18.379 51.007 1.00 25.59 150 ILE H O 1
ATOM 14409 N N . LEU H 1 151 ? 7.665 -16.491 52.081 1.00 24.71 151 LEU H N 1
ATOM 14410 C CA . LEU H 1 151 ? 9.068 -16.595 51.708 1.00 23.10 151 LEU H CA 1
ATOM 14411 C C . LEU H 1 151 ? 9.927 -16.526 52.965 1.00 22.07 151 LEU H C 1
ATOM 14412 O O . LEU H 1 151 ? 10.960 -15.860 52.995 1.00 20.41 151 LEU H O 1
ATOM 14417 N N . SER H 1 152 ? 9.484 -17.230 54.004 1.00 21.72 152 SER H N 1
ATOM 14418 C CA . SER H 1 152 ? 10.191 -17.258 55.280 1.00 20.83 152 SER H CA 1
ATOM 14419 C C . SER H 1 152 ? 11.576 -17.895 55.179 1.00 20.54 152 SER H C 1
ATOM 14420 O O . SER H 1 152 ? 12.555 -17.347 55.682 1.00 20.60 152 SER H O 1
ATOM 14423 N N . ALA H 1 153 ? 11.661 -19.059 54.541 1.00 20.58 153 ALA H N 1
ATOM 14424 C CA . ALA H 1 153 ? 12.945 -19.735 54.394 1.00 20.55 153 ALA H CA 1
ATOM 14425 C C . ALA H 1 153 ? 13.923 -18.758 53.753 1.00 20.48 153 ALA H C 1
ATOM 14426 O O . ALA H 1 153 ? 15.017 -18.523 54.268 1.00 19.88 153 ALA H O 1
ATOM 14428 N N . TYR H 1 154 ? 13.508 -18.183 52.630 1.00 19.75 154 TYR H N 1
ATOM 14429 C CA . TYR H 1 154 ? 14.329 -17.221 51.901 1.00 21.05 154 TYR H CA 1
ATOM 14430 C C . TYR H 1 154 ? 14.707 -16.032 52.789 1.00 20.76 154 TYR H C 1
ATOM 14431 O O . TYR H 1 154 ? 15.874 -15.655 52.879 1.00 20.89 154 TYR H O 1
ATOM 14440 N N . SER H 1 155 ? 13.705 -15.440 53.428 1.00 19.08 155 SER H N 1
ATOM 14441 C CA . SER H 1 155 ? 13.932 -14.294 54.302 1.00 19.56 155 SER H CA 1
ATOM 14442 C C . SER H 1 155 ? 14.979 -14.575 55.378 1.00 18.08 155 SER H C 1
ATOM 14443 O O . SER H 1 155 ? 15.875 -13.765 55.600 1.00 18.09 155 SER H O 1
ATOM 14446 N N . THR H 1 156 ? 14.879 -15.725 56.037 1.00 18.84 156 THR H N 1
ATOM 14447 C CA . THR H 1 156 ? 15.827 -16.052 57.091 1.00 18.70 156 THR H CA 1
ATOM 14448 C C . THR H 1 156 ? 17.261 -16.171 56.592 1.00 19.23 156 THR H C 1
ATOM 14449 O O . THR H 1 156 ? 18.196 -15.843 57.324 1.00 17.11 156 THR H O 1
ATOM 14453 N N . THR H 1 157 ? 17.449 -16.630 55.354 1.00 19.14 157 THR H N 1
ATOM 14454 C CA . THR H 1 157 ? 18.806 -16.742 54.828 1.00 19.83 157 THR H CA 1
ATOM 14455 C C . THR H 1 157 ? 19.385 -15.348 54.584 1.00 18.92 157 THR H C 1
ATOM 14456 O O . THR H 1 157 ? 20.537 -15.085 54.903 1.00 19.57 157 THR H O 1
ATOM 14460 N N . LYS H 1 158 ? 18.575 -14.454 54.032 1.00 19.17 158 LYS H N 1
ATOM 14461 C CA . LYS H 1 158 ? 19.030 -13.100 53.757 1.00 18.98 158 LYS H CA 1
ATOM 14462 C C . LYS H 1 158 ? 19.312 -12.336 55.049 1.00 18.94 158 LYS H C 1
ATOM 14463 O O . LYS H 1 158 ? 20.207 -11.493 55.084 1.00 17.99 158 LYS H O 1
ATOM 14469 N N . PHE H 1 159 ? 18.553 -12.626 56.106 1.00 19.41 159 PHE H N 1
ATOM 14470 C CA . PHE H 1 159 ? 18.789 -11.982 57.399 1.00 19.68 159 PHE H CA 1
ATOM 14471 C C . PHE H 1 159 ? 20.149 -12.467 57.890 1.00 20.36 159 PHE H C 1
ATOM 14472 O O . PHE H 1 159 ? 20.916 -11.710 58.492 1.00 21.00 159 PHE H O 1
ATOM 14480 N N . ALA H 1 160 ? 20.440 -13.738 57.628 1.00 20.37 160 ALA H N 1
ATOM 14481 C CA . ALA H 1 160 ? 21.712 -14.330 58.036 1.00 20.02 160 ALA H CA 1
ATOM 14482 C C . ALA H 1 160 ? 22.839 -13.619 57.301 1.00 20.64 160 ALA H C 1
ATOM 14483 O O . ALA H 1 160 ? 23.881 -13.318 57.889 1.00 20.47 160 ALA H O 1
ATOM 14485 N N . VAL H 1 161 ? 22.618 -13.361 56.012 1.00 20.09 161 VAL H N 1
ATOM 14486 C CA . VAL H 1 161 ? 23.588 -12.665 55.168 1.00 20.30 161 VAL H CA 1
ATOM 14487 C C . VAL H 1 161 ? 23.851 -11.279 55.750 1.00 21.24 161 VAL H C 1
ATOM 14488 O O . VAL H 1 161 ? 24.984 -10.803 55.773 1.00 20.94 161 VAL H O 1
ATOM 14492 N N . ARG H 1 162 ? 22.782 -10.646 56.223 1.00 21.57 162 ARG H N 1
ATOM 14493 C CA . ARG H 1 162 ? 22.844 -9.316 56.818 1.00 21.65 162 ARG H CA 1
ATOM 14494 C C . ARG H 1 162 ? 23.817 -9.330 57.996 1.00 21.47 162 ARG H C 1
ATOM 14495 O O . ARG H 1 162 ? 24.746 -8.519 58.062 1.00 21.86 162 ARG H O 1
ATOM 14503 N N . GLY H 1 163 ? 23.598 -10.260 58.920 1.00 21.98 163 GLY H N 1
ATOM 14504 C CA . GLY H 1 163 ? 24.460 -10.374 60.085 1.00 22.12 163 GLY H CA 1
ATOM 14505 C C . GLY H 1 163 ? 25.871 -10.811 59.732 1.00 22.84 163 GLY H C 1
ATOM 14506 O O . GLY H 1 163 ? 26.842 -10.422 60.389 1.00 21.91 163 GLY H O 1
ATOM 14507 N N . LEU H 1 164 ? 25.993 -11.632 58.698 1.00 22.91 164 LEU H N 1
ATOM 14508 C CA . LEU H 1 164 ? 27.307 -12.094 58.285 1.00 24.53 164 LEU H CA 1
ATOM 14509 C C . LEU H 1 164 ? 28.117 -10.874 57.849 1.00 23.44 164 LEU H C 1
ATOM 14510 O O . LEU H 1 164 ? 29.274 -10.714 58.236 1.00 23.29 164 LEU H O 1
ATOM 14515 N N . THR H 1 165 ? 27.496 -10.010 57.052 1.00 23.27 165 THR H N 1
ATOM 14516 C CA . THR H 1 165 ? 28.159 -8.803 56.571 1.00 22.96 165 THR H CA 1
ATOM 14517 C C . THR H 1 165 ? 28.703 -7.986 57.748 1.00 23.69 165 THR H C 1
ATOM 14518 O O . THR H 1 165 ? 29.851 -7.543 57.728 1.00 23.01 165 THR H O 1
ATOM 14522 N N . GLN H 1 166 ? 27.876 -7.812 58.777 1.00 24.27 166 GLN H N 1
ATOM 14523 C CA . GLN H 1 166 ? 28.255 -7.060 59.972 1.00 23.32 166 GLN H CA 1
ATOM 14524 C C . GLN H 1 166 ? 29.415 -7.708 60.732 1.00 24.33 166 GLN H C 1
ATOM 14525 O O . GLN H 1 166 ? 30.394 -7.041 61.082 1.00 24.73 166 GLN H O 1
ATOM 14531 N N . ALA H 1 167 ? 29.306 -9.006 60.990 1.00 23.74 167 ALA H N 1
ATOM 14532 C CA . ALA H 1 167 ? 30.353 -9.723 61.708 1.00 24.49 167 ALA H CA 1
ATOM 14533 C C . ALA H 1 167 ? 31.667 -9.732 60.921 1.00 24.42 167 ALA H C 1
ATOM 14534 O O . ALA H 1 167 ? 32.729 -9.423 61.466 1.00 23.29 167 ALA H O 1
ATOM 14536 N N . ALA H 1 168 ? 31.582 -10.080 59.640 1.00 25.04 168 ALA H N 1
ATOM 14537 C CA . ALA H 1 168 ? 32.752 -10.151 58.767 1.00 25.10 168 ALA H CA 1
ATOM 14538 C C . ALA H 1 168 ? 33.482 -8.815 58.635 1.00 26.30 168 ALA H C 1
ATOM 14539 O O . ALA H 1 168 ? 34.712 -8.767 58.646 1.00 27.11 168 ALA H O 1
ATOM 14541 N N . ALA H 1 169 ? 32.725 -7.735 58.498 1.00 26.32 169 ALA H N 1
ATOM 14542 C CA . ALA H 1 169 ? 33.315 -6.412 58.367 1.00 26.26 169 ALA H CA 1
ATOM 14543 C C . ALA H 1 169 ? 34.133 -6.056 59.604 1.00 27.11 169 ALA H C 1
ATOM 14544 O O . ALA H 1 169 ? 35.207 -5.471 59.495 1.00 27.22 169 ALA H O 1
ATOM 14546 N N . GLN H 1 170 ? 33.621 -6.409 60.781 1.00 27.64 170 GLN H N 1
ATOM 14547 C CA . GLN H 1 170 ? 34.313 -6.115 62.028 1.00 27.62 170 GLN H CA 1
ATOM 14548 C C . GLN H 1 170 ? 35.530 -7.013 62.261 1.00 29.56 170 GLN H C 1
ATOM 14549 O O . GLN H 1 170 ? 36.473 -6.624 62.945 1.00 29.25 170 GLN H O 1
ATOM 14555 N N . GLU H 1 171 ? 35.515 -8.215 61.698 1.00 30.46 171 GLU H N 1
ATOM 14556 C CA . GLU H 1 171 ? 36.639 -9.122 61.888 1.00 31.82 171 GLU H CA 1
ATOM 14557 C C . GLU H 1 171 ? 37.764 -8.905 60.882 1.00 32.27 171 GLU H C 1
ATOM 14558 O O . GLU H 1 171 ? 38.937 -9.045 61.221 1.00 33.55 171 GLU H O 1
ATOM 14564 N N . LEU H 1 172 ? 37.410 -8.551 59.653 1.00 32.47 172 LEU H N 1
ATOM 14565 C CA . LEU H 1 172 ? 38.408 -8.327 58.615 1.00 32.91 172 LEU H CA 1
ATOM 14566 C C . LEU H 1 172 ? 38.921 -6.893 58.582 1.00 33.86 172 LEU H C 1
ATOM 14567 O O . LEU H 1 172 ? 39.939 -6.606 57.953 1.00 33.06 172 LEU H O 1
ATOM 14572 N N . ALA H 1 173 ? 38.212 -5.998 59.264 1.00 34.96 173 ALA H N 1
ATOM 14573 C CA . ALA H 1 173 ? 38.581 -4.588 59.310 1.00 36.85 173 ALA H CA 1
ATOM 14574 C C . ALA H 1 173 ? 40.075 -4.354 59.545 1.00 38.12 173 ALA H C 1
ATOM 14575 O O . ALA H 1 173 ? 40.730 -3.652 58.772 1.00 38.15 173 ALA H O 1
ATOM 14577 N N . PRO H 1 174 ? 40.637 -4.941 60.614 1.00 39.29 174 PRO H N 1
ATOM 14578 C CA . PRO H 1 174 ? 42.064 -4.750 60.894 1.00 40.03 174 PRO H CA 1
ATOM 14579 C C . PRO H 1 174 ? 43.019 -5.069 59.738 1.00 40.58 174 PRO H C 1
ATOM 14580 O O . PRO H 1 174 ? 44.181 -4.661 59.765 1.00 40.58 174 PRO H O 1
ATOM 14584 N N . LYS H 1 175 ? 42.532 -5.784 58.726 1.00 40.64 175 LYS H N 1
ATOM 14585 C CA . LYS H 1 175 ? 43.358 -6.126 57.571 1.00 40.60 175 LYS H CA 1
ATOM 14586 C C . LYS H 1 175 ? 43.123 -5.153 56.423 1.00 40.04 175 LYS H C 1
ATOM 14587 O O . LYS H 1 175 ? 43.757 -5.254 55.373 1.00 39.80 175 LYS H O 1
ATOM 14593 N N . GLY H 1 176 ? 42.200 -4.219 56.621 1.00 39.63 176 GLY H N 1
ATOM 14594 C CA . GLY H 1 176 ? 41.921 -3.243 55.586 1.00 38.13 176 GLY H CA 1
ATOM 14595 C C . GLY H 1 176 ? 40.883 -3.728 54.601 1.00 37.83 176 GLY H C 1
ATOM 14596 O O . GLY H 1 176 ? 40.641 -3.096 53.571 1.00 38.50 176 GLY H O 1
ATOM 14597 N N . HIS H 1 177 ? 40.268 -4.861 54.910 1.00 36.58 177 HIS H N 1
ATOM 14598 C CA . HIS H 1 177 ? 39.241 -5.411 54.046 1.00 35.76 177 HIS H CA 1
ATOM 14599 C C . HIS H 1 177 ? 37.873 -4.960 54.536 1.00 34.34 177 HIS H C 1
ATOM 14600 O O . HIS H 1 177 ? 37.640 -4.842 55.736 1.00 34.32 177 HIS H O 1
ATOM 14607 N N . THR H 1 178 ? 36.974 -4.686 53.603 1.00 33.10 178 THR H N 1
ATOM 14608 C CA . THR H 1 178 ? 35.635 -4.258 53.968 1.00 31.84 178 THR H CA 1
ATOM 14609 C C . THR H 1 178 ? 34.625 -5.303 53.516 1.00 30.77 178 THR H C 1
ATOM 14610 O O . THR H 1 178 ? 34.917 -6.143 52.663 1.00 31.15 178 THR H O 1
ATOM 14614 N N . VAL H 1 179 ? 33.441 -5.254 54.112 1.00 29.23 179 VAL H N 1
ATOM 14615 C CA . VAL H 1 179 ? 32.362 -6.171 53.774 1.00 26.95 179 VAL H CA 1
ATOM 14616 C C . VAL H 1 179 ? 31.049 -5.396 53.868 1.00 26.36 179 VAL H C 1
ATOM 14617 O O . VAL H 1 179 ? 30.685 -4.890 54.931 1.00 26.02 179 VAL H O 1
ATOM 14621 N N . ASN H 1 180 ? 30.353 -5.281 52.745 1.00 25.46 180 ASN H N 1
ATOM 14622 C CA . ASN H 1 180 ? 29.076 -4.579 52.709 1.00 25.95 180 ASN H CA 1
ATOM 14623 C C . ASN H 1 180 ? 28.105 -5.419 51.893 1.00 25.44 180 ASN H C 1
ATOM 14624 O O . ASN H 1 180 ? 28.504 -6.410 51.283 1.00 26.36 180 ASN H O 1
ATOM 14629 N N . ALA H 1 181 ? 26.837 -5.025 51.877 1.00 24.99 181 ALA H N 1
ATOM 14630 C CA . ALA H 1 181 ? 25.826 -5.764 51.129 1.00 24.04 181 ALA H CA 1
ATOM 14631 C C . ALA H 1 181 ? 24.840 -4.829 50.459 1.00 23.66 181 ALA H C 1
ATOM 14632 O O . ALA H 1 181 ? 24.655 -3.694 50.899 1.00 23.76 181 ALA H O 1
ATOM 14634 N N . TYR H 1 182 ? 24.209 -5.314 49.392 1.00 22.11 182 TYR H N 1
ATOM 14635 C CA . TYR H 1 182 ? 23.216 -4.538 48.670 1.00 23.00 182 TYR H CA 1
ATOM 14636 C C . TYR H 1 182 ? 21.876 -5.237 48.827 1.00 24.42 182 TYR H C 1
ATOM 14637 O O . TYR H 1 182 ? 21.802 -6.465 48.811 1.00 24.66 182 TYR H O 1
ATOM 14646 N N . ALA H 1 183 ? 20.818 -4.455 49.005 1.00 24.00 183 ALA H N 1
ATOM 14647 C CA . ALA H 1 183 ? 19.491 -5.021 49.187 1.00 24.33 183 ALA H CA 1
ATOM 14648 C C . ALA H 1 183 ? 18.515 -4.500 48.148 1.00 24.64 183 ALA H C 1
ATOM 14649 O O . ALA H 1 183 ? 17.880 -3.463 48.338 1.00 24.47 183 ALA H O 1
ATOM 14651 N N . PRO H 1 184 ? 18.392 -5.207 47.018 1.00 25.37 184 PRO H N 1
ATOM 14652 C CA . PRO H 1 184 ? 17.456 -4.737 45.995 1.00 25.97 184 PRO H CA 1
ATOM 14653 C C . PRO H 1 184 ? 16.002 -4.972 46.395 1.00 25.62 184 PRO H C 1
ATOM 14654 O O . PRO H 1 184 ? 15.727 -5.656 47.380 1.00 27.38 184 PRO H O 1
ATOM 14658 N N . GLY H 1 185 ? 15.078 -4.388 45.643 1.00 25.37 185 GLY H N 1
ATOM 14659 C CA . GLY H 1 185 ? 13.667 -4.550 45.945 1.00 25.46 185 GLY H CA 1
ATOM 14660 C C . GLY H 1 185 ? 13.029 -5.674 45.152 1.00 25.80 185 GLY H C 1
ATOM 14661 O O . GLY H 1 185 ? 13.220 -6.848 45.460 1.00 25.14 185 GLY H O 1
ATOM 14662 N N . ILE H 1 186 ? 12.252 -5.308 44.139 1.00 26.58 186 ILE H N 1
ATOM 14663 C CA . ILE H 1 186 ? 11.590 -6.282 43.279 1.00 27.19 186 ILE H CA 1
ATOM 14664 C C . ILE H 1 186 ? 12.233 -6.145 41.903 1.00 28.30 186 ILE H C 1
ATOM 14665 O O . ILE H 1 186 ? 11.885 -5.245 41.143 1.00 27.67 186 ILE H O 1
ATOM 14670 N N . VAL H 1 187 ? 13.178 -7.029 41.599 1.00 29.88 187 VAL H N 1
ATOM 14671 C CA . VAL H 1 187 ? 13.878 -7.000 40.318 1.00 31.66 187 VAL H CA 1
ATOM 14672 C C . VAL H 1 187 ? 13.337 -8.068 39.367 1.00 32.39 187 VAL H C 1
ATOM 14673 O O . VAL H 1 187 ? 13.421 -9.266 39.654 1.00 33.09 187 VAL H O 1
ATOM 14677 N N . GLY H 1 188 ? 12.791 -7.623 38.236 1.00 32.63 188 GLY H N 1
ATOM 14678 C CA . GLY H 1 188 ? 12.228 -8.536 37.255 1.00 33.38 188 GLY H CA 1
ATOM 14679 C C . GLY H 1 188 ? 13.249 -9.417 36.563 1.00 34.39 188 GLY H C 1
ATOM 14680 O O . GLY H 1 188 ? 13.639 -9.167 35.423 1.00 35.38 188 GLY H O 1
ATOM 14681 N N . THR H 1 189 ? 13.680 -10.461 37.260 1.00 34.64 189 THR H N 1
ATOM 14682 C CA . THR H 1 189 ? 14.661 -11.402 36.735 1.00 33.88 189 THR H CA 1
ATOM 14683 C C . THR H 1 189 ? 14.000 -12.767 36.662 1.00 33.21 189 THR H C 1
ATOM 14684 O O . THR H 1 189 ? 12.788 -12.887 36.834 1.00 32.81 189 THR H O 1
ATOM 14688 N N . GLY H 1 190 ? 14.803 -13.797 36.419 1.00 32.46 190 GLY H N 1
ATOM 14689 C CA . GLY H 1 190 ? 14.258 -15.137 36.366 1.00 32.21 190 GLY H CA 1
ATOM 14690 C C . GLY H 1 190 ? 13.764 -15.516 37.751 1.00 32.17 190 GLY H C 1
ATOM 14691 O O . GLY H 1 190 ? 12.799 -16.272 37.897 1.00 30.83 190 GLY H O 1
ATOM 14692 N N . MET H 1 191 ? 14.428 -14.987 38.778 1.00 31.59 191 MET H N 1
ATOM 14693 C CA . MET H 1 191 ? 14.033 -15.289 40.146 1.00 31.61 191 MET H CA 1
ATOM 14694 C C . MET H 1 191 ? 12.587 -14.886 40.401 1.00 31.18 191 MET H C 1
ATOM 14695 O O . MET H 1 191 ? 11.847 -15.625 41.044 1.00 31.86 191 MET H O 1
ATOM 14700 N N . TRP H 1 192 ? 12.175 -13.725 39.900 1.00 31.62 192 TRP H N 1
ATOM 14701 C CA . TRP H 1 192 ? 10.798 -13.300 40.111 1.00 32.40 192 TRP H CA 1
ATOM 14702 C C . TRP H 1 192 ? 9.820 -13.899 39.105 1.00 32.68 192 TRP H C 1
ATOM 14703 O O . TRP H 1 192 ? 8.607 -13.804 39.287 1.00 32.86 192 TRP H O 1
ATOM 14714 N N . GLU H 1 193 ? 10.337 -14.500 38.036 1.00 33.95 193 GLU H N 1
ATOM 14715 C CA . GLU H 1 193 ? 9.460 -15.157 37.069 1.00 34.58 193 GLU H CA 1
ATOM 14716 C C . GLU H 1 193 ? 8.959 -16.357 37.852 1.00 33.11 193 GLU H C 1
ATOM 14717 O O . GLU H 1 193 ? 7.781 -16.713 37.812 1.00 34.03 193 GLU H O 1
ATOM 14723 N N . GLN H 1 194 ? 9.893 -16.960 38.578 1.00 32.26 194 GLN H N 1
ATOM 14724 C CA . GLN H 1 194 ? 9.639 -18.121 39.419 1.00 31.93 194 GLN H CA 1
ATOM 14725 C C . GLN H 1 194 ? 8.788 -17.779 40.645 1.00 31.28 194 GLN H C 1
ATOM 14726 O O . GLN H 1 194 ? 7.796 -18.454 40.931 1.00 30.42 194 GLN H O 1
ATOM 14732 N N . ILE H 1 195 ? 9.182 -16.742 41.377 1.00 30.77 195 ILE H N 1
ATOM 14733 C CA . ILE H 1 195 ? 8.430 -16.353 42.565 1.00 30.68 195 ILE H CA 1
ATOM 14734 C C . ILE H 1 195 ? 6.975 -16.073 42.203 1.00 31.50 195 ILE H C 1
ATOM 14735 O O . ILE H 1 195 ? 6.058 -16.539 42.879 1.00 31.35 195 ILE H O 1
ATOM 14740 N N . ASP H 1 196 ? 6.760 -15.318 41.131 1.00 32.69 196 ASP H N 1
ATOM 14741 C CA . ASP H 1 196 ? 5.402 -15.000 40.714 1.00 34.95 196 ASP H CA 1
ATOM 14742 C C . ASP H 1 196 ? 4.648 -16.259 40.300 1.00 35.28 196 ASP H C 1
ATOM 14743 O O . ASP H 1 196 ? 3.456 -16.398 40.570 1.00 36.06 196 ASP H O 1
ATOM 14748 N N . ALA H 1 197 ? 5.352 -17.174 39.646 1.00 35.97 197 ALA H N 1
ATOM 14749 C CA . ALA H 1 197 ? 4.750 -18.421 39.192 1.00 36.13 197 ALA H CA 1
ATOM 14750 C C . ALA H 1 197 ? 4.320 -19.270 40.385 1.00 36.07 197 ALA H C 1
ATOM 14751 O O . ALA H 1 197 ? 3.179 -19.732 40.453 1.00 35.17 197 ALA H O 1
ATOM 14753 N N . GLU H 1 198 ? 5.242 -19.469 41.324 1.00 36.66 198 GLU H N 1
ATOM 14754 C CA . GLU H 1 198 ? 4.966 -20.256 42.519 1.00 37.16 198 GLU H CA 1
ATOM 14755 C C . GLU H 1 198 ? 3.913 -19.591 43.389 1.00 36.54 198 GLU H C 1
ATOM 14756 O O . GLU H 1 198 ? 3.145 -20.262 44.073 1.00 37.30 198 GLU H O 1
ATOM 14762 N N . LEU H 1 199 ? 3.882 -18.266 43.364 1.00 36.19 199 LEU H N 1
ATOM 14763 C CA . LEU H 1 199 ? 2.901 -17.520 44.137 1.00 36.81 199 LEU H CA 1
ATOM 14764 C C . LEU H 1 199 ? 1.536 -17.728 43.486 1.00 37.79 199 LEU H C 1
ATOM 14765 O O . LEU H 1 199 ? 0.510 -17.763 44.160 1.00 37.55 199 LEU H O 1
ATOM 14770 N N . SER H 1 200 ? 1.537 -17.869 42.166 1.00 38.85 200 SER H N 1
ATOM 14771 C CA . SER H 1 200 ? 0.307 -18.077 41.415 1.00 40.50 200 SER H CA 1
ATOM 14772 C C . SER H 1 200 ? -0.294 -19.433 41.784 1.00 40.88 200 SER H C 1
ATOM 14773 O O . SER H 1 200 ? -1.505 -19.557 41.979 1.00 41.21 200 SER H O 1
ATOM 14776 N N . LYS H 1 201 ? 0.555 -20.451 41.886 1.00 40.87 201 LYS H N 1
ATOM 14777 C CA . LYS H 1 201 ? 0.088 -21.782 42.248 1.00 40.75 201 LYS H CA 1
ATOM 14778 C C . LYS H 1 201 ? -0.527 -21.745 43.643 1.00 40.92 201 LYS H C 1
ATOM 14779 O O . LYS H 1 201 ? -1.420 -22.530 43.959 1.00 40.42 201 LYS H O 1
ATOM 14785 N N . ILE H 1 202 ? -0.055 -20.817 44.470 1.00 41.30 202 ILE H N 1
ATOM 14786 C CA . ILE H 1 202 ? -0.549 -20.685 45.839 1.00 41.51 202 ILE H CA 1
ATOM 14787 C C . ILE H 1 202 ? -1.834 -19.867 45.964 1.00 41.86 202 ILE H C 1
ATOM 14788 O O . ILE H 1 202 ? -2.818 -20.331 46.537 1.00 40.96 202 ILE H O 1
ATOM 14793 N N . ASN H 1 203 ? -1.826 -18.652 45.424 1.00 42.73 203 ASN H N 1
ATOM 14794 C CA . ASN H 1 203 ? -2.985 -17.778 45.517 1.00 43.31 203 ASN H CA 1
ATOM 14795 C C . ASN H 1 203 ? -3.866 -17.768 44.271 1.00 43.77 203 ASN H C 1
ATOM 14796 O O . ASN H 1 203 ? -4.897 -17.099 44.240 1.00 43.46 203 ASN H O 1
ATOM 14801 N N . GLY H 1 204 ? -3.454 -18.505 43.246 1.00 44.33 204 GLY H N 1
ATOM 14802 C CA . GLY H 1 204 ? -4.233 -18.580 42.022 1.00 45.17 204 GLY H CA 1
ATOM 14803 C C . GLY H 1 204 ? -4.188 -17.371 41.106 1.00 46.17 204 GLY H C 1
ATOM 14804 O O . GLY H 1 204 ? -4.554 -17.475 39.932 1.00 46.89 204 GLY H O 1
ATOM 14805 N N . LYS H 1 205 ? -3.746 -16.227 41.624 1.00 45.87 205 LYS H N 1
ATOM 14806 C CA . LYS H 1 205 ? -3.677 -15.005 40.824 1.00 45.25 205 LYS H CA 1
ATOM 14807 C C . LYS H 1 205 ? -3.010 -15.249 39.477 1.00 45.35 205 LYS H C 1
ATOM 14808 O O . LYS H 1 205 ? -1.957 -15.885 39.402 1.00 45.72 205 LYS H O 1
ATOM 14814 N N . PRO H 1 206 ? -3.610 -14.737 38.389 1.00 45.52 206 PRO H N 1
ATOM 14815 C CA . PRO H 1 206 ? -3.023 -14.934 37.058 1.00 45.01 206 PRO H CA 1
ATOM 14816 C C . PRO H 1 206 ? -1.541 -14.559 37.020 1.00 44.91 206 PRO H C 1
ATOM 14817 O O . PRO H 1 206 ? -1.074 -13.755 37.828 1.00 45.36 206 PRO H O 1
ATOM 14821 N N . ILE H 1 207 ? -0.806 -15.153 36.085 1.00 43.88 207 ILE H N 1
ATOM 14822 C CA . ILE H 1 207 ? 0.622 -14.900 35.945 1.00 42.97 207 ILE H CA 1
ATOM 14823 C C . ILE H 1 207 ? 0.962 -13.418 35.829 1.00 42.14 207 ILE H C 1
ATOM 14824 O O . ILE H 1 207 ? 0.220 -12.638 35.223 1.00 41.66 207 ILE H O 1
ATOM 14829 N N . GLY H 1 208 ? 2.094 -13.044 36.420 1.00 40.38 208 GLY H N 1
ATOM 14830 C CA . GLY H 1 208 ? 2.540 -11.665 36.388 1.00 39.28 208 GLY H CA 1
ATOM 14831 C C . GLY H 1 208 ? 1.830 -10.784 37.397 1.00 38.97 208 GLY H C 1
ATOM 14832 O O . GLY H 1 208 ? 2.357 -9.746 37.794 1.00 38.17 208 GLY H O 1
ATOM 14833 N N . GLU H 1 209 ? 0.637 -11.199 37.819 1.00 38.88 209 GLU H N 1
ATOM 14834 C CA . GLU H 1 209 ? -0.157 -10.432 38.774 1.00 39.17 209 GLU H CA 1
ATOM 14835 C C . GLU H 1 209 ? 0.525 -10.273 40.134 1.00 38.07 209 GLU H C 1
ATOM 14836 O O . GLU H 1 209 ? 0.502 -9.193 40.723 1.00 37.49 209 GLU H O 1
ATOM 14842 N N . ASN H 1 210 ? 1.115 -11.353 40.636 1.00 37.23 210 ASN H N 1
ATOM 14843 C CA . ASN H 1 210 ? 1.803 -11.310 41.920 1.00 36.46 210 ASN H CA 1
ATOM 14844 C C . ASN H 1 210 ? 3.005 -10.378 41.842 1.00 36.53 210 ASN H C 1
ATOM 14845 O O . ASN H 1 210 ? 3.318 -9.676 42.804 1.00 36.45 210 ASN H O 1
ATOM 14850 N N . PHE H 1 211 ? 3.675 -10.374 40.692 1.00 36.83 211 PHE H N 1
ATOM 14851 C CA . PHE H 1 211 ? 4.823 -9.501 40.487 1.00 37.45 211 PHE H CA 1
ATOM 14852 C C . PHE H 1 211 ? 4.359 -8.055 40.649 1.00 37.50 211 PHE H C 1
ATOM 14853 O O . PHE H 1 211 ? 4.974 -7.280 41.378 1.00 37.43 211 PHE H O 1
ATOM 14861 N N . LYS H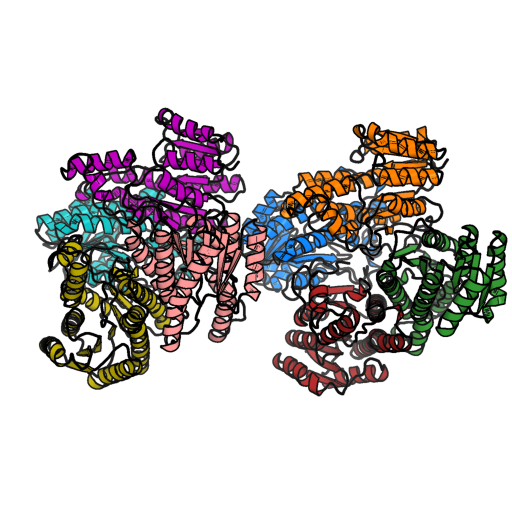 1 212 ? 3.267 -7.705 39.971 1.00 38.25 212 LYS H N 1
ATOM 14862 C CA . LYS H 1 212 ? 2.709 -6.354 40.041 1.00 39.43 212 LYS H CA 1
ATOM 14863 C C . LYS H 1 212 ? 2.314 -5.970 41.462 1.00 39.26 212 LYS H C 1
ATOM 14864 O O . LYS H 1 212 ? 2.675 -4.899 41.951 1.00 38.75 212 LYS H O 1
ATOM 14870 N N . GLU H 1 213 ? 1.559 -6.848 42.113 1.00 39.47 213 GLU H N 1
ATOM 14871 C CA . GLU H 1 213 ? 1.104 -6.611 43.475 1.00 39.98 213 GLU H CA 1
ATOM 14872 C C . GLU H 1 213 ? 2.267 -6.247 44.391 1.00 39.55 213 GLU H C 1
ATOM 14873 O O . GLU H 1 213 ? 2.224 -5.230 45.077 1.00 40.03 213 GLU H O 1
ATOM 14879 N N . TYR H 1 214 ? 3.307 -7.074 44.399 1.00 38.74 214 TYR H N 1
ATOM 14880 C CA . TYR H 1 214 ? 4.474 -6.812 45.239 1.00 38.60 214 TYR H CA 1
ATOM 14881 C C . TYR H 1 214 ? 5.201 -5.522 44.842 1.00 38.72 214 TYR H C 1
ATOM 14882 O O . TYR H 1 214 ? 5.976 -4.973 45.628 1.00 37.81 214 TYR H O 1
ATOM 14891 N N . SER H 1 215 ? 4.942 -5.045 43.625 1.00 39.02 215 SER H N 1
ATOM 14892 C CA . SER H 1 215 ? 5.576 -3.831 43.106 1.00 39.60 215 SER H CA 1
ATOM 14893 C C . SER H 1 215 ? 4.758 -2.573 43.371 1.00 39.85 215 SER H C 1
ATOM 14894 O O . SER H 1 215 ? 5.298 -1.467 43.415 1.00 40.36 215 SER H O 1
ATOM 14897 N N . SER H 1 216 ? 3.454 -2.753 43.544 1.00 40.21 216 SER H N 1
ATOM 14898 C CA . SER H 1 216 ? 2.524 -1.653 43.772 1.00 40.29 216 SER H CA 1
ATOM 14899 C C . SER H 1 216 ? 2.901 -0.634 44.841 1.00 40.01 216 SER H C 1
ATOM 14900 O O . SER H 1 216 ? 2.360 0.469 44.849 1.00 40.56 216 SER H O 1
ATOM 14903 N N . SER H 1 217 ? 3.819 -0.986 45.737 1.00 39.42 217 SER H N 1
ATOM 14904 C CA . SER H 1 217 ? 4.195 -0.076 46.817 1.00 38.46 217 SER H CA 1
ATOM 14905 C C . SER H 1 217 ? 5.563 0.586 46.684 1.00 36.93 217 SER H C 1
ATOM 14906 O O . SER H 1 217 ? 6.049 1.210 47.630 1.00 36.39 217 SER H O 1
ATOM 14909 N N . ILE H 1 218 ? 6.188 0.457 45.521 1.00 34.08 218 ILE H N 1
ATOM 14910 C CA . ILE H 1 218 ? 7.494 1.067 45.324 1.00 31.94 218 ILE H CA 1
ATOM 14911 C C . ILE H 1 218 ? 7.321 2.576 45.210 1.00 30.88 218 ILE H C 1
ATOM 14912 O O . ILE H 1 218 ? 6.505 3.062 44.422 1.00 30.79 218 ILE H O 1
ATOM 14917 N N . ALA H 1 219 ? 8.085 3.314 46.007 1.00 29.10 219 ALA H N 1
ATOM 14918 C CA . ALA H 1 219 ? 8.002 4.770 46.009 1.00 28.23 219 ALA H CA 1
ATOM 14919 C C . ALA H 1 219 ? 8.266 5.361 44.629 1.00 28.16 219 ALA H C 1
ATOM 14920 O O . ALA H 1 219 ? 7.488 6.175 44.141 1.00 27.85 219 ALA H O 1
ATOM 14922 N N . LEU H 1 220 ? 9.363 4.951 44.002 1.00 29.15 220 LEU H N 1
ATOM 14923 C CA . LEU H 1 220 ? 9.708 5.476 42.688 1.00 30.53 220 LEU H CA 1
ATOM 14924 C C . LEU H 1 220 ? 8.826 4.910 41.580 1.00 31.16 220 LEU H C 1
ATOM 14925 O O . LEU H 1 220 ? 9.110 5.094 40.400 1.00 32.11 220 LEU H O 1
ATOM 14930 N N . GLY H 1 221 ? 7.758 4.221 41.972 1.00 31.43 221 GLY H N 1
ATOM 14931 C CA . GLY H 1 221 ? 6.820 3.670 41.012 1.00 31.91 221 GLY H CA 1
ATOM 14932 C C . GLY H 1 221 ? 7.163 2.381 40.287 1.00 32.39 221 GLY H C 1
ATOM 14933 O O . GLY H 1 221 ? 6.575 1.334 40.557 1.00 32.76 221 GLY H O 1
ATOM 14934 N N . ARG H 1 222 ? 8.111 2.447 39.362 1.00 33.48 222 ARG H N 1
ATOM 14935 C CA . ARG H 1 222 ? 8.469 1.271 38.582 1.00 33.88 222 ARG H CA 1
ATOM 14936 C C . ARG H 1 222 ? 9.338 0.251 39.300 1.00 34.25 222 ARG H C 1
ATOM 14937 O O . ARG H 1 222 ? 10.117 0.594 40.193 1.00 33.69 222 ARG H O 1
ATOM 14945 N N . PRO H 1 223 ? 9.193 -1.034 38.926 1.00 33.83 223 PRO H N 1
ATOM 14946 C CA . PRO H 1 223 ? 9.973 -2.115 39.527 1.00 33.68 223 PRO H CA 1
ATOM 14947 C C . PRO H 1 223 ? 11.431 -1.946 39.129 1.00 33.08 223 PRO H C 1
ATOM 14948 O O . PRO H 1 223 ? 11.767 -1.066 38.342 1.00 33.32 223 PRO H O 1
ATOM 14952 N N . SER H 1 224 ? 12.293 -2.796 39.661 1.00 32.99 224 SER H N 1
ATOM 14953 C CA . SER H 1 224 ? 13.715 -2.698 39.381 1.00 32.83 224 SER H CA 1
ATOM 14954 C C . SER H 1 224 ? 14.214 -3.598 38.254 1.00 33.64 224 SER H C 1
ATOM 14955 O O . SER H 1 224 ? 13.602 -4.618 37.932 1.00 34.24 224 SER H O 1
ATOM 14958 N N . VAL H 1 225 ? 15.329 -3.186 37.656 1.00 33.19 225 VAL H N 1
ATOM 14959 C CA . VAL H 1 225 ? 15.998 -3.934 36.598 1.00 33.22 225 VAL H CA 1
ATOM 14960 C C . VAL H 1 225 ? 17.425 -4.080 37.111 1.00 33.28 225 VAL H C 1
ATOM 14961 O O . VAL H 1 225 ? 17.872 -3.291 37.942 1.00 34.07 225 VAL H O 1
ATOM 14965 N N . PRO H 1 226 ? 18.159 -5.091 36.631 1.00 33.49 226 PRO H N 1
ATOM 14966 C CA . PRO H 1 226 ? 19.540 -5.313 37.072 1.00 33.53 226 PRO H CA 1
ATOM 14967 C C . PRO H 1 226 ? 20.422 -4.067 37.112 1.00 33.32 226 PRO H C 1
ATOM 14968 O O . PRO H 1 226 ? 21.338 -3.975 37.927 1.00 33.94 226 PRO H O 1
ATOM 14972 N N . GLU H 1 227 ? 20.145 -3.109 36.237 1.00 33.88 227 GLU H N 1
ATOM 14973 C CA . GLU H 1 227 ? 20.939 -1.888 36.183 1.00 35.06 227 GLU H CA 1
ATOM 14974 C C . GLU H 1 227 ? 20.835 -1.062 37.465 1.00 34.27 227 GLU H C 1
ATOM 14975 O O . GLU H 1 227 ? 21.830 -0.515 37.938 1.00 32.99 227 GLU H O 1
ATOM 14981 N N . ASP H 1 228 ? 19.633 -0.978 38.029 1.00 33.82 228 ASP H N 1
ATOM 14982 C CA . ASP H 1 228 ? 19.435 -0.221 39.263 1.00 33.79 228 ASP H CA 1
ATOM 14983 C C . ASP H 1 228 ? 20.389 -0.701 40.344 1.00 32.82 228 ASP H C 1
ATOM 14984 O O . ASP H 1 228 ? 21.075 0.098 40.985 1.00 33.71 228 ASP H O 1
ATOM 14989 N N . VAL H 1 229 ? 20.429 -2.016 40.534 1.00 32.16 229 VAL H N 1
ATOM 14990 C CA . VAL H 1 229 ? 21.280 -2.629 41.544 1.00 30.93 229 VAL H CA 1
ATOM 14991 C C . VAL H 1 229 ? 22.758 -2.441 41.228 1.00 31.14 229 VAL H C 1
ATOM 14992 O O . VAL H 1 229 ? 23.568 -2.216 42.128 1.00 29.88 229 VAL H O 1
ATOM 14996 N N . ALA H 1 230 ? 23.113 -2.537 39.949 1.00 31.08 230 ALA H N 1
ATOM 14997 C CA . ALA H 1 230 ? 24.503 -2.355 39.548 1.00 31.10 230 ALA H CA 1
ATOM 14998 C C . ALA H 1 230 ? 24.977 -0.980 40.019 1.00 30.63 230 ALA H C 1
ATOM 14999 O O . ALA H 1 230 ? 26.149 -0.790 40.347 1.00 30.66 230 ALA H O 1
ATOM 15001 N N . GLY H 1 231 ? 24.048 -0.026 40.053 1.00 30.80 231 GLY H N 1
ATOM 15002 C CA . GLY H 1 231 ? 24.372 1.319 40.496 1.00 29.49 231 GLY H CA 1
ATOM 15003 C C . GLY H 1 231 ? 24.998 1.348 41.877 1.00 28.90 231 GLY H C 1
ATOM 15004 O O . GLY H 1 231 ? 26.041 1.971 42.074 1.00 27.73 231 GLY H O 1
ATOM 15005 N N . LEU H 1 232 ? 24.366 0.676 42.839 1.00 28.43 232 LEU H N 1
ATOM 15006 C CA . LEU H 1 232 ? 24.892 0.639 44.202 1.00 28.10 232 LEU H CA 1
ATOM 15007 C C . LEU H 1 232 ? 26.168 -0.185 44.293 1.00 27.84 232 LEU H C 1
ATOM 15008 O O . LEU H 1 232 ? 27.143 0.232 44.919 1.00 27.30 232 LEU H O 1
ATOM 15013 N N . VAL H 1 233 ? 26.152 -1.364 43.679 1.00 27.83 233 VAL H N 1
ATOM 15014 C CA . VAL H 1 233 ? 27.317 -2.238 43.706 1.00 27.81 233 VAL H CA 1
ATOM 15015 C C . VAL H 1 233 ? 28.515 -1.487 43.128 1.00 27.50 233 VAL H C 1
ATOM 15016 O O . VAL H 1 233 ? 29.642 -1.626 43.612 1.00 26.15 233 VAL H O 1
ATOM 15020 N N . SER H 1 234 ? 28.256 -0.684 42.100 1.00 27.79 234 SER H N 1
ATOM 15021 C CA . SER H 1 234 ? 29.294 0.113 41.456 1.00 29.80 234 SER H CA 1
ATOM 15022 C C . SER H 1 234 ? 30.014 0.928 42.533 1.00 30.02 234 SER H C 1
ATOM 15023 O O . SER H 1 234 ? 31.241 0.898 42.640 1.00 30.56 234 SER H O 1
ATOM 15026 N N . PHE H 1 235 ? 29.236 1.642 43.343 1.00 30.93 235 PHE H N 1
ATOM 15027 C CA . PHE H 1 235 ? 29.783 2.451 44.428 1.00 30.08 235 PHE H CA 1
ATOM 15028 C C . PHE H 1 235 ? 30.544 1.587 45.429 1.00 30.22 235 PHE H C 1
ATOM 15029 O O . PHE H 1 235 ? 31.646 1.940 45.868 1.00 30.03 235 PHE H O 1
ATOM 15037 N N . LEU H 1 236 ? 29.946 0.458 45.792 1.00 29.64 236 LEU H N 1
ATOM 15038 C CA . LEU H 1 236 ? 30.542 -0.461 46.755 1.00 30.11 236 LEU H CA 1
ATOM 15039 C C . LEU H 1 236 ? 31.840 -1.085 46.247 1.00 30.56 236 LEU H C 1
ATOM 15040 O O . LEU H 1 236 ? 32.671 -1.542 47.034 1.00 29.49 236 LEU H O 1
ATOM 15045 N N . ALA H 1 237 ? 32.014 -1.096 44.931 1.00 31.93 237 ALA H N 1
ATOM 15046 C CA . ALA H 1 237 ? 33.221 -1.650 44.325 1.00 33.21 237 ALA H CA 1
ATOM 15047 C C . ALA H 1 237 ? 34.302 -0.573 44.185 1.00 34.51 237 ALA H C 1
ATOM 15048 O O . ALA H 1 237 ? 35.499 -0.875 44.177 1.00 34.78 237 ALA H O 1
ATOM 15050 N N . SER H 1 238 ? 33.872 0.682 44.090 1.00 35.47 238 SER H N 1
ATOM 15051 C CA . SER H 1 238 ? 34.789 1.808 43.930 1.00 36.10 238 SER H CA 1
ATOM 15052 C C . SER H 1 238 ? 35.473 2.230 45.224 1.00 36.20 238 SER H C 1
ATOM 15053 O O . SER H 1 238 ? 35.138 1.751 46.310 1.00 36.38 238 SER H O 1
ATOM 15056 N N . GLU H 1 239 ? 36.428 3.147 45.090 1.00 36.22 239 GLU H N 1
ATOM 15057 C CA . GLU H 1 239 ? 37.184 3.661 46.227 1.00 35.95 239 GLU H CA 1
ATOM 15058 C C . GLU H 1 239 ? 36.381 4.681 47.035 1.00 35.54 239 GLU H C 1
ATOM 15059 O O . GLU H 1 239 ? 36.775 5.049 48.140 1.00 35.97 239 GLU H O 1
ATOM 15065 N N . ASN H 1 240 ? 35.258 5.129 46.479 1.00 35.45 240 ASN H N 1
ATOM 15066 C CA . ASN H 1 240 ? 34.391 6.096 47.150 1.00 35.34 240 ASN H CA 1
ATOM 15067 C C . ASN H 1 240 ? 33.698 5.480 48.362 1.00 35.77 240 ASN H C 1
ATOM 15068 O O . ASN H 1 240 ? 33.002 6.175 49.105 1.00 35.88 240 ASN H O 1
ATOM 15073 N N . SER H 1 241 ? 33.881 4.176 48.555 1.00 35.11 241 SER H N 1
ATOM 15074 C CA . SER H 1 241 ? 33.255 3.479 49.671 1.00 34.41 241 SER H CA 1
ATOM 15075 C C . SER H 1 241 ? 34.286 2.933 50.644 1.00 34.27 241 SER H C 1
ATOM 15076 O O . SER H 1 241 ? 33.956 2.134 51.520 1.00 33.74 241 SER H O 1
ATOM 15079 N N . ASN H 1 242 ? 35.530 3.379 50.499 1.00 33.38 242 ASN H N 1
ATOM 15080 C CA . ASN H 1 242 ? 36.607 2.918 51.363 1.00 33.41 242 ASN H CA 1
ATOM 15081 C C . ASN H 1 242 ? 36.353 3.094 52.855 1.00 32.59 242 ASN H C 1
ATOM 15082 O O . ASN H 1 242 ? 37.003 2.438 53.668 1.00 33.48 242 ASN H O 1
ATOM 15087 N N . TYR H 1 243 ? 35.428 3.974 53.229 1.00 31.80 243 TYR H N 1
ATOM 15088 C CA . TYR H 1 243 ? 35.154 4.180 54.651 1.00 31.11 243 TYR H CA 1
ATOM 15089 C C . TYR H 1 243 ? 33.779 3.655 55.066 1.00 30.48 243 TYR H C 1
ATOM 15090 O O . TYR H 1 243 ? 33.245 4.025 56.117 1.00 30.28 243 TYR H O 1
ATOM 15099 N N . VAL H 1 244 ? 33.215 2.789 54.229 1.00 29.99 244 VAL H N 1
ATOM 15100 C CA . VAL H 1 244 ? 31.915 2.177 54.484 1.00 29.02 244 VAL H CA 1
ATOM 15101 C C . VAL H 1 244 ? 32.099 0.675 54.688 1.00 29.03 244 VAL H C 1
ATOM 15102 O O . VAL H 1 244 ? 32.566 -0.022 53.788 1.00 28.38 244 VAL H O 1
ATOM 15106 N N . THR H 1 245 ? 31.732 0.174 55.864 1.00 28.32 245 THR H N 1
ATOM 15107 C CA . THR H 1 245 ? 31.882 -1.248 56.126 1.00 26.96 245 THR H CA 1
ATOM 15108 C C . THR H 1 245 ? 30.849 -1.789 57.109 1.00 26.84 245 THR H C 1
ATOM 15109 O O . THR H 1 245 ? 30.478 -1.122 58.073 1.00 26.82 245 THR H O 1
ATOM 15113 N N . GLY H 1 246 ? 30.386 -3.007 56.844 1.00 26.03 246 GLY H N 1
ATOM 15114 C CA . GLY H 1 246 ? 29.412 -3.648 57.708 1.00 26.00 246 GLY H CA 1
ATOM 15115 C C . GLY H 1 246 ? 27.995 -3.167 57.482 1.00 25.41 246 GLY H C 1
ATOM 15116 O O . GLY H 1 246 ? 27.128 -3.368 58.330 1.00 26.40 246 GLY H O 1
ATOM 15117 N N . GLN H 1 247 ? 27.753 -2.549 56.332 1.00 23.83 247 GLN H N 1
ATOM 15118 C CA . GLN H 1 247 ? 26.433 -2.025 56.026 1.00 22.69 247 GLN H CA 1
ATOM 15119 C C . GLN H 1 247 ? 25.661 -2.827 54.981 1.00 23.38 247 GLN H C 1
ATOM 15120 O O . GLN H 1 247 ? 26.247 -3.476 54.106 1.00 23.00 247 GLN H O 1
ATOM 15126 N N . VAL H 1 248 ? 24.337 -2.780 55.094 1.00 22.35 248 VAL H N 1
ATOM 15127 C CA . VAL H 1 248 ? 23.444 -3.440 54.151 1.00 24.31 248 VAL H CA 1
ATOM 15128 C C . VAL H 1 248 ? 22.619 -2.288 53.597 1.00 24.84 248 VAL H C 1
ATOM 15129 O O . VAL H 1 248 ? 21.709 -1.793 54.258 1.00 25.22 248 VAL H O 1
ATOM 15133 N N . MET H 1 249 ? 22.945 -1.858 52.385 1.00 24.77 249 MET H N 1
ATOM 15134 C CA . MET H 1 249 ? 22.268 -0.723 51.781 1.00 27.04 249 MET H CA 1
ATOM 15135 C C . MET H 1 249 ? 21.145 -1.086 50.822 1.00 27.86 249 MET H C 1
ATOM 15136 O O . MET H 1 249 ? 21.316 -1.911 49.918 1.00 27.08 249 MET H O 1
ATOM 15141 N N . LEU H 1 250 ? 19.994 -0.450 51.036 1.00 27.57 250 LEU H N 1
ATOM 15142 C CA . LEU H 1 250 ? 18.802 -0.672 50.229 1.00 27.62 250 LEU H CA 1
ATOM 15143 C C . LEU H 1 250 ? 18.790 0.108 48.921 1.00 28.07 250 LEU H C 1
ATOM 15144 O O . LEU H 1 250 ? 19.103 1.298 48.880 1.00 27.32 250 LEU H O 1
ATOM 15149 N N . VAL H 1 251 ? 18.427 -0.594 47.855 1.00 28.22 251 VAL H N 1
ATOM 15150 C CA . VAL H 1 251 ? 18.306 -0.032 46.515 1.00 28.59 251 VAL H CA 1
ATOM 15151 C C . VAL H 1 251 ? 17.028 -0.691 46.043 1.00 28.94 251 VAL H C 1
ATOM 15152 O O . VAL H 1 251 ? 17.061 -1.621 45.235 1.00 28.90 251 VAL H O 1
ATOM 15156 N N . ASP H 1 252 ? 15.906 -0.214 46.575 1.00 28.08 252 ASP H N 1
ATOM 15157 C CA . ASP H 1 252 ? 14.600 -0.785 46.268 1.00 27.30 252 ASP H CA 1
ATOM 15158 C C . ASP H 1 252 ? 13.604 0.206 45.686 1.00 26.04 252 ASP H C 1
ATOM 15159 O O . ASP H 1 252 ? 12.415 -0.096 45.575 1.00 26.99 252 ASP H O 1
ATOM 15164 N N . GLY H 1 253 ? 14.082 1.386 45.315 1.00 25.55 253 GLY H N 1
ATOM 15165 C CA . GLY H 1 253 ? 13.189 2.384 44.764 1.00 24.74 253 GLY H CA 1
ATOM 15166 C C . GLY H 1 253 ? 12.235 2.920 45.816 1.00 24.55 253 GLY H C 1
ATOM 15167 O O . GLY H 1 253 ? 11.237 3.562 45.483 1.00 22.37 253 GLY H O 1
ATOM 15168 N N . GLY H 1 254 ? 12.542 2.656 47.086 1.00 23.65 254 GLY H N 1
ATOM 15169 C CA . GLY H 1 254 ? 11.688 3.117 48.170 1.00 23.93 254 GLY H CA 1
ATOM 15170 C C . GLY H 1 254 ? 10.620 2.114 48.583 1.00 24.03 254 GLY H C 1
ATOM 15171 O O . GLY H 1 254 ? 9.472 2.199 48.147 1.00 23.31 254 GLY H O 1
ATOM 15172 N N . MET H 1 255 ? 11.003 1.158 49.424 1.00 24.84 255 MET H N 1
ATOM 15173 C CA . MET H 1 255 ? 10.088 0.132 49.922 1.00 24.37 255 MET H CA 1
ATOM 15174 C C . MET H 1 255 ? 10.281 -0.008 51.431 1.00 23.88 255 MET H C 1
ATOM 15175 O O . MET H 1 255 ? 9.318 -0.006 52.200 1.00 22.21 255 MET H O 1
ATOM 15180 N N . LEU H 1 256 ? 11.537 -0.132 51.844 1.00 22.65 256 LEU H N 1
ATOM 15181 C CA . LEU H 1 256 ? 11.880 -0.236 53.255 1.00 24.42 256 LEU H CA 1
ATOM 15182 C C . LEU H 1 256 ? 12.878 0.882 53.534 1.00 24.42 256 LEU H C 1
ATOM 15183 O O . LEU H 1 256 ? 13.614 1.299 52.643 1.00 23.14 256 LEU H O 1
ATOM 15188 N N . TYR H 1 257 ? 12.906 1.374 54.765 1.00 25.38 257 TYR H N 1
ATOM 15189 C CA . TYR H 1 257 ? 13.804 2.470 55.079 1.00 27.53 257 TYR H CA 1
ATOM 15190 C C . TYR H 1 257 ? 14.767 2.226 56.224 1.00 28.95 257 TYR H C 1
ATOM 15191 O O . TYR H 1 257 ? 15.615 3.064 56.515 1.00 30.41 257 TYR H O 1
ATOM 15200 N N . ASN H 1 258 ? 14.642 1.064 56.855 1.00 31.71 258 ASN H N 1
ATOM 15201 C CA . ASN H 1 258 ? 15.516 0.677 57.960 1.00 33.43 258 ASN H CA 1
ATOM 15202 C C . ASN H 1 258 ? 15.501 1.748 59.055 1.00 33.85 258 ASN H C 1
ATOM 15203 O O . ASN H 1 258 ? 14.428 1.940 59.667 1.00 34.85 258 ASN H O 1
#

Radius of gyration: 42.54 Å; Cα contacts (8 Å, |Δi|>4): 5391; chains: 8; bounding box: 81×72×138 Å

Nearest PDB structures (foldseek):
  3a28-assembly1_A  TM=1.002E+00  e=3.264E-51  Corynebacterium glutamicum
  3wye-assembly1_A-2  TM=9.852E-01  e=3.535E-39  Klebsiella pneumoniae
  1geg-assembly2_E  TM=9.771E-01  e=2.643E-33  Klebsiella pneumoniae
  3wtc-assembly1_A  TM=9.135E-01  e=9.339E-33  Gluconobacter oxydans 621H
  3wds-assembly1_B  TM=9.744E-01  e=1.436E-26  Agrobacterium tumefaciens

CATH classification: 3.40.50.720

B-factor: mean 25.79, std 8.93, range [5.78, 74.2]

Secondary structure (DSSP, 8-state):
-EEEEEETTTSHHHHHHHHHHHHTTEEEEEEE-GGGTTTTHHHHHHHHHTT--EEEEE--TT-HHHHHHHHHHHHHHSS---EEEE---------GGG--HHHHHHHHIIIIIHHHHHHHHHHHHHHHHT---EEEEE--GGGTS--TT-HHHHHHHHHHHHHHHHHHHHHGGGT-EEEEEEE--B-SHHHHHHHHHHHHHH-PPTTHHHHHHHTT-TTSS-B-HHHHHHHHHHHHSGGGTT--S-EEEESSSS---/--EEEEETTTSHHHHHHHHHHHHTT-EEEEEE-GGGHHHHHHHHHHHHTTT--EEEEE--TT-HHHHHHHHHHHHHHHT---EEEE---------GGG--HHHHHHHHIIIIIHHHHHHHHHHHHHHHHT---EEEEE--GGGTS--TT-HHHHHHHHHHHHHHHHHHHHHGGGT-EEEEEEE--B-SHHHHHHHHHHHHHH-PPTTHHHHHHHTT-TTSS-B-HHHHHHHHHHHHSGGGTT--S-EEEESSSS---/--EEEEETTTSHHHHHHHHHHHHHT-EEEEEE-GGGHHHHHHHHHHHHTTT--EEEEE--TT-HHHHHHHHHHHHHHHT---EEEE---------GGG--HHHHHHHHIIIIIHHHHHHHHHHHHHHHHT---EEEEE--GGGTS--TT-HHHHHHHHHHHHHHHHHHHHHGGGT-EEEEEEE--B-SHHHHHHHHHHHHHH-PPTTHHHHHHHTT-TTSS-B-HHHHHHHHHHHHSGGGTT--S-EEEESSSS---/-EEEEEETTTSHHHHHHHHHHHHTTEEEEEEE-GGGHHHHHHHHHHHHHTT--EEEEE--TT-HHHHHHHHHHHHHHHT---EEEE---------GGG--HHHHHHHHIIIIIHHHHHHHHHHHHHHHHT---EEEEE--GGGTS--TT-HHHHHHHHHHHHHHHHHHHHHGGGT-EEEEEEE--B-SHHHHHHHHHHHHHH-PPTTHHHHHHHTT-TTSS-B-HHHHHHHHHHHHSGGGTT--S-EEEESSSS---/--EEEEETTTSHHHHHHHHHHHHTT-EEEEEE-GGGHHHHHHHHHHHHHTS--EEEEE--TT-HHHHHHHHHHHHHHTT---EEEE---------GGG--HHHHHHHHIIIIIHHHHHHHHHHHHHHHTT---EEEEE--GGGTS--TT-HHHHHHHHHHHHHHHHHHHHHGGGT-EEEEEEE--B-SHHHHHHHHHHHHHH-PPTTHHHHHHHTT-TTSS-B-HHHHHHHHHHHHSGGGTT--S-EEEESSSS---/-EEEEEETTTSHHHHHHHHHHHHHTEEEEEEE-GGGHHHHHHHHHHHHTTT--EEEEE--TT-HHHHHHHHHHHHHHHT---EEEE---------GGG--HHHHHHHHIIIIIHHHHHHHHHHHHHHHHT---EEEEE--GGGTS--TT-HHHHHHHHHHHHHHHHHHHHHGGGT-EEEEEEE-SB-SHHHHHHHHHHHHHH-PPTTHHHHHHHTT-TTSS-B-HHHHHHHHHHHHSGGGTT--S-EEEESSSS---/--EEEEETTTSHHHHHHHHHHHHTT-EEEEEE-GGGHHHHHHHHHHHHHTT--EEEEE--TT-HHHHHHHHHHHHHHHT---EEEE---------GGG--HHHHHHHHIIIIIHHHHHHHHHHHHHHHHT---EEEEE--HHHHS--TT-HHHHHHHHHHHHHHHHHHHHHGGGT-EEEEEEE--B-SHHHHHHHHHHHHHH---TTHHHHHHTTT-TTSS-B-HHHHHHHHHHHHSGGGTT--S-EEEESSSS---/--EEEEETTTSHHHHHHHHHHHHTT-EEEEEE-GGGTTTTHHHHHHHHHTT--EEEEE--TT-HHHHHHHHHHHHHHHT---EEEE---------GGG--HHHHHHHHIIIIIHHHHHHHHHHHHHHHTT---EEEEE--GGGTS--TT-HHHHHHHHHHHHHHHHHHHHHGGGT-EEEEEEE--B-SHHHHHHHHHHHHHH-PPTTHHHHHHHTT-TTSS-B-HHHHHHHHHHHHSGGGTT--S-EEEESSSS---

Foldseek 3Di:
DAEEEQEVCLDFLNLLLLLLVLLVPYAYEYEYAPVSVVSSVVSQVSNVVSVHHYYYQHAQLLDLVSLLVRQVCRCVVRVYYAEYELEWAAFDFAAPVPDDVVNLVVRLSGLPVSLVSNLVSSLVRCVVVPHAHEYEYEAAVLLVPPDGRRNSVSVSSVNVLVVQQVSQVVCVVVQYAGEYEHEYQEPTVRVQVVQVVVCVVPVDDRPVVSCVSQVQQQQNDFHGSNLRSVVVSCRRDPVCSPPHSYYHYSYNDDDDD/DAEEEQEVLLDFLNLLLLLLLLLVPYAYEYEYAPVSVVSSVVSQVSSVVSVHHYHYFHAQLLDLVRLLVSQVVRCVVRVHYAEYEAEWAAFDFAAPVPDDVVNLVVRLSRQPVSLVSNLVSSLVRCVVVPHAHEYEYEAAVLLVPPDGRRNSVSVSSVNVLVCQQVSQVVCVVVQYAGEYEHEYQEPTPRVQVVQVVVCVPPVDDRPVVSVVSQCQQPQSDFHGSNLRSVVVSCSRDPVCSPPHSYYHYSYNHDDDD/DAEEEFEVCLDFLNLLLLLLVLLVPYAYEDEYAPVSPVSSPVSQVSNCVSVHHYYYFHDDLLDLVSLLVSQVVRCVVRVHYAEYELEFAAFDFAAPVPDDVVNLVVRLSGLPVSLVSNLVSSLVRCVVVVHAHEYEYEAAVLLVPPDGRRNSVSVSSVNVLVVQQVSQVVCVVSQHAGEYEHEYQEPTPRVQVVQVVVCVVPVDDRPVVSVVSQVQQQQNDFHGSNLRSVVVSCRRDPVCSVPHSYYHYSYNDRDDD/DEEEEQEVLLWFLNLLLLLLVLLVPYAYEYEYAPVSVVSSVVSQVSNVVSVHHYHYFHAQLLDLVRLLVRQVVRCVVRVHYAEYEAEWAAFDFAAPVPDDPVNLVVRLSGLPVSLVSNLVNSLVRCVVVPHAHEYEYEAAVLLVPPDGRRNSVSVSSVNVLVVQQVSQVVCVVSQYAGEYEHEYQEPIVRVQVVQVVVCVVPVDDRPVVSVVSQCPQQQRDFHGSNLRSVVVSCSRDPVCSVPHSYYHYSYSHDDDD/DAEEEFEVLLDFLNLLLLLLVLLVPYAYEDEYAPVSPPSSVVSQVSSVVSVHHYHYFHAQLLDLVSLLVSQVCRCVVVVHYAEYEAEWAAFDFAAPVPDDPVNLVVRLSGLPVSLVSNLVSSLVRCVVVVHAHEYEYEAAVLLVPPDGRRNSVSVSSVNVLVCQQVSQVVCVVSLYAGEYEHEYQEPTVRVQVVQVVVCVVPVDPRPPVSVVRQCQQPQRGFHGSNLRSVVVSCSRDPVCSVPHSYYYYSHNDDDDD/DEEEEQEVCLDFLNLLLLLLVLLVPYAYEDEYAPVSPVSSVVSQVSSVVSVHHYHYFHAQLLDLVSLLVSQVVRCVVRVHYAEYELEWAAFAFAAPVPDDPVNLVVRLSGLPVSLVSNLVSSLVRCVVVVHAHEYEYEAAVLLVPPDGRRNSVSVSSVNVLVCQQVSQVVCVVVLYAGEYEHEYQEPTVRVQVVQVVVCVPPVDDRPVVSVVSCVPQQQPDFHGSNLRSVVVSCSRDPVCSVPHSYYYYSYNHDDDD/DAEEEQEVCLDFLNLLLLLLVLLVPYAYEDEYAPVSPVSSVVSQVSSVVSVHHYHYFHAQLLDLVSLLVSQVCRCVVRVHYAEYEAEFAAFDFAAPVPDDVVNLVVRLSRLPVSLVSNLVSSLVRCVVVVHAHEYEYEAAVLLVPPDGRRNSVSVSSVNVLVCQQVSQVVCVVVLYAGEYEYEYQEPTVRVQVVQVSVCVVPVDDRPVVSVVSQPQQQQSDGHGSNLRSVVVSCSRDPVCSVPHSYYYYSYSDDDDD/DAEEEQEVLLDFLNLLLLLLVLLVPYAYEDEYAPVSVVSSPVSQVSSVVSVHHYHYFHAQLLDLVRLLVSVVVRCVVRVHYAEYELEWAAFDFAAPVPDDVVNLVVRLSGLPVSLVSNLVNSLVRCVVVPHAHEYEYEAAVLLVPPDGRRNSVSVSSVNVLVCQQVSQVVCVVVLYAGEYEHEYQEPTVRVQVVQVVVCVVVVPPRPVVSVVSQVQQQQRDFHYSNQRSVVVSCSRDCVCSPPHSYYYYRYNHDDDD

InterPro domains:
  IPR002347 Short-chain dehydrogenase/reductase SDR [PF13561] (11-255)
  IPR002347 Short-chain dehydrogenase/reductase SDR [PR00080] (80-91)
  IPR002347 Short-chain dehydrogenase/reductase SDR [PR00080] (134-142)
  IPR002347 Short-chain dehydrogenase/reductase SDR [PR00080] (154-173)
  IPR002347 Short-chain dehydrogenase/reductase SDR [PR00081] (4-21)
  IPR002347 Short-chain dehydrogenase/reductase SDR [PR00081] (80-91)
  IPR002347 Short-chain dehydrogenase/reductase SDR [PR00081] (128-144)
  IPR002347 Short-chain dehydrogenase/reductase SDR [PR00081] (154-173)
  IPR002347 Short-chain dehydrogenase/reductase SDR [PR00081] (175-192)
  IPR002347 Short-chain dehydrogenase/reductase SDR [PR00081] (219-239)
  IPR014007 Acetoin reductase [TIGR02415] (3-258)
  IPR020904 Short-chain dehydrogenase/reductase, conserved site [PS00061] (141-169)
  IPR036291 NAD(P)-binding domain superfamily [SSF51735] (3-256)

Sequence (2056 aa):
SKVAMVTGGAQGIGRGISEKLAADGFDIAVADLPQQEEQAAETIKLIEAADQKAVFVGLDVTDKANFDSAIDEAAEKLGGFDVLVNNAGIAQIKPLLEVTEEDLKQIYSVNVFSVFFGIQAASRKFDELGVKGKIINAASIAAIQGFPILSAYSTTKFAVRGLTQAAAQELAPKGHTVNAYAPGIVGTGMWEQIDAELSKINGKPIGENFKEYSSSIALGRPSVPEDVAGLVSFLASENSNYVTGQVMLVDGGMLYNSKVAMVTGGAQGIGRGISEKLAADGFDIAVADLPQQEEQAAETIKLIEAADQKAVFVGLDVTDKANFDSAIDEAAEKLGGFDVLVNNAGIAQIKPLLEVTEEDLKQIYSVNVFSVFFGIQAASRKFDELGVKGKIINAASIAAIQGFPILSAYSTTKFAVRGLTQAAAQELAPKGHTVNAYAPGIVGTGMWEQIDAELSKINGKPIGENFKEYSSSIALGRPSVPEDVAGLVSFLASENSNYVTGQVMLVDGGMLYNSKVAMVTGGAQGIGRGISEKLAADGFDIAVADLPQQEEQAAETIKLIEAADQKAVFVGLDVTDKANFDSAIDEAAEKLGGFDVLVNNAGIAQIKPLLEVTEEDLKQIYSVNVFSVFFGIQAASRKFDELGVKGKIINAASIAAIQGFPILSAYSTTKFAVRGLTQAAAQELAPKGHTVNAYAPGIVGTGMWEQIDAELSKINGKPIGENFKEYSSSIALGRPSVPEDVAGLVSFLASENSNYVTGQVMLVDGGMLYNSKVAMVTGGAQGIGRGISEKLAADGFDIAVADLPQQEEQAAETIKLIEAADQKAVFVGLDVTDKANFDSAIDEAAEKLGGFDVLVNNAGIAQIKPLLEVTEEDLKQIYSVNVFSVFFGIQAASRKFDELGVKGKIINAASIAAIQGFPILSAYSTTKFAVRGLTQAAAQELAPKGHTVNAYAPGIVGTGMWEQIDAELSKINGKPIGENFKEYSSSIALGRPSVPEDVAGLVSFLASENSNYVTGQVMLVDGGMLYNSKVAMVTGGAQGIGRGISEKLAADGFDIAVADLPQQEEQAAETIKLIEAADQKAVFVGLDVTDKANFDSAIDEAAEKLGGFDVLVNNAGIAQIKPLLEVTEEDLKQIYSVNVFSVFFGIQAASRKFDELGVKGKIINAASIAAIQGFPILSAYSTTKFAVRGLTQAAAQELAPKGHTVNAYAPGIVGTGMWEQIDAELSKINGKPIGENFKEYSSSIALGRPSVPEDVAGLVSFLASENSNYVTGQVMLVDGGMLYNSKVAMVTGGAQGIGRGISEKLAADGFDIAVADLPQQEEQAAETIKLIEAADQKAVFVGLDVTDKANFDSAIDEAAEKLGGFDVLVNNAGIAQIKPLLEVTEEDLKQIYSVNVFSVFFGIQAASRKFDELGVKGKIINAASIAAIQGFPILSAYSTTKFAVRGLTQAAAQELAPKGHTVNAYAPGIVGTGMWEQIDAELSKINGKPIGENFKEYSSSIALGRPSVPEDVAGLVSFLASENSNYVTGQVMLVDGGMLYNSKVAMVTGGAQGIGRGISEKLAADGFDIAVADLPQQEEQAAETIKLIEAADQKAVFVGLDVTDKANFDSAIDEAAEKLGGFDVLVNNAGIAQIKPLLEVTEEDLKQIYSVNVFSVFFGIQAASRKFDELGVKGKIINAASIAAIQGFPILSAYSTTKFAVRGLTQAAAQELAPKGHTVNAYAPGIVGTGMWEQIDAELSKINGKPIGENFKEYSSSIALGRPSVPEDVAGLVSFLASENSNYVTGQVMLVDGGMLYNSKVAMVTGGAQGIGRGISEKLAADGFDIAVADLPQQEEQAAETIKLIEAADQKAVFVGLDVTDKANFDSAIDEAAEKLGGFDVLVNNAGIAQIKPLLEVTEEDLKQIYSVNVFSVFFGIQAASRKFDELGVKGKIINAASIAAIQGFPILSAYSTTKFAVRGLTQAAAQELAPKGHTVNAYAPGIVGTGMWEQIDAELSKINGKPIGENFKEYSSSIALGRPSVPEDVAGLVSFLASENSNYVTGQVMLVDGGMLYN

GO terms:
  GO:0070403 NAD+ binding (F, IDA)
  GO:0070404 NADH binding (F, IDA)
  GO:0045149 acetoin metabolic process (P, IDA)
  GO:0051289 protein homotetramerization (P, IDA)
  GO:0034077 butanediol metabolic process (P, IDA)
  GO:0047512 (S,S)-butanediol dehydrogenase activity (F, IDA)